Protein AF-0000000067512705 (afdb_homodimer)

Solvent-accessible surface area (backbone atoms only — not comparable to full-atom values): 88370 Å² total; per-residue (Å²): 111,64,45,64,39,95,86,66,41,78,21,60,62,83,32,33,8,22,29,70,77,24,31,73,38,90,67,80,64,71,63,32,38,35,46,33,14,24,32,22,36,38,48,51,66,57,52,46,42,45,77,76,30,64,67,62,28,48,55,54,49,47,53,42,51,43,51,32,47,50,42,26,44,75,50,65,30,34,58,62,36,64,64,78,57,28,40,36,31,27,20,31,43,97,52,34,84,58,59,33,39,40,35,37,51,51,20,44,50,51,28,27,74,69,39,88,50,53,12,14,14,4,36,19,42,39,62,27,36,36,25,68,38,65,65,66,83,26,32,42,74,43,70,46,42,63,23,56,57,48,4,48,51,32,21,72,68,31,53,73,67,32,41,23,32,35,64,65,27,45,71,62,12,55,45,45,41,62,46,78,78,48,69,42,80,38,82,56,70,44,72,39,58,34,22,36,61,74,44,80,43,81,42,71,54,78,91,47,44,65,53,54,54,48,50,55,56,43,35,73,71,61,29,46,32,23,39,17,27,57,85,30,30,47,55,70,54,53,50,49,41,52,48,61,58,30,78,75,64,56,94,44,59,58,35,56,42,58,58,40,39,93,87,38,49,60,29,60,36,44,32,51,22,40,27,71,62,61,61,54,61,66,64,60,38,72,81,38,60,71,71,33,24,49,30,41,32,31,51,40,62,77,41,74,81,70,100,56,56,69,68,56,43,53,52,35,32,51,50,21,52,48,52,52,53,68,67,43,93,56,47,36,35,38,38,35,40,60,49,44,58,59,45,67,69,57,50,57,41,66,74,67,59,59,88,53,46,32,38,43,34,30,22,54,51,80,85,42,91,44,63,45,81,41,72,64,67,81,46,60,47,46,59,28,39,39,28,64,48,58,72,40,57,68,31,45,34,42,30,53,36,44,39,24,60,69,44,91,68,61,68,67,54,42,32,72,74,29,39,84,58,59,65,65,55,38,42,63,50,64,58,27,56,94,88,34,58,50,67,62,57,18,52,28,24,52,56,28,45,38,66,70,57,50,29,50,52,25,44,50,42,15,54,55,31,41,72,70,67,39,39,69,63,13,20,51,25,23,38,73,41,68,36,27,56,61,16,16,50,44,26,42,54,52,18,51,52,34,21,60,72,46,32,32,76,71,13,41,64,32,34,54,56,16,48,75,42,36,53,81,85,48,40,61,61,45,50,22,44,43,33,26,35,36,24,24,31,65,76,42,65,71,32,95,83,20,68,65,77,72,33,64,55,57,53,51,46,56,51,34,68,75,59,74,44,56,73,62,47,64,69,42,47,74,68,27,42,50,26,48,44,60,33,48,50,47,36,51,53,35,23,52,49,30,33,43,66,47,30,41,66,62,17,45,58,58,58,62,64,76,66,60,85,72,43,55,62,43,66,52,44,39,51,33,24,50,49,24,47,40,30,41,41,54,39,36,52,80,70,17,50,68,51,68,56,78,89,78,64,86,44,62,66,33,45,28,48,35,49,33,41,43,34,49,54,28,46,62,62,37,34,36,69,57,26,50,54,50,39,52,54,48,35,73,75,37,76,36,33,54,26,26,14,48,44,40,44,51,36,38,35,68,77,37,77,63,64,67,35,45,61,41,1,53,71,22,84,73,13,29,37,44,31,40,44,36,49,22,54,51,31,44,74,72,74,42,87,27,62,70,38,42,54,49,26,44,49,42,19,61,75,54,52,29,55,69,55,35,53,50,39,52,50,51,50,37,61,68,34,39,87,77,38,54,72,62,27,53,54,50,28,52,49,41,34,52,50,23,62,75,39,51,34,40,52,56,25,52,51,20,31,50,54,42,33,53,58,37,46,75,73,72,43,90,45,69,86,55,64,75,68,85,64,73,34,65,64,53,39,34,52,54,33,46,78,69,73,41,86,58,84,68,84,45,68,29,40,35,55,59,27,52,49,53,54,52,56,48,58,59,52,52,59,61,63,59,61,60,75,75,104,109,66,45,64,38,94,87,66,41,78,20,59,63,84,33,36,8,22,29,68,78,24,33,74,37,88,64,78,64,70,62,31,38,35,45,33,14,24,32,24,37,38,48,51,66,57,52,46,42,46,78,76,30,65,66,62,26,47,55,53,51,47,51,42,51,44,51,32,49,51,42,26,44,74,49,65,31,34,57,62,37,63,63,79,56,27,40,37,31,28,19,33,43,97,52,33,83,59,60,33,37,40,35,38,52,51,17,44,51,52,29,30,72,69,37,88,50,53,13,14,16,5,37,20,43,40,64,29,37,35,26,68,39,66,64,68,84,26,32,42,74,43,68,46,42,62,22,54,56,47,4,47,52,33,21,70,68,32,51,73,69,31,41,22,32,35,65,64,27,45,71,62,11,56,46,46,40,61,45,79,76,49,70,41,81,39,81,57,69,44,74,40,59,34,22,37,61,72,44,81,45,82,42,69,54,78,91,49,46,62,53,54,55,50,50,55,54,42,37,72,71,61,31,45,32,24,40,18,27,59,84,30,29,47,56,69,56,52,51,48,42,51,48,61,58,31,79,74,64,57,93,46,60,60,35,57,42,58,57,39,39,91,87,40,50,60,31,61,36,44,34,52,22,40,27,72,60,61,61,53,62,66,65,62,39,72,81,39,59,70,70,33,24,50,29,41,32,30,52,40,63,76,42,73,80,69,100,55,56,70,68,57,44,53,52,34,33,52,50,22,52,48,52,52,54,68,66,43,94,58,47,37,36,38,38,35,41,58,49,44,58,59,44,68,71,60,50,56,40,66,74,67,60,60,88,53,47,32,39,44,32,30,21,55,53,77,84,42,90,44,62,46,82,41,72,64,67,80,47,60,46,47,59,31,39,39,29,65,49,57,71,41,58,68,31,44,35,43,31,52,34,45,40,24,59,70,44,90,66,60,69,67,55,42,32,71,73,30,40,82,57,60,63,65,55,38,41,63,49,64,57,27,56,95,86,34,60,48,68,60,55,20,52,27,24,52,56,27,46,38,67,71,57,51,30,51,50,24,43,50,43,15,54,56,30,41,74,71,66,39,42,69,62,14,21,50,26,23,39,73,42,69,36,28,57,63,16,15,50,44,26,42,54,50,18,51,51,34,22,60,71,44,32,34,78,70,14,40,63,32,34,52,56,17,48,76,42,34,53,81,84,47,39,62,60,44,49,23,45,41,32,26,36,36,24,24,32,65,75,42,64,72,32,94,84,19,68,65,76,73,33,65,55,57,53,51,46,58,52,33,68,75,59,73,45,56,72,62,48,62,68,42,47,73,68,28,42,49,25,48,44,60,35,46,50,48,37,51,53,34,24,52,49,30,34,42,68,47,31,41,68,63,18,44,59,56,59,64,62,76,67,61,86,73,43,56,61,41,65,53,44,39,50,33,24,51,48,23,47,40,29,41,41,54,38,35,52,79,70,18,51,68,49,68,55,78,89,77,64,86,45,60,66,34,45,25,47,35,48,32,40,44,37,48,53,26,46,61,62,36,34,37,68,55,28,48,54,51,37,52,53,48,36,72,75,37,76,36,33,54,27,27,14,47,44,40,43,52,36,41,35,69,75,37,79,63,62,68,34,45,59,40,1,53,73,22,84,74,13,28,37,45,32,40,46,34,48,21,52,51,32,44,74,71,74,42,87,27,61,72,38,39,54,49,26,44,52,42,18,62,73,53,49,31,55,69,58,36,55,51,37,53,52,52,50,36,63,66,33,40,87,76,38,53,71,61,28,53,54,49,28,52,49,41,34,52,52,23,63,74,39,49,36,40,52,58,25,53,50,20,31,50,53,42,33,53,57,37,46,74,72,73,44,91,44,70,85,54,63,76,67,83,63,72,34,65,64,54,40,35,51,53,34,47,76,70,73,41,85,58,85,67,81,43,68,29,38,34,54,60,27,51,49,53,54,53,56,49,60,59,52,53,59,60,63,56,59,58,76,76,104

Secondary structure (DSSP, 8-state):
-PEEPTTS-EE-TT-SB-TTT--B-S--PPPEEEEEEEEEEEETTGGGGGGG-HHHHHHHHHHHHHHHHHHHHHTT-EEEEE-SSEEEEEESSS---S-HHHHHHHHHHHHHHT-SS-EEEEEEEEEEEEEEESSGGG-EEEEESHHHHHHHHHHHHSPTT-EEE-HHHHHTSTTEEEEEEEEEEETTTEEEEEEEEEEE-----GGGHHHHHHHHHHHHHHSEEEEE-STTSSHHHHHHHHHHHHTTT--S-EEEEE--BTTB-HHHHHHHHHHHHHS-THHHHHTS-HHHHHHHHHHTTSSPPPS--HHHHHHHHHHHHHHHHHT-SS-EEEEEE-TTS--HHHHHHHHT--TTEEEEEEESS--SSSEEE--S-SS-HHHHHHHHHHTS-HHHHHHHHHHHHH-S--HHHHHHHH-S--HHHHHHTTSSBTTB--HHHHHHHHHHS-HHHHHHHHHHHHHHHHHTT-HHHHHHHHHHTT-HHHHHHHHHHHHHHHHHTT-HHHHHHHHHHHHHHS-HHHHHHHHHHHHHHHHHTTSSPPPTTSTTTT-HHHHHHHHHHHS--HHHHHHHGGGGTT-HHHHHHHHHHHHHHHHHTT-HHHHHHHT-SPPPTTS-HHHHHHHHHHHHHHHHHTT-HHHHGGGG-S---S-HHHHHHHHHHHHHHHHHTT-HHHHHHHHHHHHHHS--HHHHHHHHHHHHHTT---HHHHHHHTTSHHHHHHHHHHHHHHHHHTTS--HHHHHHHHHHHHHTT-HHHHHHHHHHHHHHHTTT-HHHHHHHHHHHHHHHHHHT-HHHHHHHHHHHHHHHHHTT---GGGS-S--SSHHHHHHHHHHTT----S--GGGHHHHHHHHHHHHHHHHHHHHHHH-/-PEEPTTS-EE-TT-SB-TTT--B-S--PPPEEEEEEEEEEEETTGGGGGGG-HHHHHHHHHHHHHHHHHHHHHTT-EEEEE-SSEEEEEESSS---S-HHHHHHHHHHHHHHT-SS-EEEEEEEEEEEEEEESSGGG-EEEEESHHHHHHHHHHHHSPTT-EEE-HHHHHTSTTEEEEEEEEEEETTTEEEEEEEEEEE-----GGGHHHHHHHHHHHHHHSEEEEE-STTSSHHHHHHHHHHHHTTT--S-EEEE---BTTB-HHHHHHHHHHHHHS-THHHHHTS-HHHHHHHHHHTTSSPPPS--HHHHHHHHHHHHHHHHHT-SS-EEEEE--TTS--HHHHHHHHT--TTEEEEEEESS--SSSEEE--S-SS-HHHHHHHHHHTS-HHHHHHHHHHHHH-S--HHHHHHHH-S--HHHHHHTTSSBTTB--HHHHHHHHHHS-HHHHHHHHHHHHHHHHHTT-HHHHHHHHHHTT-HHHHHHHHHHHHHHHHHTT-HHHHHHHHHHHHHHS-HHHHHHHHHHHHHHHHTTTSSPPPTTSTTTT-HHHHHHHHHHHS--HHHHHHHGGGGTT-HHHHHHHHHHHHHHHHHTT-HHHHHHHT-SPPPTTS-HHHHHHHHHHHHHHHHHTT-HHHHGGGG-S---S-HHHHHHHHHHHHHHHHHTT-HHHHHHHHHHHHHHS--HHHHHHHHHHHHHTT---HHHHHHHTTSHHHHHHHHHHHHHHHHHTT---HHHHHHHHHHHHHTT-HHHHHHHHHHHHHHHTTT-HHHHHHHHHHHHHHHHHHT-HHHHHHHHHHHHHHHHHTT---GGGS-S--SSHHHHHHHHHHTT----S--GGGHHHHHHHHHHHHHHHHHHHHHHH-

Structure (mmCIF, N/CA/C/O backbone):
data_AF-0000000067512705-model_v1
#
loop_
_entity.id
_entity.type
_entity.pdbx_description
1 polymer 'Adenylate cyclase related protein'
#
loop_
_atom_site.group_PDB
_atom_site.id
_atom_site.type_symbol
_atom_site.label_atom_id
_atom_site.label_alt_id
_atom_site.label_comp_id
_atom_site.label_asym_id
_atom_site.label_entity_id
_atom_site.label_seq_id
_atom_site.pdbx_PDB_ins_code
_atom_site.Cartn_x
_atom_site.Cartn_y
_atom_site.Cartn_z
_atom_site.occupancy
_atom_site.B_iso_or_equiv
_atom_site.auth_seq_id
_atom_site.auth_comp_id
_atom_site.auth_asym_id
_atom_site.auth_atom_id
_atom_site.pdbx_PDB_model_num
ATOM 1 N N . MET A 1 1 ? -10 -0.799 -21.281 1 42.94 1 MET A N 1
ATOM 2 C CA . MET A 1 1 ? -11 -0.127 -20.469 1 42.94 1 MET A CA 1
ATOM 3 C C . MET A 1 1 ? -10.398 0.33 -19.141 1 42.94 1 MET A C 1
ATOM 5 O O . MET A 1 1 ? -9.508 -0.329 -18.594 1 42.94 1 MET A O 1
ATOM 9 N N . SER A 1 2 ? -10.516 1.54 -18.906 1 55.53 2 SER A N 1
ATOM 10 C CA . SER A 1 2 ? -10.086 2.119 -17.641 1 55.53 2 SER A CA 1
ATOM 11 C C . SER A 1 2 ? -10.68 1.36 -16.453 1 55.53 2 SER A C 1
ATOM 13 O O . SER A 1 2 ? -11.773 0.794 -16.562 1 55.53 2 SER A O 1
ATOM 15 N N . VAL A 1 3 ? -9.883 0.9 -15.609 1 56.78 3 VAL A N 1
ATOM 16 C CA . VAL A 1 3 ? -10.328 0.182 -14.422 1 56.78 3 VAL A CA 1
ATOM 17 C C . VAL A 1 3 ? -10.586 1.171 -13.289 1 56.78 3 VAL A C 1
ATOM 19 O O . VAL A 1 3 ? -9.75 2.027 -13 1 56.78 3 VAL A O 1
ATOM 22 N N . ARG A 1 4 ? -11.766 1.2 -12.836 1 54.66 4 ARG A N 1
ATOM 23 C CA . ARG A 1 4 ? -12.148 2.094 -11.742 1 54.66 4 ARG A CA 1
ATOM 24 C C . ARG A 1 4 ? -11.906 1.439 -10.391 1 54.66 4 ARG A C 1
ATOM 26 O O . ARG A 1 4 ? -12.297 0.292 -10.164 1 54.66 4 ARG A O 1
ATOM 33 N N . CYS A 1 5 ? -11.195 2.049 -9.734 1 50.84 5 CYS A N 1
ATOM 34 C CA . CYS A 1 5 ? -10.891 1.6 -8.375 1 50.84 5 CYS A CA 1
ATOM 35 C C . CYS A 1 5 ? -12.078 1.811 -7.453 1 50.84 5 CYS A C 1
ATOM 37 O O . CYS A 1 5 ? -12.969 2.609 -7.75 1 50.84 5 CYS A O 1
ATOM 39 N N . ALA A 1 6 ? -12.164 1.127 -6.473 1 48.66 6 ALA A N 1
ATOM 40 C CA . ALA A 1 6 ? -13.234 1.246 -5.484 1 48.66 6 ALA A CA 1
ATOM 41 C C . ALA A 1 6 ? -13.273 2.652 -4.895 1 48.66 6 ALA A C 1
ATOM 43 O O . ALA A 1 6 ? -14.328 3.105 -4.43 1 48.66 6 ALA A O 1
ATOM 44 N N . CYS A 1 7 ? -12.211 3.352 -5 1 42.91 7 CYS A N 1
ATOM 45 C CA . CYS A 1 7 ? -12.18 4.707 -4.457 1 42.91 7 CYS A CA 1
ATOM 46 C C . CYS A 1 7 ? -12.812 5.695 -5.426 1 42.91 7 CYS A C 1
ATOM 48 O O . CYS A 1 7 ? -12.906 6.891 -5.129 1 42.91 7 CYS A O 1
ATOM 50 N N . GLY A 1 8 ? -13.148 5.172 -6.504 1 50.41 8 GLY A N 1
ATOM 51 C CA . GLY A 1 8 ? -13.812 5.98 -7.512 1 50.41 8 GLY A CA 1
ATOM 52 C C . GLY A 1 8 ? -12.867 6.496 -8.578 1 50.41 8 GLY A C 1
ATOM 53 O O . GLY A 1 8 ? -13.305 7.109 -9.555 1 50.41 8 GLY A O 1
ATOM 54 N N . GLN A 1 9 ? -11.609 6.27 -8.32 1 53.88 9 GLN A N 1
ATOM 55 C CA . GLN A 1 9 ? -10.617 6.785 -9.266 1 53.88 9 GLN A CA 1
ATOM 56 C C . GLN A 1 9 ? -10.594 5.957 -10.547 1 53.88 9 GLN A C 1
ATOM 58 O O . GLN A 1 9 ? -10.531 4.727 -10.492 1 53.88 9 GLN A O 1
ATOM 63 N N . LYS A 1 10 ? -10.688 6.582 -11.68 1 67.56 10 LYS A N 1
ATOM 64 C CA . LYS A 1 10 ? -10.43 5.953 -12.977 1 67.56 10 LYS A CA 1
ATOM 65 C C . LYS A 1 10 ? -8.938 5.785 -13.219 1 67.56 10 LYS A C 1
ATOM 67 O O . LYS A 1 10 ? -8.172 6.75 -13.117 1 67.56 10 LYS A O 1
ATOM 72 N N . ASN A 1 11 ? -8.562 4.527 -13.414 1 67.19 11 ASN A N 1
ATOM 73 C CA . ASN A 1 11 ? -7.156 4.211 -13.633 1 67.19 11 ASN A CA 1
ATOM 74 C C . ASN A 1 11 ? -6.914 3.707 -15.055 1 67.19 11 ASN A C 1
ATOM 76 O O . ASN A 1 11 ? -7.797 3.098 -15.664 1 67.19 11 ASN A O 1
ATOM 80 N N . PRO A 1 12 ? -5.879 4.082 -15.711 1 67.19 12 PRO A N 1
ATOM 81 C CA . PRO A 1 12 ? -5.586 3.52 -17.031 1 67.19 12 PRO A CA 1
ATOM 82 C C . PRO A 1 12 ? -5.531 1.994 -17.031 1 67.19 12 PRO A C 1
ATOM 84 O O . PRO A 1 12 ? -5.262 1.389 -15.984 1 67.19 12 PRO A O 1
ATOM 87 N N . PRO A 1 13 ? -5.816 1.309 -18.062 1 62.28 13 PRO A N 1
ATOM 88 C CA . PRO A 1 13 ? -5.898 -0.152 -18.141 1 62.28 13 PRO A CA 1
ATOM 89 C C . PRO A 1 13 ? -4.609 -0.839 -17.703 1 62.28 13 PRO A C 1
ATOM 91 O O . PRO A 1 13 ? -4.645 -1.969 -17.203 1 62.28 13 PRO A O 1
ATOM 94 N N . GLU A 1 14 ? -3.559 -0.141 -17.797 1 62.78 14 GLU A N 1
ATOM 95 C CA . GLU A 1 14 ? -2.262 -0.748 -17.516 1 62.78 14 GLU A CA 1
ATOM 96 C C . GLU A 1 14 ? -1.908 -0.62 -16.031 1 62.78 14 GLU A C 1
ATOM 98 O O . GLU A 1 14 ? -0.871 -1.121 -15.586 1 62.78 14 GLU A O 1
ATOM 103 N N . ALA A 1 15 ? -2.836 0.062 -15.383 1 63.5 15 ALA A N 1
ATOM 104 C CA . ALA A 1 15 ? -2.518 0.326 -13.977 1 63.5 15 ALA A CA 1
ATOM 105 C C . ALA A 1 15 ? -2.717 -0.923 -13.125 1 63.5 15 ALA A C 1
ATOM 107 O O . ALA A 1 15 ? -3.758 -1.58 -13.211 1 63.5 15 ALA A O 1
ATOM 108 N N . ARG A 1 16 ? -1.678 -1.213 -12.305 1 62.62 16 ARG A N 1
ATOM 109 C CA . ARG A 1 16 ? -1.761 -2.305 -11.336 1 62.62 16 ARG A CA 1
ATOM 110 C C . ARG A 1 16 ? -2.281 -1.809 -9.992 1 62.62 16 ARG A C 1
ATOM 112 O O . ARG A 1 16 ? -2.926 -2.559 -9.258 1 62.62 16 ARG A O 1
ATOM 119 N N . TYR A 1 17 ? -1.978 -0.574 -9.844 1 61.78 17 TYR A N 1
ATOM 120 C CA . TYR A 1 17 ? -2.418 0.076 -8.609 1 61.78 17 TYR A CA 1
ATOM 121 C C . TYR A 1 17 ? -3.184 1.358 -8.914 1 61.78 17 TYR A C 1
ATOM 123 O O . TYR A 1 17 ? -2.883 2.051 -9.891 1 61.78 17 TYR A O 1
ATOM 131 N N . CYS A 1 18 ? -4.176 1.578 -8.18 1 61.28 18 CYS A N 1
ATOM 132 C CA . CYS A 1 18 ? -4.98 2.783 -8.352 1 61.28 18 CYS A CA 1
ATOM 133 C C . CYS A 1 18 ? -4.145 4.035 -8.117 1 61.28 18 CYS A C 1
ATOM 135 O O . CYS A 1 18 ? -3.436 4.137 -7.117 1 61.28 18 CYS A O 1
ATOM 137 N N . LEU A 1 19 ? -4.258 5 -8.961 1 63.97 19 LEU A N 1
ATOM 138 C CA . LEU A 1 19 ? -3.467 6.227 -8.945 1 63.97 19 LEU A CA 1
ATOM 139 C C . LEU A 1 19 ? -3.82 7.09 -7.742 1 63.97 19 LEU A C 1
ATOM 141 O O . LEU A 1 19 ? -3.027 7.938 -7.324 1 63.97 19 LEU A O 1
ATOM 145 N N . ALA A 1 20 ? -5.023 6.84 -7.289 1 56.88 20 ALA A N 1
ATOM 146 C CA . ALA A 1 20 ? -5.527 7.738 -6.258 1 56.88 20 ALA A CA 1
ATOM 147 C C . ALA A 1 20 ? -5.316 7.152 -4.863 1 56.88 20 ALA A C 1
ATOM 149 O O . ALA A 1 20 ? -4.973 7.871 -3.924 1 56.88 20 ALA A O 1
ATOM 150 N N . CYS A 1 21 ? -5.508 5.844 -4.777 1 47.19 21 CYS A N 1
ATOM 151 C CA . CYS A 1 21 ? -5.508 5.297 -3.426 1 47.19 21 CYS A CA 1
ATOM 152 C C . CYS A 1 21 ? -4.465 4.195 -3.281 1 47.19 21 CYS A C 1
ATOM 154 O O . CYS A 1 21 ? -4.293 3.637 -2.197 1 47.19 21 CYS A O 1
ATOM 156 N N . GLY A 1 22 ? -3.771 3.84 -4.34 1 53.06 22 GLY A N 1
ATOM 157 C CA . GLY A 1 22 ? -2.699 2.857 -4.309 1 53.06 22 GLY A CA 1
ATOM 158 C C . GLY A 1 22 ? -3.201 1.428 -4.234 1 53.06 22 GLY A C 1
ATOM 159 O O . GLY A 1 22 ? -2.41 0.494 -4.078 1 53.06 22 GLY A O 1
ATOM 160 N N . GLN A 1 23 ? -4.457 1.289 -4.238 1 50.91 23 GLN A N 1
ATOM 161 C CA . GLN A 1 23 ? -5.043 -0.047 -4.207 1 50.91 23 GLN A CA 1
ATOM 162 C C . GLN A 1 23 ? -4.656 -0.842 -5.453 1 50.91 23 GLN A C 1
ATOM 164 O O . GLN A 1 23 ? -4.59 -0.29 -6.555 1 50.91 23 GLN A O 1
ATOM 169 N N . LEU A 1 24 ? -4.242 -2.059 -5.23 1 54.22 24 LEU A N 1
ATOM 170 C CA . LEU A 1 24 ? -3.955 -2.947 -6.352 1 54.22 24 LEU A CA 1
ATOM 171 C C . LEU A 1 24 ? -5.191 -3.133 -7.227 1 54.22 24 LEU A C 1
ATOM 173 O O . LEU A 1 24 ? -6.285 -3.395 -6.719 1 54.22 24 LEU A O 1
ATOM 177 N N . LEU A 1 25 ? -4.961 -2.838 -8.477 1 54.91 25 LEU A N 1
ATOM 178 C CA . LEU A 1 25 ? -6.043 -2.955 -9.453 1 54.91 25 LEU A CA 1
ATOM 179 C C . LEU A 1 25 ? -5.984 -4.301 -10.164 1 54.91 25 LEU A C 1
ATOM 181 O O . LEU A 1 25 ? -5.062 -4.562 -10.938 1 54.91 25 LEU A O 1
ATOM 185 N N . GLY A 1 26 ? -6.719 -5.402 -9.984 1 51.38 26 GLY A N 1
ATOM 186 C CA . GLY A 1 26 ? -7.09 -6.648 -10.641 1 51.38 26 GLY A CA 1
ATOM 187 C C . GLY A 1 26 ? -5.922 -7.594 -10.828 1 51.38 26 GLY A C 1
ATOM 188 O O . GLY A 1 26 ? -6.07 -8.664 -11.43 1 51.38 26 GLY A O 1
ATOM 189 N N . ALA A 1 27 ? -4.594 -7.148 -10.695 1 47.94 27 ALA A N 1
ATOM 190 C CA . ALA A 1 27 ? -3.584 -8.141 -11.039 1 47.94 27 ALA A CA 1
ATOM 191 C C . ALA A 1 27 ? -3.424 -9.172 -9.93 1 47.94 27 ALA A C 1
ATOM 193 O O . ALA A 1 27 ? -3.471 -8.828 -8.742 1 47.94 27 ALA A O 1
ATOM 194 N N . LYS A 1 28 ? -3.57 -10.391 -10.406 1 54.22 28 LYS A N 1
ATOM 195 C CA . LYS A 1 28 ? -3.426 -11.523 -9.492 1 54.22 28 LYS A CA 1
ATOM 196 C C . LYS A 1 28 ? -2.008 -11.602 -8.938 1 54.22 28 LYS A C 1
ATOM 198 O O . LYS A 1 28 ? -1.038 -11.664 -9.695 1 54.22 28 LYS A O 1
ATOM 203 N N . LEU A 1 29 ? -1.75 -11.266 -7.793 1 57.69 29 LEU A N 1
ATOM 204 C CA . LEU A 1 29 ? -0.457 -11.477 -7.152 1 57.69 29 LEU A CA 1
ATOM 205 C C . LEU A 1 29 ? -0.121 -12.961 -7.086 1 57.69 29 LEU A C 1
ATOM 207 O O . LEU A 1 29 ? -0.978 -13.781 -6.742 1 57.69 29 LEU A O 1
ATOM 211 N N . PRO A 1 30 ? 1.067 -13.32 -7.59 1 63.81 30 PRO A N 1
ATOM 212 C CA . PRO A 1 30 ? 1.448 -14.734 -7.594 1 63.81 30 PRO A CA 1
ATOM 213 C C . PRO A 1 30 ? 1.544 -15.32 -6.188 1 63.81 30 PRO A C 1
ATOM 215 O O . PRO A 1 30 ? 1.925 -14.617 -5.246 1 63.81 30 PRO A O 1
ATOM 218 N N . ARG A 1 31 ? 0.974 -16.5 -5.992 1 84.38 31 ARG A N 1
ATOM 219 C CA . ARG A 1 31 ? 1.142 -17.312 -4.793 1 84.38 31 ARG A CA 1
ATOM 220 C C . ARG A 1 31 ? 2.271 -18.328 -4.969 1 84.38 31 ARG A C 1
ATOM 222 O O . ARG A 1 31 ? 2.283 -19.078 -5.938 1 84.38 31 ARG A O 1
ATOM 229 N N . GLU A 1 32 ? 3.328 -18.234 -4.078 1 89 32 GLU A N 1
ATOM 230 C CA . GLU A 1 32 ? 4.441 -19.156 -4.207 1 89 32 GLU A CA 1
ATOM 231 C C . GLU A 1 32 ? 5.031 -19.516 -2.844 1 89 32 GLU A C 1
ATOM 233 O O . GLU A 1 32 ? 5.062 -18.672 -1.942 1 89 32 GLU A O 1
ATOM 238 N N . THR A 1 33 ? 5.402 -20.781 -2.73 1 91.5 33 THR A N 1
ATOM 239 C CA . THR A 1 33 ? 6.184 -21.188 -1.567 1 91.5 33 THR A CA 1
ATOM 240 C C . THR A 1 33 ? 7.641 -20.75 -1.721 1 91.5 33 THR A C 1
ATOM 242 O O . THR A 1 33 ? 8.234 -20.938 -2.783 1 91.5 33 THR A O 1
ATOM 245 N N . ARG A 1 34 ? 8.195 -20.188 -0.636 1 93 34 ARG A N 1
ATOM 246 C CA . ARG A 1 34 ? 9.57 -19.719 -0.688 1 93 34 ARG A CA 1
ATOM 247 C C . ARG A 1 34 ? 10.328 -20.078 0.588 1 93 34 ARG A C 1
ATOM 249 O O . ARG A 1 34 ? 9.719 -20.281 1.639 1 93 34 ARG A O 1
ATOM 256 N N . PHE A 1 35 ? 11.586 -20.312 0.399 1 94.44 35 PHE A N 1
ATOM 257 C CA . PHE A 1 35 ? 12.438 -20.312 1.582 1 94.44 35 PHE A CA 1
ATOM 258 C C . PHE A 1 35 ? 12.836 -18.875 1.962 1 94.44 35 PHE A C 1
ATOM 260 O O . PHE A 1 35 ? 13.383 -18.141 1.141 1 94.44 35 PHE A O 1
ATOM 267 N N . VAL A 1 36 ? 12.531 -18.531 3.256 1 96.31 36 VAL A N 1
ATOM 268 C CA . VAL A 1 36 ? 12.719 -17.141 3.645 1 96.31 36 VAL A CA 1
ATOM 269 C C . VAL A 1 36 ? 13.398 -17.062 5.012 1 96.31 36 VAL A C 1
ATOM 271 O O . VAL A 1 36 ? 13.43 -18.047 5.746 1 96.31 36 VAL A O 1
ATOM 274 N N . SER A 1 37 ? 14.062 -15.992 5.246 1 98.12 37 SER A N 1
ATOM 275 C CA . SER A 1 37 ? 14.492 -15.57 6.578 1 98.12 37 SER A CA 1
ATOM 276 C C . SER A 1 37 ? 13.797 -14.281 6.996 1 98.12 37 SER A C 1
ATOM 278 O O . SER A 1 37 ? 13.805 -13.297 6.258 1 98.12 37 SER A O 1
ATOM 280 N N . VAL A 1 38 ? 13.219 -14.367 8.164 1 97.81 38 VAL A N 1
ATOM 281 C CA . VAL A 1 38 ? 12.383 -13.258 8.617 1 97.81 38 VAL A CA 1
ATOM 282 C C . VAL A 1 38 ? 13.031 -12.578 9.82 1 97.81 38 VAL A C 1
ATOM 284 O O . VAL A 1 38 ? 13.508 -13.25 10.742 1 97.81 38 VAL A O 1
ATOM 287 N N . VAL A 1 39 ? 13.102 -11.234 9.742 1 98.44 39 VAL A N 1
ATOM 288 C CA . VAL A 1 39 ? 13.578 -10.438 10.867 1 98.44 39 VAL A CA 1
ATOM 289 C C . VAL A 1 39 ? 12.422 -9.656 11.477 1 98.44 39 VAL A C 1
ATOM 291 O O . VAL A 1 39 ? 11.734 -8.906 10.773 1 98.44 39 VAL A O 1
ATOM 294 N N . PHE A 1 40 ? 12.172 -9.883 12.68 1 97.31 40 PHE A N 1
ATOM 295 C CA . PHE A 1 40 ? 11.266 -9.031 13.445 1 97.31 40 PHE A CA 1
ATOM 296 C C . PHE A 1 40 ? 12.039 -8.141 14.406 1 97.31 40 PHE A C 1
ATOM 298 O O . PHE A 1 40 ? 12.625 -8.633 15.375 1 97.31 40 PHE A O 1
ATOM 305 N N . PHE A 1 41 ? 12.109 -6.867 14.141 1 97.19 41 PHE A N 1
ATOM 306 C CA . PHE A 1 41 ? 12.758 -5.859 14.969 1 97.19 41 PHE A CA 1
ATOM 307 C C . PHE A 1 41 ? 11.742 -5.133 15.844 1 97.19 41 PHE A C 1
ATOM 309 O O . PHE A 1 41 ? 10.641 -4.812 15.391 1 97.19 41 PHE A O 1
ATOM 316 N N . ASP A 1 42 ? 12.125 -4.934 17.062 1 93.88 42 ASP A N 1
ATOM 317 C CA . ASP A 1 42 ? 11.203 -4.316 18 1 93.88 42 ASP A CA 1
ATOM 318 C C . ASP A 1 42 ? 11.93 -3.354 18.938 1 93.88 42 ASP A C 1
ATOM 320 O O . ASP A 1 42 ? 13.008 -3.664 19.438 1 93.88 42 ASP A O 1
ATOM 324 N N . LEU A 1 43 ? 11.328 -2.135 19.094 1 92.56 43 LEU A N 1
ATOM 325 C CA . LEU A 1 43 ? 11.828 -1.184 20.094 1 92.56 43 LEU A CA 1
ATOM 326 C C . LEU A 1 43 ? 11.281 -1.504 21.469 1 92.56 43 LEU A C 1
ATOM 328 O O . LEU A 1 43 ? 10.07 -1.65 21.656 1 92.56 43 LEU A O 1
ATOM 332 N N . ALA A 1 44 ? 12.172 -1.615 22.422 1 87.44 44 ALA A N 1
ATOM 333 C CA . ALA A 1 44 ? 11.766 -1.922 23.797 1 87.44 44 ALA A CA 1
ATOM 334 C C . ALA A 1 44 ? 11.352 -0.657 24.531 1 87.44 44 ALA A C 1
ATOM 336 O O . ALA A 1 44 ? 11.977 0.395 24.391 1 87.44 44 ALA A O 1
ATOM 337 N 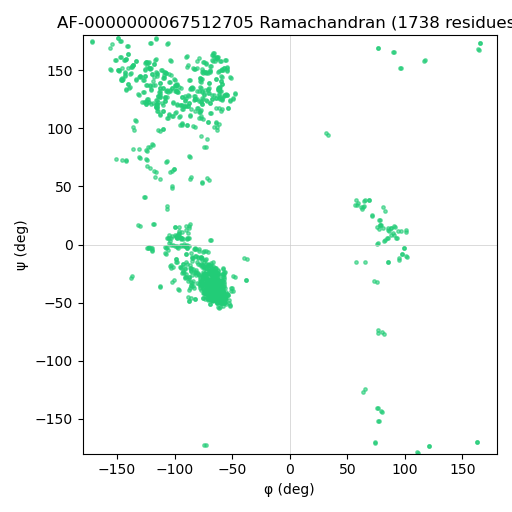N . ASN A 1 45 ? 10.242 -0.637 25.266 1 80.06 45 ASN A N 1
ATOM 338 C CA . ASN A 1 45 ? 9.734 0.438 26.109 1 80.06 45 ASN A CA 1
ATOM 339 C C . ASN A 1 45 ? 9.375 1.671 25.297 1 80.06 45 ASN A C 1
ATOM 341 O O . ASN A 1 45 ? 9.656 2.799 25.703 1 80.06 45 ASN A O 1
ATOM 345 N N . SER A 1 46 ? 8.914 1.472 24.062 1 80.25 46 SER A N 1
ATOM 346 C CA . SER A 1 46 ? 8.586 2.572 23.156 1 80.25 46 SER A CA 1
ATOM 347 C C . SER A 1 46 ? 7.426 3.4 23.703 1 80.25 46 SER A C 1
ATOM 349 O O . SER A 1 46 ? 7.309 4.59 23.391 1 80.25 46 SER A O 1
ATOM 351 N N . THR A 1 47 ? 6.621 2.732 24.5 1 78.38 47 THR A N 1
ATOM 352 C CA . THR A 1 47 ? 5.457 3.43 25.031 1 78.38 47 THR A CA 1
ATOM 353 C C . THR A 1 47 ? 5.883 4.543 25.984 1 78.38 47 THR A C 1
ATOM 355 O O . THR A 1 47 ? 5.129 5.492 26.219 1 78.38 47 THR A O 1
ATOM 358 N N . GLU A 1 48 ? 7.078 4.414 26.531 1 80.25 48 GLU A N 1
ATOM 359 C CA . GLU A 1 48 ? 7.594 5.441 27.422 1 80.25 48 GLU A CA 1
ATOM 360 C C . GLU A 1 48 ? 7.863 6.742 26.672 1 80.25 48 GLU A C 1
ATOM 362 O O . GLU A 1 48 ? 7.844 7.824 27.266 1 80.25 48 GLU A O 1
ATOM 367 N N . ALA A 1 49 ? 8.039 6.613 25.375 1 81.31 49 ALA A N 1
ATOM 368 C CA . ALA A 1 49 ? 8.328 7.785 24.547 1 81.31 49 ALA A CA 1
ATOM 369 C C . ALA A 1 49 ? 7.129 8.734 24.516 1 81.31 49 ALA A C 1
ATOM 371 O O . ALA A 1 49 ? 7.297 9.945 24.359 1 81.31 49 ALA A O 1
ATOM 372 N N . PHE A 1 50 ? 5.961 8.219 24.781 1 80.56 50 PHE A N 1
ATOM 373 C CA . PHE A 1 50 ? 4.75 9.016 24.656 1 80.56 50 PHE A CA 1
ATOM 374 C C . PHE A 1 50 ? 4.539 9.891 25.891 1 80.56 50 PHE A C 1
ATOM 376 O O . PHE A 1 50 ? 3.695 10.789 25.891 1 80.56 50 PHE A O 1
ATOM 383 N N . ARG A 1 51 ? 5.312 9.68 26.953 1 81.5 51 ARG A N 1
ATOM 384 C CA . ARG A 1 51 ? 5.227 10.516 28.156 1 81.5 51 ARG A CA 1
ATOM 385 C C . ARG A 1 51 ? 5.598 11.961 27.828 1 81.5 51 ARG A C 1
ATOM 387 O O . ARG A 1 51 ? 5.094 12.891 28.469 1 81.5 51 ARG A O 1
ATOM 394 N N . GLN A 1 52 ? 6.387 12.109 26.781 1 79.25 52 GLN A N 1
ATOM 395 C CA . GLN A 1 52 ? 6.828 13.438 26.391 1 79.25 52 GLN A CA 1
ATOM 396 C C . GLN A 1 52 ? 5.867 14.07 25.391 1 79.25 52 GLN A C 1
ATOM 398 O O . GLN A 1 52 ? 6.074 15.203 24.938 1 79.25 52 GLN A O 1
ATOM 403 N N . GLY A 1 53 ? 4.891 13.367 25.047 1 82.81 53 GLY A N 1
ATOM 404 C CA . GLY A 1 53 ? 3.93 13.875 24.094 1 82.81 53 GLY A CA 1
ATOM 405 C C . GLY A 1 53 ? 3.881 13.062 22.812 1 82.81 53 GLY A C 1
ATOM 406 O O . GLY A 1 53 ? 4.844 12.367 22.469 1 82.81 53 GLY A O 1
ATOM 407 N N . LEU A 1 54 ? 2.859 13.148 22.141 1 85.69 54 LEU A N 1
ATOM 408 C CA . LEU A 1 54 ? 2.633 12.344 20.953 1 85.69 54 LEU A CA 1
ATOM 409 C C . LEU A 1 54 ? 3.561 12.766 19.812 1 85.69 54 LEU A C 1
ATOM 411 O O . LEU A 1 54 ? 4.176 11.93 19.156 1 85.69 54 LEU A O 1
ATOM 415 N N . SER A 1 55 ? 3.727 14.109 19.609 1 85.25 55 SER A N 1
ATOM 416 C CA . SER A 1 55 ? 4.48 14.594 18.453 1 85.25 55 SER A CA 1
ATOM 417 C C . SER A 1 55 ? 5.973 14.312 18.609 1 85.25 55 SER A C 1
ATOM 419 O O . SER A 1 55 ? 6.602 13.773 17.703 1 85.25 55 SER A O 1
ATOM 421 N N . PRO A 1 56 ? 6.531 14.641 19.828 1 84.5 56 PRO A N 1
ATOM 422 C CA . PRO A 1 56 ? 7.945 14.297 19.984 1 84.5 56 PRO A CA 1
ATOM 423 C C . PRO A 1 56 ? 8.203 12.797 19.922 1 84.5 56 PRO A C 1
ATOM 425 O O . PRO A 1 56 ? 9.211 12.367 19.359 1 84.5 56 PRO A O 1
ATOM 428 N N . ALA A 1 57 ? 7.312 12.031 20.5 1 86 57 ALA A N 1
ATOM 429 C CA . ALA A 1 57 ? 7.441 10.578 20.438 1 86 57 ALA A CA 1
ATOM 430 C C . ALA A 1 57 ? 7.398 10.078 19 1 86 57 ALA A C 1
ATOM 432 O O . ALA A 1 57 ? 8.188 9.211 18.609 1 86 57 ALA A O 1
ATOM 433 N N . TYR A 1 58 ? 6.539 10.641 18.234 1 86.56 58 TYR A N 1
ATOM 434 C CA . TYR A 1 58 ? 6.395 10.273 16.844 1 86.56 58 TYR A CA 1
ATOM 435 C C . TYR A 1 58 ? 7.688 10.531 16.078 1 86.56 58 TYR A C 1
ATOM 437 O O . TYR A 1 58 ? 8.141 9.68 15.305 1 86.56 58 TYR A O 1
ATOM 445 N N . ARG A 1 59 ? 8.234 11.641 16.25 1 85.19 59 ARG A N 1
ATOM 446 C CA . ARG A 1 59 ? 9.461 12 15.539 1 85.19 59 ARG A CA 1
ATOM 447 C C . ARG A 1 59 ? 10.602 11.055 15.891 1 85.19 59 ARG A C 1
ATOM 449 O O . ARG A 1 59 ? 11.32 10.586 15.008 1 85.19 59 ARG A O 1
ATOM 456 N N . ARG A 1 60 ? 10.734 10.75 17.172 1 88.56 60 ARG A N 1
ATOM 457 C CA . ARG A 1 60 ? 11.82 9.891 17.625 1 88.56 60 ARG A CA 1
ATOM 458 C C . ARG A 1 60 ? 11.633 8.461 17.141 1 88.56 60 ARG A C 1
ATOM 460 O O . ARG A 1 60 ? 12.594 7.82 16.703 1 88.56 60 ARG A O 1
ATOM 467 N N . LEU A 1 61 ? 10.445 8 17.219 1 88.94 61 LEU A N 1
ATOM 468 C CA . LEU A 1 61 ? 10.148 6.637 16.797 1 88.94 61 LEU A CA 1
ATOM 469 C C . LEU A 1 61 ? 10.32 6.488 15.289 1 88.94 61 LEU A C 1
ATOM 471 O O . LEU A 1 61 ? 10.898 5.504 14.82 1 88.94 61 LEU A O 1
ATOM 475 N N . ARG A 1 62 ? 9.852 7.422 14.609 1 85.25 62 ARG A N 1
ATOM 476 C CA . ARG A 1 62 ? 9.992 7.402 13.156 1 85.25 62 ARG A CA 1
ATOM 477 C C . ARG A 1 62 ? 11.461 7.367 12.742 1 85.25 62 ARG A C 1
ATOM 479 O O . ARG A 1 62 ? 11.844 6.59 11.875 1 85.25 62 ARG A O 1
ATOM 486 N N . GLU A 1 63 ? 12.227 8.172 13.359 1 86.44 63 GLU A N 1
ATOM 487 C CA . GLU A 1 63 ? 13.648 8.234 13.047 1 86.44 63 GLU A CA 1
ATOM 488 C C . GLU A 1 63 ? 14.344 6.91 13.359 1 86.44 63 GLU A C 1
ATOM 490 O O . GLU A 1 63 ? 15.148 6.422 12.562 1 86.44 63 GLU A O 1
ATOM 495 N N . ALA A 1 64 ? 14.016 6.387 14.5 1 91.19 64 ALA A N 1
ATOM 496 C CA . ALA A 1 64 ? 14.617 5.121 14.914 1 91.19 64 ALA A CA 1
ATOM 497 C C . ALA A 1 64 ? 14.234 3.994 13.961 1 91.19 64 ALA A C 1
ATOM 499 O O . ALA A 1 64 ? 15.086 3.188 13.57 1 91.19 64 ALA A O 1
ATOM 500 N N . LEU A 1 65 ? 13.047 3.938 13.594 1 91.88 65 LEU A N 1
ATOM 501 C CA . LEU A 1 65 ? 12.555 2.867 12.734 1 91.88 65 LEU A CA 1
ATOM 502 C C . LEU A 1 65 ? 13.086 3.025 11.312 1 91.88 65 LEU A C 1
ATOM 504 O O . LEU A 1 65 ? 13.398 2.037 10.648 1 91.88 65 LEU A O 1
ATOM 508 N N . GLU A 1 66 ? 13.219 4.227 10.836 1 85.25 66 GLU A N 1
ATOM 509 C CA . GLU A 1 66 ? 13.758 4.469 9.5 1 85.25 66 GLU A CA 1
ATOM 510 C C . GLU A 1 66 ? 15.234 4.094 9.43 1 85.25 66 GLU A C 1
ATOM 512 O O . GLU A 1 66 ? 15.711 3.596 8.406 1 85.25 66 GLU A O 1
ATOM 517 N N . GLU A 1 67 ? 15.859 4.383 10.492 1 88.88 67 GLU A N 1
ATOM 518 C CA . GLU A 1 67 ? 17.266 3.975 10.555 1 88.88 67 GLU A CA 1
ATOM 519 C C . GLU A 1 67 ? 17.391 2.455 10.516 1 88.88 67 GLU A C 1
ATOM 521 O O . GLU A 1 67 ? 18.25 1.918 9.812 1 88.88 67 GLU A O 1
ATOM 526 N N . ALA A 1 68 ? 16.594 1.819 11.281 1 93.44 68 ALA A N 1
ATOM 527 C CA . ALA A 1 68 ? 16.594 0.358 11.281 1 93.44 68 ALA A CA 1
ATOM 528 C C . ALA A 1 68 ? 16.266 -0.188 9.891 1 93.44 68 ALA A C 1
ATOM 530 O O . ALA A 1 68 ? 16.906 -1.117 9.414 1 93.44 68 ALA A O 1
ATOM 531 N N . ALA A 1 69 ? 15.297 0.402 9.258 1 88.56 69 ALA A N 1
ATOM 532 C CA . ALA A 1 69 ? 14.906 -0.01 7.91 1 88.56 69 ALA A CA 1
ATOM 533 C C . ALA A 1 69 ? 16.047 0.184 6.926 1 88.56 69 ALA A C 1
ATOM 535 O O . ALA A 1 69 ? 16.266 -0.653 6.047 1 88.56 69 ALA A O 1
ATOM 536 N N . GLY A 1 70 ? 16.734 1.293 7.035 1 84.06 70 GLY A N 1
ATOM 537 C CA . GLY A 1 70 ? 17.875 1.55 6.184 1 84.06 70 GLY A CA 1
ATOM 538 C C . GLY A 1 70 ? 18.953 0.492 6.305 1 84.06 70 GLY A C 1
ATOM 539 O O . GLY A 1 70 ? 19.547 0.071 5.301 1 84.06 70 GLY A O 1
ATOM 540 N N . ARG A 1 71 ? 19.172 0.02 7.461 1 89 71 ARG A N 1
ATOM 541 C CA . ARG A 1 71 ? 20.172 -1.009 7.707 1 89 71 ARG A CA 1
ATOM 542 C C . ARG A 1 71 ? 19.734 -2.35 7.125 1 89 71 ARG A C 1
ATOM 544 O O . ARG A 1 71 ? 20.562 -3.113 6.621 1 89 71 ARG A O 1
ATOM 551 N N . ALA A 1 72 ? 18.469 -2.65 7.27 1 91.38 72 ALA A N 1
ATOM 552 C CA . ALA A 1 72 ? 17.938 -3.871 6.664 1 91.38 72 ALA A CA 1
ATOM 553 C C . ALA A 1 72 ? 18.078 -3.838 5.148 1 91.38 72 ALA A C 1
ATOM 555 O O . ALA A 1 72 ? 18.5 -4.828 4.535 1 91.38 72 ALA A O 1
ATOM 556 N N . ARG A 1 73 ? 17.797 -2.684 4.562 1 83.62 73 ARG A N 1
ATOM 557 C CA . ARG A 1 73 ? 17.891 -2.529 3.115 1 83.62 73 ARG A CA 1
ATOM 558 C C . ARG A 1 73 ? 19.344 -2.648 2.65 1 83.62 73 ARG A C 1
ATOM 560 O O . ARG A 1 73 ? 19.609 -3.195 1.579 1 83.62 73 ARG A O 1
ATOM 567 N N . ALA A 1 74 ? 20.203 -2.178 3.447 1 79.75 74 ALA A N 1
ATOM 568 C CA . ALA A 1 74 ? 21.625 -2.236 3.123 1 79.75 74 ALA A CA 1
ATOM 569 C C . ALA A 1 74 ? 22.109 -3.682 3.031 1 79.75 74 ALA A C 1
ATOM 571 O O . ALA A 1 74 ? 23.047 -3.98 2.301 1 79.75 74 ALA A O 1
ATOM 572 N N . ARG A 1 75 ? 21.359 -4.582 3.738 1 86.5 75 ARG A N 1
ATOM 573 C CA . ARG A 1 75 ? 21.719 -5.996 3.721 1 86.5 75 ARG A CA 1
ATOM 574 C C . ARG A 1 75 ? 20.844 -6.77 2.732 1 86.5 75 ARG A C 1
ATOM 576 O O . ARG A 1 75 ? 20.859 -8 2.723 1 86.5 75 ARG A O 1
ATOM 583 N N . GLY A 1 76 ? 20.062 -6.008 1.972 1 81.19 76 GLY A N 1
ATOM 584 C CA . GLY A 1 76 ? 19.25 -6.621 0.935 1 81.19 76 GLY A CA 1
ATOM 585 C C . GLY A 1 76 ? 17.891 -7.074 1.436 1 81.19 76 GLY A C 1
ATOM 586 O O . GLY A 1 76 ? 17.203 -7.855 0.769 1 81.19 76 GLY A O 1
ATOM 587 N N . GLY A 1 77 ? 17.531 -6.613 2.598 1 87.56 77 GLY A N 1
ATOM 588 C CA . GLY A 1 77 ? 16.25 -6.988 3.156 1 87.56 77 GLY A CA 1
ATOM 589 C C . GLY A 1 77 ? 15.086 -6.223 2.547 1 87.56 77 GLY A C 1
ATOM 590 O O . GLY A 1 77 ? 15.234 -5.055 2.184 1 87.56 77 GLY A O 1
ATOM 591 N N . PHE A 1 78 ? 13.984 -6.887 2.383 1 88.25 78 PHE A N 1
ATOM 592 C CA . PHE A 1 78 ? 12.727 -6.262 1.981 1 88.25 78 PHE A CA 1
ATOM 593 C C . PHE A 1 78 ? 11.938 -5.805 3.201 1 88.25 78 PHE A C 1
ATOM 595 O O . PHE A 1 78 ? 11.328 -6.617 3.898 1 88.25 78 PHE A O 1
ATOM 602 N N . VAL A 1 79 ? 12.031 -4.52 3.387 1 88.5 79 VAL A N 1
ATOM 603 C CA . VAL A 1 79 ? 11.258 -3.98 4.5 1 88.5 79 VAL A CA 1
ATOM 604 C C . VAL A 1 79 ? 9.773 -4.027 4.172 1 88.5 79 VAL A C 1
ATOM 606 O O . VAL A 1 79 ? 9.273 -3.197 3.41 1 88.5 79 VAL A O 1
ATOM 609 N N . HIS A 1 80 ? 9.109 -4.941 4.781 1 87.12 80 HIS A N 1
ATOM 610 C CA . HIS A 1 80 ? 7.719 -5.211 4.418 1 87.12 80 HIS A CA 1
ATOM 611 C C . HIS A 1 80 ? 6.77 -4.23 5.102 1 87.12 80 HIS A C 1
ATOM 613 O O . HIS A 1 80 ? 5.781 -3.797 4.508 1 87.12 80 HIS A O 1
ATOM 619 N N . ARG A 1 81 ? 7.035 -4.062 6.477 1 86.25 81 ARG A N 1
ATOM 620 C CA . ARG A 1 81 ? 6.074 -3.217 7.184 1 86.25 81 ARG A CA 1
ATOM 621 C C . ARG A 1 81 ? 6.707 -2.59 8.422 1 86.25 81 ARG A C 1
ATOM 623 O O . ARG A 1 81 ? 7.609 -3.17 9.023 1 86.25 81 ARG A O 1
ATOM 630 N N . PHE A 1 82 ? 6.188 -1.454 8.703 1 85.25 82 PHE A N 1
ATOM 631 C CA . PHE A 1 82 ? 6.41 -0.843 10.008 1 85.25 82 PHE A CA 1
ATOM 632 C C . PHE A 1 82 ? 5.27 -1.173 10.961 1 85.25 82 PHE A C 1
ATOM 634 O O . PHE A 1 82 ? 4.094 -1.035 10.602 1 85.25 82 PHE A O 1
ATOM 641 N N . LEU A 1 83 ? 5.504 -1.794 12.031 1 82.19 83 LEU A N 1
ATOM 642 C CA . LEU A 1 83 ? 4.504 -2.295 12.977 1 82.19 83 LEU A CA 1
ATOM 643 C C . LEU A 1 83 ? 4.406 -1.391 14.195 1 82.19 83 LEU A C 1
ATOM 645 O O . LEU A 1 83 ? 4.461 -1.868 15.336 1 82.19 83 LEU A O 1
ATOM 649 N N . GLY A 1 84 ? 4.293 -0.06 14.086 1 79.88 84 GLY A N 1
ATOM 650 C CA . GLY A 1 84 ? 4.25 0.865 15.203 1 79.88 84 GLY A CA 1
ATOM 651 C C . GLY A 1 84 ? 5.613 1.117 15.82 1 79.88 84 GLY A C 1
ATOM 652 O O . GLY A 1 84 ? 6.242 2.143 15.555 1 79.88 84 GLY A O 1
ATOM 653 N N . ASP A 1 85 ? 6.074 0.082 16.562 1 86.5 85 ASP A N 1
ATOM 654 C CA . ASP A 1 85 ? 7.398 0.211 17.172 1 86.5 85 ASP A CA 1
ATOM 655 C C . ASP A 1 85 ? 8.344 -0.873 16.656 1 86.5 85 ASP A C 1
ATOM 657 O O . ASP A 1 85 ? 9.328 -1.206 17.312 1 86.5 85 ASP A O 1
ATOM 661 N N . GLY A 1 86 ? 7.98 -1.455 15.586 1 90.62 86 GLY A N 1
ATOM 662 C CA . GLY A 1 86 ? 8.82 -2.498 15.023 1 90.62 86 GLY A CA 1
ATOM 663 C C . GLY A 1 86 ? 8.883 -2.459 13.508 1 90.62 86 GLY A C 1
ATOM 664 O O . GLY A 1 86 ? 8.234 -1.624 12.875 1 90.62 86 GLY A O 1
ATOM 665 N N . VAL A 1 87 ? 9.797 -3.27 12.992 1 92.88 87 VAL A N 1
ATOM 666 C CA . VAL A 1 87 ? 9.969 -3.404 11.547 1 92.88 87 VAL A CA 1
ATOM 667 C C . VAL A 1 87 ? 10 -4.883 11.164 1 92.88 87 VAL A C 1
ATOM 669 O O . VAL A 1 87 ? 10.633 -5.691 11.844 1 92.88 87 VAL A O 1
ATOM 672 N N . LEU A 1 88 ? 9.195 -5.242 10.203 1 93.75 88 LEU A N 1
ATOM 673 C CA . LEU A 1 88 ? 9.203 -6.59 9.648 1 93.75 88 LEU A CA 1
ATOM 674 C C . LEU A 1 88 ? 9.953 -6.625 8.312 1 93.75 88 LEU A C 1
ATOM 676 O O . LEU A 1 88 ? 9.594 -5.914 7.375 1 93.75 88 LEU A O 1
ATOM 680 N N . VAL A 1 89 ? 10.977 -7.473 8.305 1 94.06 89 VAL A N 1
ATOM 681 C CA . VAL A 1 89 ? 11.836 -7.535 7.125 1 94.06 89 VAL A CA 1
ATOM 682 C C . VAL A 1 89 ? 11.891 -8.969 6.598 1 94.06 89 VAL A C 1
ATOM 684 O O . VAL A 1 89 ? 12.008 -9.922 7.371 1 94.06 89 VAL A O 1
ATOM 687 N N . PHE A 1 90 ? 11.797 -9.078 5.27 1 93.69 90 PHE A N 1
ATOM 688 C CA . PHE A 1 90 ? 11.875 -10.383 4.629 1 93.69 90 PHE A CA 1
ATOM 689 C C . PHE A 1 90 ? 13.148 -10.5 3.797 1 93.69 90 PHE A C 1
ATOM 691 O O . PHE A 1 90 ? 13.547 -9.547 3.123 1 93.69 90 PHE A O 1
ATOM 698 N N . PHE A 1 91 ? 13.766 -11.609 3.973 1 93.56 91 PHE A N 1
ATOM 699 C CA . PHE A 1 91 ? 14.812 -12.055 3.055 1 93.56 91 PHE A CA 1
ATOM 700 C C . PHE A 1 91 ? 14.367 -13.297 2.289 1 93.56 91 PHE A C 1
ATOM 702 O O . PHE A 1 91 ? 13.906 -14.266 2.889 1 93.56 91 PHE A O 1
ATOM 709 N N . GLY A 1 92 ? 14.453 -13.227 0.991 1 90.94 92 GLY A N 1
ATOM 710 C CA . GLY A 1 92 ? 13.984 -14.336 0.173 1 90.94 92 GLY A CA 1
ATOM 711 C C . GLY A 1 92 ? 12.625 -14.086 -0.452 1 90.94 92 GLY A C 1
ATOM 712 O O . GLY A 1 92 ? 12.148 -14.891 -1.257 1 90.94 92 GLY A O 1
ATOM 713 N N . ALA A 1 93 ? 11.984 -13.086 -0.051 1 87.56 93 ALA A N 1
ATOM 714 C CA . ALA A 1 93 ? 10.734 -12.625 -0.636 1 87.56 93 ALA A CA 1
ATOM 715 C C . ALA A 1 93 ? 10.688 -11.102 -0.703 1 87.56 93 ALA A C 1
ATOM 717 O O . ALA A 1 93 ? 11.133 -10.422 0.223 1 87.56 93 ALA A O 1
ATOM 718 N N . PRO A 1 94 ? 10.219 -10.562 -1.76 1 79 94 PRO A N 1
ATOM 719 C CA . PRO A 1 94 ? 9.68 -11.234 -2.947 1 79 94 PRO A CA 1
ATOM 720 C C . PRO A 1 94 ? 10.766 -11.797 -3.854 1 79 94 PRO A C 1
ATOM 722 O O . PRO A 1 94 ? 10.477 -12.594 -4.75 1 79 94 PRO A O 1
ATOM 725 N N . ARG A 1 95 ? 11.992 -11.391 -3.539 1 79.19 95 ARG A N 1
ATOM 726 C CA . ARG A 1 95 ? 13.117 -11.844 -4.352 1 79.19 95 ARG A CA 1
ATOM 727 C C . ARG A 1 95 ? 14.234 -12.391 -3.477 1 79.19 95 ARG A C 1
ATOM 729 O O . ARG A 1 95 ? 14.469 -11.891 -2.375 1 79.19 95 ARG A O 1
ATOM 736 N N . SER A 1 96 ? 14.82 -13.359 -4.004 1 85.38 96 SER A N 1
ATOM 737 C CA . SER A 1 96 ? 15.969 -13.93 -3.301 1 85.38 96 SER A CA 1
ATOM 738 C C . SER A 1 96 ? 17.281 -13.43 -3.889 1 85.38 96 SER A C 1
ATOM 740 O O . SER A 1 96 ? 17.406 -13.266 -5.105 1 85.38 96 SER A O 1
ATOM 742 N N . GLN A 1 97 ? 18.312 -13.172 -2.965 1 76.94 97 GLN A N 1
ATOM 743 C CA . GLN A 1 97 ? 19.625 -12.719 -3.396 1 76.94 97 GLN A CA 1
ATOM 744 C C . GLN A 1 97 ? 20.719 -13.672 -2.924 1 76.94 97 GLN A C 1
ATOM 746 O O . GLN A 1 97 ? 21.906 -13.461 -3.221 1 76.94 97 GLN A O 1
ATOM 751 N N . GLY A 1 98 ? 20.359 -14.672 -2.213 1 82.69 98 GLY A N 1
ATOM 752 C CA . GLY A 1 98 ? 21.328 -15.609 -1.671 1 82.69 98 GLY A CA 1
ATOM 753 C C . GLY A 1 98 ? 21.734 -15.297 -0.244 1 82.69 98 GLY A C 1
ATOM 754 O O . GLY A 1 98 ? 21.656 -14.141 0.189 1 82.69 98 GLY A O 1
ATOM 755 N N . LEU A 1 99 ? 22.109 -16.297 0.511 1 87.62 99 LEU A N 1
ATOM 756 C CA . LEU A 1 99 ? 22.578 -16.203 1.886 1 87.62 99 LEU A CA 1
ATOM 757 C C . LEU A 1 99 ? 21.531 -15.531 2.775 1 87.62 99 LEU A C 1
ATOM 759 O O . LEU A 1 99 ? 21.875 -14.719 3.639 1 87.62 99 LEU A O 1
ATOM 763 N N . GLU A 1 100 ? 20.312 -15.852 2.5 1 92.69 100 GLU A N 1
ATOM 764 C CA . GLU A 1 100 ? 19.219 -15.18 3.195 1 92.69 100 GLU A CA 1
ATOM 765 C C . GLU A 1 100 ? 19.375 -15.281 4.707 1 92.69 100 GLU A C 1
ATOM 767 O O . GLU A 1 100 ? 19.25 -14.289 5.422 1 92.69 100 GLU A O 1
ATOM 772 N N . PRO A 1 101 ? 19.766 -16.5 5.277 1 95.38 101 PRO A N 1
ATOM 773 C CA . PRO A 1 101 ? 19.875 -16.578 6.734 1 95.38 101 PRO A CA 1
ATOM 774 C C . PRO A 1 101 ? 21 -15.703 7.289 1 95.38 101 PRO A C 1
ATOM 776 O O . PRO A 1 101 ? 20.812 -15.016 8.297 1 95.38 101 PRO A O 1
ATOM 779 N N . TRP A 1 102 ? 22.094 -15.688 6.641 1 93 102 TRP A N 1
ATOM 780 C CA . TRP A 1 102 ? 23.219 -14.875 7.098 1 93 102 TRP A CA 1
ATOM 781 C C . TRP A 1 102 ? 22.906 -13.391 7.004 1 93 102 TRP A C 1
ATOM 783 O O . TRP A 1 102 ? 23.172 -12.625 7.934 1 93 102 TRP A O 1
ATOM 793 N N . ARG A 1 103 ? 22.391 -12.961 5.883 1 92.38 103 ARG A N 1
ATOM 794 C CA . ARG A 1 103 ? 22.047 -11.555 5.672 1 92.38 103 ARG A CA 1
ATOM 795 C C . ARG A 1 103 ? 21 -11.086 6.672 1 92.38 103 ARG A C 1
ATOM 797 O O . ARG A 1 103 ? 21.031 -9.945 7.133 1 92.38 103 ARG A O 1
ATOM 804 N N . ALA A 1 104 ? 20.062 -11.953 6.953 1 97.44 104 ALA A N 1
ATOM 805 C CA . ALA A 1 104 ? 19.031 -11.617 7.93 1 97.44 104 ALA A CA 1
ATOM 806 C C . ALA A 1 104 ? 19.641 -11.398 9.312 1 97.44 104 ALA A C 1
ATOM 808 O O . ALA A 1 104 ? 19.281 -10.445 10.008 1 97.44 104 ALA A O 1
ATOM 809 N N . LEU A 1 105 ? 20.531 -12.289 9.695 1 97.5 105 LEU A N 1
ATOM 810 C CA . LEU A 1 105 ? 21.203 -12.148 10.984 1 97.5 105 LEU A CA 1
ATOM 811 C C . LEU A 1 105 ? 22.047 -10.875 11.016 1 97.5 105 LEU A C 1
ATOM 813 O O . LEU A 1 105 ? 22.062 -10.172 12.023 1 97.5 105 LEU A O 1
ATOM 817 N N . ALA A 1 106 ? 22.703 -10.594 9.938 1 95.06 106 ALA A N 1
ATOM 818 C CA . ALA A 1 106 ? 23.531 -9.391 9.844 1 95.06 106 ALA A CA 1
ATOM 819 C C . ALA A 1 106 ? 22.672 -8.133 9.969 1 95.06 106 ALA A C 1
ATOM 821 O O . ALA A 1 106 ? 23.062 -7.176 10.641 1 95.06 106 ALA A O 1
ATOM 822 N N . ALA A 1 107 ? 21.594 -8.164 9.25 1 95.56 107 ALA A N 1
ATOM 823 C CA . ALA A 1 107 ? 20.672 -7.031 9.32 1 95.56 107 ALA A CA 1
ATOM 824 C C . ALA A 1 107 ? 20.172 -6.832 10.75 1 95.56 107 ALA A C 1
ATOM 826 O O . ALA A 1 107 ? 20.203 -5.719 11.273 1 95.56 107 ALA A O 1
ATOM 827 N N . ALA A 1 108 ? 19.703 -7.91 11.352 1 98.38 108 ALA A N 1
ATOM 828 C CA . ALA A 1 108 ? 19.188 -7.84 12.719 1 98.38 108 ALA A CA 1
ATOM 829 C C . ALA A 1 108 ? 20.266 -7.312 13.68 1 98.38 108 ALA A C 1
ATOM 831 O O . ALA A 1 108 ? 19.969 -6.48 14.539 1 98.38 108 ALA A O 1
ATOM 832 N N . TRP A 1 109 ? 21.406 -7.82 13.492 1 97.12 109 TRP A N 1
ATOM 833 C CA . TRP A 1 109 ? 22.547 -7.418 14.32 1 97.12 109 TRP A CA 1
ATOM 834 C C . TRP A 1 109 ? 22.797 -5.918 14.211 1 97.12 109 TRP A C 1
ATOM 836 O O . TRP A 1 109 ? 22.922 -5.23 15.227 1 97.12 109 TRP A O 1
ATOM 846 N N . ASP A 1 110 ? 22.844 -5.391 13.062 1 95.88 110 ASP A N 1
ATOM 847 C CA . ASP A 1 110 ? 23.094 -3.975 12.805 1 95.88 110 ASP A CA 1
ATOM 848 C C . ASP A 1 110 ? 21.938 -3.115 13.32 1 95.88 110 ASP A C 1
ATOM 850 O O . ASP A 1 110 ? 22.156 -2.045 13.891 1 95.88 110 ASP A O 1
ATOM 854 N N . MET A 1 111 ? 20.75 -3.551 13.086 1 96.62 111 MET A N 1
ATOM 855 C CA . MET A 1 111 ? 19.547 -2.816 13.492 1 96.62 111 MET A CA 1
ATOM 856 C C . MET A 1 111 ? 19.531 -2.609 15.008 1 96.62 111 MET A C 1
ATOM 858 O O . MET A 1 111 ? 19.281 -1.503 15.484 1 96.62 111 MET A O 1
ATOM 862 N N . VAL A 1 112 ? 19.828 -3.68 15.742 1 97.44 112 VAL A N 1
ATOM 863 C CA . VAL A 1 112 ? 19.75 -3.646 17.203 1 97.44 112 VAL A CA 1
ATOM 864 C C . VAL A 1 112 ? 20.906 -2.824 17.766 1 97.44 112 VAL A C 1
ATOM 866 O O . VAL A 1 112 ? 20.703 -1.982 18.656 1 97.44 112 VAL A O 1
ATOM 869 N N . ARG A 1 113 ? 22.047 -2.971 17.266 1 95.06 113 ARG A N 1
ATOM 870 C CA . ARG A 1 113 ? 23.25 -2.357 17.812 1 95.06 113 ARG A CA 1
ATOM 871 C C . ARG A 1 113 ? 23.25 -0.852 17.562 1 95.06 113 ARG A C 1
ATOM 873 O O . ARG A 1 113 ? 23.781 -0.086 18.375 1 95.06 113 ARG A O 1
ATOM 880 N N . HIS A 1 114 ? 22.656 -0.388 16.547 1 94.19 114 HIS A N 1
ATOM 881 C CA . HIS A 1 114 ? 22.75 1.02 16.172 1 94.19 114 HIS A CA 1
ATOM 882 C C . HIS A 1 114 ? 21.453 1.754 16.484 1 94.19 114 HIS A C 1
ATOM 884 O O . HIS A 1 114 ? 21.297 2.926 16.125 1 94.19 114 HIS A O 1
ATOM 890 N N . SER A 1 115 ? 20.531 1.084 17.109 1 93.81 115 SER A N 1
ATOM 891 C CA . SER A 1 115 ? 19.25 1.718 17.438 1 93.81 115 SER A CA 1
ATOM 892 C C . SER A 1 115 ? 19.438 2.764 18.547 1 93.81 115 SER A C 1
ATOM 894 O O . SER A 1 115 ? 20.109 2.516 19.547 1 93.81 115 SER A O 1
ATOM 896 N N . PRO A 1 116 ? 18.828 3.979 18.359 1 90.12 116 PRO A N 1
ATOM 897 C CA . PRO A 1 116 ? 18.875 4.996 19.406 1 90.12 116 PRO A CA 1
ATOM 898 C C . PRO A 1 116 ? 18.016 4.637 20.625 1 90.12 116 PRO A C 1
ATOM 900 O O . PRO A 1 116 ? 18.156 5.25 21.688 1 90.12 116 PRO A O 1
ATOM 903 N N . PHE A 1 117 ? 17.031 3.639 20.516 1 90.19 117 PHE A N 1
ATOM 904 C CA . PHE A 1 117 ? 16.219 3.066 21.594 1 90.19 117 PHE A CA 1
ATOM 905 C C . PHE A 1 117 ? 16.672 1.643 21.906 1 90.19 117 PHE A C 1
ATOM 907 O O . PHE A 1 117 ? 17.25 0.967 21.047 1 90.19 117 PHE A O 1
ATOM 914 N N . PRO A 1 118 ? 16.516 1.329 23.172 1 92.75 118 PRO A N 1
ATOM 915 C CA . PRO A 1 118 ? 16.688 -0.11 23.391 1 92.75 118 PRO A CA 1
ATOM 916 C C . PRO A 1 118 ? 15.867 -0.952 22.406 1 92.75 118 PRO A C 1
ATOM 918 O O . PRO A 1 118 ? 14.664 -0.724 22.25 1 92.75 118 PRO A O 1
ATOM 921 N N . ALA A 1 119 ? 16.609 -1.869 21.703 1 96.25 119 ALA A N 1
ATOM 922 C CA . ALA A 1 119 ? 15.945 -2.645 20.656 1 96.25 119 ALA A CA 1
ATOM 923 C C . ALA A 1 119 ? 16.297 -4.125 20.75 1 96.25 119 ALA A C 1
ATOM 925 O O . ALA A 1 119 ? 17.25 -4.496 21.453 1 96.25 119 ALA A O 1
ATOM 926 N N . ARG A 1 120 ? 15.508 -4.922 20.219 1 97.5 120 ARG A N 1
ATOM 927 C CA . ARG A 1 120 ? 15.656 -6.371 20.141 1 97.5 120 ARG A CA 1
ATOM 928 C C . ARG A 1 120 ? 15.148 -6.91 18.812 1 97.5 120 ARG A C 1
ATOM 930 O O . ARG A 1 120 ? 14.406 -6.227 18.094 1 97.5 120 ARG A O 1
ATOM 937 N N . ALA A 1 121 ? 15.633 -8.125 18.453 1 98 121 ALA A N 1
ATOM 938 C CA . ALA A 1 121 ? 15.188 -8.688 17.188 1 98 121 ALA A CA 1
ATOM 939 C C . ALA A 1 121 ? 15.141 -10.211 17.25 1 98 121 ALA A C 1
ATOM 941 O O . ALA A 1 121 ? 15.82 -10.828 18.062 1 98 121 ALA A O 1
ATOM 942 N N . GLY A 1 122 ? 14.258 -10.773 16.516 1 98 122 GLY A N 1
ATOM 943 C CA . GLY A 1 122 ? 14.164 -12.195 16.25 1 98 122 GLY A CA 1
ATOM 944 C C . GLY A 1 122 ? 14.344 -12.547 14.789 1 98 122 GLY A C 1
ATOM 945 O O . GLY A 1 122 ? 13.852 -11.836 13.906 1 98 122 GLY A O 1
ATOM 946 N N . VAL A 1 123 ? 15.125 -13.641 14.539 1 98.5 123 VAL A N 1
ATOM 947 C CA . VAL A 1 123 ? 15.352 -14.094 13.172 1 98.5 123 VAL A CA 1
ATOM 948 C C . VAL A 1 123 ? 15.008 -15.578 13.055 1 98.5 123 VAL A C 1
ATOM 950 O O . VAL A 1 123 ? 15.391 -16.375 13.914 1 98.5 123 VAL A O 1
ATOM 953 N N . ALA A 1 124 ? 14.25 -15.93 12.07 1 97.62 124 ALA A N 1
ATOM 954 C CA . ALA A 1 124 ? 13.906 -17.328 11.805 1 97.62 124 ALA A CA 1
ATOM 955 C C . ALA A 1 124 ? 13.844 -17.594 10.305 1 97.62 124 ALA A C 1
ATOM 957 O O . ALA A 1 124 ? 13.492 -16.703 9.516 1 97.62 124 ALA A O 1
ATOM 958 N N . SER A 1 125 ? 14.211 -18.844 9.977 1 97.12 125 SER A N 1
ATOM 959 C CA . SER A 1 125 ? 14.234 -19.234 8.57 1 97.12 125 SER A CA 1
ATOM 960 C C . SER A 1 125 ? 13.406 -20.484 8.328 1 97.12 125 SER A C 1
ATOM 962 O O . SER A 1 125 ? 13.242 -21.312 9.234 1 97.12 125 SER A O 1
ATOM 964 N N . GLY A 1 126 ? 12.859 -20.594 7.141 1 94.56 126 GLY A N 1
ATOM 965 C CA . GLY A 1 126 ? 12.094 -21.766 6.723 1 94.56 126 GLY A CA 1
ATOM 966 C C . GLY A 1 126 ? 11.227 -21.5 5.512 1 94.56 126 GLY A C 1
ATOM 967 O O . GLY A 1 126 ? 11.391 -20.484 4.828 1 94.56 126 GLY A O 1
ATOM 968 N N . GLU A 1 127 ? 10.375 -22.453 5.242 1 92.5 127 GLU A N 1
ATOM 969 C CA . GLU A 1 127 ? 9.469 -22.312 4.105 1 92.5 127 GLU A CA 1
ATOM 970 C C . GLU A 1 127 ? 8.211 -21.547 4.496 1 92.5 127 GLU A C 1
ATOM 972 O O . GLU A 1 127 ? 7.688 -21.703 5.598 1 92.5 127 GLU A O 1
ATOM 977 N N . ALA A 1 128 ? 7.828 -20.641 3.691 1 92.56 128 ALA A N 1
ATOM 978 C CA . ALA A 1 128 ? 6.613 -19.844 3.881 1 92.56 128 ALA A CA 1
ATOM 979 C C . ALA A 1 128 ? 5.922 -19.578 2.547 1 92.56 128 ALA A C 1
ATOM 981 O O . ALA A 1 128 ? 6.512 -19.766 1.483 1 92.56 128 ALA A O 1
ATOM 982 N N . LEU A 1 129 ? 4.691 -19.266 2.641 1 90.75 129 LEU A N 1
ATOM 983 C CA . LEU A 1 129 ? 3.926 -18.969 1.436 1 90.75 129 LEU A CA 1
ATOM 984 C C . LEU A 1 129 ? 3.83 -17.453 1.211 1 90.75 129 LEU A C 1
ATOM 986 O O . LEU A 1 129 ? 3.426 -16.719 2.109 1 90.75 129 LEU A O 1
ATOM 990 N N . TRP A 1 130 ? 4.328 -17.016 0.071 1 89.31 130 TRP A N 1
ATOM 991 C CA . TRP A 1 130 ? 4.191 -15.633 -0.375 1 89.31 130 TRP A CA 1
ATOM 992 C C . TRP A 1 130 ? 2.941 -15.461 -1.232 1 89.31 130 TRP A C 1
ATOM 994 O O . TRP A 1 130 ? 2.781 -16.141 -2.252 1 89.31 130 TRP A O 1
ATOM 1004 N N . GLY A 1 131 ? 1.993 -14.633 -0.828 1 83.38 131 GLY A N 1
ATOM 1005 C CA . GLY A 1 131 ? 0.758 -14.422 -1.566 1 83.38 131 GLY A CA 1
ATOM 1006 C C . GLY A 1 131 ? -0.079 -13.281 -1.02 1 83.38 131 GLY A C 1
ATOM 1007 O O . GLY A 1 131 ? 0.278 -12.672 -0.011 1 83.38 131 GLY A O 1
ATOM 1008 N N . PRO A 1 132 ? -1.129 -13.023 -1.74 1 80.12 132 PRO A N 1
ATOM 1009 C CA . PRO A 1 132 ? -2.016 -11.938 -1.311 1 80.12 132 PRO A CA 1
ATOM 1010 C C . PRO A 1 132 ? -2.803 -12.281 -0.05 1 80.12 132 PRO A C 1
ATOM 1012 O O . PRO A 1 132 ? -3.258 -13.422 0.107 1 80.12 132 PRO A O 1
ATOM 1015 N N . LEU A 1 133 ? -2.756 -11.398 0.854 1 80.44 133 LEU A N 1
ATOM 1016 C CA . LEU A 1 133 ? -3.598 -11.5 2.041 1 80.44 133 LEU A CA 1
ATOM 1017 C C . LEU A 1 133 ? -4.477 -10.266 2.193 1 80.44 133 LEU A C 1
ATOM 1019 O O . LEU A 1 133 ? -3.969 -9.141 2.225 1 80.44 133 LEU A O 1
ATOM 1023 N N . GLY A 1 134 ? -5.77 -10.531 2.24 1 71.62 134 GLY A N 1
ATOM 1024 C CA . GLY A 1 134 ? -6.699 -9.43 2.424 1 71.62 134 GLY A CA 1
ATOM 1025 C C . GLY A 1 134 ? -7.172 -8.82 1.116 1 71.62 134 GLY A C 1
ATOM 1026 O O . GLY A 1 134 ? -6.688 -9.195 0.044 1 71.62 134 GLY A O 1
ATOM 1027 N N . SER A 1 135 ? -8.211 -8.047 1.214 1 60.28 135 SER A N 1
ATOM 1028 C CA . SER A 1 135 ? -8.797 -7.359 0.068 1 60.28 135 SER A CA 1
ATOM 1029 C C . SER A 1 135 ? -8.836 -5.852 0.292 1 60.28 135 SER A C 1
ATOM 1031 O O . SER A 1 135 ? -8.633 -5.379 1.414 1 60.28 135 SER A O 1
ATOM 1033 N N . GLY A 1 136 ? -8.867 -5.18 -0.732 1 53.19 136 GLY A N 1
ATOM 1034 C CA . GLY A 1 136 ? -9 -3.734 -0.645 1 53.19 136 GLY A CA 1
ATOM 1035 C C . GLY A 1 136 ? -7.711 -3.039 -0.247 1 53.19 136 GLY A C 1
ATOM 1036 O O . GLY A 1 136 ? -6.629 -3.428 -0.688 1 53.19 136 GLY A O 1
ATOM 1037 N N . TYR A 1 137 ? -7.766 -1.966 0.635 1 52.62 137 TYR A N 1
ATOM 1038 C CA . TYR A 1 137 ? -6.648 -1.139 1.082 1 52.62 137 TYR A CA 1
ATOM 1039 C C . TYR A 1 137 ? -5.652 -1.958 1.894 1 52.62 137 TYR A C 1
ATOM 1041 O O . TYR A 1 137 ? -4.441 -1.747 1.798 1 52.62 137 TYR A O 1
ATOM 1049 N N . ALA A 1 138 ? -6.238 -2.902 2.557 1 62.38 138 ALA A N 1
ATOM 1050 C CA . ALA A 1 138 ? -5.41 -3.646 3.502 1 62.38 138 ALA A CA 1
ATOM 1051 C C . ALA A 1 138 ? -4.762 -4.852 2.83 1 62.38 138 ALA A C 1
ATOM 1053 O O . ALA A 1 138 ? -3.879 -5.492 3.41 1 62.38 138 ALA A O 1
ATOM 1054 N N . GLY A 1 139 ? -5.23 -5.074 1.557 1 66 139 GLY A N 1
ATOM 1055 C CA . GLY A 1 139 ? -4.703 -6.238 0.865 1 66 139 GLY A CA 1
ATOM 1056 C C . GLY A 1 139 ? -3.297 -6.031 0.333 1 66 139 GLY A C 1
ATOM 1057 O O . GLY A 1 139 ? -2.996 -4.984 -0.248 1 66 139 GLY A O 1
ATOM 1058 N N . GLU A 1 140 ? -2.363 -6.859 0.718 1 72.44 140 GLU A N 1
ATOM 1059 C CA . GLU A 1 140 ? -0.994 -6.797 0.215 1 72.44 140 GLU A CA 1
ATOM 1060 C C . GLU A 1 140 ? -0.353 -8.18 0.178 1 72.44 140 GLU A C 1
ATOM 1062 O O . GLU A 1 140 ? -0.763 -9.078 0.916 1 72.44 140 GLU A O 1
ATOM 1067 N N . PRO A 1 141 ? 0.56 -8.344 -0.771 1 78.44 141 PRO A N 1
ATOM 1068 C CA . PRO A 1 141 ? 1.342 -9.586 -0.684 1 78.44 141 PRO A CA 1
ATOM 1069 C C . PRO A 1 141 ? 2.15 -9.68 0.607 1 78.44 141 PRO A C 1
ATOM 1071 O O . PRO A 1 141 ? 2.701 -8.68 1.071 1 78.44 141 PRO A O 1
ATOM 1074 N N . THR A 1 142 ? 2.102 -10.773 1.196 1 86.25 142 THR A N 1
ATOM 1075 C CA . THR A 1 142 ? 2.828 -10.984 2.441 1 86.25 142 THR A CA 1
ATOM 1076 C C . THR A 1 142 ? 3.262 -12.445 2.574 1 86.25 142 THR A C 1
ATOM 1078 O O . THR A 1 142 ? 3.041 -13.25 1.664 1 86.25 142 THR A O 1
ATOM 1081 N N . LEU A 1 143 ? 3.979 -12.727 3.672 1 89.88 143 LEU A N 1
ATOM 1082 C CA . LEU A 1 143 ? 4.426 -14.086 3.98 1 89.88 143 LEU A CA 1
ATOM 1083 C C . LEU A 1 143 ? 3.572 -14.695 5.086 1 89.88 143 LEU A C 1
ATOM 1085 O O . LEU A 1 143 ? 3.289 -14.047 6.094 1 89.88 143 LEU A O 1
ATOM 1089 N N . LEU A 1 144 ? 3.168 -15.906 4.809 1 89.38 144 LEU A N 1
ATOM 1090 C CA . LEU A 1 144 ? 2.521 -16.703 5.844 1 89.38 144 LEU A CA 1
ATOM 1091 C C . LEU A 1 144 ? 3.25 -18.031 6.047 1 89.38 144 LEU A C 1
ATOM 1093 O O . LEU A 1 144 ? 3.531 -18.734 5.078 1 89.38 144 LEU A O 1
ATOM 1097 N N . GLY A 1 145 ? 3.621 -18.281 7.23 1 89.69 145 GLY A N 1
ATOM 1098 C CA . GLY A 1 145 ? 4.309 -19.531 7.535 1 89.69 145 GLY A CA 1
ATOM 1099 C C . GLY A 1 145 ? 4.988 -19.516 8.891 1 89.69 145 GLY A C 1
ATOM 1100 O O . GLY A 1 145 ? 5.074 -18.469 9.539 1 89.69 145 GLY A O 1
ATOM 1101 N N . PRO A 1 146 ? 5.52 -20.609 9.312 1 89.12 146 PRO A N 1
ATOM 1102 C CA . PRO A 1 146 ? 6.09 -20.781 10.656 1 89.12 146 PRO A CA 1
ATOM 1103 C C . PRO A 1 146 ? 7.25 -19.828 10.922 1 89.12 146 PRO A C 1
ATOM 1105 O O . PRO A 1 146 ? 7.375 -19.297 12.031 1 89.12 146 PRO A O 1
ATOM 1108 N N . PRO A 1 147 ? 8.078 -19.547 9.93 1 93.38 147 PRO A N 1
ATOM 1109 C CA . PRO A 1 147 ? 9.211 -18.656 10.234 1 93.38 147 PRO A CA 1
ATOM 1110 C C . PRO A 1 147 ? 8.773 -17.25 10.625 1 93.38 147 PRO A C 1
ATOM 1112 O O . PRO A 1 147 ? 9.461 -16.578 11.406 1 93.38 147 PRO A O 1
ATOM 1115 N N . VAL A 1 148 ? 7.676 -16.812 10.07 1 92.56 148 VAL A N 1
ATOM 1116 C CA . VAL A 1 148 ? 7.18 -15.484 10.391 1 92.56 148 VAL A CA 1
ATOM 1117 C C . VAL A 1 148 ? 6.73 -15.43 11.852 1 92.56 148 VAL A C 1
ATOM 1119 O O . VAL A 1 148 ? 7.121 -14.523 12.594 1 92.56 148 VAL A O 1
ATOM 1122 N N . ASN A 1 149 ? 5.988 -16.406 12.25 1 87.75 149 ASN A N 1
ATOM 1123 C CA . ASN A 1 149 ? 5.508 -16.484 13.625 1 87.75 149 ASN A CA 1
ATOM 1124 C C . ASN A 1 149 ? 6.66 -16.672 14.609 1 87.75 149 ASN A C 1
ATOM 1126 O O . ASN A 1 149 ? 6.66 -16.078 15.695 1 87.75 149 ASN A O 1
ATOM 1130 N N . LEU A 1 150 ? 7.52 -17.484 14.203 1 92.31 150 LEU A N 1
ATOM 1131 C CA . LEU A 1 150 ? 8.648 -17.781 15.078 1 92.31 150 LEU A CA 1
ATOM 1132 C C . LEU A 1 150 ? 9.523 -16.547 15.273 1 92.31 150 LEU A C 1
ATOM 1134 O O . LEU A 1 150 ? 9.977 -16.281 16.391 1 92.31 150 LEU A O 1
ATOM 1138 N N . ALA A 1 151 ? 9.844 -15.844 14.211 1 95.38 151 ALA A N 1
ATOM 1139 C CA . ALA A 1 151 ? 10.648 -14.625 14.305 1 95.38 151 ALA A CA 1
ATOM 1140 C C . ALA A 1 151 ? 10 -13.617 15.25 1 95.38 151 ALA A C 1
ATOM 1142 O O . ALA A 1 151 ? 10.695 -12.977 16.047 1 95.38 151 ALA A O 1
ATOM 1143 N N . GLU A 1 152 ? 8.719 -13.453 15.109 1 90.75 152 GLU A N 1
ATOM 1144 C CA . GLU A 1 152 ? 7.988 -12.547 15.984 1 90.75 152 GLU A CA 1
ATOM 1145 C C . GLU A 1 152 ? 8.102 -12.977 17.453 1 90.75 152 GLU A C 1
ATOM 1147 O O . GLU A 1 152 ? 8.352 -12.148 18.328 1 90.75 152 GLU A O 1
ATOM 1152 N N . ARG A 1 153 ? 7.918 -14.219 17.703 1 88.56 153 ARG A N 1
ATOM 1153 C CA . ARG A 1 153 ? 7.988 -14.742 19.062 1 88.56 153 ARG A CA 1
ATOM 1154 C C . ARG A 1 153 ? 9.391 -14.586 19.641 1 88.56 153 ARG A C 1
ATOM 1156 O O . ARG A 1 153 ? 9.555 -14.242 20.812 1 88.56 153 ARG A O 1
ATOM 1163 N N . LEU A 1 154 ? 10.359 -14.859 18.828 1 94.31 154 LEU A N 1
ATOM 1164 C CA . LEU A 1 154 ? 11.742 -14.727 19.266 1 94.31 154 LEU A CA 1
ATOM 1165 C C . LEU A 1 154 ? 12.062 -13.273 19.625 1 94.31 154 LEU A C 1
ATOM 1167 O O . LEU A 1 154 ? 12.781 -13.016 20.594 1 94.31 154 LEU A O 1
ATOM 1171 N N . SER A 1 155 ? 11.57 -12.367 18.844 1 94.25 155 SER A N 1
ATOM 1172 C CA . SER A 1 155 ? 11.797 -10.953 19.125 1 94.25 155 SER A CA 1
ATOM 1173 C C . SER A 1 155 ? 11.203 -10.562 20.484 1 94.25 155 SER A C 1
ATOM 1175 O O . SER A 1 155 ? 11.773 -9.742 21.203 1 94.25 155 SER A O 1
ATOM 1177 N N . LYS A 1 156 ? 10.047 -11.148 20.828 1 86.38 156 LYS A N 1
ATOM 1178 C CA . LYS A 1 156 ? 9.375 -10.828 22.078 1 86.38 156 LYS A CA 1
ATOM 1179 C C . LYS A 1 156 ? 10.102 -11.453 23.266 1 86.38 156 LYS A C 1
ATOM 1181 O O . LYS A 1 156 ? 10 -10.961 24.391 1 86.38 156 LYS A O 1
ATOM 1186 N N . LEU A 1 157 ? 10.781 -12.492 23.016 1 89.62 157 LEU A N 1
ATOM 1187 C CA . LEU A 1 157 ? 11.531 -13.188 24.062 1 89.62 157 LEU A CA 1
ATOM 1188 C C . LEU A 1 157 ? 12.875 -12.523 24.297 1 89.62 157 LEU A C 1
ATOM 1190 O O . LEU A 1 157 ? 13.461 -12.664 25.375 1 89.62 157 LEU A O 1
ATOM 1194 N N . ALA A 1 158 ? 13.375 -11.828 23.328 1 94.81 158 ALA A N 1
ATOM 1195 C CA . ALA A 1 158 ? 14.711 -11.242 23.391 1 94.81 158 ALA A CA 1
ATOM 1196 C C . ALA A 1 158 ? 14.766 -10.094 24.391 1 94.81 158 ALA A C 1
ATOM 1198 O O . ALA A 1 158 ? 13.82 -9.312 24.5 1 94.81 158 ALA A O 1
ATOM 1199 N N . ALA A 1 159 ? 15.805 -10 25.141 1 94.25 159 ALA A N 1
ATOM 1200 C CA . ALA A 1 159 ? 16.078 -8.82 25.953 1 94.25 159 ALA A CA 1
ATOM 1201 C C . ALA A 1 159 ? 16.578 -7.664 25.094 1 94.25 159 ALA A C 1
ATOM 1203 O O . ALA A 1 159 ? 17.062 -7.871 23.984 1 94.25 159 ALA A O 1
ATOM 1204 N N . PRO A 1 160 ? 16.406 -6.418 25.609 1 94.44 160 PRO A N 1
ATOM 1205 C CA . PRO A 1 160 ? 16.953 -5.301 24.844 1 94.44 160 PRO A CA 1
ATOM 1206 C C . PRO A 1 160 ? 18.438 -5.461 24.531 1 94.44 160 PRO A C 1
ATOM 1208 O O . PRO A 1 160 ? 19.219 -5.785 25.438 1 94.44 160 PRO A O 1
ATOM 1211 N N . GLY A 1 161 ? 18.797 -5.324 23.297 1 96 161 GLY A N 1
ATOM 1212 C CA . GLY A 1 161 ? 20.188 -5.453 22.859 1 96 161 GLY A CA 1
ATOM 1213 C C . GLY A 1 161 ? 20.5 -6.816 22.266 1 96 161 GLY A C 1
ATOM 1214 O O . GLY A 1 161 ? 21.594 -7.031 21.734 1 96 161 GLY A O 1
ATOM 1215 N N . GLU A 1 162 ? 19.5 -7.672 22.297 1 96.88 162 GLU A N 1
ATOM 1216 C CA . GLU A 1 162 ? 19.75 -9.047 21.875 1 96.88 162 GLU A CA 1
ATOM 1217 C C . GLU A 1 162 ? 19.094 -9.344 20.531 1 96.88 162 GLU A C 1
ATOM 1219 O O . GLU A 1 162 ? 18.062 -8.75 20.203 1 96.88 162 GLU A O 1
ATOM 1224 N N . VAL A 1 163 ? 19.797 -10.25 19.828 1 98.06 163 VAL A N 1
ATOM 1225 C CA . VAL A 1 163 ? 19.219 -10.898 18.656 1 98.06 163 VAL A CA 1
ATOM 1226 C C . VAL A 1 163 ? 19.078 -12.398 18.906 1 98.06 163 VAL A C 1
ATOM 1228 O O . VAL A 1 163 ? 20.078 -13.094 19.141 1 98.06 163 VAL A O 1
ATOM 1231 N N . LEU A 1 164 ? 17.844 -12.891 18.875 1 97.94 164 LEU A N 1
ATOM 1232 C CA . LEU A 1 164 ? 17.609 -14.312 19.062 1 97.94 164 LEU A CA 1
ATOM 1233 C C . LEU A 1 164 ? 17.281 -14.992 17.734 1 97.94 164 LEU A C 1
ATOM 1235 O O . LEU A 1 164 ? 16.703 -14.367 16.844 1 97.94 164 LEU A O 1
ATOM 1239 N N . THR A 1 165 ? 17.703 -16.234 17.609 1 97.81 165 THR A N 1
ATOM 1240 C CA . THR A 1 165 ? 17.453 -17.016 16.422 1 97.81 165 THR A CA 1
ATOM 1241 C C . THR A 1 165 ? 17.281 -18.5 16.781 1 97.81 165 THR A C 1
ATOM 1243 O O . THR A 1 165 ? 17.25 -18.859 17.953 1 97.81 165 THR A O 1
ATOM 1246 N N . GLU A 1 166 ? 16.953 -19.297 15.812 1 95.94 166 GLU A N 1
ATOM 1247 C CA . GLU A 1 166 ? 16.75 -20.734 15.992 1 95.94 166 GLU A CA 1
ATOM 1248 C C . GLU A 1 166 ? 17.781 -21.547 15.203 1 95.94 166 GLU A C 1
ATOM 1250 O O . GLU A 1 166 ? 18.641 -20.984 14.523 1 95.94 166 GLU A O 1
ATOM 1255 N N . ALA A 1 167 ? 17.719 -22.875 15.328 1 94.12 167 ALA A N 1
ATOM 1256 C CA . ALA A 1 167 ? 18.766 -23.781 14.883 1 94.12 167 ALA A CA 1
ATOM 1257 C C . ALA A 1 167 ? 18.906 -23.781 13.367 1 94.12 167 ALA A C 1
ATOM 1259 O O . ALA A 1 167 ? 20.016 -23.812 12.836 1 94.12 167 ALA A O 1
ATOM 1260 N N . THR A 1 168 ? 17.844 -23.75 12.641 1 93.94 168 THR A N 1
ATOM 1261 C CA . THR A 1 168 ? 17.875 -23.812 11.188 1 93.94 168 THR A CA 1
ATOM 1262 C C . THR A 1 168 ? 18.594 -22.594 10.617 1 93.94 168 THR A C 1
ATOM 1264 O O . THR A 1 168 ? 19.438 -22.703 9.727 1 93.94 168 THR A O 1
ATOM 1267 N N . THR A 1 169 ? 18.266 -21.438 11.164 1 96.38 169 THR A N 1
ATOM 1268 C CA . THR A 1 169 ? 18.891 -20.203 10.703 1 96.38 169 THR A CA 1
ATOM 1269 C C . THR A 1 169 ? 20.391 -20.234 10.961 1 96.38 169 THR A C 1
ATOM 1271 O O . THR A 1 169 ? 21.188 -19.906 10.07 1 96.38 169 THR A O 1
ATOM 1274 N N . LEU A 1 170 ? 20.812 -20.688 12.078 1 94.31 170 LEU A N 1
ATOM 1275 C CA . LEU A 1 170 ? 22.219 -20.734 12.438 1 94.31 170 LEU A CA 1
ATOM 1276 C C . LEU A 1 170 ? 22.984 -21.719 11.57 1 94.31 170 LEU A C 1
ATOM 1278 O O . LEU A 1 170 ? 24.094 -21.453 11.141 1 94.31 170 LEU A O 1
ATOM 1282 N N . ARG A 1 171 ? 22.344 -22.812 11.352 1 91.31 171 ARG A N 1
ATOM 1283 C CA . ARG A 1 171 ? 22.984 -23.859 10.547 1 91.31 171 ARG A CA 1
ATOM 1284 C C . ARG A 1 171 ? 23.203 -23.391 9.117 1 91.31 171 ARG A C 1
ATOM 1286 O O . ARG A 1 171 ? 24.219 -23.734 8.492 1 91.31 171 ARG A O 1
ATOM 1293 N N . LEU A 1 172 ? 22.312 -22.578 8.648 1 91.88 172 LEU A N 1
ATOM 1294 C CA . LEU A 1 172 ? 22.359 -22.156 7.25 1 91.88 172 LEU A CA 1
ATOM 1295 C C . LEU A 1 172 ? 23.094 -20.828 7.105 1 91.88 172 LEU A C 1
ATOM 1297 O O . LEU A 1 172 ? 23.125 -20.25 6.016 1 91.88 172 LEU A O 1
ATOM 1301 N N . ALA A 1 173 ? 23.656 -20.328 8.195 1 91.56 173 ALA A N 1
ATOM 1302 C CA . ALA A 1 173 ? 24.469 -19.109 8.18 1 91.56 173 ALA A CA 1
ATOM 1303 C C . ALA A 1 173 ? 25.891 -19.375 8.633 1 91.56 173 ALA A C 1
ATOM 1305 O O . ALA A 1 173 ? 26.25 -19.109 9.781 1 91.56 173 ALA A O 1
ATOM 1306 N N . PRO A 1 174 ? 26.688 -19.781 7.695 1 85.25 174 PRO A N 1
ATOM 1307 C CA . PRO A 1 174 ? 28.062 -20.094 8.078 1 85.25 174 PRO A CA 1
ATOM 1308 C C . PRO A 1 174 ? 28.797 -18.891 8.672 1 85.25 174 PRO A C 1
ATOM 1310 O O . PRO A 1 174 ? 28.719 -17.781 8.141 1 85.25 174 PRO A O 1
ATOM 1313 N N . GLY A 1 175 ? 29.516 -19.125 9.781 1 86.69 175 GLY A N 1
ATOM 1314 C CA . GLY A 1 175 ? 30.281 -18.062 10.445 1 86.69 175 GLY A CA 1
ATOM 1315 C C . GLY A 1 175 ? 29.5 -17.406 11.57 1 86.69 175 GLY A C 1
ATOM 1316 O O . GLY A 1 175 ? 30.078 -16.641 12.344 1 86.69 175 GLY A O 1
ATOM 1317 N N . ALA A 1 176 ? 28.188 -17.703 11.641 1 92.19 176 ALA A N 1
ATOM 1318 C CA . ALA A 1 176 ? 27.375 -17.188 12.75 1 92.19 176 ALA A CA 1
ATOM 1319 C C . ALA A 1 176 ? 27.438 -18.125 13.953 1 92.19 176 ALA A C 1
ATOM 1321 O O . ALA A 1 176 ? 27.406 -19.344 13.797 1 92.19 176 ALA A O 1
ATOM 1322 N N . GLU A 1 177 ? 27.641 -17.516 15.078 1 94.94 177 GLU A N 1
ATOM 1323 C CA . GLU A 1 177 ? 27.672 -18.297 16.312 1 94.94 177 GLU A CA 1
ATOM 1324 C C . GLU A 1 177 ? 26.594 -17.828 17.297 1 94.94 177 GLU A C 1
ATOM 1326 O O . GLU A 1 177 ? 26.406 -16.625 17.484 1 94.94 177 GLU A O 1
ATOM 1331 N N . GLY A 1 178 ? 25.891 -18.797 17.844 1 95.88 178 GLY A N 1
ATOM 1332 C CA . GLY A 1 178 ? 24.859 -18.5 18.812 1 95.88 178 GLY A CA 1
ATOM 1333 C C . GLY A 1 178 ? 25.031 -19.266 20.125 1 95.88 178 GLY A C 1
ATOM 1334 O O . GLY A 1 178 ? 25.547 -20.391 20.125 1 95.88 178 GLY A O 1
ATOM 1335 N N . ALA A 1 179 ? 24.672 -18.609 21.203 1 96.75 179 ALA A N 1
ATOM 1336 C CA . ALA A 1 179 ? 24.641 -19.25 22.516 1 96.75 179 ALA A CA 1
ATOM 1337 C C . ALA A 1 179 ? 23.25 -19.797 22.812 1 96.75 179 ALA A C 1
ATOM 1339 O O . ALA A 1 179 ? 22.266 -19.078 22.75 1 96.75 179 ALA A O 1
ATOM 1340 N N . LEU A 1 180 ? 23.234 -21.078 23.156 1 96 180 LEU A N 1
ATOM 1341 C CA . LEU A 1 180 ? 21.953 -21.719 23.453 1 96 180 LEU A CA 1
ATOM 1342 C C . LEU A 1 180 ? 21.359 -21.172 24.75 1 96 180 LEU A C 1
ATOM 1344 O O . LEU A 1 180 ? 22.016 -21.188 25.797 1 96 180 LEU A O 1
ATOM 1348 N N . LEU A 1 181 ? 20.141 -20.594 24.75 1 94.62 181 LEU A N 1
ATOM 1349 C CA . LEU A 1 181 ? 19.453 -20.062 25.922 1 94.62 181 LEU A CA 1
ATOM 1350 C C . LEU A 1 181 ? 18.469 -21.062 26.484 1 94.62 181 LEU A C 1
ATOM 1352 O O . LEU A 1 181 ? 17.875 -20.844 27.547 1 94.62 181 LEU A O 1
ATOM 1356 N N . GLY A 1 182 ? 18.297 -22.188 25.875 1 91.5 182 GLY A N 1
ATOM 1357 C CA . GLY A 1 182 ? 17.344 -23.203 26.266 1 91.5 182 GLY A CA 1
ATOM 1358 C C . GLY A 1 182 ? 16.203 -23.359 25.266 1 91.5 182 GLY A C 1
ATOM 1359 O O . GLY A 1 182 ? 16.234 -22.781 24.188 1 91.5 182 GLY A O 1
ATOM 1360 N N . SER A 1 183 ? 15.297 -24.266 25.578 1 91.69 183 SER A N 1
ATOM 1361 C CA . SER A 1 183 ? 14.141 -24.516 24.719 1 91.69 183 SER A CA 1
ATOM 1362 C C . SER A 1 183 ? 12.914 -23.766 25.219 1 91.69 183 SER A C 1
ATOM 1364 O O . SER A 1 183 ? 12.688 -23.656 26.438 1 91.69 183 SER A O 1
ATOM 1366 N N . ARG A 1 184 ? 12.297 -23.109 24.297 1 87.31 184 ARG A N 1
ATOM 1367 C CA . ARG A 1 184 ? 11.07 -22.375 24.625 1 87.31 184 ARG A CA 1
ATOM 1368 C C . ARG A 1 184 ? 9.875 -22.969 23.891 1 87.31 184 ARG A C 1
ATOM 1370 O O . ARG A 1 184 ? 10.008 -23.469 22.781 1 87.31 184 ARG A O 1
ATOM 1377 N N . GLU A 1 185 ? 8.781 -22.906 24.609 1 80.88 185 GLU A N 1
ATOM 1378 C CA . GLU A 1 185 ? 7.559 -23.375 23.969 1 80.88 185 GLU A CA 1
ATOM 1379 C C . GLU A 1 185 ? 6.996 -22.344 23 1 80.88 185 GLU A C 1
ATOM 1381 O O . GLU A 1 185 ? 6.77 -21.188 23.375 1 80.88 185 GLU A O 1
ATOM 1386 N N . VAL A 1 186 ? 7.043 -22.734 21.844 1 71.62 186 VAL A N 1
ATOM 1387 C CA . VAL A 1 186 ? 6.379 -21.922 20.828 1 71.62 186 VAL A CA 1
ATOM 1388 C C . VAL A 1 186 ? 5.078 -22.594 20.406 1 71.62 186 VAL A C 1
ATOM 1390 O O . VAL A 1 186 ? 5.086 -23.719 19.891 1 71.62 186 VAL A O 1
ATOM 1393 N N . LYS A 1 187 ? 4.055 -22.016 20.734 1 63.19 187 LYS A N 1
ATOM 1394 C CA . LYS A 1 187 ? 2.729 -22.578 20.469 1 63.19 187 LYS A CA 1
ATOM 1395 C C . LYS A 1 187 ? 2.607 -23.062 19.031 1 63.19 187 LYS A C 1
ATOM 1397 O O . LYS A 1 187 ? 2.898 -22.312 18.094 1 63.19 187 LYS A O 1
ATOM 1402 N N . GLY A 1 188 ? 2.205 -24.125 18.719 1 64.06 188 GLY A N 1
ATOM 1403 C CA . GLY A 1 188 ? 2.023 -24.734 17.422 1 64.06 188 GLY A CA 1
ATOM 1404 C C . GLY A 1 188 ? 3.283 -25.391 16.891 1 64.06 188 GLY A C 1
ATOM 1405 O O . GLY A 1 188 ? 3.234 -26.156 15.914 1 64.06 188 GLY A O 1
ATOM 1406 N N . MET A 1 189 ? 4.5 -25.078 17.5 1 73.94 189 MET A N 1
ATOM 1407 C CA . MET A 1 189 ? 5.762 -25.609 16.984 1 73.94 189 MET A CA 1
ATOM 1408 C C . MET A 1 189 ? 6.457 -26.453 18.047 1 73.94 189 MET A C 1
ATOM 1410 O O . MET A 1 189 ? 7.461 -27.109 17.766 1 73.94 189 MET A O 1
ATOM 1414 N N . GLY A 1 190 ? 5.871 -26.438 19.203 1 77.81 190 GLY A N 1
ATOM 1415 C CA . GLY A 1 190 ? 6.465 -27.219 20.281 1 77.81 190 GLY A CA 1
ATOM 1416 C C . GLY A 1 190 ? 7.68 -26.547 20.906 1 77.81 190 GLY A C 1
ATOM 1417 O O . GLY A 1 190 ? 7.727 -25.312 21.016 1 77.81 190 GLY A O 1
ATOM 1418 N N . GLN A 1 191 ? 8.594 -27.359 21.438 1 86.44 191 GLN A N 1
ATOM 1419 C CA . GLN A 1 191 ? 9.812 -26.844 22.047 1 86.44 191 GLN A CA 1
ATOM 1420 C C . GLN A 1 191 ? 10.859 -26.5 21 1 86.44 191 GLN A C 1
ATOM 1422 O O . GLN A 1 191 ? 11.273 -27.359 20.219 1 86.44 191 GLN A O 1
ATOM 1427 N N . VAL A 1 192 ? 11.195 -25.219 20.953 1 89.56 192 VAL A N 1
ATOM 1428 C CA . VAL A 1 192 ? 12.172 -24.766 19.969 1 89.56 192 VAL A CA 1
ATOM 1429 C C . VAL A 1 192 ? 13.422 -24.266 20.688 1 89.56 192 VAL A C 1
ATOM 1431 O O . VAL A 1 192 ? 13.344 -23.406 21.562 1 89.56 192 VAL A O 1
ATOM 1434 N N . PRO A 1 193 ? 14.547 -24.891 20.328 1 94.56 193 PRO A N 1
ATOM 1435 C CA . PRO A 1 193 ? 15.781 -24.328 20.875 1 94.56 193 PRO A CA 1
ATOM 1436 C C . PRO A 1 193 ? 16.031 -22.891 20.438 1 94.56 193 PRO A C 1
ATOM 1438 O O . PRO A 1 193 ? 15.906 -22.578 19.25 1 94.56 193 PRO A O 1
ATOM 1441 N N . VAL A 1 194 ? 16.297 -22.016 21.391 1 96.06 194 VAL A N 1
ATOM 1442 C CA . VAL A 1 194 ? 16.5 -20.594 21.125 1 96.06 194 VAL A CA 1
ATOM 1443 C C . VAL A 1 194 ? 17.969 -20.219 21.344 1 96.06 194 VAL A C 1
ATOM 1445 O O . VAL A 1 194 ? 18.578 -20.641 22.328 1 96.06 194 VAL A O 1
ATOM 1448 N N . TYR A 1 195 ? 18.5 -19.453 20.375 1 97.75 195 TYR A N 1
ATOM 1449 C CA . TYR A 1 195 ? 19.906 -19.062 20.438 1 97.75 195 TYR A CA 1
ATOM 1450 C C . TYR A 1 195 ? 20.031 -17.531 20.438 1 97.75 195 TYR A C 1
ATOM 1452 O O . TYR A 1 195 ? 19.312 -16.844 19.734 1 97.75 195 TYR A O 1
ATOM 1460 N N . ARG A 1 196 ? 20.906 -17.047 21.281 1 97.81 196 ARG A N 1
ATOM 1461 C CA . ARG A 1 196 ? 21.312 -15.648 21.219 1 97.81 196 ARG A CA 1
ATOM 1462 C C . ARG A 1 196 ? 22.531 -15.469 20.328 1 97.81 196 ARG A C 1
ATOM 1464 O O . ARG A 1 196 ? 23.547 -16.141 20.516 1 97.81 196 ARG A O 1
ATOM 1471 N N . LEU A 1 197 ? 22.422 -14.633 19.344 1 97.31 197 LEU A N 1
ATOM 1472 C CA . LEU A 1 197 ? 23.547 -14.391 18.438 1 97.31 197 LEU A CA 1
ATOM 1473 C C . LEU A 1 197 ? 24.719 -13.75 19.188 1 97.31 197 LEU A C 1
ATOM 1475 O O . LEU A 1 197 ? 24.547 -12.734 19.875 1 97.31 197 LEU A O 1
ATOM 1479 N N . VAL A 1 198 ? 25.828 -14.32 19.094 1 96.31 198 VAL A N 1
ATOM 1480 C CA . VAL A 1 198 ? 27 -13.852 19.844 1 96.31 198 VAL A CA 1
ATOM 1481 C C . VAL A 1 198 ? 28.047 -13.289 18.891 1 96.31 198 VAL A C 1
ATOM 1483 O O . VAL A 1 198 ? 28.781 -12.367 19.25 1 96.31 198 VAL A O 1
ATOM 1486 N N . ARG A 1 199 ? 28.172 -13.883 17.734 1 92.88 199 ARG A N 1
ATOM 1487 C CA . ARG A 1 199 ? 29.156 -13.461 16.75 1 92.88 199 ARG A CA 1
ATOM 1488 C C . ARG A 1 199 ? 28.625 -13.672 15.328 1 92.88 199 ARG A C 1
ATOM 1490 O O . ARG A 1 199 ? 27.891 -14.617 15.07 1 92.88 199 ARG A O 1
ATOM 1497 N N . LEU A 1 200 ? 28.969 -12.758 14.547 1 90 200 LEU A N 1
ATOM 1498 C CA . LEU A 1 200 ? 28.609 -12.852 13.133 1 90 200 LEU A CA 1
ATOM 1499 C C . LEU A 1 200 ? 29.797 -12.523 12.242 1 90 200 LEU A C 1
ATOM 1501 O O . LEU A 1 200 ? 30.266 -11.383 12.242 1 90 200 LEU A O 1
ATOM 1505 N N . ALA A 1 201 ? 30.328 -13.539 11.656 1 86.31 201 ALA A N 1
ATOM 1506 C CA . ALA A 1 201 ? 31.422 -13.383 10.695 1 86.31 201 ALA A CA 1
ATOM 1507 C C . ALA A 1 201 ? 31.125 -14.125 9.398 1 86.31 201 ALA A C 1
ATOM 1509 O O . ALA A 1 201 ? 30.297 -15.047 9.383 1 86.31 201 ALA A O 1
ATOM 1510 N N . LEU A 1 202 ? 31.531 -13.555 8.375 1 79.44 202 LEU A N 1
ATOM 1511 C CA . LEU A 1 202 ? 31.422 -14.258 7.102 1 79.44 202 LEU A CA 1
ATOM 1512 C C . LEU A 1 202 ? 32.594 -15.227 6.91 1 79.44 202 LEU A C 1
ATOM 1514 O O . LEU A 1 202 ? 33.719 -14.805 6.625 1 79.44 202 LEU A O 1
ATOM 1518 N N . ASP A 1 203 ? 32.312 -16.516 7.16 1 82.62 203 ASP A N 1
ATOM 1519 C CA . ASP A 1 203 ? 33.375 -17.5 7.055 1 82.62 203 ASP A CA 1
ATOM 1520 C C . ASP A 1 203 ? 32.906 -18.719 6.254 1 82.62 203 ASP A C 1
ATOM 1522 O O . ASP A 1 203 ? 31.719 -19.094 6.305 1 82.62 203 ASP A O 1
ATOM 1526 N N . LEU A 1 204 ? 33.844 -19.219 5.453 1 82.56 204 LEU A N 1
ATOM 1527 C CA . LEU A 1 204 ? 33.531 -20.453 4.723 1 82.56 204 LEU A CA 1
ATOM 1528 C C . LEU A 1 204 ? 33.5 -21.656 5.66 1 82.56 204 LEU A C 1
ATOM 1530 O O . LEU A 1 204 ? 34.188 -21.656 6.695 1 82.56 204 LEU A O 1
ATOM 1534 N N . PRO A 1 205 ? 32.625 -22.594 5.277 1 78.81 205 PRO A N 1
ATOM 1535 C CA . PRO A 1 205 ? 32.75 -23.844 6.023 1 78.81 205 PRO A CA 1
ATOM 1536 C C . PRO A 1 205 ? 34.188 -24.422 5.977 1 78.81 205 PRO A C 1
ATOM 1538 O O . PRO A 1 205 ? 34.906 -24.188 5.012 1 78.81 205 PRO A O 1
ATOM 1541 N N . PRO A 1 206 ? 34.531 -25.094 6.984 1 79.06 206 PRO A N 1
ATOM 1542 C CA . PRO A 1 206 ? 35.906 -25.594 7.102 1 79.06 206 PRO A CA 1
ATOM 1543 C C . PRO A 1 206 ? 36.375 -26.344 5.855 1 79.06 206 PRO A C 1
ATOM 1545 O O . PRO A 1 206 ? 37.5 -26.188 5.43 1 79.06 206 PRO A O 1
ATOM 1548 N N . HIS A 1 207 ? 35.469 -27.109 5.227 1 80.56 207 HIS A N 1
ATOM 1549 C CA . HIS A 1 207 ? 35.875 -27.922 4.09 1 80.56 207 HIS A CA 1
ATOM 1550 C C . HIS A 1 207 ? 36.125 -27.078 2.852 1 80.56 207 HIS A C 1
ATOM 1552 O O . HIS A 1 207 ? 36.781 -27.516 1.91 1 80.56 207 HIS A O 1
ATOM 1558 N N . ARG A 1 208 ? 35.719 -25.828 2.832 1 84.69 208 ARG A N 1
ATOM 1559 C CA . ARG A 1 208 ? 35.875 -24.969 1.667 1 84.69 208 ARG A CA 1
ATOM 1560 C C . ARG A 1 208 ? 36.969 -23.922 1.896 1 84.69 208 ARG A C 1
ATOM 1562 O O . ARG A 1 208 ? 37.281 -23.156 0.985 1 84.69 208 ARG A O 1
ATOM 1569 N N . ARG A 1 209 ? 37.531 -23.875 3.006 1 83.75 209 ARG A N 1
ATOM 1570 C CA . ARG A 1 209 ? 38.531 -22.875 3.35 1 83.75 209 ARG A CA 1
ATOM 1571 C C . ARG A 1 209 ? 39.719 -22.953 2.42 1 83.75 209 ARG A C 1
ATOM 1573 O O . ARG A 1 209 ? 40.281 -21.938 1.998 1 83.75 209 ARG A O 1
ATOM 1580 N N . PRO A 1 210 ? 40.094 -24.156 2.076 1 86.38 210 PRO A N 1
ATOM 1581 C CA . PRO A 1 210 ? 41.219 -24.25 1.168 1 86.38 210 PRO A CA 1
ATOM 1582 C C . PRO A 1 210 ? 40.938 -23.625 -0.197 1 86.38 210 PRO A C 1
ATOM 1584 O O . PRO A 1 210 ? 41.875 -23.172 -0.874 1 86.38 210 PRO A O 1
ATOM 1587 N N . LEU A 1 211 ? 39.719 -23.578 -0.541 1 87.56 211 LEU A N 1
ATOM 1588 C CA . LEU A 1 211 ? 39.344 -23.016 -1.832 1 87.56 211 LEU A CA 1
ATOM 1589 C C . LEU A 1 211 ? 39.688 -21.531 -1.886 1 87.56 211 LEU A C 1
ATOM 1591 O O . LEU A 1 211 ? 40.062 -21 -2.943 1 87.56 211 LEU A O 1
ATOM 1595 N N . LEU A 1 212 ? 39.531 -20.938 -0.792 1 87.12 212 LEU A N 1
ATOM 1596 C CA . LEU A 1 212 ? 39.812 -19.516 -0.729 1 87.12 212 LEU A CA 1
ATOM 1597 C C . LEU A 1 212 ? 41.312 -19.234 -0.96 1 87.12 212 LEU A C 1
ATOM 1599 O O . LEU A 1 212 ? 41.656 -18.281 -1.661 1 87.12 212 LEU A O 1
ATOM 1603 N N . GLN A 1 213 ? 42.094 -19.984 -0.375 1 83.88 213 GLN A N 1
ATOM 1604 C CA . GLN A 1 213 ? 43.531 -19.828 -0.561 1 83.88 213 GLN A CA 1
ATOM 1605 C C . GLN A 1 213 ? 43.938 -20.094 -2.01 1 83.88 213 GLN A C 1
ATOM 1607 O O . GLN A 1 213 ? 44.75 -19.359 -2.576 1 83.88 213 GLN A O 1
ATOM 1612 N N . THR A 1 214 ? 43.344 -21.078 -2.496 1 88.75 214 THR A N 1
ATOM 1613 C CA . THR A 1 214 ? 43.594 -21.406 -3.891 1 88.75 214 THR A CA 1
ATOM 1614 C C . THR A 1 214 ? 43.156 -20.266 -4.812 1 88.75 214 THR A C 1
ATOM 1616 O O . THR A 1 214 ? 43.875 -19.922 -5.758 1 88.75 214 THR A O 1
ATOM 1619 N N . LEU A 1 215 ? 42.031 -19.797 -4.559 1 89.5 215 LEU A N 1
ATOM 1620 C CA . LEU A 1 215 ? 41.469 -18.703 -5.348 1 89.5 215 LEU A CA 1
ATOM 1621 C C . LEU A 1 215 ? 42.406 -17.484 -5.32 1 89.5 215 LEU A C 1
ATOM 1623 O O . LEU A 1 215 ? 42.688 -16.891 -6.363 1 89.5 215 LEU A O 1
ATOM 1627 N N . GLU A 1 216 ? 42.906 -17.172 -4.16 1 84.75 216 GLU A N 1
ATOM 1628 C CA . GLU A 1 216 ? 43.781 -16.016 -3.998 1 84.75 216 GLU A CA 1
ATOM 1629 C C . GLU A 1 216 ? 45.094 -16.219 -4.742 1 84.75 216 GLU A C 1
ATOM 1631 O O . GLU A 1 216 ? 45.562 -15.32 -5.441 1 84.75 216 GLU A O 1
ATOM 1636 N N . ALA A 1 217 ? 45.625 -17.344 -4.551 1 84.88 217 ALA A N 1
ATOM 1637 C CA . ALA A 1 217 ? 46.906 -17.656 -5.184 1 84.88 217 ALA A CA 1
ATOM 1638 C C . ALA A 1 217 ? 46.75 -17.672 -6.703 1 84.88 217 ALA A C 1
ATOM 1640 O O . ALA A 1 217 ? 47.625 -17.125 -7.41 1 84.88 217 ALA A O 1
ATOM 1641 N N . ARG A 1 218 ? 45.75 -18.156 -7.141 1 88.69 218 ARG A N 1
ATOM 1642 C CA . ARG A 1 218 ? 45.594 -18.312 -8.578 1 88.69 218 ARG A CA 1
ATOM 1643 C C . ARG A 1 218 ? 45.219 -16.984 -9.234 1 88.69 218 ARG A C 1
ATOM 1645 O O . ARG A 1 218 ? 45.594 -16.734 -10.391 1 88.69 218 ARG A O 1
ATOM 1652 N N . LEU A 1 219 ? 44.438 -16.234 -8.578 1 87.88 219 LEU A N 1
ATOM 1653 C CA . LEU A 1 219 ? 44.031 -14.945 -9.125 1 87.88 219 LEU A CA 1
ATOM 1654 C C . LEU A 1 219 ? 45.281 -14.07 -9.367 1 87.88 219 LEU A C 1
ATOM 1656 O O . LEU A 1 219 ? 45.344 -13.359 -10.375 1 87.88 219 LEU A O 1
ATOM 1660 N N . LEU A 1 220 ? 46.188 -14.156 -8.422 1 80.75 220 LEU A N 1
ATOM 1661 C CA . LEU A 1 220 ? 47.375 -13.336 -8.539 1 80.75 220 LEU A CA 1
ATOM 1662 C C . LEU A 1 220 ? 48.281 -13.836 -9.672 1 80.75 220 LEU A C 1
ATOM 1664 O O . LEU A 1 220 ? 48.938 -13.039 -10.352 1 80.75 220 LEU A O 1
ATOM 1668 N N . THR A 1 221 ? 48.188 -15.078 -9.867 1 84.5 221 THR A N 1
ATOM 1669 C CA . THR A 1 221 ? 49.062 -15.688 -10.867 1 84.5 221 THR A CA 1
ATOM 1670 C C . THR A 1 221 ? 48.406 -15.633 -12.25 1 84.5 221 THR A C 1
ATOM 1672 O O . THR A 1 221 ? 49.062 -15.258 -13.234 1 84.5 221 THR A O 1
ATOM 1675 N N . GLU A 1 222 ? 47.188 -15.953 -12.336 1 86.94 222 GLU A N 1
ATOM 1676 C CA . GLU A 1 222 ? 46.5 -16.109 -13.609 1 86.94 222 GLU A CA 1
ATOM 1677 C C . GLU A 1 222 ? 45.844 -14.797 -14.031 1 86.94 222 GLU A C 1
ATOM 1679 O O . GLU A 1 222 ? 45.562 -14.586 -15.219 1 86.94 222 GLU A O 1
ATOM 1684 N N . ARG A 1 223 ? 45.531 -13.914 -13.062 1 85.75 223 ARG A N 1
ATOM 1685 C CA . ARG A 1 223 ? 45 -12.586 -13.266 1 85.75 223 ARG A CA 1
ATOM 1686 C C . ARG A 1 223 ? 43.5 -12.656 -13.648 1 85.75 223 ARG A C 1
ATOM 1688 O O . ARG A 1 223 ? 42.781 -11.672 -13.547 1 85.75 223 ARG A O 1
ATOM 1695 N N . ARG A 1 224 ? 43.156 -13.789 -14.375 1 89.69 224 ARG A N 1
ATOM 1696 C CA . ARG A 1 224 ? 41.781 -14.047 -14.727 1 89.69 224 ARG A CA 1
ATOM 1697 C C . ARG A 1 224 ? 41.344 -15.422 -14.242 1 89.69 224 ARG A C 1
ATOM 1699 O O . ARG A 1 224 ? 41.875 -16.438 -14.656 1 89.69 224 ARG A O 1
ATOM 1706 N N . LEU A 1 225 ? 40.344 -15.305 -13.445 1 91.75 225 LEU A N 1
ATOM 1707 C CA . LEU A 1 225 ? 39.875 -16.562 -12.859 1 91.75 225 LEU A CA 1
ATOM 1708 C C . LEU A 1 225 ? 38.375 -16.594 -12.805 1 91.75 225 LEU A C 1
ATOM 1710 O O . LEU A 1 225 ? 37.719 -15.594 -12.484 1 91.75 225 LEU A O 1
ATOM 1714 N N . VAL A 1 226 ? 37.812 -17.75 -13.211 1 91.75 226 VAL A N 1
ATOM 1715 C CA . VAL A 1 226 ? 36.375 -17.922 -13.109 1 91.75 226 VAL A CA 1
ATOM 1716 C C . VAL A 1 226 ? 36.031 -19.047 -12.125 1 91.75 226 VAL A C 1
ATOM 1718 O O . VAL A 1 226 ? 36.656 -20.109 -12.164 1 91.75 226 VAL A O 1
ATOM 1721 N N . VAL A 1 227 ? 35.25 -18.703 -11.188 1 92.19 227 VAL A N 1
ATOM 1722 C CA . VAL A 1 227 ? 34.656 -19.703 -10.328 1 92.19 227 VAL A CA 1
ATOM 1723 C C . VAL A 1 227 ? 33.375 -20.234 -10.953 1 92.19 227 VAL A C 1
ATOM 1725 O O . VAL A 1 227 ? 32.375 -19.5 -11.078 1 92.19 227 VAL A O 1
ATOM 1728 N N . HIS A 1 228 ? 33.406 -21.516 -11.406 1 90.56 228 HIS A N 1
ATOM 1729 C CA . HIS A 1 228 ? 32.25 -22.031 -12.117 1 90.56 228 HIS A CA 1
ATOM 1730 C C . HIS A 1 228 ? 31.625 -23.203 -11.367 1 90.56 228 HIS A C 1
ATOM 1732 O O . HIS A 1 228 ? 32.281 -23.859 -10.562 1 90.56 228 HIS A O 1
ATOM 1738 N N . GLY A 1 229 ? 30.297 -23.453 -11.586 1 88 229 GLY A N 1
ATOM 1739 C CA . GLY A 1 229 ? 29.5 -24.5 -10.969 1 88 229 GLY A CA 1
ATOM 1740 C C . GLY A 1 229 ? 28.016 -24.297 -11.125 1 88 229 GLY A C 1
ATOM 1741 O O . GLY A 1 229 ? 27.562 -23.234 -11.547 1 88 229 GLY A O 1
ATOM 1742 N N . PRO A 1 230 ? 27.297 -25.359 -10.797 1 86.75 230 PRO A N 1
ATOM 1743 C CA . PRO A 1 230 ? 25.844 -25.234 -10.938 1 86.75 230 PRO A CA 1
ATOM 1744 C C . PRO A 1 230 ? 25.25 -24.219 -9.969 1 86.75 230 PRO A C 1
ATOM 1746 O O . PRO A 1 230 ? 25.938 -23.734 -9.07 1 86.75 230 PRO A O 1
ATOM 1749 N N . ALA A 1 231 ? 24 -23.844 -10.273 1 84.81 231 ALA A N 1
ATOM 1750 C CA . ALA A 1 231 ? 23.297 -22.922 -9.391 1 84.81 231 ALA A CA 1
ATOM 1751 C C . ALA A 1 231 ? 23.234 -23.469 -7.969 1 84.81 231 ALA A C 1
ATOM 1753 O O . ALA A 1 231 ? 22.969 -24.641 -7.758 1 84.81 231 ALA A O 1
ATOM 1754 N N . GLY A 1 232 ? 23.625 -22.672 -7.008 1 84.12 232 GLY A N 1
ATOM 1755 C CA . GLY A 1 232 ? 23.531 -23.062 -5.609 1 84.12 232 GLY A CA 1
ATOM 1756 C C . GLY A 1 232 ? 24.797 -23.703 -5.086 1 84.12 232 GLY A C 1
ATOM 1757 O O . GLY A 1 232 ? 24.844 -24.156 -3.939 1 84.12 232 GLY A O 1
ATOM 1758 N N . SER A 1 233 ? 25.828 -23.719 -5.887 1 86.62 233 SER A N 1
ATOM 1759 C CA . SER A 1 233 ? 27.062 -24.422 -5.508 1 86.62 233 SER A CA 1
ATOM 1760 C C . SER A 1 233 ? 27.859 -23.625 -4.488 1 86.62 233 SER A C 1
ATOM 1762 O O . SER A 1 233 ? 28.797 -24.141 -3.875 1 86.62 233 SER A O 1
ATOM 1764 N N . GLY A 1 234 ? 27.484 -22.359 -4.273 1 85.5 234 GLY A N 1
ATOM 1765 C CA . GLY A 1 234 ? 28.172 -21.547 -3.279 1 85.5 234 GLY A CA 1
ATOM 1766 C C . GLY A 1 234 ? 29.172 -20.578 -3.889 1 85.5 234 GLY A C 1
ATOM 1767 O O . GLY A 1 234 ? 29.984 -20 -3.174 1 85.5 234 GLY A O 1
ATOM 1768 N N . LYS A 1 235 ? 29.203 -20.375 -5.145 1 87.19 235 LYS A N 1
ATOM 1769 C CA . LYS A 1 235 ? 30.125 -19.484 -5.836 1 87.19 235 LYS A CA 1
ATOM 1770 C C . LYS A 1 235 ? 30.047 -18.062 -5.281 1 87.19 235 LYS A C 1
ATOM 1772 O O . LYS A 1 235 ? 31.062 -17.469 -4.945 1 87.19 235 LYS A O 1
ATOM 1777 N N . SER A 1 236 ? 28.797 -17.609 -5.203 1 82.88 236 SER A N 1
ATOM 1778 C CA . SER A 1 236 ? 28.578 -16.25 -4.738 1 82.88 236 SER A CA 1
ATOM 1779 C C . SER A 1 236 ? 29.078 -16.062 -3.311 1 82.88 236 SER A C 1
ATOM 1781 O O . SER A 1 236 ? 29.594 -14.992 -2.955 1 82.88 236 SER A O 1
ATOM 1783 N N . PHE A 1 237 ? 28.938 -17.094 -2.584 1 83.56 237 PHE A N 1
ATOM 1784 C CA . PHE A 1 237 ? 29.391 -17.016 -1.199 1 83.56 237 PHE A CA 1
ATOM 1785 C C . PHE A 1 237 ? 30.906 -16.984 -1.128 1 83.56 237 PHE A C 1
ATOM 1787 O O . PHE A 1 237 ? 31.484 -16.219 -0.339 1 83.56 237 PHE A O 1
ATOM 1794 N N . LEU A 1 238 ? 31.469 -17.766 -1.879 1 87.19 238 LEU A N 1
ATOM 1795 C CA . LEU A 1 238 ? 32.938 -17.781 -1.934 1 87.19 238 LEU A CA 1
ATOM 1796 C C . LEU A 1 238 ? 33.469 -16.422 -2.328 1 87.19 238 LEU A C 1
ATOM 1798 O O . LEU A 1 238 ? 34.438 -15.938 -1.729 1 87.19 238 LEU A O 1
ATOM 1802 N N . LEU A 1 239 ? 32.875 -15.797 -3.268 1 85.44 239 LEU A N 1
ATOM 1803 C CA . LEU A 1 239 ? 33.344 -14.484 -3.721 1 85.44 239 LEU A CA 1
ATOM 1804 C C . LEU A 1 239 ? 33.094 -13.43 -2.645 1 85.44 239 LEU A C 1
ATOM 1806 O O . LEU A 1 239 ? 33.906 -12.5 -2.494 1 85.44 239 LEU A O 1
ATOM 1810 N N . GLU A 1 240 ? 32 -13.625 -2.002 1 82.06 240 GLU A N 1
ATOM 1811 C CA . GLU A 1 240 ? 31.703 -12.664 -0.944 1 82.06 240 GLU A CA 1
ATOM 1812 C C . GLU A 1 240 ? 32.719 -12.758 0.194 1 82.06 240 GLU A C 1
ATOM 1814 O O . GLU A 1 240 ? 33.094 -11.742 0.775 1 82.06 240 GLU A O 1
ATOM 1819 N N . VAL A 1 241 ? 33.031 -13.93 0.572 1 85 241 VAL A N 1
ATOM 1820 C CA . VAL A 1 241 ? 34.031 -14.141 1.619 1 85 241 VAL A CA 1
ATOM 1821 C C . VAL A 1 241 ? 35.406 -13.586 1.169 1 85 241 VAL A C 1
ATOM 1823 O O . VAL A 1 241 ? 36.094 -12.961 1.954 1 85 241 VAL A O 1
ATOM 1826 N N . PHE A 1 242 ? 35.75 -13.828 -0.13 1 86.69 242 PHE A N 1
ATOM 1827 C CA . PHE A 1 242 ? 36.969 -13.289 -0.709 1 86.69 242 PHE A CA 1
ATOM 1828 C C . PHE A 1 242 ? 36.969 -11.766 -0.62 1 86.69 242 PHE A C 1
ATOM 1830 O O . PHE A 1 242 ? 38 -11.18 -0.227 1 86.69 242 PHE A O 1
ATOM 1837 N N . ARG A 1 243 ? 35.875 -11.172 -0.945 1 80.25 243 ARG A N 1
ATOM 1838 C CA . ARG A 1 243 ? 35.75 -9.719 -0.945 1 80.25 243 ARG A CA 1
ATOM 1839 C C . ARG A 1 243 ? 35.906 -9.156 0.463 1 80.25 243 ARG A C 1
ATOM 1841 O O . ARG A 1 243 ? 36.625 -8.156 0.659 1 80.25 243 ARG A O 1
ATOM 1848 N N . GLU A 1 244 ? 35.281 -9.758 1.365 1 75.06 244 GLU A N 1
ATOM 1849 C CA . GLU A 1 244 ? 35.312 -9.266 2.74 1 75.06 244 GLU A CA 1
ATOM 1850 C C . GLU A 1 244 ? 36.719 -9.422 3.346 1 75.06 244 GLU A C 1
ATOM 1852 O O . GLU A 1 244 ? 37.156 -8.578 4.129 1 75.06 244 GLU A O 1
ATOM 1857 N N . ARG A 1 245 ? 37.281 -10.438 3.08 1 73.06 245 ARG A N 1
ATOM 1858 C CA . ARG A 1 245 ? 38.625 -10.688 3.604 1 73.06 245 ARG A CA 1
ATOM 1859 C C . ARG A 1 245 ? 39.625 -9.727 2.99 1 73.06 245 ARG A C 1
ATOM 1861 O O . ARG A 1 245 ? 40.531 -9.25 3.676 1 73.06 245 ARG A O 1
ATOM 1868 N N . ARG A 1 246 ? 39.469 -9.555 1.759 1 65.69 246 ARG A N 1
ATOM 1869 C CA . ARG A 1 246 ? 40.406 -8.703 1.045 1 65.69 246 ARG A CA 1
ATOM 1870 C C . ARG A 1 246 ? 40.156 -7.227 1.354 1 65.69 246 ARG A C 1
ATOM 1872 O O . ARG A 1 246 ? 41.094 -6.406 1.258 1 65.69 246 ARG A O 1
ATOM 1879 N N . ALA A 1 247 ? 38.906 -6.844 1.401 1 56.22 247 ALA A N 1
ATOM 1880 C CA . ALA A 1 247 ? 38.656 -5.465 1.81 1 56.22 247 ALA A CA 1
ATOM 1881 C C . ALA A 1 247 ? 39.594 -5.051 2.936 1 56.22 247 ALA A C 1
ATOM 1883 O O . ALA A 1 247 ? 39.969 -3.877 3.053 1 56.22 247 ALA A O 1
ATOM 1884 N N . ARG A 1 248 ? 40.375 -6.098 3.596 1 53.62 248 ARG A N 1
ATOM 1885 C CA . ARG A 1 248 ? 41.281 -5.766 4.676 1 53.62 248 ARG A CA 1
ATOM 1886 C C . ARG A 1 248 ? 42.75 -5.758 4.184 1 53.62 248 ARG A C 1
ATOM 1888 O O . ARG A 1 248 ? 43.594 -5.105 4.777 1 53.62 248 ARG A O 1
ATOM 1895 N N . GLY A 1 249 ? 42.969 -6.418 2.98 1 56.16 249 GLY A N 1
ATOM 1896 C CA . GLY A 1 249 ? 44.406 -6.508 2.688 1 56.16 249 GLY A CA 1
ATOM 1897 C C . GLY A 1 249 ? 44.719 -6.23 1.234 1 56.16 249 GLY A C 1
ATOM 1898 O O . GLY A 1 249 ? 45.906 -6.141 0.864 1 56.16 249 GLY A O 1
ATOM 1899 N N . LEU A 1 250 ? 43.906 -6.461 0.295 1 58.97 250 LEU A N 1
ATOM 1900 C CA . LEU A 1 250 ? 44.344 -6.348 -1.09 1 58.97 250 LEU A CA 1
ATOM 1901 C C . LEU A 1 250 ? 44.531 -4.883 -1.482 1 58.97 250 LEU A C 1
ATOM 1903 O O . LEU A 1 250 ? 43.656 -4.047 -1.186 1 58.97 250 LEU A O 1
ATOM 1907 N N . PRO A 1 251 ? 45.688 -4.582 -1.93 1 64.56 251 PRO A N 1
ATOM 1908 C CA . PRO A 1 251 ? 46.094 -3.209 -2.242 1 64.56 251 PRO A CA 1
ATOM 1909 C C . PRO A 1 251 ? 45.375 -2.639 -3.455 1 64.56 251 PRO A C 1
ATOM 1911 O O . PRO A 1 251 ? 45.688 -1.537 -3.91 1 64.56 251 PRO A O 1
ATOM 1914 N N . PHE A 1 252 ? 44.344 -3.443 -4.086 1 73.12 252 PHE A N 1
ATOM 1915 C CA . PHE A 1 252 ? 43.719 -2.992 -5.324 1 73.12 252 PHE A CA 1
ATOM 1916 C C . PHE A 1 252 ? 42.312 -2.443 -5.059 1 73.12 252 PHE A C 1
ATOM 1918 O O . PHE A 1 252 ? 41.594 -2.996 -4.246 1 73.12 252 PHE A O 1
ATOM 1925 N N . PRO A 1 253 ? 42 -1.34 -5.754 1 77.38 253 PRO A N 1
ATOM 1926 C CA . PRO A 1 253 ? 40.594 -0.974 -5.758 1 77.38 253 PRO A CA 1
ATOM 1927 C C . PRO A 1 253 ? 39.688 -2.059 -6.367 1 77.38 253 PRO A C 1
ATOM 1929 O O . PRO A 1 253 ? 40.094 -2.719 -7.332 1 77.38 253 PRO A O 1
ATOM 1932 N N . THR A 1 254 ? 38.656 -2.363 -5.699 1 79.69 254 THR A N 1
ATOM 1933 C CA . THR A 1 254 ? 37.75 -3.428 -6.141 1 79.69 254 THR A CA 1
ATOM 1934 C C . THR A 1 254 ? 36.438 -2.85 -6.648 1 79.69 254 THR A C 1
ATOM 1936 O O . THR A 1 254 ? 35.812 -2.014 -5.98 1 79.69 254 THR A O 1
ATOM 1939 N N . VAL A 1 255 ? 36.094 -3.217 -7.852 1 79.56 255 VAL A N 1
ATOM 1940 C CA . VAL A 1 255 ? 34.781 -2.848 -8.438 1 79.56 255 VAL A CA 1
ATOM 1941 C C . VAL A 1 255 ? 33.938 -4.094 -8.602 1 79.56 255 VAL A C 1
ATOM 1943 O O . VAL A 1 255 ? 34.375 -5.102 -9.148 1 79.56 255 VAL A O 1
ATOM 1946 N N . ARG A 1 256 ? 32.688 -3.996 -8.102 1 80.25 256 ARG A N 1
ATOM 1947 C CA . ARG A 1 256 ? 31.75 -5.117 -8.195 1 80.25 256 ARG A CA 1
ATOM 1948 C C . ARG A 1 256 ? 30.641 -4.828 -9.203 1 80.25 256 ARG A C 1
ATOM 1950 O O . ARG A 1 256 ? 29.984 -3.783 -9.141 1 80.25 256 ARG A O 1
ATOM 1957 N N . LEU A 1 257 ? 30.531 -5.672 -10.133 1 76.19 257 LEU A N 1
ATOM 1958 C CA . LEU A 1 257 ? 29.406 -5.605 -11.07 1 76.19 257 LEU A CA 1
ATOM 1959 C C . LEU A 1 257 ? 28.469 -6.797 -10.891 1 76.19 257 LEU A C 1
ATOM 1961 O O . LEU A 1 257 ? 28.906 -7.949 -10.922 1 76.19 257 LEU A O 1
ATOM 1965 N N . GLN A 1 258 ? 27.219 -6.453 -10.375 1 65.31 258 GLN A N 1
ATOM 1966 C CA . GLN A 1 258 ? 26.234 -7.508 -10.164 1 65.31 258 GLN A CA 1
ATOM 1967 C C . GLN A 1 258 ? 25.172 -7.488 -11.258 1 65.31 258 GLN A C 1
ATOM 1969 O O . GLN A 1 258 ? 24.734 -6.418 -11.68 1 65.31 258 GLN A O 1
ATOM 1974 N N . ARG A 1 259 ? 24.5 -8.586 -11.484 1 57.53 259 ARG A N 1
ATOM 1975 C CA . ARG A 1 259 ? 23.375 -8.914 -12.367 1 57.53 259 ARG A CA 1
ATOM 1976 C C . ARG A 1 259 ? 23.422 -8.07 -13.641 1 57.53 259 ARG A C 1
ATOM 1978 O O . ARG A 1 259 ? 23.312 -6.848 -13.578 1 57.53 259 ARG A O 1
ATOM 1985 N N . MET A 1 260 ? 23.938 -8.5 -14.68 1 53.69 260 MET A N 1
ATOM 1986 C CA . MET A 1 260 ? 24.047 -7.805 -15.961 1 53.69 260 MET A CA 1
ATOM 1987 C C . MET A 1 260 ? 23.094 -8.414 -16.984 1 53.69 260 MET A C 1
ATOM 1989 O O . MET A 1 260 ? 23.281 -9.547 -17.422 1 53.69 260 MET A O 1
ATOM 1993 N N . GLY A 1 261 ? 21.734 -8.117 -16.688 1 48.78 261 GLY A N 1
ATOM 1994 C CA . GLY A 1 261 ? 20.781 -8.578 -17.688 1 48.78 261 GLY A CA 1
ATOM 1995 C C . GLY A 1 261 ? 19.953 -7.461 -18.297 1 48.78 261 GLY A C 1
ATOM 1996 O O . GLY A 1 261 ? 20.188 -6.285 -18 1 48.78 261 GLY A O 1
ATOM 1997 N N . PRO A 1 262 ? 19.234 -7.82 -19.234 1 47.91 262 PRO A N 1
ATOM 1998 C CA . PRO A 1 262 ? 18.391 -6.824 -19.906 1 47.91 262 PRO A CA 1
ATOM 1999 C C . PRO A 1 262 ? 17.609 -5.953 -18.938 1 47.91 262 PRO A C 1
ATOM 2001 O O . PRO A 1 262 ? 17.328 -4.789 -19.234 1 47.91 262 PRO A O 1
ATOM 2004 N N . GLU A 1 263 ? 17.328 -6.57 -17.734 1 47.59 263 GLU A N 1
ATOM 2005 C CA . GLU A 1 263 ? 16.469 -5.84 -16.812 1 47.59 263 GLU A CA 1
ATOM 2006 C C . GLU A 1 263 ? 17.281 -4.902 -15.922 1 47.59 263 GLU A C 1
ATOM 2008 O O . GLU A 1 263 ? 16.719 -4 -15.289 1 47.59 263 GLU A O 1
ATOM 2013 N N . MET A 1 264 ? 18.484 -5.27 -15.703 1 50.22 264 MET A N 1
ATOM 2014 C CA . MET A 1 264 ? 19.391 -4.344 -15.039 1 50.22 264 MET A CA 1
ATOM 2015 C C . MET A 1 264 ? 20.453 -3.846 -16 1 50.22 264 MET A C 1
ATOM 2017 O O . MET A 1 264 ? 21.469 -4.516 -16.203 1 50.22 264 MET A O 1
ATOM 2021 N N . PRO A 1 265 ? 20.172 -2.67 -16.469 1 57.34 265 PRO A N 1
ATOM 2022 C CA . PRO A 1 265 ? 21.062 -2.145 -17.5 1 57.34 265 PRO A CA 1
ATOM 2023 C C . PRO A 1 265 ? 22.5 -1.97 -17.016 1 57.34 265 PRO A C 1
ATOM 2025 O O . PRO A 1 265 ? 22.719 -1.595 -15.867 1 57.34 265 PRO A O 1
ATOM 2028 N N . LEU A 1 266 ? 23.484 -2.518 -17.688 1 69.38 266 LEU A N 1
ATOM 2029 C CA . LEU A 1 266 ? 24.906 -2.4 -17.453 1 69.38 266 LEU A CA 1
ATOM 2030 C C . LEU A 1 266 ? 25.281 -0.983 -17.016 1 69.38 266 LEU A C 1
ATOM 2032 O O . LEU A 1 266 ? 26.125 -0.793 -16.141 1 69.38 266 LEU A O 1
ATOM 2036 N N . ARG A 1 267 ? 24.531 -0.04 -17.5 1 70.69 267 ARG A N 1
ATOM 2037 C CA . ARG A 1 267 ? 24.797 1.363 -17.203 1 70.69 267 ARG A CA 1
ATOM 2038 C C . ARG A 1 267 ? 24.594 1.668 -15.734 1 70.69 267 ARG A C 1
ATOM 2040 O O . ARG A 1 267 ? 25.422 2.346 -15.109 1 70.69 267 ARG A O 1
ATOM 2047 N N . ALA A 1 268 ? 23.562 1.148 -15.312 1 66.06 268 ALA A N 1
ATOM 2048 C CA . ALA A 1 268 ? 23.234 1.432 -13.914 1 66.06 268 ALA A CA 1
ATOM 2049 C C . ALA A 1 268 ? 24.203 0.733 -12.969 1 66.06 268 ALA A C 1
ATOM 2051 O O . ALA A 1 268 ? 24.609 1.311 -11.961 1 66.06 268 ALA A O 1
ATOM 2052 N N . THR A 1 269 ? 24.547 -0.446 -13.281 1 71 269 THR A N 1
ATOM 2053 C CA . THR A 1 269 ? 25.453 -1.215 -12.445 1 71 269 THR A CA 1
ATOM 2054 C C . THR A 1 269 ? 26.859 -0.618 -12.492 1 71 269 THR A C 1
ATOM 2056 O O . THR A 1 269 ? 27.547 -0.57 -11.469 1 71 269 THR A O 1
ATOM 2059 N N . LEU A 1 270 ? 27.219 -0.139 -13.625 1 76.5 270 LEU A N 1
ATOM 2060 C CA . LEU A 1 270 ? 28.531 0.474 -13.797 1 76.5 270 LEU A CA 1
ATOM 2061 C C . LEU A 1 270 ? 28.641 1.777 -13.016 1 76.5 270 LEU A C 1
ATOM 2063 O O . LEU A 1 270 ? 29.641 2.037 -12.352 1 76.5 270 LEU A O 1
ATOM 2067 N N . TYR A 1 271 ? 27.625 2.555 -13.188 1 76.06 271 TYR A N 1
ATOM 2068 C CA . TYR A 1 271 ? 27.609 3.828 -12.477 1 76.06 271 TYR A CA 1
ATOM 2069 C C . TYR A 1 271 ? 27.766 3.615 -10.977 1 76.06 271 TYR A C 1
ATOM 2071 O O . TYR A 1 271 ? 28.578 4.289 -10.328 1 76.06 271 TYR A O 1
ATOM 2079 N N . ARG A 1 272 ? 27.047 2.697 -10.461 1 69.75 272 ARG A N 1
ATOM 2080 C CA . ARG A 1 272 ? 27.094 2.408 -9.039 1 69.75 272 ARG A CA 1
ATOM 2081 C C . ARG A 1 272 ? 28.469 1.903 -8.625 1 69.75 272 ARG A C 1
ATOM 2083 O O . ARG A 1 272 ? 29.016 2.314 -7.598 1 69.75 272 ARG A O 1
ATOM 2090 N N . ALA A 1 273 ? 28.984 1.086 -9.406 1 75.25 273 ALA A N 1
ATOM 2091 C CA . ALA A 1 273 ? 30.281 0.476 -9.109 1 75.25 273 ALA A CA 1
ATOM 2092 C C . ALA A 1 273 ? 31.391 1.517 -9.125 1 75.25 273 ALA A C 1
ATOM 2094 O O . ALA A 1 273 ? 32.25 1.528 -8.242 1 75.25 273 ALA A O 1
ATOM 2095 N N . VAL A 1 274 ? 31.328 2.367 -10.094 1 76.75 274 VAL A N 1
ATOM 2096 C CA . VAL A 1 274 ? 32.344 3.398 -10.25 1 76.75 274 VAL A CA 1
ATOM 2097 C C . VAL A 1 274 ? 32.25 4.414 -9.109 1 76.75 274 VAL A C 1
ATOM 2099 O O . VAL A 1 274 ? 33.25 4.855 -8.562 1 76.75 274 VAL A O 1
ATOM 2102 N N . THR A 1 275 ? 31.031 4.672 -8.828 1 76.88 275 THR A N 1
ATOM 2103 C CA . THR A 1 275 ? 30.812 5.621 -7.746 1 76.88 275 THR A CA 1
ATOM 2104 C C . THR A 1 275 ? 31.312 5.059 -6.422 1 76.88 275 THR A C 1
ATOM 2106 O O . THR A 1 275 ? 31.906 5.781 -5.621 1 76.88 275 THR A O 1
ATOM 2109 N N . GLU A 1 276 ? 31.078 3.816 -6.184 1 73.5 276 GLU A N 1
ATOM 2110 C CA . GLU A 1 276 ? 31.5 3.16 -4.949 1 73.5 276 GLU A CA 1
ATOM 2111 C C . GLU A 1 276 ? 33.031 3.07 -4.867 1 73.5 276 GLU A C 1
ATOM 2113 O O . GLU A 1 276 ? 33.594 3.25 -3.795 1 73.5 276 GLU A O 1
ATOM 2118 N N . ALA A 1 277 ? 33.625 2.818 -5.941 1 75.06 277 ALA A N 1
ATOM 2119 C CA . ALA A 1 277 ? 35.062 2.557 -5.961 1 75.06 277 ALA A CA 1
ATOM 2120 C C . ALA A 1 277 ? 35.844 3.859 -5.996 1 75.06 277 ALA A C 1
ATOM 2122 O O . ALA A 1 277 ? 36.906 3.965 -5.375 1 75.06 277 ALA A O 1
ATOM 2123 N N . PHE A 1 278 ? 35.219 4.84 -6.789 1 75.88 278 PHE A N 1
ATOM 2124 C CA . PHE A 1 278 ? 36.062 6.012 -7.059 1 75.88 278 PHE A CA 1
ATOM 2125 C C . PHE A 1 278 ? 35.406 7.273 -6.5 1 75.88 278 PHE A C 1
ATOM 2127 O O . PHE A 1 278 ? 36 8.352 -6.531 1 75.88 278 PHE A O 1
ATOM 2134 N N . GLY A 1 279 ? 34.188 7.141 -5.938 1 74.75 279 GLY A N 1
ATOM 2135 C CA . GLY A 1 279 ? 33.5 8.297 -5.398 1 74.75 279 GLY A CA 1
ATOM 2136 C C . GLY A 1 279 ? 32.781 9.109 -6.457 1 74.75 279 GLY A C 1
ATOM 2137 O O . GLY A 1 279 ? 31.547 9.133 -6.508 1 74.75 279 GLY A O 1
ATOM 2138 N N . ALA A 1 280 ? 33.594 9.93 -7.254 1 76.31 280 ALA A N 1
ATOM 2139 C CA . ALA A 1 280 ? 33 10.75 -8.305 1 76.31 280 ALA A CA 1
ATOM 2140 C C . ALA A 1 280 ? 33.375 10.219 -9.688 1 76.31 280 ALA A C 1
ATOM 2142 O O . ALA A 1 280 ? 34.531 10.203 -10.07 1 76.31 280 ALA A O 1
ATOM 2143 N N . PRO A 1 281 ? 32.344 9.727 -10.484 1 76.69 281 PRO A N 1
ATOM 2144 C CA . PRO A 1 281 ? 32.625 9.188 -11.812 1 76.69 281 PRO A CA 1
ATOM 2145 C C . PRO A 1 281 ? 33.219 10.227 -12.766 1 76.69 281 PRO A C 1
ATOM 2147 O O . PRO A 1 281 ? 33.906 9.867 -13.727 1 76.69 281 PRO A O 1
ATOM 2150 N N . GLU A 1 282 ? 33 11.508 -12.508 1 78.06 282 GLU A N 1
ATOM 2151 C CA . GLU A 1 282 ? 33.469 12.594 -13.367 1 78.06 282 GLU A CA 1
ATOM 2152 C C . GLU A 1 282 ? 35 12.656 -13.383 1 78.06 282 GLU A C 1
ATOM 2154 O O . GLU A 1 282 ? 35.594 13.125 -14.359 1 78.06 282 GLU A O 1
ATOM 2159 N N . ALA A 1 283 ? 35.625 12.164 -12.367 1 77.62 283 ALA A N 1
ATOM 2160 C CA . ALA A 1 283 ? 37.062 12.188 -12.289 1 77.62 283 ALA A CA 1
ATOM 2161 C C . ALA A 1 283 ? 37.688 11.289 -13.359 1 77.62 283 ALA A C 1
ATOM 2163 O O . ALA A 1 283 ? 38.75 11.594 -13.891 1 77.62 283 ALA A O 1
ATOM 2164 N N . LEU A 1 284 ? 37.031 10.242 -13.703 1 79.06 284 LEU A N 1
ATOM 2165 C CA . LEU A 1 284 ? 37.531 9.312 -14.711 1 79.06 284 LEU A CA 1
ATOM 2166 C C . LEU A 1 284 ? 37.406 9.906 -16.109 1 79.06 284 LEU A C 1
ATOM 2168 O O . LEU A 1 284 ? 38.125 9.531 -17.016 1 79.06 284 LEU A O 1
ATOM 2172 N N . LEU A 1 285 ? 36.5 10.812 -16.266 1 81.31 285 LEU A N 1
ATOM 2173 C CA . LEU A 1 285 ? 36.188 11.422 -17.562 1 81.31 285 LEU A CA 1
ATOM 2174 C C . LEU A 1 285 ? 37.281 12.445 -17.938 1 81.31 285 LEU A C 1
ATOM 2176 O O . LEU A 1 285 ? 37.594 12.609 -19.109 1 81.31 285 LEU A O 1
ATOM 2180 N N . ARG A 1 286 ? 37.844 13.102 -16.984 1 80.12 286 ARG A N 1
ATOM 2181 C CA . ARG A 1 286 ? 38.75 14.219 -17.188 1 80.12 286 ARG A CA 1
ATOM 2182 C C . ARG A 1 286 ? 40.031 13.758 -17.859 1 80.12 286 ARG A C 1
ATOM 2184 O O . ARG A 1 286 ? 40.656 14.516 -18.609 1 80.12 286 ARG A O 1
ATOM 2191 N N . ASN A 1 287 ? 40.406 12.5 -17.703 1 79.38 287 ASN A N 1
ATOM 2192 C CA . ASN A 1 287 ? 41.719 12.031 -18.203 1 79.38 287 ASN A CA 1
ATOM 2193 C C . ASN A 1 287 ? 41.562 11.375 -19.578 1 79.38 287 ASN A C 1
ATOM 2195 O O . ASN A 1 287 ? 42.562 10.906 -20.141 1 79.38 287 ASN A O 1
ATOM 2199 N N . LEU A 1 288 ? 40.406 11.445 -20.125 1 86.88 288 LEU A N 1
ATOM 2200 C CA . LEU A 1 288 ? 40.156 10.766 -21.391 1 86.88 288 LEU A CA 1
ATOM 2201 C C . LEU A 1 288 ? 40 11.773 -22.531 1 86.88 288 LEU A C 1
ATOM 2203 O O . LEU A 1 288 ? 39.5 12.883 -22.297 1 86.88 288 LEU A O 1
ATOM 2207 N N . PRO A 1 289 ? 40.5 11.391 -23.734 1 85.62 289 PRO A N 1
ATOM 2208 C CA . PRO A 1 289 ? 40.219 12.227 -24.906 1 85.62 289 PRO A CA 1
ATOM 2209 C C . PRO A 1 289 ? 38.719 12.461 -25.125 1 85.62 289 PRO A C 1
ATOM 2211 O O . PRO A 1 289 ? 37.906 11.703 -24.625 1 85.62 289 PRO A O 1
ATOM 2214 N N . GLY A 1 290 ? 38.312 13.469 -25.828 1 84.12 290 GLY A N 1
ATOM 2215 C CA . GLY A 1 290 ? 36.969 13.969 -25.969 1 84.12 290 GLY A CA 1
ATOM 2216 C C . GLY A 1 290 ? 35.969 12.883 -26.359 1 84.12 290 GLY A C 1
ATOM 2217 O O . GLY A 1 290 ? 34.906 12.742 -25.734 1 84.12 290 GLY A O 1
ATOM 2218 N N . ASP A 1 291 ? 36.281 12.133 -27.469 1 88.5 291 ASP A N 1
ATOM 2219 C CA . ASP A 1 291 ? 35.344 11.109 -27.938 1 88.5 291 ASP A CA 1
ATOM 2220 C C . ASP A 1 291 ? 35.219 9.977 -26.922 1 88.5 291 ASP A C 1
ATOM 2222 O O . ASP A 1 291 ? 34.125 9.461 -26.703 1 88.5 291 ASP A O 1
ATOM 2226 N N . LEU A 1 292 ? 36.344 9.672 -26.328 1 91.56 292 LEU A N 1
ATOM 2227 C CA . LEU A 1 292 ? 36.312 8.586 -25.359 1 91.56 292 LEU A CA 1
ATOM 2228 C C . LEU A 1 292 ? 35.656 9.031 -24.062 1 91.56 292 LEU A C 1
ATOM 2230 O O . LEU A 1 292 ? 34.969 8.227 -23.406 1 91.56 292 LEU A O 1
ATOM 2234 N N . ALA A 1 293 ? 35.812 10.227 -23.797 1 91.31 293 ALA A N 1
ATOM 2235 C CA . ALA A 1 293 ? 35.125 10.773 -22.625 1 91.31 293 ALA A CA 1
ATOM 2236 C C . ALA A 1 293 ? 33.625 10.742 -22.797 1 91.31 293 ALA A C 1
ATOM 2238 O O . ALA A 1 293 ? 32.875 10.453 -21.859 1 91.31 293 ALA A O 1
ATOM 2239 N N . GLU A 1 294 ? 33.25 11.047 -23.984 1 90.12 294 GLU A N 1
ATOM 2240 C CA . GLU A 1 294 ? 31.828 11.023 -24.297 1 90.12 294 GLU A CA 1
ATOM 2241 C C . GLU A 1 294 ? 31.266 9.602 -24.219 1 90.12 294 GLU A C 1
ATOM 2243 O O . GLU A 1 294 ? 30.156 9.391 -23.734 1 90.12 294 GLU A O 1
ATOM 2248 N N . ALA A 1 295 ? 32 8.719 -24.719 1 91.38 295 ALA A N 1
ATOM 2249 C CA . ALA A 1 295 ? 31.578 7.324 -24.703 1 91.38 295 ALA A CA 1
ATOM 2250 C C . ALA A 1 295 ? 31.5 6.793 -23.281 1 91.38 295 ALA A C 1
ATOM 2252 O O . ALA A 1 295 ? 30.547 6.07 -22.938 1 91.38 295 ALA A O 1
ATOM 2253 N N . LEU A 1 296 ? 32.375 7.113 -22.516 1 89.19 296 LEU A N 1
ATOM 2254 C CA . LEU A 1 296 ? 32.375 6.676 -21.125 1 89.19 296 LEU A CA 1
ATOM 2255 C C . LEU A 1 296 ? 31.234 7.301 -20.359 1 89.19 296 LEU A C 1
ATOM 2257 O O . LEU A 1 296 ? 30.578 6.633 -19.547 1 89.19 296 LEU A O 1
ATOM 2261 N N . ALA A 1 297 ? 31.047 8.562 -20.609 1 87.62 297 ALA A N 1
ATOM 2262 C CA . ALA A 1 297 ? 29.938 9.258 -19.953 1 87.62 297 ALA A CA 1
ATOM 2263 C C . ALA A 1 297 ? 28.609 8.594 -20.266 1 87.62 297 ALA A C 1
ATOM 2265 O O . ALA A 1 297 ? 27.75 8.445 -19.391 1 87.62 297 ALA A O 1
ATOM 2266 N N . TYR A 1 298 ? 28.484 8.242 -21.453 1 86.38 298 TYR A N 1
ATOM 2267 C CA . TYR A 1 298 ? 27.266 7.551 -21.875 1 86.38 298 TYR A CA 1
ATOM 2268 C C . TYR A 1 298 ? 27.156 6.188 -21.203 1 86.38 298 TYR A C 1
ATOM 2270 O O . TYR A 1 298 ? 26.094 5.812 -20.719 1 86.38 298 TYR A O 1
ATOM 2278 N N . SER A 1 299 ? 28.188 5.559 -21.141 1 85.81 299 SER A N 1
ATOM 2279 C CA . SER A 1 299 ? 28.172 4.215 -20.578 1 85.81 299 SER A CA 1
ATOM 2280 C C . SER A 1 299 ? 27.875 4.246 -19.078 1 85.81 299 SER A C 1
ATOM 2282 O O . SER A 1 299 ? 27.406 3.258 -18.516 1 85.81 299 SER A O 1
ATOM 2284 N N . LEU A 1 300 ? 28.047 5.395 -18.484 1 81.81 300 LEU A N 1
ATOM 2285 C CA . LEU A 1 300 ? 27.797 5.547 -17.062 1 81.81 300 LEU A CA 1
ATOM 2286 C C . LEU A 1 300 ? 26.453 6.223 -16.812 1 81.81 300 LEU A C 1
ATOM 2288 O O . LEU A 1 300 ? 26.078 6.48 -15.664 1 81.81 300 LEU A O 1
ATOM 2292 N N . GLY A 1 301 ? 25.828 6.527 -17.875 1 77.5 301 GLY A N 1
ATOM 2293 C CA . GLY A 1 301 ? 24.531 7.16 -17.75 1 77.5 301 GLY A CA 1
ATOM 2294 C C . GLY A 1 301 ? 24.609 8.641 -17.422 1 77.5 301 GLY A C 1
ATOM 2295 O O . GLY A 1 301 ? 23.641 9.234 -16.969 1 77.5 301 GLY A O 1
ATOM 2296 N N . LEU A 1 302 ? 25.672 9.258 -17.594 1 78.56 302 LEU A N 1
ATOM 2297 C CA . LEU A 1 302 ? 25.891 10.656 -17.234 1 78.56 302 LEU A CA 1
ATOM 2298 C C . LEU A 1 302 ? 25.547 11.586 -18.391 1 78.56 302 LEU A C 1
ATOM 2300 O O . LEU A 1 302 ? 25.359 12.781 -18.203 1 78.56 302 LEU A O 1
ATOM 2304 N N . ALA A 1 303 ? 25.547 10.969 -19.625 1 79.5 303 ALA A N 1
ATOM 2305 C CA . ALA A 1 303 ? 25.266 11.742 -20.828 1 79.5 303 ALA A CA 1
ATOM 2306 C C . ALA A 1 303 ? 24.359 10.969 -21.766 1 79.5 303 ALA A C 1
ATOM 2308 O O . ALA A 1 303 ? 24.297 9.742 -21.719 1 79.5 303 ALA A O 1
ATOM 2309 N N . PRO A 1 304 ? 23.609 11.703 -22.562 1 82.19 304 PRO A N 1
ATOM 2310 C CA . PRO A 1 304 ? 22.766 11.016 -23.562 1 82.19 304 PRO A CA 1
ATOM 2311 C C . PRO A 1 304 ? 23.594 10.312 -24.625 1 82.19 304 PRO A C 1
ATOM 2313 O O . PRO A 1 304 ? 24.797 10.555 -24.75 1 82.19 304 PRO A O 1
ATOM 2316 N N . ARG A 1 305 ? 22.938 9.461 -25.281 1 85.69 305 ARG A N 1
ATOM 2317 C CA . ARG A 1 305 ? 23.594 8.695 -26.344 1 85.69 305 ARG A CA 1
ATOM 2318 C C . ARG A 1 305 ? 24.203 9.617 -27.391 1 85.69 305 ARG A C 1
ATOM 2320 O O . ARG A 1 305 ? 23.516 10.492 -27.922 1 85.69 305 ARG A O 1
ATOM 2327 N N . PRO A 1 306 ? 25.469 9.398 -27.688 1 85.81 306 PRO A N 1
ATOM 2328 C CA . PRO A 1 306 ? 26.062 10.172 -28.781 1 85.81 306 PRO A CA 1
ATOM 2329 C C . PRO A 1 306 ? 25.547 9.766 -30.156 1 85.81 306 PRO A C 1
ATOM 2331 O O . PRO A 1 306 ? 25.109 8.625 -30.328 1 85.81 306 PRO A O 1
ATOM 2334 N N . PRO A 1 307 ? 25.438 10.672 -31.125 1 86.12 307 PRO A N 1
ATOM 2335 C CA . PRO A 1 307 ? 24.922 10.375 -32.469 1 86.12 307 PRO A CA 1
ATOM 2336 C C . PRO A 1 307 ? 25.875 9.523 -33.281 1 86.12 307 PRO A C 1
ATOM 2338 O O . PRO A 1 307 ? 26.297 9.93 -34.375 1 86.12 307 PRO A O 1
ATOM 2341 N N . TRP A 1 308 ? 26.266 8.367 -32.75 1 89.25 308 TRP A N 1
ATOM 2342 C CA . TRP A 1 308 ? 27.156 7.434 -33.438 1 89.25 308 TRP A CA 1
ATOM 2343 C C . TRP A 1 308 ? 26.406 6.168 -33.844 1 89.25 308 TRP A C 1
ATOM 2345 O O . TRP A 1 308 ? 25.375 5.836 -33.281 1 89.25 308 TRP A O 1
ATOM 2355 N N . GLU A 1 309 ? 26.875 5.594 -34.938 1 87.06 309 GLU A N 1
ATOM 2356 C CA . GLU A 1 309 ? 26.359 4.277 -35.312 1 87.06 309 GLU A CA 1
ATOM 2357 C C . GLU A 1 309 ? 26.594 3.268 -34.188 1 87.06 309 GLU A C 1
ATOM 2359 O O . GLU A 1 309 ? 27.531 3.402 -33.406 1 87.06 309 GLU A O 1
ATOM 2364 N N . LYS A 1 310 ? 25.734 2.336 -34.125 1 86.06 310 LYS A N 1
ATOM 2365 C CA . LYS A 1 310 ? 25.734 1.373 -33.031 1 86.06 310 LYS A CA 1
ATOM 2366 C C . LYS A 1 310 ? 27.109 0.717 -32.875 1 86.06 310 LYS A C 1
ATOM 2368 O O . LYS A 1 310 ? 27.641 0.597 -31.781 1 86.06 310 LYS A O 1
ATOM 2373 N N . ARG A 1 311 ? 27.688 0.345 -34.031 1 88.25 311 ARG A N 1
ATOM 2374 C CA . ARG A 1 311 ? 28.984 -0.327 -34 1 88.25 311 ARG A CA 1
ATOM 2375 C C . ARG A 1 311 ? 30.078 0.614 -33.5 1 88.25 311 ARG A C 1
ATOM 2377 O O . ARG A 1 311 ? 30.938 0.222 -32.688 1 88.25 311 ARG A O 1
ATOM 2384 N N . ALA A 1 312 ? 30.047 1.742 -33.938 1 89.69 312 ALA A N 1
ATOM 2385 C CA . ALA A 1 312 ? 31.031 2.74 -33.531 1 89.69 312 ALA A CA 1
ATOM 2386 C C . ALA A 1 312 ? 30.922 3.08 -32.062 1 89.69 312 ALA A C 1
ATOM 2388 O O . ALA A 1 312 ? 31.938 3.277 -31.391 1 89.69 312 ALA A O 1
ATOM 2389 N N . LEU A 1 313 ? 29.766 3.182 -31.688 1 89.69 313 LEU A N 1
ATOM 2390 C CA . LEU A 1 313 ? 29.531 3.484 -30.281 1 89.69 313 LEU A CA 1
ATOM 2391 C C . LEU A 1 313 ? 30.078 2.367 -29.391 1 89.69 313 LEU A C 1
ATOM 2393 O O . LEU A 1 313 ? 30.719 2.631 -28.375 1 89.69 313 LEU A O 1
ATOM 2397 N N . ASP A 1 314 ? 29.812 1.142 -29.812 1 88.56 314 ASP A N 1
ATOM 2398 C CA . ASP A 1 314 ? 30.266 -0.006 -29.047 1 88.56 314 ASP A CA 1
ATOM 2399 C C . ASP A 1 314 ? 31.797 -0.03 -28.953 1 88.56 314 ASP A C 1
ATOM 2401 O O . ASP A 1 314 ? 32.344 -0.286 -27.875 1 88.56 314 ASP A O 1
ATOM 2405 N N . GLU A 1 315 ? 32.375 0.244 -30 1 90.94 315 GLU A N 1
ATOM 2406 C CA . GLU A 1 315 ? 33.844 0.246 -30.031 1 90.94 315 GLU A CA 1
ATOM 2407 C C . GLU A 1 315 ? 34.406 1.39 -29.188 1 90.94 315 GLU A C 1
ATOM 2409 O O . GLU A 1 315 ? 35.438 1.229 -28.531 1 90.94 315 GLU A O 1
ATOM 2414 N N . ALA A 1 316 ? 33.719 2.471 -29.25 1 91.88 316 ALA A N 1
ATOM 2415 C CA . ALA A 1 316 ? 34.156 3.625 -28.469 1 91.88 316 ALA A CA 1
ATOM 2416 C C . ALA A 1 316 ? 34.031 3.357 -26.969 1 91.88 316 ALA A C 1
ATOM 2418 O O . ALA A 1 316 ? 34.875 3.775 -26.188 1 91.88 316 ALA A O 1
ATOM 2419 N N . ILE A 1 317 ? 33.031 2.703 -26.656 1 90.25 317 ILE A N 1
ATOM 2420 C CA . ILE A 1 317 ? 32.812 2.367 -25.25 1 90.25 317 ILE A CA 1
ATOM 2421 C C . ILE A 1 317 ? 33.906 1.44 -24.766 1 90.25 317 ILE A C 1
ATOM 2423 O O . ILE A 1 317 ? 34.5 1.663 -23.688 1 90.25 317 ILE A O 1
ATOM 2427 N N . LEU A 1 318 ? 34.188 0.437 -25.547 1 90.62 318 LEU A N 1
ATOM 2428 C CA . LEU A 1 318 ? 35.25 -0.519 -25.188 1 90.62 318 LEU A CA 1
ATOM 2429 C C . LEU A 1 318 ? 36.594 0.172 -25.078 1 90.62 318 LEU A C 1
ATOM 2431 O O . LEU A 1 318 ? 37.344 -0.083 -24.141 1 90.62 318 LEU A O 1
ATOM 2435 N N . ALA A 1 319 ? 36.812 1.035 -25.984 1 90.81 319 ALA A N 1
ATOM 2436 C CA . ALA A 1 319 ? 38.062 1.78 -25.984 1 90.81 319 ALA A CA 1
ATOM 2437 C C . ALA A 1 319 ? 38.125 2.707 -24.766 1 90.81 319 ALA A C 1
ATOM 2439 O O . ALA A 1 319 ? 39.188 2.854 -24.156 1 90.81 319 ALA A O 1
ATOM 2440 N N . ALA A 1 320 ? 37.062 3.273 -24.516 1 91.06 320 ALA A N 1
ATOM 2441 C CA . ALA A 1 320 ? 37 4.18 -23.375 1 91.06 320 ALA A CA 1
ATOM 2442 C C . ALA A 1 320 ? 37.281 3.426 -22.078 1 91.06 320 ALA A C 1
ATOM 2444 O O . ALA A 1 320 ? 38 3.912 -21.203 1 91.06 320 ALA A O 1
ATOM 2445 N N . TRP A 1 321 ? 36.656 2.254 -21.938 1 89.44 321 TRP A N 1
ATOM 2446 C CA . TRP A 1 321 ? 36.844 1.433 -20.75 1 89.44 321 TRP A CA 1
ATOM 2447 C C . TRP A 1 321 ? 38.312 1.065 -20.594 1 89.44 321 TRP A C 1
ATOM 2449 O O . TRP A 1 321 ? 38.906 1.179 -19.5 1 89.44 321 TRP A O 1
ATOM 2459 N N . ARG A 1 322 ? 38.906 0.723 -21.625 1 89.44 322 ARG A N 1
ATOM 2460 C CA . ARG A 1 322 ? 40.312 0.298 -21.609 1 89.44 322 ARG A CA 1
ATOM 2461 C C . ARG A 1 322 ? 41.219 1.452 -21.234 1 89.44 322 ARG A C 1
ATOM 2463 O O . ARG A 1 322 ? 42.094 1.295 -20.375 1 89.44 322 ARG A O 1
ATOM 2470 N N . GLU A 1 323 ? 40.969 2.512 -21.828 1 88.19 323 GLU A N 1
ATOM 2471 C CA . GLU A 1 323 ? 41.812 3.672 -21.578 1 88.19 323 GLU A CA 1
ATOM 2472 C C . GLU A 1 323 ? 41.656 4.16 -20.141 1 88.19 323 GLU A C 1
ATOM 2474 O O . GLU A 1 323 ? 42.656 4.57 -19.5 1 88.19 323 GLU A O 1
ATOM 2479 N N . ALA A 1 324 ? 40.469 4.184 -19.734 1 86.19 324 ALA A N 1
ATOM 2480 C CA . ALA A 1 324 ? 40.219 4.617 -18.359 1 86.19 324 ALA A CA 1
ATOM 2481 C C . ALA A 1 324 ? 40.906 3.701 -17.359 1 86.19 324 ALA A C 1
ATOM 2483 O O . ALA A 1 324 ? 41.469 4.172 -16.359 1 86.19 324 ALA A O 1
ATOM 2484 N N . LEU A 1 325 ? 40.906 2.449 -17.609 1 85.25 325 LEU A N 1
ATOM 2485 C CA . LEU A 1 325 ? 41.5 1.473 -16.703 1 85.25 325 LEU A CA 1
ATOM 2486 C C . LEU A 1 325 ? 43.031 1.515 -16.781 1 85.25 325 LEU A C 1
ATOM 2488 O O . LEU A 1 325 ? 43.719 1.332 -15.773 1 85.25 325 LEU A O 1
ATOM 2492 N N . MET A 1 326 ? 43.562 1.76 -17.922 1 83.94 326 MET A N 1
ATOM 2493 C CA . MET A 1 326 ? 45.031 1.836 -18.109 1 83.94 326 MET A CA 1
ATOM 2494 C C . MET A 1 326 ? 45.594 3.059 -17.406 1 83.94 326 MET A C 1
ATOM 2496 O O . MET A 1 326 ? 46.75 3.068 -17.016 1 83.94 326 MET A O 1
ATOM 2500 N N . GLY A 1 327 ? 44.688 4.012 -17.266 1 78.88 327 GLY A N 1
ATOM 2501 C CA . GLY A 1 327 ? 45.125 5.238 -16.609 1 78.88 327 GLY A CA 1
ATOM 2502 C C . GLY A 1 327 ? 45.188 5.125 -15.102 1 78.88 327 GLY A C 1
ATOM 2503 O O . GLY A 1 327 ? 45.75 6.008 -14.43 1 78.88 327 GLY A O 1
ATOM 2504 N N . LEU A 1 328 ? 44.781 4.004 -14.602 1 81.56 328 LEU A N 1
ATOM 2505 C CA . LEU A 1 328 ? 44.812 3.824 -13.156 1 81.56 328 LEU A CA 1
ATOM 2506 C C . LEU A 1 328 ? 46.219 3.514 -12.664 1 81.56 328 LEU A C 1
ATOM 2508 O O . LEU A 1 328 ? 46.969 2.836 -13.344 1 81.56 328 LEU A O 1
ATOM 2512 N N . LYS A 1 329 ? 46.531 4.09 -11.555 1 78.44 329 LYS A N 1
ATOM 2513 C CA . LYS A 1 329 ? 47.844 3.918 -10.969 1 78.44 329 LYS A CA 1
ATOM 2514 C C . LYS A 1 329 ? 48.062 2.492 -10.469 1 78.44 329 LYS A C 1
ATOM 2516 O O . LYS A 1 329 ? 49.188 2.014 -10.367 1 78.44 329 LYS A O 1
ATOM 2521 N N . THR A 1 330 ? 47 1.879 -10.023 1 81.44 330 THR A N 1
ATOM 2522 C CA . THR A 1 330 ? 47.031 0.521 -9.492 1 81.44 330 THR A CA 1
ATOM 2523 C C . THR A 1 330 ? 46.094 -0.391 -10.258 1 81.44 330 THR A C 1
ATOM 2525 O O . THR A 1 330 ? 45.094 0.073 -10.812 1 81.44 330 THR A O 1
ATOM 2528 N N . PRO A 1 331 ? 46.469 -1.619 -10.242 1 82.56 331 PRO A N 1
ATOM 2529 C CA . PRO A 1 331 ? 45.531 -2.555 -10.891 1 82.56 331 PRO A CA 1
ATOM 2530 C C . PRO A 1 331 ? 44.156 -2.596 -10.227 1 82.56 331 PRO A C 1
ATOM 2532 O O . PRO A 1 331 ? 44.062 -2.363 -9.023 1 82.56 331 PRO A O 1
ATOM 2535 N N . LEU A 1 332 ? 43.25 -2.863 -11.062 1 87.12 332 LEU A N 1
ATOM 2536 C CA . LEU A 1 332 ? 41.875 -2.934 -10.586 1 87.12 332 LEU A CA 1
ATOM 2537 C C . LEU A 1 332 ? 41.375 -4.379 -10.547 1 87.12 332 LEU A C 1
ATOM 2539 O O . LEU A 1 332 ? 41.656 -5.152 -11.469 1 87.12 332 LEU A O 1
ATOM 2543 N N . LEU A 1 333 ? 40.781 -4.719 -9.445 1 88.44 333 LEU A N 1
ATOM 2544 C CA . LEU A 1 333 ? 40.125 -6.008 -9.367 1 88.44 333 LEU A CA 1
ATOM 2545 C C . LEU A 1 333 ? 38.656 -5.867 -9.734 1 88.44 333 LEU A C 1
ATOM 2547 O O . LEU A 1 333 ? 37.906 -5.152 -9.062 1 88.44 333 LEU A O 1
ATOM 2551 N N . LEU A 1 334 ? 38.312 -6.504 -10.766 1 88.19 334 LEU A N 1
ATOM 2552 C CA . LEU A 1 334 ? 36.906 -6.527 -11.203 1 88.19 334 LEU A CA 1
ATOM 2553 C C . LEU A 1 334 ? 36.219 -7.82 -10.758 1 88.19 334 LEU A C 1
ATOM 2555 O O . LEU A 1 334 ? 36.594 -8.906 -11.219 1 88.19 334 LEU A O 1
ATOM 2559 N N . LEU A 1 335 ? 35.281 -7.688 -9.875 1 87.81 335 LEU A N 1
ATOM 2560 C CA . LEU A 1 335 ? 34.469 -8.82 -9.43 1 87.81 335 LEU A CA 1
ATOM 2561 C C . LEU A 1 335 ? 33.156 -8.891 -10.219 1 87.81 335 LEU A C 1
ATOM 2563 O O . LEU A 1 335 ? 32.312 -8.016 -10.094 1 87.81 335 LEU A O 1
ATOM 2567 N N . LEU A 1 336 ? 33.062 -9.891 -11.031 1 87 336 LEU A N 1
ATOM 2568 C CA . LEU A 1 336 ? 31.875 -10.078 -11.836 1 87 336 LEU A CA 1
ATOM 2569 C C . LEU A 1 336 ? 30.984 -11.164 -11.242 1 87 336 LEU A C 1
ATOM 2571 O O . LEU A 1 336 ? 31.266 -12.352 -11.375 1 87 336 LEU A O 1
ATOM 2575 N N . GLN A 1 337 ? 29.875 -10.727 -10.734 1 79.75 337 GLN A N 1
ATOM 2576 C CA . GLN A 1 337 ? 28.953 -11.672 -10.125 1 79.75 337 GLN A CA 1
ATOM 2577 C C . GLN A 1 337 ? 27.781 -11.977 -11.062 1 79.75 337 GLN A C 1
ATOM 2579 O O . GLN A 1 337 ? 27.312 -11.102 -11.781 1 79.75 337 GLN A O 1
ATOM 2584 N N . ASP A 1 338 ? 27.438 -13.227 -11.195 1 76.69 338 ASP A N 1
ATOM 2585 C CA . ASP A 1 338 ? 26.297 -13.719 -11.953 1 76.69 338 ASP A CA 1
ATOM 2586 C C . ASP A 1 338 ? 26.5 -13.516 -13.453 1 76.69 338 ASP A C 1
ATOM 2588 O O . ASP A 1 338 ? 25.609 -13.023 -14.141 1 76.69 338 ASP A O 1
ATOM 2592 N N . LEU A 1 339 ? 27.688 -13.719 -13.82 1 80.06 339 LEU A N 1
ATOM 2593 C CA . LEU A 1 339 ? 27.984 -13.609 -15.242 1 80.06 339 LEU A CA 1
ATOM 2594 C C . LEU A 1 339 ? 27.484 -14.844 -16 1 80.06 339 LEU A C 1
ATOM 2596 O O . LEU A 1 339 ? 28.266 -15.484 -16.719 1 80.06 339 LEU A O 1
ATOM 2600 N N . HIS A 1 340 ? 26.281 -15.141 -15.82 1 77.06 340 HIS A N 1
ATOM 2601 C CA . HIS A 1 340 ? 25.688 -16.328 -16.438 1 77.06 340 HIS A CA 1
ATOM 2602 C C . HIS A 1 340 ? 25.219 -16.031 -17.859 1 77.06 340 HIS A C 1
ATOM 2604 O O . HIS A 1 340 ? 25.172 -16.938 -18.703 1 77.06 340 HIS A O 1
ATOM 2610 N N . TYR A 1 341 ? 24.781 -14.867 -18.094 1 71.81 341 TYR A N 1
ATOM 2611 C CA . TYR A 1 341 ? 24.328 -14.375 -19.391 1 71.81 341 TYR A CA 1
ATOM 2612 C C . TYR A 1 341 ? 24.75 -12.93 -19.594 1 71.81 341 TYR A C 1
ATOM 2614 O O . TYR A 1 341 ? 23.922 -12.016 -19.516 1 71.81 341 TYR A O 1
ATOM 2622 N N . PRO A 1 342 ? 26.031 -12.766 -19.812 1 72.94 342 PRO A N 1
ATOM 2623 C CA . PRO A 1 342 ? 26.547 -11.398 -19.828 1 72.94 342 PRO A CA 1
ATOM 2624 C C . PRO A 1 342 ? 26.062 -10.602 -21.031 1 72.94 342 PRO A C 1
ATOM 2626 O O . PRO A 1 342 ? 25.75 -11.18 -22.078 1 72.94 342 PRO A O 1
ATOM 2629 N N . ASP A 1 343 ? 26.047 -9.344 -20.766 1 73.88 343 ASP A N 1
ATOM 2630 C CA . ASP A 1 343 ? 25.828 -8.398 -21.859 1 73.88 343 ASP A CA 1
ATOM 2631 C C . ASP A 1 343 ? 26.922 -8.531 -22.938 1 73.88 343 ASP A C 1
ATOM 2633 O O . ASP A 1 343 ? 28.094 -8.75 -22.609 1 73.88 343 ASP A O 1
ATOM 2637 N N . ARG A 1 344 ? 26.531 -8.336 -24.141 1 77.5 344 ARG A N 1
ATOM 2638 C CA . ARG A 1 344 ? 27.422 -8.555 -25.281 1 77.5 344 ARG A CA 1
ATOM 2639 C C . ARG A 1 344 ? 28.625 -7.609 -25.219 1 77.5 344 ARG A C 1
ATOM 2641 O O . ARG A 1 344 ? 29.734 -7.992 -25.562 1 77.5 344 ARG A O 1
ATOM 2648 N N . THR A 1 345 ? 28.328 -6.438 -24.766 1 79.88 345 THR A N 1
ATOM 2649 C CA . THR A 1 345 ? 29.406 -5.457 -24.688 1 79.88 345 THR A CA 1
ATOM 2650 C C . THR A 1 345 ? 30.422 -5.863 -23.625 1 79.88 345 THR A C 1
ATOM 2652 O O . THR A 1 345 ? 31.641 -5.762 -23.859 1 79.88 345 THR A O 1
ATOM 2655 N N . LEU A 1 346 ? 29.984 -6.352 -22.531 1 82.12 346 LEU A N 1
ATOM 2656 C CA . LEU A 1 346 ? 30.875 -6.797 -21.469 1 82.12 346 LEU A CA 1
ATOM 2657 C C . LEU A 1 346 ? 31.641 -8.047 -21.891 1 82.12 346 LEU A C 1
ATOM 2659 O O . LEU A 1 346 ? 32.812 -8.195 -21.562 1 82.12 346 LEU A O 1
ATOM 2663 N N . GLU A 1 347 ? 30.953 -8.891 -22.578 1 81.25 347 GLU A N 1
ATOM 2664 C CA . GLU A 1 347 ? 31.594 -10.102 -23.062 1 81.25 347 GLU A CA 1
ATOM 2665 C C . GLU A 1 347 ? 32.75 -9.773 -24 1 81.25 347 GLU A C 1
ATOM 2667 O O . GLU A 1 347 ? 33.844 -10.375 -23.891 1 81.25 347 GLU A O 1
ATOM 2672 N N . ARG A 1 348 ? 32.531 -8.852 -24.844 1 85.06 348 ARG A N 1
ATOM 2673 C CA . ARG A 1 348 ? 33.562 -8.43 -25.781 1 85.06 348 ARG A CA 1
ATOM 2674 C C . ARG A 1 348 ? 34.75 -7.77 -25.047 1 85.06 348 ARG A C 1
ATOM 2676 O O . ARG A 1 348 ? 35.906 -7.957 -25.406 1 85.06 348 ARG A O 1
ATOM 2683 N N . PHE A 1 349 ? 34.469 -7.086 -24.078 1 88.44 349 PHE A N 1
ATOM 2684 C CA . PHE A 1 349 ? 35.5 -6.438 -23.266 1 88.44 349 PHE A CA 1
ATOM 2685 C C . PHE A 1 349 ? 36.375 -7.473 -22.578 1 88.44 349 PHE A C 1
ATOM 2687 O O . PHE A 1 349 ? 37.594 -7.324 -22.531 1 88.44 349 PHE A O 1
ATOM 2694 N N . LEU A 1 350 ? 35.719 -8.5 -22.062 1 84.88 350 LEU A N 1
ATOM 2695 C CA . LEU A 1 350 ? 36.406 -9.523 -21.297 1 84.88 350 LEU A CA 1
ATOM 2696 C C . LEU A 1 350 ? 37.312 -10.367 -22.203 1 84.88 350 LEU A C 1
ATOM 2698 O O . LEU A 1 350 ? 38.25 -11.008 -21.719 1 84.88 350 LEU A O 1
ATOM 2702 N N . GLU A 1 351 ? 37 -10.359 -23.469 1 83.25 351 GLU A N 1
ATOM 2703 C CA . GLU A 1 351 ? 37.844 -11.094 -24.422 1 83.25 351 GLU A CA 1
ATOM 2704 C C . GLU A 1 351 ? 39.219 -10.438 -24.578 1 83.25 351 GLU A C 1
ATOM 2706 O O . GLU A 1 351 ? 40.219 -11.125 -24.812 1 83.25 351 GLU A O 1
ATOM 2711 N N . ARG A 1 352 ? 39.281 -9.055 -24.531 1 82.44 352 ARG A N 1
ATOM 2712 C CA . ARG A 1 352 ? 40.531 -8.305 -24.672 1 82.44 352 ARG A CA 1
ATOM 2713 C C . ARG A 1 352 ? 40.75 -7.375 -23.484 1 82.44 352 ARG A C 1
ATOM 2715 O O . ARG A 1 352 ? 40.688 -6.152 -23.625 1 82.44 352 ARG A O 1
ATOM 2722 N N . MET A 1 353 ? 41.094 -7.965 -22.406 1 79.62 353 MET A N 1
ATOM 2723 C CA . MET A 1 353 ? 41.219 -7.188 -21.172 1 79.62 353 MET A CA 1
ATOM 2724 C C . MET A 1 353 ? 42.625 -6.602 -21.047 1 79.62 353 MET A C 1
ATOM 2726 O O . MET A 1 353 ? 43.594 -7.215 -21.469 1 79.62 353 MET A O 1
ATOM 2730 N N . PRO A 1 354 ? 42.594 -5.41 -20.547 1 82.56 354 PRO A N 1
ATOM 2731 C CA . PRO A 1 354 ? 43.938 -4.82 -20.328 1 82.56 354 PRO A CA 1
ATOM 2732 C C . PRO A 1 354 ? 44.719 -5.539 -19.25 1 82.56 354 PRO A C 1
ATOM 2734 O O . PRO A 1 354 ? 44.156 -6.242 -18.406 1 82.56 354 PRO A O 1
ATOM 2737 N N . GLU A 1 355 ? 46.062 -5.426 -19.25 1 78.44 355 GLU A N 1
ATOM 2738 C CA . GLU A 1 355 ? 46.969 -6.145 -18.359 1 78.44 355 GLU A CA 1
ATOM 2739 C C . GLU A 1 355 ? 46.812 -5.672 -16.906 1 78.44 355 GLU A C 1
ATOM 2741 O O . GLU A 1 355 ? 47.125 -6.41 -15.977 1 78.44 355 GLU A O 1
ATOM 2746 N N . ASN A 1 356 ? 46.344 -4.52 -16.75 1 82.31 356 ASN A N 1
ATOM 2747 C CA . ASN A 1 356 ? 46.219 -3.975 -15.406 1 82.31 356 ASN A CA 1
ATOM 2748 C C . ASN A 1 356 ? 44.906 -4.352 -14.758 1 82.31 356 ASN A C 1
ATOM 2750 O O . ASN A 1 356 ? 44.531 -3.803 -13.719 1 82.31 356 ASN A O 1
ATOM 2754 N N . LEU A 1 357 ? 44.25 -5.32 -15.312 1 87.62 357 LEU A N 1
ATOM 2755 C CA . LEU A 1 357 ? 42.969 -5.711 -14.797 1 87.62 357 LEU A CA 1
ATOM 2756 C C . LEU A 1 357 ? 42.969 -7.152 -14.305 1 87.62 357 LEU A C 1
ATOM 2758 O O . LEU A 1 357 ? 43.406 -8.055 -15.031 1 87.62 357 LEU A O 1
ATOM 2762 N N . LEU A 1 358 ? 42.625 -7.27 -13.023 1 88.88 358 LEU A N 1
ATOM 2763 C CA . LEU A 1 358 ? 42.344 -8.594 -12.492 1 88.88 358 LEU A CA 1
ATOM 2764 C C . LEU A 1 358 ? 40.844 -8.875 -12.516 1 88.88 358 LEU A C 1
ATOM 2766 O O . LEU A 1 358 ? 40.031 -7.988 -12.195 1 88.88 358 LEU A O 1
ATOM 2770 N N . VAL A 1 359 ? 40.562 -10.086 -12.969 1 90.62 359 VAL A N 1
ATOM 2771 C CA . VAL A 1 359 ? 39.125 -10.398 -13.078 1 90.62 359 VAL A CA 1
ATOM 2772 C C . VAL A 1 359 ? 38.812 -11.672 -12.305 1 90.62 359 VAL A C 1
ATOM 2774 O O . VAL A 1 359 ? 39.469 -12.703 -12.5 1 90.62 359 VAL A O 1
ATOM 2777 N N . LEU A 1 360 ? 37.938 -11.547 -11.422 1 90.44 360 LEU A N 1
ATOM 2778 C CA . LEU A 1 360 ? 37.344 -12.695 -10.75 1 90.44 360 LEU A CA 1
ATOM 2779 C C . LEU A 1 360 ? 35.844 -12.789 -11.07 1 90.44 360 LEU A C 1
ATOM 2781 O O . LEU A 1 360 ? 35.062 -11.922 -10.68 1 90.44 360 LEU A O 1
ATOM 2785 N N . ALA A 1 361 ? 35.531 -13.867 -11.766 1 90.06 361 ALA A N 1
ATOM 2786 C CA . ALA A 1 361 ? 34.156 -13.977 -12.242 1 90.06 361 ALA A CA 1
ATOM 2787 C C . ALA A 1 361 ? 33.469 -15.219 -11.672 1 90.06 361 ALA A C 1
ATOM 2789 O O . ALA A 1 361 ? 34.125 -16.219 -11.375 1 90.06 361 ALA A O 1
ATOM 2790 N N . GLU A 1 362 ? 32.188 -15.094 -11.445 1 89.88 362 GLU A N 1
ATOM 2791 C CA . GLU A 1 362 ? 31.297 -16.219 -11.117 1 89.88 362 GLU A CA 1
ATOM 2792 C C . GLU A 1 362 ? 30.391 -16.562 -12.289 1 89.88 362 GLU A C 1
ATOM 2794 O O . GLU A 1 362 ? 29.719 -15.695 -12.844 1 89.88 362 GLU A O 1
ATOM 2799 N N . SER A 1 363 ? 30.406 -17.812 -12.664 1 87.56 363 SER A N 1
ATOM 2800 C CA . SER A 1 363 ? 29.562 -18.25 -13.773 1 87.56 363 SER A CA 1
ATOM 2801 C C . SER A 1 363 ? 29.172 -19.719 -13.633 1 87.56 363 SER A C 1
ATOM 2803 O O . SER A 1 363 ? 29.828 -20.469 -12.898 1 87.56 363 SER A O 1
ATOM 2805 N N . ARG A 1 364 ? 28.141 -20.094 -14.273 1 87.19 364 ARG A N 1
ATOM 2806 C CA . ARG A 1 364 ? 27.75 -21.484 -14.297 1 87.19 364 ARG A CA 1
ATOM 2807 C C . ARG A 1 364 ? 28.484 -22.25 -15.383 1 87.19 364 ARG A C 1
ATOM 2809 O O . ARG A 1 364 ? 28.547 -23.484 -15.359 1 87.19 364 ARG A O 1
ATOM 2816 N N . ARG A 1 365 ? 29.172 -21.469 -16.25 1 84.69 365 ARG A N 1
ATOM 2817 C CA . ARG A 1 365 ? 30 -22.031 -17.328 1 84.69 365 ARG A CA 1
ATOM 2818 C C . ARG A 1 365 ? 31.469 -21.672 -17.125 1 84.69 365 ARG A C 1
ATOM 2820 O O . ARG A 1 365 ? 31.797 -20.656 -16.516 1 84.69 365 ARG A O 1
ATOM 2827 N N . PRO A 1 366 ? 32.219 -22.562 -17.562 1 85.38 366 PRO A N 1
ATOM 2828 C CA . PRO A 1 366 ? 33.656 -22.25 -17.5 1 85.38 366 PRO A CA 1
ATOM 2829 C C . PRO A 1 366 ? 34.094 -21.234 -18.547 1 85.38 366 PRO A C 1
ATOM 2831 O O . PRO A 1 366 ? 34.688 -21.594 -19.562 1 85.38 366 PRO A O 1
ATOM 2834 N N . LEU A 1 367 ? 33.969 -20.047 -18.344 1 81.25 367 LEU A N 1
ATOM 2835 C CA . LEU A 1 367 ? 34.125 -18.938 -19.281 1 81.25 367 LEU A CA 1
ATOM 2836 C C . LEU A 1 367 ? 35.594 -18.719 -19.609 1 81.25 367 LEU A C 1
ATOM 2838 O O . LEU A 1 367 ? 35.938 -18.156 -20.672 1 81.25 367 LEU A O 1
ATOM 2842 N N . PHE A 1 368 ? 36.5 -19 -18.609 1 84.06 368 PHE A N 1
ATOM 2843 C CA . PHE A 1 368 ? 37.938 -18.75 -18.781 1 84.06 368 PHE A CA 1
ATOM 2844 C C . PHE A 1 368 ? 38.719 -20.062 -18.719 1 84.06 368 PHE A C 1
ATOM 2846 O O . PHE A 1 368 ? 38.25 -21.047 -18.156 1 84.06 368 PHE A O 1
ATOM 2853 N N . PRO A 1 369 ? 39.875 -20.031 -19.25 1 84.5 369 PRO A N 1
ATOM 2854 C CA . PRO A 1 369 ? 40.719 -21.219 -19.109 1 84.5 369 PRO A CA 1
ATOM 2855 C C . PRO A 1 369 ? 41.062 -21.531 -17.656 1 84.5 369 PRO A C 1
ATOM 2857 O O . PRO A 1 369 ? 41 -22.688 -17.234 1 84.5 369 PRO A O 1
ATOM 2860 N N . ALA A 1 370 ? 41.438 -20.438 -16.984 1 87.25 370 ALA A N 1
ATOM 2861 C CA . ALA A 1 370 ? 41.625 -20.625 -15.547 1 87.25 370 ALA A CA 1
ATOM 2862 C C . ALA A 1 370 ? 40.312 -20.688 -14.805 1 87.25 370 ALA A C 1
ATOM 2864 O O . ALA A 1 370 ? 39.531 -19.719 -14.805 1 87.25 370 ALA A O 1
ATOM 2865 N N . ARG A 1 371 ? 40.094 -21.844 -14.242 1 89.5 371 ARG A N 1
ATOM 2866 C CA . ARG A 1 371 ? 38.781 -22.016 -13.625 1 89.5 371 ARG A CA 1
ATOM 2867 C C . ARG A 1 371 ? 38.875 -22.828 -12.336 1 89.5 371 ARG A C 1
ATOM 2869 O O . ARG A 1 371 ? 39.812 -23.625 -12.172 1 89.5 371 ARG A O 1
ATOM 2876 N N . LEU A 1 372 ? 38.062 -22.469 -11.445 1 90.06 372 LEU A N 1
ATOM 2877 C CA . LEU A 1 372 ? 37.844 -23.203 -10.211 1 90.06 372 LEU A CA 1
ATOM 2878 C C . LEU A 1 372 ? 36.406 -23.75 -10.172 1 90.06 372 LEU A C 1
ATOM 2880 O O . LEU A 1 372 ? 35.438 -22.984 -10.164 1 90.06 372 LEU A O 1
ATOM 2884 N N . GLY A 1 373 ? 36.312 -25.062 -10.109 1 87.69 373 GLY A N 1
ATOM 2885 C CA . GLY A 1 373 ? 35 -25.688 -10.172 1 87.69 373 GLY A CA 1
ATOM 2886 C C . GLY A 1 373 ? 34.469 -26.031 -8.797 1 87.69 373 GLY A C 1
ATOM 2887 O O . GLY A 1 373 ? 35.188 -26.516 -7.93 1 87.69 373 GLY A O 1
ATOM 2888 N N . LEU A 1 374 ? 33.188 -25.625 -8.602 1 88.19 374 LEU A N 1
ATOM 2889 C CA . LEU A 1 374 ? 32.469 -26.016 -7.402 1 88.19 374 LEU A CA 1
ATOM 2890 C C . LEU A 1 374 ? 31.359 -27.016 -7.738 1 88.19 374 LEU A C 1
ATOM 2892 O O . LEU A 1 374 ? 30.797 -26.969 -8.836 1 88.19 374 LEU A O 1
ATOM 2896 N N . GLU A 1 375 ? 31.156 -27.984 -6.805 1 81.56 375 GLU A N 1
ATOM 2897 C CA . GLU A 1 375 ? 30.125 -29 -7.039 1 81.56 375 GLU A CA 1
ATOM 2898 C C . GLU A 1 375 ? 29.141 -29.047 -5.875 1 81.56 375 GLU A C 1
ATOM 2900 O O . GLU A 1 375 ? 29.438 -28.578 -4.777 1 81.56 375 GLU A O 1
ATOM 2905 N N . GLY A 1 376 ? 27.922 -29.578 -6.215 1 75.25 376 GLY A N 1
ATOM 2906 C CA . GLY A 1 376 ? 26.922 -29.906 -5.199 1 75.25 376 GLY A CA 1
ATOM 2907 C C . GLY A 1 376 ? 26.203 -28.672 -4.664 1 75.25 376 GLY A C 1
ATOM 2908 O O . GLY A 1 376 ? 26.516 -27.547 -5.055 1 75.25 376 GLY A O 1
ATOM 2909 N N . LEU A 1 377 ? 25.078 -28.984 -3.865 1 73.44 377 LEU A N 1
ATOM 2910 C CA . LEU A 1 377 ? 24.312 -27.938 -3.182 1 73.44 377 LEU A CA 1
ATOM 2911 C C . LEU A 1 377 ? 24.734 -27.844 -1.714 1 73.44 377 LEU A C 1
ATOM 2913 O O . LEU A 1 377 ? 24.953 -28.859 -1.063 1 73.44 377 LEU A O 1
ATOM 2917 N N . GLU A 1 378 ? 24.953 -26.688 -1.292 1 72.62 378 GLU A N 1
ATOM 2918 C CA . GLU A 1 378 ? 25.344 -26.469 0.1 1 72.62 378 GLU A CA 1
ATOM 2919 C C . GLU A 1 378 ? 24.125 -26.141 0.964 1 72.62 378 GLU A C 1
ATOM 2921 O O . GLU A 1 378 ? 24.25 -25.984 2.18 1 72.62 378 GLU A O 1
ATOM 2926 N N . ALA A 1 379 ? 23.047 -26.078 0.39 1 83.19 379 ALA A N 1
ATOM 2927 C CA . ALA A 1 379 ? 21.797 -25.719 1.064 1 83.19 379 ALA A CA 1
ATOM 2928 C C . ALA A 1 379 ? 20.609 -26.453 0.443 1 83.19 379 ALA A C 1
ATOM 2930 O O . ALA A 1 379 ? 20.734 -27.062 -0.629 1 83.19 379 ALA A O 1
ATOM 2931 N N . PRO A 1 380 ? 19.5 -26.5 1.225 1 85.62 380 PRO A N 1
ATOM 2932 C CA . PRO A 1 380 ? 18.312 -27.109 0.612 1 85.62 380 PRO A CA 1
ATOM 2933 C C . PRO A 1 380 ? 17.984 -26.484 -0.747 1 85.62 380 PRO A C 1
ATOM 2935 O O . PRO A 1 380 ? 18.172 -25.297 -0.954 1 85.62 380 PRO A O 1
ATOM 2938 N N . PRO A 1 381 ? 17.516 -27.312 -1.611 1 86.31 381 PRO A N 1
ATOM 2939 C CA . PRO A 1 381 ? 17.328 -26.906 -3.004 1 86.31 381 PRO A CA 1
ATOM 2940 C C . PRO A 1 381 ? 16.547 -25.594 -3.131 1 86.31 381 PRO A C 1
ATOM 2942 O O . PRO A 1 381 ? 16.906 -24.734 -3.936 1 86.31 381 PRO A O 1
ATOM 2945 N N . LEU A 1 382 ? 15.562 -25.453 -2.316 1 87.75 382 LEU A N 1
ATOM 2946 C CA . LEU A 1 382 ? 14.758 -24.25 -2.436 1 87.75 382 LEU A CA 1
ATOM 2947 C C . LEU A 1 382 ? 15.586 -23 -2.094 1 87.75 382 LEU A C 1
ATOM 2949 O O . LEU A 1 382 ? 15.508 -22 -2.793 1 87.75 382 LEU A O 1
ATOM 2953 N N . LEU A 1 383 ? 16.359 -23.094 -1.036 1 89.5 383 LEU A N 1
ATOM 2954 C CA . LEU A 1 383 ? 17.203 -21.984 -0.629 1 89.5 383 LEU A CA 1
ATOM 2955 C C . LEU A 1 383 ? 18.312 -21.75 -1.646 1 89.5 383 LEU A C 1
ATOM 2957 O O . LEU A 1 383 ? 18.625 -20.594 -1.991 1 89.5 383 LEU A O 1
ATOM 2961 N N . ALA A 1 384 ? 18.828 -22.812 -2.18 1 87.81 384 ALA A N 1
ATOM 2962 C CA . ALA A 1 384 ? 20.016 -22.734 -3.043 1 87.81 384 ALA A CA 1
ATOM 2963 C C . ALA A 1 384 ? 19.641 -22.234 -4.434 1 87.81 384 ALA A C 1
ATOM 2965 O O . ALA A 1 384 ? 20.438 -21.562 -5.086 1 87.81 384 ALA A O 1
ATOM 2966 N N . LEU A 1 385 ? 18.453 -22.562 -4.859 1 89.12 385 LEU A N 1
ATOM 2967 C CA . LEU A 1 385 ? 18.156 -22.359 -6.273 1 89.12 385 LEU A CA 1
ATOM 2968 C C . LEU A 1 385 ? 17.203 -21.188 -6.477 1 89.12 385 LEU A C 1
ATOM 2970 O O . LEU A 1 385 ? 17.031 -20.703 -7.598 1 89.12 385 LEU A O 1
ATOM 2974 N N . GLN A 1 386 ? 16.656 -20.625 -5.418 1 88.75 386 GLN A N 1
ATOM 2975 C CA . GLN A 1 386 ? 15.688 -19.531 -5.48 1 88.75 386 GLN A CA 1
ATOM 2976 C C . GLN A 1 386 ? 16.297 -18.281 -6.109 1 88.75 386 GLN A C 1
ATOM 2978 O O . GLN A 1 386 ? 15.656 -17.609 -6.91 1 88.75 386 GLN A O 1
ATOM 2983 N N . PRO A 1 387 ? 17.531 -17.984 -5.789 1 84.12 387 PRO A N 1
ATOM 2984 C CA . PRO A 1 387 ? 18.125 -16.797 -6.398 1 84.12 387 PRO A CA 1
ATOM 2985 C C . PRO A 1 387 ? 18.25 -16.906 -7.918 1 84.12 387 PRO A C 1
ATOM 2987 O O . PRO A 1 387 ? 18 -15.93 -8.633 1 84.12 387 PRO A O 1
ATOM 2990 N N . ALA A 1 388 ? 18.625 -18.031 -8.383 1 84.75 388 ALA A N 1
ATOM 2991 C CA . ALA A 1 388 ? 18.766 -18.25 -9.82 1 84.75 388 ALA A CA 1
ATOM 2992 C C . ALA A 1 388 ? 17.406 -18.141 -10.523 1 84.75 388 ALA A C 1
ATOM 2994 O O . ALA A 1 388 ? 17.312 -17.594 -11.625 1 84.75 388 ALA A O 1
ATOM 2995 N N . LEU A 1 389 ? 16.422 -18.688 -9.859 1 85.81 389 LEU A N 1
ATOM 2996 C CA . LEU A 1 389 ? 15.086 -18.641 -10.422 1 85.81 389 LEU A CA 1
ATOM 2997 C C . LEU A 1 389 ? 14.555 -17.219 -10.461 1 85.81 389 LEU A C 1
ATOM 2999 O O . LEU A 1 389 ? 13.938 -16.812 -11.445 1 85.81 389 LEU A O 1
ATOM 3003 N N . ASP A 1 390 ? 14.828 -16.484 -9.469 1 81.62 390 ASP A N 1
ATOM 3004 C CA . ASP A 1 390 ? 14.305 -15.117 -9.359 1 81.62 390 ASP A CA 1
ATOM 3005 C C . ASP A 1 390 ? 15.039 -14.172 -10.312 1 81.62 390 ASP A C 1
ATOM 3007 O O . ASP A 1 390 ? 14.547 -13.086 -10.617 1 81.62 390 ASP A O 1
ATOM 3011 N N . ALA A 1 391 ? 16.188 -14.523 -10.758 1 76.88 391 ALA A N 1
ATOM 3012 C CA . ALA A 1 391 ? 16.969 -13.688 -11.664 1 76.88 391 ALA A CA 1
ATOM 3013 C C . ALA A 1 391 ? 16.469 -13.805 -13.102 1 76.88 391 ALA A C 1
ATOM 3015 O O . ALA A 1 391 ? 16.781 -12.969 -13.953 1 76.88 391 ALA A O 1
ATOM 3016 N N . LEU A 1 392 ? 15.602 -14.758 -13.32 1 80.5 392 LEU A N 1
ATOM 3017 C CA . LEU A 1 392 ? 15.07 -14.984 -14.656 1 80.5 392 LEU A CA 1
ATOM 3018 C C . LEU A 1 392 ? 13.906 -14.039 -14.953 1 80.5 392 LEU A C 1
ATOM 3020 O O . LEU A 1 392 ? 13.164 -13.656 -14.047 1 80.5 392 LEU A O 1
ATOM 3024 N N . PRO A 1 393 ? 13.781 -13.734 -16.312 1 75.81 393 PRO A N 1
ATOM 3025 C CA . PRO A 1 393 ? 12.531 -13.062 -16.688 1 75.81 393 PRO A CA 1
ATOM 3026 C C . PRO A 1 393 ? 11.297 -13.922 -16.422 1 75.81 393 PRO A C 1
ATOM 3028 O O . PRO A 1 393 ? 11.391 -15.148 -16.375 1 75.81 393 PRO A O 1
ATOM 3031 N N . VAL A 1 394 ? 10.172 -13.336 -16.359 1 79.44 394 VAL A N 1
ATOM 3032 C CA . VAL A 1 394 ? 8.945 -13.969 -15.883 1 79.44 394 VAL A CA 1
ATOM 3033 C C . VAL A 1 394 ? 8.594 -15.148 -16.781 1 79.44 394 VAL A C 1
ATOM 3035 O O . VAL A 1 394 ? 8.32 -16.25 -16.297 1 79.44 394 VAL A O 1
ATOM 3038 N N . PRO A 1 395 ? 8.633 -15.016 -18.125 1 85.81 395 PRO A N 1
ATOM 3039 C CA . PRO A 1 395 ? 8.258 -16.156 -18.969 1 85.81 395 PRO A CA 1
ATOM 3040 C C . PRO A 1 395 ? 9.227 -17.328 -18.828 1 85.81 395 PRO A C 1
ATOM 3042 O O . PRO A 1 395 ? 8.797 -18.484 -18.766 1 85.81 395 PRO A O 1
ATOM 3045 N N . GLU A 1 396 ? 10.516 -17.047 -18.797 1 89.19 396 GLU A N 1
ATOM 3046 C CA . GLU A 1 396 ? 11.523 -18.094 -18.641 1 89.19 396 GLU A CA 1
ATOM 3047 C C . GLU A 1 396 ? 11.406 -18.781 -17.281 1 89.19 396 GLU A C 1
ATOM 3049 O O . GLU A 1 396 ? 11.555 -20 -17.188 1 89.19 396 GLU A O 1
ATOM 3054 N N . ARG A 1 397 ? 11.18 -17.938 -16.297 1 89.88 397 ARG A N 1
ATOM 3055 C CA . ARG A 1 397 ? 11 -18.5 -14.961 1 89.88 397 ARG A CA 1
ATOM 3056 C C . ARG A 1 397 ? 9.789 -19.438 -14.914 1 89.88 397 ARG A C 1
ATOM 3058 O O . ARG A 1 397 ? 9.891 -20.562 -14.422 1 89.88 397 ARG A O 1
ATOM 3065 N N . THR A 1 398 ? 8.711 -19.016 -15.453 1 90.88 398 THR A N 1
ATOM 3066 C CA . THR A 1 398 ? 7.48 -19.797 -15.461 1 90.88 398 THR A CA 1
ATOM 3067 C C . THR A 1 398 ? 7.66 -21.078 -16.281 1 90.88 398 THR A C 1
ATOM 3069 O O . THR A 1 398 ? 7.184 -22.141 -15.891 1 90.88 398 THR A O 1
ATOM 3072 N N . ALA A 1 399 ? 8.297 -20.922 -17.359 1 94 399 ALA A N 1
ATOM 3073 C CA . ALA A 1 399 ? 8.547 -22.078 -18.203 1 94 399 ALA A CA 1
ATOM 3074 C C . ALA A 1 399 ? 9.383 -23.125 -17.484 1 94 399 ALA A C 1
ATOM 3076 O O . ALA A 1 399 ? 9.078 -24.328 -17.531 1 94 399 ALA A O 1
ATOM 3077 N N . LEU A 1 400 ? 10.414 -22.672 -16.891 1 93.69 400 LEU A N 1
ATOM 3078 C CA . LEU A 1 400 ? 11.297 -23.578 -16.156 1 93.69 400 LEU A CA 1
ATOM 3079 C C . LEU A 1 400 ? 10.547 -24.281 -15.039 1 93.69 400 LEU A C 1
ATOM 3081 O O . LEU A 1 400 ? 10.719 -25.484 -14.82 1 93.69 400 LEU A O 1
ATOM 3085 N N . LEU A 1 401 ? 9.758 -23.547 -14.32 1 94.06 401 LEU A N 1
ATOM 3086 C CA . LEU A 1 401 ? 8.953 -24.125 -13.25 1 94.06 401 LEU A CA 1
ATOM 3087 C C . LEU A 1 401 ? 7.957 -25.141 -13.805 1 94.06 401 LEU A C 1
ATOM 3089 O O . LEU A 1 401 ? 7.762 -26.203 -13.219 1 94.06 401 LEU A O 1
ATOM 3093 N N . ALA A 1 402 ? 7.359 -24.797 -14.867 1 95.44 402 ALA A N 1
ATOM 3094 C CA . ALA A 1 402 ? 6.41 -25.719 -15.5 1 95.44 402 ALA A CA 1
ATOM 3095 C C . ALA A 1 402 ? 7.094 -27.016 -15.922 1 95.44 402 ALA A C 1
ATOM 3097 O O . ALA A 1 402 ? 6.559 -28.094 -15.703 1 95.44 402 ALA A O 1
ATOM 3098 N N . MET A 1 403 ? 8.234 -26.906 -16.516 1 95.62 403 MET A N 1
ATOM 3099 C CA . MET A 1 403 ? 8.992 -28.094 -16.938 1 95.62 403 MET A CA 1
ATOM 3100 C C . MET A 1 403 ? 9.391 -28.938 -15.734 1 95.62 403 MET A C 1
ATOM 3102 O O . MET A 1 403 ? 9.414 -30.172 -15.82 1 95.62 403 MET A O 1
ATOM 3106 N N . GLY A 1 404 ? 9.703 -28.25 -14.711 1 94.5 404 GLY A N 1
ATOM 3107 C CA . GLY A 1 404 ? 10.062 -28.969 -13.5 1 94.5 404 GLY A CA 1
ATOM 3108 C C . GLY A 1 404 ? 8.906 -29.734 -12.891 1 94.5 404 GLY A C 1
ATOM 3109 O O . GLY A 1 404 ? 9.086 -30.844 -12.398 1 94.5 404 GLY A O 1
ATOM 3110 N N . VAL A 1 405 ? 7.766 -29.172 -12.891 1 94.81 405 VAL A N 1
ATOM 3111 C CA . VAL A 1 405 ? 6.574 -29.766 -12.289 1 94.81 405 VAL A CA 1
ATOM 3112 C C . VAL A 1 405 ? 6.035 -30.875 -13.188 1 94.81 405 VAL A C 1
ATOM 3114 O O . VAL A 1 405 ? 5.695 -31.953 -12.711 1 94.81 405 VAL A O 1
ATOM 3117 N N . LEU A 1 406 ? 5.953 -30.594 -14.5 1 95.69 406 LEU A N 1
ATOM 3118 C CA . LEU A 1 406 ? 5.273 -31.469 -15.445 1 95.69 406 LEU A CA 1
ATOM 3119 C C . LEU A 1 406 ? 6.219 -32.562 -15.953 1 95.69 406 LEU A C 1
ATOM 3121 O O . LEU A 1 406 ? 5.773 -33.594 -16.438 1 95.69 406 LEU A O 1
ATOM 3125 N N . GLY A 1 407 ? 7.504 -32.312 -15.883 1 92.06 407 GLY A N 1
ATOM 3126 C CA . GLY A 1 407 ? 8.445 -33.25 -16.484 1 92.06 407 GLY A CA 1
ATOM 3127 C C . GLY A 1 407 ? 8.57 -33.062 -18 1 92.06 407 GLY A C 1
ATOM 3128 O O . GLY A 1 407 ? 8.531 -31.938 -18.5 1 92.06 407 GLY A O 1
ATOM 3129 N N . GLU A 1 408 ? 8.727 -34.125 -18.641 1 88.25 408 GLU A N 1
ATOM 3130 C CA . GLU A 1 408 ? 8.898 -34.094 -20.094 1 88.25 408 GLU A CA 1
ATOM 3131 C C . GLU A 1 408 ? 7.566 -33.875 -20.797 1 88.25 408 GLU A C 1
ATOM 3133 O O . GLU A 1 408 ? 6.723 -34.781 -20.812 1 88.25 408 GLU A O 1
ATOM 3138 N N . VAL A 1 409 ? 7.363 -32.719 -21.359 1 92.5 409 VAL A N 1
ATOM 3139 C CA . VAL A 1 409 ? 6.164 -32.375 -22.109 1 92.5 409 VAL A CA 1
ATOM 3140 C C . VAL A 1 409 ? 6.543 -31.625 -23.375 1 92.5 409 VAL A C 1
ATOM 3142 O O . VAL A 1 409 ? 7.625 -31.031 -23.453 1 92.5 409 VAL A O 1
ATOM 3145 N N . PRO A 1 410 ? 5.684 -31.75 -24.375 1 91.81 410 PRO A N 1
ATOM 3146 C CA . PRO A 1 410 ? 5.938 -30.984 -25.609 1 91.81 410 PRO A CA 1
ATOM 3147 C C . PRO A 1 410 ? 6.004 -29.469 -25.359 1 91.81 410 PRO A C 1
ATOM 3149 O O . PRO A 1 410 ? 5.379 -28.969 -24.406 1 91.81 410 PRO A O 1
ATOM 3152 N N . PRO A 1 411 ? 6.762 -28.75 -26.141 1 91 411 PRO A N 1
ATOM 3153 C CA . PRO A 1 411 ? 6.941 -27.312 -25.953 1 91 411 PRO A CA 1
ATOM 3154 C C . PRO A 1 411 ? 5.625 -26.547 -25.969 1 91 411 PRO A C 1
ATOM 3156 O O . PRO A 1 411 ? 5.492 -25.516 -25.312 1 91 411 PRO A O 1
ATOM 3159 N N . GLU A 1 412 ? 4.656 -27.078 -26.672 1 92.75 412 GLU A N 1
ATOM 3160 C CA . GLU A 1 412 ? 3.371 -26.391 -26.781 1 92.75 412 GLU A CA 1
ATOM 3161 C C . GLU A 1 412 ? 2.678 -26.297 -25.422 1 92.75 412 GLU A C 1
ATOM 3163 O O . GLU A 1 412 ? 2.002 -25.312 -25.141 1 92.75 412 GLU A O 1
ATOM 3168 N N . VAL A 1 413 ? 2.871 -27.312 -24.656 1 95.31 413 VAL A N 1
ATOM 3169 C CA . VAL A 1 413 ? 2.258 -27.328 -23.328 1 95.31 413 VAL A CA 1
ATOM 3170 C C . VAL A 1 413 ? 2.908 -26.281 -22.438 1 95.31 413 VAL A C 1
ATOM 3172 O O . VAL A 1 413 ? 2.217 -25.547 -21.734 1 95.31 413 VAL A O 1
ATOM 3175 N N . VAL A 1 414 ? 4.207 -26.156 -22.5 1 95.75 414 VAL A N 1
ATOM 3176 C CA . VAL A 1 414 ? 4.949 -25.188 -21.688 1 95.75 414 VAL A CA 1
ATOM 3177 C C . VAL A 1 414 ? 4.602 -23.766 -22.109 1 95.75 414 VAL A C 1
ATOM 3179 O O . VAL A 1 414 ? 4.434 -22.891 -21.266 1 95.75 414 VAL A O 1
ATOM 3182 N N . GLU A 1 415 ? 4.449 -23.578 -23.375 1 94.31 415 GLU A N 1
ATOM 3183 C CA . GLU A 1 415 ? 4.121 -22.266 -23.906 1 94.31 415 GLU A CA 1
ATOM 3184 C C . GLU A 1 415 ? 2.707 -21.844 -23.516 1 94.31 415 GLU A C 1
ATOM 3186 O O . GLU A 1 415 ? 2.436 -20.656 -23.328 1 94.31 415 GLU A O 1
ATOM 3191 N N . ALA A 1 416 ? 1.839 -22.797 -23.422 1 94.19 416 ALA A N 1
ATOM 3192 C CA . ALA A 1 416 ? 0.472 -22.484 -23 1 94.19 416 ALA A CA 1
ATOM 3193 C C . ALA A 1 416 ? 0.438 -21.969 -21.562 1 94.19 416 ALA A C 1
ATOM 3195 O O . ALA A 1 416 ? -0.424 -21.156 -21.219 1 94.19 416 ALA A O 1
ATOM 3196 N N . ILE A 1 417 ? 1.369 -22.422 -20.812 1 93.06 417 ILE A N 1
ATOM 3197 C CA . ILE A 1 417 ? 1.415 -22.031 -19.406 1 93.06 417 ILE A CA 1
ATOM 3198 C C . ILE A 1 417 ? 2.201 -20.719 -19.266 1 93.06 417 ILE A C 1
ATOM 3200 O O . ILE A 1 417 ? 1.743 -19.781 -18.609 1 93.06 417 ILE A O 1
ATOM 3204 N N . ALA A 1 418 ? 3.363 -20.625 -19.859 1 92.06 418 ALA A N 1
ATOM 3205 C CA . ALA A 1 418 ? 4.32 -19.547 -19.609 1 92.06 418 ALA A CA 1
ATOM 3206 C C . ALA A 1 418 ? 4.227 -18.469 -20.688 1 92.06 418 ALA A C 1
ATOM 3208 O O . ALA A 1 418 ? 4.719 -17.344 -20.516 1 92.06 418 ALA A O 1
ATOM 3209 N N . GLY A 1 419 ? 3.525 -18.719 -21.812 1 88.56 419 GLY A N 1
ATOM 3210 C CA . GLY A 1 419 ? 3.66 -17.859 -22.984 1 88.56 419 GLY A CA 1
ATOM 3211 C C . GLY A 1 419 ? 4.969 -18.062 -23.719 1 88.56 419 GLY A C 1
ATOM 3212 O O . GLY A 1 419 ? 5.711 -19 -23.438 1 88.56 419 GLY A O 1
ATOM 3213 N N . PRO A 1 420 ? 5.242 -17.234 -24.641 1 90.69 420 PRO A N 1
ATOM 3214 C CA . PRO A 1 420 ? 6.512 -17.328 -25.359 1 90.69 420 PRO A CA 1
ATOM 3215 C C . PRO A 1 420 ? 7.723 -17.047 -24.484 1 90.69 420 PRO A C 1
ATOM 3217 O O . PRO A 1 420 ? 7.719 -16.078 -23.719 1 90.69 420 PRO A O 1
ATOM 3220 N N . PHE A 1 421 ? 8.703 -17.953 -24.5 1 89.12 421 PHE A N 1
ATOM 3221 C CA . PHE A 1 421 ? 9.914 -17.781 -23.688 1 89.12 421 PHE A CA 1
ATOM 3222 C C . PHE A 1 421 ? 11.148 -18.219 -24.453 1 89.12 421 PHE A C 1
ATOM 3224 O O . PHE A 1 421 ? 11.031 -18.891 -25.5 1 89.12 421 PHE A O 1
ATOM 3231 N N . SER A 1 422 ? 12.32 -17.828 -24 1 88.75 422 SER A N 1
ATOM 3232 C CA . SER A 1 422 ? 13.586 -18.172 -24.656 1 88.75 422 SER A CA 1
ATOM 3233 C C . SER A 1 422 ? 14.195 -19.438 -24.047 1 88.75 422 SER A C 1
ATOM 3235 O O . SER A 1 422 ? 14.797 -19.391 -22.984 1 88.75 422 SER A O 1
ATOM 3237 N N . ARG A 1 423 ? 14.094 -20.562 -24.75 1 90.56 423 ARG A N 1
ATOM 3238 C CA . ARG A 1 423 ? 14.719 -21.797 -24.328 1 90.56 423 ARG A CA 1
ATOM 3239 C C . ARG A 1 423 ? 16.234 -21.688 -24.391 1 90.56 423 ARG A C 1
ATOM 3241 O O . ARG A 1 423 ? 16.938 -22.297 -23.578 1 90.56 423 ARG A O 1
ATOM 3248 N N . GLU A 1 424 ? 16.688 -20.922 -25.328 1 87.69 424 GLU A N 1
ATOM 3249 C CA . GLU A 1 424 ? 18.125 -20.703 -25.5 1 87.69 424 GLU A CA 1
ATOM 3250 C C . GLU A 1 424 ? 18.75 -20.094 -24.25 1 87.69 424 GLU A C 1
ATOM 3252 O O . GLU A 1 424 ? 19.844 -20.484 -23.844 1 87.69 424 GLU A O 1
ATOM 3257 N N . ARG A 1 425 ? 18.062 -19.266 -23.719 1 85.12 425 ARG A N 1
ATOM 3258 C CA . ARG A 1 425 ? 18.562 -18.656 -22.5 1 85.12 425 ARG A CA 1
ATOM 3259 C C . ARG A 1 425 ? 18.688 -19.672 -21.375 1 85.12 425 ARG A C 1
ATOM 3261 O O . ARG A 1 425 ? 19.656 -19.656 -20.625 1 85.12 425 ARG A O 1
ATOM 3268 N N . LEU A 1 426 ? 17.688 -20.5 -21.172 1 91.31 426 LEU A N 1
ATOM 3269 C CA . LEU A 1 426 ? 17.688 -21.5 -20.109 1 91.31 426 LEU A CA 1
ATOM 3270 C C . LEU A 1 426 ? 18.828 -22.484 -20.297 1 91.31 426 LEU A C 1
ATOM 3272 O O . LEU A 1 426 ? 19.453 -22.922 -19.312 1 91.31 426 LEU A O 1
ATOM 3276 N N . VAL A 1 427 ? 19.094 -22.766 -21.516 1 90.19 427 VAL A N 1
ATOM 3277 C CA . VAL A 1 427 ? 20.188 -23.656 -21.828 1 90.19 427 VAL A CA 1
ATOM 3278 C C . VAL A 1 427 ? 21.516 -22.953 -21.594 1 90.19 427 VAL A C 1
ATOM 3280 O O . VAL A 1 427 ? 22.453 -23.516 -21.016 1 90.19 427 VAL A O 1
ATOM 3283 N N . ALA A 1 428 ? 21.562 -21.672 -22.031 1 83.12 428 ALA A N 1
ATOM 3284 C CA . ALA A 1 428 ? 22.766 -20.891 -21.859 1 83.12 428 ALA A CA 1
ATOM 3285 C C . ALA A 1 428 ? 23.125 -20.703 -20.391 1 83.12 428 ALA A C 1
ATOM 3287 O O . ALA A 1 428 ? 24.297 -20.656 -20.016 1 83.12 428 ALA A O 1
ATOM 3288 N N . GLU A 1 429 ? 22.141 -20.672 -19.562 1 86.44 429 GLU A N 1
ATOM 3289 C CA . GLU A 1 429 ? 22.359 -20.453 -18.141 1 86.44 429 GLU A CA 1
ATOM 3290 C C . GLU A 1 429 ? 22.484 -21.781 -17.391 1 86.44 429 GLU A C 1
ATOM 3292 O O . GLU A 1 429 ? 22.531 -21.812 -16.156 1 86.44 429 GLU A O 1
ATOM 3297 N N . GLU A 1 430 ? 22.484 -22.828 -18.141 1 87.88 430 GLU A N 1
ATOM 3298 C CA . GLU A 1 430 ? 22.672 -24.188 -17.625 1 87.88 430 GLU A CA 1
ATOM 3299 C C . GLU A 1 430 ? 21.562 -24.562 -16.656 1 87.88 430 GLU A C 1
ATOM 3301 O O . GLU A 1 430 ? 21.812 -25.219 -15.633 1 87.88 430 GLU A O 1
ATOM 3306 N N . LEU A 1 431 ? 20.422 -24.031 -16.906 1 91.19 431 LEU A N 1
ATOM 3307 C CA . LEU A 1 431 ? 19.266 -24.406 -16.109 1 91.19 431 LEU A CA 1
ATOM 3308 C C . LEU A 1 431 ? 18.469 -25.516 -16.797 1 91.19 431 LEU A C 1
ATOM 3310 O O . LEU A 1 431 ? 17.641 -26.172 -16.172 1 91.19 431 LEU A O 1
ATOM 3314 N N . LEU A 1 432 ? 18.734 -25.594 -18.016 1 90.88 432 LEU A N 1
ATOM 3315 C CA . LEU A 1 432 ? 18.312 -26.734 -18.812 1 90.88 432 LEU A CA 1
ATOM 3316 C C . LEU A 1 432 ? 19.516 -27.5 -19.344 1 90.88 432 LEU A C 1
ATOM 3318 O O . LEU A 1 432 ? 20.391 -26.922 -19.984 1 90.88 432 LEU A O 1
ATOM 3322 N N . VAL A 1 433 ? 19.594 -28.75 -18.984 1 87.81 433 VAL A N 1
ATOM 3323 C CA . VAL A 1 433 ? 20.688 -29.594 -19.438 1 87.81 433 VAL A CA 1
ATOM 3324 C C . VAL A 1 433 ? 20.156 -30.734 -20.312 1 87.81 433 VAL A C 1
ATOM 3326 O O . VAL A 1 433 ? 19.312 -31.516 -19.875 1 87.81 433 VAL A O 1
ATOM 3329 N N . HIS A 1 434 ? 20.578 -30.75 -21.516 1 85.31 434 HIS A N 1
ATOM 3330 C CA . HIS A 1 434 ? 20.125 -31.75 -22.484 1 85.31 434 HIS A CA 1
ATOM 3331 C C . HIS A 1 434 ? 18.609 -31.703 -22.641 1 85.31 434 HIS A C 1
ATOM 3333 O O . HIS A 1 434 ? 17.953 -32.75 -22.672 1 85.31 434 HIS A O 1
ATOM 3339 N N . GLY A 1 435 ? 18.109 -30.5 -22.516 1 83.19 435 GLY A N 1
ATOM 3340 C CA . GLY A 1 435 ? 16.688 -30.281 -22.734 1 83.19 435 GLY A CA 1
ATOM 3341 C C . GLY A 1 435 ? 15.828 -30.609 -21.531 1 83.19 435 GLY A C 1
ATOM 3342 O O . GLY A 1 435 ? 14.602 -30.531 -21.594 1 83.19 435 GLY A O 1
ATOM 3343 N N . ARG A 1 436 ? 16.484 -30.984 -20.422 1 90.56 436 ARG A N 1
ATOM 3344 C CA . ARG A 1 436 ? 15.742 -31.375 -19.234 1 90.56 436 ARG A CA 1
ATOM 3345 C C . ARG A 1 436 ? 16.109 -30.516 -18.047 1 90.56 436 ARG A C 1
ATOM 3347 O O . ARG A 1 436 ? 17.219 -29.969 -17.984 1 90.56 436 ARG A O 1
ATOM 3354 N N . VAL A 1 437 ? 15.148 -30.406 -17.203 1 92.94 437 VAL A N 1
ATOM 3355 C CA . VAL A 1 437 ? 15.391 -29.719 -15.938 1 92.94 437 VAL A CA 1
ATOM 3356 C C . VAL A 1 437 ? 16.109 -30.641 -14.961 1 92.94 437 VAL A C 1
ATOM 3358 O O . VAL A 1 437 ? 15.656 -31.766 -14.703 1 92.94 437 VAL A O 1
ATOM 3361 N N . PRO A 1 438 ? 17.266 -30.203 -14.469 1 90.06 438 PRO A N 1
ATOM 3362 C CA . PRO A 1 438 ? 17.969 -31.047 -13.492 1 90.06 438 PRO A CA 1
ATOM 3363 C C . PRO A 1 438 ? 17.109 -31.375 -12.273 1 90.06 438 PRO A C 1
ATOM 3365 O O . PRO A 1 438 ? 16.297 -30.562 -11.852 1 90.06 438 PRO A O 1
ATOM 3368 N N . PRO A 1 439 ? 17.359 -32.531 -11.625 1 89.44 439 PRO A N 1
ATOM 3369 C CA . PRO A 1 439 ? 16.5 -33.031 -10.547 1 89.44 439 PRO A CA 1
ATOM 3370 C C . PRO A 1 439 ? 16.375 -32.062 -9.383 1 89.44 439 PRO A C 1
ATOM 3372 O O . PRO A 1 439 ? 15.281 -31.844 -8.867 1 89.44 439 PRO A O 1
ATOM 3375 N N . PRO A 1 440 ? 17.5 -31.422 -8.945 1 89.44 440 PRO A N 1
ATOM 3376 C CA . PRO A 1 440 ? 17.328 -30.484 -7.828 1 89.44 440 PRO A CA 1
ATOM 3377 C C . PRO A 1 440 ? 16.422 -29.312 -8.18 1 89.44 440 PRO A C 1
ATOM 3379 O O . PRO A 1 440 ? 15.672 -28.828 -7.324 1 89.44 440 PRO A O 1
ATOM 3382 N N . LEU A 1 441 ? 16.516 -28.922 -9.352 1 90.75 441 LEU A N 1
ATOM 3383 C CA . LEU A 1 441 ? 15.688 -27.812 -9.805 1 90.75 441 LEU A CA 1
ATOM 3384 C C . LEU A 1 441 ? 14.227 -28.234 -9.922 1 90.75 441 LEU A C 1
ATOM 3386 O O . LEU A 1 441 ? 13.32 -27.438 -9.664 1 90.75 441 LEU A O 1
ATOM 3390 N N . ALA A 1 442 ? 14 -29.422 -10.367 1 92.31 442 ALA A N 1
ATOM 3391 C CA . ALA A 1 442 ? 12.641 -29.953 -10.438 1 92.31 442 ALA A CA 1
ATOM 3392 C C . ALA A 1 442 ? 12.008 -30.047 -9.055 1 92.31 442 ALA A C 1
ATOM 3394 O O . ALA A 1 442 ? 10.828 -29.75 -8.883 1 92.31 442 ALA A O 1
ATOM 3395 N N . GLU A 1 443 ? 12.828 -30.484 -8.172 1 90.56 443 GLU A N 1
ATOM 3396 C CA . GLU A 1 443 ? 12.352 -30.547 -6.797 1 90.56 443 GLU A CA 1
ATOM 3397 C C . GLU A 1 443 ? 11.984 -29.156 -6.27 1 90.56 443 GLU A C 1
ATOM 3399 O O . GLU A 1 443 ? 10.945 -28.984 -5.629 1 90.56 443 GLU A O 1
ATOM 3404 N N . ALA A 1 444 ? 12.844 -28.234 -6.504 1 90.75 444 ALA A N 1
ATOM 3405 C CA . ALA A 1 444 ? 12.578 -26.859 -6.082 1 90.75 444 ALA A CA 1
ATOM 3406 C C . ALA A 1 444 ? 11.305 -26.312 -6.73 1 90.75 444 ALA A C 1
ATOM 3408 O O . ALA A 1 444 ? 10.516 -25.625 -6.082 1 90.75 444 ALA A O 1
ATOM 3409 N N . ALA A 1 445 ? 11.133 -26.641 -7.953 1 91.12 445 ALA A N 1
ATOM 3410 C CA . ALA A 1 445 ? 9.953 -26.172 -8.68 1 91.12 445 ALA A CA 1
ATOM 3411 C C . ALA A 1 445 ? 8.672 -26.734 -8.062 1 91.12 445 ALA A C 1
ATOM 3413 O O . ALA A 1 445 ? 7.691 -26 -7.895 1 91.12 445 ALA A O 1
ATOM 3414 N N . ARG A 1 446 ? 8.695 -28 -7.707 1 90.5 446 ARG A N 1
ATOM 3415 C CA . ARG A 1 446 ? 7.52 -28.641 -7.121 1 90.5 446 ARG A CA 1
ATOM 3416 C C . ARG A 1 446 ? 7.184 -28.031 -5.766 1 90.5 446 ARG A C 1
ATOM 3418 O O . ARG A 1 446 ? 6.016 -28 -5.363 1 90.5 446 ARG A O 1
ATOM 3425 N N . ARG A 1 447 ? 8.203 -27.547 -5.156 1 88.38 447 ARG A N 1
ATOM 3426 C CA . ARG A 1 447 ? 7.98 -26.938 -3.85 1 88.38 447 ARG A CA 1
ATOM 3427 C C . ARG A 1 447 ? 7.57 -25.484 -3.984 1 88.38 447 ARG A C 1
ATOM 3429 O O . ARG A 1 447 ? 6.816 -24.969 -3.158 1 88.38 447 ARG A O 1
ATOM 3436 N N . LEU A 1 448 ? 8.078 -24.781 -4.93 1 89.31 448 LEU A N 1
ATOM 3437 C CA . LEU A 1 448 ? 7.84 -23.359 -5.125 1 89.31 448 LEU A CA 1
ATOM 3438 C C . LEU A 1 448 ? 6.418 -23.109 -5.621 1 89.31 448 LEU A C 1
ATOM 3440 O O . LEU A 1 448 ? 5.789 -22.125 -5.25 1 89.31 448 LEU A O 1
ATOM 3444 N N . VAL A 1 449 ? 5.969 -23.953 -6.52 1 89.62 449 VAL A N 1
ATOM 3445 C CA . VAL A 1 449 ? 4.645 -23.781 -7.109 1 89.62 449 VAL A CA 1
ATOM 3446 C C . VAL A 1 449 ? 3.586 -24.391 -6.188 1 89.62 449 VAL A C 1
ATOM 3448 O O . VAL A 1 449 ? 3.666 -25.562 -5.824 1 89.62 449 VAL A O 1
ATOM 3451 N N . PRO A 1 450 ? 2.662 -23.625 -5.832 1 85.62 450 PRO A N 1
ATOM 3452 C CA . PRO A 1 450 ? 1.616 -24.141 -4.945 1 85.62 450 PRO A CA 1
ATOM 3453 C C . PRO A 1 450 ? 0.853 -25.312 -5.543 1 85.62 450 PRO A C 1
ATOM 3455 O O . PRO A 1 450 ? 0.741 -25.422 -6.766 1 85.62 450 PRO A O 1
ATOM 3458 N N . GLU A 1 451 ? 0.239 -26.094 -4.695 1 85.44 451 GLU A N 1
ATOM 3459 C CA . GLU A 1 451 ? -0.44 -27.328 -5.09 1 85.44 451 GLU A CA 1
ATOM 3460 C C . GLU A 1 451 ? -1.583 -27.047 -6.059 1 85.44 451 GLU A C 1
ATOM 3462 O O . GLU A 1 451 ? -1.779 -27.781 -7.031 1 85.44 451 GLU A O 1
ATOM 3467 N N . GLU A 1 452 ? -2.348 -26.047 -5.805 1 84.88 452 GLU A N 1
ATOM 3468 C CA . GLU A 1 452 ? -3.484 -25.719 -6.66 1 84.88 452 GLU A CA 1
ATOM 3469 C C . GLU A 1 452 ? -3.031 -25.391 -8.078 1 84.88 452 GLU A C 1
ATOM 3471 O O . GLU A 1 452 ? -3.68 -25.781 -9.047 1 84.88 452 GLU A O 1
ATOM 3476 N N . GLU A 1 453 ? -1.952 -24.688 -8.125 1 88.31 453 GLU A N 1
ATOM 3477 C CA . GLU A 1 453 ? -1.427 -24.312 -9.438 1 88.31 453 GLU A CA 1
ATOM 3478 C C . GLU A 1 453 ? -0.835 -25.516 -10.156 1 88.31 453 GLU A C 1
ATOM 3480 O O . GLU A 1 453 ? -0.985 -25.656 -11.375 1 88.31 453 GLU A O 1
ATOM 3485 N N . ARG A 1 454 ? -0.144 -26.375 -9.43 1 93.06 454 ARG A N 1
ATOM 3486 C CA . ARG A 1 454 ? 0.376 -27.594 -10.023 1 93.06 454 ARG A CA 1
ATOM 3487 C C . ARG A 1 454 ? -0.75 -28.438 -10.617 1 93.06 454 ARG A C 1
ATOM 3489 O O . ARG A 1 454 ? -0.623 -28.969 -11.727 1 93.06 454 ARG A O 1
ATOM 3496 N N . THR A 1 455 ? -1.81 -28.531 -9.859 1 93.38 455 THR A N 1
ATOM 3497 C CA . THR A 1 455 ? -2.971 -29.297 -10.312 1 93.38 455 THR A CA 1
ATOM 3498 C C . THR A 1 455 ? -3.537 -28.703 -11.602 1 93.38 455 THR A C 1
ATOM 3500 O O . THR A 1 455 ? -3.859 -29.422 -12.539 1 93.38 455 THR A O 1
ATOM 3503 N N . GLN A 1 456 ? -3.566 -27.453 -11.648 1 93.19 456 GLN A N 1
ATOM 3504 C CA . GLN A 1 456 ? -4.086 -26.781 -12.836 1 93.19 456 GLN A CA 1
ATOM 3505 C C . GLN A 1 456 ? -3.17 -27 -14.031 1 93.19 456 GLN A C 1
ATOM 3507 O O . GLN A 1 456 ? -3.645 -27.172 -15.156 1 93.19 456 GLN A O 1
ATOM 3512 N N . TRP A 1 457 ? -1.883 -26.938 -13.781 1 95.25 457 TRP A N 1
ATOM 3513 C CA . TRP A 1 457 ? -0.928 -27.156 -14.867 1 95.25 457 TRP A CA 1
ATOM 3514 C C . TRP A 1 457 ? -1.034 -28.578 -15.406 1 95.25 457 TRP A C 1
ATOM 3516 O O . TRP A 1 457 ? -0.993 -28.797 -16.625 1 95.25 457 TRP A O 1
ATOM 3526 N N . HIS A 1 458 ? -1.185 -29.562 -14.539 1 96.75 458 HIS A N 1
ATOM 3527 C CA . HIS A 1 458 ? -1.352 -30.953 -14.961 1 96.75 458 HIS A CA 1
ATOM 3528 C C . HIS A 1 458 ? -2.648 -31.125 -15.742 1 96.75 458 HIS A C 1
ATOM 3530 O O . HIS A 1 458 ? -2.68 -31.859 -16.734 1 96.75 458 HIS A O 1
ATOM 3536 N N . ARG A 1 459 ? -3.686 -30.484 -15.32 1 96.25 459 ARG A N 1
ATOM 3537 C CA . ARG A 1 459 ? -4.961 -30.547 -16.031 1 96.25 459 ARG A CA 1
ATOM 3538 C C . ARG A 1 459 ? -4.836 -29.969 -17.422 1 96.25 459 ARG A C 1
ATOM 3540 O O . ARG A 1 459 ? -5.367 -30.531 -18.391 1 96.25 459 ARG A O 1
ATOM 3547 N N . LEU A 1 460 ? -4.223 -28.891 -17.484 1 95.19 460 LEU A N 1
ATOM 3548 C CA . LEU A 1 460 ? -4.027 -28.25 -18.781 1 95.19 460 LEU A CA 1
ATOM 3549 C C . LEU A 1 460 ? -3.18 -29.125 -19.703 1 95.19 460 LEU A C 1
ATOM 3551 O O . LEU A 1 460 ? -3.492 -29.281 -20.891 1 95.19 460 LEU A O 1
ATOM 3555 N N . ALA A 1 461 ? -2.074 -29.656 -19.156 1 96.88 461 ALA A N 1
ATOM 3556 C CA . ALA A 1 461 ? -1.227 -30.562 -19.922 1 96.88 461 ALA A CA 1
ATOM 3557 C C . ALA A 1 461 ? -2.027 -31.75 -20.438 1 96.88 461 ALA A C 1
ATOM 3559 O O . ALA A 1 461 ? -1.898 -32.125 -21.609 1 96.88 461 ALA A O 1
ATOM 3560 N N . ALA A 1 462 ? -2.852 -32.312 -19.562 1 96.69 462 ALA A N 1
ATOM 3561 C CA . ALA A 1 462 ? -3.68 -33.438 -19.938 1 96.69 462 ALA A CA 1
ATOM 3562 C C . ALA A 1 462 ? -4.613 -33.094 -21.094 1 96.69 462 ALA A C 1
ATOM 3564 O O . ALA A 1 462 ? -4.758 -33.844 -22.047 1 96.69 462 ALA A O 1
ATOM 3565 N N . ARG A 1 463 ? -5.258 -31.969 -21.016 1 95.75 463 ARG A N 1
ATOM 3566 C CA . ARG A 1 463 ? -6.195 -31.516 -22.047 1 95.75 463 ARG A CA 1
ATOM 3567 C C . ARG A 1 463 ? -5.492 -31.328 -23.391 1 95.75 463 ARG A C 1
ATOM 3569 O O . ARG A 1 463 ? -5.996 -31.766 -24.422 1 95.75 463 ARG A O 1
ATOM 3576 N N . LEU A 1 464 ? -4.359 -30.719 -23.359 1 95.31 464 LEU A N 1
ATOM 3577 C CA . LEU A 1 464 ? -3.631 -30.438 -24.578 1 95.31 464 LEU A CA 1
ATOM 3578 C C . LEU A 1 464 ? -3.061 -31.703 -25.188 1 95.31 464 LEU A C 1
ATOM 3580 O O . LEU A 1 464 ? -3.068 -31.875 -26.406 1 95.31 464 LEU A O 1
ATOM 3584 N N . LEU A 1 465 ? -2.559 -32.562 -24.344 1 95.75 465 LEU A N 1
ATOM 3585 C CA . LEU A 1 465 ? -2.012 -33.844 -24.828 1 95.75 465 LEU A CA 1
ATOM 3586 C C . LEU A 1 465 ? -3.115 -34.719 -25.391 1 95.75 465 LEU A C 1
ATOM 3588 O O . LEU A 1 465 ? -2.92 -35.406 -26.406 1 95.75 465 LEU A O 1
ATOM 3592 N N . ALA A 1 466 ? -4.238 -34.719 -24.734 1 93.94 466 ALA A N 1
ATOM 3593 C CA . ALA A 1 466 ? -5.379 -35.469 -25.234 1 93.94 466 ALA A CA 1
ATOM 3594 C C . ALA A 1 466 ? -5.812 -34.969 -26.609 1 93.94 466 ALA A C 1
ATOM 3596 O O . ALA A 1 466 ? -6.164 -35.75 -27.484 1 93.94 466 ALA A O 1
ATOM 3597 N N . ALA A 1 467 ? -5.773 -33.688 -26.766 1 93.38 467 ALA A N 1
ATOM 3598 C CA . ALA A 1 467 ? -6.145 -33.062 -28.031 1 93.38 467 ALA A CA 1
ATOM 3599 C C . ALA A 1 467 ? -5.184 -33.5 -29.141 1 93.38 467 ALA A C 1
ATOM 3601 O O . ALA A 1 467 ? -5.562 -33.562 -30.312 1 93.38 467 ALA A O 1
ATOM 3602 N N . GLN A 1 468 ? -3.967 -33.844 -28.812 1 92.56 468 GLN A N 1
ATOM 3603 C CA . GLN A 1 468 ? -2.961 -34.281 -29.781 1 92.56 468 GLN A CA 1
ATOM 3604 C C . GLN A 1 468 ? -2.98 -35.781 -29.953 1 92.56 468 GLN A C 1
ATOM 3606 O O . GLN A 1 468 ? -2.143 -36.344 -30.672 1 92.56 468 GLN A O 1
ATOM 3611 N N . GLY A 1 469 ? -3.893 -36.406 -29.219 1 89.44 469 GLY A N 1
ATOM 3612 C CA . GLY A 1 469 ? -4.02 -37.844 -29.344 1 89.44 469 GLY A CA 1
ATOM 3613 C C . GLY A 1 469 ? -3.047 -38.625 -28.469 1 89.44 469 GLY A C 1
ATOM 3614 O O . GLY A 1 469 ? -2.92 -39.844 -28.594 1 89.44 469 GLY A O 1
ATOM 3615 N N . ARG A 1 470 ? -2.307 -37.938 -27.641 1 92.06 470 ARG A N 1
ATOM 3616 C CA . ARG A 1 470 ? -1.37 -38.562 -26.719 1 92.06 470 ARG A CA 1
ATOM 3617 C C . ARG A 1 470 ? -2.061 -38.938 -25.422 1 92.06 470 ARG A C 1
ATOM 3619 O O . ARG A 1 470 ? -1.771 -38.375 -24.359 1 92.06 470 ARG A O 1
ATOM 3626 N N . LEU A 1 471 ? -2.809 -39.969 -25.438 1 92.81 471 LEU A N 1
ATOM 3627 C CA . LEU A 1 471 ? -3.773 -40.281 -24.391 1 92.81 471 LEU A CA 1
ATOM 3628 C C . LEU A 1 471 ? -3.074 -40.875 -23.172 1 92.81 471 LEU A C 1
ATOM 3630 O O . LEU A 1 471 ? -3.502 -40.625 -22.047 1 92.81 471 LEU A O 1
ATOM 3634 N N . GLU A 1 472 ? -2.008 -41.688 -23.391 1 92.38 472 GLU A N 1
ATOM 3635 C CA . GLU A 1 472 ? -1.288 -42.25 -22.266 1 92.38 472 GLU A CA 1
ATOM 3636 C C . GLU A 1 472 ? -0.641 -41.156 -21.422 1 92.38 472 GLU A C 1
ATOM 3638 O O . GLU A 1 472 ? -0.701 -41.188 -20.188 1 92.38 472 GLU A O 1
ATOM 3643 N N . GLU A 1 473 ? -0.052 -40.25 -22.094 1 94.75 473 GLU A N 1
ATOM 3644 C CA . GLU A 1 473 ? 0.56 -39.125 -21.391 1 94.75 473 GLU A CA 1
ATOM 3645 C C . GLU A 1 473 ? -0.498 -38.25 -20.719 1 94.75 473 GLU A C 1
ATOM 3647 O O . GLU A 1 473 ? -0.286 -37.75 -19.609 1 94.75 473 GLU A O 1
ATOM 3652 N N . ALA A 1 474 ? -1.617 -38.062 -21.438 1 96.44 474 ALA A N 1
ATOM 3653 C CA . ALA A 1 474 ? -2.723 -37.281 -20.875 1 96.44 474 ALA A CA 1
ATOM 3654 C C . ALA A 1 474 ? -3.227 -37.938 -19.578 1 96.44 474 ALA A C 1
ATOM 3656 O O . ALA A 1 474 ? -3.508 -37.25 -18.609 1 96.44 474 ALA A O 1
ATOM 3657 N N . ALA A 1 475 ? -3.318 -39.219 -19.594 1 96.12 475 ALA A N 1
ATOM 3658 C CA . ALA A 1 475 ? -3.779 -39.938 -18.422 1 96.12 475 ALA A CA 1
ATOM 3659 C C . ALA A 1 475 ? -2.818 -39.781 -17.25 1 96.12 475 ALA A C 1
ATOM 3661 O O . ALA A 1 475 ? -3.244 -39.688 -16.094 1 96.12 475 ALA A O 1
ATOM 3662 N N . HIS A 1 476 ? -1.584 -39.844 -17.609 1 95.25 476 HIS A N 1
ATOM 3663 C CA . HIS A 1 476 ? -0.577 -39.625 -16.578 1 95.25 476 HIS A CA 1
ATOM 3664 C C . HIS A 1 476 ? -0.776 -38.281 -15.875 1 95.25 476 HIS A C 1
ATOM 3666 O O . HIS A 1 476 ? -0.777 -38.219 -14.641 1 95.25 476 HIS A O 1
ATOM 3672 N N . HIS A 1 477 ? -0.968 -37.25 -16.578 1 96.69 477 HIS A N 1
ATOM 3673 C CA . HIS A 1 477 ? -1.117 -35.906 -16.016 1 96.69 477 HIS A CA 1
ATOM 3674 C C . HIS A 1 477 ? -2.455 -35.75 -15.305 1 96.69 477 HIS A C 1
ATOM 3676 O O . HIS A 1 477 ? -2.553 -35.031 -14.305 1 96.69 477 HIS A O 1
ATOM 3682 N N . LEU A 1 478 ? -3.465 -36.438 -15.758 1 96.25 478 LEU A N 1
ATOM 3683 C CA . LEU A 1 478 ? -4.73 -36.438 -15.031 1 96.25 478 LEU A CA 1
ATOM 3684 C C . LEU A 1 478 ? -4.566 -37.094 -13.656 1 96.25 478 LEU A C 1
ATOM 3686 O O . LEU A 1 478 ? -5.133 -36.625 -12.672 1 96.25 478 LEU A O 1
ATOM 3690 N N . ALA A 1 479 ? -3.83 -38.188 -13.664 1 95.44 479 ALA A N 1
ATOM 3691 C CA . ALA A 1 479 ? -3.568 -38.844 -12.398 1 95.44 479 ALA A CA 1
ATOM 3692 C C . ALA A 1 479 ? -2.809 -37.938 -11.438 1 95.44 479 ALA A C 1
ATOM 3694 O O . ALA A 1 479 ? -3.119 -37.875 -10.25 1 95.44 479 ALA A O 1
ATOM 3695 N N . GLU A 1 480 ? -1.84 -37.219 -11.984 1 94.38 480 GLU A N 1
ATOM 3696 C CA . GLU A 1 480 ? -1.051 -36.312 -11.18 1 94.38 480 GLU A CA 1
ATOM 3697 C C . GLU A 1 480 ? -1.906 -35.156 -10.68 1 94.38 480 GLU A C 1
ATOM 3699 O O . GLU A 1 480 ? -1.614 -34.562 -9.633 1 94.38 480 GLU A O 1
ATOM 3704 N N . ALA A 1 481 ? -2.955 -34.812 -11.398 1 94.44 481 ALA A N 1
ATOM 3705 C CA . ALA A 1 481 ? -3.879 -33.75 -11 1 94.44 481 ALA A CA 1
ATOM 3706 C C . ALA A 1 481 ? -4.91 -34.281 -10 1 94.44 481 ALA A C 1
ATOM 3708 O O . ALA A 1 481 ? -5.801 -33.531 -9.578 1 94.44 481 ALA A O 1
ATOM 3709 N N . GLY A 1 482 ? -4.859 -35.625 -9.688 1 91.94 482 GLY A N 1
ATOM 3710 C CA . GLY A 1 482 ? -5.77 -36.219 -8.719 1 91.94 482 GLY A CA 1
ATOM 3711 C C . GLY A 1 482 ? -7.051 -36.719 -9.352 1 91.94 482 GLY A C 1
ATOM 3712 O O . GLY A 1 482 ? -8.016 -37.031 -8.641 1 91.94 482 GLY A O 1
ATOM 3713 N N . GLU A 1 483 ? -7.047 -36.719 -10.609 1 94.5 483 GLU A N 1
ATOM 3714 C CA . GLU A 1 483 ? -8.219 -37.188 -11.328 1 94.5 483 GLU A CA 1
ATOM 3715 C C . GLU A 1 483 ? -8.016 -38.625 -11.836 1 94.5 483 GLU A C 1
ATOM 3717 O O . GLU A 1 483 ? -8.047 -38.875 -13.039 1 94.5 483 GLU A O 1
ATOM 3722 N N . ALA A 1 484 ? -7.91 -39.469 -10.906 1 94 484 ALA A N 1
ATOM 3723 C CA . ALA A 1 484 ? -7.578 -40.875 -11.188 1 94 484 ALA A CA 1
ATOM 3724 C C . ALA A 1 484 ? -8.672 -41.531 -12.008 1 94 484 ALA A C 1
ATOM 3726 O O . ALA A 1 484 ? -8.391 -42.344 -12.883 1 94 484 ALA A O 1
ATOM 3727 N N . ARG A 1 485 ? -9.891 -41.188 -11.758 1 94.38 485 ARG A N 1
ATOM 3728 C CA . ARG A 1 485 ? -11.008 -41.781 -12.477 1 94.38 485 ARG A CA 1
ATOM 3729 C C . ARG A 1 485 ? -10.961 -41.438 -13.961 1 94.38 485 ARG A C 1
ATOM 3731 O O . ARG A 1 485 ? -11.094 -42.312 -14.82 1 94.38 485 ARG A O 1
ATOM 3738 N N . GLU A 1 486 ? -10.75 -40.281 -14.227 1 94.56 486 GLU A N 1
ATOM 3739 C CA . GLU A 1 486 ? -10.664 -39.812 -15.609 1 94.56 486 GLU A CA 1
ATOM 3740 C C . GLU A 1 486 ? -9.453 -40.406 -16.312 1 94.56 486 GLU A C 1
ATOM 3742 O O . GLU A 1 486 ? -9.516 -40.719 -17.5 1 94.56 486 GLU A O 1
ATOM 3747 N N . ALA A 1 487 ? -8.375 -40.5 -15.578 1 96.19 487 ALA A N 1
ATOM 3748 C CA . ALA A 1 487 ? -7.168 -41.125 -16.141 1 96.19 487 ALA A CA 1
ATOM 3749 C C . ALA A 1 487 ? -7.414 -42.562 -16.531 1 96.19 487 ALA A C 1
ATOM 3751 O O . ALA A 1 487 ? -7.043 -43 -17.625 1 96.19 487 ALA A O 1
ATOM 3752 N N . ALA A 1 488 ? -8.055 -43.25 -15.664 1 95.81 488 ALA A N 1
ATOM 3753 C CA . ALA A 1 488 ? -8.375 -44.656 -15.93 1 95.81 488 ALA A CA 1
ATOM 3754 C C . ALA A 1 488 ? -9.289 -44.781 -17.141 1 95.81 488 ALA A C 1
ATOM 3756 O O . ALA A 1 488 ? -9.133 -45.719 -17.953 1 95.81 488 ALA A O 1
ATOM 3757 N N . HIS A 1 489 ? -10.195 -43.906 -17.25 1 95.12 489 HIS A N 1
ATOM 3758 C CA . HIS A 1 489 ? -11.133 -43.938 -18.375 1 95.12 489 HIS A CA 1
ATOM 3759 C C . HIS A 1 489 ? -10.398 -43.719 -19.688 1 95.12 489 HIS A C 1
ATOM 3761 O O . HIS A 1 489 ? -10.68 -44.406 -20.672 1 95.12 489 HIS A O 1
ATOM 3767 N N . LEU A 1 490 ? -9.484 -42.844 -19.734 1 94.62 490 LEU A N 1
ATOM 3768 C CA . LEU A 1 490 ? -8.742 -42.562 -20.953 1 94.62 490 LEU A CA 1
ATOM 3769 C C . LEU A 1 490 ? -7.906 -43.781 -21.359 1 94.62 490 LEU A C 1
ATOM 3771 O O . LEU A 1 490 ? -7.82 -44.094 -22.547 1 94.62 490 LEU A O 1
ATOM 3775 N N . LEU A 1 491 ? -7.281 -44.344 -20.391 1 96.12 491 LEU A N 1
ATOM 3776 C CA . LEU A 1 491 ? -6.477 -45.531 -20.672 1 96.12 491 LEU A CA 1
ATOM 3777 C C . LEU A 1 491 ? -7.352 -46.656 -21.172 1 96.12 491 LEU A C 1
ATOM 3779 O O . LEU A 1 491 ? -6.957 -47.375 -22.094 1 96.12 491 LEU A O 1
ATOM 3783 N N . ARG A 1 492 ? -8.516 -46.781 -20.625 1 95.81 492 ARG A N 1
ATOM 3784 C CA . ARG A 1 492 ? -9.453 -47.812 -21.047 1 95.81 492 ARG A CA 1
ATOM 3785 C C . ARG A 1 492 ? -9.906 -47.594 -22.5 1 95.81 492 ARG A C 1
ATOM 3787 O O . ARG A 1 492 ? -9.938 -48.531 -23.297 1 95.81 492 ARG A O 1
ATOM 3794 N N . VAL A 1 493 ? -10.211 -46.438 -22.812 1 93.81 493 VAL A N 1
ATOM 3795 C CA . VAL A 1 493 ? -10.664 -46.094 -24.156 1 93.81 493 VAL A CA 1
ATOM 3796 C C . VAL A 1 493 ? -9.562 -46.406 -25.172 1 93.81 493 VAL A C 1
ATOM 3798 O O . VAL A 1 493 ? -9.836 -46.938 -26.25 1 93.81 493 VAL A O 1
ATOM 3801 N N . GLN A 1 494 ? -8.359 -46.062 -24.797 1 94.69 494 GLN A N 1
ATOM 3802 C CA . GLN A 1 494 ? -7.242 -46.344 -25.688 1 94.69 494 GLN A CA 1
ATOM 3803 C C . GLN A 1 494 ? -7.008 -47.844 -25.828 1 94.69 494 GLN A C 1
ATOM 3805 O O . GLN A 1 494 ? -6.727 -48.344 -26.906 1 94.69 494 GLN A O 1
ATOM 3810 N N . ALA A 1 495 ? -7.09 -48.5 -24.75 1 95.88 495 ALA A N 1
ATOM 3811 C CA . ALA A 1 495 ? -6.93 -49.969 -24.766 1 95.88 495 ALA A CA 1
ATOM 3812 C C . ALA A 1 495 ? -7.98 -50.625 -25.656 1 95.88 495 ALA A C 1
ATOM 3814 O O . ALA A 1 495 ? -7.66 -51.5 -26.469 1 95.88 495 ALA A O 1
ATOM 3815 N N . GLN A 1 496 ? -9.211 -50.188 -25.547 1 94.88 496 GLN A N 1
ATOM 3816 C CA . GLN A 1 496 ? -10.297 -50.719 -26.359 1 94.88 496 GLN A CA 1
ATOM 3817 C C . GLN A 1 496 ? -10.078 -50.438 -27.844 1 94.88 496 GLN A C 1
ATOM 3819 O O . GLN A 1 496 ? -10.344 -51.312 -28.688 1 94.88 496 GLN A O 1
ATOM 3824 N N . ALA A 1 497 ? -9.609 -49.312 -28.109 1 93.75 497 ALA A N 1
ATOM 3825 C CA . ALA A 1 497 ? -9.344 -48.938 -29.5 1 93.75 497 ALA A CA 1
ATOM 3826 C C . ALA A 1 497 ? -8.258 -49.844 -30.109 1 93.75 497 ALA A C 1
ATOM 3828 O O . ALA A 1 497 ? -8.391 -50.312 -31.234 1 93.75 497 ALA A O 1
ATOM 3829 N N . LEU A 1 498 ? -7.191 -50.031 -29.359 1 94.5 498 LEU A N 1
ATOM 3830 C CA . LEU A 1 498 ? -6.102 -50.875 -29.828 1 94.5 498 LEU A CA 1
ATOM 3831 C C . LEU A 1 498 ? -6.566 -52.312 -30 1 94.5 498 LEU A C 1
ATOM 3833 O O . LEU A 1 498 ? -6.188 -52.969 -30.969 1 94.5 498 LEU A O 1
ATOM 3837 N N . TRP A 1 499 ? -7.402 -52.75 -29.125 1 95.25 499 TRP A N 1
ATOM 3838 C CA . TRP A 1 499 ? -7.949 -54.094 -29.219 1 95.25 499 TRP A CA 1
ATOM 3839 C C . TRP A 1 499 ? -8.82 -54.281 -30.453 1 95.25 499 TRP A C 1
ATOM 3841 O O . TRP A 1 499 ? -8.672 -55.25 -31.203 1 95.25 499 TRP A O 1
ATOM 3851 N N . ARG A 1 500 ? -9.641 -53.312 -30.719 1 92.75 500 ARG A N 1
ATOM 3852 C CA . ARG A 1 500 ? -10.523 -53.375 -31.875 1 92.75 500 ARG A CA 1
ATOM 3853 C C . ARG A 1 500 ? -9.727 -53.344 -33.188 1 92.75 500 ARG A C 1
ATOM 3855 O O . ARG A 1 500 ? -10.172 -53.875 -34.188 1 92.75 500 ARG A O 1
ATOM 3862 N N . GLU A 1 501 ? -8.523 -52.781 -33.062 1 93.44 501 GLU A N 1
ATOM 3863 C CA . GLU A 1 501 ? -7.68 -52.688 -34.25 1 93.44 501 GLU A CA 1
ATOM 3864 C C . GLU A 1 501 ? -6.812 -53.938 -34.406 1 93.44 501 GLU A C 1
ATOM 3866 O O . GLU A 1 501 ? -6.012 -54 -35.344 1 93.44 501 GLU A O 1
ATOM 3871 N N . GLY A 1 502 ? -7.059 -54.875 -33.531 1 93 502 GLY A N 1
ATOM 3872 C CA . GLY A 1 502 ? -6.371 -56.156 -33.656 1 93 502 GLY A CA 1
ATOM 3873 C C . GLY A 1 502 ? -5.055 -56.219 -32.906 1 93 502 GLY A C 1
ATOM 3874 O O . GLY A 1 502 ? -4.199 -57.031 -33.219 1 93 502 GLY A O 1
ATOM 3875 N N . HIS A 1 503 ? -4.891 -55.25 -32 1 94.69 503 HIS A N 1
ATOM 3876 C CA . HIS A 1 503 ? -3.65 -55.219 -31.234 1 94.69 503 HIS A CA 1
ATOM 3877 C C . HIS A 1 503 ? -3.916 -55.438 -29.75 1 94.69 503 HIS A C 1
ATOM 3879 O O . HIS A 1 503 ? -3.588 -54.562 -28.938 1 94.69 503 HIS A O 1
ATOM 3885 N N . PRO A 1 504 ? -4.445 -56.594 -29.344 1 95.06 504 PRO A N 1
ATOM 3886 C CA . PRO A 1 504 ? -4.691 -56.844 -27.922 1 95.06 504 PRO A CA 1
ATOM 3887 C C . PRO A 1 504 ? -3.41 -56.875 -27.094 1 95.06 504 PRO A C 1
ATOM 3889 O O . PRO A 1 504 ? -3.441 -56.594 -25.906 1 95.06 504 PRO A O 1
ATOM 3892 N N . ASP A 1 505 ? -2.266 -57.188 -27.781 1 93.31 505 ASP A N 1
ATOM 3893 C CA . ASP A 1 505 ? -0.978 -57.188 -27.094 1 93.31 505 ASP A CA 1
ATOM 3894 C C . ASP A 1 505 ? -0.607 -55.812 -26.609 1 93.31 505 ASP A C 1
ATOM 3896 O O . ASP A 1 505 ? -0.054 -55.656 -25.516 1 93.31 505 ASP A O 1
ATOM 3900 N N . ARG A 1 506 ? -0.902 -54.844 -27.375 1 93.69 506 ARG A N 1
ATOM 3901 C CA . ARG A 1 506 ? -0.598 -53.438 -27.016 1 93.69 506 ARG A CA 1
ATOM 3902 C C . ARG A 1 506 ? -1.655 -52.875 -26.078 1 93.69 506 ARG A C 1
ATOM 3904 O O . ARG A 1 506 ? -1.401 -51.906 -25.375 1 93.69 506 ARG A O 1
ATOM 3911 N N . ALA A 1 507 ? -2.84 -53.469 -26.078 1 95.44 507 ALA A N 1
ATOM 3912 C CA . ALA A 1 507 ? -3.941 -53 -25.234 1 95.44 507 ALA A CA 1
ATOM 3913 C C . ALA A 1 507 ? -3.73 -53.469 -23.781 1 95.44 507 ALA A C 1
ATOM 3915 O O . ALA A 1 507 ? -4.145 -52.75 -22.859 1 95.44 507 ALA A O 1
ATOM 3916 N N . LEU A 1 508 ? -3.074 -54.531 -23.625 1 95 508 LEU A N 1
ATOM 3917 C CA . LEU A 1 508 ? -2.973 -55.188 -22.312 1 95 508 LEU A CA 1
ATOM 3918 C C . LEU A 1 508 ? -2.25 -54.281 -21.312 1 95 508 LEU A C 1
ATOM 3920 O O . LEU A 1 508 ? -2.732 -54.094 -20.203 1 95 508 LEU A O 1
ATOM 3924 N N . PRO A 1 509 ? -1.054 -53.75 -21.719 1 94.94 509 PRO A N 1
ATOM 3925 C CA . PRO A 1 509 ? -0.395 -52.875 -20.766 1 94.94 509 PRO A CA 1
ATOM 3926 C C . PRO A 1 509 ? -1.262 -51.688 -20.359 1 94.94 509 PRO A C 1
ATOM 3928 O O . PRO A 1 509 ? -1.186 -51.219 -19.219 1 94.94 509 PRO A O 1
ATOM 3931 N N . LEU A 1 510 ? -2.096 -51.188 -21.188 1 96.06 510 LEU A N 1
ATOM 3932 C CA . LEU A 1 510 ? -2.967 -50.031 -20.922 1 96.06 510 LEU A CA 1
ATOM 3933 C C . LEU A 1 510 ? -4.086 -50.438 -19.953 1 96.06 510 LEU A C 1
ATOM 3935 O O . LEU A 1 510 ? -4.453 -49.656 -19.078 1 96.06 510 LEU A O 1
ATOM 3939 N N . TYR A 1 511 ? -4.617 -51.594 -20.094 1 95.12 511 TYR A N 1
ATOM 3940 C CA . TYR A 1 511 ? -5.617 -52.094 -19.156 1 95.12 511 TYR A CA 1
ATOM 3941 C C . TYR A 1 511 ? -5.031 -52.219 -17.75 1 95.12 511 TYR A C 1
ATOM 3943 O O . TYR A 1 511 ? -5.695 -51.906 -16.766 1 95.12 511 TYR A O 1
ATOM 3951 N N . GLN A 1 512 ? -3.805 -52.688 -17.734 1 93.44 512 GLN A N 1
ATOM 3952 C CA . GLN A 1 512 ? -3.139 -52.844 -16.438 1 93.44 512 GLN A CA 1
ATOM 3953 C C . GLN A 1 512 ? -2.975 -51.469 -15.758 1 93.44 512 GLN A C 1
ATOM 3955 O O . GLN A 1 512 ? -3.227 -51.344 -14.562 1 93.44 512 GLN A O 1
ATOM 3960 N N . LYS A 1 513 ? -2.523 -50.562 -16.469 1 94.69 513 LYS A N 1
ATOM 3961 C CA . LYS A 1 513 ? -2.367 -49.219 -15.93 1 94.69 513 LYS A CA 1
ATOM 3962 C C . LYS A 1 513 ? -3.709 -48.625 -15.477 1 94.69 513 LYS A C 1
ATOM 3964 O O . LYS A 1 513 ? -3.791 -47.969 -14.445 1 94.69 513 LYS A O 1
ATOM 3969 N N . ALA A 1 514 ? -4.738 -48.844 -16.234 1 95.94 514 ALA A N 1
ATOM 3970 C CA . ALA A 1 514 ? -6.078 -48.375 -15.898 1 95.94 514 ALA A CA 1
ATOM 3971 C C . ALA A 1 514 ? -6.586 -49 -14.609 1 95.94 514 ALA A C 1
ATOM 3973 O O . ALA A 1 514 ? -7.246 -48.344 -13.805 1 95.94 514 ALA A O 1
ATOM 3974 N N . GLU A 1 515 ? -6.312 -50.25 -14.484 1 93.62 515 GLU A N 1
ATOM 3975 C CA . GLU A 1 515 ? -6.734 -51 -13.289 1 93.62 515 GLU A CA 1
ATOM 3976 C C . GLU A 1 515 ? -6.109 -50.406 -12.031 1 93.62 515 GLU A C 1
ATOM 3978 O O . GLU A 1 515 ? -6.75 -50.344 -10.977 1 93.62 515 GLU A O 1
ATOM 3983 N N . GLY A 1 516 ? -4.902 -49.969 -12.102 1 92.75 516 GLY A N 1
ATOM 3984 C CA . GLY A 1 516 ? -4.203 -49.375 -10.969 1 92.75 516 GLY A CA 1
ATOM 3985 C C . GLY A 1 516 ? -4.781 -48.062 -10.547 1 92.75 516 GLY A C 1
ATOM 3986 O O . GLY A 1 516 ? -4.703 -47.688 -9.375 1 92.75 516 GLY A O 1
ATOM 3987 N N . LEU A 1 517 ? -5.434 -47.312 -11.422 1 94.19 517 LEU A N 1
ATOM 3988 C CA . LEU A 1 517 ? -5.918 -45.969 -11.164 1 94.19 517 LEU A CA 1
ATOM 3989 C C . LEU A 1 517 ? -7.422 -45.969 -10.93 1 94.19 517 LEU A C 1
ATOM 3991 O O . LEU A 1 517 ? -7.961 -45.031 -10.344 1 94.19 517 LEU A O 1
ATOM 3995 N N . ALA A 1 518 ? -8.102 -47 -11.344 1 92.62 518 ALA A N 1
ATOM 3996 C CA . ALA A 1 518 ? -9.562 -47 -11.414 1 92.62 518 ALA A CA 1
ATOM 3997 C C . ALA A 1 518 ? -10.172 -47.156 -10.016 1 92.62 518 ALA A C 1
ATOM 3999 O O . ALA A 1 518 ? -9.555 -47.75 -9.125 1 92.62 518 ALA A O 1
ATOM 4000 N N . PRO A 1 519 ? -11.367 -46.594 -9.883 1 91.56 519 PRO A N 1
ATOM 4001 C CA . PRO A 1 519 ? -12.109 -46.844 -8.648 1 91.56 519 PRO A CA 1
ATOM 4002 C C . PRO A 1 519 ? -12.477 -48.312 -8.477 1 91.56 519 PRO A C 1
ATOM 4004 O O . PRO A 1 519 ? -12.5 -49.062 -9.453 1 91.56 519 PRO A O 1
ATOM 4007 N N . PRO A 1 520 ? -12.781 -48.688 -7.305 1 88.81 520 PRO A N 1
ATOM 4008 C CA . PRO A 1 520 ? -13.062 -50.094 -7.023 1 88.81 520 PRO A CA 1
ATOM 4009 C C . PRO A 1 520 ? -14.211 -50.656 -7.859 1 88.81 520 PRO A C 1
ATOM 4011 O O . PRO A 1 520 ? -14.172 -51.812 -8.281 1 88.81 520 PRO A O 1
ATOM 4014 N N . GLY A 1 521 ? -15.102 -49.906 -8.312 1 89.25 521 GLY A N 1
ATOM 4015 C CA . GLY A 1 521 ? -16.25 -50.375 -9.078 1 89.25 521 GLY A CA 1
ATOM 4016 C C . GLY A 1 521 ? -15.914 -50.719 -10.508 1 89.25 521 GLY A C 1
ATOM 4017 O O . GLY A 1 521 ? -16.641 -51.5 -11.148 1 89.25 521 GLY A O 1
ATOM 4018 N N . TRP A 1 522 ? -14.789 -50.281 -11.039 1 91.44 522 TRP A N 1
ATOM 4019 C CA . TRP A 1 522 ? -14.398 -50.531 -12.43 1 91.44 522 TRP A CA 1
ATOM 4020 C C . TRP A 1 522 ? -13.438 -51.719 -12.531 1 91.44 522 TRP A C 1
ATOM 4022 O O . TRP A 1 522 ? -13.219 -52.25 -13.625 1 91.44 522 TRP A O 1
ATOM 4032 N N . ARG A 1 523 ? -12.891 -52.094 -11.406 1 90.25 523 ARG A N 1
ATOM 4033 C CA . ARG A 1 523 ? -11.766 -53.031 -11.43 1 90.25 523 ARG A CA 1
ATOM 4034 C C . ARG A 1 523 ? -12.188 -54.375 -12.031 1 90.25 523 ARG A C 1
ATOM 4036 O O . ARG A 1 523 ? -11.453 -54.969 -12.82 1 90.25 523 ARG A O 1
ATOM 4043 N N . ALA A 1 524 ? -13.406 -54.75 -11.766 1 91 524 ALA A N 1
ATOM 4044 C CA . ALA A 1 524 ? -13.883 -56.031 -12.266 1 91 524 ALA A CA 1
ATOM 4045 C C . ALA A 1 524 ? -14.055 -56 -13.781 1 91 524 ALA A C 1
ATOM 4047 O O . ALA A 1 524 ? -13.656 -56.938 -14.477 1 91 524 ALA A O 1
ATOM 4048 N N . SER A 1 525 ? -14.641 -55.031 -14.281 1 92.69 525 SER A N 1
ATOM 4049 C CA . SER A 1 525 ? -14.867 -54.906 -15.719 1 92.69 525 SER A CA 1
ATOM 4050 C C . SER A 1 525 ? -13.555 -54.781 -16.469 1 92.69 525 SER A C 1
ATOM 4052 O O . SER A 1 525 ? -13.391 -55.375 -17.547 1 92.69 525 SER A O 1
ATOM 4054 N N . LEU A 1 526 ? -12.609 -54.094 -15.945 1 94.31 526 LEU A N 1
ATOM 4055 C CA . LEU A 1 526 ? -11.305 -53.938 -16.578 1 94.31 526 LEU A CA 1
ATOM 4056 C C . LEU A 1 526 ? -10.547 -55.25 -16.609 1 94.31 526 LEU A C 1
ATOM 4058 O O . LEU A 1 526 ? -9.906 -55.594 -17.625 1 94.31 526 LEU A O 1
ATOM 4062 N N . ALA A 1 527 ? -10.664 -55.938 -15.57 1 93.06 527 ALA A N 1
ATOM 4063 C CA . ALA A 1 527 ? -10.023 -57.25 -15.508 1 93.06 527 ALA A CA 1
ATOM 4064 C C . ALA A 1 527 ? -10.617 -58.188 -16.531 1 93.06 527 ALA A C 1
ATOM 4066 O O . ALA A 1 527 ? -9.891 -58.969 -17.156 1 93.06 527 ALA A O 1
ATOM 4067 N N . ALA A 1 528 ? -11.906 -58.156 -16.641 1 94.44 528 ALA A N 1
ATOM 4068 C CA . ALA A 1 528 ? -12.586 -59 -17.609 1 94.44 528 ALA A CA 1
ATOM 4069 C C . ALA A 1 528 ? -12.156 -58.656 -19.047 1 94.44 528 ALA A C 1
ATOM 4071 O O . ALA A 1 528 ? -11.945 -59.531 -19.875 1 94.44 528 ALA A O 1
ATOM 4072 N N . GLU A 1 529 ? -12.039 -57.469 -19.328 1 95 529 GLU A N 1
ATOM 4073 C CA . GLU A 1 529 ? -11.609 -57.031 -20.641 1 95 529 GLU A CA 1
ATOM 4074 C C . GLU A 1 529 ? -10.172 -57.438 -20.938 1 95 529 GLU A C 1
ATOM 4076 O O . GLU A 1 529 ? -9.852 -57.875 -22.031 1 95 529 GLU A O 1
ATOM 4081 N N . ALA A 1 530 ? -9.344 -57.312 -19.922 1 94.62 530 ALA A N 1
ATOM 4082 C CA . ALA A 1 530 ? -7.949 -57.719 -20.062 1 94.62 530 ALA A CA 1
ATOM 4083 C C . ALA A 1 530 ? -7.844 -59.219 -20.312 1 94.62 530 ALA A C 1
ATOM 4085 O O . ALA A 1 530 ? -7.047 -59.656 -21.141 1 94.62 530 ALA A O 1
ATOM 4086 N N . GLN A 1 531 ? -8.664 -59.906 -19.641 1 95.31 531 GLN A N 1
ATOM 4087 C CA . GLN A 1 531 ? -8.68 -61.344 -19.812 1 95.31 531 GLN A CA 1
ATOM 4088 C C . GLN A 1 531 ? -9.148 -61.719 -21.219 1 95.31 531 GLN A C 1
ATOM 4090 O O . GLN A 1 531 ? -8.578 -62.625 -21.844 1 95.31 531 GLN A O 1
ATOM 4095 N N . ASP A 1 532 ? -10.125 -61.031 -21.641 1 95.69 532 ASP A N 1
ATOM 4096 C CA . ASP A 1 532 ? -10.648 -61.312 -22.969 1 95.69 532 ASP A CA 1
ATOM 4097 C C . ASP A 1 532 ? -9.625 -60.938 -24.047 1 95.69 532 ASP A C 1
ATOM 4099 O O . ASP A 1 532 ? -9.547 -61.594 -25.094 1 95.69 532 ASP A O 1
ATOM 4103 N N . ALA A 1 533 ? -8.945 -59.906 -23.812 1 95.19 533 ALA A N 1
ATOM 4104 C CA . ALA A 1 533 ? -7.875 -59.562 -24.734 1 95.19 533 ALA A CA 1
ATOM 4105 C C . ALA A 1 533 ? -6.805 -60.625 -24.797 1 95.19 533 ALA A C 1
ATOM 4107 O O . ALA A 1 533 ? -6.312 -60.969 -25.875 1 95.19 533 ALA A O 1
ATOM 4108 N N . LEU A 1 534 ? -6.516 -61.125 -23.656 1 94.5 534 LEU A N 1
ATOM 4109 C CA . LEU A 1 534 ? -5.562 -62.25 -23.594 1 94.5 534 LEU A CA 1
ATOM 4110 C C . LEU A 1 534 ? -6.121 -63.5 -24.266 1 94.5 534 LEU A C 1
ATOM 4112 O O . LEU A 1 534 ? -5.383 -64.188 -24.938 1 94.5 534 LEU A O 1
ATOM 4116 N N . ALA A 1 535 ? -7.398 -63.688 -24.078 1 95.25 535 ALA A N 1
ATOM 4117 C CA . ALA A 1 535 ? -8.062 -64.812 -24.703 1 95.25 535 ALA A CA 1
ATOM 4118 C C . ALA A 1 535 ? -8.055 -64.688 -26.234 1 95.25 535 ALA A C 1
ATOM 4120 O O . ALA A 1 535 ? -7.988 -65.688 -26.938 1 95.25 535 ALA A O 1
ATOM 4121 N N . SER A 1 536 ? -8.094 -63.531 -26.656 1 95.25 536 SER A N 1
ATOM 4122 C CA . SER A 1 536 ? -8.086 -63.281 -28.094 1 95.25 536 SER A CA 1
ATOM 4123 C C . SER A 1 536 ? -6.746 -63.656 -28.719 1 95.25 536 SER A C 1
ATOM 4125 O O . SER A 1 536 ? -6.648 -63.844 -29.938 1 95.25 536 SER A O 1
ATOM 4127 N N . LEU A 1 537 ? -5.762 -63.75 -27.922 1 94.31 537 LEU A N 1
ATOM 4128 C CA . LEU A 1 537 ? -4.445 -64.188 -28.359 1 94.31 537 LEU A CA 1
ATOM 4129 C C . LEU A 1 537 ? -4.234 -65.688 -28.047 1 94.31 537 LEU A C 1
ATOM 4131 O O . LEU A 1 537 ? -3.154 -66.25 -28.297 1 94.31 537 LEU A O 1
ATOM 4135 N N . GLY A 1 538 ? -5.238 -66.312 -27.438 1 91.94 538 GLY A N 1
ATOM 4136 C CA . GLY A 1 538 ? -5.156 -67.75 -27.094 1 91.94 538 GLY A CA 1
ATOM 4137 C C . GLY A 1 538 ? -4.305 -68 -25.875 1 91.94 538 GLY A C 1
ATOM 4138 O O . GLY A 1 538 ? -3.795 -69.125 -25.703 1 91.94 538 GLY A O 1
ATOM 4139 N N . ARG A 1 539 ? -4.125 -67 -25.062 1 91.62 539 ARG A N 1
ATOM 4140 C CA . ARG A 1 539 ? -3.221 -67.125 -23.922 1 91.62 539 ARG A CA 1
ATOM 4141 C C . ARG A 1 539 ? -3.998 -67.25 -22.609 1 91.62 539 ARG A C 1
ATOM 4143 O O . ARG A 1 539 ? -3.404 -67.375 -21.547 1 91.62 539 ARG A O 1
ATOM 4150 N N . ALA A 1 540 ? -5.273 -67.125 -22.75 1 92.62 540 ALA A N 1
ATOM 4151 C CA . ALA A 1 540 ? -6.133 -67.312 -21.578 1 92.62 540 ALA A CA 1
ATOM 4152 C C . ALA A 1 540 ? -7.539 -67.75 -21.984 1 92.62 540 ALA A C 1
ATOM 4154 O O . ALA A 1 540 ? -7.875 -67.75 -23.172 1 92.62 540 ALA A O 1
ATOM 4155 N N . GLU A 1 541 ? -8.258 -68.062 -20.906 1 92.94 541 GLU A N 1
ATOM 4156 C CA . GLU A 1 541 ? -9.656 -68.438 -21.156 1 92.94 541 GLU A CA 1
ATOM 4157 C C . GLU A 1 541 ? -10.523 -67.188 -21.266 1 92.94 541 GLU A C 1
ATOM 4159 O O . GLU A 1 541 ? -10.148 -66.125 -20.781 1 92.94 541 GLU A O 1
ATOM 4164 N N . GLU A 1 542 ? -11.531 -67.375 -22 1 92.69 542 GLU A N 1
ATOM 4165 C CA . GLU A 1 542 ? -12.5 -66.312 -22.125 1 92.69 542 GLU A CA 1
ATOM 4166 C C . GLU A 1 542 ? -13.094 -65.938 -20.766 1 92.69 542 GLU A C 1
ATOM 4168 O O . GLU A 1 542 ? -13.375 -66.812 -19.953 1 92.69 542 GLU A O 1
ATOM 4173 N N . ALA A 1 543 ? -13.266 -64.625 -20.641 1 92.88 543 ALA A N 1
ATOM 4174 C CA . ALA A 1 543 ? -13.828 -64.125 -19.375 1 92.88 543 ALA A CA 1
ATOM 4175 C C . ALA A 1 543 ? -15.328 -64.438 -19.312 1 92.88 543 ALA A C 1
ATOM 4177 O O . ALA A 1 543 ? -16.016 -64.438 -20.328 1 92.88 543 ALA A O 1
ATOM 4178 N N . ALA A 1 544 ? -15.859 -64.688 -18 1 88.75 544 ALA A N 1
ATOM 4179 C CA . ALA A 1 544 ? -17.266 -65 -17.781 1 88.75 544 ALA A CA 1
ATOM 4180 C C . ALA A 1 544 ? -18.172 -63.844 -18.125 1 88.75 544 ALA A C 1
ATOM 4182 O O . ALA A 1 544 ? -19.281 -64.062 -18.641 1 88.75 544 ALA A O 1
ATOM 4183 N N . SER A 1 545 ? -17.719 -62.688 -17.891 1 87.12 545 SER A N 1
ATOM 4184 C CA . SER A 1 545 ? -18.531 -61.5 -18.125 1 87.12 545 SER A CA 1
ATOM 4185 C C . SER A 1 545 ? -17.812 -60.5 -19.047 1 87.12 545 SER A C 1
ATOM 4187 O O . SER A 1 545 ? -17.922 -59.281 -18.875 1 87.12 545 SER A O 1
ATOM 4189 N N . GLY A 1 546 ? -17.141 -61.031 -20.094 1 86.69 546 GLY A N 1
ATOM 4190 C CA . GLY A 1 546 ? -16.359 -60.156 -20.953 1 86.69 546 GLY A CA 1
ATOM 4191 C C . GLY A 1 546 ? -17.016 -59.938 -22.312 1 86.69 546 GLY A C 1
ATOM 4192 O O . GLY A 1 546 ? -18.078 -60.469 -22.594 1 86.69 546 GLY A O 1
ATOM 4193 N N . PRO A 1 547 ? -16.406 -59 -23.078 1 89.06 547 PRO A N 1
ATOM 4194 C CA . PRO A 1 547 ? -16.984 -58.625 -24.375 1 89.06 547 PRO A CA 1
ATOM 4195 C C . PRO A 1 547 ? -16.938 -59.781 -25.391 1 89.06 547 PRO A C 1
ATOM 4197 O O . PRO A 1 547 ? -17.75 -59.812 -26.312 1 89.06 547 PRO A O 1
ATOM 4200 N N . ARG A 1 548 ? -16.109 -60.75 -25.25 1 92.44 548 ARG A N 1
ATOM 4201 C CA . ARG A 1 548 ? -15.938 -61.844 -26.203 1 92.44 548 ARG A CA 1
ATOM 4202 C C . ARG A 1 548 ? -17.172 -62.719 -26.25 1 92.44 548 ARG A C 1
ATOM 4204 O O . ARG A 1 548 ? -17.594 -63.156 -27.328 1 92.44 548 ARG A O 1
ATOM 4211 N N . ARG A 1 549 ? -17.781 -62.969 -25.141 1 88.81 549 ARG A N 1
ATOM 4212 C CA . ARG A 1 549 ? -18.906 -63.875 -25.016 1 88.81 549 ARG A CA 1
ATOM 4213 C C . ARG A 1 549 ? -20.109 -63.344 -25.797 1 88.81 549 ARG A C 1
ATOM 4215 O O . ARG A 1 549 ? -20.891 -64.125 -26.344 1 88.81 549 ARG A O 1
ATOM 4222 N N . GLU A 1 550 ? -20.203 -62.062 -25.891 1 87.44 550 GLU A N 1
ATOM 4223 C CA . GLU A 1 550 ? -21.406 -61.469 -26.484 1 87.44 550 GLU A CA 1
ATOM 4224 C C . GLU A 1 550 ? -21.125 -61 -27.922 1 87.44 550 GLU A C 1
ATOM 4226 O O . GLU A 1 550 ? -22.016 -60.438 -28.578 1 87.44 550 GLU A O 1
ATOM 4231 N N . ASP A 1 551 ? -20.016 -61.25 -28.438 1 92.25 551 ASP A N 1
ATOM 4232 C CA . ASP A 1 551 ? -19.656 -60.719 -29.734 1 92.25 551 ASP A CA 1
ATOM 4233 C C . ASP A 1 551 ? -20.312 -61.531 -30.859 1 92.25 551 ASP A C 1
ATOM 4235 O O . ASP A 1 551 ? -20.172 -62.75 -30.891 1 92.25 551 ASP A O 1
ATOM 4239 N N . ALA A 1 552 ? -20.922 -60.875 -31.797 1 93.5 552 ALA A N 1
ATOM 4240 C CA . ALA A 1 552 ? -21.672 -61.531 -32.875 1 93.5 552 ALA A CA 1
ATOM 4241 C C . ALA A 1 552 ? -20.734 -62.219 -33.875 1 93.5 552 ALA A C 1
ATOM 4243 O O . ALA A 1 552 ? -21.062 -63.25 -34.406 1 93.5 552 ALA A O 1
ATOM 4244 N N . ALA A 1 553 ? -19.641 -61.594 -34.062 1 94.19 553 ALA A N 1
ATOM 4245 C CA . ALA A 1 553 ? -18.688 -62.188 -35.031 1 94.19 553 ALA A CA 1
ATOM 4246 C C . ALA A 1 553 ? -18.109 -63.5 -34.5 1 94.19 553 ALA A C 1
ATOM 4248 O O . ALA A 1 553 ? -17.953 -64.438 -35.25 1 94.19 553 ALA A O 1
ATOM 4249 N N . LEU A 1 554 ? -17.828 -63.562 -33.312 1 94.69 554 LEU A N 1
ATOM 4250 C CA . LEU A 1 554 ? -17.312 -64.812 -32.688 1 94.69 554 LEU A CA 1
ATOM 4251 C C . LEU A 1 554 ? -18.375 -65.875 -32.688 1 94.69 554 LEU A C 1
ATOM 4253 O O . LEU A 1 554 ? -18.062 -67.062 -32.875 1 94.69 554 LEU A O 1
ATOM 4257 N N . ALA A 1 555 ? -19.594 -65.438 -32.438 1 93.62 555 ALA A N 1
ATOM 4258 C CA . ALA A 1 555 ? -20.703 -66.375 -32.469 1 93.62 555 ALA A CA 1
ATOM 4259 C C . ALA A 1 555 ? -20.875 -67 -33.875 1 93.62 555 ALA A C 1
ATOM 4261 O O . ALA A 1 555 ? -21.062 -68.188 -34 1 93.62 555 ALA A O 1
ATOM 4262 N N . ARG A 1 556 ? -20.828 -66.125 -34.781 1 95.06 556 ARG A N 1
ATOM 4263 C CA . ARG A 1 556 ? -20.938 -66.625 -36.188 1 95.06 556 ARG A CA 1
ATOM 4264 C C . ARG A 1 556 ? -19.781 -67.5 -36.531 1 95.06 556 ARG A C 1
ATOM 4266 O O . ARG A 1 556 ? -19.969 -68.5 -37.25 1 95.06 556 ARG A O 1
ATOM 4273 N N . TYR A 1 557 ? -18.656 -67.188 -36.094 1 95.56 557 TYR A N 1
ATOM 4274 C CA . TYR A 1 557 ? -17.5 -68.062 -36.375 1 95.56 557 TYR A CA 1
ATOM 4275 C C . TYR A 1 557 ? -17.688 -69.438 -35.781 1 95.56 557 TYR A C 1
ATOM 4277 O O . TYR A 1 557 ? -17.359 -70.438 -36.406 1 95.56 557 TYR A O 1
ATOM 4285 N N . ARG A 1 558 ? -18.141 -69.5 -34.562 1 93.5 558 ARG A N 1
ATOM 4286 C CA . ARG A 1 558 ? -18.375 -70.75 -33.906 1 93.5 558 ARG A CA 1
ATOM 4287 C C . ARG A 1 558 ? -19.359 -71.625 -34.719 1 93.5 558 ARG A C 1
ATOM 4289 O O . ARG A 1 558 ? -19.188 -72.812 -34.812 1 93.5 558 ARG A O 1
ATOM 4296 N N . GLU A 1 559 ? -20.281 -71 -35.312 1 94.44 559 GLU A N 1
ATOM 4297 C CA . GLU A 1 559 ? -21.234 -71.688 -36.156 1 94.44 559 GLU A CA 1
ATOM 4298 C C . GLU A 1 559 ? -20.562 -72.188 -37.438 1 94.44 559 GLU A C 1
ATOM 4300 O O . GLU A 1 559 ? -20.781 -73.375 -37.844 1 94.44 559 GLU A O 1
ATOM 4305 N N . LEU A 1 560 ? -19.781 -71.438 -38 1 94.25 560 LEU A N 1
ATOM 4306 C CA . LEU A 1 560 ? -19.125 -71.75 -39.25 1 94.25 560 LEU A CA 1
ATOM 4307 C C . LEU A 1 560 ? -18.016 -72.812 -39 1 94.25 560 LEU A C 1
ATOM 4309 O O . LEU A 1 560 ? -17.641 -73.562 -39.938 1 94.25 560 LEU A O 1
ATOM 4313 N N . ARG A 1 561 ? -17.531 -72.812 -37.844 1 92.62 561 ARG A N 1
ATOM 4314 C CA . ARG A 1 561 ? -16.531 -73.812 -37.531 1 92.62 561 ARG A CA 1
ATOM 4315 C C . ARG A 1 561 ? -17.156 -75.25 -37.531 1 92.62 561 ARG A C 1
ATOM 4317 O O . ARG A 1 561 ? -16.5 -76.188 -37.906 1 92.62 561 ARG A O 1
ATOM 4324 N N . ALA A 1 562 ? -18.391 -75.312 -37.094 1 91.31 562 ALA A N 1
ATOM 4325 C CA . ALA A 1 562 ? -19.109 -76.562 -37.094 1 91.31 562 ALA A CA 1
ATOM 4326 C C . ALA A 1 562 ? -19.516 -76.938 -38.5 1 91.31 562 ALA A C 1
ATOM 4328 O O . ALA A 1 562 ? -19.438 -78.125 -38.844 1 91.31 562 ALA A O 1
ATOM 4329 N N . ARG A 1 563 ? -20.062 -76.062 -39.25 1 91.62 563 ARG A N 1
ATOM 4330 C CA . ARG A 1 563 ? -20.422 -76.25 -40.656 1 91.62 563 ARG A CA 1
ATOM 4331 C C . ARG A 1 563 ? -19.734 -75.25 -41.562 1 91.62 563 ARG A C 1
ATOM 4333 O O . ARG A 1 563 ? -20.359 -74.312 -42.062 1 91.62 563 ARG A O 1
ATOM 4340 N N . PRO A 1 564 ? -18.453 -75.625 -41.938 1 92.31 564 PRO A N 1
ATOM 4341 C CA . PRO A 1 564 ? -17.641 -74.625 -42.656 1 92.31 564 PRO A CA 1
ATOM 4342 C C . PRO A 1 564 ? -18.125 -74.375 -44.062 1 92.31 564 PRO A C 1
ATOM 4344 O O . PRO A 1 564 ? -18.516 -75.312 -44.781 1 92.31 564 PRO A O 1
ATOM 4347 N N . GLU A 1 565 ? -18.25 -73.125 -44.438 1 94.44 565 GLU A N 1
ATOM 4348 C CA . GLU A 1 565 ? -18.562 -72.625 -45.781 1 94.44 565 GLU A CA 1
ATOM 4349 C C . GLU A 1 565 ? -17.547 -71.562 -46.25 1 94.44 565 GLU A C 1
ATOM 4351 O O . GLU A 1 565 ? -17.422 -70.562 -45.594 1 94.44 565 GLU A O 1
ATOM 4356 N N . ALA A 1 566 ? -16.906 -71.812 -47.375 1 94.31 566 ALA A N 1
ATOM 4357 C CA . ALA A 1 566 ? -15.797 -71 -47.812 1 94.31 566 ALA A CA 1
ATOM 4358 C C . ALA A 1 566 ? -16.25 -69.5 -48 1 94.31 566 ALA A C 1
ATOM 4360 O O . ALA A 1 566 ? -15.602 -68.625 -47.531 1 94.31 566 ALA A O 1
ATOM 4361 N N . GLY A 1 567 ? -17.391 -69.312 -48.688 1 94.38 567 GLY A N 1
ATOM 4362 C CA . GLY A 1 567 ? -17.891 -67.938 -48.906 1 94.38 567 GLY A CA 1
ATOM 4363 C C . GLY A 1 567 ? -18.203 -67.188 -47.656 1 94.38 567 GLY A C 1
ATOM 4364 O O . GLY A 1 567 ? -17.875 -66.062 -47.531 1 94.38 567 GLY A O 1
ATOM 4365 N N . ALA A 1 568 ? -18.812 -67.875 -46.719 1 95.75 568 ALA A N 1
ATOM 4366 C CA . ALA A 1 568 ? -19.219 -67.312 -45.438 1 95.75 568 ALA A CA 1
ATOM 4367 C C . ALA A 1 568 ? -18 -66.938 -44.594 1 95.75 568 ALA A C 1
ATOM 4369 O O . ALA A 1 568 ? -17.969 -65.938 -43.938 1 95.75 568 ALA A O 1
ATOM 4370 N N . LEU A 1 569 ? -17.031 -67.812 -44.594 1 96.38 569 LEU A N 1
ATOM 4371 C CA . LEU A 1 569 ? -15.805 -67.625 -43.844 1 96.38 569 LEU A CA 1
ATOM 4372 C C . LEU A 1 569 ? -15.039 -66.438 -44.406 1 96.38 569 LEU A C 1
ATOM 4374 O O . LEU A 1 569 ? -14.508 -65.562 -43.625 1 96.38 569 LEU A O 1
ATOM 4378 N N . LEU A 1 570 ? -14.914 -66.312 -45.656 1 94.75 570 LEU A N 1
ATOM 4379 C CA . LEU A 1 570 ? -14.234 -65.188 -46.312 1 94.75 570 LEU A CA 1
ATOM 4380 C C . LEU A 1 570 ? -14.891 -63.844 -45.938 1 94.75 570 LEU A C 1
ATOM 4382 O O . LEU A 1 570 ? -14.195 -62.875 -45.656 1 94.75 570 LEU A O 1
ATOM 4386 N N . ALA A 1 571 ? -16.219 -63.875 -45.875 1 95.12 571 ALA A N 1
ATOM 4387 C CA . ALA A 1 571 ? -16.969 -62.656 -45.531 1 95.12 571 ALA A CA 1
ATOM 4388 C C . ALA A 1 571 ? -16.781 -62.281 -44.062 1 95.12 571 ALA A C 1
ATOM 4390 O O . ALA A 1 571 ? -16.875 -61.125 -43.719 1 95.12 571 ALA A O 1
ATOM 4391 N N . LEU A 1 572 ? -16.484 -63.219 -43.25 1 96.12 572 LEU A N 1
ATOM 4392 C CA . LEU A 1 572 ? -16.422 -63.031 -41.812 1 96.12 572 LEU A CA 1
ATOM 4393 C C . LEU A 1 572 ? -15.047 -62.531 -41.406 1 96.12 572 LEU A C 1
ATOM 4395 O O . LEU A 1 572 ? -14.891 -61.969 -40.312 1 96.12 572 LEU A O 1
ATOM 4399 N N . LEU A 1 573 ? -14.031 -62.688 -42.188 1 94.88 573 LEU A N 1
ATOM 4400 C CA . LEU A 1 573 ? -12.641 -62.469 -41.844 1 94.88 573 LEU A CA 1
ATOM 4401 C C . LEU A 1 573 ? -12.422 -61.031 -41.344 1 94.88 573 LEU A C 1
ATOM 4403 O O . LEU A 1 573 ? -11.781 -60.812 -40.312 1 94.88 573 LEU A O 1
ATOM 4407 N N . PRO A 1 574 ? -13.047 -60.031 -42 1 94.12 574 PRO A N 1
ATOM 4408 C CA . PRO A 1 574 ? -12.836 -58.656 -41.531 1 94.12 574 PRO A CA 1
ATOM 4409 C C . PRO A 1 574 ? -13.406 -58.406 -40.125 1 94.12 574 PRO A C 1
ATOM 4411 O O . PRO A 1 574 ? -12.82 -57.688 -39.344 1 94.12 574 PRO A O 1
ATOM 4414 N N . ALA A 1 575 ? -14.469 -59.062 -39.781 1 94.94 575 ALA A N 1
ATOM 4415 C CA . ALA A 1 575 ? -15.133 -58.875 -38.5 1 94.94 575 ALA A CA 1
ATOM 4416 C C . ALA A 1 575 ? -14.352 -59.562 -37.375 1 94.94 575 ALA A C 1
ATOM 4418 O O . ALA A 1 575 ? -14.555 -59.281 -36.188 1 94.94 575 ALA A O 1
ATOM 4419 N N . LEU A 1 576 ? -13.367 -60.438 -37.719 1 95.75 576 LEU A N 1
ATOM 4420 C CA . LEU A 1 576 ? -12.602 -61.188 -36.75 1 95.75 576 LEU A CA 1
ATOM 4421 C C . LEU A 1 576 ? -11.273 -60.5 -36.438 1 95.75 576 LEU A C 1
ATOM 4423 O O . LEU A 1 576 ? -10.43 -61.031 -35.719 1 95.75 576 LEU A O 1
ATOM 4427 N N . LYS A 1 577 ? -11.141 -59.281 -36.875 1 93.5 577 LYS A N 1
ATOM 4428 C CA . LYS A 1 577 ? -9.906 -58.531 -36.719 1 93.5 577 LYS A CA 1
ATOM 4429 C C . LYS A 1 577 ? -9.531 -58.406 -35.219 1 93.5 577 LYS A C 1
ATOM 4431 O O . LYS A 1 577 ? -8.367 -58.562 -34.875 1 93.5 577 LYS A O 1
ATOM 4436 N N . PRO A 1 578 ? -10.5 -58.156 -34.312 1 94.69 578 PRO A N 1
ATOM 4437 C CA . PRO A 1 578 ? -10.156 -58.031 -32.906 1 94.69 578 PRO A CA 1
ATOM 4438 C C . PRO A 1 578 ? -9.758 -59.344 -32.25 1 94.69 578 PRO A C 1
ATOM 4440 O O . PRO A 1 578 ? -9.289 -59.375 -31.109 1 94.69 578 PRO A O 1
ATOM 4443 N N . TYR A 1 579 ? -9.914 -60.438 -33 1 95.94 579 TYR A N 1
ATOM 4444 C CA . TYR A 1 579 ? -9.688 -61.781 -32.469 1 95.94 579 TYR A CA 1
ATOM 4445 C C . TYR A 1 579 ? -8.68 -62.531 -33.281 1 95.94 579 TYR A C 1
ATOM 4447 O O . TYR A 1 579 ? -9.039 -63.438 -34.062 1 95.94 579 TYR A O 1
ATOM 4455 N N . PRO A 1 580 ? -7.387 -62.219 -33 1 95.19 580 PRO A N 1
ATOM 4456 C CA . PRO A 1 580 ? -6.324 -62.781 -33.844 1 95.19 580 PRO A CA 1
ATOM 4457 C C . PRO A 1 580 ? -6.32 -64.312 -33.875 1 95.19 580 PRO A C 1
ATOM 4459 O O . PRO A 1 580 ? -6.043 -64.938 -34.906 1 95.19 580 PRO A O 1
ATOM 4462 N N . LEU A 1 581 ? -6.586 -65 -32.812 1 95 581 LEU A N 1
ATOM 4463 C CA . LEU A 1 581 ? -6.602 -66.438 -32.781 1 95 581 LEU A CA 1
ATOM 4464 C C . LEU A 1 581 ? -7.688 -67 -33.688 1 95 581 LEU A C 1
ATOM 4466 O O . LEU A 1 581 ? -7.41 -67.812 -34.562 1 95 581 LEU A O 1
ATOM 4470 N N . GLU A 1 582 ? -8.844 -66.5 -33.562 1 95.94 582 GLU A N 1
ATOM 4471 C CA . GLU A 1 582 ? -9.969 -67 -34.375 1 95.94 582 GLU A CA 1
ATOM 4472 C C . GLU A 1 582 ? -9.789 -66.625 -35.844 1 95.94 582 GLU A C 1
ATOM 4474 O O . GLU A 1 582 ? -10.195 -67.312 -36.719 1 95.94 582 GLU A O 1
ATOM 4479 N N . GLN A 1 583 ? -9.25 -65.438 -36.031 1 95.75 583 GLN A N 1
ATOM 4480 C CA . GLN A 1 583 ? -8.977 -65.062 -37.406 1 95.75 583 GLN A CA 1
ATOM 4481 C C . GLN A 1 583 ? -7.988 -66 -38.062 1 95.75 583 GLN A C 1
ATOM 4483 O O . GLN A 1 583 ? -8.18 -66.375 -39.219 1 95.75 583 GLN A O 1
ATOM 4488 N N . ALA A 1 584 ? -6.953 -66.312 -37.344 1 95 584 ALA A N 1
ATOM 4489 C CA . ALA A 1 584 ? -5.961 -67.25 -37.875 1 95 584 ALA A CA 1
ATOM 4490 C C . ALA A 1 584 ? -6.59 -68.625 -38.125 1 95 584 ALA A C 1
ATOM 4492 O O . ALA A 1 584 ? -6.316 -69.25 -39.188 1 95 584 ALA A O 1
ATOM 4493 N N . GLU A 1 585 ? -7.418 -69.125 -37.281 1 95.06 585 GLU A N 1
ATOM 4494 C CA . GLU A 1 585 ? -8.102 -70.375 -37.438 1 95.06 585 GLU A CA 1
ATOM 4495 C C . GLU A 1 585 ? -9.062 -70.312 -38.625 1 95.06 585 GLU A C 1
ATOM 4497 O O . GLU A 1 585 ? -9.141 -71.312 -39.406 1 95.06 585 GLU A O 1
ATOM 4502 N N . ALA A 1 586 ? -9.75 -69.25 -38.688 1 95.88 586 ALA A N 1
ATOM 4503 C CA . ALA A 1 586 ? -10.688 -69.125 -39.812 1 95.88 586 ALA A CA 1
ATOM 4504 C C . ALA A 1 586 ? -9.953 -69.125 -41.156 1 95.88 586 ALA A C 1
ATOM 4506 O O . ALA A 1 586 ? -10.43 -69.688 -42.125 1 95.88 586 ALA A O 1
ATOM 4507 N N . ARG A 1 587 ? -8.875 -68.5 -41.188 1 96.44 587 ARG A N 1
ATOM 4508 C CA . ARG A 1 587 ? -8.086 -68.438 -42.406 1 96.44 587 ARG A CA 1
ATOM 4509 C C . ARG A 1 587 ? -7.59 -69.875 -42.781 1 96.44 587 ARG A C 1
ATOM 4511 O O . ARG A 1 587 ? -7.602 -70.25 -43.938 1 96.44 587 ARG A O 1
ATOM 4518 N N . LEU A 1 588 ? -7.145 -70.562 -41.812 1 95.12 588 LEU A N 1
ATOM 4519 C CA . LEU A 1 588 ? -6.695 -71.938 -42.031 1 95.12 588 LEU A CA 1
ATOM 4520 C C . LEU A 1 588 ? -7.832 -72.812 -42.562 1 95.12 588 LEU A C 1
ATOM 4522 O O . LEU A 1 588 ? -7.652 -73.562 -43.5 1 95.12 588 LEU A O 1
ATOM 4526 N N . LEU A 1 589 ? -8.953 -72.75 -41.906 1 95.25 589 LEU A N 1
ATOM 4527 C CA . LEU A 1 589 ? -10.133 -73.5 -42.344 1 95.25 589 LEU A CA 1
ATOM 4528 C C . LEU A 1 589 ? -10.547 -73.125 -43.75 1 95.25 589 LEU A C 1
ATOM 4530 O O . LEU A 1 589 ? -10.828 -74 -44.562 1 95.25 589 LEU A O 1
ATOM 4534 N N . LEU A 1 590 ? -10.586 -71.812 -44 1 96.5 590 LEU A N 1
ATOM 4535 C CA . LEU A 1 590 ? -10.961 -71.375 -45.344 1 96.5 590 LEU A CA 1
ATOM 4536 C C . LEU A 1 590 ? -9.977 -71.812 -46.375 1 96.5 590 LEU A C 1
ATOM 4538 O O . LEU A 1 590 ? -10.375 -72.312 -47.438 1 96.5 590 LEU A O 1
ATOM 4542 N N . ALA A 1 591 ? -8.742 -71.75 -46.156 1 96.94 591 ALA A N 1
ATOM 4543 C CA . ALA A 1 591 ? -7.715 -72.188 -47.094 1 96.94 591 ALA A CA 1
ATOM 4544 C C . ALA A 1 591 ? -7.855 -73.688 -47.375 1 96.94 591 ALA A C 1
ATOM 4546 O O . ALA A 1 591 ? -7.699 -74.125 -48.5 1 96.94 591 ALA A O 1
ATOM 4547 N N . GLY A 1 592 ? -8.094 -74.5 -46.344 1 94.62 592 GLY A N 1
ATOM 4548 C CA . GLY A 1 592 ? -8.336 -75.875 -46.5 1 94.62 592 GLY A CA 1
ATOM 4549 C C . GLY A 1 592 ? -9.523 -76.188 -47.406 1 94.62 592 GLY A C 1
ATOM 4550 O O . GLY A 1 592 ? -9.461 -77.125 -48.25 1 94.62 592 GLY A O 1
ATOM 4551 N N . LEU A 1 593 ? -10.586 -75.5 -47.156 1 95.38 593 LEU A N 1
ATOM 4552 C CA . LEU A 1 593 ? -11.789 -75.688 -47.969 1 95.38 593 LEU A CA 1
ATOM 4553 C C . LEU A 1 593 ? -11.531 -75.312 -49.438 1 95.38 593 LEU A C 1
ATOM 4555 O O . LEU A 1 593 ? -11.969 -76.062 -50.344 1 95.38 593 LEU A O 1
ATOM 4559 N N . LEU A 1 594 ? -10.852 -74.25 -49.656 1 96.5 594 LEU A N 1
ATOM 4560 C CA . LEU A 1 594 ? -10.547 -73.812 -51 1 96.5 594 LEU A CA 1
ATOM 4561 C C . LEU A 1 594 ? -9.617 -74.812 -51.688 1 96.5 594 LEU A C 1
ATOM 4563 O O . LEU A 1 594 ? -9.789 -75.125 -52.875 1 96.5 594 LEU A O 1
ATOM 4567 N N . TRP A 1 595 ? -8.68 -75.375 -51 1 96.19 595 TRP A N 1
ATOM 4568 C CA . TRP A 1 595 ? -7.789 -76.375 -51.531 1 96.19 595 TRP A CA 1
ATOM 4569 C C . TRP A 1 595 ? -8.57 -77.625 -51.938 1 96.19 595 TRP A C 1
ATOM 4571 O O . TRP A 1 595 ? -8.375 -78.125 -53.031 1 96.19 595 TRP A O 1
ATOM 4581 N N . ARG A 1 596 ? -9.523 -78.062 -51.156 1 94.81 596 ARG A N 1
ATOM 4582 C CA . ARG A 1 596 ? -10.336 -79.188 -51.469 1 94.81 596 ARG A CA 1
ATOM 4583 C C . ARG A 1 596 ? -11.25 -78.938 -52.656 1 94.81 596 ARG A C 1
ATOM 4585 O O . ARG A 1 596 ? -11.656 -79.875 -53.344 1 94.81 596 ARG A O 1
ATOM 4592 N N . ALA A 1 597 ? -11.492 -77.688 -52.875 1 94.62 597 ALA A N 1
ATOM 4593 C CA . ALA A 1 597 ? -12.312 -77.312 -54 1 94.62 597 ALA A CA 1
ATOM 4594 C C . ALA A 1 597 ? -11.453 -77.125 -55.25 1 94.62 597 ALA A C 1
ATOM 4596 O O . ALA A 1 597 ? -11.93 -76.562 -56.25 1 94.62 597 ALA A O 1
ATOM 4597 N N . PHE A 1 598 ? -10.18 -77.5 -55.25 1 95.31 598 PHE A N 1
ATOM 4598 C CA . PHE A 1 598 ? -9.234 -77.438 -56.344 1 95.31 598 PHE A CA 1
ATOM 4599 C C . PHE A 1 598 ? -8.945 -76 -56.75 1 95.31 598 PHE A C 1
ATOM 4601 O O . PHE A 1 598 ? -8.891 -75.688 -57.938 1 95.31 598 PHE A O 1
ATOM 4608 N N . ARG A 1 599 ? -8.875 -75.188 -55.75 1 95.25 599 ARG A N 1
ATOM 4609 C CA . ARG A 1 599 ? -8.547 -73.75 -55.969 1 95.25 599 ARG A CA 1
ATOM 4610 C C . ARG A 1 599 ? -7.332 -73.375 -55.125 1 95.25 599 ARG A C 1
ATOM 4612 O O . ARG A 1 599 ? -7.43 -72.5 -54.25 1 95.25 599 ARG A O 1
ATOM 4619 N N . PRO A 1 600 ? -6.16 -73.938 -55.469 1 95.25 600 PRO A N 1
ATOM 4620 C CA . PRO A 1 600 ? -4.973 -73.688 -54.625 1 95.25 600 PRO A CA 1
ATOM 4621 C C . PRO A 1 600 ? -4.484 -72.25 -54.656 1 95.25 600 PRO A C 1
ATOM 4623 O O . PRO A 1 600 ? -3.953 -71.75 -53.656 1 95.25 600 PRO A O 1
ATOM 4626 N N . GLN A 1 601 ? -4.695 -71.5 -55.719 1 95.44 601 GLN A N 1
ATOM 4627 C CA . GLN A 1 601 ? -4.266 -70.125 -55.812 1 95.44 601 GLN A CA 1
ATOM 4628 C C . GLN A 1 601 ? -5.059 -69.25 -54.844 1 95.44 601 GLN A C 1
ATOM 4630 O O . GLN A 1 601 ? -4.492 -68.375 -54.156 1 95.44 601 GLN A O 1
ATOM 4635 N N . GLU A 1 602 ? -6.352 -69.438 -54.844 1 96.06 602 GLU A N 1
ATOM 4636 C CA . GLU A 1 602 ? -7.191 -68.688 -53.906 1 96.06 602 GLU A CA 1
ATOM 4637 C C . GLU A 1 602 ? -6.883 -69.062 -52.469 1 96.06 602 GLU A C 1
ATOM 4639 O O . GLU A 1 602 ? -6.918 -68.25 -51.562 1 96.06 602 GLU A O 1
ATOM 4644 N N . ALA A 1 603 ? -6.598 -70.312 -52.219 1 96.5 603 ALA A N 1
ATOM 4645 C CA . ALA A 1 603 ? -6.23 -70.75 -50.906 1 96.5 603 ALA A CA 1
ATOM 4646 C C . ALA A 1 603 ? -4.949 -70.125 -50.406 1 96.5 603 ALA A C 1
ATOM 4648 O O . ALA A 1 603 ? -4.855 -69.688 -49.25 1 96.5 603 ALA A O 1
ATOM 4649 N N . LEU A 1 604 ? -3.965 -70 -51.25 1 96.38 604 LEU A N 1
ATOM 4650 C CA . LEU A 1 604 ? -2.707 -69.312 -50.906 1 96.38 604 LEU A CA 1
ATOM 4651 C C . LEU A 1 604 ? -2.926 -67.875 -50.625 1 96.38 604 LEU A C 1
ATOM 4653 O O . LEU A 1 604 ? -2.281 -67.312 -49.719 1 96.38 604 LEU A O 1
ATOM 4657 N N . ALA A 1 605 ? -3.84 -67.312 -51.344 1 95.94 605 ALA A N 1
ATOM 4658 C CA . ALA A 1 605 ? -4.133 -65.875 -51.156 1 95.94 605 ALA A CA 1
ATOM 4659 C C . ALA A 1 605 ? -4.703 -65.625 -49.75 1 95.94 605 ALA A C 1
ATOM 4661 O O . ALA A 1 605 ? -4.445 -64.562 -49.156 1 95.94 605 ALA A O 1
ATOM 4662 N N . VAL A 1 606 ? -5.449 -66.5 -49.281 1 95.69 606 VAL A N 1
ATOM 4663 C CA . VAL A 1 606 ? -6.062 -66.375 -47.969 1 95.69 606 VAL A CA 1
ATOM 4664 C C . VAL A 1 606 ? -4.98 -66.438 -46.875 1 95.69 606 VAL A C 1
ATOM 4666 O O . VAL A 1 606 ? -5.113 -65.812 -45.844 1 95.69 606 VAL A O 1
ATOM 4669 N N . LEU A 1 607 ? -3.902 -67.125 -47.219 1 95.88 607 LEU A N 1
ATOM 4670 C CA . LEU A 1 607 ? -2.834 -67.312 -46.25 1 95.88 607 LEU A CA 1
ATOM 4671 C C . LEU A 1 607 ? -1.705 -66.312 -46.5 1 95.88 607 LEU A C 1
ATOM 4673 O O . LEU A 1 607 ? -0.599 -66.5 -45.969 1 95.88 607 LEU A O 1
ATOM 4677 N N . ALA A 1 608 ? -1.98 -65.312 -47.281 1 92 608 ALA A N 1
ATOM 4678 C CA . ALA A 1 608 ? -0.958 -64.375 -47.656 1 92 608 ALA A CA 1
ATOM 4679 C C . ALA A 1 608 ? -0.516 -63.531 -46.438 1 92 608 ALA A C 1
ATOM 4681 O O . ALA A 1 608 ? 0.674 -63.281 -46.25 1 92 608 ALA A O 1
ATOM 4682 N N . GLU A 1 609 ? -1.438 -63.281 -45.594 1 89.38 609 GLU A N 1
ATOM 4683 C CA . GLU A 1 609 ? -1.122 -62.5 -44.406 1 89.38 609 GLU A CA 1
ATOM 4684 C C . GLU A 1 609 ? -0.656 -63.406 -43.281 1 89.38 609 GLU A C 1
ATOM 4686 O O . GLU A 1 609 ? -1.332 -64.375 -42.938 1 89.38 609 GLU A O 1
ATOM 4691 N N . PRO A 1 610 ? 0.521 -63.062 -42.688 1 90.44 610 PRO A N 1
ATOM 4692 C CA . PRO A 1 610 ? 0.98 -63.875 -41.562 1 90.44 610 PRO A CA 1
ATOM 4693 C C . PRO A 1 610 ? 0.11 -63.719 -40.312 1 90.44 610 PRO A C 1
ATOM 4695 O O . PRO A 1 610 ? -0.484 -62.656 -40.125 1 90.44 610 PRO A O 1
ATOM 4698 N N . PRO A 1 611 ? 0.104 -64.812 -39.594 1 90.88 611 PRO A N 1
ATOM 4699 C CA . PRO A 1 611 ? -0.657 -64.688 -38.344 1 90.88 611 PRO A CA 1
ATOM 4700 C C . PRO A 1 611 ? -0.038 -63.719 -37.375 1 90.88 611 PRO A C 1
ATOM 4702 O O . PRO A 1 611 ? 1.134 -63.344 -37.5 1 90.88 611 PRO A O 1
ATOM 4705 N N . HIS A 1 612 ? -0.848 -63.281 -36.438 1 92.81 612 HIS A N 1
ATOM 4706 C CA . HIS A 1 612 ? -0.402 -62.344 -35.406 1 92.81 612 HIS A CA 1
ATOM 4707 C C . HIS A 1 612 ? 0.749 -62.938 -34.625 1 92.81 612 HIS A C 1
ATOM 4709 O O . HIS A 1 612 ? 0.722 -64.125 -34.25 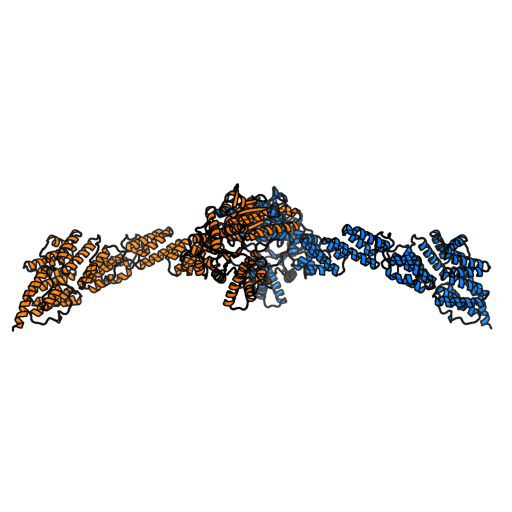1 92.81 612 HIS A O 1
ATOM 4715 N N . PRO A 1 613 ? 1.745 -62.094 -34.344 1 89.44 613 PRO A N 1
ATOM 4716 C CA . PRO A 1 613 ? 2.941 -62.562 -33.656 1 89.44 613 PRO A CA 1
ATOM 4717 C C . PRO A 1 613 ? 2.652 -63.031 -32.219 1 89.44 613 PRO A C 1
ATOM 4719 O O . PRO A 1 613 ? 3.418 -63.812 -31.656 1 89.44 613 PRO A O 1
ATOM 4722 N N . GLY A 1 614 ? 1.636 -62.594 -31.766 1 89.25 614 GLY A N 1
ATOM 4723 C CA . GLY A 1 614 ? 1.347 -62.938 -30.375 1 89.25 614 GLY A CA 1
ATOM 4724 C C . GLY A 1 614 ? 0.591 -64.25 -30.234 1 89.25 614 GLY A C 1
ATOM 4725 O O . GLY A 1 614 ? 0.296 -64.688 -29.109 1 89.25 614 GLY A O 1
ATOM 4726 N N . LEU A 1 615 ? 0.393 -64.938 -31.234 1 92.62 615 LEU A N 1
ATOM 4727 C CA . LEU A 1 615 ? -0.364 -66.188 -31.188 1 92.62 615 LEU A CA 1
ATOM 4728 C C . LEU A 1 615 ? 0.499 -67.312 -30.656 1 92.62 615 LEU A C 1
ATOM 4730 O O . LEU A 1 615 ? 1.729 -67.25 -30.688 1 92.62 615 LEU A O 1
ATOM 4734 N N . PRO A 1 616 ? -0.189 -68.438 -30.156 1 90.5 616 PRO A N 1
ATOM 4735 C CA . PRO A 1 616 ? 0.556 -69.625 -29.781 1 90.5 616 PRO A CA 1
ATOM 4736 C C . PRO A 1 616 ? 1.262 -70.312 -30.969 1 90.5 616 PRO A C 1
ATOM 4738 O O . PRO A 1 616 ? 0.884 -70.062 -32.125 1 90.5 616 PRO A O 1
ATOM 4741 N N . PRO A 1 617 ? 2.24 -71.062 -30.703 1 91.44 617 PRO A N 1
ATOM 4742 C CA . PRO A 1 617 ? 3.08 -71.625 -31.781 1 91.44 617 PRO A CA 1
ATOM 4743 C C . PRO A 1 617 ? 2.336 -72.562 -32.656 1 91.44 617 PRO A C 1
ATOM 4745 O O . PRO A 1 617 ? 2.656 -72.75 -33.844 1 91.44 617 PRO A O 1
ATOM 4748 N N . ASP A 1 618 ? 1.293 -73.25 -32.25 1 91.31 618 ASP A N 1
ATOM 4749 C CA . ASP A 1 618 ? 0.636 -74.312 -33.031 1 91.31 618 ASP A CA 1
ATOM 4750 C C . ASP A 1 618 ? -0.093 -73.75 -34.25 1 91.31 618 ASP A C 1
ATOM 4752 O O . ASP A 1 618 ? 0.138 -74.188 -35.375 1 91.31 618 ASP A O 1
ATOM 4756 N N . PRO A 1 619 ? -0.899 -72.75 -33.938 1 90.44 619 PRO A N 1
ATOM 4757 C CA . PRO A 1 619 ? -1.573 -72.188 -35.125 1 90.44 619 PRO A CA 1
ATOM 4758 C C . PRO A 1 619 ? -0.599 -71.625 -36.125 1 90.44 619 PRO A C 1
ATOM 4760 O O . PRO A 1 619 ? -0.844 -71.625 -37.344 1 90.44 619 PRO A O 1
ATOM 4763 N N . VAL A 1 620 ? 0.421 -71.062 -35.719 1 92.5 620 VAL A N 1
ATOM 4764 C CA . VAL A 1 620 ? 1.428 -70.5 -36.562 1 92.5 620 VAL A CA 1
ATOM 4765 C C . VAL A 1 620 ? 2.1 -71.562 -37.406 1 92.5 620 VAL A C 1
ATOM 4767 O O . VAL A 1 620 ? 2.312 -71.375 -38.625 1 92.5 620 VAL A O 1
ATOM 4770 N N . LEU A 1 621 ? 2.408 -72.688 -36.75 1 93.81 621 LEU A N 1
ATOM 4771 C CA . LEU A 1 621 ? 3.029 -73.812 -37.469 1 93.81 621 LEU A CA 1
ATOM 4772 C C . LEU A 1 621 ? 2.078 -74.375 -38.5 1 93.81 621 LEU A C 1
ATOM 4774 O O . LEU A 1 621 ? 2.5 -74.75 -39.625 1 93.81 621 LEU A O 1
ATOM 4778 N N . GLU A 1 622 ? 0.846 -74.5 -38.188 1 93.81 622 GLU A N 1
ATOM 4779 C CA . GLU A 1 622 ? -0.147 -75 -39.125 1 93.81 622 GLU A CA 1
ATOM 4780 C C . GLU A 1 622 ? -0.274 -74.125 -40.344 1 93.81 622 GLU A C 1
ATOM 4782 O O . GLU A 1 622 ? -0.407 -74.562 -41.469 1 93.81 622 GLU A O 1
ATOM 4787 N N . HIS A 1 623 ? -0.284 -72.812 -40 1 94.44 623 HIS A N 1
ATOM 4788 C CA . HIS A 1 623 ? -0.329 -71.875 -41.062 1 94.44 623 HIS A CA 1
ATOM 4789 C C . HIS A 1 623 ? 0.859 -72 -42.031 1 94.44 623 HIS A C 1
ATOM 4791 O O . HIS A 1 623 ? 0.686 -72.062 -43.25 1 94.44 623 HIS A O 1
ATOM 4797 N N . ARG A 1 624 ? 2.014 -72.125 -41.531 1 94.81 624 ARG A N 1
ATOM 4798 C CA . ARG A 1 624 ? 3.225 -72.312 -42.312 1 94.81 624 ARG A CA 1
ATOM 4799 C C . ARG A 1 624 ? 3.182 -73.625 -43.125 1 94.81 624 ARG A C 1
ATOM 4801 O O . ARG A 1 624 ? 3.562 -73.625 -44.312 1 94.81 624 ARG A O 1
ATOM 4808 N N . SER A 1 625 ? 2.709 -74.688 -42.531 1 95.5 625 SER A N 1
ATOM 4809 C CA . SER A 1 625 ? 2.668 -76 -43.156 1 95.5 625 SER A CA 1
ATOM 4810 C C . SER A 1 625 ? 1.698 -76 -44.312 1 95.5 625 SER A C 1
ATOM 4812 O O . SER A 1 625 ? 2.027 -76.5 -45.406 1 95.5 625 SER A O 1
ATOM 4814 N N . LEU A 1 626 ? 0.581 -75.5 -44.062 1 95.56 626 LEU A N 1
ATOM 4815 C CA . LEU A 1 626 ? -0.416 -75.438 -45.125 1 95.56 626 LEU A CA 1
ATOM 4816 C C . LEU A 1 626 ? 0.043 -74.562 -46.25 1 95.56 626 LEU A C 1
ATOM 4818 O O . LEU A 1 626 ? -0.133 -74.938 -47.438 1 95.56 626 LEU A O 1
ATOM 4822 N N . LYS A 1 627 ? 0.549 -73.438 -45.906 1 96.38 627 LYS A N 1
ATOM 4823 C CA . LYS A 1 627 ? 1.065 -72.562 -46.938 1 96.38 627 LYS A CA 1
ATOM 4824 C C . LYS A 1 627 ? 2.15 -73.25 -47.781 1 96.38 627 LYS A C 1
ATOM 4826 O O . LYS A 1 627 ? 2.166 -73.125 -49 1 96.38 627 LYS A O 1
ATOM 4831 N N . ALA A 1 628 ? 3.02 -73.938 -47.156 1 97.06 628 ALA A N 1
ATOM 4832 C CA . ALA A 1 628 ? 4.07 -74.688 -47.844 1 97.06 628 ALA A CA 1
ATOM 4833 C C . ALA A 1 628 ? 3.475 -75.688 -48.812 1 97.06 628 ALA A C 1
ATOM 4835 O O . ALA A 1 628 ? 3.93 -75.812 -49.938 1 97.06 628 ALA A O 1
ATOM 4836 N N . GLY A 1 629 ? 2.465 -76.438 -48.375 1 95.44 629 GLY A N 1
ATOM 4837 C CA . GLY A 1 629 ? 1.783 -77.375 -49.25 1 95.44 629 GLY A CA 1
ATOM 4838 C C . GLY A 1 629 ? 1.164 -76.75 -50.469 1 95.44 629 GLY A C 1
ATOM 4839 O O . GLY A 1 629 ? 1.259 -77.312 -51.562 1 95.44 629 GLY A O 1
ATOM 4840 N N . LEU A 1 630 ? 0.563 -75.625 -50.219 1 96 630 LEU A N 1
ATOM 4841 C CA . LEU A 1 630 ? -0.074 -74.938 -51.312 1 96 630 LEU A CA 1
ATOM 4842 C C . LEU A 1 630 ? 0.968 -74.438 -52.312 1 96 630 LEU A C 1
ATOM 4844 O O . LEU A 1 630 ? 0.755 -74.5 -53.531 1 96 630 LEU A O 1
ATOM 4848 N N . LEU A 1 631 ? 2.025 -74 -51.844 1 96.56 631 LEU A N 1
ATOM 4849 C CA . LEU A 1 631 ? 3.115 -73.562 -52.688 1 96.56 631 LEU A CA 1
ATOM 4850 C C . LEU A 1 631 ? 3.654 -74.688 -53.531 1 96.56 631 LEU A C 1
ATOM 4852 O O . LEU A 1 631 ? 3.947 -74.562 -54.719 1 96.56 631 LEU A O 1
ATOM 4856 N N . MET A 1 632 ? 3.736 -75.938 -52.969 1 95.94 632 MET A N 1
ATOM 4857 C CA . MET A 1 632 ? 4.195 -77.125 -53.688 1 95.94 632 MET A CA 1
ATOM 4858 C C . MET A 1 632 ? 3.207 -77.5 -54.781 1 95.94 632 MET A C 1
ATOM 4860 O O . MET A 1 632 ? 3.609 -77.875 -55.875 1 95.94 632 MET A O 1
ATOM 4864 N N . ASP A 1 633 ? 1.948 -77.312 -54.469 1 94.5 633 ASP A N 1
ATOM 4865 C CA . ASP A 1 633 ? 0.921 -77.562 -55.469 1 94.5 633 ASP A CA 1
ATOM 4866 C C . ASP A 1 633 ? 1.091 -76.688 -56.688 1 94.5 633 ASP A C 1
ATOM 4868 O O . ASP A 1 633 ? 0.753 -77.062 -57.812 1 94.5 633 ASP A O 1
ATOM 4872 N N . LEU A 1 634 ? 1.612 -75.562 -56.375 1 94.12 634 LEU A N 1
ATOM 4873 C CA . LEU A 1 634 ? 1.749 -74.5 -57.438 1 94.12 634 LEU A CA 1
ATOM 4874 C C . LEU A 1 634 ? 3.154 -74.562 -58.031 1 94.12 634 LEU A C 1
ATOM 4876 O O . LEU A 1 634 ? 3.531 -73.625 -58.781 1 94.12 634 LEU A O 1
ATOM 4880 N N . GLY A 1 635 ? 3.938 -75.562 -57.719 1 92.88 635 GLY A N 1
ATOM 4881 C CA . GLY A 1 635 ? 5.254 -75.75 -58.312 1 92.88 635 GLY A CA 1
ATOM 4882 C C . GLY A 1 635 ? 6.312 -74.812 -57.719 1 92.88 635 GLY A C 1
ATOM 4883 O O . GLY A 1 635 ? 7.379 -74.625 -58.312 1 92.88 635 GLY A O 1
ATOM 4884 N N . ARG A 1 636 ? 6.027 -74.188 -56.656 1 95.25 636 ARG A N 1
ATOM 4885 C CA . ARG A 1 636 ? 6.953 -73.25 -56.031 1 95.25 636 ARG A CA 1
ATOM 4886 C C . ARG A 1 636 ? 7.637 -73.875 -54.812 1 95.25 636 ARG A C 1
ATOM 4888 O O . ARG A 1 636 ? 7.551 -73.375 -53.688 1 95.25 636 ARG A O 1
ATOM 4895 N N . HIS A 1 637 ? 8.414 -74.938 -55.031 1 95.06 637 HIS A N 1
ATOM 4896 C CA . HIS A 1 637 ? 9.031 -75.75 -53.969 1 95.06 637 HIS A CA 1
ATOM 4897 C C . HIS A 1 637 ? 10.141 -74.938 -53.281 1 95.06 637 HIS A C 1
ATOM 4899 O O . HIS A 1 637 ? 10.359 -75.125 -52.062 1 95.06 637 HIS A O 1
ATOM 4905 N N . ALA A 1 638 ? 10.727 -74.062 -54.031 1 94.62 638 ALA A N 1
ATOM 4906 C CA . ALA A 1 638 ? 11.805 -73.25 -53.438 1 94.62 638 ALA A CA 1
ATOM 4907 C C . ALA A 1 638 ? 11.266 -72.312 -52.375 1 94.62 638 ALA A C 1
ATOM 4909 O O . ALA A 1 638 ? 11.945 -72 -51.375 1 94.62 638 ALA A O 1
ATOM 4910 N N . GLU A 1 639 ? 10.117 -71.875 -52.594 1 95.5 639 GLU A N 1
ATOM 4911 C CA . GLU A 1 639 ? 9.492 -70.938 -51.656 1 95.5 639 GLU A CA 1
ATOM 4912 C C . GLU A 1 639 ? 8.922 -71.75 -50.438 1 95.5 639 GLU A C 1
ATOM 4914 O O . GLU A 1 639 ? 8.805 -71.188 -49.344 1 95.5 639 GLU A O 1
ATOM 4919 N N . ALA A 1 640 ? 8.633 -72.938 -50.625 1 96.06 640 ALA A N 1
ATOM 4920 C CA . ALA A 1 640 ? 8.008 -73.75 -49.594 1 96.06 640 ALA A CA 1
ATOM 4921 C C . ALA A 1 640 ? 9.039 -74.25 -48.594 1 96.06 640 ALA A C 1
ATOM 4923 O O . ALA A 1 640 ? 8.727 -74.375 -47.406 1 96.06 640 ALA A O 1
ATOM 4924 N N . GLU A 1 641 ? 10.188 -74.5 -48.969 1 95.44 641 GLU A N 1
ATOM 4925 C CA . GLU A 1 641 ? 11.203 -75.125 -48.125 1 95.44 641 GLU A CA 1
ATOM 4926 C C . GLU A 1 641 ? 11.5 -74.312 -46.875 1 95.44 641 GLU A C 1
ATOM 4928 O O . GLU A 1 641 ? 11.516 -74.875 -45.781 1 95.44 641 GLU A O 1
ATOM 4933 N N . PRO A 1 642 ? 11.633 -73 -47.031 1 95.12 642 PRO A N 1
ATOM 4934 C CA . PRO A 1 642 ? 11.938 -72.25 -45.812 1 95.12 642 PRO A CA 1
ATOM 4935 C C . PRO A 1 642 ? 10.789 -72.25 -44.812 1 95.12 642 PRO A C 1
ATOM 4937 O O . PRO A 1 642 ? 11.016 -72.125 -43.594 1 95.12 642 PRO A O 1
ATOM 4940 N N . LEU A 1 643 ? 9.641 -72.438 -45.188 1 94.62 643 LEU A N 1
ATOM 4941 C CA . LEU A 1 643 ? 8.477 -72.5 -44.312 1 94.62 643 LEU A CA 1
ATOM 4942 C C . LEU A 1 643 ? 8.461 -73.812 -43.5 1 94.62 643 LEU A C 1
ATOM 4944 O O . LEU A 1 643 ? 7.777 -73.875 -42.469 1 94.62 643 LEU A O 1
ATOM 4948 N N . LEU A 1 644 ? 9.203 -74.812 -44 1 94.81 644 LEU A N 1
ATOM 4949 C CA . LEU A 1 644 ? 9.219 -76.062 -43.375 1 94.81 644 LEU A CA 1
ATOM 4950 C C . LEU A 1 644 ? 10.539 -76.312 -42.625 1 94.81 644 LEU A C 1
ATOM 4952 O O . LEU A 1 644 ? 11.094 -77.438 -42.625 1 94.81 644 LEU A O 1
ATOM 4956 N N . GLU A 1 645 ? 11.008 -75.25 -42.219 1 90.88 645 GLU A N 1
ATOM 4957 C CA . GLU A 1 645 ? 12.172 -75.25 -41.344 1 90.88 645 GLU A CA 1
ATOM 4958 C C . GLU A 1 645 ? 11.867 -74.562 -40 1 90.88 645 GLU A C 1
ATOM 4960 O O . GLU A 1 645 ? 10.891 -73.812 -39.875 1 90.88 645 GLU A O 1
ATOM 4965 N N . GLY A 1 646 ? 12.617 -75.062 -39.031 1 81.25 646 GLY A N 1
ATOM 4966 C CA . GLY A 1 646 ? 12.523 -74.375 -37.75 1 81.25 646 GLY A CA 1
ATOM 4967 C C . GLY A 1 646 ? 12.07 -75.25 -36.625 1 81.25 646 GLY A C 1
ATOM 4968 O O . GLY A 1 646 ? 11.867 -76.438 -36.812 1 81.25 646 GLY A O 1
ATOM 4969 N N . PRO A 1 647 ? 11.844 -74.625 -35.469 1 84.69 647 PRO A N 1
ATOM 4970 C CA . PRO A 1 647 ? 11.461 -75.375 -34.281 1 84.69 647 PRO A CA 1
ATOM 4971 C C . PRO A 1 647 ? 10.008 -75.812 -34.312 1 84.69 647 PRO A C 1
ATOM 4973 O O . PRO A 1 647 ? 9.156 -75.125 -34.906 1 84.69 647 PRO A O 1
ATOM 4976 N N . LEU A 1 648 ? 9.773 -77 -33.656 1 86.94 648 LEU A N 1
ATOM 4977 C CA . LEU A 1 648 ? 8.438 -77.625 -33.625 1 86.94 648 LEU A CA 1
ATOM 4978 C C . LEU A 1 648 ? 7.797 -77.438 -32.25 1 86.94 648 LEU A C 1
ATOM 4980 O O . LEU A 1 648 ? 8.453 -77.688 -31.234 1 86.94 648 LEU A O 1
ATOM 4984 N N . PRO A 1 649 ? 6.594 -77 -32.344 1 87.5 649 PRO A N 1
ATOM 4985 C CA . PRO A 1 649 ? 5.887 -76.875 -31.062 1 87.5 649 PRO A CA 1
ATOM 4986 C C . PRO A 1 649 ? 5.465 -78.25 -30.531 1 87.5 649 PRO A C 1
ATOM 4988 O O . PRO A 1 649 ? 5.871 -79.312 -31.062 1 87.5 649 PRO A O 1
ATOM 4991 N N . GLU A 1 650 ? 4.664 -78.25 -29.422 1 81.38 650 GLU A N 1
ATOM 4992 C CA . GLU A 1 650 ? 4.309 -79.5 -28.734 1 81.38 650 GLU A CA 1
ATOM 4993 C C . GLU A 1 650 ? 3.041 -80.062 -29.328 1 81.38 650 GLU A C 1
ATOM 4995 O O . GLU A 1 650 ? 2.791 -81.312 -29.156 1 81.38 650 GLU A O 1
ATOM 5000 N N . GLY A 1 651 ? 2.318 -79.312 -30.062 1 87.62 651 GLY A N 1
ATOM 5001 C CA . GLY A 1 651 ? 1.049 -79.812 -30.562 1 87.62 651 GLY A CA 1
ATOM 5002 C C . GLY A 1 651 ? 1.208 -80.938 -31.578 1 87.62 651 GLY A C 1
ATOM 5003 O O . GLY A 1 651 ? 1.896 -80.75 -32.594 1 87.62 651 GLY A O 1
ATOM 5004 N N . LEU A 1 652 ? 0.542 -82.062 -31.297 1 88.25 652 LEU A N 1
ATOM 5005 C CA . LEU A 1 652 ? 0.706 -83.25 -32.094 1 88.25 652 LEU A CA 1
ATOM 5006 C C . LEU A 1 652 ? 0.167 -83 -33.5 1 88.25 652 LEU A C 1
ATOM 5008 O O . LEU A 1 652 ? 0.779 -83.438 -34.5 1 88.25 652 LEU A O 1
ATOM 5012 N N . GLU A 1 653 ? -0.94 -82.375 -33.562 1 87.81 653 GLU A N 1
ATOM 5013 C CA . GLU A 1 653 ? -1.572 -82.188 -34.844 1 87.81 653 GLU A CA 1
ATOM 5014 C C . GLU A 1 653 ? -0.738 -81.25 -35.75 1 87.81 653 GLU A C 1
ATOM 5016 O O . GLU A 1 653 ? -0.536 -81.562 -36.906 1 87.81 653 GLU A O 1
ATOM 5021 N N . ALA A 1 654 ? -0.295 -80.188 -35.125 1 91.69 654 ALA A N 1
ATOM 5022 C CA . ALA A 1 654 ? 0.522 -79.25 -35.875 1 91.69 654 ALA A CA 1
ATOM 5023 C C . ALA A 1 654 ? 1.836 -79.875 -36.344 1 91.69 654 ALA A C 1
ATOM 5025 O O . ALA A 1 654 ? 2.281 -79.688 -37.469 1 91.69 654 ALA A O 1
ATOM 5026 N N . ARG A 1 655 ? 2.371 -80.688 -35.531 1 92.62 655 ARG A N 1
ATOM 5027 C CA . ARG A 1 655 ? 3.619 -81.375 -35.875 1 92.62 655 ARG A CA 1
ATOM 5028 C C . ARG A 1 655 ? 3.424 -82.375 -37 1 92.62 655 ARG A C 1
ATOM 5030 O O . ARG A 1 655 ? 4.289 -82.562 -37.875 1 92.62 655 ARG A O 1
ATOM 5037 N N . ALA A 1 656 ? 2.299 -83.062 -36.906 1 92 656 ALA A N 1
ATOM 5038 C CA . ALA A 1 656 ? 2.008 -84.062 -37.938 1 92 656 ALA A CA 1
ATOM 5039 C C . ALA A 1 656 ? 1.848 -83.438 -39.312 1 92 656 ALA A C 1
ATOM 5041 O O . ALA A 1 656 ? 2.344 -83.938 -40.312 1 92 656 ALA A O 1
ATOM 5042 N N . ARG A 1 657 ? 1.165 -82.375 -39.25 1 89.81 657 ARG A N 1
ATOM 5043 C CA . ARG A 1 657 ? 0.958 -81.625 -40.5 1 89.81 657 ARG A CA 1
ATOM 5044 C C . ARG A 1 657 ? 2.279 -81.125 -41.031 1 89.81 657 ARG A C 1
ATOM 5046 O O . ARG A 1 657 ? 2.516 -81.125 -42.25 1 89.81 657 ARG A O 1
ATOM 5053 N N . PHE A 1 658 ? 3.023 -80.562 -40.219 1 93.12 658 PHE A N 1
ATOM 5054 C CA . PHE A 1 658 ? 4.355 -80.125 -40.594 1 93.12 658 PHE A CA 1
ATOM 5055 C C . PHE A 1 658 ? 5.184 -81.25 -41.156 1 93.12 658 PHE A C 1
ATOM 5057 O O . PHE A 1 658 ? 5.797 -81.125 -42.219 1 93.12 658 PHE A O 1
ATOM 5064 N N . GLY A 1 659 ? 5.199 -82.312 -40.406 1 93.44 659 GLY A N 1
ATOM 5065 C CA . GLY A 1 659 ? 5.973 -83.5 -40.812 1 93.44 659 GLY A CA 1
ATOM 5066 C C . GLY A 1 659 ? 5.555 -84 -42.188 1 93.44 659 GLY A C 1
ATOM 5067 O O . GLY A 1 659 ? 6.402 -84.375 -43 1 93.44 659 GLY A O 1
ATOM 5068 N N . ALA A 1 660 ? 4.27 -84.125 -42.375 1 92.69 660 ALA A N 1
ATOM 5069 C CA . ALA A 1 660 ? 3.756 -84.625 -43.656 1 92.69 660 ALA A CA 1
ATOM 5070 C C . ALA A 1 660 ? 4.152 -83.688 -44.812 1 92.69 660 ALA A C 1
ATOM 5072 O O . ALA A 1 660 ? 4.527 -84.188 -45.875 1 92.69 660 ALA A O 1
ATOM 5073 N N . ALA A 1 661 ? 4.043 -82.438 -44.531 1 94.31 661 ALA A N 1
ATOM 5074 C CA . ALA A 1 661 ? 4.426 -81.438 -45.531 1 94.31 661 ALA A CA 1
ATOM 5075 C C . ALA A 1 661 ? 5.926 -81.5 -45.812 1 94.31 661 ALA A C 1
ATOM 5077 O O . ALA A 1 661 ? 6.352 -81.438 -46.969 1 94.31 661 ALA A O 1
ATOM 5078 N N . ARG A 1 662 ? 6.633 -81.688 -44.812 1 95.5 662 ARG A N 1
ATOM 5079 C CA . ARG A 1 662 ? 8.078 -81.812 -44.969 1 95.5 662 ARG A CA 1
ATOM 5080 C C . ARG A 1 662 ? 8.453 -83.062 -45.781 1 95.5 662 ARG A C 1
ATOM 5082 O O . ARG A 1 662 ? 9.289 -83 -46.688 1 95.5 662 ARG A O 1
ATOM 5089 N N . LEU A 1 663 ? 7.891 -84.188 -45.5 1 95 663 LEU A N 1
ATOM 5090 C CA . LEU A 1 663 ? 8.156 -85.438 -46.219 1 95 663 LEU A CA 1
ATOM 5091 C C . LEU A 1 663 ? 7.75 -85.25 -47.688 1 95 663 LEU A C 1
ATOM 5093 O O . LEU A 1 663 ? 8.461 -85.75 -48.562 1 95 663 LEU A O 1
ATOM 5097 N N . ARG A 1 664 ? 6.633 -84.688 -47.844 1 93 664 ARG A N 1
ATOM 5098 C CA . ARG A 1 664 ? 6.195 -84.5 -49.219 1 93 664 ARG A CA 1
ATOM 5099 C C . ARG A 1 664 ? 7.238 -83.688 -50 1 93 664 ARG A C 1
ATOM 5101 O O . ARG A 1 664 ? 7.566 -84 -51.125 1 93 664 ARG A O 1
ATOM 5108 N N . LEU A 1 665 ? 7.66 -82.562 -49.375 1 95.19 665 LEU A N 1
ATOM 5109 C CA . LEU A 1 665 ? 8.664 -81.75 -50.031 1 95.19 665 LEU A CA 1
ATOM 5110 C C . LEU A 1 665 ? 9.906 -82.562 -50.375 1 95.19 665 LEU A C 1
ATOM 5112 O O . LEU A 1 665 ? 10.414 -82.5 -51.5 1 95.19 665 LEU A O 1
ATOM 5116 N N . LEU A 1 666 ? 10.359 -83.438 -49.5 1 95.25 666 LEU A N 1
ATOM 5117 C CA . LEU A 1 666 ? 11.562 -84.188 -49.688 1 95.25 666 LEU A CA 1
ATOM 5118 C C . LEU A 1 666 ? 11.352 -85.25 -50.781 1 95.25 666 LEU A C 1
ATOM 5120 O O . LEU A 1 666 ? 12.227 -85.5 -51.625 1 95.25 666 LEU A O 1
ATOM 5124 N N . LEU A 1 667 ? 10.234 -85.875 -50.812 1 92.88 667 LEU A N 1
ATOM 5125 C CA . LEU A 1 667 ? 9.93 -86.875 -51.812 1 92.88 667 LEU A CA 1
ATOM 5126 C C . LEU A 1 667 ? 9.836 -86.25 -53.219 1 92.88 667 LEU A C 1
ATOM 5128 O O . LEU A 1 667 ? 10.391 -86.812 -54.188 1 92.88 667 LEU A O 1
ATOM 5132 N N . GLU A 1 668 ? 9.148 -85.188 -53.281 1 91.88 668 GLU A N 1
ATOM 5133 C CA . GLU A 1 668 ? 8.93 -84.562 -54.562 1 91.88 668 GLU A CA 1
ATOM 5134 C C . GLU A 1 668 ? 10.219 -83.938 -55.125 1 91.88 668 GLU A C 1
ATOM 5136 O O . GLU A 1 668 ? 10.375 -83.812 -56.344 1 91.88 668 GLU A O 1
ATOM 5141 N N . THR A 1 669 ? 11.102 -83.625 -54.25 1 92.44 669 THR A N 1
ATOM 5142 C CA . THR A 1 669 ? 12.367 -83.062 -54.688 1 92.44 669 THR A CA 1
ATOM 5143 C C . THR A 1 669 ? 13.445 -84.125 -54.781 1 92.44 669 THR A C 1
ATOM 5145 O O . THR A 1 669 ? 14.625 -83.812 -54.969 1 92.44 669 THR A O 1
ATOM 5148 N N . GLY A 1 670 ? 13.156 -85.438 -54.656 1 90.12 670 GLY A N 1
ATOM 5149 C CA . GLY A 1 670 ? 14.047 -86.562 -54.938 1 90.12 670 GLY A CA 1
ATOM 5150 C C . GLY A 1 670 ? 15 -86.812 -53.781 1 90.12 670 GLY A C 1
ATOM 5151 O O . GLY A 1 670 ? 16.156 -87.188 -54 1 90.12 670 GLY A O 1
ATOM 5152 N N . ARG A 1 671 ? 14.719 -86.625 -52.688 1 94.25 671 ARG A N 1
ATOM 5153 C CA . ARG A 1 671 ? 15.539 -86.812 -51.5 1 94.25 671 ARG A CA 1
ATOM 5154 C C . ARG A 1 671 ? 14.93 -87.875 -50.594 1 94.25 671 ARG A C 1
ATOM 5156 O O . ARG A 1 671 ? 14.719 -87.688 -49.406 1 94.25 671 ARG A O 1
ATOM 5163 N N . LEU A 1 672 ? 14.75 -89.062 -51.125 1 93.75 672 LEU A N 1
ATOM 5164 C CA . LEU A 1 672 ? 14.047 -90.188 -50.5 1 93.75 672 LEU A CA 1
ATOM 5165 C C . LEU A 1 672 ? 14.773 -90.625 -49.219 1 93.75 672 LEU A C 1
ATOM 5167 O O . LEU A 1 672 ? 14.141 -90.938 -48.219 1 93.75 672 LEU A O 1
ATOM 5171 N N . ALA A 1 673 ? 16.125 -90.688 -49.344 1 94.06 673 ALA A N 1
ATOM 5172 C CA . ALA A 1 673 ? 16.891 -91.125 -48.188 1 94.06 673 ALA A CA 1
ATOM 5173 C C . ALA A 1 673 ? 16.672 -90.188 -47 1 94.06 673 ALA A C 1
ATOM 5175 O O . ALA A 1 673 ? 16.484 -90.625 -45.875 1 94.06 673 ALA A O 1
ATOM 5176 N N . GLN A 1 674 ? 16.688 -89 -47.312 1 94.56 674 GLN A N 1
ATOM 5177 C CA . GLN A 1 674 ? 16.469 -88 -46.281 1 94.56 674 GLN A CA 1
ATOM 5178 C C . GLN A 1 674 ? 15.031 -88.062 -45.781 1 94.56 674 GLN A C 1
ATOM 5180 O O . GLN A 1 674 ? 14.781 -87.812 -44.594 1 94.56 674 GLN A O 1
ATOM 5185 N N . ALA A 1 675 ? 14.047 -88.188 -46.594 1 95.44 675 ALA A N 1
ATOM 5186 C CA . ALA A 1 675 ? 12.641 -88.312 -46.219 1 95.44 675 ALA A CA 1
ATOM 5187 C C . ALA A 1 675 ? 12.414 -89.438 -45.25 1 95.44 675 ALA A C 1
ATOM 5189 O O . ALA A 1 675 ? 11.664 -89.312 -44.281 1 95.44 675 ALA A O 1
ATOM 5190 N N . LEU A 1 676 ? 13.062 -90.562 -45.5 1 95.44 676 LEU A N 1
ATOM 5191 C CA . LEU A 1 676 ? 12.914 -91.75 -44.656 1 95.44 676 LEU A CA 1
ATOM 5192 C C . LEU A 1 676 ? 13.562 -91.5 -43.281 1 95.44 676 LEU A C 1
ATOM 5194 O O . LEU A 1 676 ? 12.984 -91.812 -42.25 1 95.44 676 LEU A O 1
ATOM 5198 N N . GLU A 1 677 ? 14.742 -90.938 -43.375 1 95.81 677 GLU A N 1
ATOM 5199 C CA . GLU A 1 677 ? 15.445 -90.625 -42.125 1 95.81 677 GLU A CA 1
ATOM 5200 C C . GLU A 1 677 ? 14.656 -89.625 -41.281 1 95.81 677 GLU A C 1
ATOM 5202 O O . GLU A 1 677 ? 14.375 -89.875 -40.094 1 95.81 677 GLU A O 1
ATOM 5207 N N . GLU A 1 678 ? 14.312 -88.5 -41.875 1 93.94 678 GLU A N 1
ATOM 5208 C CA . GLU A 1 678 ? 13.562 -87.5 -41.156 1 93.94 678 GLU A CA 1
ATOM 5209 C C . GLU A 1 678 ? 12.172 -88 -40.781 1 93.94 678 GLU A C 1
ATOM 5211 O O . GLU A 1 678 ? 11.664 -87.688 -39.688 1 93.94 678 GLU A O 1
ATOM 5216 N N . GLY A 1 679 ? 11.555 -88.625 -41.656 1 94.25 679 GLY A N 1
ATOM 5217 C CA . GLY A 1 679 ? 10.211 -89.125 -41.406 1 94.25 679 GLY A CA 1
ATOM 5218 C C . GLY A 1 679 ? 10.141 -90.125 -40.25 1 94.25 679 GLY A C 1
ATOM 5219 O O . GLY A 1 679 ? 9.227 -90.062 -39.438 1 94.25 679 GLY A O 1
ATOM 5220 N N . GLU A 1 680 ? 11.062 -91 -40.25 1 95.25 680 GLU A N 1
ATOM 5221 C CA . GLU A 1 680 ? 11.117 -91.938 -39.125 1 95.25 680 GLU A CA 1
ATOM 5222 C C . GLU A 1 680 ? 11.336 -91.25 -37.781 1 95.25 680 GLU A C 1
ATOM 5224 O O . GLU A 1 680 ? 10.727 -91.562 -36.781 1 95.25 680 GLU A O 1
ATOM 5229 N N . GLY A 1 681 ? 12.227 -90.312 -37.844 1 93.25 681 GLY A N 1
ATOM 5230 C CA . GLY A 1 681 ? 12.477 -89.5 -36.656 1 93.25 681 GLY A CA 1
ATOM 5231 C C . GLY A 1 681 ? 11.25 -88.75 -36.188 1 93.25 681 GLY A C 1
ATOM 5232 O O . GLY A 1 681 ? 10.945 -88.688 -35 1 93.25 681 GLY A O 1
ATOM 5233 N N . LEU A 1 682 ? 10.594 -88.062 -37.031 1 91.62 682 LEU A N 1
ATOM 5234 C CA . LEU A 1 682 ? 9.406 -87.312 -36.719 1 91.62 682 LEU A CA 1
ATOM 5235 C C . LEU A 1 682 ? 8.266 -88.188 -36.25 1 91.62 682 LEU A C 1
ATOM 5237 O O . LEU A 1 682 ? 7.527 -87.812 -35.312 1 91.62 682 LEU A O 1
ATOM 5241 N N . TYR A 1 683 ? 8.094 -89.312 -36.906 1 93.62 683 TYR A N 1
ATOM 5242 C CA . TYR A 1 683 ? 7.027 -90.25 -36.562 1 93.62 683 TYR A CA 1
ATOM 5243 C C . TYR A 1 683 ? 7.27 -90.812 -35.156 1 93.62 683 TYR A C 1
ATOM 5245 O O . TYR A 1 683 ? 6.32 -91.062 -34.406 1 93.62 683 TYR A O 1
ATOM 5253 N N . ALA A 1 684 ? 8.531 -91.062 -34.906 1 92.88 684 ALA A N 1
ATOM 5254 C CA . ALA A 1 684 ? 8.867 -91.625 -33.562 1 92.88 684 ALA A CA 1
ATOM 5255 C C . ALA A 1 684 ? 8.453 -90.625 -32.469 1 92.88 684 ALA A C 1
ATOM 5257 O O . ALA A 1 684 ? 7.992 -91.062 -31.406 1 92.88 684 ALA A O 1
ATOM 5258 N N . LYS A 1 685 ? 8.586 -89.438 -32.812 1 88.5 685 LYS A N 1
ATOM 5259 C CA . LYS A 1 685 ? 8.289 -88.438 -31.828 1 88.5 685 LYS A CA 1
ATOM 5260 C C . LYS A 1 685 ? 6.816 -88 -31.875 1 88.5 685 LYS A C 1
ATOM 5262 O O . LYS A 1 685 ? 6.266 -87.562 -30.891 1 88.5 685 LYS A O 1
ATOM 5267 N N . THR A 1 686 ? 6.27 -88.125 -33.062 1 88.62 686 THR A N 1
ATOM 5268 C CA . THR A 1 686 ? 4.887 -87.688 -33.281 1 88.62 686 THR A CA 1
ATOM 5269 C C . THR A 1 686 ? 4.102 -88.812 -34 1 88.62 686 THR A C 1
ATOM 5271 O O . THR A 1 686 ? 3.742 -88.625 -35.188 1 88.62 686 THR A O 1
ATOM 5274 N N . PRO A 1 687 ? 3.824 -89.75 -33.219 1 90 687 PRO A N 1
ATOM 5275 C CA . PRO A 1 687 ? 3.041 -90.812 -33.906 1 90 687 PRO A CA 1
ATOM 5276 C C . PRO A 1 687 ? 1.632 -90.312 -34.25 1 90 687 PRO A C 1
ATOM 5278 O O . PRO A 1 687 ? 0.838 -90 -33.375 1 90 687 PRO A O 1
ATOM 5281 N N . HIS A 1 688 ? 1.384 -90.188 -35.5 1 93.44 688 HIS A N 1
ATOM 5282 C CA . HIS A 1 688 ? 0.111 -89.75 -36.031 1 93.44 688 HIS A CA 1
ATOM 5283 C C . HIS A 1 688 ? -0.237 -90.438 -37.344 1 93.44 688 HIS A C 1
ATOM 5285 O O . HIS A 1 688 ? 0.64 -90.625 -38.188 1 93.44 688 HIS A O 1
ATOM 5291 N N . PRO A 1 689 ? -1.545 -90.75 -37.5 1 93.56 689 PRO A N 1
ATOM 5292 C CA . PRO A 1 689 ? -1.949 -91.5 -38.688 1 93.56 689 PRO A CA 1
ATOM 5293 C C . PRO A 1 689 ? -1.576 -90.75 -40 1 93.56 689 PRO A C 1
ATOM 5295 O O . PRO A 1 689 ? -1.25 -91.375 -41 1 93.56 689 PRO A O 1
ATOM 5298 N N . TRP A 1 690 ? -1.608 -89.5 -39.875 1 89.81 690 TRP A N 1
ATOM 5299 C CA . TRP A 1 690 ? -1.252 -88.75 -41.062 1 89.81 690 TRP A CA 1
ATOM 5300 C C . TRP A 1 690 ? 0.229 -88.875 -41.406 1 89.81 690 TRP A C 1
ATOM 5302 O O . TRP A 1 690 ? 0.602 -89.062 -42.562 1 89.81 690 TRP A O 1
ATOM 5312 N N . MET A 1 691 ? 0.965 -88.875 -40.438 1 91.44 691 MET A N 1
ATOM 5313 C CA . MET A 1 691 ? 2.402 -89.062 -40.625 1 91.44 691 MET A CA 1
ATOM 5314 C C . MET A 1 691 ? 2.713 -90.5 -41.062 1 91.44 691 MET A C 1
ATOM 5316 O O . MET A 1 691 ? 3.664 -90.75 -41.812 1 91.44 691 MET A O 1
ATOM 5320 N N . ALA A 1 692 ? 1.967 -91.375 -40.562 1 94.75 692 ALA A N 1
ATOM 5321 C CA . ALA A 1 692 ? 2.125 -92.75 -40.969 1 94.75 692 ALA A CA 1
ATOM 5322 C C . ALA A 1 692 ? 1.879 -92.938 -42.469 1 94.75 692 ALA A C 1
ATOM 5324 O O . ALA A 1 692 ? 2.602 -93.688 -43.156 1 94.75 692 ALA A O 1
ATOM 5325 N N . ALA A 1 693 ? 0.876 -92.312 -42.875 1 93.81 693 ALA A N 1
ATOM 5326 C CA . ALA A 1 693 ? 0.548 -92.438 -44.312 1 93.81 693 ALA A CA 1
ATOM 5327 C C . ALA A 1 693 ? 1.679 -91.812 -45.156 1 93.81 693 ALA A C 1
ATOM 5329 O O . ALA A 1 693 ? 2.045 -92.438 -46.188 1 93.81 693 ALA A O 1
ATOM 5330 N N . ALA A 1 694 ? 2.172 -90.688 -44.719 1 92.44 694 ALA A N 1
ATOM 5331 C CA . ALA A 1 694 ? 3.26 -90.062 -45.469 1 92.44 694 ALA A CA 1
ATOM 5332 C C . ALA A 1 694 ? 4.512 -90.938 -45.469 1 92.44 694 ALA A C 1
ATOM 5334 O O . ALA A 1 694 ? 5.164 -91.062 -46.5 1 92.44 694 ALA A O 1
ATOM 5335 N N . LEU A 1 695 ? 4.793 -91.438 -44.344 1 94.69 695 LEU A N 1
ATOM 5336 C CA . LEU A 1 695 ? 5.973 -92.312 -44.219 1 94.69 695 LEU A CA 1
ATOM 5337 C C . LEU A 1 695 ? 5.805 -93.625 -45 1 94.69 695 LEU A C 1
ATOM 5339 O O . LEU A 1 695 ? 6.77 -94.125 -45.562 1 94.69 695 LEU A O 1
ATOM 5343 N N . LEU A 1 696 ? 4.602 -94.188 -45.031 1 95.12 696 LEU A N 1
ATOM 5344 C CA . LEU A 1 696 ? 4.305 -95.375 -45.812 1 95.12 696 LEU A CA 1
ATOM 5345 C C . LEU A 1 696 ? 4.598 -95.125 -47.281 1 95.12 696 LEU A C 1
ATOM 5347 O O . LEU A 1 696 ? 5.148 -96 -47.969 1 95.12 696 LEU A O 1
ATOM 5351 N N . GLY A 1 697 ? 4.207 -94 -47.719 1 91.12 697 GLY A N 1
ATOM 5352 C CA . GLY A 1 697 ? 4.504 -93.625 -49.094 1 91.12 697 GLY A CA 1
ATOM 5353 C C . GLY A 1 697 ? 5.992 -93.625 -49.406 1 91.12 697 GLY A C 1
ATOM 5354 O O . GLY A 1 697 ? 6.418 -94.125 -50.438 1 91.12 697 GLY A O 1
ATOM 5355 N N . ALA A 1 698 ? 6.742 -93.062 -48.469 1 93.25 698 ALA A N 1
ATOM 5356 C CA . ALA A 1 698 ? 8.188 -93.062 -48.656 1 93.25 698 ALA A CA 1
ATOM 5357 C C . ALA A 1 698 ? 8.789 -94.438 -48.656 1 93.25 698 ALA A C 1
ATOM 5359 O O . ALA A 1 698 ? 9.633 -94.75 -49.5 1 93.25 698 ALA A O 1
ATOM 5360 N N . TRP A 1 699 ? 8.352 -95.25 -47.812 1 94.69 699 TRP A N 1
ATOM 5361 C CA . TRP A 1 699 ? 8.852 -96.625 -47.719 1 94.69 699 TRP A CA 1
ATOM 5362 C C . TRP A 1 699 ? 8.469 -97.438 -48.969 1 94.69 699 TRP A C 1
ATOM 5364 O O . TRP A 1 699 ? 9.25 -98.25 -49.438 1 94.69 699 TRP A O 1
ATOM 5374 N N . THR A 1 700 ? 7.324 -97.25 -49.469 1 93.12 700 THR A N 1
ATOM 5375 C CA . THR A 1 700 ? 6.867 -97.938 -50.656 1 93.12 700 THR A CA 1
ATOM 5376 C C . THR A 1 700 ? 7.766 -97.625 -51.844 1 93.12 700 THR A C 1
ATOM 5378 O O . THR A 1 700 ? 8.031 -98.5 -52.688 1 93.12 700 THR A O 1
ATOM 5381 N N . LEU A 1 701 ? 8.219 -96.375 -51.844 1 89.56 701 LEU A N 1
ATOM 5382 C CA . LEU A 1 701 ? 9.109 -95.938 -52.938 1 89.56 701 LEU A CA 1
ATOM 5383 C C . LEU A 1 701 ? 10.477 -96.562 -52.781 1 89.56 701 LEU A C 1
ATOM 5385 O O . LEU A 1 701 ? 11.227 -96.688 -53.781 1 89.56 701 LEU A O 1
ATOM 5389 N N . LYS A 1 702 ? 10.766 -97.062 -51.625 1 88.75 702 LYS A N 1
ATOM 5390 C CA . LYS A 1 702 ? 12 -97.75 -51.375 1 88.75 702 LYS A CA 1
ATOM 5391 C C . LYS A 1 702 ? 11.758 -99.312 -51.5 1 88.75 702 LYS A C 1
ATOM 5393 O O . LYS A 1 702 ? 12.625 -100.062 -51.156 1 88.75 702 LYS A O 1
ATOM 5398 N N . ASP A 1 703 ? 10.602 -99.75 -51.938 1 88.81 703 ASP A N 1
ATOM 5399 C CA . ASP A 1 703 ? 10.188 -101.125 -52.188 1 88.81 703 ASP A CA 1
ATOM 5400 C C . ASP A 1 703 ? 9.992 -101.875 -50.906 1 88.81 703 ASP A C 1
ATOM 5402 O O . ASP A 1 703 ? 10.312 -103.062 -50.812 1 88.81 703 ASP A O 1
ATOM 5406 N N . ARG A 1 704 ? 9.711 -101.188 -49.875 1 92.75 704 ARG A N 1
ATOM 5407 C CA . ARG A 1 704 ? 9.328 -101.75 -48.594 1 92.75 704 ARG A CA 1
ATOM 5408 C C . ARG A 1 704 ? 7.922 -101.312 -48.219 1 92.75 704 ARG A C 1
ATOM 5410 O O . ARG A 1 704 ? 7.512 -100.188 -48.5 1 92.75 704 ARG A O 1
ATOM 5417 N N . PHE A 1 705 ? 7.184 -102.25 -47.562 1 94 705 PHE A N 1
ATOM 5418 C CA . PHE A 1 705 ? 5.801 -101.938 -47.219 1 94 705 PHE A CA 1
ATOM 5419 C C . PHE A 1 705 ? 5.496 -102.375 -45.781 1 94 705 PHE A C 1
ATOM 5421 O O . PHE A 1 705 ? 4.93 -103.438 -45.531 1 94 705 PHE A O 1
ATOM 5428 N N . PRO A 1 706 ? 5.883 -101.5 -44.906 1 94.75 706 PRO A N 1
ATOM 5429 C CA . PRO A 1 706 ? 5.594 -101.812 -43.531 1 94.75 706 PRO A CA 1
ATOM 5430 C C . PRO A 1 706 ? 4.098 -101.938 -43.219 1 94.75 706 PRO A C 1
ATOM 5432 O O . PRO A 1 706 ? 3.41 -100.875 -43.219 1 94.75 706 PRO A O 1
ATOM 5435 N N . GLU A 1 707 ? 3.602 -103.062 -42.812 1 94.25 707 GLU A N 1
ATOM 5436 C CA . GLU A 1 707 ? 2.178 -103.312 -42.625 1 94.25 707 GLU A CA 1
ATOM 5437 C C . GLU A 1 707 ? 1.633 -102.5 -41.438 1 94.25 707 GLU A C 1
ATOM 5439 O O . GLU A 1 707 ? 0.463 -102.125 -41.438 1 94.25 707 GLU A O 1
ATOM 5444 N N . ALA A 1 708 ? 2.502 -102.312 -40.5 1 94.56 708 ALA A N 1
ATOM 5445 C CA . ALA A 1 708 ? 2.082 -101.562 -39.344 1 94.56 708 ALA A CA 1
ATOM 5446 C C . ALA A 1 708 ? 1.725 -100.125 -39.688 1 94.56 708 ALA A C 1
ATOM 5448 O O . ALA A 1 708 ? 0.739 -99.562 -39.188 1 94.56 708 ALA A O 1
ATOM 5449 N N . LEU A 1 709 ? 2.539 -99.5 -40.5 1 95 709 LEU A N 1
ATOM 5450 C CA . LEU A 1 709 ? 2.268 -98.188 -40.969 1 95 709 LEU A CA 1
ATOM 5451 C C . LEU A 1 709 ? 1 -98.125 -41.812 1 95 709 LEU A C 1
ATOM 5453 O O . LEU A 1 709 ? 0.228 -97.188 -41.75 1 95 709 LEU A O 1
ATOM 5457 N N . PHE A 1 710 ? 0.723 -99.125 -42.594 1 94.38 710 PHE A N 1
ATOM 5458 C CA . PHE A 1 710 ? -0.458 -99.25 -43.469 1 94.38 710 PHE A CA 1
ATOM 5459 C C . PHE A 1 710 ? -1.729 -99.25 -42.625 1 94.38 710 PHE A C 1
ATOM 5461 O O . PHE A 1 710 ? -2.674 -98.5 -42.875 1 94.38 710 PHE A O 1
ATOM 5468 N N . ARG A 1 711 ? -1.691 -100 -41.594 1 95 711 ARG A N 1
ATOM 5469 C CA . ARG A 1 711 ? -2.855 -100.125 -40.75 1 95 711 ARG A CA 1
ATOM 5470 C C . ARG A 1 711 ? -3.148 -98.812 -40.031 1 95 711 ARG A C 1
ATOM 5472 O O . ARG A 1 711 ? -4.309 -98.375 -39.906 1 95 711 ARG A O 1
ATOM 5479 N N . GLU A 1 712 ? -2.104 -98.25 -39.688 1 94.69 712 GLU A N 1
ATOM 5480 C CA . GLU A 1 712 ? -2.266 -97 -39 1 94.69 712 GLU A CA 1
ATOM 5481 C C . GLU A 1 712 ? -2.736 -95.938 -39.938 1 94.69 712 GLU A C 1
ATOM 5483 O O . GLU A 1 712 ? -3.562 -95.062 -39.562 1 94.69 712 GLU A O 1
ATOM 5488 N N . ALA A 1 713 ? -2.193 -95.812 -41.031 1 94.25 713 ALA A N 1
ATOM 5489 C CA . ALA A 1 713 ? -2.533 -94.75 -42.031 1 94.25 713 ALA A CA 1
ATOM 5490 C C . ALA A 1 713 ? -4.012 -94.875 -42.406 1 94.25 713 ALA A C 1
ATOM 5492 O O . ALA A 1 713 ? -4.629 -93.812 -42.719 1 94.25 713 ALA A O 1
ATOM 5493 N N . LEU A 1 714 ? -4.664 -96 -42.312 1 93.44 714 LEU A N 1
ATOM 5494 C CA . LEU A 1 714 ? -6.055 -96.25 -42.719 1 93.44 714 LEU A CA 1
ATOM 5495 C C . LEU A 1 714 ? -7.004 -95.5 -41.75 1 93.44 714 LEU A C 1
ATOM 5497 O O . LEU A 1 714 ? -8.164 -95.25 -42.062 1 93.44 714 LEU A O 1
ATOM 5501 N N . ALA A 1 715 ? -6.367 -95.188 -40.688 1 92.38 715 ALA A N 1
ATOM 5502 C CA . ALA A 1 715 ? -7.191 -94.625 -39.625 1 92.38 715 ALA A CA 1
ATOM 5503 C C . ALA A 1 715 ? -7.441 -93.125 -39.906 1 92.38 715 ALA A C 1
ATOM 5505 O O . ALA A 1 715 ? -8.367 -92.5 -39.375 1 92.38 715 ALA A O 1
ATOM 5506 N N . HIS A 1 716 ? -6.754 -92.562 -40.719 1 89.12 716 HIS A N 1
ATOM 5507 C CA . HIS A 1 716 ? -6.906 -91.125 -41.062 1 89.12 716 HIS A CA 1
ATOM 5508 C C . HIS A 1 716 ? -7.699 -90.938 -42.344 1 89.12 716 HIS A C 1
ATOM 5510 O O . HIS A 1 716 ? -7.461 -91.688 -43.344 1 89.12 716 HIS A O 1
ATOM 5516 N N . PRO A 1 717 ? -8.602 -90 -42.312 1 85.56 717 PRO A N 1
ATOM 5517 C CA . PRO A 1 717 ? -9.445 -89.812 -43.5 1 85.56 717 PRO A CA 1
ATOM 5518 C C . PRO A 1 717 ? -8.641 -89.5 -44.75 1 85.56 717 PRO A C 1
ATOM 5520 O O . PRO A 1 717 ? -8.883 -90.062 -45.812 1 85.56 717 PRO A O 1
ATOM 5523 N N . ASP A 1 718 ? -7.707 -88.625 -44.625 1 83.5 718 ASP A N 1
ATOM 5524 C CA . ASP A 1 718 ? -6.875 -88.25 -45.781 1 83.5 718 ASP A CA 1
ATOM 5525 C C . ASP A 1 718 ? -5.762 -89.312 -45.969 1 83.5 718 ASP A C 1
ATOM 5527 O O . ASP A 1 718 ? -5.285 -89.5 -47.094 1 83.5 718 ASP A O 1
ATOM 5531 N N . GLY A 1 719 ? -5.422 -89.938 -44.969 1 89.19 719 GLY A N 1
ATOM 5532 C CA . GLY A 1 719 ? -4.359 -90.938 -45 1 89.19 719 GLY A CA 1
ATOM 5533 C C . GLY A 1 719 ? -4.77 -92.25 -45.656 1 89.19 719 GLY A C 1
ATOM 5534 O O . GLY A 1 719 ? -3.939 -92.938 -46.25 1 89.19 719 GLY A O 1
ATOM 5535 N N . ARG A 1 720 ? -6.023 -92.5 -45.625 1 91.75 720 ARG A N 1
ATOM 5536 C CA . ARG A 1 720 ? -6.547 -93.75 -46.219 1 91.75 720 ARG A CA 1
ATOM 5537 C C . ARG A 1 720 ? -6.262 -93.812 -47.719 1 91.75 720 ARG A C 1
ATOM 5539 O O . ARG A 1 720 ? -5.793 -94.812 -48.219 1 91.75 720 ARG A O 1
ATOM 5546 N N . GLY A 1 721 ? -6.574 -92.688 -48.344 1 91.94 721 GLY A N 1
ATOM 5547 C CA . GLY A 1 721 ? -6.309 -92.625 -49.781 1 91.94 721 GLY A CA 1
ATOM 5548 C C . GLY A 1 721 ? -4.844 -92.812 -50.125 1 91.94 721 GLY A C 1
ATOM 5549 O O . GLY A 1 721 ? -4.508 -93.562 -51.062 1 91.94 721 GLY A O 1
ATOM 5550 N N . LEU A 1 722 ? -4.004 -92.312 -49.312 1 91.75 722 LEU A N 1
ATOM 5551 C CA . LEU A 1 722 ? -2.566 -92.438 -49.531 1 91.75 722 LEU A CA 1
ATOM 5552 C C . LEU A 1 722 ? -2.084 -93.812 -49.281 1 91.75 722 LEU A C 1
ATOM 5554 O O . LEU A 1 722 ? -1.198 -94.312 -49.969 1 91.75 722 LEU A O 1
ATOM 5558 N N . ALA A 1 723 ? -2.656 -94.375 -48.281 1 94.62 723 ALA A N 1
ATOM 5559 C CA . ALA A 1 723 ? -2.32 -95.812 -47.938 1 94.62 723 ALA A CA 1
ATOM 5560 C C . ALA A 1 723 ? -2.719 -96.75 -49.062 1 94.62 723 ALA A C 1
ATOM 5562 O O . ALA A 1 723 ? -1.95 -97.625 -49.438 1 94.62 723 ALA A O 1
ATOM 5563 N N . LEU A 1 724 ? -3.898 -96.562 -49.625 1 95.19 724 LEU A N 1
ATOM 5564 C CA . LEU A 1 724 ? -4.371 -97.375 -50.719 1 95.19 724 LEU A CA 1
ATOM 5565 C C . LEU A 1 724 ? -3.518 -97.188 -51.969 1 95.19 724 LEU A C 1
ATOM 5567 O O . LEU A 1 724 ? -3.271 -98.125 -52.719 1 95.19 724 LEU A O 1
ATOM 5571 N N . LEU A 1 725 ? -3.156 -96 -52.156 1 94.06 725 LEU A N 1
ATOM 5572 C CA . LEU A 1 725 ? -2.277 -95.688 -53.281 1 94.06 725 LEU A CA 1
ATOM 5573 C C . LEU A 1 725 ? -0.948 -96.438 -53.156 1 94.06 725 LEU A C 1
ATOM 5575 O O . LEU A 1 725 ? -0.435 -97 -54.125 1 94.06 725 LEU A O 1
ATOM 5579 N N . ALA A 1 726 ? -0.393 -96.375 -51.938 1 93.88 726 ALA A N 1
ATOM 5580 C CA . ALA A 1 726 ? 0.839 -97.125 -51.656 1 93.88 726 ALA A CA 1
ATOM 5581 C C . ALA A 1 726 ? 0.656 -98.625 -51.906 1 93.88 726 ALA A C 1
ATOM 5583 O O . ALA A 1 726 ? 1.542 -99.25 -52.469 1 93.88 726 ALA A O 1
ATOM 5584 N N . LEU A 1 727 ? -0.435 -99.125 -51.531 1 94.75 727 LEU A N 1
ATOM 5585 C CA . LEU A 1 727 ? -0.746 -100.562 -51.781 1 94.75 727 LEU A CA 1
ATOM 5586 C C . LEU A 1 727 ? -0.844 -100.875 -53.25 1 94.75 727 LEU A C 1
ATOM 5588 O O . LEU A 1 727 ? -0.403 -101.875 -53.719 1 94.75 727 LEU A O 1
ATOM 5592 N N . ALA A 1 728 ? -1.48 -100 -54 1 94.38 728 ALA A N 1
ATOM 5593 C CA . ALA A 1 728 ? -1.572 -100.125 -55.469 1 94.38 728 ALA A CA 1
ATOM 5594 C C . ALA A 1 728 ? -0.185 -100.188 -56.094 1 94.38 728 ALA A C 1
ATOM 5596 O O . ALA A 1 728 ? 0.07 -101 -56.969 1 94.38 728 ALA A O 1
ATOM 5597 N N . HIS A 1 729 ? 0.694 -99.375 -55.688 1 91.31 729 HIS A N 1
ATOM 5598 C CA . HIS A 1 729 ? 2.061 -99.312 -56.188 1 91.31 729 HIS A CA 1
ATOM 5599 C C . HIS A 1 729 ? 2.803 -100.625 -55.812 1 91.31 729 HIS A C 1
ATOM 5601 O O . HIS A 1 729 ? 3.596 -101.125 -56.625 1 91.31 729 HIS A O 1
ATOM 5607 N N . ARG A 1 730 ? 2.543 -101.062 -54.594 1 89 730 ARG A N 1
ATOM 5608 C CA . ARG A 1 730 ? 3.133 -102.375 -54.188 1 89 730 ARG A CA 1
ATOM 5609 C C . ARG A 1 730 ? 2.66 -103.5 -55.094 1 89 730 ARG A C 1
ATOM 5611 O O . ARG A 1 730 ? 3.461 -104.312 -55.531 1 89 730 ARG A O 1
ATOM 5618 N N . ARG A 1 731 ? 1.407 -103.562 -55.438 1 92.44 731 ARG A N 1
ATOM 5619 C CA . ARG A 1 731 ? 0.848 -104.562 -56.312 1 92.44 731 ARG A CA 1
ATOM 5620 C C . ARG A 1 731 ? 1.433 -104.5 -57.719 1 92.44 731 ARG A C 1
ATOM 5622 O O . ARG A 1 731 ? 1.691 -105.5 -58.375 1 92.44 731 ARG A O 1
ATOM 5629 N N . TRP A 1 732 ? 1.521 -103.312 -58.125 1 88.94 732 TRP A N 1
ATOM 5630 C CA . TRP A 1 732 ? 2.133 -103.062 -59.406 1 88.94 732 TRP A CA 1
ATOM 5631 C C . TRP A 1 732 ? 3.553 -103.562 -59.469 1 88.94 732 TRP A C 1
ATOM 5633 O O . TRP A 1 732 ? 3.92 -104.312 -60.406 1 88.94 732 TRP A O 1
ATOM 5643 N N . ARG A 1 733 ? 4.32 -103.438 -58.469 1 84 733 ARG A N 1
ATOM 5644 C CA . ARG A 1 733 ? 5.715 -103.875 -58.406 1 84 733 ARG A CA 1
ATOM 5645 C C . ARG A 1 733 ? 5.809 -105.438 -58.344 1 84 733 ARG A C 1
ATOM 5647 O O . ARG A 1 733 ? 6.793 -106 -58.812 1 84 733 ARG A O 1
ATOM 5654 N N . ARG A 1 734 ? 4.809 -106 -57.844 1 87.06 734 ARG A N 1
ATOM 5655 C CA . ARG A 1 734 ? 4.797 -107.438 -57.688 1 87.06 734 ARG A CA 1
ATOM 5656 C C . ARG A 1 734 ? 4.219 -108.125 -58.938 1 87.06 734 ARG A C 1
ATOM 5658 O O . ARG A 1 734 ? 4.031 -109.375 -58.969 1 87.06 734 ARG A O 1
ATOM 5665 N N . GLY A 1 735 ? 3.764 -107.375 -60 1 86.06 735 GLY A N 1
ATOM 5666 C CA . GLY A 1 735 ? 3.252 -107.938 -61.25 1 86.06 735 GLY A CA 1
ATOM 5667 C C . GLY A 1 735 ? 1.768 -108.25 -61.219 1 86.06 735 GLY A C 1
ATOM 5668 O O . GLY A 1 735 ? 1.243 -108.875 -62.094 1 86.06 735 GLY A O 1
ATOM 5669 N N . GLU A 1 736 ? 1.215 -107.75 -60.062 1 91.81 736 GLU A N 1
ATOM 5670 C CA . GLU A 1 736 ? -0.229 -107.938 -59.938 1 91.81 736 GLU A CA 1
ATOM 5671 C C . GLU A 1 736 ? -0.98 -106.75 -60.531 1 91.81 736 GLU A C 1
ATOM 5673 O O . GLU A 1 736 ? -0.391 -105.688 -60.781 1 91.81 736 GLU A O 1
ATOM 5678 N N . ASP A 1 737 ? -2.277 -106.938 -60.844 1 91.75 737 ASP A N 1
ATOM 5679 C CA . ASP A 1 737 ? -3.08 -105.875 -61.438 1 91.75 737 ASP A CA 1
ATOM 5680 C C . ASP A 1 737 ? -3.467 -104.812 -60.406 1 91.75 737 ASP A C 1
ATOM 5682 O O . ASP A 1 737 ? -4.277 -105.062 -59.5 1 91.75 737 ASP A O 1
ATOM 5686 N N . PRO A 1 738 ? -2.908 -103.625 -60.438 1 94.38 738 PRO A N 1
ATOM 5687 C CA . PRO A 1 738 ? -3.188 -102.625 -59.438 1 94.38 738 PRO A CA 1
ATOM 5688 C C . PRO A 1 738 ? -4.43 -101.75 -59.781 1 94.38 738 PRO A C 1
ATOM 5690 O O . PRO A 1 738 ? -4.832 -100.938 -59 1 94.38 738 PRO A O 1
ATOM 5693 N N . VAL A 1 739 ? -5.141 -101.875 -60.875 1 94.44 739 VAL A N 1
ATOM 5694 C CA . VAL A 1 739 ? -6.164 -101 -61.469 1 94.44 739 VAL A CA 1
ATOM 5695 C C . VAL A 1 739 ? -7.348 -100.875 -60.5 1 94.44 739 VAL A C 1
ATOM 5697 O O . VAL A 1 739 ? -7.848 -99.75 -60.25 1 94.44 739 VAL A O 1
ATOM 5700 N N . PRO A 1 740 ? -7.781 -102.125 -59.938 1 95.25 740 PRO A N 1
ATOM 5701 C CA . PRO A 1 740 ? -8.898 -102 -59 1 95.25 740 PRO A CA 1
ATOM 5702 C C . PRO A 1 740 ? -8.578 -101.125 -57.812 1 95.25 740 PRO A C 1
ATOM 5704 O O . PRO A 1 740 ? -9.453 -100.375 -57.344 1 95.25 740 PRO A O 1
ATOM 5707 N N . LEU A 1 741 ? -7.344 -101.125 -57.375 1 95.38 741 LEU A N 1
ATOM 5708 C CA . LEU A 1 741 ? -6.93 -100.312 -56.25 1 95.38 741 LEU A CA 1
ATOM 5709 C C . LEU A 1 741 ? -6.84 -98.875 -56.656 1 95.38 741 LEU A C 1
ATOM 5711 O O . LEU A 1 741 ? -7.211 -98 -55.875 1 95.38 741 LEU A O 1
ATOM 5715 N N . PHE A 1 742 ? -6.328 -98.5 -57.812 1 94.88 742 PHE A N 1
ATOM 5716 C CA . PHE A 1 742 ? -6.301 -97.125 -58.281 1 94.88 742 PHE A CA 1
ATOM 5717 C C . PHE A 1 742 ? -7.711 -96.5 -58.375 1 94.88 742 PHE A C 1
ATOM 5719 O O . PHE A 1 742 ? -7.934 -95.375 -58.031 1 94.88 742 PHE A O 1
ATOM 5726 N N . LYS A 1 743 ? -8.656 -97.375 -58.875 1 95.06 743 LYS A N 1
ATOM 5727 C CA . LYS A 1 743 ? -10.047 -96.938 -58.938 1 95.06 743 LYS A CA 1
ATOM 5728 C C . LYS A 1 743 ? -10.602 -96.625 -57.562 1 95.06 743 LYS A C 1
ATOM 5730 O O . LYS A 1 743 ? -11.367 -95.688 -57.375 1 95.06 743 LYS A O 1
ATOM 5735 N N . GLU A 1 744 ? -10.18 -97.5 -56.625 1 95.25 744 GLU A N 1
ATOM 5736 C CA . GLU A 1 744 ? -10.594 -97.312 -55.25 1 95.25 744 GLU A CA 1
ATOM 5737 C C . GLU A 1 744 ? -10.008 -96 -54.688 1 95.25 744 GLU A C 1
ATOM 5739 O O . GLU A 1 744 ? -10.672 -95.25 -53.938 1 95.25 744 GLU A O 1
ATOM 5744 N N . VAL A 1 745 ? -8.711 -95.688 -54.969 1 95.06 745 VAL A N 1
ATOM 5745 C CA . VAL A 1 745 ? -8.055 -94.5 -54.562 1 95.06 745 VAL A CA 1
ATOM 5746 C C . VAL A 1 745 ? -8.797 -93.25 -55.125 1 95.06 745 VAL A C 1
ATOM 5748 O O . VAL A 1 745 ? -9.016 -92.25 -54.406 1 95.06 745 VAL A O 1
ATOM 5751 N N . LEU A 1 746 ? -9.195 -93.25 -56.344 1 94.75 746 LEU A N 1
ATOM 5752 C CA . LEU A 1 746 ? -9.914 -92.125 -57 1 94.75 746 LEU A CA 1
ATOM 5753 C C . LEU A 1 746 ? -11.289 -91.938 -56.375 1 94.75 746 LEU A C 1
ATOM 5755 O O . LEU A 1 746 ? -11.766 -90.812 -56.25 1 94.75 746 LEU A O 1
ATOM 5759 N N . LYS A 1 747 ? -11.898 -93.125 -56 1 94.75 747 LYS A N 1
ATOM 5760 C CA . LYS A 1 747 ? -13.172 -93.062 -55.281 1 94.75 747 LYS A CA 1
ATOM 5761 C C . LYS A 1 747 ? -13 -92.312 -53.938 1 94.75 747 LYS A C 1
ATOM 5763 O O . LYS A 1 747 ? -13.82 -91.5 -53.562 1 94.75 747 LYS A O 1
ATOM 5768 N N . GLU A 1 748 ? -11.922 -92.688 -53.25 1 92.56 748 GLU A N 1
ATOM 5769 C CA . GLU A 1 748 ? -11.625 -92.062 -51.969 1 92.56 748 GLU A CA 1
ATOM 5770 C C . GLU A 1 748 ? -11.328 -90.562 -52.125 1 92.56 748 GLU A C 1
ATOM 5772 O O . GLU A 1 748 ? -11.727 -89.75 -51.312 1 92.56 748 GLU A O 1
ATOM 5777 N N . ALA A 1 749 ? -10.602 -90.188 -53.125 1 92.81 749 ALA A N 1
ATOM 5778 C CA . ALA A 1 749 ? -10.227 -88.812 -53.406 1 92.81 749 ALA A CA 1
ATOM 5779 C C . ALA A 1 749 ? -11.453 -87.938 -53.75 1 92.81 749 ALA A C 1
ATOM 5781 O O . ALA A 1 749 ? -11.438 -86.75 -53.594 1 92.81 749 ALA A O 1
ATOM 5782 N N . ARG A 1 750 ? -12.539 -88.562 -54.25 1 91.31 750 ARG A N 1
ATOM 5783 C CA . ARG A 1 750 ? -13.789 -87.875 -54.562 1 91.31 750 ARG A CA 1
ATOM 5784 C C . ARG A 1 750 ? -14.672 -87.812 -53.312 1 91.31 750 ARG A C 1
ATOM 5786 O O . ARG A 1 750 ? -15.391 -86.812 -53.125 1 91.31 750 ARG A O 1
ATOM 5793 N N . ARG A 1 751 ? -14.633 -88.875 -52.531 1 91.19 751 ARG A N 1
ATOM 5794 C CA . ARG A 1 751 ? -15.43 -88.938 -51.312 1 91.19 751 ARG A CA 1
ATOM 5795 C C . ARG A 1 751 ? -15.008 -87.812 -50.375 1 91.19 751 ARG A C 1
ATOM 5797 O O . ARG A 1 751 ? -15.859 -87.062 -49.875 1 91.19 751 ARG A O 1
ATOM 5804 N N . LEU A 1 752 ? -13.773 -87.75 -50.094 1 90.56 752 LEU A N 1
ATOM 5805 C CA . LEU A 1 752 ? -13.156 -86.625 -49.438 1 90.56 752 LEU A CA 1
ATOM 5806 C C . LEU A 1 752 ? -12.18 -85.875 -50.375 1 90.56 752 LEU A C 1
ATOM 5808 O O . LEU A 1 752 ? -11.031 -86.312 -50.5 1 90.56 752 LEU A O 1
ATOM 5812 N N . PRO A 1 753 ? -12.734 -84.812 -50.938 1 91.75 753 PRO A N 1
ATOM 5813 C CA . PRO A 1 753 ? -11.969 -84.25 -52.031 1 91.75 753 PRO A CA 1
ATOM 5814 C C . PRO A 1 753 ? -10.516 -83.938 -51.656 1 91.75 753 PRO A C 1
ATOM 5816 O O . PRO A 1 753 ? -10.266 -83.188 -50.719 1 91.75 753 PRO A O 1
ATOM 5819 N N . ASN A 1 754 ? -9.648 -84.562 -52.281 1 93.56 754 ASN A N 1
ATOM 5820 C CA . ASN A 1 754 ? -8.203 -84.438 -52.125 1 93.56 754 ASN A CA 1
ATOM 5821 C C . ASN A 1 754 ? -7.5 -84.375 -53.469 1 93.56 754 ASN A C 1
ATOM 5823 O O . ASN A 1 754 ? -7.25 -85.375 -54.094 1 93.56 754 ASN A O 1
ATOM 5827 N N . PRO A 1 755 ? -7.227 -83 -53.781 1 94 755 PRO A N 1
ATOM 5828 C CA . PRO A 1 755 ? -6.648 -82.812 -55.125 1 94 755 PRO A CA 1
ATOM 5829 C C . PRO A 1 755 ? -5.297 -83.5 -55.281 1 94 755 PRO A C 1
ATOM 5831 O O . PRO A 1 755 ? -4.988 -84 -56.375 1 94 755 PRO A O 1
ATOM 5834 N N . TYR A 1 756 ? -4.551 -83.562 -54.25 1 90.19 756 TYR A N 1
ATOM 5835 C CA . TYR A 1 756 ? -3.234 -84.188 -54.312 1 90.19 756 TYR A CA 1
ATOM 5836 C C . TYR A 1 756 ? -3.354 -85.688 -54.594 1 90.19 756 TYR A C 1
ATOM 5838 O O . TYR A 1 756 ? -2.699 -86.188 -55.531 1 90.19 756 TYR A O 1
ATOM 5846 N N . LEU A 1 757 ? -4.164 -86.312 -53.938 1 90.75 757 LEU A N 1
ATOM 5847 C CA . LEU A 1 757 ? -4.414 -87.75 -54.125 1 90.75 757 LEU A CA 1
ATOM 5848 C C . LEU A 1 757 ? -5.039 -88 -55.469 1 90.75 757 LEU A C 1
ATOM 5850 O O . LEU A 1 757 ? -4.676 -89 -56.156 1 90.75 757 LEU A O 1
ATOM 5854 N N . HIS A 1 758 ? -5.926 -87.188 -55.844 1 94.25 758 HIS A N 1
ATOM 5855 C CA . HIS A 1 758 ? -6.629 -87.375 -57.125 1 94.25 758 HIS A CA 1
ATOM 5856 C C . HIS A 1 758 ? -5.652 -87.312 -58.312 1 94.25 758 HIS A C 1
ATOM 5858 O O . HIS A 1 758 ? -5.664 -88.25 -59.156 1 94.25 758 HIS A O 1
ATOM 5864 N N . HIS A 1 759 ? -4.828 -86.375 -58.344 1 92.62 759 HIS A N 1
ATOM 5865 C CA . HIS A 1 759 ? -3.898 -86.188 -59.469 1 92.62 759 HIS A CA 1
ATOM 5866 C C . HIS A 1 759 ? -2.816 -87.312 -59.438 1 92.62 759 HIS A C 1
ATOM 5868 O O . HIS A 1 759 ? -2.428 -87.812 -60.469 1 92.62 759 HIS A O 1
ATOM 5874 N N . LEU A 1 760 ? -2.398 -87.688 -58.281 1 89.69 760 LEU A N 1
ATOM 5875 C CA . LEU A 1 760 ? -1.382 -88.75 -58.156 1 89.69 760 LEU A CA 1
ATOM 5876 C C . LEU A 1 760 ? -1.929 -90.062 -58.625 1 89.69 760 LEU A C 1
ATOM 5878 O O . LEU A 1 760 ? -1.224 -90.875 -59.281 1 89.69 760 LEU A O 1
ATOM 5882 N N . ALA A 1 761 ? -3.096 -90.375 -58.25 1 92.31 761 ALA A N 1
ATOM 5883 C CA . ALA A 1 761 ? -3.732 -91.625 -58.656 1 92.31 761 ALA A CA 1
ATOM 5884 C C . ALA A 1 761 ? -3.92 -91.688 -60.156 1 92.31 761 ALA A C 1
ATOM 5886 O O . ALA A 1 761 ? -3.645 -92.688 -60.781 1 92.31 761 ALA A O 1
ATOM 5887 N N . LEU A 1 762 ? -4.398 -90.625 -60.781 1 91.94 762 LEU A N 1
ATOM 5888 C CA . LEU A 1 762 ? -4.613 -90.562 -62.219 1 91.94 762 LEU A CA 1
ATOM 5889 C C . LEU A 1 762 ? -3.291 -90.688 -62.969 1 91.94 762 LEU A C 1
ATOM 5891 O O . LEU A 1 762 ? -3.209 -91.438 -63.969 1 91.94 762 LEU A O 1
ATOM 5895 N N . SER A 1 763 ? -2.332 -90.062 -62.5 1 88.5 763 SER A N 1
ATOM 5896 C CA . SER A 1 763 ? -1.017 -90.125 -63.125 1 88.5 763 SER A CA 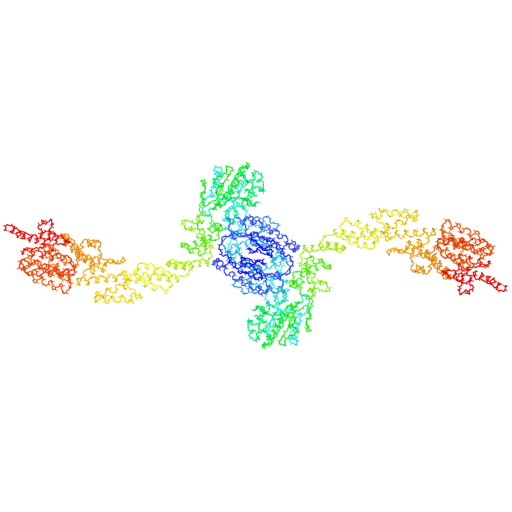1
ATOM 5897 C C . SER A 1 763 ? -0.431 -91.5 -63 1 88.5 763 SER A C 1
ATOM 5899 O O . SER A 1 763 ? 0.123 -92.062 -63.969 1 88.5 763 SER A O 1
ATOM 5901 N N . SER A 1 764 ? -0.554 -92.125 -61.875 1 87.56 764 SER A N 1
ATOM 5902 C CA . SER A 1 764 ? -0.063 -93.5 -61.656 1 87.56 764 SER A CA 1
ATOM 5903 C C . SER A 1 764 ? -0.807 -94.5 -62.531 1 87.56 764 SER A C 1
ATOM 5905 O O . SER A 1 764 ? -0.195 -95.438 -63.125 1 87.56 764 SER A O 1
ATOM 5907 N N . LEU A 1 765 ? -2.066 -94.312 -62.625 1 90.06 765 LEU A N 1
ATOM 5908 C CA . LEU A 1 765 ? -2.879 -95.188 -63.469 1 90.06 765 LEU A CA 1
ATOM 5909 C C . LEU A 1 765 ? -2.473 -95.062 -64.938 1 90.06 765 LEU A C 1
ATOM 5911 O O . LEU A 1 765 ? -2.359 -96.062 -65.688 1 90.06 765 LEU A O 1
ATOM 5915 N N . ALA A 1 766 ? -2.273 -93.812 -65.375 1 86.56 766 ALA A N 1
ATOM 5916 C CA . ALA A 1 766 ? -1.854 -93.562 -66.75 1 86.56 766 ALA A CA 1
ATOM 5917 C C . ALA A 1 766 ? -0.503 -94.25 -67 1 86.56 766 ALA A C 1
ATOM 5919 O O . ALA A 1 766 ? -0.311 -94.812 -68.062 1 86.56 766 ALA A O 1
ATOM 5920 N N . LEU A 1 767 ? 0.36 -94.188 -66.125 1 82.31 767 LEU A N 1
ATOM 5921 C CA . LEU A 1 767 ? 1.688 -94.75 -66.312 1 82.31 767 LEU A CA 1
ATOM 5922 C C . LEU A 1 767 ? 1.616 -96.25 -66.375 1 82.31 767 LEU A C 1
ATOM 5924 O O . LEU A 1 767 ? 2.363 -96.875 -67.125 1 82.31 767 LEU A O 1
ATOM 5928 N N . TYR A 1 768 ? 0.789 -96.938 -65.625 1 82.56 768 TYR A N 1
ATOM 5929 C CA . TYR A 1 768 ? 0.614 -98.375 -65.625 1 82.56 768 TYR A CA 1
ATOM 5930 C C . TYR A 1 768 ? 0.007 -98.812 -66.938 1 82.56 768 TYR A C 1
ATOM 5932 O O . TYR A 1 768 ? 0.434 -99.875 -67.5 1 82.56 768 TYR A O 1
ATOM 5940 N N . LEU A 1 769 ? -0.974 -98.062 -67.438 1 87.19 769 LEU A N 1
ATOM 5941 C CA . LEU A 1 769 ? -1.734 -98.5 -68.625 1 87.19 769 LEU A CA 1
ATOM 5942 C C . LEU A 1 769 ? -0.986 -98.125 -69.875 1 87.19 769 LEU A C 1
ATOM 5944 O O . LEU A 1 769 ? -1.322 -98.688 -70.938 1 87.19 769 LEU A O 1
ATOM 5948 N N . TRP A 1 770 ? -0.038 -97.375 -69.812 1 82.75 770 TRP A N 1
ATOM 5949 C CA . TRP A 1 770 ? 0.694 -96.875 -71 1 82.75 770 TRP A CA 1
ATOM 5950 C C . TRP A 1 770 ? 1.139 -98 -71.875 1 82.75 770 TRP A C 1
ATOM 5952 O O . TRP A 1 770 ? 0.778 -98 -73.062 1 82.75 770 TRP A O 1
ATOM 5962 N N . PRO A 1 771 ? 1.806 -99.062 -71.375 1 75.44 771 PRO A N 1
ATOM 5963 C CA . PRO A 1 771 ? 2.246 -100.125 -72.25 1 75.44 771 PRO A CA 1
ATOM 5964 C C . PRO A 1 771 ? 1.106 -101.062 -72.688 1 75.44 771 PRO A C 1
ATOM 5966 O O . PRO A 1 771 ? 1.197 -101.75 -73.688 1 75.44 771 PRO A O 1
ATOM 5969 N N . LYS A 1 772 ? 0.08 -101.062 -72 1 82.62 772 LYS A N 1
ATOM 5970 C CA . LYS A 1 772 ? -0.973 -102.062 -72.188 1 82.62 772 LYS A CA 1
ATOM 5971 C C . LYS A 1 772 ? -2.129 -101.5 -73 1 82.62 772 LYS A C 1
ATOM 5973 O O . LYS A 1 772 ? -2.715 -102.188 -73.812 1 82.62 772 LYS A O 1
ATOM 5978 N N . ALA A 1 773 ? -2.428 -100.25 -72.938 1 88.62 773 ALA A N 1
ATOM 5979 C CA . ALA A 1 773 ? -3.584 -99.688 -73.562 1 88.62 773 ALA A CA 1
ATOM 5980 C C . ALA A 1 773 ? -3.309 -98.188 -73.938 1 88.62 773 ALA A C 1
ATOM 5982 O O . ALA A 1 773 ? -3.85 -97.312 -73.312 1 88.62 773 ALA A O 1
ATOM 5983 N N . PRO A 1 774 ? -2.537 -97.938 -74.938 1 82.81 774 PRO A N 1
ATOM 5984 C CA . PRO A 1 774 ? -2.1 -96.562 -75.312 1 82.81 774 PRO A CA 1
ATOM 5985 C C . PRO A 1 774 ? -3.264 -95.688 -75.688 1 82.81 774 PRO A C 1
ATOM 5987 O O . PRO A 1 774 ? -3.211 -94.438 -75.375 1 82.81 774 PRO A O 1
ATOM 5990 N N . ARG A 1 775 ? -4.332 -96.188 -76.312 1 86 775 ARG A N 1
ATOM 5991 C CA . ARG A 1 775 ? -5.473 -95.375 -76.625 1 86 775 ARG A CA 1
ATOM 5992 C C . ARG A 1 775 ? -6.18 -94.812 -75.438 1 86 775 ARG A C 1
ATOM 5994 O O . ARG A 1 775 ? -6.578 -93.688 -75.375 1 86 775 ARG A O 1
ATOM 6001 N N . LYS A 1 776 ? -6.309 -95.625 -74.375 1 88.06 776 LYS A N 1
ATOM 6002 C CA . LYS A 1 776 ? -6.926 -95.188 -73.125 1 88.06 776 LYS A CA 1
ATOM 6003 C C . LYS A 1 776 ? -6.074 -94.188 -72.375 1 88.06 776 LYS A C 1
ATOM 6005 O O . LYS A 1 776 ? -6.602 -93.25 -71.75 1 88.06 776 LYS A O 1
ATOM 6010 N N . VAL A 1 777 ? -4.82 -94.312 -72.5 1 87.94 777 VAL A N 1
ATOM 6011 C CA . VAL A 1 777 ? -3.902 -93.438 -71.812 1 87.94 777 VAL A CA 1
ATOM 6012 C C . VAL A 1 777 ? -3.906 -92.062 -72.5 1 87.94 777 VAL A C 1
ATOM 6014 O O . VAL A 1 777 ? -3.736 -91 -71.875 1 87.94 777 VAL A O 1
ATOM 6017 N N . GLN A 1 778 ? -4.086 -92.062 -73.812 1 87.94 778 GLN A N 1
ATOM 6018 C CA . GLN A 1 778 ? -4.223 -90.812 -74.5 1 87.94 778 GLN A CA 1
ATOM 6019 C C . GLN A 1 778 ? -5.414 -90 -74 1 87.94 778 GLN A C 1
ATOM 6021 O O . GLN A 1 778 ? -5.32 -88.812 -73.812 1 87.94 778 GLN A O 1
ATOM 6026 N N . ALA A 1 779 ? -6.5 -90.688 -73.688 1 90.25 779 ALA A N 1
ATOM 6027 C CA . ALA A 1 779 ? -7.684 -90.062 -73.125 1 90.25 779 ALA A CA 1
ATOM 6028 C C . ALA A 1 779 ? -7.434 -89.562 -71.75 1 90.25 779 ALA A C 1
ATOM 6030 O O . ALA A 1 779 ? -7.836 -88.438 -71.375 1 90.25 779 ALA A O 1
ATOM 6031 N N . LEU A 1 780 ? -6.746 -90.312 -70.938 1 89.56 780 LEU A N 1
ATOM 6032 C CA . LEU A 1 780 ? -6.438 -90 -69.562 1 89.56 780 LEU A CA 1
ATOM 6033 C C . LEU A 1 780 ? -5.484 -88.812 -69.5 1 89.56 780 LEU A C 1
ATOM 6035 O O . LEU A 1 780 ? -5.641 -87.938 -68.688 1 89.56 780 LEU A O 1
ATOM 6039 N N . SER A 1 781 ? -4.457 -88.812 -70.312 1 89.12 781 SER A N 1
ATOM 6040 C CA . SER A 1 781 ? -3.492 -87.688 -70.375 1 89.12 781 SER A CA 1
ATOM 6041 C C . SER A 1 781 ? -4.156 -86.375 -70.812 1 89.12 781 SER A C 1
ATOM 6043 O O . SER A 1 781 ? -3.811 -85.312 -70.312 1 89.12 781 SER A O 1
ATOM 6045 N N . GLN A 1 782 ? -5.105 -86.5 -71.75 1 90.81 782 GLN A N 1
ATOM 6046 C CA . GLN A 1 782 ? -5.848 -85.312 -72.188 1 90.81 782 GLN A CA 1
ATOM 6047 C C . GLN A 1 782 ? -6.707 -84.75 -71 1 90.81 782 GLN A C 1
ATOM 6049 O O . GLN A 1 782 ? -6.77 -83.562 -70.812 1 90.81 782 GLN A O 1
ATOM 6054 N N . HIS A 1 783 ? -7.32 -85.625 -70.375 1 92 783 HIS A N 1
ATOM 6055 C CA . HIS A 1 783 ? -8.133 -85.25 -69.188 1 92 783 HIS A CA 1
ATOM 6056 C C . HIS A 1 783 ? -7.273 -84.562 -68.125 1 92 783 HIS A C 1
ATOM 6058 O O . HIS A 1 783 ? -7.641 -83.5 -67.625 1 92 783 HIS A O 1
ATOM 6064 N N . LEU A 1 784 ? -6.148 -85.125 -67.812 1 91.75 784 LEU A N 1
ATOM 6065 C CA . LEU A 1 784 ? -5.246 -84.625 -66.812 1 91.75 784 LEU A CA 1
ATOM 6066 C C . LEU A 1 784 ? -4.723 -83.25 -67.188 1 91.75 784 LEU A C 1
ATOM 6068 O O . LEU A 1 784 ? -4.621 -82.312 -66.375 1 91.75 784 LEU A O 1
ATOM 6072 N N . LEU A 1 785 ? -4.352 -83.125 -68.438 1 92.19 785 LEU A N 1
ATOM 6073 C CA . LEU A 1 785 ? -3.848 -81.875 -68.938 1 92.19 785 LEU A CA 1
ATOM 6074 C C . LEU A 1 785 ? -4.895 -80.75 -68.812 1 92.19 785 LEU A C 1
ATOM 6076 O O . LEU A 1 785 ? -4.598 -79.688 -68.312 1 92.19 785 LEU A O 1
ATOM 6080 N N . TYR A 1 786 ? -6.125 -81.062 -69.188 1 92.38 786 TYR A N 1
ATOM 6081 C CA . TYR A 1 786 ? -7.195 -80.062 -69.125 1 92.38 786 TYR A CA 1
ATOM 6082 C C . TYR A 1 786 ? -7.527 -79.75 -67.688 1 92.38 786 TYR A C 1
ATOM 6084 O O . TYR A 1 786 ? -7.641 -78.562 -67.312 1 92.38 786 TYR A O 1
ATOM 6092 N N . HIS A 1 787 ? -7.648 -80.688 -66.938 1 92.38 787 HIS A N 1
ATOM 6093 C CA . HIS A 1 787 ? -8.07 -80.5 -65.562 1 92.38 787 HIS A CA 1
ATOM 6094 C C . HIS A 1 787 ? -7.027 -79.75 -64.75 1 92.38 787 HIS A C 1
ATOM 6096 O O . HIS A 1 787 ? -7.363 -78.812 -64 1 92.38 787 HIS A O 1
ATOM 6102 N N . THR A 1 788 ? -5.797 -80.062 -64.812 1 93.81 788 THR A N 1
ATOM 6103 C CA . THR A 1 788 ? -4.73 -79.375 -64.062 1 93.81 788 THR A CA 1
ATOM 6104 C C . THR A 1 788 ? -4.48 -78 -64.562 1 93.81 788 THR A C 1
ATOM 6106 O O . THR A 1 788 ? -4.137 -77.062 -63.812 1 93.81 788 THR A O 1
ATOM 6109 N N . HIS A 1 789 ? -4.629 -77.812 -65.812 1 92.5 789 HIS A N 1
ATOM 6110 C CA . HIS A 1 789 ? -4.527 -76.438 -66.375 1 92.5 789 HIS A CA 1
ATOM 6111 C C . HIS A 1 789 ? -5.629 -75.562 -65.812 1 92.5 789 HIS A C 1
ATOM 6113 O O . HIS A 1 789 ? -5.379 -74.375 -65.5 1 92.5 789 HIS A O 1
ATOM 6119 N N . LYS A 1 790 ? -6.785 -76.062 -65.75 1 92.5 790 LYS A N 1
ATOM 6120 C CA . LYS A 1 790 ? -7.934 -75.312 -65.25 1 92.5 790 LYS A CA 1
ATOM 6121 C C . LYS A 1 790 ? -7.805 -75 -63.75 1 92.5 790 LYS A C 1
ATOM 6123 O O . LYS A 1 790 ? -8.141 -73.938 -63.281 1 92.5 790 LYS A O 1
ATOM 6128 N N . THR A 1 791 ? -7.305 -75.938 -63.031 1 92.5 791 THR A N 1
ATOM 6129 C CA . THR A 1 791 ? -7.312 -75.875 -61.562 1 92.5 791 THR A CA 1
ATOM 6130 C C . THR A 1 791 ? -6 -75.25 -61.062 1 92.5 791 THR A C 1
ATOM 6132 O O . THR A 1 791 ? -5.934 -74.75 -59.938 1 92.5 791 THR A O 1
ATOM 6135 N N . GLY A 1 792 ? -4.973 -75.312 -61.812 1 90.75 792 GLY A N 1
ATOM 6136 C CA . GLY A 1 792 ? -3.736 -74.562 -61.5 1 90.75 792 GLY A CA 1
ATOM 6137 C C . GLY A 1 792 ? -2.732 -75.438 -60.781 1 90.75 792 GLY A C 1
ATOM 6138 O O . GLY A 1 792 ? -1.731 -75 -60.25 1 90.75 792 GLY A O 1
ATOM 6139 N N . PHE A 1 793 ? -2.934 -76.75 -60.719 1 93.31 793 PHE A N 1
ATOM 6140 C CA . PHE A 1 793 ? -1.976 -77.688 -60.094 1 93.31 793 PHE A CA 1
ATOM 6141 C C . PHE A 1 793 ? -0.802 -77.938 -61.031 1 93.31 793 PHE A C 1
ATOM 6143 O O . PHE A 1 793 ? -0.832 -78.875 -61.812 1 93.31 793 PHE A O 1
ATOM 6150 N N . LEU A 1 794 ? 0.187 -77.125 -60.781 1 91.88 794 LEU A N 1
ATOM 6151 C CA . LEU A 1 794 ? 1.237 -77 -61.781 1 91.88 794 LEU A CA 1
ATOM 6152 C C . LEU A 1 794 ? 2.094 -78.25 -61.875 1 91.88 794 LEU A C 1
ATOM 6154 O O . LEU A 1 794 ? 2.504 -78.625 -62.969 1 91.88 794 LEU A O 1
ATOM 6158 N N . VAL A 1 795 ? 2.416 -78.875 -60.844 1 87.75 795 VAL A N 1
ATOM 6159 C CA . VAL A 1 795 ? 3.281 -80.062 -60.844 1 87.75 795 VAL A CA 1
ATOM 6160 C C . VAL A 1 795 ? 2.625 -81.188 -61.625 1 87.75 795 VAL A C 1
ATOM 6162 O O . VAL A 1 795 ? 3.279 -81.812 -62.438 1 87.75 795 VAL A O 1
ATOM 6165 N N . HIS A 1 796 ? 1.402 -81.375 -61.438 1 90.94 796 HIS A N 1
ATOM 6166 C CA . HIS A 1 796 ? 0.667 -82.375 -62.125 1 90.94 796 HIS A CA 1
ATOM 6167 C C . HIS A 1 796 ? 0.409 -82 -63.594 1 90.94 796 HIS A C 1
ATOM 6169 O O . HIS A 1 796 ? 0.312 -82.875 -64.438 1 90.94 796 HIS A O 1
ATOM 6175 N N . LEU A 1 797 ? 0.332 -80.75 -63.812 1 92.5 797 LEU A N 1
ATOM 6176 C CA . LEU A 1 797 ? 0.25 -80.312 -65.188 1 92.5 797 LEU A CA 1
ATOM 6177 C C . LEU A 1 797 ? 1.514 -80.625 -65.938 1 92.5 797 LEU A C 1
ATOM 6179 O O . LEU A 1 797 ? 1.438 -81.062 -67.125 1 92.5 797 LEU A O 1
ATOM 6183 N N . GLU A 1 798 ? 2.621 -80.5 -65.375 1 91.81 798 GLU A N 1
ATOM 6184 C CA . GLU A 1 798 ? 3.891 -80.812 -66 1 91.81 798 GLU A CA 1
ATOM 6185 C C . GLU A 1 798 ? 3.947 -82.312 -66.312 1 91.81 798 GLU A C 1
ATOM 6187 O O . GLU A 1 798 ? 4.352 -82.688 -67.375 1 91.81 798 GLU A O 1
ATOM 6192 N N . VAL A 1 799 ? 3.467 -83.125 -65.438 1 87.69 799 VAL A N 1
ATOM 6193 C CA . VAL A 1 799 ? 3.449 -84.562 -65.625 1 87.69 799 VAL A CA 1
ATOM 6194 C C . VAL A 1 799 ? 2.498 -84.938 -66.75 1 87.69 799 VAL A C 1
ATOM 6196 O O . VAL A 1 799 ? 2.814 -85.75 -67.562 1 87.69 799 VAL A O 1
ATOM 6199 N N . ALA A 1 800 ? 1.389 -84.312 -66.75 1 88.88 800 ALA A N 1
ATOM 6200 C CA . ALA A 1 800 ? 0.408 -84.562 -67.812 1 88.88 800 ALA A CA 1
ATOM 6201 C C . ALA A 1 800 ? 0.964 -84.125 -69.188 1 88.88 800 ALA A C 1
ATOM 6203 O O . ALA A 1 800 ? 0.762 -84.875 -70.188 1 88.88 800 ALA A O 1
ATOM 6204 N N . ARG A 1 801 ? 1.653 -83.062 -69.25 1 90.94 801 ARG A N 1
ATOM 6205 C CA . ARG A 1 801 ? 2.27 -82.625 -70.5 1 90.94 801 ARG A CA 1
ATOM 6206 C C . ARG A 1 801 ? 3.324 -83.625 -71 1 90.94 801 ARG A C 1
ATOM 6208 O O . ARG A 1 801 ? 3.367 -83.938 -72.188 1 90.94 801 ARG A O 1
ATOM 6215 N N . LEU A 1 802 ? 4.07 -84.062 -70.125 1 87.81 802 LEU A N 1
ATOM 6216 C CA . LEU A 1 802 ? 5.156 -84.938 -70.438 1 87.81 802 LEU A CA 1
ATOM 6217 C C . LEU A 1 802 ? 4.609 -86.312 -70.875 1 87.81 802 LEU A C 1
ATOM 6219 O O . LEU A 1 802 ? 5.125 -86.938 -71.812 1 87.81 802 LEU A O 1
ATOM 6223 N N . LEU A 1 803 ? 3.596 -86.812 -70.25 1 83.94 803 LEU A N 1
ATOM 6224 C CA . LEU A 1 803 ? 2.941 -88.062 -70.562 1 83.94 803 LEU A CA 1
ATOM 6225 C C . LEU A 1 803 ? 2.334 -87.938 -72 1 83.94 803 LEU A C 1
ATOM 6227 O O . LEU A 1 803 ? 2.471 -88.875 -72.812 1 83.94 803 LEU A O 1
ATOM 6231 N N . ARG A 1 804 ? 1.72 -86.875 -72.25 1 88.12 804 ARG A N 1
ATOM 6232 C CA . ARG A 1 804 ? 1.134 -86.688 -73.562 1 88.12 804 ARG A CA 1
ATOM 6233 C C . ARG A 1 804 ? 2.217 -86.562 -74.625 1 88.12 804 ARG A C 1
ATOM 6235 O O . ARG A 1 804 ? 2.074 -87.188 -75.75 1 88.12 804 ARG A O 1
ATOM 6242 N N . ALA A 1 805 ? 3.223 -85.875 -74.375 1 87.44 805 ALA A N 1
ATOM 6243 C CA . ALA A 1 805 ? 4.336 -85.75 -75.312 1 87.44 805 ALA A CA 1
ATOM 6244 C C . ALA A 1 805 ? 4.945 -87.125 -75.625 1 87.44 805 ALA A C 1
ATOM 6246 O O . ALA A 1 805 ? 5.281 -87.438 -76.75 1 87.44 805 ALA A O 1
ATOM 6247 N N . GLN A 1 806 ? 5.039 -87.938 -74.625 1 82.12 806 GLN A N 1
ATOM 6248 C CA . GLN A 1 806 ? 5.594 -89.25 -74.75 1 82.12 806 GLN A CA 1
ATOM 6249 C C . GLN A 1 806 ? 4.727 -90.125 -75.688 1 82.12 806 GLN A C 1
ATOM 6251 O O . GLN A 1 806 ? 5.238 -90.812 -76.562 1 82.12 806 GLN A O 1
ATOM 6256 N N . LEU A 1 807 ? 3.449 -90.125 -75.5 1 83.25 807 LEU A N 1
ATOM 6257 C CA . LEU A 1 807 ? 2.508 -90.875 -76.312 1 83.25 807 LEU A CA 1
ATOM 6258 C C . LEU A 1 807 ? 2.49 -90.438 -77.75 1 83.25 807 LEU A C 1
ATOM 6260 O O . LEU A 1 807 ? 2.447 -91.25 -78.688 1 83.25 807 LEU A O 1
ATOM 6264 N N . LEU A 1 808 ? 2.617 -89.188 -77.938 1 85 808 LEU A N 1
ATOM 6265 C CA . LEU A 1 808 ? 2.605 -88.625 -79.312 1 85 808 LEU A CA 1
ATOM 6266 C C . LEU A 1 808 ? 3.916 -88.938 -80 1 85 808 LEU A C 1
ATOM 6268 O O . LEU A 1 808 ? 3.916 -89.25 -81.188 1 85 808 LEU A O 1
ATOM 6272 N N . LEU A 1 809 ? 4.941 -88.875 -79.375 1 81.88 809 LEU A N 1
ATOM 6273 C CA . LEU A 1 809 ? 6.238 -89.188 -79.938 1 81.88 809 LEU A CA 1
ATOM 6274 C C . LEU A 1 809 ? 6.285 -90.625 -80.438 1 81.88 809 LEU A C 1
ATOM 6276 O O . LEU A 1 809 ? 6.898 -90.938 -81.438 1 81.88 809 LEU A O 1
ATOM 6280 N N . GLU A 1 810 ? 5.664 -91.5 -79.75 1 79.81 810 GLU A N 1
ATOM 6281 C CA . GLU A 1 810 ? 5.637 -92.938 -80.125 1 79.81 810 GLU A CA 1
ATOM 6282 C C . GLU A 1 810 ? 4.82 -93.188 -81.375 1 79.81 810 GLU A C 1
ATOM 6284 O O . GLU A 1 810 ? 5.027 -94.188 -82.062 1 79.81 810 GLU A O 1
ATOM 6289 N N . THR A 1 811 ? 3.932 -92.312 -81.688 1 80.44 811 THR A N 1
ATOM 6290 C CA . THR A 1 811 ? 3.139 -92.438 -82.875 1 80.44 811 THR A CA 1
ATOM 6291 C C . THR A 1 811 ? 3.73 -91.562 -84 1 80.44 811 THR A C 1
ATOM 6293 O O . THR A 1 811 ? 3.148 -91.5 -85.125 1 80.44 811 THR A O 1
ATOM 6296 N N . GLY A 1 812 ? 4.91 -90.938 -83.812 1 79.5 812 GLY A N 1
ATOM 6297 C CA . GLY A 1 812 ? 5.656 -90.188 -84.875 1 79.5 812 GLY A CA 1
ATOM 6298 C C . GLY A 1 812 ? 5.223 -88.75 -85 1 79.5 812 GLY A C 1
ATOM 6299 O O . GLY A 1 812 ? 5.562 -88.125 -86 1 79.5 812 GLY A O 1
ATOM 6300 N N . GLU A 1 813 ? 4.492 -88.25 -84.125 1 84.75 813 GLU A N 1
ATOM 6301 C CA . GLU A 1 813 ? 4.02 -86.875 -84.188 1 84.75 813 GLU A CA 1
ATOM 6302 C C . GLU A 1 813 ? 4.988 -85.875 -83.5 1 84.75 813 GLU A C 1
ATOM 6304 O O . GLU A 1 813 ? 5.73 -86.312 -82.625 1 84.75 813 GLU A O 1
ATOM 6309 N N . ARG A 1 814 ? 4.977 -84.625 -83.938 1 82.56 814 ARG A N 1
ATOM 6310 C CA . ARG A 1 814 ? 5.828 -83.625 -83.312 1 82.56 814 ARG A CA 1
ATOM 6311 C C . ARG A 1 814 ? 5.285 -83.188 -82 1 82.56 814 ARG A C 1
ATOM 6313 O O . ARG A 1 814 ? 4.07 -83.125 -81.812 1 82.56 814 ARG A O 1
ATOM 6320 N N . VAL A 1 815 ? 6.168 -82.875 -80.812 1 86.19 815 VAL A N 1
ATOM 6321 C CA . VAL A 1 815 ? 5.703 -82.688 -79.438 1 86.19 815 VAL A CA 1
ATOM 6322 C C . VAL A 1 815 ? 6.305 -81.438 -78.875 1 86.19 815 VAL A C 1
ATOM 6324 O O . VAL A 1 815 ? 6.184 -81.125 -77.688 1 86.19 815 VAL A O 1
ATOM 6327 N N . ASP A 1 816 ? 6.918 -80.375 -79.75 1 84.62 816 ASP A N 1
ATOM 6328 C CA . ASP A 1 816 ? 7.613 -79.188 -79.25 1 84.62 816 ASP A CA 1
ATOM 6329 C C . ASP A 1 816 ? 6.68 -78.312 -78.438 1 84.62 816 ASP A C 1
ATOM 6331 O O . ASP A 1 816 ? 7.094 -77.688 -77.438 1 84.62 816 ASP A O 1
ATOM 6335 N N . HIS A 1 817 ? 5.426 -78.25 -78.812 1 86.75 817 HIS A N 1
ATOM 6336 C CA . HIS A 1 817 ? 4.465 -77.375 -78.125 1 86.75 817 HIS A CA 1
ATOM 6337 C C . HIS A 1 817 ? 4.145 -77.875 -76.75 1 86.75 817 HIS A C 1
ATOM 6339 O O . HIS A 1 817 ? 3.711 -77.062 -75.875 1 86.75 817 HIS A O 1
ATOM 6345 N N . LEU A 1 818 ? 4.406 -79.062 -76.438 1 89.81 818 LEU A N 1
ATOM 6346 C CA . LEU A 1 818 ? 4.117 -79.625 -75.125 1 89.81 818 LEU A CA 1
ATOM 6347 C C . LEU A 1 818 ? 5.332 -79.5 -74.188 1 89.81 818 LEU A C 1
ATOM 6349 O O . LEU A 1 818 ? 5.207 -79.625 -73 1 89.81 818 LEU A O 1
ATOM 6353 N N . LEU A 1 819 ? 6.48 -79.25 -74.75 1 89.56 819 LEU A N 1
ATOM 6354 C CA . LEU A 1 819 ? 7.719 -79.25 -74 1 89.56 819 LEU A CA 1
ATOM 6355 C C . LEU A 1 819 ? 8.211 -77.875 -73.688 1 89.56 819 LEU A C 1
ATOM 6357 O O . LEU A 1 819 ? 9.297 -77.688 -73.125 1 89.56 819 LEU A O 1
ATOM 6361 N N . GLY A 1 820 ? 7.379 -76.812 -74 1 89.5 820 GLY A N 1
ATOM 6362 C CA . GLY A 1 820 ? 7.754 -75.375 -73.812 1 89.5 820 GLY A CA 1
ATOM 6363 C C . GLY A 1 820 ? 7.43 -74.938 -72.375 1 89.5 820 GLY A C 1
ATOM 6364 O O . GLY A 1 820 ? 6.664 -74 -72.25 1 89.5 820 GLY A O 1
ATOM 6365 N N . PHE A 1 821 ? 7.922 -75.5 -71.312 1 89.69 821 PHE A N 1
ATOM 6366 C CA . PHE A 1 821 ? 7.715 -75.062 -69.938 1 89.69 821 PHE A CA 1
ATOM 6367 C C . PHE A 1 821 ? 8.977 -75.312 -69.062 1 89.69 821 PHE A C 1
ATOM 6369 O O . PHE A 1 821 ? 9.859 -76.062 -69.5 1 89.69 821 PHE A O 1
ATOM 6376 N N . ALA A 1 822 ? 9.133 -74.5 -68.062 1 90.62 822 ALA A N 1
ATOM 6377 C CA . ALA A 1 822 ? 10.227 -74.688 -67.125 1 90.62 822 ALA A CA 1
ATOM 6378 C C . ALA A 1 822 ? 9.836 -75.75 -66.062 1 90.62 822 ALA A C 1
ATOM 6380 O O . ALA A 1 822 ? 8.898 -75.5 -65.312 1 90.62 822 ALA A O 1
ATOM 6381 N N . PRO A 1 823 ? 10.508 -76.938 -66 1 90.06 823 PRO A N 1
ATOM 6382 C CA . PRO A 1 823 ? 10.148 -77.938 -65 1 90.06 823 PRO A CA 1
ATOM 6383 C C . PRO A 1 823 ? 10.367 -77.5 -63.562 1 90.06 823 PRO A C 1
ATOM 6385 O O . PRO A 1 823 ? 11.344 -76.812 -63.281 1 90.06 823 PRO A O 1
ATOM 6388 N N . SER A 1 824 ? 9.5 -77.875 -62.719 1 90.94 824 SER A N 1
ATOM 6389 C CA . SER A 1 824 ? 9.539 -77.5 -61.312 1 90.94 824 SER A CA 1
ATOM 6390 C C . SER A 1 824 ? 10.32 -78.5 -60.469 1 90.94 824 SER A C 1
ATOM 6392 O O . SER A 1 824 ? 10.797 -78.125 -59.375 1 90.94 824 SER A O 1
ATOM 6394 N N . LEU A 1 825 ? 10.398 -79.75 -60.938 1 91.81 825 LEU A N 1
ATOM 6395 C CA . LEU A 1 825 ? 11 -80.812 -60.125 1 91.81 825 LEU A CA 1
ATOM 6396 C C . LEU A 1 825 ? 12.102 -81.5 -60.906 1 91.81 825 LEU A C 1
ATOM 6398 O O . LEU A 1 825 ? 12.109 -81.438 -62.156 1 91.81 825 LEU A O 1
ATOM 6402 N N . PRO A 1 826 ? 13.062 -82.125 -60.156 1 88.56 826 PRO A N 1
ATOM 6403 C CA . PRO A 1 826 ? 14.125 -82.812 -60.844 1 88.56 826 PRO A CA 1
ATOM 6404 C C . PRO A 1 826 ? 13.594 -84 -61.719 1 88.56 826 PRO A C 1
ATOM 6406 O O . PRO A 1 826 ? 14.125 -84.25 -62.812 1 88.56 826 PRO A O 1
ATOM 6409 N N . LEU A 1 827 ? 12.586 -84.562 -61.344 1 86.44 827 LEU A N 1
ATOM 6410 C CA . LEU A 1 827 ? 12.008 -85.688 -62.094 1 86.44 827 LEU A CA 1
ATOM 6411 C C . LEU A 1 827 ? 11.438 -85.188 -63.438 1 86.44 827 LEU A C 1
ATOM 6413 O O . LEU A 1 827 ? 11.688 -85.812 -64.5 1 86.44 827 LEU A O 1
ATOM 6417 N N . THR A 1 828 ? 10.672 -84.125 -63.438 1 88.19 828 THR A N 1
ATOM 6418 C CA . THR A 1 828 ? 10.078 -83.562 -64.688 1 88.19 828 THR A CA 1
ATOM 6419 C C . THR A 1 828 ? 11.156 -83 -65.562 1 88.19 828 THR A C 1
ATOM 6421 O O . THR A 1 828 ? 11.047 -83 -66.75 1 88.19 828 THR A O 1
ATOM 6424 N N . ARG A 1 829 ? 12.125 -82.5 -64.938 1 87.94 829 ARG A N 1
ATOM 6425 C CA . ARG A 1 829 ? 13.242 -82 -65.688 1 87.94 829 ARG A CA 1
ATOM 6426 C C . ARG A 1 829 ? 13.961 -83.062 -66.438 1 87.94 829 ARG A C 1
ATOM 6428 O O . ARG A 1 829 ? 14.258 -82.938 -67.625 1 87.94 829 ARG A O 1
ATOM 6435 N N . ALA A 1 830 ? 14.211 -84.188 -65.812 1 84.88 830 ALA A N 1
ATOM 6436 C CA . ALA A 1 830 ? 14.875 -85.312 -66.438 1 84.88 830 ALA A CA 1
ATOM 6437 C C . ALA A 1 830 ? 14.016 -85.938 -67.5 1 84.88 830 ALA A C 1
ATOM 6439 O O . ALA A 1 830 ? 14.523 -86.312 -68.562 1 84.88 830 ALA A O 1
ATOM 6440 N N . TRP A 1 831 ? 12.773 -86 -67.312 1 83.81 831 TRP A N 1
ATOM 6441 C CA . TRP A 1 831 ? 11.836 -86.562 -68.25 1 83.81 831 TRP A CA 1
ATOM 6442 C C . TRP A 1 831 ? 11.742 -85.688 -69.5 1 83.81 831 TRP A C 1
ATOM 6444 O O . TRP A 1 831 ? 11.766 -86.188 -70.625 1 83.81 831 TRP A O 1
ATOM 6454 N N . LYS A 1 832 ? 11.625 -84.5 -69.25 1 86.69 832 LYS A N 1
ATOM 6455 C CA . LYS A 1 832 ? 11.586 -83.5 -70.375 1 86.69 832 LYS A CA 1
ATOM 6456 C C . LYS A 1 832 ? 12.859 -83.625 -71.25 1 86.69 832 LYS A C 1
ATOM 6458 O O . LYS A 1 832 ? 12.797 -83.625 -72.438 1 86.69 832 LYS A O 1
ATOM 6463 N N . ALA A 1 833 ? 13.992 -83.688 -70.562 1 83.56 833 ALA A N 1
ATOM 6464 C CA . ALA A 1 833 ? 15.273 -83.812 -71.25 1 83.56 833 ALA A CA 1
ATOM 6465 C C . ALA A 1 833 ? 15.336 -85.062 -72.125 1 83.56 833 ALA A C 1
ATOM 6467 O O . ALA A 1 833 ? 15.828 -85.062 -73.25 1 83.56 833 ALA A O 1
ATOM 6468 N N . ALA A 1 834 ? 14.828 -86.125 -71.625 1 80.56 834 ALA A N 1
ATOM 6469 C CA . ALA A 1 834 ? 14.82 -87.438 -72.375 1 80.56 834 ALA A CA 1
ATOM 6470 C C . ALA A 1 834 ? 13.961 -87.312 -73.625 1 80.56 834 ALA A C 1
ATOM 6472 O O . ALA A 1 834 ? 14.32 -87.875 -74.625 1 80.56 834 ALA A O 1
ATOM 6473 N N . LEU A 1 835 ? 12.914 -86.688 -73.562 1 82.75 835 LEU A N 1
ATOM 6474 C CA . LEU A 1 835 ? 12.008 -86.562 -74.688 1 82.75 835 LEU A CA 1
ATOM 6475 C C . LEU A 1 835 ? 12.586 -85.625 -75.75 1 82.75 835 LEU A C 1
ATOM 6477 O O . LEU A 1 835 ? 12.219 -85.688 -76.938 1 82.75 835 LEU A O 1
ATOM 6481 N N . GLN A 1 836 ? 13.562 -84.812 -75.312 1 83 836 GLN A N 1
ATOM 6482 C CA . GLN A 1 836 ? 14.219 -83.938 -76.25 1 83 836 GLN A CA 1
ATOM 6483 C C . GLN A 1 836 ? 15.5 -84.562 -76.812 1 83 836 GLN A C 1
ATOM 6485 O O . GLN A 1 836 ? 16.219 -83.875 -77.562 1 83 836 GLN A O 1
ATOM 6490 N N . GLY A 1 837 ? 15.805 -85.75 -76.5 1 76.69 837 GLY A N 1
ATOM 6491 C CA . GLY A 1 837 ? 16.984 -86.438 -77 1 76.69 837 GLY A CA 1
ATOM 6492 C C . GLY A 1 837 ? 18.25 -86.062 -76.25 1 76.69 837 GLY A C 1
ATOM 6493 O O . GLY A 1 837 ? 19.359 -86.25 -76.812 1 76.69 837 GLY A O 1
ATOM 6494 N N . GLN A 1 838 ? 18.125 -85.5 -75.25 1 78.31 838 GLN A N 1
ATOM 6495 C CA . GLN A 1 838 ? 19.281 -85.062 -74.5 1 78.31 838 GLN A CA 1
ATOM 6496 C C . GLN A 1 838 ? 19.578 -86.062 -73.375 1 78.31 838 GLN A C 1
ATOM 6498 O O . GLN A 1 838 ? 18.688 -86.812 -72.875 1 78.31 838 GLN A O 1
ATOM 6503 N N . GLU A 1 839 ? 20.938 -86.5 -73.062 1 68.12 839 GLU A N 1
ATOM 6504 C CA . GLU A 1 839 ? 21.297 -87.375 -71.938 1 68.12 839 GLU A CA 1
ATOM 6505 C C . GLU A 1 839 ? 20.875 -86.75 -70.625 1 68.12 839 GLU A C 1
ATOM 6507 O O . GLU A 1 839 ? 21.094 -85.562 -70.375 1 68.12 839 GLU A O 1
ATOM 6512 N N . ALA A 1 840 ? 19.984 -87.438 -70 1 63.16 840 ALA A N 1
ATOM 6513 C CA . ALA A 1 840 ? 19.453 -87 -68.75 1 63.16 840 ALA A CA 1
ATOM 6514 C C . ALA A 1 840 ? 20.547 -87 -67.625 1 63.16 840 ALA A C 1
ATOM 6516 O O . ALA A 1 840 ? 21.172 -88 -67.375 1 63.16 840 ALA A O 1
ATOM 6517 N N . ALA A 1 841 ? 21.156 -85.75 -67.25 1 59.84 841 ALA A N 1
ATOM 6518 C CA . ALA A 1 841 ? 22.25 -85.625 -66.25 1 59.84 841 ALA A CA 1
ATOM 6519 C C . ALA A 1 841 ? 21.781 -85.938 -64.875 1 59.84 841 ALA A C 1
ATOM 6521 O O . ALA A 1 841 ? 22.594 -86.125 -63.969 1 59.84 841 ALA A O 1
ATOM 6522 N N . GLU A 1 842 ? 20.5 -86 -64.5 1 64.38 842 GLU A N 1
ATOM 6523 C CA . GLU A 1 842 ? 20.094 -86 -63.125 1 64.38 842 GLU A CA 1
ATOM 6524 C C . GLU A 1 842 ? 20 -87.375 -62.562 1 64.38 842 GLU A C 1
ATOM 6526 O O . GLU A 1 842 ? 19.547 -88.312 -63.25 1 64.38 842 GLU A O 1
ATOM 6531 N N . ASP A 1 843 ? 20.703 -87.625 -61.406 1 68.12 843 ASP A N 1
ATOM 6532 C CA . ASP A 1 843 ? 20.641 -88.875 -60.625 1 68.12 843 ASP A CA 1
ATOM 6533 C C . ASP A 1 843 ? 19.234 -89.062 -60.062 1 68.12 843 ASP A C 1
ATOM 6535 O O . ASP A 1 843 ? 18.75 -88.25 -59.281 1 68.12 843 ASP A O 1
ATOM 6539 N N . LEU A 1 844 ? 18.406 -90 -60.656 1 80.94 844 LEU A N 1
ATOM 6540 C CA . LEU A 1 844 ? 17.016 -90.25 -60.25 1 80.94 844 LEU A CA 1
ATOM 6541 C C . LEU A 1 844 ? 16.953 -91.312 -59.188 1 80.94 844 LEU A C 1
ATOM 6543 O O . LEU A 1 844 ? 15.883 -91.875 -58.938 1 80.94 844 LEU A O 1
ATOM 6547 N N . GLU A 1 845 ? 18.109 -91.562 -58.594 1 76.69 845 GLU A N 1
ATOM 6548 C CA . GLU A 1 845 ? 18.141 -92.562 -57.531 1 76.69 845 GLU A CA 1
ATOM 6549 C C . GLU A 1 845 ? 17.297 -92.125 -56.344 1 76.69 845 GLU A C 1
ATOM 6551 O O . GLU A 1 845 ? 16.75 -92.938 -55.625 1 76.69 845 GLU A O 1
ATOM 6556 N N . GLY A 1 846 ? 17.156 -90.875 -56.25 1 79.81 846 GLY A N 1
ATOM 6557 C CA . GLY A 1 846 ? 16.438 -90.312 -55.125 1 79.81 846 GLY A CA 1
ATOM 6558 C C . GLY A 1 846 ? 14.93 -90.5 -55.219 1 79.81 846 GLY A C 1
ATOM 6559 O O . GLY A 1 846 ? 14.188 -90.188 -54.281 1 79.81 846 GLY A O 1
ATOM 6560 N N . TYR A 1 847 ? 14.508 -91 -56.25 1 81.25 847 TYR A N 1
ATOM 6561 C CA . TYR A 1 847 ? 13.078 -91.25 -56.438 1 81.25 847 TYR A CA 1
ATOM 6562 C C . TYR A 1 847 ? 12.734 -92.688 -56.312 1 81.25 847 TYR A C 1
ATOM 6564 O O . TYR A 1 847 ? 11.609 -93.125 -56.594 1 81.25 847 TYR A O 1
ATOM 6572 N N . GLY A 1 848 ? 13.648 -93.562 -56.031 1 72.88 848 GLY A N 1
ATOM 6573 C CA . GLY A 1 848 ? 13.422 -95 -55.781 1 72.88 848 GLY A CA 1
ATOM 6574 C C . GLY A 1 848 ? 12.914 -95.75 -57 1 72.88 848 GLY A C 1
ATOM 6575 O O . GLY A 1 848 ? 13.508 -95.625 -58.094 1 72.88 848 GLY A O 1
ATOM 6576 N N . ILE A 1 849 ? 11.852 -96.375 -56.844 1 69.62 849 ILE A N 1
ATOM 6577 C CA . ILE A 1 849 ? 11.305 -97.25 -57.875 1 69.62 849 ILE A CA 1
ATOM 6578 C C . ILE A 1 849 ? 10.836 -96.375 -59.062 1 69.62 849 ILE A C 1
ATOM 6580 O O . ILE A 1 849 ? 10.914 -96.812 -60.219 1 69.62 849 ILE A O 1
ATOM 6584 N N . LEU A 1 850 ? 10.406 -95.188 -58.75 1 67.06 850 LEU A N 1
ATOM 6585 C CA . LEU A 1 850 ? 9.938 -94.312 -59.812 1 67.06 850 LEU A CA 1
ATOM 6586 C C . LEU A 1 850 ? 11.094 -93.875 -60.688 1 67.06 850 LEU A C 1
ATOM 6588 O O . LEU A 1 850 ? 10.945 -93.812 -61.906 1 67.06 850 LEU A O 1
ATOM 6592 N N . GLY A 1 851 ? 12.109 -93.625 -60.031 1 66.75 851 GLY A N 1
ATOM 6593 C CA . GLY A 1 851 ? 13.297 -93.312 -60.812 1 66.75 851 GLY A CA 1
ATOM 6594 C C . GLY A 1 851 ? 13.75 -94.438 -61.719 1 66.75 851 GLY A C 1
ATOM 6595 O O . GLY A 1 851 ? 14.102 -94.188 -62.875 1 66.75 851 GLY A O 1
ATOM 6596 N N . ARG A 1 852 ? 13.672 -95.625 -61.25 1 67 852 ARG A N 1
ATOM 6597 C CA . ARG A 1 852 ? 14.055 -96.812 -62.031 1 67 852 ARG A CA 1
ATOM 6598 C C . ARG A 1 852 ? 13.102 -97 -63.219 1 67 852 ARG A C 1
ATOM 6600 O O . ARG A 1 852 ? 13.539 -97.312 -64.312 1 67 852 ARG A O 1
ATOM 6607 N N . TRP A 1 853 ? 11.969 -96.812 -62.969 1 63.78 853 TRP A N 1
ATOM 6608 C CA . TRP A 1 853 ? 10.953 -97 -64 1 63.78 853 TRP A CA 1
ATOM 6609 C C . TRP A 1 853 ? 11.172 -96 -65.125 1 63.78 853 TRP A C 1
ATOM 6611 O O . TRP A 1 853 ? 11.156 -96.375 -66.312 1 63.78 853 TRP A O 1
ATOM 6621 N N . VAL A 1 854 ? 11.445 -94.812 -64.75 1 64.44 854 VAL A N 1
ATOM 6622 C CA . VAL A 1 854 ? 11.641 -93.75 -65.75 1 64.44 854 VAL A CA 1
ATOM 6623 C C . VAL A 1 854 ? 12.914 -94.062 -66.562 1 64.44 854 VAL A C 1
ATOM 6625 O O . VAL A 1 854 ? 12.938 -93.875 -67.812 1 64.44 854 VAL A O 1
ATOM 6628 N N . ARG A 1 855 ? 13.812 -94.562 -65.938 1 63.09 855 ARG A N 1
ATOM 6629 C CA . ARG A 1 855 ? 15.047 -94.938 -66.625 1 63.09 855 ARG A CA 1
ATOM 6630 C C . ARG A 1 855 ? 14.82 -96 -67.625 1 63.09 855 ARG A C 1
ATOM 6632 O O . ARG A 1 855 ? 15.391 -96 -68.75 1 63.09 855 ARG A O 1
ATOM 6639 N N . ARG A 1 856 ? 14.008 -96.938 -67.25 1 61.28 856 ARG A N 1
ATOM 6640 C CA . ARG A 1 856 ? 13.711 -98.062 -68.188 1 61.28 856 ARG A CA 1
ATOM 6641 C C . ARG A 1 856 ? 12.867 -97.625 -69.375 1 61.28 856 ARG A C 1
ATOM 6643 O O . ARG A 1 856 ? 13.078 -98.062 -70.5 1 61.28 856 ARG A O 1
ATOM 6650 N N . LEU A 1 857 ? 11.922 -96.875 -69.062 1 57.81 857 LEU A N 1
ATOM 6651 C CA . LEU A 1 857 ? 11.047 -96.375 -70.125 1 57.81 857 LEU A CA 1
ATOM 6652 C C . LEU A 1 857 ? 11.844 -95.562 -71.125 1 57.81 857 LEU A C 1
ATOM 6654 O O . LEU A 1 857 ? 11.586 -95.688 -72.375 1 57.81 857 LEU A O 1
ATOM 6658 N N . TRP A 1 858 ? 12.844 -95 -70.625 1 58.66 858 TRP A N 1
ATOM 6659 C CA . TRP A 1 858 ? 13.68 -94.125 -71.5 1 58.66 858 TRP A CA 1
ATOM 6660 C C . TRP A 1 858 ? 14.57 -95 -72.375 1 58.66 858 TRP A C 1
ATOM 6662 O O . TRP A 1 858 ? 14.828 -94.625 -73.562 1 58.66 858 TRP A O 1
ATOM 6672 N N . ARG A 1 859 ? 14.953 -96.062 -71.938 1 54.59 859 ARG A N 1
ATOM 6673 C CA . ARG A 1 859 ? 15.773 -96.938 -72.75 1 54.59 859 ARG A CA 1
ATOM 6674 C C . ARG A 1 859 ? 14.945 -97.562 -73.812 1 54.59 859 ARG A C 1
ATOM 6676 O O . ARG A 1 859 ? 15.445 -97.812 -74.938 1 54.59 859 ARG A O 1
ATOM 6683 N N . ARG A 1 860 ? 13.766 -97.875 -73.625 1 51.06 860 ARG A N 1
ATOM 6684 C CA . ARG A 1 860 ? 12.898 -98.438 -74.688 1 51.06 860 ARG A CA 1
ATOM 6685 C C . ARG A 1 860 ? 12.539 -97.438 -75.75 1 51.06 860 ARG A C 1
ATOM 6687 O O . ARG A 1 860 ? 12.406 -97.75 -76.938 1 51.06 860 ARG A O 1
ATOM 6694 N N . GLY A 1 861 ? 12.305 -96.188 -75.438 1 48.81 861 GLY A N 1
ATOM 6695 C CA . GLY A 1 861 ? 11.977 -95.125 -76.312 1 48.81 861 GLY A CA 1
ATOM 6696 C C . GLY A 1 861 ? 13.148 -94.688 -77.188 1 48.81 861 GLY A C 1
ATOM 6697 O O . GLY A 1 861 ? 12.953 -94.188 -78.312 1 48.81 861 GLY A O 1
ATOM 6698 N N . ALA A 1 862 ? 14.32 -94.75 -76.75 1 46.62 862 ALA A N 1
ATOM 6699 C CA . ALA A 1 862 ? 15.484 -94.5 -77.625 1 46.62 862 ALA A CA 1
ATOM 6700 C C . ALA A 1 862 ? 15.594 -95.562 -78.75 1 46.62 862 ALA A C 1
ATOM 6702 O O . ALA A 1 862 ? 16.062 -95.25 -79.812 1 46.62 862 ALA A O 1
ATOM 6703 N N . ALA A 1 863 ? 15.258 -96.688 -78.562 1 40.78 863 ALA A N 1
ATOM 6704 C CA . ALA A 1 863 ? 15.281 -97.688 -79.625 1 40.78 863 ALA A CA 1
ATOM 6705 C C . ALA A 1 863 ? 14.258 -97.375 -80.688 1 40.78 863 ALA A C 1
ATOM 6707 O O . ALA A 1 863 ? 14.508 -97.562 -81.875 1 40.78 863 ALA A O 1
ATOM 6708 N N . TRP A 1 864 ? 13.258 -96.688 -80.312 1 37 864 TRP A N 1
ATOM 6709 C CA . TRP A 1 864 ? 12.234 -96.375 -81.312 1 37 864 TRP A CA 1
ATOM 6710 C C . TRP A 1 864 ? 12.617 -95.125 -82.125 1 37 864 TRP A C 1
ATOM 6712 O O . TRP A 1 864 ? 12.289 -95 -83.312 1 37 864 TRP A O 1
ATOM 6722 N N . THR A 1 865 ? 13.281 -94.188 -81.625 1 40.53 865 THR A N 1
ATOM 6723 C CA . THR A 1 865 ? 13.758 -93.062 -82.312 1 40.53 865 THR A CA 1
ATOM 6724 C C . THR A 1 865 ? 14.945 -93.375 -83.188 1 40.53 865 THR A C 1
ATOM 6726 O O . THR A 1 865 ? 15.227 -92.688 -84.188 1 40.53 865 THR A O 1
ATOM 6729 N N . ARG A 1 866 ? 15.844 -94.312 -83.062 1 41.84 866 ARG A N 1
ATOM 6730 C CA . ARG A 1 866 ? 16.938 -94.688 -83.938 1 41.84 866 ARG A CA 1
ATOM 6731 C C . ARG A 1 866 ? 16.438 -95.5 -85.125 1 41.84 866 ARG A C 1
ATOM 6733 O O . ARG A 1 866 ? 17.109 -95.562 -86.188 1 41.84 866 ARG A O 1
ATOM 6740 N N . ALA A 1 867 ? 15.477 -96.25 -85.188 1 39.22 867 ALA A N 1
ATOM 6741 C CA . ALA A 1 867 ? 15.086 -97 -86.375 1 39.22 867 ALA A CA 1
ATOM 6742 C C . ALA A 1 867 ? 14.602 -96.062 -87.5 1 39.22 867 ALA A C 1
ATOM 6744 O O . ALA A 1 867 ? 14.594 -96.438 -88.625 1 39.22 867 ALA A O 1
ATOM 6745 N N . ARG A 1 868 ? 14.055 -94.938 -87.312 1 40.81 868 ARG A N 1
ATOM 6746 C CA . ARG A 1 868 ? 13.547 -94.125 -88.438 1 40.81 868 ARG A CA 1
ATOM 6747 C C . ARG A 1 868 ? 14.641 -93.25 -89.062 1 40.81 868 ARG A C 1
ATOM 6749 O O . ARG A 1 868 ? 14.391 -92.5 -90 1 40.81 868 ARG A O 1
ATOM 6756 N N . ARG A 1 869 ? 15.75 -92.938 -88.438 1 38.41 869 ARG A N 1
ATOM 6757 C CA . ARG A 1 869 ? 16.719 -92.188 -89.25 1 38.41 869 ARG A CA 1
ATOM 6758 C C . ARG A 1 869 ? 17.297 -93.062 -90.375 1 38.41 869 ARG A C 1
ATOM 6760 O O . ARG A 1 869 ? 18 -92.562 -91.25 1 38.41 869 ARG A O 1
ATOM 6767 N N . TRP A 1 870 ? 17.359 -94.438 -90.25 1 32.25 870 TRP A N 1
ATOM 6768 C CA . TRP A 1 870 ? 17.969 -95.188 -91.312 1 32.25 870 TRP A CA 1
ATOM 6769 C C . TRP A 1 870 ? 16.938 -95.5 -92.438 1 32.25 870 TRP A C 1
ATOM 6771 O O . TRP A 1 870 ? 17.281 -95.938 -93.5 1 32.25 870 TRP A O 1
ATOM 6781 N N . SER A 1 871 ? 15.641 -95.5 -92.312 1 26.81 871 SER A N 1
ATOM 6782 C CA . SER A 1 871 ? 14.914 -95.625 -93.562 1 26.81 871 SER A CA 1
ATOM 6783 C C . SER A 1 871 ? 14.719 -94.188 -94.188 1 26.81 871 SER A C 1
ATOM 6785 O O . SER A 1 871 ? 14.469 -93.25 -93.438 1 26.81 871 SER A O 1
ATOM 6787 N N . MET B 1 1 ? 4.203 17.922 -14.555 1 43.22 1 MET B N 1
ATOM 6788 C CA . MET B 1 1 ? 5.297 17 -14.844 1 43.22 1 MET B CA 1
ATOM 6789 C C . MET B 1 1 ? 5.008 15.617 -14.266 1 43.22 1 MET B C 1
ATOM 6791 O O . MET B 1 1 ? 4.375 15.5 -13.211 1 43.22 1 MET B O 1
ATOM 6795 N N . SER B 1 2 ? 5.031 14.703 -15.086 1 55.41 2 SER B N 1
ATOM 6796 C CA . SER B 1 2 ? 4.875 13.305 -14.688 1 55.41 2 SER B CA 1
ATOM 6797 C C . SER B 1 2 ? 5.852 12.938 -13.578 1 55.41 2 SER B C 1
ATOM 6799 O O . SER B 1 2 ? 6.941 13.508 -13.484 1 55.41 2 SER B O 1
ATOM 6801 N N . VAL B 1 3 ? 5.379 12.477 -12.516 1 56.53 3 VAL B N 1
ATOM 6802 C CA . VAL B 1 3 ? 6.211 12.062 -11.391 1 56.53 3 VAL B CA 1
ATOM 6803 C C . VAL B 1 3 ? 6.617 10.602 -11.562 1 56.53 3 VAL B C 1
ATOM 6805 O O . VAL B 1 3 ? 5.773 9.742 -11.828 1 56.53 3 VAL B O 1
ATOM 6808 N N . ARG B 1 4 ? 7.863 10.398 -11.641 1 55.69 4 ARG B N 1
ATOM 6809 C CA . ARG B 1 4 ? 8.391 9.047 -11.797 1 55.69 4 ARG B CA 1
ATOM 6810 C C . ARG B 1 4 ? 8.594 8.375 -10.445 1 55.69 4 ARG B C 1
ATOM 6812 O O . ARG B 1 4 ? 9.18 8.961 -9.531 1 55.69 4 ARG B O 1
ATOM 6819 N N . CYS B 1 5 ? 8 7.391 -10.359 1 50.84 5 CYS B N 1
ATOM 6820 C CA . CYS B 1 5 ? 8.117 6.59 -9.148 1 50.84 5 CYS B CA 1
ATOM 6821 C C . CYS B 1 5 ? 9.477 5.898 -9.086 1 50.84 5 CYS B C 1
ATOM 6823 O O . CYS B 1 5 ? 10.148 5.742 -10.109 1 50.84 5 CYS B O 1
ATOM 6825 N N . ALA B 1 6 ? 9.898 5.59 -8.008 1 49.03 6 ALA B N 1
ATOM 6826 C CA . ALA B 1 6 ? 11.164 4.891 -7.805 1 49.03 6 ALA B CA 1
ATOM 6827 C C . ALA B 1 6 ? 11.18 3.562 -8.555 1 49.03 6 ALA B C 1
ATOM 6829 O O . ALA B 1 6 ? 12.25 3.057 -8.914 1 49.03 6 ALA B O 1
ATOM 6830 N N . CYS B 1 7 ? 10.039 3.062 -8.867 1 43.16 7 CYS B N 1
ATOM 6831 C CA . CYS B 1 7 ? 9.984 1.799 -9.594 1 43.16 7 CYS B CA 1
ATOM 6832 C C . CYS B 1 7 ? 10.211 2.016 -11.086 1 43.16 7 CYS B C 1
ATOM 6834 O O . CYS B 1 7 ? 10.242 1.057 -11.859 1 43.16 7 CYS B O 1
ATOM 6836 N N . GLY B 1 8 ? 10.32 3.217 -11.383 1 51.34 8 GLY B N 1
ATOM 6837 C CA . GLY B 1 8 ? 10.594 3.578 -12.766 1 51.34 8 GLY B CA 1
ATOM 6838 C C . GLY B 1 8 ? 9.344 3.961 -13.539 1 51.34 8 GLY B C 1
ATOM 6839 O O . GLY B 1 8 ? 9.43 4.391 -14.695 1 51.34 8 GLY B O 1
ATOM 6840 N N . GLN B 1 9 ? 8.227 3.74 -12.883 1 54.75 9 GLN B N 1
ATOM 6841 C CA . GLN B 1 9 ? 6.969 4.02 -13.578 1 54.75 9 GLN B CA 1
ATOM 6842 C C . GLN B 1 9 ? 6.711 5.52 -13.664 1 54.75 9 GLN B C 1
ATOM 6844 O O . GLN B 1 9 ? 6.82 6.234 -12.664 1 54.75 9 GLN B O 1
ATOM 6849 N N . LYS B 1 10 ? 6.414 6.039 -14.82 1 67.75 10 LYS B N 1
ATOM 6850 C CA . LYS B 1 10 ? 5.91 7.395 -15.016 1 67.75 10 LYS B CA 1
ATOM 6851 C C . LYS B 1 10 ? 4.434 7.492 -14.633 1 67.75 10 LYS B C 1
ATOM 6853 O O . LYS B 1 10 ? 3.609 6.715 -15.117 1 67.75 10 LYS B O 1
ATOM 6858 N N . ASN B 1 11 ? 4.18 8.375 -13.672 1 66.94 11 ASN B N 1
ATOM 6859 C CA . ASN B 1 11 ? 2.816 8.562 -13.188 1 66.94 11 ASN B CA 1
ATOM 6860 C C . ASN B 1 11 ? 2.277 9.938 -13.555 1 66.94 11 ASN B C 1
ATOM 6862 O O . ASN B 1 11 ? 3.041 10.898 -13.672 1 66.94 11 ASN B O 1
ATOM 6866 N N . PRO B 1 12 ? 1.07 10.086 -13.953 1 66.75 12 PRO B N 1
ATOM 6867 C CA . PRO B 1 12 ? 0.521 11.422 -14.203 1 66.75 12 PRO B CA 1
ATOM 6868 C C . PRO B 1 12 ? 0.673 12.359 -13 1 66.75 12 PRO B C 1
ATOM 6870 O O . PRO B 1 12 ? 0.773 11.898 -11.859 1 66.75 12 PRO B O 1
ATOM 6873 N N . PRO B 1 13 ? 0.751 13.617 -13.156 1 61.78 13 PRO B N 1
ATOM 6874 C CA . PRO B 1 13 ? 1.011 14.594 -12.086 1 61.78 13 PRO B CA 1
ATOM 6875 C C . PRO B 1 13 ? -0.011 14.516 -10.961 1 61.78 13 PRO B C 1
ATOM 6877 O O . PRO B 1 13 ? 0.307 14.836 -9.812 1 61.78 13 PRO B O 1
ATOM 6880 N N . GLU B 1 14 ? -1.13 14.031 -11.266 1 61.91 14 GLU B N 1
ATOM 6881 C CA . GLU B 1 14 ? -2.209 14.023 -10.289 1 61.91 14 GLU B CA 1
ATOM 6882 C C . GLU B 1 14 ? -2.178 12.758 -9.438 1 61.91 14 GLU B C 1
ATOM 6884 O O . GLU B 1 14 ? -2.984 12.594 -8.523 1 61.91 14 GLU B O 1
ATOM 6889 N N . ALA B 1 15 ? -1.213 11.945 -9.844 1 63.38 15 ALA B N 1
ATOM 6890 C CA . ALA B 1 15 ? -1.185 10.656 -9.156 1 63.38 15 ALA B CA 1
ATOM 6891 C C . ALA B 1 15 ? -0.601 10.797 -7.754 1 63.38 15 ALA B C 1
ATOM 6893 O O . ALA B 1 15 ? 0.453 11.414 -7.574 1 63.38 15 ALA B O 1
ATOM 6894 N N . ARG B 1 16 ? -1.322 10.203 -6.762 1 62.56 16 ARG B N 1
ATOM 6895 C CA . ARG B 1 16 ? -0.838 10.141 -5.387 1 62.56 16 ARG B CA 1
ATOM 6896 C C . ARG B 1 16 ? -0.048 8.859 -5.141 1 62.56 16 ARG B C 1
ATOM 6898 O O . ARG B 1 16 ? 0.866 8.844 -4.312 1 62.56 16 ARG B O 1
ATOM 6905 N N . TYR B 1 17 ? -0.482 7.941 -5.914 1 61.94 17 TYR B N 1
ATOM 6906 C CA . TYR B 1 17 ? 0.181 6.645 -5.828 1 61.94 17 TYR B CA 1
ATOM 6907 C C . TYR B 1 17 ? 0.658 6.184 -7.199 1 61.94 17 TYR B C 1
ATOM 6909 O O . TYR B 1 17 ? 0.019 6.469 -8.211 1 61.94 17 TYR B O 1
ATOM 6917 N N . CYS B 1 18 ? 1.773 5.602 -7.227 1 61.38 18 CYS B N 1
ATOM 6918 C CA . CYS B 1 18 ? 2.336 5.086 -8.469 1 61.38 18 CYS B CA 1
ATOM 6919 C C . CYS B 1 18 ? 1.43 4.023 -9.078 1 61.38 18 CYS B C 1
ATOM 6921 O O . CYS B 1 18 ? 1.005 3.094 -8.391 1 61.38 18 CYS B O 1
ATOM 6923 N N . LEU B 1 19 ? 1.168 4.094 -10.328 1 64.19 19 LEU B N 1
ATOM 6924 C CA . LEU B 1 19 ? 0.24 3.219 -11.039 1 64.19 19 LEU B CA 1
ATOM 6925 C C . LEU B 1 19 ? 0.792 1.799 -11.125 1 64.19 19 LEU B C 1
ATOM 6927 O O . LEU B 1 19 ? 0.034 0.845 -11.32 1 64.19 19 LEU B O 1
ATOM 6931 N N . ALA B 1 20 ? 2.104 1.762 -11 1 57.41 20 ALA B N 1
ATOM 6932 C CA . ALA B 1 20 ? 2.74 0.469 -11.242 1 57.41 20 ALA B CA 1
ATOM 6933 C C . ALA B 1 20 ? 2.984 -0.27 -9.93 1 57.41 20 ALA B C 1
ATOM 6935 O O . ALA B 1 20 ? 2.801 -1.487 -9.852 1 57.41 20 ALA B O 1
ATOM 6936 N N . CYS B 1 21 ? 3.373 0.494 -8.938 1 47.19 21 CYS B N 1
ATOM 6937 C CA . CYS B 1 21 ? 3.803 -0.216 -7.734 1 47.19 21 CYS B CA 1
ATOM 6938 C C . CYS B 1 21 ? 2.992 0.222 -6.523 1 47.19 21 CYS B C 1
ATOM 6940 O O . CYS B 1 21 ? 3.186 -0.296 -5.422 1 47.19 21 CYS B O 1
ATOM 6942 N N . GLY B 1 22 ? 2.084 1.178 -6.684 1 53.09 22 GLY B N 1
ATOM 6943 C CA . GLY B 1 22 ? 1.2 1.628 -5.621 1 53.09 22 GLY B CA 1
ATOM 6944 C C . GLY B 1 22 ? 1.893 2.52 -4.609 1 53.09 22 GLY B C 1
ATOM 6945 O O . GLY B 1 22 ? 1.303 2.883 -3.588 1 53.09 22 GLY B O 1
ATOM 6946 N N . GLN B 1 23 ? 3.121 2.75 -4.844 1 50.81 23 GLN B N 1
ATOM 6947 C CA . GLN B 1 23 ? 3.867 3.629 -3.947 1 50.81 23 GLN B CA 1
ATOM 6948 C C . GLN B 1 23 ? 3.289 5.039 -3.955 1 50.81 23 GLN B C 1
ATOM 6950 O O . GLN B 1 23 ? 2.861 5.535 -5 1 50.81 23 GLN B O 1
ATOM 6955 N N . LEU B 1 24 ? 3.139 5.57 -2.789 1 54.38 24 LEU B N 1
ATOM 6956 C CA . LEU B 1 24 ? 2.701 6.957 -2.678 1 54.38 24 LEU B CA 1
ATOM 6957 C C . LEU B 1 24 ? 3.678 7.891 -3.387 1 54.38 24 LEU B C 1
ATOM 6959 O O . LEU B 1 24 ? 4.891 7.785 -3.201 1 54.38 24 LEU B O 1
ATOM 6963 N N . LEU B 1 25 ? 3.109 8.633 -4.293 1 54.78 25 LEU B N 1
ATOM 6964 C CA . LEU B 1 25 ? 3.9 9.57 -5.082 1 54.78 25 LEU B CA 1
ATOM 6965 C C . LEU B 1 25 ? 3.889 10.953 -4.445 1 54.78 25 LEU B C 1
ATOM 6967 O O . LEU B 1 25 ? 2.861 11.641 -4.445 1 54.78 25 LEU B O 1
ATOM 6971 N N . GLY B 1 26 ? 4.844 11.547 -3.734 1 51.22 26 GLY B N 1
ATOM 6972 C CA . GLY B 1 26 ? 5.25 12.859 -3.238 1 51.22 26 GLY B CA 1
ATOM 6973 C C . GLY B 1 26 ? 4.199 13.516 -2.369 1 51.22 26 GLY B C 1
ATOM 6974 O O . GLY B 1 26 ? 4.367 14.664 -1.944 1 51.22 26 GLY B O 1
ATOM 6975 N N . ALA B 1 27 ? 2.885 13.023 -2.363 1 47.84 27 ALA B N 1
ATOM 6976 C CA . ALA B 1 27 ? 1.973 13.836 -1.563 1 47.84 27 ALA B CA 1
ATOM 6977 C C . ALA B 1 27 ? 2.197 13.609 -0.072 1 47.84 27 ALA B C 1
ATOM 6979 O O . ALA B 1 27 ? 2.451 12.484 0.358 1 47.84 27 ALA B O 1
ATOM 6980 N N . LYS B 1 28 ? 2.424 14.734 0.517 1 54.22 28 LYS B N 1
ATOM 6981 C CA . LYS B 1 28 ? 2.633 14.734 1.962 1 54.22 28 LYS B CA 1
ATOM 6982 C C . LYS B 1 28 ? 1.402 14.211 2.695 1 54.22 28 LYS B C 1
ATOM 6984 O O . LYS B 1 28 ? 0.301 14.742 2.529 1 54.22 28 LYS B O 1
ATOM 6989 N N . LEU B 1 29 ? 1.371 13.078 3.158 1 57.72 29 LEU B N 1
ATOM 6990 C CA . LEU B 1 29 ? 0.296 12.594 4.02 1 57.72 29 LEU B CA 1
ATOM 6991 C C . LEU B 1 29 ? 0.172 13.461 5.27 1 57.72 29 LEU B C 1
ATOM 6993 O O . LEU B 1 29 ? 1.179 13.812 5.891 1 57.72 29 LEU B O 1
ATOM 6997 N N . PRO B 1 30 ? -1.038 13.961 5.492 1 63.88 30 PRO B N 1
ATOM 6998 C CA . PRO B 1 30 ? -1.225 14.828 6.656 1 63.88 30 PRO B CA 1
ATOM 6999 C C . PRO B 1 30 ? -0.94 14.117 7.977 1 63.88 30 PRO B C 1
ATOM 7001 O O . PRO B 1 30 ? -1.195 12.922 8.102 1 63.88 30 PRO B O 1
ATOM 7004 N N . ARG B 1 31 ? -0.184 14.75 8.852 1 84.12 31 ARG B N 1
ATOM 7005 C CA . ARG B 1 31 ? 0.013 14.344 10.242 1 84.12 31 ARG B CA 1
ATOM 7006 C C . ARG B 1 31 ? -1.016 14.992 11.156 1 84.12 31 ARG B C 1
ATOM 7008 O O . ARG B 1 31 ? -1.17 16.219 11.148 1 84.12 31 ARG B O 1
ATOM 7015 N N . GLU B 1 32 ? -1.846 14.156 11.859 1 88.94 32 GLU B N 1
ATOM 7016 C CA . GLU B 1 32 ? -2.859 14.727 12.742 1 88.94 32 GLU B CA 1
ATOM 7017 C C . GLU B 1 32 ? -3.068 13.859 13.977 1 88.94 32 GLU B C 1
ATOM 7019 O O . GLU B 1 32 ? -2.98 12.633 13.898 1 88.94 32 GLU B O 1
ATOM 7024 N N . THR B 1 33 ? -3.266 14.562 15.086 1 91.56 33 THR B N 1
ATOM 7025 C CA . THR B 1 33 ? -3.705 13.852 16.281 1 91.56 33 THR B CA 1
ATOM 7026 C C . THR B 1 33 ? -5.195 13.531 16.203 1 91.56 33 THR B C 1
ATOM 7028 O O . THR B 1 33 ? -6.004 14.391 15.844 1 91.56 33 THR B O 1
ATOM 7031 N N . ARG B 1 34 ? -5.531 12.289 16.578 1 93 34 ARG B N 1
ATOM 7032 C CA . ARG B 1 34 ? -6.926 11.859 16.5 1 93 34 ARG B CA 1
ATOM 7033 C C . ARG B 1 34 ? -7.312 11.047 17.719 1 93 34 ARG B C 1
ATOM 7035 O O . ARG B 1 34 ? -6.453 10.445 18.375 1 93 34 ARG B O 1
ATOM 7042 N N . PHE B 1 35 ? -8.547 11.203 18.078 1 94.5 35 PHE B N 1
ATOM 7043 C CA . PHE B 1 35 ? -9.094 10.211 19 1 94.5 35 PHE B CA 1
ATOM 7044 C C . PHE B 1 35 ? -9.539 8.969 18.25 1 94.5 35 PHE B C 1
ATOM 7046 O O . PHE B 1 35 ? -10.344 9.047 17.328 1 94.5 35 PHE B O 1
ATOM 7053 N N . VAL B 1 36 ? -8.992 7.785 18.703 1 96.31 36 VAL B N 1
ATOM 7054 C CA . VAL B 1 36 ? -9.227 6.574 17.938 1 96.31 36 VAL B CA 1
ATOM 7055 C C . VAL B 1 36 ? -9.57 5.418 18.875 1 96.31 36 VAL B C 1
ATOM 7057 O O . VAL B 1 36 ? -9.32 5.5 20.078 1 96.31 36 VAL B O 1
ATOM 7060 N N . SER B 1 37 ? -10.266 4.473 18.375 1 98.12 37 SER B N 1
ATOM 7061 C CA . SER B 1 37 ? -10.414 3.15 18.969 1 98.12 37 SER B CA 1
ATOM 7062 C C . SER B 1 37 ? -9.781 2.072 18.094 1 98.12 37 SER B C 1
ATOM 7064 O O . SER B 1 37 ? -10.078 1.988 16.906 1 98.12 37 SER B O 1
ATOM 7066 N N . VAL B 1 38 ? -8.945 1.316 18.734 1 97.81 38 VAL B N 1
ATOM 7067 C CA . VAL B 1 38 ? -8.148 0.352 17.984 1 97.81 38 VAL B CA 1
ATOM 7068 C C . VAL B 1 38 ? -8.57 -1.068 18.359 1 97.81 38 VAL B C 1
ATOM 7070 O O . VAL B 1 38 ? -8.742 -1.38 19.531 1 97.81 38 VAL B O 1
ATOM 7073 N N . VAL B 1 39 ? -8.781 -1.873 17.312 1 98.44 39 VAL B N 1
ATOM 7074 C CA . VAL B 1 39 ? -9.062 -3.291 17.516 1 98.44 39 VAL B CA 1
ATOM 7075 C C . VAL B 1 39 ? -7.887 -4.129 17.016 1 98.44 39 VAL B C 1
ATOM 7077 O O . VAL B 1 39 ? -7.469 -4.004 15.859 1 98.44 39 VAL B O 1
ATOM 7080 N N . PHE B 1 40 ? -7.348 -4.875 17.875 1 97.38 40 PHE B N 1
ATOM 7081 C CA . PHE B 1 40 ? -6.391 -5.902 17.484 1 97.38 40 PHE B CA 1
ATOM 7082 C C . PHE B 1 40 ? -7.008 -7.293 17.578 1 97.38 40 PHE B C 1
ATOM 7084 O O . PHE B 1 40 ? -7.301 -7.766 18.688 1 97.38 40 PHE B O 1
ATOM 7091 N N . PHE B 1 41 ? -7.266 -7.914 16.469 1 97.25 41 PHE B N 1
ATOM 7092 C CA . PHE B 1 41 ? -7.812 -9.266 16.375 1 97.25 41 PHE B CA 1
ATOM 7093 C C . PHE B 1 41 ? -6.707 -10.281 16.125 1 97.25 41 PHE B C 1
ATOM 7095 O O . PHE B 1 41 ? -5.785 -10.023 15.344 1 97.25 41 PHE B O 1
ATOM 7102 N N . ASP B 1 42 ? -6.816 -11.367 16.797 1 94 42 ASP B N 1
ATOM 7103 C CA . ASP B 1 42 ? -5.77 -12.375 16.688 1 94 42 ASP B CA 1
ATOM 7104 C C . ASP B 1 42 ? -6.363 -13.781 16.703 1 94 42 ASP B C 1
ATOM 7106 O O . ASP B 1 42 ? -7.262 -14.078 17.5 1 94 42 ASP B O 1
ATOM 7110 N N . LEU B 1 43 ? -5.875 -14.633 15.75 1 92.69 43 LEU B N 1
ATOM 7111 C CA . LEU B 1 43 ? -6.23 -16.047 15.758 1 92.69 43 LEU B CA 1
ATOM 7112 C C . LEU B 1 43 ? -5.344 -16.828 16.719 1 92.69 43 LEU B C 1
ATOM 7114 O O . LEU B 1 43 ? -4.117 -16.734 16.656 1 92.69 43 LEU B O 1
ATOM 7118 N N . ALA B 1 44 ? -5.98 -17.578 17.594 1 87.62 44 ALA B N 1
ATOM 7119 C CA . ALA B 1 44 ? -5.234 -18.359 18.562 1 87.62 44 ALA B CA 1
ATOM 7120 C C . ALA B 1 44 ? -4.801 -19.703 17.969 1 87.62 44 ALA B C 1
ATOM 7122 O O . ALA B 1 44 ? -5.559 -20.344 17.234 1 87.62 44 ALA B O 1
ATOM 7123 N N . ASN B 1 45 ? -3.57 -20.156 18.156 1 80.19 45 ASN B N 1
ATOM 7124 C CA . ASN B 1 45 ? -3.004 -21.422 17.734 1 80.19 45 ASN B CA 1
ATOM 7125 C C . ASN B 1 45 ? -2.979 -21.562 16.219 1 80.19 45 ASN B C 1
ATOM 7127 O O . ASN B 1 45 ? -3.279 -22.641 15.68 1 80.19 45 ASN B O 1
ATOM 7131 N N . SER B 1 46 ? -2.809 -20.453 15.5 1 80.44 46 SER B N 1
ATOM 7132 C CA . SER B 1 46 ? -2.818 -20.453 14.039 1 80.44 46 SER B CA 1
ATOM 7133 C C . SER B 1 46 ? -1.661 -21.266 13.477 1 80.44 46 SER B C 1
ATOM 7135 O O . SER B 1 46 ? -1.748 -21.797 12.367 1 80.44 46 SER B O 1
ATOM 7137 N N . THR B 1 47 ? -0.619 -21.344 14.289 1 78.5 47 THR B N 1
ATOM 7138 C CA . THR B 1 47 ? 0.557 -22.078 13.812 1 78.5 47 THR B CA 1
ATOM 7139 C C . THR B 1 47 ? 0.248 -23.562 13.656 1 78.5 47 THR B C 1
ATOM 7141 O O . THR B 1 47 ? 0.929 -24.266 12.898 1 78.5 47 THR B O 1
ATOM 7144 N N . GLU B 1 48 ? -0.77 -24.016 14.359 1 80.25 48 GLU B N 1
ATOM 7145 C CA . GLU B 1 48 ? -1.169 -25.422 14.258 1 80.25 48 GLU B CA 1
ATOM 7146 C C . GLU B 1 48 ? -1.747 -25.719 12.875 1 80.25 48 GLU B C 1
ATOM 7148 O O . GLU B 1 48 ? -1.708 -26.859 12.422 1 80.25 48 GLU B O 1
ATOM 7153 N N . ALA B 1 49 ? -2.205 -24.672 12.219 1 81.5 49 ALA B N 1
ATOM 7154 C CA . ALA B 1 49 ? -2.801 -24.828 10.891 1 81.5 49 ALA B CA 1
ATOM 7155 C C . ALA B 1 49 ? -1.758 -25.297 9.875 1 81.5 49 ALA B C 1
ATOM 7157 O O . ALA B 1 49 ? -2.088 -25.984 8.906 1 81.5 49 ALA B O 1
ATOM 7158 N N . PHE B 1 50 ? -0.51 -25.047 10.156 1 80.75 50 PHE B N 1
ATOM 7159 C CA . PHE B 1 50 ? 0.541 -25.328 9.188 1 80.75 50 PHE B CA 1
ATOM 7160 C C . PHE B 1 50 ? 0.939 -26.797 9.234 1 80.75 50 PHE B C 1
ATOM 7162 O O . PHE B 1 50 ? 1.66 -27.281 8.359 1 80.75 50 PHE B O 1
ATOM 7169 N N . ARG B 1 51 ? 0.462 -27.547 10.242 1 81.56 51 ARG B N 1
ATOM 7170 C CA . ARG B 1 51 ? 0.729 -28.984 10.312 1 81.56 51 ARG B CA 1
ATOM 7171 C C . ARG B 1 51 ? 0.14 -29.703 9.109 1 81.56 51 ARG B C 1
ATOM 7173 O O . ARG B 1 51 ? 0.67 -30.734 8.68 1 81.56 51 ARG B O 1
ATOM 7180 N N . GLN B 1 52 ? -0.886 -29.094 8.539 1 79.38 52 GLN B N 1
ATOM 7181 C CA . GLN B 1 52 ? -1.55 -29.703 7.395 1 79.38 52 GLN B CA 1
ATOM 7182 C C . GLN B 1 52 ? -0.922 -29.25 6.082 1 79.38 52 GLN B C 1
ATOM 7184 O O . GLN B 1 52 ? -1.351 -29.656 5.004 1 79.38 52 GLN B O 1
ATOM 7189 N N . GLY B 1 53 ? 0.019 -28.438 6.18 1 83 53 GLY B N 1
ATOM 7190 C CA . GLY B 1 53 ? 0.67 -27.938 4.984 1 83 53 GLY B CA 1
ATOM 7191 C C . GLY B 1 53 ? 0.507 -26.438 4.805 1 83 53 GLY B C 1
ATOM 7192 O O . GLY B 1 53 ? -0.429 -25.844 5.34 1 83 53 GLY B O 1
ATOM 7193 N N . LEU B 1 54 ? 1.335 -25.875 4.086 1 85.88 54 LEU B N 1
ATOM 7194 C CA . LEU B 1 54 ? 1.364 -24.422 3.916 1 85.88 54 LEU B CA 1
ATOM 7195 C C . LEU B 1 54 ? 0.157 -23.953 3.117 1 85.88 54 LEU B C 1
ATOM 7197 O O . LEU B 1 54 ? -0.499 -22.969 3.498 1 85.88 54 LEU B O 1
ATOM 7201 N N . SER B 1 55 ? -0.207 -24.672 2.018 1 85.25 55 SER B N 1
ATOM 7202 C CA . SER B 1 55 ? -1.257 -24.203 1.12 1 85.25 55 SER B CA 1
ATOM 7203 C C . SER B 1 55 ? -2.629 -24.297 1.778 1 85.25 55 SER B C 1
ATOM 7205 O O . SER B 1 55 ? -3.393 -23.328 1.776 1 85.25 55 SER B O 1
ATOM 7207 N N . PRO B 1 56 ? -2.924 -25.484 2.404 1 84.56 56 PRO B N 1
ATOM 7208 C CA . PRO B 1 56 ? -4.215 -25.547 3.09 1 84.56 56 PRO B CA 1
ATOM 7209 C C . PRO B 1 56 ? -4.316 -24.547 4.242 1 84.56 56 PRO B C 1
ATOM 7211 O O . PRO B 1 56 ? -5.375 -23.953 4.461 1 84.56 56 PRO B O 1
ATOM 7214 N N . ALA B 1 57 ? -3.232 -24.406 4.965 1 86.19 57 ALA B N 1
ATOM 7215 C CA . ALA B 1 57 ? -3.213 -23.438 6.062 1 86.19 57 ALA B CA 1
ATOM 7216 C C . ALA B 1 57 ? -3.451 -22.016 5.547 1 86.19 57 ALA B C 1
ATOM 7218 O O . ALA B 1 57 ? -4.211 -21.25 6.148 1 86.19 57 ALA B O 1
ATOM 7219 N N . TYR B 1 58 ? -2.859 -21.719 4.453 1 86.69 58 TYR B N 1
ATOM 7220 C CA . TYR B 1 58 ? -3.008 -20.406 3.846 1 86.69 58 TYR B CA 1
ATOM 7221 C C . TYR B 1 58 ? -4.461 -20.141 3.484 1 86.69 58 TYR B C 1
ATOM 7223 O O . TYR B 1 58 ? -4.984 -19.047 3.762 1 86.69 58 TYR B O 1
ATOM 7231 N N . ARG B 1 59 ? -5.07 -21.047 2.879 1 85.5 59 ARG B N 1
ATOM 7232 C CA . ARG B 1 59 ? -6.457 -20.875 2.457 1 85.5 59 ARG B CA 1
ATOM 7233 C C . ARG B 1 59 ? -7.371 -20.656 3.656 1 85.5 59 ARG B C 1
ATOM 7235 O O . ARG B 1 59 ? -8.219 -19.75 3.639 1 85.5 59 ARG B O 1
ATOM 7242 N N . ARG B 1 60 ? -7.172 -21.438 4.691 1 88.75 60 ARG B N 1
ATOM 7243 C CA . ARG B 1 60 ? -8.016 -21.344 5.879 1 88.75 60 ARG B CA 1
ATOM 7244 C C . ARG B 1 60 ? -7.801 -20.031 6.617 1 88.75 60 ARG B C 1
ATOM 7246 O O . ARG B 1 60 ? -8.758 -19.391 7.059 1 88.75 60 ARG B O 1
ATOM 7253 N N . LEU B 1 61 ? -6.57 -19.672 6.746 1 89.19 61 LEU B N 1
ATOM 7254 C CA . LEU B 1 61 ? -6.238 -18.438 7.445 1 89.19 61 LEU B CA 1
ATOM 7255 C C . LEU B 1 61 ? -6.742 -17.219 6.676 1 89.19 61 LEU B C 1
ATOM 7257 O O . LEU B 1 61 ? -7.297 -16.281 7.266 1 89.19 61 LEU B O 1
ATOM 7261 N N . ARG B 1 62 ? -6.547 -17.25 5.445 1 85.5 62 ARG B N 1
ATOM 7262 C CA . ARG B 1 62 ? -7.016 -16.156 4.602 1 85.5 62 ARG B CA 1
ATOM 7263 C C . ARG B 1 62 ? -8.523 -15.984 4.715 1 85.5 62 ARG B C 1
ATOM 7265 O O . ARG B 1 62 ? -9.023 -14.867 4.863 1 85.5 62 ARG B O 1
ATOM 7272 N N . GLU B 1 63 ? -9.219 -17.062 4.66 1 86.94 63 GLU B N 1
ATOM 7273 C CA . GLU B 1 63 ? -10.672 -17.016 4.754 1 86.94 63 GLU B CA 1
ATOM 7274 C C . GLU B 1 63 ? -11.117 -16.469 6.109 1 86.94 63 GLU B C 1
ATOM 7276 O O . GLU B 1 63 ? -12.031 -15.648 6.18 1 86.94 63 GLU B O 1
ATOM 7281 N N . ALA B 1 64 ? -10.477 -16.969 7.125 1 91.38 64 ALA B N 1
ATOM 7282 C CA . ALA B 1 64 ? -10.828 -16.531 8.477 1 91.38 64 ALA B CA 1
ATOM 7283 C C . ALA B 1 64 ? -10.555 -15.031 8.656 1 91.38 64 ALA B C 1
ATOM 7285 O O . ALA B 1 64 ? -11.375 -14.312 9.227 1 91.38 64 ALA B O 1
ATOM 7286 N N . LEU B 1 65 ? -9.492 -14.594 8.195 1 92.06 65 LEU B N 1
ATOM 7287 C CA . LEU B 1 65 ? -9.094 -13.195 8.359 1 92.06 65 LEU B CA 1
ATOM 7288 C C . LEU B 1 65 ? -9.953 -12.289 7.492 1 92.06 65 LEU B C 1
ATOM 7290 O O . LEU B 1 65 ? -10.305 -11.18 7.906 1 92.06 65 LEU B O 1
ATOM 7294 N N . GLU B 1 66 ? -10.328 -12.719 6.328 1 85.5 66 GLU B N 1
ATOM 7295 C CA . GLU B 1 66 ? -11.195 -11.93 5.457 1 85.5 66 GLU B CA 1
ATOM 7296 C C . GLU B 1 66 ? -12.602 -11.797 6.039 1 85.5 66 GLU B C 1
ATOM 7298 O O . GLU B 1 66 ? -13.242 -10.75 5.895 1 85.5 66 GLU B O 1
ATOM 7303 N N . GLU B 1 67 ? -12.977 -12.844 6.613 1 89.12 67 GLU B N 1
ATOM 7304 C CA . GLU B 1 67 ? -14.273 -12.781 7.289 1 89.12 67 GLU B CA 1
ATOM 7305 C C . GLU B 1 67 ? -14.242 -11.789 8.445 1 89.12 67 GLU B C 1
ATOM 7307 O O . GLU B 1 67 ? -15.18 -11 8.617 1 89.12 67 GLU B O 1
ATOM 7312 N N . ALA B 1 68 ? -13.211 -11.867 9.211 1 93.56 68 ALA B N 1
ATOM 7313 C CA . ALA B 1 68 ? -13.055 -10.922 10.312 1 93.56 68 ALA B CA 1
ATOM 7314 C C . ALA B 1 68 ? -13 -9.484 9.797 1 93.56 68 ALA B C 1
ATOM 7316 O O . ALA B 1 68 ? -13.641 -8.594 10.352 1 93.56 68 ALA B O 1
ATOM 7317 N N . ALA B 1 69 ? -12.281 -9.281 8.734 1 88.62 69 ALA B N 1
ATOM 7318 C CA . ALA B 1 69 ? -12.172 -7.953 8.133 1 88.62 69 ALA B CA 1
ATOM 7319 C C . ALA B 1 69 ? -13.531 -7.461 7.645 1 88.62 69 ALA B C 1
ATOM 7321 O O . ALA B 1 69 ? -13.859 -6.281 7.789 1 88.62 69 ALA B O 1
ATOM 7322 N N . GLY B 1 70 ? -14.289 -8.336 7.039 1 84.31 70 GLY B N 1
ATOM 7323 C CA . GLY B 1 70 ? -15.633 -7.984 6.594 1 84.31 70 GLY B CA 1
ATOM 7324 C C . GLY B 1 70 ? -16.531 -7.512 7.719 1 84.31 70 GLY B C 1
ATOM 7325 O O . GLY B 1 70 ? -17.281 -6.547 7.559 1 84.31 70 GLY B O 1
ATOM 7326 N N . ARG B 1 71 ? -16.406 -8.109 8.828 1 89.12 71 ARG B N 1
ATOM 7327 C CA . ARG B 1 71 ? -17.219 -7.738 9.992 1 89.12 71 ARG B CA 1
ATOM 7328 C C . ARG B 1 71 ? -16.781 -6.383 10.547 1 89.12 71 ARG B C 1
ATOM 7330 O O . ARG B 1 71 ? -17.625 -5.605 11.008 1 89.12 71 ARG B O 1
ATOM 7337 N N . ALA B 1 72 ? -15.484 -6.152 10.555 1 91.31 72 ALA B N 1
ATOM 7338 C CA . ALA B 1 72 ? -14.984 -4.848 10.977 1 91.31 72 ALA B CA 1
ATOM 7339 C C . ALA B 1 72 ? -15.484 -3.742 10.055 1 91.31 72 ALA B C 1
ATOM 7341 O O . ALA B 1 72 ? -15.922 -2.686 10.523 1 91.31 72 ALA B O 1
ATOM 7342 N N . ARG B 1 73 ? -15.469 -4.023 8.766 1 83.5 73 ARG B N 1
ATOM 7343 C CA . ARG B 1 73 ? -15.922 -3.041 7.781 1 83.5 73 ARG B CA 1
ATOM 7344 C C . ARG B 1 73 ? -17.406 -2.773 7.926 1 83.5 73 ARG B C 1
ATOM 7346 O O . ARG B 1 73 ? -17.859 -1.642 7.746 1 83.5 73 ARG B O 1
ATOM 7353 N N . ALA B 1 74 ? -18.094 -3.779 8.258 1 79.88 74 ALA B N 1
ATOM 7354 C CA . ALA B 1 74 ? -19.547 -3.654 8.438 1 79.88 74 ALA B CA 1
ATOM 7355 C C . ALA B 1 74 ? -19.875 -2.703 9.586 1 79.88 74 ALA B C 1
ATOM 7357 O O . ALA B 1 74 ? -20.938 -2.062 9.586 1 79.88 74 ALA B O 1
ATOM 7358 N N . ARG B 1 75 ? -18.906 -2.572 10.523 1 86.5 75 ARG B N 1
ATOM 7359 C CA . ARG B 1 75 ? -19.094 -1.682 11.664 1 86.5 75 ARG B CA 1
ATOM 7360 C C . ARG B 1 75 ? -18.406 -0.341 11.438 1 86.5 75 ARG B C 1
ATOM 7362 O O . ARG B 1 75 ? -18.281 0.462 12.367 1 86.5 75 ARG B O 1
ATOM 7369 N N . GLY B 1 76 ? -17.906 -0.172 10.211 1 80.81 76 GLY B N 1
ATOM 7370 C CA . GLY B 1 76 ? -17.297 1.096 9.844 1 80.81 76 GLY B CA 1
ATOM 7371 C C . GLY B 1 76 ? -15.82 1.164 10.18 1 80.81 76 GLY B C 1
ATOM 7372 O O . GLY B 1 76 ? -15.227 2.248 10.203 1 80.81 76 GLY B O 1
ATOM 7373 N N . GLY B 1 77 ? -15.25 0.033 10.461 1 87.38 77 GLY B N 1
ATOM 7374 C CA . GLY B 1 77 ? -13.836 -0.003 10.789 1 87.38 77 GLY B CA 1
ATOM 7375 C C . GLY B 1 77 ? -12.938 0.088 9.57 1 87.38 77 GLY B C 1
ATOM 7376 O O . GLY B 1 77 ? -13.281 -0.415 8.5 1 87.38 77 GLY B O 1
ATOM 7377 N N . PHE B 1 78 ? -11.836 0.766 9.711 1 88.19 78 PHE B N 1
ATOM 7378 C CA . PHE B 1 78 ? -10.789 0.802 8.703 1 88.19 78 PHE B CA 1
ATOM 7379 C C . PHE B 1 78 ? -9.789 -0.329 8.914 1 88.19 78 PHE B C 1
ATOM 7381 O O . PHE B 1 78 ? -8.953 -0.263 9.82 1 88.19 78 PHE B O 1
ATOM 7388 N N . VAL B 1 79 ? -9.969 -1.309 8.086 1 88.5 79 VAL B N 1
ATOM 7389 C CA . VAL B 1 79 ? -9.023 -2.414 8.18 1 88.5 79 VAL B CA 1
ATOM 7390 C C . VAL B 1 79 ? -7.656 -1.97 7.668 1 88.5 79 VAL B C 1
ATOM 7392 O O . VAL B 1 79 ? -7.438 -1.875 6.461 1 88.5 79 VAL B O 1
ATOM 7395 N N . HIS B 1 80 ? -6.77 -1.76 8.57 1 87.19 80 HIS B N 1
ATOM 7396 C CA . HIS B 1 80 ? -5.484 -1.162 8.227 1 87.19 80 HIS B CA 1
ATOM 7397 C C . HIS B 1 80 ? -4.516 -2.211 7.691 1 87.19 80 HIS B C 1
ATOM 7399 O O . HIS B 1 80 ? -3.748 -1.934 6.766 1 87.19 80 HIS B O 1
ATOM 7405 N N . ARG B 1 81 ? -4.473 -3.387 8.469 1 86.19 81 ARG B N 1
ATOM 7406 C CA . ARG B 1 81 ? -3.477 -4.359 8.031 1 86.19 81 ARG B CA 1
ATOM 7407 C C . ARG B 1 81 ? -3.857 -5.77 8.477 1 86.19 81 ARG B C 1
ATOM 7409 O O . ARG B 1 81 ? -4.527 -5.945 9.492 1 86.19 81 ARG B O 1
ATOM 7416 N N . PHE B 1 82 ? -3.406 -6.66 7.672 1 85.5 82 PHE B N 1
ATOM 7417 C CA . PHE B 1 82 ? -3.381 -8.062 8.07 1 85.5 82 PHE B CA 1
ATOM 7418 C C . PHE B 1 82 ? -2.018 -8.438 8.633 1 85.5 82 PHE B C 1
ATOM 7420 O O . PHE B 1 82 ? -0.983 -8.125 8.039 1 85.5 82 PHE B O 1
ATOM 7427 N N . LEU B 1 83 ? -1.936 -8.867 9.82 1 82.12 83 LEU B N 1
ATOM 7428 C CA . LEU B 1 83 ? -0.698 -9.141 10.539 1 82.12 83 LEU B CA 1
ATOM 7429 C C . LEU B 1 83 ? -0.418 -10.641 10.586 1 82.12 83 LEU B C 1
ATOM 7431 O O . LEU B 1 83 ? -0.161 -11.195 11.664 1 82.12 83 LEU B O 1
ATOM 7435 N N . GLY B 1 84 ? -0.45 -11.398 9.484 1 80.12 84 GLY B N 1
ATOM 7436 C CA . GLY B 1 84 ? -0.251 -12.836 9.477 1 80.12 84 GLY B CA 1
ATOM 7437 C C . GLY B 1 84 ? -1.46 -13.609 9.969 1 80.12 84 GLY B C 1
ATOM 7438 O O . GLY B 1 84 ? -2.262 -14.094 9.164 1 80.12 84 GLY B O 1
ATOM 7439 N N . ASP B 1 85 ? -1.617 -13.57 11.312 1 86.62 85 ASP B N 1
ATOM 7440 C CA . ASP B 1 85 ? -2.773 -14.258 11.883 1 86.62 85 ASP B CA 1
ATOM 7441 C C . ASP B 1 85 ? -3.693 -13.273 12.602 1 86.62 85 ASP B C 1
ATOM 7443 O O . ASP B 1 85 ? -4.473 -13.672 13.469 1 86.62 85 ASP B O 1
ATOM 7447 N N . GLY B 1 86 ? -3.521 -12.055 12.305 1 90.69 86 GLY B N 1
ATOM 7448 C CA . GLY B 1 86 ? -4.352 -11.047 12.945 1 90.69 86 GLY B CA 1
ATOM 7449 C C . GLY B 1 86 ? -4.773 -9.938 12 1 90.69 86 GLY B C 1
ATOM 7450 O O . GLY B 1 86 ? -4.387 -9.93 10.828 1 90.69 86 GLY B O 1
ATOM 7451 N N . VAL B 1 87 ? -5.688 -9.109 12.508 1 93 87 VAL B N 1
ATOM 7452 C CA . VAL B 1 87 ? -6.18 -7.957 11.766 1 93 87 VAL B CA 1
ATOM 7453 C C . VAL B 1 87 ? -6.137 -6.715 12.656 1 93 87 VAL B C 1
ATOM 7455 O O . VAL B 1 87 ? -6.496 -6.773 13.836 1 93 87 VAL B O 1
ATOM 7458 N N . LEU B 1 88 ? -5.555 -5.672 12.156 1 93.88 88 LEU B N 1
ATOM 7459 C CA . LEU B 1 88 ? -5.547 -4.379 12.836 1 93.88 88 LEU B CA 1
ATOM 7460 C C . LEU B 1 88 ? -6.578 -3.438 12.219 1 93.88 88 LEU B C 1
ATOM 7462 O O . LEU B 1 88 ? -6.527 -3.15 11.023 1 93.88 88 LEU B O 1
ATOM 7466 N N . VAL B 1 89 ? -7.473 -2.988 13.086 1 94.06 89 VAL B N 1
ATOM 7467 C CA . VAL B 1 89 ? -8.578 -2.16 12.609 1 94.06 89 VAL B CA 1
ATOM 7468 C C . VAL B 1 89 ? -8.594 -0.838 13.375 1 94.06 89 VAL B C 1
ATOM 7470 O O . VAL B 1 89 ? -8.422 -0.818 14.594 1 94.06 89 VAL B O 1
ATOM 7473 N N . PHE B 1 90 ? -8.812 0.236 12.625 1 93.62 90 PHE B N 1
ATOM 7474 C CA . PHE B 1 90 ? -8.906 1.556 13.234 1 93.62 90 PHE B CA 1
ATOM 7475 C C . PHE B 1 90 ? -10.312 2.115 13.117 1 93.62 90 PHE B C 1
ATOM 7477 O O . PHE B 1 90 ? -10.961 1.962 12.078 1 93.62 90 PHE B O 1
ATOM 7484 N N . PHE B 1 91 ? -10.75 2.643 14.211 1 93.31 91 PHE B N 1
ATOM 7485 C CA . PHE B 1 91 ? -11.922 3.506 14.227 1 93.31 91 PHE B CA 1
ATOM 7486 C C . PHE B 1 91 ? -11.539 4.934 14.586 1 93.31 91 PHE B C 1
ATOM 7488 O O . PHE B 1 91 ? -10.852 5.164 15.586 1 93.31 91 PHE B O 1
ATOM 7495 N N . GLY B 1 92 ? -11.945 5.855 13.766 1 90.75 92 GLY B N 1
ATOM 7496 C CA . GLY B 1 92 ? -11.562 7.242 13.992 1 90.75 92 GLY B CA 1
ATOM 7497 C C . GLY B 1 92 ? -10.422 7.707 13.109 1 90.75 92 GLY B C 1
ATOM 7498 O O . GLY B 1 92 ? -10.062 8.883 13.117 1 90.75 92 GLY B O 1
ATOM 7499 N N . ALA B 1 93 ? -9.812 6.832 12.445 1 87.56 93 ALA B N 1
ATOM 7500 C CA . ALA B 1 93 ? -8.781 7.113 11.453 1 87.56 93 ALA B CA 1
ATOM 7501 C C . ALA B 1 93 ? -8.914 6.188 10.242 1 87.56 93 ALA B C 1
ATOM 7503 O O . ALA B 1 93 ? -9.203 4.996 10.398 1 87.56 93 ALA B O 1
ATOM 7504 N N . PRO B 1 94 ? -8.766 6.688 9.086 1 78.81 94 PRO B N 1
ATOM 7505 C CA . PRO B 1 94 ? -8.453 8.078 8.742 1 78.81 94 PRO B CA 1
ATOM 7506 C C . PRO B 1 94 ? -9.656 9 8.867 1 78.81 94 PRO B C 1
ATOM 7508 O O . PRO B 1 94 ? -9.508 10.227 8.852 1 78.81 94 PRO B O 1
ATOM 7511 N N . ARG B 1 95 ? -10.812 8.367 9.031 1 78.94 95 ARG B N 1
ATOM 7512 C CA . ARG B 1 95 ? -12.039 9.156 9.133 1 78.94 95 ARG B CA 1
ATOM 7513 C C . ARG B 1 95 ? -12.859 8.719 10.344 1 78.94 95 ARG B C 1
ATOM 7515 O O . ARG B 1 95 ? -12.891 7.535 10.688 1 78.94 95 ARG B O 1
ATOM 7522 N N . SER B 1 96 ? -13.445 9.672 10.883 1 85.31 96 SER B N 1
ATOM 7523 C CA . SER B 1 96 ? -14.328 9.383 12.008 1 85.31 96 SER B CA 1
ATOM 7524 C C . SER B 1 96 ? -15.789 9.359 11.578 1 85.31 96 SER B C 1
ATOM 7526 O O . SER B 1 96 ? -16.203 10.164 10.742 1 85.31 96 SER B O 1
ATOM 7528 N N . GLN B 1 97 ? -16.594 8.398 12.188 1 77.06 97 GLN B N 1
ATOM 7529 C CA . GLN B 1 97 ? -18.016 8.281 11.891 1 77.06 97 GLN B CA 1
ATOM 7530 C C . GLN B 1 97 ? -18.859 8.422 13.156 1 77.06 97 GLN B C 1
ATOM 7532 O O . GLN B 1 97 ? -20.094 8.391 13.094 1 77.06 97 GLN B O 1
ATOM 7537 N N . GLY B 1 98 ? -18.25 8.555 14.266 1 82.75 98 GLY B N 1
ATOM 7538 C CA . GLY B 1 98 ? -18.953 8.648 15.531 1 82.75 98 GLY B CA 1
ATOM 7539 C C . GLY B 1 98 ? -19.047 7.316 16.25 1 82.75 98 GLY B C 1
ATOM 7540 O O . GLY B 1 98 ? -19 6.254 15.633 1 82.75 98 GLY B O 1
ATOM 7541 N N . LEU B 1 99 ? -19.125 7.355 17.578 1 87.69 99 LEU B N 1
ATOM 7542 C CA . LEU B 1 99 ? -19.281 6.195 18.438 1 87.69 99 LEU B CA 1
ATOM 7543 C C . LEU B 1 99 ? -18.125 5.211 18.25 1 87.69 99 LEU B C 1
ATOM 7545 O O . LEU B 1 99 ? -18.344 3.998 18.234 1 87.69 99 LEU B O 1
ATOM 7549 N N . GLU B 1 100 ? -16.969 5.766 18.031 1 92.69 100 GLU B N 1
ATOM 7550 C CA . GLU B 1 100 ? -15.828 4.922 17.688 1 92.69 100 GLU B CA 1
ATOM 7551 C C . GLU B 1 100 ? -15.617 3.832 18.734 1 92.69 100 GLU B C 1
ATOM 7553 O O . GLU B 1 100 ? -15.438 2.662 18.391 1 92.69 100 GLU B O 1
ATOM 7558 N N . PRO B 1 101 ? -15.711 4.152 20.109 1 95.38 101 PRO B N 1
ATOM 7559 C CA . PRO B 1 101 ? -15.484 3.096 21.094 1 95.38 101 PRO B CA 1
ATOM 7560 C C . PRO B 1 101 ? -16.531 1.983 21.016 1 95.38 101 PRO B C 1
ATOM 7562 O O . PRO B 1 101 ? -16.188 0.801 21.078 1 95.38 101 PRO B O 1
ATOM 7565 N N . TRP B 1 102 ? -17.734 2.34 20.859 1 93 102 TRP B N 1
ATOM 7566 C CA . TRP B 1 102 ? -18.812 1.348 20.797 1 93 102 TRP B CA 1
ATOM 7567 C C . TRP B 1 102 ? -18.672 0.492 19.547 1 93 102 TRP B C 1
ATOM 7569 O O . TRP B 1 102 ? -18.797 -0.733 19.594 1 93 102 TRP B O 1
ATOM 7579 N N . ARG B 1 103 ? -18.484 1.11 18.406 1 92.38 103 ARG B N 1
ATOM 7580 C CA . ARG B 1 103 ? -18.359 0.397 17.141 1 92.38 103 ARG B CA 1
ATOM 7581 C C . ARG B 1 103 ? -17.156 -0.541 17.156 1 92.38 103 ARG B C 1
ATOM 7583 O O . ARG B 1 103 ? -17.203 -1.633 16.594 1 92.38 103 ARG B O 1
ATOM 7590 N N . ALA B 1 104 ? -16.094 -0.089 17.75 1 97.44 104 ALA B N 1
ATOM 7591 C CA . ALA B 1 104 ? -14.906 -0.929 17.859 1 97.44 104 ALA B CA 1
ATOM 7592 C C . ALA B 1 104 ? -15.195 -2.182 18.688 1 97.44 104 ALA B C 1
ATOM 7594 O O . ALA B 1 104 ? -14.789 -3.285 18.312 1 97.44 104 ALA B O 1
ATOM 7595 N N . LEU B 1 105 ? -15.867 -1.984 19.812 1 97.5 105 LEU B N 1
ATOM 7596 C CA . LEU B 1 105 ? -16.234 -3.123 20.641 1 97.5 105 LEU B CA 1
ATOM 7597 C C . LEU B 1 105 ? -17.172 -4.066 19.906 1 97.5 105 LEU B C 1
ATOM 7599 O O . LEU B 1 105 ? -17.031 -5.285 19.984 1 97.5 105 LEU B O 1
ATOM 7603 N N . ALA B 1 106 ? -18.094 -3.508 19.188 1 95 106 ALA B N 1
ATOM 7604 C CA . ALA B 1 106 ? -19.031 -4.312 18.406 1 95 106 ALA B CA 1
ATOM 7605 C C . ALA B 1 106 ? -18.328 -5.121 17.328 1 95 106 ALA B C 1
ATOM 7607 O O . ALA B 1 106 ? -18.641 -6.289 17.109 1 95 106 ALA B O 1
ATOM 7608 N N . ALA B 1 107 ? -17.453 -4.441 16.656 1 95.62 107 ALA B N 1
ATOM 7609 C CA . ALA B 1 107 ? -16.656 -5.125 15.633 1 95.62 107 ALA B CA 1
ATOM 7610 C C . ALA B 1 107 ? -15.859 -6.277 16.234 1 95.62 107 ALA B C 1
ATOM 7612 O O . ALA B 1 107 ? -15.898 -7.398 15.727 1 95.62 107 ALA B O 1
ATOM 7613 N N . ALA B 1 108 ? -15.148 -5.984 17.312 1 98.38 108 ALA B N 1
ATOM 7614 C CA . ALA B 1 108 ? -14.344 -7.004 17.984 1 98.38 108 ALA B CA 1
ATOM 7615 C C . ALA B 1 108 ? -15.211 -8.18 18.422 1 98.38 108 ALA B C 1
ATOM 7617 O O . ALA B 1 108 ? -14.82 -9.344 18.25 1 98.38 108 ALA B O 1
ATOM 7618 N N . TRP B 1 109 ? -16.312 -7.84 18.969 1 97.12 109 TRP B N 1
ATOM 7619 C CA . TRP B 1 109 ? -17.25 -8.852 19.438 1 97.12 109 TRP B CA 1
ATOM 7620 C C . TRP B 1 109 ? -17.688 -9.766 18.297 1 97.12 109 TRP B C 1
ATOM 7622 O O . TRP B 1 109 ? -17.641 -10.992 18.422 1 97.12 109 TRP B O 1
ATOM 7632 N N . ASP B 1 110 ? -18.062 -9.242 17.203 1 95.94 110 ASP B N 1
ATOM 7633 C CA . ASP B 1 110 ? -18.516 -10 16.031 1 95.94 110 ASP B CA 1
ATOM 7634 C C . ASP B 1 110 ? -17.375 -10.812 15.43 1 95.94 110 ASP B C 1
ATOM 7636 O O . ASP B 1 110 ? -17.562 -11.961 15.023 1 95.94 110 ASP B O 1
ATOM 7640 N N . MET B 1 111 ? -16.234 -10.219 15.336 1 96.69 111 MET B N 1
ATOM 7641 C CA . MET B 1 111 ? -15.062 -10.867 14.75 1 96.69 111 MET B CA 1
ATOM 7642 C C . MET B 1 111 ? -14.711 -12.141 15.516 1 96.69 111 MET B C 1
ATOM 7644 O O . MET B 1 111 ? -14.469 -13.188 14.914 1 96.69 111 MET B O 1
ATOM 7648 N N . VAL B 1 112 ? -14.711 -12.047 16.844 1 97.44 112 VAL B N 1
ATOM 7649 C CA . VAL B 1 112 ? -14.289 -13.156 17.688 1 97.44 112 VAL B CA 1
ATOM 7650 C C . VAL B 1 112 ? -15.359 -14.242 17.688 1 97.44 112 VAL B C 1
ATOM 7652 O O . VAL B 1 112 ? -15.055 -15.43 17.547 1 97.44 112 VAL B O 1
ATOM 7655 N N . ARG B 1 113 ? -16.578 -13.898 17.75 1 95.12 113 ARG B N 1
ATOM 7656 C CA . ARG B 1 113 ? -17.672 -14.844 17.906 1 95.12 113 ARG B CA 1
ATOM 7657 C C . ARG B 1 113 ? -17.906 -15.625 16.625 1 95.12 113 ARG B C 1
ATOM 7659 O O . ARG B 1 113 ? -18.312 -16.781 16.656 1 95.12 113 ARG B O 1
ATOM 7666 N N . HIS B 1 114 ? -17.625 -15.078 15.508 1 94.31 114 HIS B N 1
ATOM 7667 C CA . HIS B 1 114 ? -17.953 -15.711 14.234 1 94.31 114 HIS B CA 1
ATOM 7668 C C . HIS B 1 114 ? -16.703 -16.281 13.562 1 94.31 114 HIS B C 1
ATOM 7670 O O . HIS B 1 114 ? -16.766 -16.75 12.43 1 94.31 114 HIS B O 1
ATOM 7676 N N . SER B 1 115 ? -15.594 -16.219 14.25 1 93.94 115 SER B N 1
ATOM 7677 C CA . SER B 1 115 ? -14.359 -16.75 13.68 1 93.94 115 SER B CA 1
ATOM 7678 C C . SER B 1 115 ? -14.383 -18.266 13.594 1 93.94 115 SER B C 1
ATOM 7680 O O . SER B 1 115 ? -14.773 -18.938 14.555 1 93.94 115 SER B O 1
ATOM 7682 N N . PRO B 1 116 ? -13.961 -18.844 12.43 1 90.25 116 PRO B N 1
ATOM 7683 C CA . PRO B 1 116 ? -13.875 -20.312 12.312 1 90.25 116 PRO B CA 1
ATOM 7684 C C . PRO B 1 116 ? -12.727 -20.891 13.133 1 90.25 116 PRO B C 1
ATOM 7686 O O . PRO B 1 116 ? -12.672 -22.109 13.344 1 90.25 116 PRO B O 1
ATOM 7689 N N . PHE B 1 117 ? -11.68 -20.062 13.586 1 90.31 117 PHE B N 1
ATOM 7690 C CA . PHE B 1 117 ? -10.586 -20.422 14.492 1 90.31 117 PHE B CA 1
ATOM 7691 C C . PHE B 1 117 ? -10.789 -19.781 15.859 1 90.31 117 PHE B C 1
ATOM 7693 O O . PHE B 1 117 ? -11.477 -18.766 15.984 1 90.31 117 PHE B O 1
ATOM 7700 N N . PRO B 1 118 ? -10.32 -20.516 16.844 1 92.81 118 PRO B N 1
ATOM 7701 C CA . PRO B 1 118 ? -10.289 -19.766 18.094 1 92.81 118 PRO B CA 1
ATOM 7702 C C . PRO B 1 118 ? -9.625 -18.391 17.938 1 92.81 118 PRO B C 1
ATOM 7704 O O . PRO B 1 118 ? -8.531 -18.297 17.391 1 92.81 118 PRO B O 1
ATOM 7707 N N . ALA B 1 119 ? -10.406 -17.359 18.375 1 96.31 119 ALA B N 1
ATOM 7708 C CA . ALA B 1 119 ? -9.93 -15.984 18.172 1 96.31 119 ALA B CA 1
ATOM 7709 C C . ALA B 1 119 ? -10.086 -15.148 19.438 1 96.31 119 ALA B C 1
ATOM 7711 O O . ALA B 1 119 ? -10.789 -15.547 20.359 1 96.31 119 ALA B O 1
ATOM 7712 N N . ARG B 1 120 ? -9.352 -14.133 19.516 1 97.56 120 ARG B N 1
ATOM 7713 C CA . ARG B 1 120 ? -9.359 -13.156 20.609 1 97.56 120 ARG B CA 1
ATOM 7714 C C . ARG B 1 120 ? -9.117 -11.75 20.078 1 97.56 120 ARG B C 1
ATOM 7716 O O . ARG B 1 120 ? -8.648 -11.578 18.953 1 97.56 120 ARG B O 1
ATOM 7723 N N . ALA B 1 121 ? -9.531 -10.75 20.891 1 98.06 121 ALA B N 1
ATOM 7724 C CA . ALA B 1 121 ? -9.336 -9.375 20.422 1 98.06 121 ALA B CA 1
ATOM 7725 C C . ALA B 1 121 ? -9.109 -8.438 21.609 1 98.06 121 ALA B C 1
ATOM 7727 O O . ALA B 1 121 ? -9.516 -8.727 22.734 1 98.06 121 ALA B O 1
ATOM 7728 N N . GLY B 1 122 ? -8.367 -7.418 21.375 1 98 122 GLY B N 1
ATOM 7729 C CA . GLY B 1 122 ? -8.188 -6.293 22.281 1 98 122 GLY B CA 1
ATOM 7730 C C . GLY B 1 122 ? -8.656 -4.977 21.688 1 98 122 GLY B C 1
ATOM 7731 O O . GLY B 1 122 ? -8.469 -4.723 20.5 1 98 122 GLY B O 1
ATOM 7732 N N . VAL B 1 123 ? -9.359 -4.172 22.531 1 98.5 123 VAL B N 1
ATOM 7733 C CA . VAL B 1 123 ? -9.852 -2.873 22.094 1 98.5 123 VAL B CA 1
ATOM 7734 C C . VAL B 1 123 ? -9.391 -1.788 23.062 1 98.5 123 VAL B C 1
ATOM 7736 O O . VAL B 1 123 ? -9.469 -1.961 24.281 1 98.5 123 VAL B O 1
ATOM 7739 N N . ALA B 1 124 ? -8.844 -0.73 22.547 1 97.69 124 ALA B N 1
ATOM 7740 C CA . ALA B 1 124 ? -8.43 0.413 23.359 1 97.69 124 ALA B CA 1
ATOM 7741 C C . ALA B 1 124 ? -8.695 1.727 22.625 1 97.69 124 ALA B C 1
ATOM 7743 O O . ALA B 1 124 ? -8.625 1.783 21.391 1 97.69 124 ALA B O 1
ATOM 7744 N N . SER B 1 125 ? -8.992 2.734 23.453 1 97.12 125 SER B N 1
ATOM 7745 C CA . SER B 1 125 ? -9.297 4.043 22.891 1 97.12 125 SER B CA 1
ATOM 7746 C C . SER B 1 125 ? -8.414 5.129 23.5 1 97.12 125 SER B C 1
ATOM 7748 O O . SER B 1 125 ? -7.953 4.996 24.625 1 97.12 125 SER B O 1
ATOM 7750 N N . GLY B 1 126 ? -8.164 6.152 22.719 1 94.56 126 GLY B N 1
ATOM 7751 C CA . GLY B 1 126 ? -7.391 7.305 23.172 1 94.56 126 GLY B CA 1
ATOM 7752 C C . GLY B 1 126 ? -6.863 8.148 22.016 1 94.56 126 GLY B C 1
ATOM 7753 O O . GLY B 1 126 ? -7.301 7.992 20.875 1 94.56 126 GLY B O 1
ATOM 7754 N N . GLU B 1 127 ? -6.004 9.062 22.375 1 92.56 127 GLU B N 1
ATOM 7755 C CA . GLU B 1 127 ? -5.406 9.93 21.359 1 92.56 127 GLU B CA 1
ATOM 7756 C C . GLU B 1 127 ? -4.184 9.281 20.734 1 92.56 127 GLU B C 1
ATOM 7758 O O . GLU B 1 127 ? -3.4 8.617 21.406 1 92.56 127 GLU B O 1
ATOM 7763 N N . ALA B 1 128 ? -4.102 9.344 19.469 1 92.56 128 ALA B N 1
ATOM 7764 C CA . ALA B 1 128 ? -2.971 8.828 18.703 1 92.56 128 ALA B CA 1
ATOM 7765 C C . ALA B 1 128 ? -2.646 9.734 17.516 1 92.56 128 ALA B C 1
ATOM 7767 O O . ALA B 1 128 ? -3.451 10.594 17.141 1 92.56 128 ALA B O 1
ATOM 7768 N N . LEU B 1 129 ? -1.463 9.602 17.047 1 90.75 129 LEU B N 1
ATOM 7769 C CA . LEU B 1 129 ? -1.039 10.406 15.898 1 90.75 129 LEU B CA 1
ATOM 7770 C C . LEU B 1 129 ? -1.161 9.609 14.602 1 90.75 129 LEU B C 1
ATOM 7772 O O . LEU B 1 129 ? -0.63 8.5 14.492 1 90.75 129 LEU B O 1
ATOM 7776 N N . TRP B 1 130 ? -1.964 10.125 13.695 1 89.25 130 TRP B N 1
ATOM 7777 C CA . TRP B 1 130 ? -2.086 9.586 12.352 1 89.25 130 TRP B CA 1
ATOM 7778 C C . TRP B 1 130 ? -1.103 10.258 11.398 1 89.25 130 TRP B C 1
ATOM 7780 O O . TRP B 1 130 ? -1.116 11.484 11.25 1 89.25 130 TRP B O 1
ATOM 7790 N N . GLY B 1 131 ? -0.173 9.516 10.789 1 83.19 131 GLY B N 1
ATOM 7791 C CA . GLY B 1 131 ? 0.822 10.078 9.891 1 83.19 131 GLY B CA 1
ATOM 7792 C C . GLY B 1 131 ? 1.638 9.023 9.172 1 83.19 131 GLY B C 1
ATOM 7793 O O . GLY B 1 131 ? 1.464 7.828 9.414 1 83.19 131 GLY B O 1
ATOM 7794 N N . PRO B 1 132 ? 2.455 9.516 8.281 1 80 132 PRO B N 1
ATOM 7795 C CA . PRO B 1 132 ? 3.297 8.594 7.516 1 80 132 PRO B CA 1
ATOM 7796 C C . PRO B 1 132 ? 4.391 7.953 8.367 1 80 132 PRO B C 1
ATOM 7798 O O . PRO B 1 132 ? 4.98 8.617 9.227 1 80 132 PRO B O 1
ATOM 7801 N N . LEU B 1 133 ? 4.473 6.688 8.258 1 80.25 133 LEU B N 1
ATOM 7802 C CA . LEU B 1 133 ? 5.574 5.953 8.867 1 80.25 133 LEU B CA 1
ATOM 7803 C C . LEU B 1 133 ? 6.328 5.141 7.82 1 80.25 133 LEU B C 1
ATOM 7805 O O . LEU B 1 133 ? 5.73 4.332 7.105 1 80.25 133 LEU B O 1
ATOM 7809 N N . GLY B 1 134 ? 7.617 5.418 7.75 1 71.88 134 GLY B N 1
ATOM 7810 C CA . GLY B 1 134 ? 8.445 4.672 6.816 1 71.88 134 GLY B CA 1
ATOM 7811 C C . GLY B 1 134 ? 8.523 5.32 5.445 1 71.88 134 GLY B C 1
ATOM 7812 O O . GLY B 1 134 ? 7.836 6.305 5.176 1 71.88 134 GLY B O 1
ATOM 7813 N N . SER B 1 135 ? 9.477 4.859 4.68 1 59.88 135 SER B N 1
ATOM 7814 C CA . SER B 1 135 ? 9.695 5.34 3.318 1 59.88 135 SER B CA 1
ATOM 7815 C C . SER B 1 135 ? 9.617 4.199 2.309 1 59.88 135 SER B C 1
ATOM 7817 O O . SER B 1 135 ? 9.633 3.027 2.688 1 59.88 135 SER B O 1
ATOM 7819 N N . GLY B 1 136 ? 9.344 4.547 1.152 1 52.88 136 GLY B N 1
ATOM 7820 C CA . GLY B 1 136 ? 9.336 3.561 0.084 1 52.88 136 GLY B CA 1
ATOM 7821 C C . GLY B 1 136 ? 8.109 2.668 0.099 1 52.88 136 GLY B C 1
ATOM 7822 O O . GLY B 1 136 ? 7.008 3.131 0.385 1 52.88 136 GLY B O 1
ATOM 7823 N N . TYR B 1 137 ? 8.258 1.319 -0.185 1 52.34 137 TYR B N 1
ATOM 7824 C CA . TYR B 1 137 ? 7.191 0.324 -0.278 1 52.34 137 TYR B CA 1
ATOM 7825 C C . TYR B 1 137 ? 6.512 0.123 1.072 1 52.34 137 TYR B C 1
ATOM 7827 O O . TYR B 1 137 ? 5.301 -0.079 1.14 1 52.34 137 TYR B O 1
ATOM 7835 N N . ALA B 1 138 ? 7.336 0.3 2.047 1 62.06 138 ALA B N 1
ATOM 7836 C CA . ALA B 1 138 ? 6.844 -0.034 3.381 1 62.06 138 ALA B CA 1
ATOM 7837 C C . ALA B 1 138 ? 6.188 1.176 4.043 1 62.06 138 ALA B C 1
ATOM 7839 O O . ALA B 1 138 ? 5.547 1.049 5.086 1 62.06 138 ALA B O 1
ATOM 7840 N N . GLY B 1 139 ? 6.363 2.342 3.33 1 66 139 GLY B N 1
ATOM 7841 C CA . GLY B 1 139 ? 5.816 3.553 3.92 1 66 139 GLY B CA 1
ATOM 7842 C C . GLY B 1 139 ? 4.312 3.668 3.762 1 66 139 GLY B C 1
ATOM 7843 O O . GLY B 1 139 ? 3.773 3.396 2.686 1 66 139 GLY B O 1
ATOM 7844 N N . GLU B 1 140 ? 3.582 3.805 4.852 1 72.31 140 GLU B N 1
ATOM 7845 C CA . GLU B 1 140 ? 2.135 3.99 4.809 1 72.31 140 GLU B CA 1
ATOM 7846 C C . GLU B 1 140 ? 1.653 4.844 5.98 1 72.31 140 GLU B C 1
ATOM 7848 O O . GLU B 1 140 ? 2.32 4.918 7.016 1 72.31 140 GLU B O 1
ATOM 7853 N N . PRO B 1 141 ? 0.564 5.562 5.746 1 78.31 141 PRO B N 1
ATOM 7854 C CA . PRO B 1 141 ? -0.039 6.211 6.914 1 78.31 141 PRO B CA 1
ATOM 7855 C C . PRO B 1 141 ? -0.507 5.207 7.965 1 78.31 141 PRO B C 1
ATOM 7857 O O . PRO B 1 141 ? -1.035 4.148 7.621 1 78.31 141 PRO B O 1
ATOM 7860 N N . THR B 1 142 ? -0.206 5.488 9.141 1 86.31 142 THR B N 1
ATOM 7861 C CA . THR B 1 142 ? -0.593 4.602 10.234 1 86.31 142 THR B CA 1
ATOM 7862 C C . THR B 1 142 ? -0.823 5.395 11.516 1 86.31 142 THR B C 1
ATOM 7864 O O . THR B 1 142 ? -0.738 6.625 11.516 1 86.31 142 THR B O 1
ATOM 7867 N N . LEU B 1 143 ? -1.232 4.668 12.57 1 89.88 143 LEU B N 1
ATOM 7868 C CA . LEU B 1 143 ? -1.444 5.262 13.891 1 89.88 143 LEU B CA 1
ATOM 7869 C C . LEU B 1 143 ? -0.295 4.918 14.828 1 89.88 143 LEU B C 1
ATOM 7871 O O . LEU B 1 143 ? 0.145 3.77 14.891 1 89.88 143 LEU B O 1
ATOM 7875 N N . LEU B 1 144 ? 0.161 5.961 15.469 1 89.44 144 LEU B N 1
ATOM 7876 C CA . LEU B 1 144 ? 1.114 5.766 16.562 1 89.44 144 LEU B CA 1
ATOM 7877 C C . LEU B 1 144 ? 0.599 6.387 17.859 1 89.44 144 LEU B C 1
ATOM 7879 O O . LEU B 1 144 ? 0.176 7.547 17.859 1 89.44 144 LEU B O 1
ATOM 7883 N N . GLY B 1 145 ? 0.546 5.613 18.859 1 89.81 145 GLY B N 1
ATOM 7884 C CA . GLY B 1 145 ? 0.088 6.113 20.141 1 89.81 145 GLY B CA 1
ATOM 7885 C C . GLY B 1 145 ? -0.254 5.008 21.125 1 89.81 145 GLY B C 1
ATOM 7886 O O . GLY B 1 145 ? -0.29 3.83 20.75 1 89.81 145 GLY B O 1
ATOM 7887 N N . PRO B 1 146 ? -0.543 5.34 22.344 1 89.19 146 PRO B N 1
ATOM 7888 C CA . PRO B 1 146 ? -0.761 4.375 23.422 1 89.19 146 PRO B CA 1
ATOM 7889 C C . PRO B 1 146 ? -1.923 3.426 23.141 1 89.19 146 PRO B C 1
ATOM 7891 O O . PRO B 1 146 ? -1.841 2.234 23.453 1 89.19 146 PRO B O 1
ATOM 7894 N N . PRO B 1 147 ? -2.988 3.904 22.516 1 93.44 147 PRO B N 1
ATOM 7895 C CA . PRO B 1 147 ? -4.105 2.979 22.297 1 93.44 147 PRO B CA 1
ATOM 7896 C C . PRO B 1 147 ? -3.744 1.821 21.375 1 93.44 147 PRO B C 1
ATOM 7898 O O . PRO B 1 147 ? -4.293 0.725 21.5 1 93.44 147 PRO B O 1
ATOM 7901 N N . VAL B 1 148 ? -2.869 2.07 20.453 1 92.62 148 VAL B N 1
ATOM 7902 C CA . VAL B 1 148 ? -2.461 1.021 19.531 1 92.62 148 VAL B CA 1
ATOM 7903 C C . VAL B 1 148 ? -1.693 -0.063 20.281 1 92.62 148 VAL B C 1
ATOM 7905 O O . VAL B 1 148 ? -1.992 -1.252 20.141 1 92.62 148 VAL B O 1
ATOM 7908 N N . ASN B 1 149 ? -0.765 0.352 21.078 1 87.94 149 ASN B N 1
ATOM 7909 C CA . ASN B 1 149 ? 0.03 -0.582 21.875 1 87.94 149 ASN B CA 1
ATOM 7910 C C . ASN B 1 149 ? -0.829 -1.33 22.891 1 87.94 149 ASN B C 1
ATOM 7912 O O . ASN B 1 149 ? -0.637 -2.527 23.109 1 87.94 149 ASN B O 1
ATOM 7916 N N . LEU B 1 150 ? -1.673 -0.593 23.469 1 92.44 150 LEU B N 1
ATOM 7917 C CA . LEU B 1 150 ? -2.527 -1.186 24.484 1 92.44 150 LEU B CA 1
ATOM 7918 C C . LEU B 1 150 ? -3.463 -2.225 23.875 1 92.44 150 LEU B C 1
ATOM 7920 O O . LEU B 1 150 ? -3.664 -3.297 24.453 1 92.44 150 LEU B O 1
ATOM 7924 N N . ALA B 1 151 ? -4.09 -1.914 22.766 1 95.5 151 ALA B N 1
ATOM 7925 C CA . ALA B 1 151 ? -4.977 -2.861 22.094 1 95.5 151 ALA B CA 1
ATOM 7926 C C . ALA B 1 151 ? -4.242 -4.156 21.766 1 95.5 151 ALA B C 1
ATOM 7928 O O . ALA B 1 151 ? -4.793 -5.25 21.922 1 95.5 151 ALA B O 1
ATOM 7929 N N . GLU B 1 152 ? -3.057 -4.02 21.25 1 90.81 152 GLU B N 1
ATOM 7930 C CA . GLU B 1 152 ? -2.248 -5.188 20.922 1 90.81 152 GLU B CA 1
ATOM 7931 C C . GLU B 1 152 ? -1.968 -6.027 22.172 1 90.81 152 GLU B C 1
ATOM 7933 O O . GLU B 1 152 ? -2.096 -7.25 22.141 1 90.81 152 GLU B O 1
ATOM 7938 N N . ARG B 1 153 ? -1.591 -5.395 23.219 1 88.62 153 ARG B N 1
ATOM 7939 C CA . ARG B 1 153 ? -1.283 -6.094 24.469 1 88.62 153 ARG B CA 1
ATOM 7940 C C . ARG B 1 153 ? -2.521 -6.785 25.031 1 88.62 153 ARG B C 1
ATOM 7942 O O . ARG B 1 153 ? -2.438 -7.91 25.531 1 88.62 153 ARG B O 1
ATOM 7949 N N . LEU B 1 154 ? -3.619 -6.102 24.969 1 94.38 154 LEU B N 1
ATOM 7950 C CA . LEU B 1 154 ? -4.867 -6.672 25.469 1 94.38 154 LEU B CA 1
ATOM 7951 C C . LEU B 1 154 ? -5.25 -7.91 24.656 1 94.38 154 LEU B C 1
ATOM 7953 O O . LEU B 1 154 ? -5.75 -8.891 25.219 1 94.38 154 LEU B O 1
ATOM 7957 N N . SER B 1 155 ? -5.059 -7.852 23.391 1 94.31 155 SER B N 1
ATOM 7958 C CA . SER B 1 155 ? -5.359 -9.008 22.547 1 94.31 155 SER B CA 1
ATOM 7959 C C . SER B 1 155 ? -4.512 -10.211 22.938 1 94.31 155 SER B C 1
ATOM 7961 O O . SER B 1 155 ? -4.98 -11.352 22.891 1 94.31 155 SER B O 1
ATOM 7963 N N . LYS B 1 156 ? -3.252 -9.961 23.312 1 86.5 156 LYS B N 1
ATOM 7964 C CA . LYS B 1 156 ? -2.342 -11.047 23.672 1 86.5 156 LYS B CA 1
ATOM 7965 C C . LYS B 1 156 ? -2.697 -11.617 25.047 1 86.5 156 LYS B C 1
ATOM 7967 O O . LYS B 1 156 ? -2.395 -12.781 25.344 1 86.5 156 LYS B O 1
ATOM 7972 N N . LEU B 1 157 ? -3.295 -10.828 25.844 1 89.75 157 LEU B N 1
ATOM 7973 C CA . LEU B 1 157 ? -3.691 -11.25 27.188 1 89.75 157 LEU B CA 1
ATOM 7974 C C . LEU B 1 157 ? -5.012 -12.016 27.141 1 89.75 157 LEU B C 1
ATOM 7976 O O . LEU B 1 157 ? -5.301 -12.805 28.047 1 89.75 157 LEU B O 1
ATOM 7980 N N . ALA B 1 158 ? -5.793 -11.781 26.141 1 94.81 158 ALA B N 1
ATOM 7981 C CA . ALA B 1 158 ? -7.137 -12.352 26.047 1 94.81 158 ALA B CA 1
ATOM 7982 C C . ALA B 1 158 ? -7.078 -13.859 25.797 1 94.81 158 ALA B C 1
ATOM 7984 O O . ALA B 1 158 ? -6.223 -14.336 25.047 1 94.81 158 ALA B O 1
ATOM 7985 N N . ALA B 1 159 ? -7.922 -14.602 26.438 1 94.25 159 ALA B N 1
ATOM 7986 C CA . ALA B 1 159 ? -8.125 -16.016 26.109 1 94.25 159 ALA B CA 1
ATOM 7987 C C . ALA B 1 159 ? -8.93 -16.172 24.828 1 94.25 159 ALA B C 1
ATOM 7989 O O . ALA B 1 159 ? -9.648 -15.25 24.422 1 94.25 159 ALA B O 1
ATOM 7990 N N . PRO B 1 160 ? -8.781 -17.344 24.156 1 94.5 160 PRO B N 1
ATOM 7991 C CA . PRO B 1 160 ? -9.609 -17.547 22.969 1 94.5 160 PRO B CA 1
ATOM 7992 C C . PRO B 1 160 ? -11.102 -17.375 23.25 1 94.5 160 PRO B C 1
ATOM 7994 O O . PRO B 1 160 ? -11.609 -17.938 24.234 1 94.5 160 PRO B O 1
ATOM 7997 N N . GLY B 1 161 ? -11.766 -16.562 22.469 1 96 161 GLY B N 1
ATOM 7998 C CA . GLY B 1 161 ? -13.188 -16.312 22.641 1 96 161 GLY B CA 1
ATOM 7999 C C . GLY B 1 161 ? -13.484 -15.023 23.375 1 96 161 GLY B C 1
ATOM 8000 O O . GLY B 1 161 ? -14.641 -14.602 23.469 1 96 161 GLY B O 1
ATOM 8001 N N . GLU B 1 162 ? -12.414 -14.375 23.797 1 96.94 162 GLU B N 1
ATOM 8002 C CA . GLU B 1 162 ? -12.609 -13.195 24.641 1 96.94 162 GLU B CA 1
ATOM 8003 C C . GLU B 1 162 ? -12.258 -11.914 23.891 1 96.94 162 GLU B C 1
ATOM 8005 O O . GLU B 1 162 ? -11.406 -11.922 23 1 96.94 162 GLU B O 1
ATOM 8010 N N . VAL B 1 163 ? -13 -10.875 24.297 1 98.06 163 VAL B N 1
ATOM 8011 C CA . VAL B 1 163 ? -12.648 -9.5 23.938 1 98.06 163 VAL B CA 1
ATOM 8012 C C . VAL B 1 163 ? -12.297 -8.711 25.188 1 98.06 163 VAL B C 1
ATOM 8014 O O . VAL B 1 163 ? -13.117 -8.555 26.094 1 98.06 163 VAL B O 1
ATOM 8017 N N . LEU B 1 164 ? -11.055 -8.234 25.266 1 97.94 164 LEU B N 1
ATOM 8018 C CA . LEU B 1 164 ? -10.617 -7.43 26.391 1 97.94 164 LEU B CA 1
ATOM 8019 C C . LEU B 1 164 ? -10.547 -5.953 26.016 1 97.94 164 LEU B C 1
ATOM 8021 O O . LEU B 1 164 ? -10.266 -5.613 24.875 1 97.94 164 LEU B O 1
ATOM 8025 N N . THR B 1 165 ? -10.859 -5.117 26.969 1 97.88 165 THR B N 1
ATOM 8026 C CA . THR B 1 165 ? -10.805 -3.67 26.781 1 97.88 165 THR B CA 1
ATOM 8027 C C . THR B 1 165 ? -10.398 -2.967 28.062 1 97.88 165 THR B C 1
ATOM 8029 O O . THR B 1 165 ? -10.07 -3.621 29.062 1 97.88 165 THR B O 1
ATOM 8032 N N . GLU B 1 166 ? -10.211 -1.681 28 1 96 166 GLU B N 1
ATOM 8033 C CA . GLU B 1 166 ? -9.812 -0.867 29.156 1 96 166 GLU B CA 1
ATOM 8034 C C . GLU B 1 166 ? -10.898 0.137 29.516 1 96 166 GLU B C 1
ATOM 8036 O O . GLU B 1 166 ? -11.945 0.192 28.875 1 96 166 GLU B O 1
ATOM 8041 N N . ALA B 1 167 ? -10.688 0.903 30.594 1 94.12 167 ALA B N 1
ATOM 8042 C CA . ALA B 1 167 ? -11.703 1.709 31.25 1 94.12 167 ALA B CA 1
ATOM 8043 C C . ALA B 1 167 ? -12.195 2.832 30.344 1 94.12 167 ALA B C 1
ATOM 8045 O O . ALA B 1 167 ? -13.391 3.133 30.312 1 94.12 167 ALA B O 1
ATOM 8046 N N . THR B 1 168 ? -11.336 3.492 29.641 1 94 168 THR B N 1
ATOM 8047 C CA . THR B 1 168 ? -11.711 4.621 28.797 1 94 168 THR B CA 1
ATOM 8048 C C . THR B 1 168 ? -12.664 4.18 27.688 1 94 168 THR B C 1
ATOM 8050 O O . THR B 1 168 ? -13.672 4.844 27.438 1 94 168 THR B O 1
ATOM 8053 N N . THR B 1 169 ? -12.352 3.061 27.094 1 96.38 169 THR B N 1
ATOM 8054 C CA . THR B 1 169 ? -13.195 2.541 26.031 1 96.38 169 THR B CA 1
ATOM 8055 C C . THR B 1 169 ? -14.586 2.207 26.562 1 96.38 169 THR B C 1
ATOM 8057 O O . THR B 1 169 ? -15.594 2.568 25.938 1 96.38 169 THR B O 1
ATOM 8060 N N . LEU B 1 170 ? -14.672 1.609 27.672 1 94.31 170 LEU B N 1
ATOM 8061 C CA . LEU B 1 170 ? -15.945 1.204 28.25 1 94.31 170 LEU B CA 1
ATOM 8062 C C . LEU B 1 170 ? -16.781 2.422 28.641 1 94.31 170 LEU B C 1
ATOM 8064 O O . LEU B 1 170 ? -17.984 2.447 28.422 1 94.31 170 LEU B O 1
ATOM 8068 N N . ARG B 1 171 ? -16.094 3.359 29.188 1 91.38 171 ARG B N 1
ATOM 8069 C CA . ARG B 1 171 ? -16.781 4.57 29.641 1 91.38 171 ARG B CA 1
ATOM 8070 C C . ARG B 1 171 ? -17.391 5.32 28.453 1 91.38 171 ARG B C 1
ATOM 8072 O O . ARG B 1 171 ? -18.469 5.902 28.578 1 91.38 171 ARG B O 1
ATOM 8079 N N . LEU B 1 172 ? -16.734 5.246 27.344 1 91.88 172 LEU B N 1
ATOM 8080 C CA . LEU B 1 172 ? -17.156 6.027 26.188 1 91.88 172 LEU B CA 1
ATOM 8081 C C . LEU B 1 172 ? -18.031 5.195 25.266 1 91.88 172 LEU B C 1
ATOM 8083 O O . LEU B 1 172 ? -18.391 5.637 24.172 1 91.88 172 LEU B O 1
ATOM 8087 N N . ALA B 1 173 ? -18.391 3.984 25.688 1 91.62 173 ALA B N 1
ATOM 8088 C CA . ALA B 1 173 ? -19.297 3.115 24.938 1 91.62 173 ALA B CA 1
ATOM 8089 C C . ALA B 1 173 ? -20.531 2.795 25.766 1 91.62 173 ALA B C 1
ATOM 8091 O O . ALA B 1 173 ? -20.641 1.71 26.344 1 91.62 173 ALA B O 1
ATOM 8092 N N . PRO B 1 174 ? -21.484 3.678 25.672 1 85.44 174 PRO B N 1
ATOM 8093 C CA . PRO B 1 174 ? -22.688 3.434 26.469 1 85.44 174 PRO B CA 1
ATOM 8094 C C . PRO B 1 174 ? -23.391 2.131 26.094 1 85.44 174 PRO B C 1
ATOM 8096 O O . PRO B 1 174 ? -23.562 1.833 24.906 1 85.44 174 PRO B O 1
ATOM 8099 N N . GLY B 1 175 ? -23.797 1.369 27.125 1 86.88 175 GLY B N 1
ATOM 8100 C CA . GLY B 1 175 ? -24.484 0.105 26.906 1 86.88 175 GLY B CA 1
ATOM 8101 C C . GLY B 1 175 ? -23.547 -1.09 26.922 1 86.88 175 GLY B C 1
ATOM 8102 O O . GLY B 1 175 ? -24 -2.236 26.938 1 86.88 175 GLY B O 1
ATOM 8103 N N . ALA B 1 176 ? -22.219 -0.814 26.859 1 92.25 176 ALA B N 1
ATOM 8104 C CA . ALA B 1 176 ? -21.234 -1.889 26.969 1 92.25 176 ALA B CA 1
ATOM 8105 C C . ALA B 1 176 ? -20.922 -2.197 28.422 1 92.25 176 ALA B C 1
ATOM 8107 O O . ALA B 1 176 ? -20.797 -1.284 29.25 1 92.25 176 ALA B O 1
ATOM 8108 N N . GLU B 1 177 ? -20.906 -3.453 28.719 1 95 177 GLU B N 1
ATOM 8109 C CA . GLU B 1 177 ? -20.562 -3.887 30.062 1 95 177 GLU B CA 1
ATOM 8110 C C . GLU B 1 177 ? -19.344 -4.812 30.062 1 95 177 GLU B C 1
ATOM 8112 O O . GLU B 1 177 ? -19.25 -5.711 29.219 1 95 177 GLU B O 1
ATOM 8117 N N . GLY B 1 178 ? -18.438 -4.527 30.969 1 95.88 178 GLY B N 1
ATOM 8118 C CA . GLY B 1 178 ? -17.234 -5.348 31.109 1 95.88 178 GLY B CA 1
ATOM 8119 C C . GLY B 1 178 ? -17.016 -5.859 32.5 1 95.88 178 GLY B C 1
ATOM 8120 O O . GLY B 1 178 ? -17.406 -5.199 33.469 1 95.88 178 GLY B O 1
ATOM 8121 N N . ALA B 1 179 ? -16.484 -7.051 32.594 1 96.81 179 ALA B N 1
ATOM 8122 C CA . ALA B 1 179 ? -16.078 -7.621 33.875 1 96.81 179 ALA B CA 1
ATOM 8123 C C . ALA B 1 179 ? -14.602 -7.336 34.156 1 96.81 179 ALA B C 1
ATOM 8125 O O . ALA B 1 179 ? -13.734 -7.645 33.344 1 96.81 179 ALA B O 1
ATOM 8126 N N . LEU B 1 180 ? -14.375 -6.777 35.312 1 96 180 LEU B N 1
ATOM 8127 C CA . LEU B 1 180 ? -13 -6.445 35.688 1 96 180 LEU B CA 1
ATOM 8128 C C . LEU B 1 180 ? -12.188 -7.711 35.938 1 96 180 LEU B C 1
ATOM 8130 O O . LEU B 1 180 ? -12.578 -8.562 36.719 1 96 180 LEU B O 1
ATOM 8134 N N . LEU B 1 181 ? -11.07 -7.945 35.219 1 94.62 181 LEU B N 1
ATOM 8135 C CA . LEU B 1 181 ? -10.188 -9.102 35.375 1 94.62 181 LEU B CA 1
ATOM 8136 C C . LEU B 1 181 ? -8.984 -8.758 36.25 1 94.62 181 LEU B C 1
ATOM 8138 O O . LEU B 1 181 ? -8.188 -9.633 36.594 1 94.62 181 LEU B O 1
ATOM 8142 N N . GLY B 1 182 ? -8.867 -7.566 36.688 1 91.56 182 GLY B N 1
ATOM 8143 C CA . GLY B 1 182 ? -7.738 -7.09 37.469 1 91.56 182 GLY B CA 1
ATOM 8144 C C . GLY B 1 182 ? -6.863 -6.113 36.719 1 91.56 182 GLY B C 1
ATOM 8145 O O . GLY B 1 182 ? -7.223 -5.664 35.625 1 91.56 182 GLY B O 1
ATOM 8146 N N . SER B 1 183 ? -5.805 -5.664 37.375 1 91.69 183 SER B N 1
ATOM 8147 C CA . SER B 1 183 ? -4.859 -4.734 36.75 1 91.69 183 SER B CA 1
ATOM 8148 C C . SER B 1 183 ? -3.637 -5.469 36.219 1 91.69 183 SER B C 1
ATOM 8150 O O . SER B 1 183 ? -3.152 -6.418 36.844 1 91.69 183 SER B O 1
ATOM 8152 N N . ARG B 1 184 ? -3.33 -5.125 35 1 87.44 184 ARG B N 1
ATOM 8153 C CA . ARG B 1 184 ? -2.148 -5.715 34.375 1 87.44 184 ARG B CA 1
ATOM 8154 C C . ARG B 1 184 ? -1.096 -4.652 34.094 1 87.44 184 ARG B C 1
ATOM 8156 O O . ARG B 1 184 ? -1.43 -3.498 33.812 1 87.44 184 ARG B O 1
ATOM 8163 N N . GLU B 1 185 ? 0.114 -5.125 34.219 1 80.88 185 GLU B N 1
ATOM 8164 C CA . GLU B 1 185 ? 1.203 -4.203 33.906 1 80.88 185 GLU B CA 1
ATOM 8165 C C . GLU B 1 185 ? 1.406 -4.082 32.406 1 80.88 185 GLU B C 1
ATOM 8167 O O . GLU B 1 185 ? 1.58 -5.086 31.703 1 80.88 185 GLU B O 1
ATOM 8172 N N . VAL B 1 186 ? 1.142 -2.967 31.984 1 71.75 186 VAL B N 1
ATOM 8173 C CA . VAL B 1 186 ? 1.455 -2.658 30.594 1 71.75 186 VAL B CA 1
ATOM 8174 C C . VAL B 1 186 ? 2.693 -1.768 30.531 1 71.75 186 VAL B C 1
ATOM 8176 O O . VAL B 1 186 ? 2.703 -0.665 31.094 1 71.75 186 VAL B O 1
ATOM 8179 N N . LYS B 1 187 ? 3.688 -2.275 30.047 1 63.25 187 LYS B N 1
ATOM 8180 C CA . LYS B 1 187 ? 4.973 -1.583 29.984 1 63.25 187 LYS B CA 1
ATOM 8181 C C . LYS B 1 187 ? 4.809 -0.167 29.438 1 63.25 187 LYS B C 1
ATOM 8183 O O . LYS B 1 187 ? 4.227 0.029 28.375 1 63.25 187 LYS B O 1
ATOM 8188 N N . GLY B 1 188 ? 5.242 0.78 29.969 1 64.25 188 GLY B N 1
ATOM 8189 C CA . GLY B 1 188 ? 5.191 2.184 29.594 1 64.25 188 GLY B CA 1
ATOM 8190 C C . GLY B 1 188 ? 3.928 2.881 30.062 1 64.25 188 GLY B C 1
ATOM 8191 O O . GLY B 1 188 ? 3.84 4.109 30.016 1 64.25 188 GLY B O 1
ATOM 8192 N N . MET B 1 189 ? 2.855 2.09 30.484 1 74.12 189 MET B N 1
ATOM 8193 C CA . MET B 1 189 ? 1.58 2.688 30.875 1 74.12 189 MET B CA 1
ATOM 8194 C C . MET B 1 189 ? 1.246 2.363 32.312 1 74.12 189 MET B C 1
ATOM 8196 O O . MET B 1 189 ? 0.286 2.898 32.875 1 74.12 189 MET B O 1
ATOM 8200 N N . GLY B 1 190 ? 2.074 1.56 32.875 1 77.94 190 GLY B N 1
ATOM 8201 C CA . GLY B 1 190 ? 1.836 1.185 34.281 1 77.94 190 GLY B CA 1
ATOM 8202 C C . GLY B 1 190 ? 0.727 0.161 34.438 1 77.94 190 GLY B C 1
ATOM 8203 O O . GLY B 1 190 ? 0.572 -0.73 33.594 1 77.94 190 GLY B O 1
ATOM 8204 N N . GLN B 1 191 ? 0.054 0.19 35.594 1 86.56 191 GLN B N 1
ATOM 8205 C CA . GLN B 1 191 ? -1.039 -0.732 35.875 1 86.56 191 GLN B CA 1
ATOM 8206 C C . GLN B 1 191 ? -2.332 -0.275 35.188 1 86.56 191 GLN B C 1
ATOM 8208 O O . GLN B 1 191 ? -2.812 0.832 35.469 1 86.56 191 GLN B O 1
ATOM 8213 N N . VAL B 1 192 ? -2.811 -1.104 34.281 1 89.56 192 VAL B N 1
ATOM 8214 C CA . VAL B 1 192 ? -4.031 -0.768 33.562 1 89.56 192 VAL B CA 1
ATOM 8215 C C . VAL B 1 192 ? -5.133 -1.769 33.906 1 89.56 192 VAL B C 1
ATOM 8217 O O . VAL B 1 192 ? -4.941 -2.98 33.781 1 89.56 192 VAL B O 1
ATOM 8220 N N . PRO B 1 193 ? -6.23 -1.219 34.438 1 94.56 193 PRO B N 1
ATOM 8221 C CA . PRO B 1 193 ? -7.359 -2.133 34.656 1 94.56 193 PRO B CA 1
ATOM 8222 C C . PRO B 1 193 ? -7.855 -2.75 33.344 1 94.56 193 PRO B C 1
ATOM 8224 O O . PRO B 1 193 ? -8.039 -2.041 32.344 1 94.56 193 PRO B O 1
ATOM 8227 N N . VAL B 1 194 ? -7.992 -4.07 33.344 1 96.12 194 VAL B N 1
ATOM 8228 C CA . VAL B 1 194 ? -8.398 -4.809 32.156 1 96.12 194 VAL B CA 1
ATOM 8229 C C . VAL B 1 194 ? -9.805 -5.371 32.344 1 96.12 194 VAL B C 1
ATOM 8231 O O . VAL B 1 194 ? -10.125 -5.91 33.406 1 96.12 194 VAL B O 1
ATOM 8234 N N . TYR B 1 195 ? -10.633 -5.199 31.297 1 97.75 195 TYR B N 1
ATOM 8235 C CA . TYR B 1 195 ? -12.016 -5.656 31.344 1 97.75 195 TYR B CA 1
ATOM 8236 C C . TYR B 1 195 ? -12.305 -6.656 30.234 1 97.75 195 TYR B C 1
ATOM 8238 O O . TYR B 1 195 ? -11.844 -6.484 29.109 1 97.75 195 TYR B O 1
ATOM 8246 N N . ARG B 1 196 ? -12.992 -7.711 30.578 1 97.81 196 ARG B N 1
ATOM 8247 C CA . ARG B 1 196 ? -13.547 -8.617 29.578 1 97.81 196 ARG B CA 1
ATOM 8248 C C . ARG B 1 196 ? -14.961 -8.195 29.188 1 97.81 196 ARG B C 1
ATOM 8250 O O . ARG B 1 196 ? -15.828 -8.016 30.031 1 97.81 196 ARG B O 1
ATOM 8257 N N . LEU B 1 197 ? -15.172 -7.98 27.938 1 97.38 197 LEU B N 1
ATOM 8258 C CA . LEU B 1 197 ? -16.5 -7.582 27.453 1 97.38 197 LEU B CA 1
ATOM 8259 C C . LEU B 1 197 ? -17.516 -8.688 27.703 1 97.38 197 LEU B C 1
ATOM 8261 O O . LEU B 1 197 ? -17.297 -9.836 27.312 1 97.38 197 LEU B O 1
ATOM 8265 N N . VAL B 1 198 ? -18.562 -8.367 28.344 1 96.31 198 VAL B N 1
ATOM 8266 C CA . VAL B 1 198 ? -19.562 -9.359 28.719 1 96.31 198 VAL B CA 1
ATOM 8267 C C . VAL B 1 198 ? -20.859 -9.117 27.953 1 96.31 198 VAL B C 1
ATOM 8269 O O . VAL B 1 198 ? -21.578 -10.062 27.641 1 96.31 198 VAL B O 1
ATOM 8272 N N . ARG B 1 199 ? -21.188 -7.883 27.734 1 92.94 199 ARG B N 1
ATOM 8273 C CA . ARG B 1 199 ? -22.406 -7.512 27.031 1 92.94 199 ARG B CA 1
ATOM 8274 C C . ARG B 1 199 ? -22.203 -6.254 26.203 1 92.94 199 ARG B C 1
ATOM 8276 O O . ARG B 1 199 ? -21.438 -5.363 26.578 1 92.94 199 ARG B O 1
ATOM 8283 N N . LEU B 1 200 ? -22.828 -6.289 25.109 1 90.19 200 LEU B N 1
ATOM 8284 C CA . LEU B 1 200 ? -22.797 -5.125 24.234 1 90.19 200 LEU B CA 1
ATOM 8285 C C . LEU B 1 200 ? -24.188 -4.801 23.719 1 90.19 200 LEU B C 1
ATOM 8287 O O . LEU B 1 200 ? -24.781 -5.59 22.969 1 90.19 200 LEU B O 1
ATOM 8291 N N . ALA B 1 201 ? -24.719 -3.754 24.234 1 86.56 201 ALA B N 1
ATOM 8292 C CA . ALA B 1 201 ? -26.016 -3.244 23.781 1 86.56 201 ALA B CA 1
ATOM 8293 C C . ALA B 1 201 ? -25.938 -1.751 23.469 1 86.56 201 ALA B C 1
ATOM 8295 O O . ALA B 1 201 ? -25.047 -1.055 23.969 1 86.56 201 ALA B O 1
ATOM 8296 N N . LEU B 1 202 ? -26.656 -1.39 22.516 1 79.62 202 LEU B N 1
ATOM 8297 C CA . LEU B 1 202 ? -26.766 0.042 22.25 1 79.62 202 LEU B CA 1
ATOM 8298 C C . LEU B 1 202 ? -27.828 0.68 23.141 1 79.62 202 LEU B C 1
ATOM 8300 O O . LEU B 1 202 ? -29.031 0.479 22.922 1 79.62 202 LEU B O 1
ATOM 8304 N N . ASP B 1 203 ? -27.359 1.365 24.188 1 83 203 ASP B N 1
ATOM 8305 C CA . ASP B 1 203 ? -28.297 1.969 25.125 1 83 203 ASP B CA 1
ATOM 8306 C C . ASP B 1 203 ? -27.906 3.41 25.438 1 83 203 ASP B C 1
ATOM 8308 O O . ASP B 1 203 ? -26.734 3.746 25.469 1 83 203 ASP B O 1
ATOM 8312 N N . LEU B 1 204 ? -28.969 4.23 25.562 1 82.81 204 LEU B N 1
ATOM 8313 C CA . LEU B 1 204 ? -28.719 5.609 25.969 1 82.81 204 LEU B CA 1
ATOM 8314 C C . LEU B 1 204 ? -28.344 5.684 27.438 1 82.81 204 LEU B C 1
ATOM 8316 O O . LEU B 1 204 ? -28.734 4.828 28.234 1 82.81 204 LEU B O 1
ATOM 8320 N N . PRO B 1 205 ? -27.484 6.676 27.719 1 78.94 205 PRO B N 1
ATOM 8321 C CA . PRO B 1 205 ? -27.297 6.91 29.141 1 78.94 205 PRO B CA 1
ATOM 8322 C C . PRO B 1 205 ? -28.609 7.164 29.891 1 78.94 205 PRO B C 1
ATOM 8324 O O . PRO B 1 205 ? -29.562 7.664 29.281 1 78.94 205 PRO B O 1
ATOM 8327 N N . PRO B 1 206 ? -28.641 6.797 31.078 1 79.12 206 PRO B N 1
ATOM 8328 C CA . PRO B 1 206 ? -29.875 6.875 31.844 1 79.12 206 PRO B CA 1
ATOM 8329 C C . PRO B 1 206 ? -30.547 8.25 31.766 1 79.12 206 PRO B C 1
ATOM 8331 O O . PRO B 1 206 ? -31.766 8.344 31.656 1 79.12 206 PRO B O 1
ATOM 8334 N N . HIS B 1 207 ? -29.75 9.32 31.75 1 80.56 207 HIS B N 1
ATOM 8335 C CA . HIS B 1 207 ? -30.312 10.664 31.766 1 80.56 207 HIS B CA 1
ATOM 8336 C C . HIS B 1 207 ? -30.938 11.023 30.422 1 80.56 207 HIS B C 1
ATOM 8338 O O . HIS B 1 207 ? -31.766 11.938 30.344 1 80.56 207 HIS B O 1
ATOM 8344 N N . ARG B 1 208 ? -30.703 10.273 29.375 1 84.75 208 ARG B N 1
ATOM 8345 C CA . ARG B 1 208 ? -31.203 10.578 28.047 1 84.75 208 ARG B CA 1
ATOM 8346 C C . ARG B 1 208 ? -32.312 9.609 27.641 1 84.75 208 ARG B C 1
ATOM 8348 O O . ARG B 1 208 ? -32.938 9.773 26.594 1 84.75 208 ARG B O 1
ATOM 8355 N N . ARG B 1 209 ? -32.625 8.672 28.453 1 84.56 209 ARG B N 1
ATOM 8356 C CA . ARG B 1 209 ? -33.625 7.656 28.125 1 84.56 209 ARG B CA 1
ATOM 8357 C C . ARG B 1 209 ? -35 8.281 27.906 1 84.56 209 ARG B C 1
ATOM 8359 O O . ARG B 1 209 ? -35.719 7.879 27 1 84.56 209 ARG B O 1
ATOM 8366 N N . PRO B 1 210 ? -35.281 9.273 28.672 1 86.44 210 PRO B N 1
ATOM 8367 C CA . PRO B 1 210 ? -36.594 9.891 28.453 1 86.44 210 PRO B CA 1
ATOM 8368 C C . PRO B 1 210 ? -36.688 10.555 27.078 1 86.44 210 PRO B C 1
ATOM 8370 O O . PRO B 1 210 ? -37.812 10.672 26.547 1 86.44 210 PRO B O 1
ATOM 8373 N N . LEU B 1 211 ? -35.625 10.93 26.547 1 87.69 211 LEU B N 1
ATOM 8374 C CA . LEU B 1 211 ? -35.625 11.578 25.25 1 87.69 211 LEU B CA 1
ATOM 8375 C C . LEU B 1 211 ? -36.125 10.625 24.172 1 87.69 211 LEU B C 1
ATOM 8377 O O . LEU B 1 211 ? -36.75 11.039 23.203 1 87.69 211 LEU B O 1
ATOM 8381 N N . LEU B 1 212 ? -35.781 9.438 24.359 1 87.31 212 LEU B N 1
ATOM 8382 C CA . LEU B 1 212 ? -36.188 8.438 23.375 1 87.31 212 LEU B CA 1
ATOM 8383 C C . LEU B 1 212 ? -37.688 8.258 23.375 1 87.31 212 LEU B C 1
ATOM 8385 O O . LEU B 1 212 ? -38.312 8.133 22.312 1 87.31 212 LEU B O 1
ATOM 8389 N N . GLN B 1 213 ? -38.25 8.211 24.484 1 84.12 213 GLN B N 1
ATOM 8390 C CA . GLN B 1 213 ? -39.688 8.094 24.594 1 84.12 213 GLN B CA 1
ATOM 8391 C C . GLN B 1 213 ? -40.406 9.312 24 1 84.12 213 GLN B C 1
ATOM 8393 O O . GLN B 1 213 ? -41.406 9.18 23.297 1 84.12 213 GLN B O 1
ATOM 8398 N N . THR B 1 214 ? -39.844 10.391 24.312 1 88.75 214 THR B N 1
ATOM 8399 C CA . THR B 1 214 ? -40.375 11.625 23.766 1 88.75 214 THR B CA 1
ATOM 8400 C C . THR B 1 214 ? -40.281 11.633 22.234 1 88.75 214 THR B C 1
ATOM 8402 O O . THR B 1 214 ? -41.219 12.047 21.562 1 88.75 214 THR B O 1
ATOM 8405 N N . LEU B 1 215 ? -39.188 11.266 21.766 1 89.62 215 LEU B N 1
ATOM 8406 C CA . LEU B 1 215 ? -38.969 11.211 20.328 1 89.62 215 LEU B CA 1
ATOM 8407 C C . LEU B 1 215 ? -39.969 10.305 19.656 1 89.62 215 LEU B C 1
ATOM 8409 O O . LEU B 1 215 ? -40.562 10.672 18.625 1 89.62 215 LEU B O 1
ATOM 8413 N N . GLU B 1 216 ? -40.219 9.172 20.234 1 85 216 GLU B N 1
ATOM 8414 C CA . GLU B 1 216 ? -41.156 8.203 19.672 1 85 216 GLU B CA 1
ATOM 8415 C C . GLU B 1 216 ? -42.562 8.75 19.672 1 85 216 GLU B C 1
ATOM 8417 O O . GLU B 1 216 ? -43.281 8.641 18.672 1 85 216 GLU B O 1
ATOM 8422 N N . ALA B 1 217 ? -42.906 9.266 20.75 1 85 217 ALA B N 1
ATOM 8423 C CA . ALA B 1 217 ? -44.25 9.805 20.906 1 85 217 ALA B CA 1
ATOM 8424 C C . ALA B 1 217 ? -44.5 10.977 19.953 1 85 217 ALA B C 1
ATOM 8426 O O . ALA B 1 217 ? -45.531 11.062 19.312 1 85 217 ALA B O 1
ATOM 8427 N N . ARG B 1 218 ? -43.594 11.727 19.812 1 88.75 218 ARG B N 1
ATOM 8428 C CA . ARG B 1 218 ? -43.719 12.938 19 1 88.75 218 ARG B CA 1
ATOM 8429 C C . ARG B 1 218 ? -43.656 12.609 17.516 1 88.75 218 ARG B C 1
ATOM 8431 O O . ARG B 1 218 ? -44.312 13.266 16.703 1 88.75 218 ARG B O 1
ATOM 8438 N N . LEU B 1 219 ? -42.844 11.727 17.172 1 88 219 LEU B N 1
ATOM 8439 C CA . LEU B 1 219 ? -42.719 11.344 15.766 1 88 219 LEU B CA 1
ATOM 8440 C C . LEU B 1 219 ? -44.062 10.82 15.242 1 88 219 LEU B C 1
ATOM 8442 O O . LEU B 1 219 ? -44.438 11.109 14.109 1 88 219 LEU B O 1
ATOM 8446 N N . LEU B 1 220 ? -44.719 10.055 16.109 1 80.81 220 LEU B N 1
ATOM 8447 C CA . LEU B 1 220 ? -46 9.484 15.688 1 80.81 220 LEU B CA 1
ATOM 8448 C C . LEU B 1 220 ? -47.062 10.57 15.578 1 80.81 220 LEU B C 1
ATOM 8450 O O . LEU B 1 220 ? -47.938 10.492 14.719 1 80.81 220 LEU B O 1
ATOM 8454 N N . THR B 1 221 ? -46.906 11.523 16.391 1 84.5 221 THR B N 1
ATOM 8455 C CA . THR B 1 221 ? -47.906 12.586 16.438 1 84.5 221 THR B CA 1
ATOM 8456 C C . THR B 1 221 ? -47.625 13.656 15.391 1 84.5 221 THR B C 1
ATOM 8458 O O . THR B 1 221 ? -48.5 14.086 14.648 1 84.5 221 THR B O 1
ATOM 8461 N N . GLU B 1 222 ? -46.406 14.062 15.297 1 87.06 222 GLU B N 1
ATOM 8462 C CA . GLU B 1 222 ? -46.031 15.195 14.461 1 87.06 222 GLU B CA 1
ATOM 8463 C C . GLU B 1 222 ? -45.625 14.742 13.062 1 87.06 222 GLU B C 1
ATOM 8465 O O . GLU B 1 222 ? -45.656 15.531 12.117 1 87.06 222 GLU B O 1
ATOM 8470 N N . ARG B 1 223 ? -45.219 13.477 12.922 1 85.94 223 ARG B N 1
ATOM 8471 C CA . ARG B 1 223 ? -44.875 12.82 11.664 1 85.94 223 ARG B CA 1
ATOM 8472 C C . ARG B 1 223 ? -43.531 13.328 11.141 1 85.94 223 ARG B C 1
ATOM 8474 O O . ARG B 1 223 ? -42.906 12.688 10.281 1 85.94 223 ARG B O 1
ATOM 8481 N N . ARG B 1 224 ? -43.25 14.648 11.469 1 89.62 224 ARG B N 1
ATOM 8482 C CA . ARG B 1 224 ? -41.938 15.234 11.117 1 89.62 224 ARG B CA 1
ATOM 8483 C C . ARG B 1 224 ? -41.25 15.805 12.344 1 89.62 224 ARG B C 1
ATOM 8485 O O . ARG B 1 224 ? -41.781 16.719 12.992 1 89.62 224 ARG B O 1
ATOM 8492 N N . LEU B 1 225 ? -40.125 15.242 12.531 1 91.94 225 LEU B N 1
ATOM 8493 C CA . LEU B 1 225 ? -39.406 15.664 13.727 1 91.94 225 LEU B CA 1
ATOM 8494 C C . LEU B 1 225 ? -37.938 15.82 13.438 1 91.94 225 LEU B C 1
ATOM 8496 O O . LEU B 1 225 ? -37.344 15 12.727 1 91.94 225 LEU B O 1
ATOM 8500 N N . VAL B 1 226 ? -37.344 16.922 13.922 1 91.88 226 VAL B N 1
ATOM 8501 C CA . VAL B 1 226 ? -35.906 17.125 13.781 1 91.88 226 VAL B CA 1
ATOM 8502 C C . VAL B 1 226 ? -35.25 17.141 15.156 1 91.88 226 VAL B C 1
ATOM 8504 O O . VAL B 1 226 ? -35.75 17.781 16.078 1 91.88 226 VAL B O 1
ATOM 8507 N N . VAL B 1 227 ? -34.312 16.281 15.281 1 92.31 227 VAL B N 1
ATOM 8508 C CA . VAL B 1 227 ? -33.438 16.359 16.438 1 92.31 227 VAL B CA 1
ATOM 8509 C C . VAL B 1 227 ? -32.281 17.312 16.156 1 92.31 227 VAL B C 1
ATOM 8511 O O . VAL B 1 227 ? -31.438 17.031 15.289 1 92.31 227 VAL B O 1
ATOM 8514 N N . HIS B 1 228 ? -32.281 18.469 16.859 1 90.75 228 HIS B N 1
ATOM 8515 C CA . HIS B 1 228 ? -31.266 19.469 16.547 1 90.75 228 HIS B CA 1
ATOM 8516 C C . HIS B 1 228 ? -30.359 19.734 17.734 1 90.75 228 HIS B C 1
ATOM 8518 O O . HIS B 1 228 ? -30.75 19.484 18.875 1 90.75 228 HIS B O 1
ATOM 8524 N N . GLY B 1 229 ? -29.109 20.219 17.484 1 88.19 229 GLY B N 1
ATOM 8525 C CA . GLY B 1 229 ? -28.094 20.531 18.484 1 88.19 229 GLY B CA 1
ATOM 8526 C C . GLY B 1 229 ? -26.703 20.672 17.875 1 88.19 229 GLY B C 1
ATOM 8527 O O . GLY B 1 229 ? -26.484 20.344 16.719 1 88.19 229 GLY B O 1
ATOM 8528 N N . PRO B 1 230 ? -25.828 21.188 18.719 1 87 230 PRO B N 1
ATOM 8529 C CA . PRO B 1 230 ? -24.469 21.375 18.188 1 87 230 PRO B CA 1
ATOM 8530 C C . PRO B 1 230 ? -23.766 20.047 17.875 1 87 230 PRO B C 1
ATOM 8532 O O . PRO B 1 230 ? -24.281 18.984 18.219 1 87 230 PRO B O 1
ATOM 8535 N N . ALA B 1 231 ? -22.688 20.172 17.109 1 85.19 231 ALA B N 1
ATOM 8536 C CA . ALA B 1 231 ? -21.891 19 16.797 1 85.19 231 ALA B CA 1
ATOM 8537 C C . ALA B 1 231 ? -21.438 18.281 18.062 1 85.19 231 ALA B C 1
ATOM 8539 O O . ALA B 1 231 ? -21 18.922 19.031 1 85.19 231 ALA B O 1
ATOM 8540 N N . GLY B 1 232 ? -21.656 17 18.141 1 84.5 232 GLY B N 1
ATOM 8541 C CA . GLY B 1 232 ? -21.203 16.203 19.281 1 84.5 232 GLY B CA 1
ATOM 8542 C C . GLY B 1 232 ? -22.234 16.078 20.375 1 84.5 232 GLY B C 1
ATOM 8543 O O . GLY B 1 232 ? -21.953 15.5 21.438 1 84.5 232 GLY B O 1
ATOM 8544 N N . SER B 1 233 ? -23.422 16.578 20.141 1 86.75 233 SER B N 1
ATOM 8545 C CA . SER B 1 233 ? -24.438 16.609 21.188 1 86.75 233 SER B CA 1
ATOM 8546 C C . SER B 1 233 ? -25.062 15.234 21.391 1 86.75 233 SER B C 1
ATOM 8548 O O . SER B 1 233 ? -25.766 15 22.375 1 86.75 233 SER B O 1
ATOM 8550 N N . GLY B 1 234 ? -24.781 14.305 20.484 1 85.81 234 GLY B N 1
ATOM 8551 C CA . GLY B 1 234 ? -25.297 12.953 20.641 1 85.81 234 GLY B CA 1
ATOM 8552 C C . GLY B 1 234 ? -26.516 12.68 19.781 1 85.81 234 GLY B C 1
ATOM 8553 O O . GLY B 1 234 ? -27.203 11.672 19.969 1 85.81 234 GLY B O 1
ATOM 8554 N N . LYS B 1 235 ? -26.859 13.5 18.844 1 87.38 235 LYS B N 1
ATOM 8555 C CA . LYS B 1 235 ? -28.016 13.344 17.969 1 87.38 235 LYS B CA 1
ATOM 8556 C C . LYS B 1 235 ? -27.953 12.016 17.219 1 87.38 235 LYS B C 1
ATOM 8558 O O . LYS B 1 235 ? -28.922 11.25 17.219 1 87.38 235 LYS B O 1
ATOM 8563 N N . SER B 1 236 ? -26.797 11.797 16.625 1 83.06 236 SER B N 1
ATOM 8564 C CA . SER B 1 236 ? -26.625 10.578 15.836 1 83.06 236 SER B CA 1
ATOM 8565 C C . SER B 1 236 ? -26.781 9.328 16.703 1 83.06 236 SER B C 1
ATOM 8567 O O . SER B 1 236 ? -27.297 8.312 16.234 1 83.06 236 SER B O 1
ATOM 8569 N N . PHE B 1 237 ? -26.344 9.453 17.875 1 83.81 237 PHE B N 1
ATOM 8570 C CA . PHE B 1 237 ? -26.453 8.312 18.781 1 83.81 237 PHE B CA 1
ATOM 8571 C C . PHE B 1 237 ? -27.906 8.062 19.156 1 83.81 237 PHE B C 1
ATOM 8573 O O . PHE B 1 237 ? -28.359 6.914 19.203 1 83.81 237 PHE B O 1
ATOM 8580 N N . LEU B 1 238 ? -28.562 9.094 19.406 1 87.44 238 LEU B N 1
ATOM 8581 C CA . LEU B 1 238 ? -29.984 8.984 19.734 1 87.44 238 LEU B CA 1
ATOM 8582 C C . LEU B 1 238 ? -30.766 8.336 18.594 1 87.44 238 LEU B C 1
ATOM 8584 O O . LEU B 1 238 ? -31.594 7.465 18.828 1 87.44 238 LEU B O 1
ATOM 8588 N N . LEU B 1 239 ? -30.484 8.719 17.406 1 85.44 239 LEU B N 1
ATOM 8589 C CA . LEU B 1 239 ? -31.156 8.156 16.234 1 85.44 239 LEU B CA 1
ATOM 8590 C C . LEU B 1 239 ? -30.781 6.691 16.047 1 85.44 239 LEU B C 1
ATOM 8592 O O . LEU B 1 239 ? -31.625 5.883 15.625 1 85.44 239 LEU B O 1
ATOM 8596 N N . GLU B 1 240 ? -29.562 6.449 16.344 1 82.31 240 GLU B N 1
ATOM 8597 C CA . GLU B 1 240 ? -29.125 5.062 16.188 1 82.31 240 GLU B CA 1
ATOM 8598 C C . GLU B 1 240 ? -29.812 4.152 17.203 1 82.31 240 GLU B C 1
ATOM 8600 O O . GLU B 1 240 ? -30.156 3.01 16.875 1 82.31 240 GLU B O 1
ATOM 8605 N N . VAL B 1 241 ? -29.922 4.59 18.391 1 85.31 241 VAL B N 1
ATOM 8606 C CA . VAL B 1 241 ? -30.609 3.826 19.422 1 85.31 241 VAL B CA 1
ATOM 8607 C C . VAL B 1 241 ? -32.094 3.658 19.047 1 85.31 241 VAL B C 1
ATOM 8609 O O . VAL B 1 241 ? -32.656 2.578 19.219 1 85.31 241 VAL B O 1
ATOM 8612 N N . PHE B 1 242 ? -32.719 4.75 18.5 1 86.75 242 PHE B N 1
ATOM 8613 C CA . PHE B 1 242 ? -34.094 4.703 18.031 1 86.75 242 PHE B CA 1
ATOM 8614 C C . PHE B 1 242 ? -34.25 3.648 16.938 1 86.75 242 PHE B C 1
ATOM 8616 O O . PHE B 1 242 ? -35.188 2.859 16.969 1 86.75 242 PHE B O 1
ATOM 8623 N N . ARG B 1 243 ? -33.312 3.637 16.031 1 80.25 243 ARG B N 1
ATOM 8624 C CA . ARG B 1 243 ? -33.344 2.707 14.914 1 80.25 243 ARG B CA 1
ATOM 8625 C C . ARG B 1 243 ? -33.25 1.264 15.391 1 80.25 243 ARG B C 1
ATOM 8627 O O . ARG B 1 243 ? -33.969 0.392 14.922 1 80.25 243 ARG B O 1
ATOM 8634 N N . GLU B 1 244 ? -32.344 1.038 16.25 1 75.06 244 GLU B N 1
ATOM 8635 C CA . GLU B 1 244 ? -32.125 -0.32 16.719 1 75.06 244 GLU B CA 1
ATOM 8636 C C . GLU B 1 244 ? -33.281 -0.834 17.547 1 75.06 244 GLU B C 1
ATOM 8638 O O . GLU B 1 244 ? -33.625 -2.021 17.484 1 75.06 244 GLU B O 1
ATOM 8643 N N . ARG B 1 245 ? -33.781 -0.043 18.297 1 72.94 245 ARG B N 1
ATOM 8644 C CA . ARG B 1 245 ? -34.938 -0.429 19.109 1 72.94 245 ARG B CA 1
ATOM 8645 C C . ARG B 1 245 ? -36.156 -0.702 18.25 1 72.94 245 ARG B C 1
ATOM 8647 O O . ARG B 1 245 ? -36.938 -1.627 18.531 1 72.94 245 ARG B O 1
ATOM 8654 N N . ARG B 1 246 ? -36.312 0.145 17.344 1 65.44 246 ARG B N 1
ATOM 8655 C CA . ARG B 1 246 ? -37.5 0.032 16.5 1 65.44 246 ARG B CA 1
ATOM 8656 C C . ARG B 1 246 ? -37.344 -1.109 15.5 1 65.44 246 ARG B C 1
ATOM 8658 O O . ARG B 1 246 ? -38.344 -1.649 15.016 1 65.44 246 ARG B O 1
ATOM 8665 N N . ALA B 1 247 ? -36.188 -1.25 14.906 1 56.22 247 ALA B N 1
ATOM 8666 C CA . ALA B 1 247 ? -36 -2.416 14.047 1 56.22 247 ALA B CA 1
ATOM 8667 C C . ALA B 1 247 ? -36.688 -3.641 14.633 1 56.22 247 ALA B C 1
ATOM 8669 O O . ALA B 1 247 ? -37.156 -4.52 13.898 1 56.22 247 ALA B O 1
ATOM 8670 N N . ARG B 1 248 ? -37.156 -3.572 16 1 53.34 248 ARG B N 1
ATOM 8671 C CA . ARG B 1 248 ? -37.812 -4.715 16.625 1 53.34 248 ARG B CA 1
ATOM 8672 C C . ARG B 1 248 ? -39.344 -4.512 16.641 1 53.34 248 ARG B C 1
ATOM 8674 O O . ARG B 1 248 ? -40.094 -5.48 16.719 1 53.34 248 ARG B O 1
ATOM 8681 N N . GLY B 1 249 ? -39.781 -3.215 16.484 1 56.03 249 GLY B N 1
ATOM 8682 C CA . GLY B 1 249 ? -41.219 -3.094 16.703 1 56.03 249 GLY B CA 1
ATOM 8683 C C . GLY B 1 249 ? -41.906 -2.201 15.68 1 56.03 249 GLY B C 1
ATOM 8684 O O . GLY B 1 249 ? -43.125 -2.096 15.664 1 56.03 249 GLY B O 1
ATOM 8685 N N . LEU B 1 250 ? -41.281 -1.254 15.078 1 58.81 250 LEU B N 1
ATOM 8686 C CA . LEU B 1 250 ? -42.031 -0.323 14.25 1 58.81 250 LEU B CA 1
ATOM 8687 C C . LEU B 1 250 ? -42.5 -0.99 12.961 1 58.81 250 LEU B C 1
ATOM 8689 O O . LEU B 1 250 ? -41.688 -1.669 12.297 1 58.81 250 LEU B O 1
ATOM 8693 N N . PRO B 1 251 ? -43.75 -0.966 12.75 1 64.56 251 PRO B N 1
ATOM 8694 C CA . PRO B 1 251 ? -44.375 -1.655 11.625 1 64.56 251 PRO B CA 1
ATOM 8695 C C . PRO B 1 251 ? -44.031 -1.037 10.273 1 64.56 251 PRO B C 1
ATOM 8697 O O . PRO B 1 251 ? -44.562 -1.444 9.242 1 64.56 251 PRO B O 1
ATOM 8700 N N . PHE B 1 252 ? -43.094 0.069 10.242 1 73.19 252 PHE B N 1
ATOM 8701 C CA . PHE B 1 252 ? -42.844 0.777 8.992 1 73.19 252 PHE B CA 1
ATOM 8702 C C . PHE B 1 252 ? -41.469 0.377 8.414 1 73.19 252 PHE B C 1
ATOM 8704 O O . PHE B 1 252 ? -40.5 0.209 9.156 1 73.19 252 PHE B O 1
ATOM 8711 N N . PRO B 1 253 ? -41.438 0.214 7.078 1 77.44 253 PRO B N 1
ATOM 8712 C CA . PRO B 1 253 ? -40.125 0.14 6.465 1 77.44 253 PRO B CA 1
ATOM 8713 C C . PRO B 1 253 ? -39.281 1.399 6.699 1 77.44 253 PRO B C 1
ATOM 8715 O O . PRO B 1 253 ? -39.844 2.508 6.699 1 77.44 253 PRO B O 1
ATOM 8718 N N . THR B 1 254 ? -38.094 1.217 7.098 1 79.56 254 THR B N 1
ATOM 8719 C CA . THR B 1 254 ? -37.219 2.338 7.422 1 79.56 254 THR B CA 1
ATOM 8720 C C . THR B 1 254 ? -36.125 2.49 6.371 1 79.56 254 THR B C 1
ATOM 8722 O O . THR B 1 254 ? -35.469 1.514 6.004 1 79.56 254 THR B O 1
ATOM 8725 N N . VAL B 1 255 ? -36 3.682 5.824 1 79.25 255 VAL B N 1
ATOM 8726 C CA . VAL B 1 255 ? -34.938 4.027 4.891 1 79.25 255 VAL B CA 1
ATOM 8727 C C . VAL B 1 255 ? -34 5.051 5.527 1 79.25 255 VAL B C 1
ATOM 8729 O O . VAL B 1 255 ? -34.469 6.066 6.059 1 79.25 255 VAL B O 1
ATOM 8732 N N . ARG B 1 256 ? -32.688 4.746 5.477 1 80.19 256 ARG B N 1
ATOM 8733 C CA . ARG B 1 256 ? -31.703 5.641 6.051 1 80.19 256 ARG B CA 1
ATOM 8734 C C . ARG B 1 256 ? -30.891 6.34 4.953 1 80.19 256 ARG B C 1
ATOM 8736 O O . ARG B 1 256 ? -30.375 5.688 4.051 1 80.19 256 ARG B O 1
ATOM 8743 N N . LEU B 1 257 ? -30.906 7.59 4.996 1 76.06 257 LEU B N 1
ATOM 8744 C 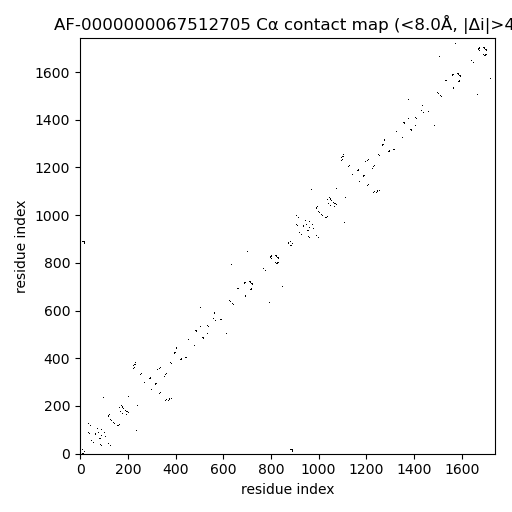CA . LEU B 1 257 ? -30.062 8.383 4.109 1 76.06 257 LEU B CA 1
ATOM 8745 C C . LEU B 1 257 ? -28.984 9.117 4.902 1 76.06 257 LEU B C 1
ATOM 8747 O O . LEU B 1 257 ? -29.297 9.812 5.875 1 76.06 257 LEU B O 1
ATOM 8751 N N . GLN B 1 258 ? -27.688 8.656 4.66 1 65.19 258 GLN B N 1
ATOM 8752 C CA . GLN B 1 258 ? -26.578 9.297 5.352 1 65.19 258 GLN B CA 1
ATOM 8753 C C . GLN B 1 258 ? -25.812 10.234 4.418 1 65.19 258 GLN B C 1
ATOM 8755 O O . GLN B 1 258 ? -25.625 9.922 3.238 1 65.19 258 GLN B O 1
ATOM 8760 N N . ARG B 1 259 ? -25.078 11.195 4.961 1 57.38 259 ARG B N 1
ATOM 8761 C CA . ARG B 1 259 ? -24.156 12.195 4.422 1 57.38 259 ARG B CA 1
ATOM 8762 C C . ARG B 1 259 ? -24.609 12.648 3.033 1 57.38 259 ARG B C 1
ATOM 8764 O O . ARG B 1 259 ? -24.672 11.836 2.107 1 57.38 259 ARG B O 1
ATOM 8771 N N . MET B 1 260 ? -25.297 13.633 2.879 1 53.16 260 MET B N 1
ATOM 8772 C CA . MET B 1 260 ? -25.781 14.156 1.609 1 53.16 260 MET B CA 1
ATOM 8773 C C . MET B 1 260 ? -25.031 15.43 1.222 1 53.16 260 MET B C 1
ATOM 8775 O O . MET B 1 260 ? -25.172 16.453 1.882 1 53.16 260 MET B O 1
ATOM 8779 N N . GLY B 1 261 ? -23.672 15.133 0.824 1 48.72 261 GLY B N 1
ATOM 8780 C CA . GLY B 1 261 ? -22.938 16.281 0.321 1 48.72 261 GLY B CA 1
ATOM 8781 C C . GLY B 1 261 ? -22.422 16.094 -1.095 1 48.72 261 GLY B C 1
ATOM 8782 O O . GLY B 1 261 ? -22.734 15.094 -1.742 1 48.72 261 GLY B O 1
ATOM 8783 N N . PRO B 1 262 ? -21.906 17.109 -1.566 1 47.75 262 PRO B N 1
ATOM 8784 C CA . PRO B 1 262 ? -21.391 17.062 -2.936 1 47.75 262 PRO B CA 1
ATOM 8785 C C . PRO B 1 262 ? -20.5 15.844 -3.188 1 47.75 262 PRO B C 1
ATOM 8787 O O . PRO B 1 262 ? -20.438 15.344 -4.312 1 47.75 262 PRO B O 1
ATOM 8790 N N . GLU B 1 263 ? -19.875 15.383 -2.064 1 47.06 263 GLU B N 1
ATOM 8791 C CA . GLU B 1 263 ? -18.891 14.312 -2.252 1 47.06 263 GLU B CA 1
ATOM 8792 C C . GLU B 1 263 ? -19.562 12.938 -2.217 1 47.06 263 GLU B C 1
ATOM 8794 O O . GLU B 1 263 ? -18.984 11.945 -2.637 1 47.06 263 GLU B O 1
ATOM 8799 N N . MET B 1 264 ? -20.625 12.859 -1.523 1 49.88 264 MET B N 1
ATOM 8800 C CA . MET B 1 264 ? -21.438 11.648 -1.589 1 49.88 264 MET B CA 1
ATOM 8801 C C . MET B 1 264 ? -22.766 11.922 -2.312 1 49.88 264 MET B C 1
ATOM 8803 O O . MET B 1 264 ? -23.719 12.398 -1.706 1 49.88 264 MET B O 1
ATOM 8807 N N . PRO B 1 265 ? -22.703 11.531 -3.562 1 57.09 265 PRO B N 1
ATOM 8808 C CA . PRO B 1 265 ? -23.875 11.859 -4.395 1 57.09 265 PRO B CA 1
ATOM 8809 C C . PRO B 1 265 ? -25.156 11.227 -3.887 1 57.09 265 PRO B C 1
ATOM 8811 O O . PRO B 1 265 ? -25.141 10.094 -3.402 1 57.09 265 PRO B O 1
ATOM 8814 N N . LEU B 1 266 ? -26.203 11.977 -3.639 1 69.06 266 LEU B N 1
ATOM 8815 C CA . LEU B 1 266 ? -27.547 11.562 -3.242 1 69.06 266 LEU B CA 1
ATOM 8816 C C . LEU B 1 266 ? -27.953 10.281 -3.961 1 69.06 266 LEU B C 1
ATOM 8818 O O . LEU B 1 266 ? -28.594 9.406 -3.371 1 69.06 266 LEU B O 1
ATOM 8822 N N . ARG B 1 267 ? -27.453 10.109 -5.145 1 70.31 267 ARG B N 1
ATOM 8823 C CA . ARG B 1 267 ? -27.812 8.961 -5.961 1 70.31 267 ARG B CA 1
ATOM 8824 C C . ARG B 1 267 ? -27.297 7.664 -5.336 1 70.31 267 ARG B C 1
ATOM 8826 O O . ARG B 1 267 ? -28.016 6.668 -5.281 1 70.31 267 ARG B O 1
ATOM 8833 N N . ALA B 1 268 ? -26.156 7.789 -4.918 1 66 268 ALA B N 1
ATOM 8834 C CA . ALA B 1 268 ? -25.531 6.59 -4.355 1 66 268 ALA B CA 1
ATOM 8835 C C . ALA B 1 268 ? -26.172 6.215 -3.023 1 66 268 ALA B C 1
ATOM 8837 O O . ALA B 1 268 ? -26.406 5.035 -2.748 1 66 268 ALA B O 1
ATOM 8838 N N . THR B 1 269 ? -26.453 7.172 -2.238 1 70.88 269 THR B N 1
ATOM 8839 C CA . THR B 1 269 ? -27.062 6.938 -0.934 1 70.88 269 THR B CA 1
ATOM 8840 C C . THR B 1 269 ? -28.484 6.434 -1.091 1 70.88 269 THR B C 1
ATOM 8842 O O . THR B 1 269 ? -28.938 5.559 -0.343 1 70.88 269 THR B O 1
ATOM 8845 N N . LEU B 1 270 ? -29.156 6.953 -2.07 1 76.38 270 LEU B N 1
ATOM 8846 C CA . LEU B 1 270 ? -30.531 6.547 -2.338 1 76.38 270 LEU B CA 1
ATOM 8847 C C . LEU B 1 270 ? -30.594 5.102 -2.818 1 76.38 270 LEU B C 1
ATOM 8849 O O . LEU B 1 270 ? -31.438 4.332 -2.379 1 76.38 270 LEU B O 1
ATOM 8853 N N . TYR B 1 271 ? -29.734 4.844 -3.74 1 75.19 271 TYR B N 1
ATOM 8854 C CA . TYR B 1 271 ? -29.703 3.482 -4.27 1 75.19 271 TYR B CA 1
ATOM 8855 C C . TYR B 1 271 ? -29.484 2.469 -3.152 1 75.19 271 TYR B C 1
ATOM 8857 O O . TYR B 1 271 ? -30.188 1.461 -3.078 1 75.19 271 TYR B O 1
ATOM 8865 N N . ARG B 1 272 ? -28.562 2.744 -2.305 1 69.38 272 ARG B N 1
ATOM 8866 C CA . ARG B 1 272 ? -28.25 1.846 -1.198 1 69.38 272 ARG B CA 1
ATOM 8867 C C . ARG B 1 272 ? -29.438 1.717 -0.249 1 69.38 272 ARG B C 1
ATOM 8869 O O . ARG B 1 272 ? -29.766 0.615 0.193 1 69.38 272 ARG B O 1
ATOM 8876 N N . ALA B 1 273 ? -30.016 2.781 0.005 1 75.06 273 ALA B N 1
ATOM 8877 C CA . ALA B 1 273 ? -31.125 2.812 0.948 1 75.06 273 ALA B CA 1
ATOM 8878 C C . ALA B 1 273 ? -32.344 2.037 0.407 1 75.06 273 ALA B C 1
ATOM 8880 O O . ALA B 1 273 ? -32.969 1.272 1.139 1 75.06 273 ALA B O 1
ATOM 8881 N N . VAL B 1 274 ? -32.594 2.221 -0.844 1 76.5 274 VAL B N 1
ATOM 8882 C CA . VAL B 1 274 ? -33.719 1.563 -1.485 1 76.5 274 VAL B CA 1
ATOM 8883 C C . VAL B 1 274 ? -33.469 0.062 -1.579 1 76.5 274 VAL B C 1
ATOM 8885 O O . VAL B 1 274 ? -34.375 -0.745 -1.345 1 76.5 274 VAL B O 1
ATOM 8888 N N . THR B 1 275 ? -32.25 -0.197 -1.883 1 76.81 275 THR B N 1
ATOM 8889 C CA . THR B 1 275 ? -31.906 -1.605 -1.985 1 76.81 275 THR B CA 1
ATOM 8890 C C . THR B 1 275 ? -32.031 -2.297 -0.63 1 76.81 275 THR B C 1
ATOM 8892 O O . THR B 1 275 ? -32.5 -3.432 -0.547 1 76.81 275 THR B O 1
ATOM 8895 N N . GLU B 1 276 ? -31.594 -1.651 0.398 1 73.56 276 GLU B N 1
ATOM 8896 C CA . GLU B 1 276 ? -31.656 -2.203 1.749 1 73.56 276 GLU B CA 1
ATOM 8897 C C . GLU B 1 276 ? -33.094 -2.365 2.217 1 73.56 276 GLU B C 1
ATOM 8899 O O . GLU B 1 276 ? -33.438 -3.354 2.875 1 73.56 276 GLU B O 1
ATOM 8904 N N . ALA B 1 277 ? -33.906 -1.445 1.885 1 75 277 ALA B N 1
ATOM 8905 C CA . ALA B 1 277 ? -35.25 -1.413 2.4 1 75 277 ALA B CA 1
ATOM 8906 C C . ALA B 1 277 ? -36.188 -2.314 1.577 1 75 277 ALA B C 1
ATOM 8908 O O . ALA B 1 277 ? -37.062 -2.963 2.123 1 75 277 ALA B O 1
ATOM 8909 N N . PHE B 1 278 ? -35.844 -2.291 0.213 1 75.81 278 PHE B N 1
ATOM 8910 C CA . PHE B 1 278 ? -36.844 -2.932 -0.651 1 75.81 278 PHE B CA 1
ATOM 8911 C C . PHE B 1 278 ? -36.219 -4.098 -1.409 1 75.81 278 PHE B C 1
ATOM 8913 O O . PHE B 1 278 ? -36.906 -4.836 -2.109 1 75.81 278 PHE B O 1
ATOM 8920 N N . GLY B 1 279 ? -34.906 -4.309 -1.236 1 74.81 279 GLY B N 1
ATOM 8921 C CA . GLY B 1 279 ? -34.219 -5.387 -1.933 1 74.81 279 GLY B CA 1
ATOM 8922 C C . GLY B 1 279 ? -33.875 -5.039 -3.365 1 74.81 279 GLY B C 1
ATOM 8923 O O . GLY B 1 279 ? -32.688 -4.879 -3.693 1 74.81 279 GLY B O 1
ATOM 8924 N N . ALA B 1 280 ? -34.938 -5.059 -4.289 1 76.5 280 ALA B N 1
ATOM 8925 C CA . ALA B 1 280 ? -34.688 -4.73 -5.691 1 76.5 280 ALA B CA 1
ATOM 8926 C C . ALA B 1 280 ? -35.312 -3.385 -6.055 1 76.5 280 ALA B C 1
ATOM 8928 O O . ALA B 1 280 ? -36.531 -3.219 -6.012 1 76.5 280 ALA B O 1
ATOM 8929 N N . PRO B 1 281 ? -34.438 -2.373 -6.406 1 76.62 281 PRO B N 1
ATOM 8930 C CA . PRO B 1 281 ? -34.969 -1.046 -6.754 1 76.62 281 PRO B CA 1
ATOM 8931 C C . PRO B 1 281 ? -35.875 -1.066 -7.984 1 76.62 281 PRO B C 1
ATOM 8933 O O . PRO B 1 281 ? -36.719 -0.188 -8.148 1 76.62 281 PRO B O 1
ATOM 8936 N N . GLU B 1 282 ? -35.75 -2.062 -8.844 1 78 282 GLU B N 1
ATOM 8937 C CA . GLU B 1 282 ? -36.5 -2.176 -10.078 1 78 282 GLU B CA 1
ATOM 8938 C C . GLU B 1 282 ? -38 -2.365 -9.797 1 78 282 GLU B C 1
ATOM 8940 O O . GLU B 1 282 ? -38.844 -1.99 -10.609 1 78 282 GLU B O 1
ATOM 8945 N N . ALA B 1 283 ? -38.312 -2.871 -8.664 1 77.88 283 ALA B N 1
ATOM 8946 C CA . ALA B 1 283 ? -39.688 -3.104 -8.297 1 77.88 283 ALA B CA 1
ATOM 8947 C C . ALA B 1 283 ? -40.438 -1.786 -8.125 1 77.88 283 ALA B C 1
ATOM 8949 O O . ALA B 1 283 ? -41.625 -1.696 -8.438 1 77.88 283 ALA B O 1
ATOM 8950 N N . LEU B 1 284 ? -39.781 -0.764 -7.703 1 79.19 284 LEU B N 1
ATOM 8951 C CA . LEU B 1 284 ? -40.375 0.549 -7.508 1 79.19 284 LEU B CA 1
ATOM 8952 C C . LEU B 1 284 ? -40.656 1.233 -8.844 1 79.19 284 LEU B C 1
ATOM 8954 O O . LEU B 1 284 ? -41.531 2.088 -8.953 1 79.19 284 LEU B O 1
ATOM 8958 N N . LEU B 1 285 ? -39.906 0.849 -9.828 1 81.5 285 LEU B N 1
ATOM 8959 C CA . LEU B 1 285 ? -39.969 1.46 -11.148 1 81.5 285 LEU B CA 1
ATOM 8960 C C . LEU B 1 285 ? -41.219 0.962 -11.906 1 81.5 285 LEU B C 1
ATOM 8962 O O . LEU B 1 285 ? -41.812 1.708 -12.68 1 81.5 285 LEU B O 1
ATOM 8966 N N . ARG B 1 286 ? -41.594 -0.225 -11.695 1 80.25 286 ARG B N 1
ATOM 8967 C CA . ARG B 1 286 ? -42.656 -0.887 -12.453 1 80.25 286 ARG B CA 1
ATOM 8968 C C . ARG B 1 286 ? -44 -0.221 -12.219 1 80.25 286 ARG B C 1
ATOM 8970 O O . ARG B 1 286 ? -44.875 -0.21 -13.102 1 80.25 286 ARG B O 1
ATOM 8977 N N . ASN B 1 287 ? -44.219 0.416 -11.078 1 79.62 287 ASN B N 1
ATOM 8978 C CA . ASN B 1 287 ? -45.5 0.956 -10.727 1 79.62 287 ASN B CA 1
ATOM 8979 C C . ASN B 1 287 ? -45.625 2.432 -11.102 1 79.62 287 ASN B C 1
ATOM 8981 O O . ASN B 1 287 ? -46.656 3.055 -10.859 1 79.62 287 ASN B O 1
ATOM 8985 N N . LEU B 1 288 ? -44.625 2.934 -11.766 1 87.06 288 LEU B N 1
ATOM 8986 C CA . LEU B 1 288 ? -44.625 4.355 -12.086 1 87.06 288 LEU B CA 1
ATOM 8987 C C . LEU B 1 288 ? -44.844 4.578 -13.586 1 87.06 288 LEU B C 1
ATOM 8989 O O . LEU B 1 288 ? -44.438 3.752 -14.398 1 87.06 288 LEU B O 1
ATOM 8993 N N . PRO B 1 289 ? -45.562 5.703 -13.898 1 85.75 289 PRO B N 1
ATOM 8994 C CA . PRO B 1 289 ? -45.656 6.07 -15.32 1 85.75 289 PRO B CA 1
ATOM 8995 C C . PRO B 1 289 ? -44.281 6.25 -15.969 1 85.75 289 PRO B C 1
ATOM 8997 O O . PRO B 1 289 ? -43.281 6.449 -15.273 1 85.75 289 PRO B O 1
ATOM 9000 N N . GLY B 1 290 ? -44.188 6.164 -17.266 1 84.38 290 GLY B N 1
ATOM 9001 C CA . GLY B 1 290 ? -42.938 6.094 -18.031 1 84.38 290 GLY B CA 1
ATOM 9002 C C . GLY B 1 290 ? -41.969 7.199 -17.688 1 84.38 290 GLY B C 1
ATOM 9003 O O . GLY B 1 290 ? -40.781 6.938 -17.438 1 84.38 290 GLY B O 1
ATOM 9004 N N . ASP B 1 291 ? -42.438 8.469 -17.734 1 88.5 291 ASP B N 1
ATOM 9005 C CA . ASP B 1 291 ? -41.531 9.594 -17.469 1 88.5 291 ASP B CA 1
ATOM 9006 C C . ASP B 1 291 ? -41.062 9.578 -16.016 1 88.5 291 ASP B C 1
ATOM 9008 O O . ASP B 1 291 ? -39.875 9.867 -15.75 1 88.5 291 ASP B O 1
ATOM 9012 N N . LEU B 1 292 ? -41.969 9.211 -15.172 1 91.5 292 LEU B N 1
ATOM 9013 C CA . LEU B 1 292 ? -41.625 9.18 -13.758 1 91.5 292 LEU B CA 1
ATOM 9014 C C . LEU B 1 292 ? -40.688 7.996 -13.453 1 91.5 292 LEU B C 1
ATOM 9016 O O . LEU B 1 292 ? -39.812 8.094 -12.609 1 91.5 292 LEU B O 1
ATOM 9020 N N . ALA B 1 293 ? -40.906 6.996 -14.164 1 91.31 293 ALA B N 1
ATOM 9021 C CA . ALA B 1 293 ? -40.062 5.828 -14.008 1 91.31 293 ALA B CA 1
ATOM 9022 C C . ALA B 1 293 ? -38.625 6.141 -14.445 1 91.31 293 ALA B C 1
ATOM 9024 O O . ALA B 1 293 ? -37.656 5.695 -13.812 1 91.31 293 ALA B O 1
ATOM 9025 N N . GLU B 1 294 ? -38.594 6.879 -15.469 1 90.25 294 GLU B N 1
ATOM 9026 C CA . GLU B 1 294 ? -37.281 7.285 -15.977 1 90.25 294 GLU B CA 1
ATOM 9027 C C . GLU B 1 294 ? -36.562 8.211 -14.992 1 90.25 294 GLU B C 1
ATOM 9029 O O . GLU B 1 294 ? -35.344 8.102 -14.789 1 90.25 294 GLU B O 1
ATOM 9034 N N . ALA B 1 295 ? -37.281 9.086 -14.469 1 91.38 295 ALA B N 1
ATOM 9035 C CA . ALA B 1 295 ? -36.719 10.023 -13.5 1 91.38 295 ALA B CA 1
ATOM 9036 C C . ALA B 1 295 ? -36.25 9.297 -12.242 1 91.38 295 ALA B C 1
ATOM 9038 O O . ALA B 1 295 ? -35.188 9.609 -11.703 1 91.38 295 ALA B O 1
ATOM 9039 N N . LEU B 1 296 ? -36.969 8.422 -11.828 1 89.06 296 LEU B N 1
ATOM 9040 C CA . LEU B 1 296 ? -36.625 7.66 -10.641 1 89.06 296 LEU B CA 1
ATOM 9041 C C . LEU B 1 296 ? -35.375 6.797 -10.898 1 89.06 296 LEU B C 1
ATOM 9043 O O . LEU B 1 296 ? -34.5 6.691 -10.047 1 89.06 296 LEU B O 1
ATOM 9047 N N . ALA B 1 297 ? -35.406 6.184 -12.047 1 87.75 297 ALA B N 1
ATOM 9048 C CA . ALA B 1 297 ? -34.25 5.355 -12.414 1 87.75 297 ALA B CA 1
ATOM 9049 C C . ALA B 1 297 ? -32.969 6.164 -12.422 1 87.75 297 ALA B C 1
ATOM 9051 O O . ALA B 1 297 ? -31.922 5.688 -11.969 1 87.75 297 ALA B O 1
ATOM 9052 N N . TYR B 1 298 ? -33.094 7.309 -12.906 1 86.44 298 TYR B N 1
ATOM 9053 C CA . TYR B 1 298 ? -31.938 8.195 -12.922 1 86.44 298 TYR B CA 1
ATOM 9054 C C . TYR B 1 298 ? -31.531 8.586 -11.508 1 86.44 298 TYR B C 1
ATOM 9056 O O . TYR B 1 298 ? -30.344 8.586 -11.18 1 86.44 298 TYR B O 1
ATOM 9064 N N . SER B 1 299 ? -32.438 8.844 -10.758 1 85.81 299 SER B N 1
ATOM 9065 C CA . SER B 1 299 ? -32.156 9.289 -9.398 1 85.81 299 SER B CA 1
ATOM 9066 C C . SER B 1 299 ? -31.516 8.172 -8.578 1 85.81 299 SER B C 1
ATOM 9068 O O . SER B 1 299 ? -30.828 8.438 -7.59 1 85.81 299 SER B O 1
ATOM 9070 N N . LEU B 1 300 ? -31.656 6.961 -9.047 1 81.81 300 LEU B N 1
ATOM 9071 C CA . LEU B 1 300 ? -31.109 5.812 -8.344 1 81.81 300 LEU B CA 1
ATOM 9072 C C . LEU B 1 300 ? -29.828 5.332 -9.016 1 81.81 300 LEU B C 1
ATOM 9074 O O . LEU B 1 300 ? -29.234 4.344 -8.586 1 81.81 300 LEU B O 1
ATOM 9078 N N . GLY B 1 301 ? -29.516 6 -10.031 1 77.5 301 GLY B N 1
ATOM 9079 C CA . GLY B 1 301 ? -28.281 5.652 -10.742 1 77.5 301 GLY B CA 1
ATOM 9080 C C . GLY B 1 301 ? -28.453 4.438 -11.633 1 77.5 301 GLY B C 1
ATOM 9081 O O . GLY B 1 301 ? -27.453 3.814 -12.023 1 77.5 301 GLY B O 1
ATOM 9082 N N . LEU B 1 302 ? -29.578 4.047 -11.953 1 78.88 302 LEU B N 1
ATOM 9083 C CA . LEU B 1 302 ? -29.844 2.844 -12.727 1 78.88 302 LEU B CA 1
ATOM 9084 C C . LEU B 1 302 ? -29.891 3.154 -14.219 1 78.88 302 LEU B C 1
ATOM 9086 O O . LEU B 1 302 ? -29.797 2.248 -15.055 1 78.88 302 LEU B O 1
ATOM 9090 N N . ALA B 1 303 ? -30.125 4.469 -14.523 1 79.94 303 ALA B N 1
ATOM 9091 C CA . ALA B 1 303 ? -30.203 4.906 -15.914 1 79.94 303 ALA B CA 1
ATOM 9092 C C . ALA B 1 303 ? -29.453 6.219 -16.125 1 79.94 303 ALA B C 1
ATOM 9094 O O . ALA B 1 303 ? -29.25 6.977 -15.172 1 79.94 303 ALA B O 1
ATOM 9095 N N . PRO B 1 304 ? -29 6.422 -17.344 1 82.38 304 PRO B N 1
ATOM 9096 C CA . PRO B 1 304 ? -28.344 7.703 -17.625 1 82.38 304 PRO B CA 1
ATOM 9097 C C . PRO B 1 304 ? -29.312 8.883 -17.562 1 82.38 304 PRO B C 1
ATOM 9099 O O . PRO B 1 304 ? -30.531 8.688 -17.531 1 82.38 304 PRO B O 1
ATOM 9102 N N . ARG B 1 305 ? -28.734 10.008 -17.469 1 85.25 305 ARG B N 1
ATOM 9103 C CA . ARG B 1 305 ? -29.531 11.227 -17.391 1 85.25 305 ARG B CA 1
ATOM 9104 C C . ARG B 1 305 ? -30.453 11.359 -18.578 1 85.25 305 ARG B C 1
ATOM 9106 O O . ARG B 1 305 ? -30.016 11.273 -19.734 1 85.25 305 ARG B O 1
ATOM 9113 N N . PRO B 1 306 ? -31.734 11.57 -18.328 1 86 306 PRO B N 1
ATOM 9114 C CA . PRO B 1 306 ? -32.656 11.82 -19.438 1 86 306 PRO B CA 1
ATOM 9115 C C . PRO B 1 306 ? -32.406 13.18 -20.094 1 86 306 PRO B C 1
ATOM 9117 O O . PRO B 1 306 ? -31.906 14.102 -19.453 1 86 306 PRO B O 1
ATOM 9120 N N . PRO B 1 307 ? -32.656 13.312 -21.391 1 86.31 307 PRO B N 1
ATOM 9121 C CA . PRO B 1 307 ? -32.438 14.57 -22.109 1 86.31 307 PRO B CA 1
ATOM 9122 C C . PRO B 1 307 ? -33.469 15.648 -21.75 1 86.31 307 PRO B C 1
ATOM 9124 O O . PRO B 1 307 ? -34.156 16.156 -22.641 1 86.31 307 PRO B O 1
ATOM 9127 N N . TRP B 1 308 ? -33.562 15.969 -20.484 1 89.25 308 TRP B N 1
ATOM 9128 C CA . TRP B 1 308 ? -34.469 17 -19.984 1 89.25 308 TRP B CA 1
ATOM 9129 C C . TRP B 1 308 ? -33.719 18.203 -19.469 1 89.25 308 TRP B C 1
ATOM 9131 O O . TRP B 1 308 ? -32.531 18.094 -19.094 1 89.25 308 TRP B O 1
ATOM 9141 N N . GLU B 1 309 ? -34.375 19.344 -19.578 1 87.25 309 GLU B N 1
ATOM 9142 C CA . GLU B 1 309 ? -33.812 20.516 -18.938 1 87.25 309 GLU B CA 1
ATOM 9143 C C . GLU B 1 309 ? -33.656 20.312 -17.438 1 87.25 309 GLU B C 1
ATOM 9145 O O . GLU B 1 309 ? -34.406 19.531 -16.828 1 87.25 309 GLU B O 1
ATOM 9150 N N . LYS B 1 310 ? -32.719 20.953 -16.906 1 85.88 310 LYS B N 1
ATOM 9151 C CA . LYS B 1 310 ? -32.375 20.75 -15.5 1 85.88 310 LYS B CA 1
ATOM 9152 C C . LYS B 1 310 ? -33.594 20.922 -14.594 1 85.88 310 LYS B C 1
ATOM 9154 O O . LYS B 1 310 ? -33.812 20.094 -13.703 1 85.88 310 LYS B O 1
ATOM 9159 N N . ARG B 1 311 ? -34.375 21.953 -14.883 1 88.5 311 ARG B N 1
ATOM 9160 C CA . ARG B 1 311 ? -35.531 22.234 -14.055 1 88.5 311 ARG B CA 1
ATOM 9161 C C . ARG B 1 311 ? -36.594 21.125 -14.219 1 88.5 311 ARG B C 1
ATOM 9163 O O . ARG B 1 311 ? -37.188 20.688 -13.234 1 88.5 311 ARG B O 1
ATOM 9170 N N . ALA B 1 312 ? -36.75 20.75 -15.328 1 89.69 312 ALA B N 1
ATOM 9171 C CA . ALA B 1 312 ? -37.75 19.703 -15.617 1 89.69 312 ALA B CA 1
ATOM 9172 C C . ALA B 1 312 ? -37.312 18.375 -14.992 1 89.69 312 ALA B C 1
ATOM 9174 O O . ALA B 1 312 ? -38.156 17.625 -14.484 1 89.69 312 ALA B O 1
ATOM 9175 N N . LEU B 1 313 ? -36.156 18.156 -15.109 1 89.69 313 LEU B N 1
ATOM 9176 C CA . LEU B 1 313 ? -35.625 16.922 -14.523 1 89.69 313 LEU B CA 1
ATOM 9177 C C . LEU B 1 313 ? -35.812 16.922 -13.008 1 89.69 313 LEU B C 1
ATOM 9179 O O . LEU B 1 313 ? -36.25 15.922 -12.438 1 89.69 313 LEU B O 1
ATOM 9183 N N . ASP B 1 314 ? -35.531 18.062 -12.398 1 88.5 314 ASP B N 1
ATOM 9184 C CA . ASP B 1 314 ? -35.656 18.172 -10.953 1 88.5 314 ASP B CA 1
ATOM 9185 C C . ASP B 1 314 ? -37.125 17.953 -10.523 1 88.5 314 ASP B C 1
ATOM 9187 O O . ASP B 1 314 ? -37.375 17.25 -9.547 1 88.5 314 ASP B O 1
ATOM 9191 N N . GLU B 1 315 ? -37.969 18.516 -11.242 1 90.88 315 GLU B N 1
ATOM 9192 C CA . GLU B 1 315 ? -39.375 18.375 -10.93 1 90.88 315 GLU B CA 1
ATOM 9193 C C . GLU B 1 315 ? -39.875 16.938 -11.141 1 90.88 315 GLU B C 1
ATOM 9195 O O . GLU B 1 315 ? -40.688 16.438 -10.375 1 90.88 315 GLU B O 1
ATOM 9200 N N . ALA B 1 316 ? -39.312 16.359 -12.148 1 91.75 316 ALA B N 1
ATOM 9201 C CA . ALA B 1 316 ? -39.688 14.977 -12.438 1 91.75 316 ALA B CA 1
ATOM 9202 C C . ALA B 1 316 ? -39.188 14.039 -11.344 1 91.75 316 ALA B C 1
ATOM 9204 O O . ALA B 1 316 ? -39.875 13.086 -10.977 1 91.75 316 ALA B O 1
ATOM 9205 N N . ILE B 1 317 ? -38.062 14.32 -10.891 1 90.25 317 ILE B N 1
ATOM 9206 C CA . ILE B 1 317 ? -37.5 13.508 -9.828 1 90.25 317 ILE B CA 1
ATOM 9207 C C . ILE B 1 317 ? -38.344 13.617 -8.57 1 90.25 317 ILE B C 1
ATOM 9209 O O . ILE B 1 317 ? -38.688 12.602 -7.945 1 90.25 317 ILE B O 1
ATOM 9213 N N . LEU B 1 318 ? -38.719 14.836 -8.227 1 90.56 318 LEU B N 1
ATOM 9214 C CA . LEU B 1 318 ? -39.531 15.078 -7.047 1 90.56 318 LEU B CA 1
ATOM 9215 C C . LEU B 1 318 ? -40.875 14.398 -7.188 1 90.56 318 LEU B C 1
ATOM 9217 O O . LEU B 1 318 ? -41.375 13.773 -6.242 1 90.56 318 LEU B O 1
ATOM 9221 N N . ALA B 1 319 ? -41.375 14.508 -8.352 1 90.81 319 ALA B N 1
ATOM 9222 C CA . ALA B 1 319 ? -42.688 13.875 -8.609 1 90.81 319 ALA B CA 1
ATOM 9223 C C . ALA B 1 319 ? -42.562 12.359 -8.555 1 90.81 319 ALA B C 1
ATOM 9225 O O . ALA B 1 319 ? -43.469 11.688 -8.039 1 90.81 319 ALA B O 1
ATOM 9226 N N . ALA B 1 320 ? -41.531 11.922 -9.078 1 91.06 320 ALA B N 1
ATOM 9227 C CA . ALA B 1 320 ? -41.312 10.477 -9.062 1 91.06 320 ALA B CA 1
ATOM 9228 C C . ALA B 1 320 ? -41.188 9.953 -7.637 1 91.06 320 ALA B C 1
ATOM 9230 O O . ALA B 1 320 ? -41.75 8.906 -7.301 1 91.06 320 ALA B O 1
ATOM 9231 N N . TRP B 1 321 ? -40.438 10.664 -6.809 1 89.38 321 TRP B N 1
ATOM 9232 C CA . TRP B 1 321 ? -40.281 10.281 -5.41 1 89.38 321 TRP B CA 1
ATOM 9233 C C . TRP B 1 321 ? -41.625 10.25 -4.699 1 89.38 321 TRP B C 1
ATOM 9235 O O . TRP B 1 321 ? -41.938 9.289 -3.986 1 89.38 321 TRP B O 1
ATOM 9245 N N . ARG B 1 322 ? -42.406 11.188 -4.938 1 89.38 322 ARG B N 1
ATOM 9246 C CA . ARG B 1 322 ? -43.688 11.297 -4.289 1 89.38 322 ARG B CA 1
ATOM 9247 C C . ARG B 1 322 ? -44.625 10.164 -4.707 1 89.38 322 ARG B C 1
ATOM 9249 O O . ARG B 1 322 ? -45.25 9.523 -3.861 1 89.38 322 ARG B O 1
ATOM 9256 N N . GLU B 1 323 ? -44.625 9.953 -5.945 1 88.25 323 GLU B N 1
ATOM 9257 C CA . GLU B 1 323 ? -45.5 8.914 -6.461 1 88.25 323 GLU B CA 1
ATOM 9258 C C . GLU B 1 323 ? -45.062 7.535 -5.98 1 88.25 323 GLU B C 1
ATOM 9260 O O . GLU B 1 323 ? -45.906 6.688 -5.68 1 88.25 323 GLU B O 1
ATOM 9265 N N . ALA B 1 324 ? -43.844 7.348 -6.023 1 86.25 324 ALA B N 1
ATOM 9266 C CA . ALA B 1 324 ? -43.312 6.062 -5.562 1 86.25 324 ALA B CA 1
ATOM 9267 C C . ALA B 1 324 ? -43.656 5.824 -4.098 1 86.25 324 ALA B C 1
ATOM 9269 O O . ALA B 1 324 ? -44 4.707 -3.707 1 86.25 324 ALA B O 1
ATOM 9270 N N . LEU B 1 325 ? -43.594 6.836 -3.309 1 85.25 325 LEU B N 1
ATOM 9271 C CA . LEU B 1 325 ? -43.844 6.723 -1.877 1 85.25 325 LEU B CA 1
ATOM 9272 C C . LEU B 1 325 ? -45.344 6.582 -1.604 1 85.25 325 LEU B C 1
ATOM 9274 O O . LEU B 1 325 ? -45.75 5.859 -0.688 1 85.25 325 LEU B O 1
ATOM 9278 N N . MET B 1 326 ? -46.156 7.227 -2.371 1 84.06 326 MET B N 1
ATOM 9279 C CA . MET B 1 326 ? -47.594 7.152 -2.203 1 84.06 326 MET B CA 1
ATOM 9280 C C . MET B 1 326 ? -48.125 5.762 -2.561 1 84.06 326 MET B C 1
ATOM 9282 O O . MET B 1 326 ? -49.156 5.34 -2.061 1 84.06 326 MET B O 1
ATOM 9286 N N . GLY B 1 327 ? -47.312 5.148 -3.395 1 79 327 GLY B N 1
ATOM 9287 C CA . GLY B 1 327 ? -47.719 3.816 -3.824 1 79 327 GLY B CA 1
ATOM 9288 C C . GLY B 1 327 ? -47.438 2.744 -2.795 1 79 327 GLY B C 1
ATOM 9289 O O . GLY B 1 327 ? -47.875 1.607 -2.922 1 79 327 GLY B O 1
ATOM 9290 N N . LEU B 1 328 ? -46.781 3.133 -1.732 1 81.62 328 LEU B N 1
ATOM 9291 C CA . LEU B 1 328 ? -46.438 2.156 -0.705 1 81.62 328 LEU B CA 1
ATOM 9292 C C . LEU B 1 328 ? -47.656 1.831 0.162 1 81.62 328 LEU B C 1
ATOM 9294 O O . LEU B 1 328 ? -48.5 2.705 0.436 1 81.62 328 LEU B O 1
ATOM 9298 N N . LYS B 1 329 ? -47.781 0.588 0.489 1 79.25 329 LYS B N 1
ATOM 9299 C CA . LYS B 1 329 ? -48.906 0.115 1.288 1 79.25 329 LYS B CA 1
ATOM 9300 C C . LYS B 1 329 ? -48.812 0.634 2.721 1 79.25 329 LYS B C 1
ATOM 9302 O O . LYS B 1 329 ? -49.844 0.76 3.402 1 79.25 329 LYS B O 1
ATOM 9307 N N . THR B 1 330 ? -47.625 0.805 3.215 1 81.62 330 THR B N 1
ATOM 9308 C CA . THR B 1 330 ? -47.406 1.277 4.574 1 81.62 330 THR B CA 1
ATOM 9309 C C . THR B 1 330 ? -46.531 2.547 4.57 1 81.62 330 THR B C 1
ATOM 9311 O O . THR B 1 330 ? -45.75 2.775 3.645 1 81.62 330 THR B O 1
ATOM 9314 N N . PRO B 1 331 ? -46.75 3.295 5.602 1 82.56 331 PRO B N 1
ATOM 9315 C CA . PRO B 1 331 ? -45.938 4.496 5.691 1 82.56 331 PRO B CA 1
ATOM 9316 C C . PRO B 1 331 ? -44.438 4.168 5.809 1 82.56 331 PRO B C 1
ATOM 9318 O O . PRO B 1 331 ? -44.062 3.123 6.352 1 82.56 331 PRO B O 1
ATOM 9321 N N . LEU B 1 332 ? -43.719 5.074 5.266 1 87.06 332 LEU B N 1
ATOM 9322 C CA . LEU B 1 332 ? -42.25 4.91 5.293 1 87.06 332 LEU B CA 1
ATOM 9323 C C . LEU B 1 332 ? -41.625 5.867 6.293 1 87.06 332 LEU B C 1
ATOM 9325 O O . LEU B 1 332 ? -42 7.035 6.379 1 87.06 332 LEU B O 1
ATOM 9329 N N . LEU B 1 333 ? -40.781 5.324 7.086 1 88.44 333 LEU B N 1
ATOM 9330 C CA . LEU B 1 333 ? -39.969 6.18 7.949 1 88.44 333 LEU B CA 1
ATOM 9331 C C . LEU B 1 333 ? -38.625 6.531 7.277 1 88.44 333 LEU B C 1
ATOM 9333 O O . LEU B 1 333 ? -37.844 5.645 6.977 1 88.44 333 LEU B O 1
ATOM 9337 N N . LEU B 1 334 ? -38.5 7.754 7.051 1 88.19 334 LEU B N 1
ATOM 9338 C CA . LEU B 1 334 ? -37.25 8.258 6.484 1 88.19 334 LEU B CA 1
ATOM 9339 C C . LEU B 1 334 ? -36.344 8.828 7.57 1 88.19 334 LEU B C 1
ATOM 9341 O O . LEU B 1 334 ? -36.688 9.836 8.195 1 88.19 334 LEU B O 1
ATOM 9345 N N . LEU B 1 335 ? -35.219 8.188 7.793 1 87.81 335 LEU B N 1
ATOM 9346 C CA . LEU B 1 335 ? -34.219 8.664 8.734 1 87.81 335 LEU B CA 1
ATOM 9347 C C . LEU B 1 335 ? -33.125 9.453 8.008 1 87.81 335 LEU B C 1
ATOM 9349 O O . LEU B 1 335 ? -32.344 8.883 7.227 1 87.81 335 LEU B O 1
ATOM 9353 N N . LEU B 1 336 ? -33.125 10.711 8.227 1 87 336 LEU B N 1
ATOM 9354 C CA . LEU B 1 336 ? -32.125 11.578 7.598 1 87 336 LEU B CA 1
ATOM 9355 C C . LEU B 1 336 ? -31.016 11.93 8.57 1 87 336 LEU B C 1
ATOM 9357 O O . LEU B 1 336 ? -31.203 12.766 9.461 1 87 336 LEU B O 1
ATOM 9361 N N . GLN B 1 337 ? -29.875 11.391 8.289 1 79.69 337 GLN B N 1
ATOM 9362 C CA . GLN B 1 337 ? -28.734 11.641 9.156 1 79.69 337 GLN B CA 1
ATOM 9363 C C . GLN B 1 337 ? -27.797 12.68 8.547 1 79.69 337 GLN B C 1
ATOM 9365 O O . GLN B 1 337 ? -27.609 12.711 7.332 1 79.69 337 GLN B O 1
ATOM 9370 N N . ASP B 1 338 ? -27.359 13.617 9.328 1 76.75 338 ASP B N 1
ATOM 9371 C CA . ASP B 1 338 ? -26.375 14.633 8.977 1 76.75 338 ASP B CA 1
ATOM 9372 C C . ASP B 1 338 ? -26.953 15.617 7.953 1 76.75 338 ASP B C 1
ATOM 9374 O O . ASP B 1 338 ? -26.312 15.914 6.945 1 76.75 338 ASP B O 1
ATOM 9378 N N . LEU B 1 339 ? -28.172 15.891 8.156 1 80.19 339 LEU B N 1
ATOM 9379 C CA . LEU B 1 339 ? -28.797 16.859 7.277 1 80.19 339 LEU B CA 1
ATOM 9380 C C . LEU B 1 339 ? -28.359 18.281 7.637 1 80.19 339 LEU B C 1
ATOM 9382 O O . LEU B 1 339 ? -29.203 19.156 7.867 1 80.19 339 LEU B O 1
ATOM 9386 N N . HIS B 1 340 ? -27.125 18.484 7.68 1 77.06 340 HIS B N 1
ATOM 9387 C CA . HIS B 1 340 ? -26.578 19.781 8.062 1 77.06 340 HIS B CA 1
ATOM 9388 C C . HIS B 1 340 ? -26.484 20.719 6.859 1 77.06 340 HIS B C 1
ATOM 9390 O O . HIS B 1 340 ? -26.547 21.938 7.016 1 77.06 340 HIS B O 1
ATOM 9396 N N . TYR B 1 341 ? -26.25 20.188 5.727 1 71.88 341 TYR B N 1
ATOM 9397 C CA . TYR B 1 341 ? -26.172 20.891 4.457 1 71.88 341 TYR B CA 1
ATOM 9398 C C . TYR B 1 341 ? -26.781 20.062 3.332 1 71.88 341 TYR B C 1
ATOM 9400 O O . TYR B 1 341 ? -26.062 19.5 2.506 1 71.88 341 TYR B O 1
ATOM 9408 N N . PRO B 1 342 ? -28.078 19.984 3.371 1 72.81 342 PRO B N 1
ATOM 9409 C CA . PRO B 1 342 ? -28.719 19.062 2.447 1 72.81 342 PRO B CA 1
ATOM 9410 C C . PRO B 1 342 ? -28.609 19.5 0.99 1 72.81 342 PRO B C 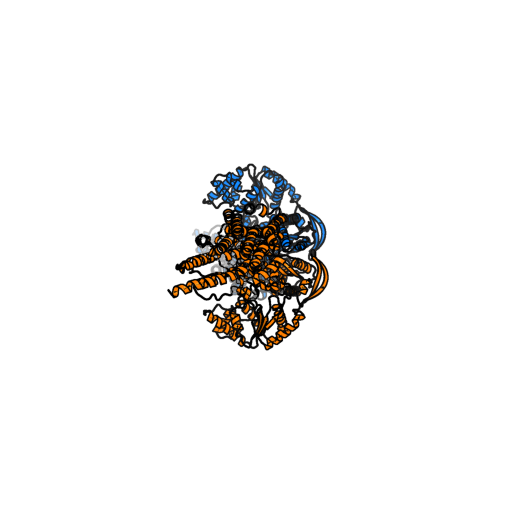1
ATOM 9412 O O . PRO B 1 342 ? -28.484 20.688 0.711 1 72.81 342 PRO B O 1
ATOM 9415 N N . ASP B 1 343 ? -28.672 18.484 0.202 1 73.69 343 ASP B N 1
ATOM 9416 C CA . ASP B 1 343 ? -28.828 18.703 -1.233 1 73.69 343 ASP B CA 1
ATOM 9417 C C . ASP B 1 343 ? -30.109 19.484 -1.54 1 73.69 343 ASP B C 1
ATOM 9419 O O . ASP B 1 343 ? -31.141 19.25 -0.906 1 73.69 343 ASP B O 1
ATOM 9423 N N . ARG B 1 344 ? -30.031 20.312 -2.525 1 77.25 344 ARG B N 1
ATOM 9424 C CA . ARG B 1 344 ? -31.141 21.203 -2.846 1 77.25 344 ARG B CA 1
ATOM 9425 C C . ARG B 1 344 ? -32.375 20.422 -3.244 1 77.25 344 ARG B C 1
ATOM 9427 O O . ARG B 1 344 ? -33.5 20.812 -2.914 1 77.25 344 ARG B O 1
ATOM 9434 N N . THR B 1 345 ? -32.125 19.344 -3.934 1 79.69 345 THR B N 1
ATOM 9435 C CA . THR B 1 345 ? -33.25 18.531 -4.375 1 79.69 345 THR B CA 1
ATOM 9436 C C . THR B 1 345 ? -33.938 17.891 -3.18 1 79.69 345 THR B C 1
ATOM 9438 O O . THR B 1 345 ? -35.188 17.859 -3.117 1 79.69 345 THR B O 1
ATOM 9441 N N . LEU B 1 346 ? -33.219 17.422 -2.244 1 82.19 346 LEU B N 1
ATOM 9442 C CA . LEU B 1 346 ? -33.781 16.812 -1.043 1 82.19 346 LEU B CA 1
ATOM 9443 C C . LEU B 1 346 ? -34.469 17.859 -0.179 1 82.19 346 LEU B C 1
ATOM 9445 O O . LEU B 1 346 ? -35.531 17.578 0.406 1 82.19 346 LEU B O 1
ATOM 9449 N N . GLU B 1 347 ? -33.875 18.984 -0.122 1 81.25 347 GLU B N 1
ATOM 9450 C CA . GLU B 1 347 ? -34.469 20.078 0.64 1 81.25 347 GLU B CA 1
ATOM 9451 C C . GLU B 1 347 ? -35.875 20.438 0.095 1 81.25 347 GLU B C 1
ATOM 9453 O O . GLU B 1 347 ? -36.812 20.625 0.863 1 81.25 347 GLU B O 1
ATOM 9458 N N . ARG B 1 348 ? -35.938 20.5 -1.185 1 85 348 ARG B N 1
ATOM 9459 C CA . ARG B 1 348 ? -37.219 20.828 -1.831 1 85 348 ARG B CA 1
ATOM 9460 C C . ARG B 1 348 ? -38.219 19.719 -1.604 1 85 348 ARG B C 1
ATOM 9462 O O . ARG B 1 348 ? -39.406 19.984 -1.416 1 85 348 ARG B O 1
ATOM 9469 N N . PHE B 1 349 ? -37.812 18.578 -1.585 1 88.38 349 PHE B N 1
ATOM 9470 C CA . PHE B 1 349 ? -38.688 17.438 -1.336 1 88.38 349 PHE B CA 1
ATOM 9471 C C . PHE B 1 349 ? -39.25 17.484 0.072 1 88.38 349 PHE B C 1
ATOM 9473 O O . PHE B 1 349 ? -40.438 17.219 0.273 1 88.38 349 PHE B O 1
ATOM 9480 N N . LEU B 1 350 ? -38.406 17.828 1.011 1 84.88 350 LEU B N 1
ATOM 9481 C CA . LEU B 1 350 ? -38.781 17.844 2.418 1 84.88 350 LEU B CA 1
ATOM 9482 C C . LEU B 1 350 ? -39.75 18.984 2.709 1 84.88 350 LEU B C 1
ATOM 9484 O O . LEU B 1 350 ? -40.5 18.938 3.695 1 84.88 350 LEU B O 1
ATOM 9488 N N . GLU B 1 351 ? -39.781 19.969 1.856 1 83.38 351 GLU B N 1
ATOM 9489 C CA . GLU B 1 351 ? -40.719 21.062 2.02 1 83.38 351 GLU B CA 1
ATOM 9490 C C . GLU B 1 351 ? -42.156 20.609 1.741 1 83.38 351 GLU B C 1
ATOM 9492 O O . GLU B 1 351 ? -43.094 21.125 2.348 1 83.38 351 GLU B O 1
ATOM 9497 N N . ARG B 1 352 ? -42.375 19.672 0.734 1 82.5 352 ARG B N 1
ATOM 9498 C CA . ARG B 1 352 ? -43.688 19.156 0.364 1 82.5 352 ARG B CA 1
ATOM 9499 C C . ARG B 1 352 ? -43.719 17.641 0.452 1 82.5 352 ARG B C 1
ATOM 9501 O O . ARG B 1 352 ? -43.844 16.953 -0.567 1 82.5 352 ARG B O 1
ATOM 9508 N N . MET B 1 353 ? -43.719 17.172 1.653 1 79.81 353 MET B N 1
ATOM 9509 C CA . MET B 1 353 ? -43.656 15.719 1.856 1 79.81 353 MET B CA 1
ATOM 9510 C C . MET B 1 353 ? -45.031 15.094 1.819 1 79.81 353 MET B C 1
ATOM 9512 O O . MET B 1 353 ? -46 15.711 2.25 1 79.81 353 MET B O 1
ATOM 9516 N N . PRO B 1 354 ? -45.031 13.953 1.226 1 82.62 354 PRO B N 1
ATOM 9517 C CA . PRO B 1 354 ? -46.344 13.266 1.22 1 82.62 354 PRO B CA 1
ATOM 9518 C C . PRO B 1 354 ? -46.781 12.828 2.613 1 82.62 354 PRO B C 1
ATOM 9520 O O . PRO B 1 354 ? -45.938 12.711 3.521 1 82.62 354 PRO B O 1
ATOM 9523 N N . GLU B 1 355 ? -48.062 12.609 2.836 1 78.44 355 GLU B N 1
ATOM 9524 C CA . GLU B 1 355 ? -48.656 12.297 4.133 1 78.44 355 GLU B CA 1
ATOM 9525 C C . GLU B 1 355 ? -48.219 10.922 4.625 1 78.44 355 GLU B C 1
ATOM 9527 O O . GLU B 1 355 ? -48.219 10.656 5.828 1 78.44 355 GLU B O 1
ATOM 9532 N N . ASN B 1 356 ? -47.875 10.102 3.742 1 82.44 356 ASN B N 1
ATOM 9533 C CA . ASN B 1 356 ? -47.5 8.742 4.125 1 82.44 356 ASN B CA 1
ATOM 9534 C C . ASN B 1 356 ? -46.031 8.648 4.492 1 82.44 356 ASN B C 1
ATOM 9536 O O . ASN B 1 356 ? -45.469 7.547 4.613 1 82.44 356 ASN B O 1
ATOM 9540 N N . LEU B 1 357 ? -45.438 9.758 4.758 1 87.69 357 LEU B N 1
ATOM 9541 C CA . LEU B 1 357 ? -44 9.766 5.062 1 87.69 357 LEU B CA 1
ATOM 9542 C C . LEU B 1 357 ? -43.75 10.328 6.457 1 87.69 357 LEU B C 1
ATOM 9544 O O . LEU B 1 357 ? -44.25 11.406 6.793 1 87.69 357 LEU B O 1
ATOM 9548 N N . LEU B 1 358 ? -43.125 9.477 7.258 1 88.88 358 LEU B N 1
ATOM 9549 C CA . LEU B 1 358 ? -42.562 9.961 8.516 1 88.88 358 LEU B CA 1
ATOM 9550 C C . LEU B 1 358 ? -41.094 10.328 8.359 1 88.88 358 LEU B C 1
ATOM 9552 O O . LEU B 1 358 ? -40.344 9.609 7.699 1 88.88 358 LEU B O 1
ATOM 9556 N N . VAL B 1 359 ? -40.781 11.484 8.922 1 90.62 359 VAL B N 1
ATOM 9557 C CA . VAL B 1 359 ? -39.406 11.922 8.758 1 90.62 359 VAL B CA 1
ATOM 9558 C C . VAL B 1 359 ? -38.781 12.203 10.125 1 90.62 359 VAL B C 1
ATOM 9560 O O . VAL B 1 359 ? -39.344 12.945 10.93 1 90.62 359 VAL B O 1
ATOM 9563 N N . LEU B 1 360 ? -37.75 11.547 10.375 1 90.56 360 LEU B N 1
ATOM 9564 C CA . LEU B 1 360 ? -36.875 11.859 11.508 1 90.56 360 LEU B CA 1
ATOM 9565 C C . LEU B 1 360 ? -35.5 12.32 11.039 1 90.56 360 LEU B C 1
ATOM 9567 O O . LEU B 1 360 ? -34.75 11.547 10.445 1 90.56 360 LEU B O 1
ATOM 9571 N N . ALA B 1 361 ? -35.219 13.57 11.344 1 90.12 361 ALA B N 1
ATOM 9572 C CA . ALA B 1 361 ? -34 14.156 10.812 1 90.12 361 ALA B CA 1
ATOM 9573 C C . ALA B 1 361 ? -33.062 14.602 11.945 1 90.12 361 ALA B C 1
ATOM 9575 O O . ALA B 1 361 ? -33.531 14.945 13.031 1 90.12 361 ALA B O 1
ATOM 9576 N N . GLU B 1 362 ? -31.797 14.5 11.695 1 89.94 362 GLU B N 1
ATOM 9577 C CA . GLU B 1 362 ? -30.766 15.062 12.539 1 89.94 362 GLU B CA 1
ATOM 9578 C C . GLU B 1 362 ? -30.109 16.281 11.875 1 89.94 362 GLU B C 1
ATOM 9580 O O . GLU B 1 362 ? -29.688 16.219 10.719 1 89.94 362 GLU B O 1
ATOM 9585 N N . SER B 1 363 ? -30.078 17.359 12.578 1 87.62 363 SER B N 1
ATOM 9586 C CA . SER B 1 363 ? -29.469 18.578 12.039 1 87.62 363 SER B CA 1
ATOM 9587 C C . SER B 1 363 ? -28.906 19.453 13.141 1 87.62 363 SER B C 1
ATOM 9589 O O . SER B 1 363 ? -29.281 19.328 14.305 1 87.62 363 SER B O 1
ATOM 9591 N N . ARG B 1 364 ? -28.016 20.297 12.797 1 87.44 364 ARG B N 1
ATOM 9592 C CA . ARG B 1 364 ? -27.484 21.266 13.75 1 87.44 364 ARG B CA 1
ATOM 9593 C C . ARG B 1 364 ? -28.375 22.5 13.828 1 87.44 364 ARG B C 1
ATOM 9595 O O . ARG B 1 364 ? -28.281 23.281 14.781 1 87.44 364 ARG B O 1
ATOM 9602 N N . ARG B 1 365 ? -29.328 22.578 12.844 1 84.75 365 ARG B N 1
ATOM 9603 C CA . ARG B 1 365 ? -30.297 23.656 12.797 1 84.75 365 ARG B CA 1
ATOM 9604 C C . ARG B 1 365 ? -31.719 23.125 13 1 84.75 365 ARG B C 1
ATOM 9606 O O . ARG B 1 365 ? -32 21.969 12.68 1 84.75 365 ARG B O 1
ATOM 9613 N N . PRO B 1 366 ? -32.469 23.922 13.578 1 85.62 366 PRO B N 1
ATOM 9614 C CA . PRO B 1 366 ? -33.875 23.531 13.711 1 85.62 366 PRO B CA 1
ATOM 9615 C C . PRO B 1 366 ? -34.656 23.609 12.398 1 85.62 366 PRO B C 1
ATOM 9617 O O . PRO B 1 366 ? -35.406 24.547 12.18 1 85.62 366 PRO B O 1
ATOM 9620 N N . LEU B 1 367 ? -34.625 22.688 11.609 1 81.69 367 LEU B N 1
ATOM 9621 C CA . LEU B 1 367 ? -35.125 22.672 10.234 1 81.69 367 LEU B CA 1
ATOM 9622 C C . LEU B 1 367 ? -36.625 22.609 10.203 1 81.69 367 LEU B C 1
ATOM 9624 O O . LEU B 1 367 ? -37.25 23 9.211 1 81.69 367 LEU B O 1
ATOM 9628 N N . PHE B 1 368 ? -37.25 21.938 11.242 1 84.44 368 PHE B N 1
ATOM 9629 C CA . PHE B 1 368 ? -38.688 21.75 11.281 1 84.44 368 PHE B CA 1
ATOM 9630 C C . PHE B 1 368 ? -39.281 22.453 12.492 1 84.44 368 PHE B C 1
ATOM 9632 O O . PHE B 1 368 ? -38.594 22.734 13.469 1 84.44 368 PHE B O 1
ATOM 9639 N N . PRO B 1 369 ? -40.531 22.719 12.414 1 84.81 369 PRO B N 1
ATOM 9640 C CA . PRO B 1 369 ? -41.188 23.281 13.594 1 84.81 369 PRO B CA 1
ATOM 9641 C C . PRO B 1 369 ? -41.125 22.359 14.805 1 84.81 369 PRO B C 1
ATOM 9643 O O . PRO B 1 369 ? -40.875 22.797 15.922 1 84.81 369 PRO B O 1
ATOM 9646 N N . ALA B 1 370 ? -41.438 21.109 14.484 1 87.56 370 ALA B N 1
ATOM 9647 C CA . ALA B 1 370 ? -41.312 20.109 15.555 1 87.56 370 ALA B CA 1
ATOM 9648 C C . ALA B 1 370 ? -39.844 19.734 15.75 1 87.56 370 ALA B C 1
ATOM 9650 O O . ALA B 1 370 ? -39.188 19.203 14.836 1 87.56 370 ALA B O 1
ATOM 9651 N N . ARG B 1 371 ? -39.375 20.078 16.906 1 89.88 371 ARG B N 1
ATOM 9652 C CA . ARG B 1 371 ? -37.938 19.875 17.109 1 89.88 371 ARG B CA 1
ATOM 9653 C C . ARG B 1 371 ? -37.656 19.422 18.547 1 89.88 371 ARG B C 1
ATOM 9655 O O . ARG B 1 371 ? -38.438 19.703 19.453 1 89.88 371 ARG B O 1
ATOM 9662 N N . LEU B 1 372 ? -36.688 18.609 18.641 1 90.25 372 LEU B N 1
ATOM 9663 C CA . LEU B 1 372 ? -36.094 18.172 19.906 1 90.25 372 LEU B CA 1
ATOM 9664 C C . LEU B 1 372 ? -34.656 18.656 20 1 90.25 372 LEU B C 1
ATOM 9666 O O . LEU B 1 372 ? -33.812 18.25 19.203 1 90.25 372 LEU B O 1
ATOM 9670 N N . GLY B 1 373 ? -34.406 19.469 21 1 87.94 373 GLY B N 1
ATOM 9671 C CA . GLY B 1 373 ? -33.094 20.062 21.125 1 87.94 373 GLY B CA 1
ATOM 9672 C C . GLY B 1 373 ? -32.188 19.312 22.094 1 87.94 373 GLY B C 1
ATOM 9673 O O . GLY B 1 373 ? -32.656 18.891 23.172 1 87.94 373 GLY B O 1
ATOM 9674 N N . LEU B 1 374 ? -30.969 19.031 21.625 1 88.31 374 LEU B N 1
ATOM 9675 C CA . LEU B 1 374 ? -29.938 18.469 22.484 1 88.31 374 LEU B CA 1
ATOM 9676 C C . LEU B 1 374 ? -28.844 19.484 22.766 1 88.31 374 LEU B C 1
ATOM 9678 O O . LEU B 1 374 ? -28.562 20.344 21.938 1 88.31 374 LEU B O 1
ATOM 9682 N N . GLU B 1 375 ? -28.312 19.438 24.031 1 81.81 375 GLU B N 1
ATOM 9683 C CA . GLU B 1 375 ? -27.266 20.375 24.422 1 81.81 375 GLU B CA 1
ATOM 9684 C C . GLU B 1 375 ? -26.031 19.641 24.938 1 81.81 375 GLU B C 1
ATOM 9686 O O . GLU B 1 375 ? -26.109 18.469 25.312 1 81.81 375 GLU B O 1
ATOM 9691 N N . GLY B 1 376 ? -24.875 20.359 24.859 1 75.38 376 GLY B N 1
ATOM 9692 C CA . GLY B 1 376 ? -23.656 19.906 25.484 1 75.38 376 GLY B CA 1
ATOM 9693 C C . GLY B 1 376 ? -22.969 18.797 24.719 1 75.38 376 GLY B C 1
ATOM 9694 O O . GLY B 1 376 ? -23.484 18.312 23.719 1 75.38 376 GLY B O 1
ATOM 9695 N N . LEU B 1 377 ? -21.656 18.5 25.172 1 73.56 377 LEU B N 1
ATOM 9696 C CA . LEU B 1 377 ? -20.875 17.391 24.625 1 73.56 377 LEU B CA 1
ATOM 9697 C C . LEU B 1 377 ? -20.938 16.188 25.547 1 73.56 377 LEU B C 1
ATOM 9699 O O . LEU B 1 377 ? -20.906 16.328 26.766 1 73.56 377 LEU B O 1
ATOM 9703 N N . GLU B 1 378 ? -21.188 15.109 24.984 1 72.88 378 GLU B N 1
ATOM 9704 C CA . GLU B 1 378 ? -21.25 13.875 25.766 1 72.88 378 GLU B CA 1
ATOM 9705 C C . GLU B 1 378 ? -19.906 13.141 25.75 1 72.88 378 GLU B C 1
ATOM 9707 O O . GLU B 1 378 ? -19.766 12.094 26.391 1 72.88 378 GLU B O 1
ATOM 9712 N N . ALA B 1 379 ? -19.016 13.656 25.109 1 83.25 379 ALA B N 1
ATOM 9713 C CA . ALA B 1 379 ? -17.688 13.055 24.969 1 83.25 379 ALA B CA 1
ATOM 9714 C C . ALA B 1 379 ? -16.609 14.133 24.859 1 83.25 379 ALA B C 1
ATOM 9716 O O . ALA B 1 379 ? -16.922 15.312 24.688 1 83.25 379 ALA B O 1
ATOM 9717 N N . PRO B 1 380 ? -15.344 13.695 25.125 1 85.81 380 PRO B N 1
ATOM 9718 C CA . PRO B 1 380 ? -14.273 14.68 24.922 1 85.81 380 PRO B CA 1
ATOM 9719 C C . PRO B 1 380 ? -14.336 15.344 23.547 1 85.81 380 PRO B C 1
ATOM 9721 O O . PRO B 1 380 ? -14.703 14.703 22.562 1 85.81 380 PRO B O 1
ATOM 9724 N N . PRO B 1 381 ? -14.016 16.594 23.547 1 86.5 381 PRO B N 1
ATOM 9725 C CA . PRO B 1 381 ? -14.195 17.391 22.344 1 86.5 381 PRO B CA 1
ATOM 9726 C C . PRO B 1 381 ? -13.617 16.734 21.094 1 86.5 381 PRO B C 1
ATOM 9728 O O . PRO B 1 381 ? -14.242 16.75 20.031 1 86.5 381 PRO B O 1
ATOM 9731 N N . LEU B 1 382 ? -12.492 16.141 21.25 1 87.88 382 LEU B N 1
ATOM 9732 C CA . LEU B 1 382 ? -11.867 15.539 20.078 1 87.88 382 LEU B CA 1
ATOM 9733 C C . LEU B 1 382 ? -12.719 14.391 19.531 1 87.88 382 LEU B C 1
ATOM 9735 O O . LEU B 1 382 ? -12.914 14.273 18.328 1 87.88 382 LEU B O 1
ATOM 9739 N N . LEU B 1 383 ? -13.195 13.555 20.422 1 89.56 383 LEU B N 1
ATOM 9740 C CA . LEU B 1 383 ? -14.039 12.43 20.016 1 89.56 383 LEU B CA 1
ATOM 9741 C C . LEU B 1 383 ? -15.375 12.914 19.484 1 89.56 383 LEU B C 1
ATOM 9743 O O . LEU B 1 383 ? -15.867 12.406 18.469 1 89.56 383 LEU B O 1
ATOM 9747 N N . ALA B 1 384 ? -15.883 13.953 20.094 1 88 384 ALA B N 1
ATOM 9748 C CA . ALA B 1 384 ? -17.234 14.422 19.781 1 88 384 ALA B CA 1
ATOM 9749 C C . ALA B 1 384 ? -17.266 15.188 18.469 1 88 384 ALA B C 1
ATOM 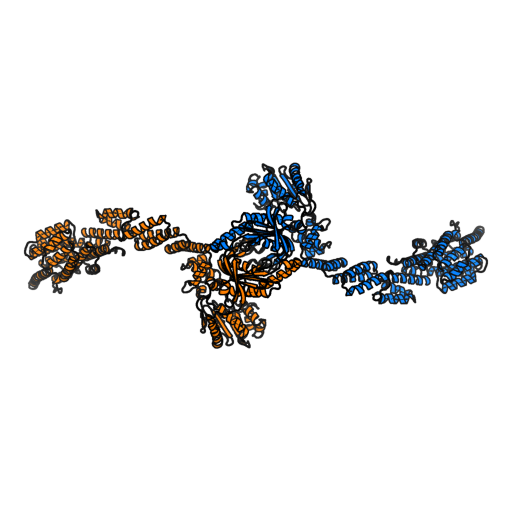9751 O O . ALA B 1 384 ? -18.25 15.156 17.75 1 88 384 ALA B O 1
ATOM 9752 N N . LEU B 1 385 ? -16.172 15.852 18.172 1 89.19 385 LEU B N 1
ATOM 9753 C CA . LEU B 1 385 ? -16.25 16.828 17.094 1 89.19 385 LEU B CA 1
ATOM 9754 C C . LEU B 1 385 ? -15.5 16.328 15.859 1 89.19 385 LEU B C 1
ATOM 9756 O O . LEU B 1 385 ? -15.656 16.891 14.766 1 89.19 385 LEU B O 1
ATOM 9760 N N . GLN B 1 386 ? -14.781 15.227 15.945 1 88.81 386 GLN B N 1
ATOM 9761 C CA . GLN B 1 386 ? -13.984 14.68 14.859 1 88.81 386 GLN B CA 1
ATOM 9762 C C . GLN B 1 386 ? -14.859 14.281 13.672 1 88.81 386 GLN B C 1
ATOM 9764 O O . GLN B 1 386 ? -14.5 14.523 12.523 1 88.81 386 GLN B O 1
ATOM 9769 N N . PRO B 1 387 ? -16.016 13.711 13.93 1 84.19 387 PRO B N 1
ATOM 9770 C CA . PRO B 1 387 ? -16.859 13.336 12.797 1 84.19 387 PRO B CA 1
ATOM 9771 C C . PRO B 1 387 ? -17.312 14.539 11.977 1 84.19 387 PRO B C 1
ATOM 9773 O O . PRO B 1 387 ? -17.344 14.484 10.742 1 84.19 387 PRO B O 1
ATOM 9776 N N . ALA B 1 388 ? -17.672 15.586 12.633 1 84.94 388 ALA B N 1
ATOM 9777 C CA . ALA B 1 388 ? -18.109 16.797 11.945 1 84.94 388 ALA B CA 1
ATOM 9778 C C . ALA B 1 388 ? -16.984 17.406 11.125 1 84.94 388 ALA B C 1
ATOM 9780 O O . ALA B 1 388 ? -17.203 17.891 10.016 1 84.94 388 ALA B O 1
ATOM 9781 N N . LEU B 1 389 ? -15.828 17.375 11.719 1 85.94 389 LEU B N 1
ATOM 9782 C CA . LEU B 1 389 ? -14.656 17.922 11.031 1 85.94 389 LEU B CA 1
ATOM 9783 C C . LEU B 1 389 ? -14.312 17.094 9.805 1 85.94 389 LEU B C 1
ATOM 9785 O O . LEU B 1 389 ? -13.992 17.641 8.75 1 85.94 389 LEU B O 1
ATOM 9789 N N . ASP B 1 390 ? -14.422 15.82 9.914 1 81.81 390 ASP B N 1
ATOM 9790 C CA . ASP B 1 390 ? -14.039 14.93 8.82 1 81.81 390 ASP B CA 1
ATOM 9791 C C . ASP B 1 390 ? -15.078 14.953 7.703 1 81.81 390 ASP B C 1
ATOM 9793 O O . ASP B 1 390 ? -14.789 14.539 6.574 1 81.81 390 ASP B O 1
ATOM 9797 N N . ALA B 1 391 ? -16.25 15.391 7.949 1 77 391 ALA B N 1
ATOM 9798 C CA . ALA B 1 391 ? -17.312 15.453 6.949 1 77 391 ALA B CA 1
ATOM 9799 C C . ALA B 1 391 ? -17.141 16.672 6.043 1 77 391 ALA B C 1
ATOM 9801 O O . ALA B 1 391 ? -17.734 16.734 4.965 1 77 391 ALA B O 1
ATOM 9802 N N . LEU B 1 392 ? -16.266 17.547 6.426 1 80.62 392 LEU B N 1
ATOM 9803 C CA . LEU B 1 392 ? -16.031 18.766 5.652 1 80.62 392 LEU B CA 1
ATOM 9804 C C . LEU B 1 392 ? -15.086 18.5 4.488 1 80.62 392 LEU B C 1
ATOM 9806 O O . LEU B 1 392 ? -14.195 17.656 4.586 1 80.62 392 LEU B O 1
ATOM 9810 N N . PRO B 1 393 ? -15.312 19.344 3.404 1 75.5 393 PRO B N 1
ATOM 9811 C CA . PRO B 1 393 ? -14.273 19.328 2.377 1 75.5 393 PRO B CA 1
ATOM 9812 C C . PRO B 1 393 ? -12.922 19.828 2.9 1 75.5 393 PRO B C 1
ATOM 9814 O O . PRO B 1 393 ? -12.875 20.578 3.871 1 75.5 393 PRO B O 1
ATOM 9817 N N . VAL B 1 394 ? -11.891 19.531 2.24 1 79.5 394 VAL B N 1
ATOM 9818 C CA . VAL B 1 394 ? -10.523 19.719 2.723 1 79.5 394 VAL B CA 1
ATOM 9819 C C . VAL B 1 394 ? -10.273 21.203 2.98 1 79.5 394 VAL B C 1
ATOM 9821 O O . VAL B 1 394 ? -9.781 21.578 4.047 1 79.5 394 VAL B O 1
ATOM 9824 N N . PRO B 1 395 ? -10.641 22.125 2.068 1 85.81 395 PRO B N 1
ATOM 9825 C CA . PRO B 1 395 ? -10.359 23.547 2.332 1 85.81 395 PRO B CA 1
ATOM 9826 C C . PRO B 1 395 ? -11.141 24.094 3.527 1 85.81 395 PRO B C 1
ATOM 9828 O O . PRO B 1 395 ? -10.586 24.828 4.336 1 85.81 395 PRO B O 1
ATOM 9831 N N . GLU B 1 396 ? -12.398 23.734 3.641 1 89.19 396 GLU B N 1
ATOM 9832 C CA . GLU B 1 396 ? -13.227 24.172 4.758 1 89.19 396 GLU B CA 1
ATOM 9833 C C . GLU B 1 396 ? -12.727 23.609 6.078 1 89.19 396 GLU B C 1
ATOM 9835 O O . GLU B 1 396 ? -12.719 24.297 7.098 1 89.19 396 GLU B O 1
ATOM 9840 N N . ARG B 1 397 ? -12.352 22.344 5.984 1 89.81 397 ARG B N 1
ATOM 9841 C CA . ARG B 1 397 ? -11.805 21.719 7.184 1 89.81 397 ARG B CA 1
ATOM 9842 C C . ARG B 1 397 ? -10.531 22.422 7.637 1 89.81 397 ARG B C 1
ATOM 9844 O O . ARG B 1 397 ? -10.383 22.75 8.812 1 89.81 397 ARG B O 1
ATOM 9851 N N . THR B 1 398 ? -9.656 22.688 6.742 1 90.88 398 THR B N 1
ATOM 9852 C CA . THR B 1 398 ? -8.391 23.328 7.047 1 90.88 398 THR B CA 1
ATOM 9853 C C . THR B 1 398 ? -8.617 24.75 7.555 1 90.88 398 THR B C 1
ATOM 9855 O O . THR B 1 398 ? -7.953 25.203 8.492 1 90.88 398 THR B O 1
ATOM 9858 N N . ALA B 1 399 ? -9.508 25.391 6.938 1 94 399 ALA B N 1
ATOM 9859 C CA . ALA B 1 399 ? -9.828 26.766 7.352 1 94 399 ALA B CA 1
ATOM 9860 C C . ALA B 1 399 ? -10.352 26.781 8.781 1 94 399 ALA B C 1
ATOM 9862 O O . ALA B 1 399 ? -9.945 27.641 9.586 1 94 399 ALA B O 1
ATOM 9863 N N . LEU B 1 400 ? -11.258 25.922 9.031 1 93.75 400 LEU B N 1
ATOM 9864 C CA . LEU B 1 400 ? -11.836 25.859 10.367 1 93.75 400 LEU B CA 1
ATOM 9865 C C . LEU B 1 400 ? -10.773 25.547 11.406 1 93.75 400 LEU B C 1
ATOM 9867 O O . LEU B 1 400 ? -10.766 26.141 12.492 1 93.75 400 LEU B O 1
ATOM 9871 N N . LEU B 1 401 ? -9.922 24.625 11.109 1 94.12 401 LEU B N 1
ATOM 9872 C CA . LEU B 1 401 ? -8.828 24.266 12.008 1 94.12 401 LEU B CA 1
ATOM 9873 C C . LEU B 1 401 ? -7.895 25.453 12.211 1 94.12 401 LEU B C 1
ATOM 9875 O O . LEU B 1 401 ? -7.453 25.719 13.328 1 94.12 401 LEU B O 1
ATOM 9879 N N . ALA B 1 402 ? -7.598 26.109 11.172 1 95.5 402 ALA B N 1
ATOM 9880 C CA . ALA B 1 402 ? -6.73 27.281 11.25 1 95.5 402 ALA B CA 1
ATOM 9881 C C . ALA B 1 402 ? -7.352 28.359 12.133 1 95.5 402 ALA B C 1
ATOM 9883 O O . ALA B 1 402 ? -6.672 28.969 12.969 1 95.5 402 ALA B O 1
ATOM 9884 N N . MET B 1 403 ? -8.609 28.625 11.969 1 95.62 403 MET B N 1
ATOM 9885 C CA . MET B 1 403 ? -9.305 29.625 12.773 1 95.62 403 MET B CA 1
ATOM 9886 C C . MET B 1 403 ? -9.32 29.219 14.242 1 95.62 403 MET B C 1
ATOM 9888 O O . MET B 1 403 ? -9.234 30.062 15.133 1 95.62 403 MET B O 1
ATOM 9892 N N . GLY B 1 404 ? -9.461 27.953 14.422 1 94.56 404 GLY B N 1
ATOM 9893 C CA . GLY B 1 404 ? -9.445 27.453 15.789 1 94.56 404 GLY B CA 1
ATOM 9894 C C . GLY B 1 404 ? -8.102 27.625 16.469 1 94.56 404 GLY B C 1
ATOM 9895 O O . GLY B 1 404 ? -8.039 27.953 17.656 1 94.56 404 GLY B O 1
ATOM 9896 N N . VAL B 1 405 ? -7.066 27.391 15.773 1 94.88 405 VAL B N 1
ATOM 9897 C CA . VAL B 1 405 ? -5.715 27.453 16.312 1 94.88 405 VAL B CA 1
ATOM 9898 C C . VAL B 1 405 ? -5.285 28.906 16.484 1 94.88 405 VAL B C 1
ATOM 9900 O O . VAL B 1 405 ? -4.73 29.281 17.516 1 94.88 405 VAL B O 1
ATOM 9903 N N . LEU B 1 406 ? -5.535 29.734 15.453 1 95.75 406 LEU B N 1
ATOM 9904 C CA . LEU B 1 406 ? -5.008 31.094 15.383 1 95.75 406 LEU B CA 1
ATOM 9905 C C . LEU B 1 406 ? -5.922 32.062 16.109 1 95.75 406 LEU B C 1
ATOM 9907 O O . LEU B 1 406 ? -5.492 33.156 16.516 1 95.75 406 LEU B O 1
ATOM 9911 N N . GLY B 1 407 ? -7.176 31.703 16.266 1 92.06 407 GLY B N 1
ATOM 9912 C CA . GLY B 1 407 ? -8.133 32.656 16.812 1 92.06 407 GLY B CA 1
ATOM 9913 C C . GLY B 1 407 ? -8.625 33.656 15.797 1 92.06 407 GLY B C 1
ATOM 9914 O O . GLY B 1 407 ? -8.836 33.312 14.633 1 92.06 407 GLY B O 1
ATOM 9915 N N . GLU B 1 408 ? -8.82 34.844 16.25 1 88.31 408 GLU B N 1
ATOM 9916 C CA . GLU B 1 408 ? -9.336 35.875 15.367 1 88.31 408 GLU B CA 1
ATOM 9917 C C . GLU B 1 408 ? -8.234 36.438 14.469 1 88.31 408 GLU B C 1
ATOM 9919 O O . GLU B 1 408 ? -7.336 37.125 14.945 1 88.31 408 GLU B O 1
ATOM 9924 N N . VAL B 1 409 ? -8.297 36.125 13.211 1 92.56 409 VAL B N 1
ATOM 9925 C CA . VAL B 1 409 ? -7.352 36.625 12.219 1 92.56 409 VAL B CA 1
ATOM 9926 C C . VAL B 1 409 ? -8.102 37.062 10.961 1 92.56 409 VAL B C 1
ATOM 9928 O O . VAL B 1 409 ? -9.227 36.594 10.719 1 92.56 409 VAL B O 1
ATOM 9931 N N . PRO B 1 410 ? -7.496 37.969 10.242 1 91.94 410 PRO B N 1
ATOM 9932 C CA . PRO B 1 410 ? -8.109 38.375 8.977 1 91.94 410 PRO B CA 1
ATOM 9933 C C . PRO B 1 410 ? -8.273 37.219 8.008 1 91.94 410 PRO B C 1
ATOM 9935 O O . PRO B 1 410 ? -7.504 36.25 8.047 1 91.94 410 PRO B O 1
ATOM 9938 N N . PRO B 1 411 ? -9.266 37.25 7.152 1 91.06 411 PRO B N 1
ATOM 9939 C CA . PRO B 1 411 ? -9.555 36.156 6.215 1 91.06 411 PRO B CA 1
ATOM 9940 C C . PRO B 1 411 ? -8.367 35.844 5.312 1 91.06 411 PRO B C 1
ATOM 9942 O O . PRO B 1 411 ? -8.188 34.688 4.91 1 91.06 411 PRO B O 1
ATOM 9945 N N . GLU B 1 412 ? -7.535 36.812 5.059 1 92.75 412 GLU B N 1
ATOM 9946 C CA . GLU B 1 412 ? -6.391 36.625 4.172 1 92.75 412 GLU B CA 1
ATOM 9947 C C . GLU B 1 412 ? -5.414 35.594 4.766 1 92.75 412 GLU B C 1
ATOM 9949 O O . GLU B 1 412 ? -4.797 34.812 4.031 1 92.75 412 GLU B O 1
ATOM 9954 N N . VAL B 1 413 ? -5.32 35.656 6.039 1 95.38 413 VAL B N 1
ATOM 9955 C CA . VAL B 1 413 ? -4.41 34.719 6.723 1 95.38 413 VAL B CA 1
ATOM 9956 C C . VAL B 1 413 ? -4.941 33.312 6.617 1 95.38 413 VAL B C 1
ATOM 9958 O O . VAL B 1 413 ? -4.184 32.375 6.34 1 95.38 413 VAL B O 1
ATOM 9961 N N . VAL B 1 414 ? -6.215 33.125 6.793 1 95.81 414 VAL B N 1
ATOM 9962 C CA . VAL B 1 414 ? -6.84 31.797 6.738 1 95.81 414 VAL B CA 1
ATOM 9963 C C . VAL B 1 414 ? -6.758 31.25 5.32 1 95.81 414 VAL B C 1
ATOM 9965 O O . VAL B 1 414 ? -6.488 30.062 5.121 1 95.81 414 VAL B O 1
ATOM 9968 N N . GLU B 1 415 ? -6.93 32.094 4.367 1 94.31 415 GLU B N 1
ATOM 9969 C CA . GLU B 1 415 ? -6.879 31.688 2.969 1 94.31 415 GLU B CA 1
ATOM 9970 C C . GLU B 1 415 ? -5.461 31.297 2.562 1 94.31 415 GLU B C 1
ATOM 9972 O O . GLU B 1 415 ? -5.277 30.422 1.717 1 94.31 415 GLU B O 1
ATOM 9977 N N . ALA B 1 416 ? -4.5 31.922 3.143 1 94.19 416 ALA B N 1
ATOM 9978 C CA . ALA B 1 416 ? -3.113 31.562 2.852 1 94.19 416 ALA B CA 1
ATOM 9979 C C . ALA B 1 416 ? -2.799 30.141 3.316 1 94.19 416 ALA B C 1
ATOM 9981 O O . ALA B 1 416 ? -1.969 29.453 2.717 1 94.19 416 ALA B O 1
ATOM 9982 N N . ILE B 1 417 ? -3.477 29.766 4.328 1 93 417 ILE B N 1
ATOM 9983 C CA . ILE B 1 417 ? -3.23 28.438 4.898 1 93 417 ILE B CA 1
ATOM 9984 C C . ILE B 1 417 ? -4.094 27.406 4.184 1 93 417 ILE B C 1
ATOM 9986 O O . ILE B 1 417 ? -3.594 26.359 3.77 1 93 417 ILE B O 1
ATOM 9990 N N . ALA B 1 418 ? -5.363 27.656 4.016 1 92.06 418 ALA B N 1
ATOM 9991 C CA . ALA B 1 418 ? -6.34 26.672 3.57 1 92.06 418 ALA B CA 1
ATOM 9992 C C . ALA B 1 418 ? -6.621 26.812 2.076 1 92.06 418 ALA B C 1
ATOM 9994 O O . ALA B 1 418 ? -7.172 25.891 1.455 1 92.06 418 ALA B O 1
ATOM 9995 N N . GLY B 1 419 ? -6.188 27.891 1.417 1 88.5 419 GLY B N 1
ATOM 9996 C CA . GLY B 1 419 ? -6.684 28.203 0.088 1 88.5 419 GLY B CA 1
ATOM 9997 C C . GLY B 1 419 ? -8.102 28.75 0.094 1 88.5 419 GLY B C 1
ATOM 9998 O O . GLY B 1 419 ? -8.648 29.047 1.154 1 88.5 419 GLY B O 1
ATOM 9999 N N . PRO B 1 420 ? -8.672 28.859 -1.023 1 90.75 420 PRO B N 1
ATOM 10000 C CA . PRO B 1 420 ? -10.055 29.328 -1.093 1 90.75 420 PRO B CA 1
ATOM 10001 C C . PRO B 1 420 ? -11.047 28.344 -0.485 1 90.75 420 PRO B C 1
ATOM 10003 O O . PRO B 1 420 ? -10.969 27.141 -0.749 1 90.75 420 PRO B O 1
ATOM 10006 N N . PHE B 1 421 ? -11.906 28.828 0.418 1 89.25 421 PHE B N 1
ATOM 10007 C CA . PHE B 1 421 ? -12.898 27.969 1.056 1 89.25 421 PHE B CA 1
ATOM 10008 C C . PHE B 1 421 ? -14.227 28.703 1.212 1 89.25 421 PHE B C 1
ATOM 10010 O O . PHE B 1 421 ? -14.289 29.922 1.057 1 89.25 421 PHE B O 1
ATOM 10017 N N . SER B 1 422 ? -15.297 27.984 1.469 1 88.88 422 SER B N 1
ATOM 10018 C CA . SER B 1 422 ? -16.625 28.547 1.624 1 88.88 422 SER B CA 1
ATOM 10019 C C . SER B 1 422 ? -16.938 28.844 3.088 1 88.88 422 SER B C 1
ATOM 10021 O O . SER B 1 422 ? -17.281 27.938 3.85 1 88.88 422 SER B O 1
ATOM 10023 N N . ARG B 1 423 ? -16.891 30.094 3.484 1 90.62 423 ARG B N 1
ATOM 10024 C CA . ARG B 1 423 ? -17.266 30.5 4.832 1 90.62 423 ARG B CA 1
ATOM 10025 C C . ARG B 1 423 ? -18.75 30.312 5.07 1 90.62 423 ARG B C 1
ATOM 10027 O O . ARG B 1 423 ? -19.172 30 6.188 1 90.62 423 ARG B O 1
ATOM 10034 N N . GLU B 1 424 ? -19.5 30.469 4.02 1 87.81 424 GLU B N 1
ATOM 10035 C CA . GLU B 1 424 ? -20.953 30.297 4.082 1 87.81 424 GLU B CA 1
ATOM 10036 C C . GLU B 1 424 ? -21.312 28.891 4.535 1 87.81 424 GLU B C 1
ATOM 10038 O O . GLU B 1 424 ? -22.25 28.719 5.324 1 87.81 424 GLU B O 1
ATOM 10043 N N . ARG B 1 425 ? -20.609 28.047 4.07 1 85.38 425 ARG B N 1
ATOM 10044 C CA . ARG B 1 425 ? -20.875 26.656 4.461 1 85.38 425 ARG B CA 1
ATOM 10045 C C . ARG B 1 425 ? -20.609 26.453 5.949 1 85.38 425 ARG B C 1
ATOM 10047 O O . ARG B 1 425 ? -21.391 25.766 6.625 1 85.38 425 ARG B O 1
ATOM 10054 N N . LEU B 1 426 ? -19.516 26.938 6.465 1 91.44 426 LEU B N 1
ATOM 10055 C CA . LEU B 1 426 ? -19.172 26.781 7.871 1 91.44 426 LEU B CA 1
ATOM 10056 C C . LEU B 1 426 ? -20.219 27.438 8.773 1 91.44 426 LEU B C 1
ATOM 10058 O O . LEU B 1 426 ? -20.531 26.906 9.836 1 91.44 426 LEU B O 1
ATOM 10062 N N . VAL B 1 427 ? -20.719 28.516 8.281 1 90.25 427 VAL B N 1
ATOM 10063 C CA . VAL B 1 427 ? -21.75 29.203 9.039 1 90.25 427 VAL B CA 1
ATOM 10064 C C . VAL B 1 427 ? -23.062 28.406 8.953 1 90.25 427 VAL B C 1
ATOM 10066 O O . VAL B 1 427 ? -23.766 28.25 9.953 1 90.25 427 VAL B O 1
ATOM 10069 N N . ALA B 1 428 ? -23.328 27.922 7.734 1 83.25 428 ALA B N 1
ATOM 10070 C CA . ALA B 1 428 ? -24.562 27.156 7.516 1 83.25 428 ALA B CA 1
ATOM 10071 C C . ALA B 1 428 ? -24.562 25.875 8.359 1 83.25 428 ALA B C 1
ATOM 10073 O O . ALA B 1 428 ? -25.609 25.438 8.828 1 83.25 428 ALA B O 1
ATOM 10074 N N . GLU B 1 429 ? -23.422 25.344 8.609 1 86.56 429 GLU B N 1
ATOM 10075 C CA . GLU B 1 429 ? -23.312 24.094 9.375 1 86.56 429 GLU B CA 1
ATOM 10076 C C . GLU B 1 429 ? -23.125 24.391 10.859 1 86.56 429 GLU B C 1
ATOM 10078 O O . GLU B 1 429 ? -22.875 23.469 11.648 1 86.56 429 GLU B O 1
ATOM 10083 N N . GLU B 1 430 ? -23.188 25.625 11.195 1 88 430 GLU B N 1
ATOM 10084 C CA . GLU B 1 430 ? -23.109 26.078 12.586 1 88 430 GLU B CA 1
ATOM 10085 C C . GLU B 1 430 ? -21.766 25.719 13.203 1 88 430 GLU B C 1
ATOM 10087 O O . GLU B 1 430 ? -21.703 25.344 14.383 1 88 430 GLU B O 1
ATOM 10092 N N . LEU B 1 431 ? -20.781 25.688 12.375 1 91.38 431 LEU B N 1
ATOM 10093 C CA . LEU B 1 431 ? -19.438 25.469 12.875 1 91.38 431 LEU B CA 1
ATOM 10094 C C . LEU B 1 431 ? -18.719 26.781 13.109 1 91.38 431 LEU B C 1
ATOM 10096 O O . LEU B 1 431 ? -17.688 26.828 13.805 1 91.38 431 LEU B O 1
ATOM 10100 N N . LEU B 1 432 ? -19.234 27.734 12.484 1 91.06 432 LEU B N 1
ATOM 10101 C CA . LEU B 1 432 ? -18.891 29.125 12.773 1 91.06 432 LEU B CA 1
ATOM 10102 C C . LEU B 1 432 ? -20.109 29.875 13.312 1 91.06 432 LEU B C 1
ATOM 10104 O O . LEU B 1 432 ? -21.172 29.891 12.68 1 91.06 432 LEU B O 1
ATOM 10108 N N . VAL B 1 433 ? -19.969 30.391 14.492 1 87.94 433 VAL B N 1
ATOM 10109 C CA . VAL B 1 433 ? -21.047 31.156 15.109 1 87.94 433 VAL B CA 1
ATOM 10110 C C . VAL B 1 433 ? -20.609 32.594 15.305 1 87.94 433 VAL B C 1
ATOM 10112 O O . VAL B 1 433 ? -19.609 32.875 15.984 1 87.94 433 VAL B O 1
ATOM 10115 N N . HIS B 1 434 ? -21.297 33.469 14.703 1 85.5 434 HIS B N 1
ATOM 10116 C CA . HIS B 1 434 ? -20.984 34.906 14.75 1 85.5 434 HIS B CA 1
ATOM 10117 C C . HIS B 1 434 ? -19.562 35.156 14.273 1 85.5 434 HIS B C 1
ATOM 10119 O O . HIS B 1 434 ? -18.828 35.938 14.898 1 85.5 434 HIS B O 1
ATOM 10125 N N . GLY B 1 435 ? -19.172 34.344 13.328 1 83.25 435 GLY B N 1
ATOM 10126 C CA . GLY B 1 435 ? -17.891 34.531 12.688 1 83.25 435 GLY B CA 1
ATOM 10127 C C . GLY B 1 435 ? -16.734 33.938 13.477 1 83.25 435 GLY B C 1
ATOM 10128 O O . GLY B 1 435 ? -15.57 34.062 13.086 1 83.25 435 GLY B O 1
ATOM 10129 N N . ARG B 1 436 ? -17.062 33.281 14.57 1 90.62 436 ARG B N 1
ATOM 10130 C CA . ARG B 1 436 ? -16.031 32.719 15.43 1 90.62 436 ARG B CA 1
ATOM 10131 C C . ARG B 1 436 ? -16.188 31.203 15.586 1 90.62 436 ARG B C 1
ATOM 10133 O O . ARG B 1 436 ? -17.297 30.688 15.477 1 90.62 436 ARG B O 1
ATOM 10140 N N . VAL B 1 437 ? -15.078 30.609 15.812 1 93 437 VAL B N 1
ATOM 10141 C CA . VAL B 1 437 ? -15.086 29.188 16.109 1 93 437 VAL B CA 1
ATOM 10142 C C . VAL B 1 437 ? -15.461 28.969 17.578 1 93 437 VAL B C 1
ATOM 10144 O O . VAL B 1 437 ? -14.836 29.531 18.469 1 93 437 VAL B O 1
ATOM 10147 N N . PRO B 1 438 ? -16.484 28.172 17.828 1 90.19 438 PRO B N 1
ATOM 10148 C CA . PRO B 1 438 ? -16.844 27.891 19.219 1 90.19 438 PRO B CA 1
ATOM 10149 C C . PRO B 1 438 ? -15.695 27.297 20.016 1 90.19 438 PRO B C 1
ATOM 10151 O O . PRO B 1 438 ? -14.883 26.547 19.453 1 90.19 438 PRO B O 1
ATOM 10154 N N . PRO B 1 439 ? -15.648 27.516 21.344 1 89.62 439 PRO B N 1
ATOM 10155 C CA . PRO B 1 439 ? -14.516 27.141 22.188 1 89.62 439 PRO B CA 1
ATOM 10156 C C . PRO B 1 439 ? -14.227 25.641 22.125 1 89.62 439 PRO B C 1
ATOM 10158 O O . PRO B 1 439 ? -13.062 25.234 22.016 1 89.62 439 PRO B O 1
ATOM 10161 N N . PRO B 1 440 ? -15.281 24.766 22.172 1 89.56 440 PRO B N 1
ATOM 10162 C CA . PRO B 1 440 ? -14.945 23.344 22.094 1 89.56 440 PRO B CA 1
ATOM 10163 C C . PRO B 1 440 ? -14.281 22.953 20.781 1 89.56 440 PRO B C 1
ATOM 10165 O O . PRO B 1 440 ? -13.406 22.078 20.766 1 89.56 440 PRO B O 1
ATOM 10168 N N . LEU B 1 441 ? -14.695 23.562 19.797 1 90.94 441 LEU B N 1
ATOM 10169 C CA . LEU B 1 441 ? -14.117 23.281 18.484 1 90.94 441 LEU B CA 1
ATOM 10170 C C . LEU B 1 441 ? -12.688 23.812 18.391 1 90.94 441 LEU B C 1
ATOM 10172 O O . LEU B 1 441 ? -11.836 23.203 17.734 1 90.94 441 LEU B O 1
ATOM 10176 N N . ALA B 1 442 ? -12.445 24.953 18.953 1 92.56 442 ALA B N 1
ATOM 10177 C CA . ALA B 1 442 ? -11.094 25.5 19 1 92.56 442 ALA B CA 1
ATOM 10178 C C . ALA B 1 442 ? -10.148 24.578 19.766 1 92.56 442 ALA B C 1
ATOM 10180 O O . ALA B 1 442 ? -9 24.391 19.375 1 92.56 442 ALA B O 1
ATOM 10181 N N . GLU B 1 443 ? -10.68 24.094 20.828 1 90.62 443 GLU B N 1
ATOM 10182 C CA . GLU B 1 443 ? -9.883 23.156 21.609 1 90.62 443 GLU B CA 1
ATOM 10183 C C . GLU B 1 443 ? -9.555 21.906 20.797 1 90.62 443 GLU B C 1
ATOM 10185 O O . GLU B 1 443 ? -8.422 21.422 20.812 1 90.62 443 GLU B O 1
ATOM 10190 N N . ALA B 1 444 ? -10.539 21.375 20.141 1 90.88 444 ALA B N 1
ATOM 10191 C CA . ALA B 1 444 ? -10.328 20.203 19.297 1 90.88 444 ALA B CA 1
ATOM 10192 C C . ALA B 1 444 ? -9.312 20.5 18.203 1 90.88 444 ALA B C 1
ATOM 10194 O O . ALA B 1 444 ? -8.477 19.641 17.891 1 90.88 444 ALA B O 1
ATOM 10195 N N . ALA B 1 445 ? -9.406 21.641 17.656 1 91.25 445 ALA B N 1
ATOM 10196 C CA . ALA B 1 445 ? -8.492 22.031 16.594 1 91.25 445 ALA B CA 1
ATOM 10197 C C . ALA B 1 445 ? -7.047 22.062 17.094 1 91.25 445 ALA B C 1
ATOM 10199 O O . ALA B 1 445 ? -6.137 21.578 16.406 1 91.25 445 ALA B O 1
ATOM 10200 N N . ARG B 1 446 ? -6.84 22.609 18.266 1 90.56 446 ARG B N 1
ATOM 10201 C CA . ARG B 1 446 ? -5.504 22.719 18.844 1 90.56 446 ARG B CA 1
ATOM 10202 C C . ARG B 1 446 ? -4.922 21.328 19.125 1 90.56 446 ARG B C 1
ATOM 10204 O O . ARG B 1 446 ? -3.705 21.141 19.094 1 90.56 446 ARG B O 1
ATOM 10211 N N . ARG B 1 447 ? -5.82 20.453 19.359 1 88.44 447 ARG B N 1
ATOM 10212 C CA . ARG B 1 447 ? -5.363 19.094 19.656 1 88.44 447 ARG B CA 1
ATOM 10213 C C . ARG B 1 447 ? -5.152 18.297 18.359 1 88.44 447 ARG B C 1
ATOM 10215 O O . ARG B 1 447 ? -4.285 17.422 18.297 1 88.44 447 ARG B O 1
ATOM 10222 N N . LEU B 1 448 ? -5.949 18.516 17.391 1 89.5 448 LEU B N 1
ATOM 10223 C CA . LEU B 1 448 ? -5.91 17.766 16.141 1 89.5 448 LEU B CA 1
ATOM 10224 C C . LEU B 1 448 ? -4.68 18.141 15.32 1 89.5 448 LEU B C 1
ATOM 10226 O O . LEU B 1 448 ? -4.09 17.297 14.648 1 89.5 448 LEU B O 1
ATOM 10230 N N . VAL B 1 449 ? -4.367 19.422 15.289 1 89.69 449 VAL B N 1
ATOM 10231 C CA . VAL B 1 449 ? -3.246 19.906 14.492 1 89.69 449 VAL B CA 1
ATOM 10232 C C . VAL B 1 449 ? -1.942 19.719 15.266 1 89.69 449 VAL B C 1
ATOM 10234 O O . VAL B 1 449 ? -1.812 20.203 16.406 1 89.69 449 VAL B O 1
ATOM 10237 N N . PRO B 1 450 ? -1.047 19.078 14.703 1 85.62 450 PRO B N 1
ATOM 10238 C CA . PRO B 1 450 ? 0.228 18.844 15.391 1 85.62 450 PRO B CA 1
ATOM 10239 C C . PRO B 1 450 ? 0.948 20.156 15.734 1 85.62 450 PRO B C 1
ATOM 10241 O O . PRO B 1 450 ? 0.779 21.156 15.047 1 85.62 450 PRO B O 1
ATOM 10244 N N . GLU B 1 451 ? 1.828 20.078 16.703 1 85.5 451 GLU B N 1
ATOM 10245 C CA . GLU B 1 451 ? 2.521 21.25 17.234 1 85.5 451 GLU B CA 1
ATOM 10246 C C . GLU B 1 451 ? 3.363 21.922 16.156 1 85.5 451 GLU B C 1
ATOM 10248 O O . GLU B 1 451 ? 3.408 23.156 16.078 1 85.5 451 GLU B O 1
ATOM 10253 N N . GLU B 1 452 ? 4.051 21.172 15.391 1 84.75 452 GLU B N 1
ATOM 10254 C CA . GLU B 1 452 ? 4.914 21.734 14.352 1 84.75 452 GLU B CA 1
ATOM 10255 C C . GLU B 1 452 ? 4.105 22.547 13.336 1 84.75 452 GLU B C 1
ATOM 10257 O O . GLU B 1 452 ? 4.539 23.609 12.891 1 84.75 452 GLU B O 1
ATOM 10262 N N . GLU B 1 453 ? 2.975 22 13.031 1 88.25 453 GLU B N 1
ATOM 10263 C CA . GLU B 1 453 ? 2.115 22.688 12.07 1 88.25 453 GLU B CA 1
ATOM 10264 C C . GLU B 1 453 ? 1.504 23.953 12.68 1 88.25 453 GLU B C 1
ATOM 10266 O O . GLU B 1 453 ? 1.372 24.969 12 1 88.25 453 GLU B O 1
ATOM 10271 N N . ARG B 1 454 ? 1.102 23.875 13.922 1 93.31 454 ARG B N 1
ATOM 10272 C CA . ARG B 1 454 ? 0.591 25.062 14.609 1 93.31 454 ARG B CA 1
ATOM 10273 C C . ARG B 1 454 ? 1.628 26.172 14.617 1 93.31 454 ARG B C 1
ATOM 10275 O O . ARG B 1 454 ? 1.301 27.344 14.367 1 93.31 454 ARG B O 1
ATOM 10282 N N . THR B 1 455 ? 2.84 25.797 14.914 1 93.44 455 THR B N 1
ATOM 10283 C CA . THR B 1 455 ? 3.936 26.75 14.938 1 93.44 455 THR B CA 1
ATOM 10284 C C . THR B 1 455 ? 4.113 27.406 13.57 1 93.44 455 THR B C 1
ATOM 10286 O O . THR B 1 455 ? 4.281 28.625 13.469 1 93.44 455 THR B O 1
ATOM 10289 N N . GLN B 1 456 ? 3.996 26.641 12.594 1 93.19 456 GLN B N 1
ATOM 10290 C CA . GLN B 1 456 ? 4.145 27.156 11.242 1 93.19 456 GLN B CA 1
ATOM 10291 C C . GLN B 1 456 ? 3 28.109 10.883 1 93.19 456 GLN B C 1
ATOM 10293 O O . GLN B 1 456 ? 3.209 29.125 10.219 1 93.19 456 GLN B O 1
ATOM 10298 N N . TRP B 1 457 ? 1.812 27.75 11.305 1 95.31 457 TRP B N 1
ATOM 10299 C CA . TRP B 1 457 ? 0.656 28.594 11.031 1 95.31 457 TRP B CA 1
ATOM 10300 C C . TRP B 1 457 ? 0.781 29.938 11.75 1 95.31 457 TRP B C 1
ATOM 10302 O O . TRP B 1 457 ? 0.474 30.984 11.172 1 95.31 457 TRP B O 1
ATOM 10312 N N . HIS B 1 458 ? 1.238 29.906 12.992 1 96.75 458 HIS B N 1
ATOM 10313 C CA . HIS B 1 458 ? 1.446 31.141 13.742 1 96.75 458 HIS B CA 1
ATOM 10314 C C . HIS B 1 458 ? 2.531 32 13.102 1 96.75 458 HIS B C 1
ATOM 10316 O O . HIS B 1 458 ? 2.404 33.219 13.047 1 96.75 458 HIS B O 1
ATOM 10322 N N . ARG B 1 459 ? 3.566 31.391 12.625 1 96.19 459 ARG B N 1
ATOM 10323 C CA . ARG B 1 459 ? 4.633 32.125 11.953 1 96.19 459 ARG B CA 1
ATOM 10324 C C . ARG B 1 459 ? 4.121 32.781 10.68 1 96.19 459 ARG B C 1
ATOM 10326 O O . ARG B 1 459 ? 4.465 33.938 10.398 1 96.19 459 ARG B O 1
ATOM 10333 N N . LEU B 1 460 ? 3.402 32.062 9.969 1 95.19 460 LEU B N 1
ATOM 10334 C CA . LEU B 1 460 ? 2.836 32.625 8.742 1 95.19 460 LEU B CA 1
ATOM 10335 C C . LEU B 1 460 ? 1.895 33.781 9.047 1 95.19 460 LEU B C 1
ATOM 10337 O O . LEU B 1 460 ? 1.93 34.812 8.375 1 95.19 460 LEU B O 1
ATOM 10341 N N . ALA B 1 461 ? 1.013 33.562 10.047 1 96.88 461 ALA B N 1
ATOM 10342 C CA . ALA B 1 461 ? 0.106 34.656 10.461 1 96.88 461 ALA B CA 1
ATOM 10343 C C . ALA B 1 461 ? 0.881 35.906 10.867 1 96.88 461 ALA B C 1
ATOM 10345 O O . ALA B 1 461 ? 0.519 37 10.477 1 96.88 461 ALA B O 1
ATOM 10346 N N . ALA B 1 462 ? 1.943 35.688 11.625 1 96.69 462 ALA B N 1
ATOM 10347 C CA . ALA B 1 462 ? 2.773 36.812 12.062 1 96.69 462 ALA B CA 1
ATOM 10348 C C . ALA B 1 462 ? 3.361 37.531 10.867 1 96.69 462 ALA B C 1
ATOM 10350 O O . ALA B 1 462 ? 3.355 38.781 10.836 1 96.69 462 ALA B O 1
ATOM 10351 N N . ARG B 1 463 ? 3.879 36.844 9.914 1 95.69 463 ARG B N 1
ATOM 10352 C CA . ARG B 1 463 ? 4.492 37.438 8.727 1 95.69 463 ARG B CA 1
ATOM 10353 C C . ARG B 1 463 ? 3.475 38.25 7.938 1 95.69 463 ARG B C 1
ATOM 10355 O O . ARG B 1 463 ? 3.762 39.375 7.512 1 95.69 463 ARG B O 1
ATOM 10362 N N . LEU B 1 464 ? 2.328 37.719 7.762 1 95.25 464 LEU B N 1
ATOM 10363 C CA . LEU B 1 464 ? 1.302 38.375 6.961 1 95.25 464 LEU B CA 1
ATOM 10364 C C . LEU B 1 464 ? 0.74 39.594 7.695 1 95.25 464 LEU B C 1
ATOM 10366 O O . LEU B 1 464 ? 0.471 40.625 7.078 1 95.25 464 LEU B O 1
ATOM 10370 N N . LEU B 1 465 ? 0.547 39.438 8.969 1 95.75 465 LEU B N 1
ATOM 10371 C CA . LEU B 1 465 ? 0.043 40.562 9.766 1 95.75 465 LEU B CA 1
ATOM 10372 C C . LEU B 1 465 ? 1.068 41.688 9.844 1 95.75 465 LEU B C 1
ATOM 10374 O O . LEU B 1 465 ? 0.709 42.844 9.781 1 95.75 465 LEU B O 1
ATOM 10378 N N . ALA B 1 466 ? 2.305 41.312 9.977 1 93.81 466 ALA B N 1
ATOM 10379 C CA . ALA B 1 466 ? 3.363 42.312 9.984 1 93.81 466 ALA B CA 1
ATOM 10380 C C . ALA B 1 466 ? 3.404 43.062 8.664 1 93.81 466 ALA B C 1
ATOM 10382 O O . ALA B 1 466 ? 3.617 44.281 8.648 1 93.81 466 ALA B O 1
ATOM 10383 N N . ALA B 1 467 ? 3.191 42.344 7.605 1 93.31 467 ALA B N 1
ATOM 10384 C CA . ALA B 1 467 ? 3.184 42.969 6.281 1 93.31 467 ALA B CA 1
ATOM 10385 C C . ALA B 1 467 ? 2.033 43.969 6.145 1 93.31 467 ALA B C 1
ATOM 10387 O O . ALA B 1 467 ? 2.129 44.938 5.391 1 93.31 467 ALA B O 1
ATOM 10388 N N . GLN B 1 468 ? 0.978 43.812 6.898 1 92.56 468 GLN B N 1
ATOM 10389 C CA . GLN B 1 468 ? -0.179 44.688 6.871 1 92.56 468 GLN B CA 1
ATOM 10390 C C . GLN B 1 468 ? -0.042 45.812 7.902 1 92.56 468 GLN B C 1
ATOM 10392 O O . GLN B 1 468 ? -0.961 46.625 8.086 1 92.56 468 GLN B O 1
ATOM 10397 N N . GLY B 1 469 ? 1.078 45.75 8.617 1 89.31 469 GLY B N 1
ATOM 10398 C CA . GLY B 1 469 ? 1.323 46.781 9.602 1 89.31 469 GLY B CA 1
ATOM 10399 C C . GLY B 1 469 ? 0.674 46.5 10.945 1 89.31 469 GLY B C 1
ATOM 10400 O O . GLY B 1 469 ? 0.653 47.375 11.82 1 89.31 469 GLY B O 1
ATOM 10401 N N . ARG B 1 470 ? 0.084 45.344 11.102 1 91.94 470 ARG B N 1
ATOM 10402 C CA . ARG B 1 470 ? -0.535 44.938 12.367 1 91.94 470 ARG B CA 1
ATOM 10403 C C . ARG B 1 470 ? 0.481 44.281 13.289 1 91.94 470 ARG B C 1
ATOM 10405 O O . ARG B 1 470 ? 0.394 43.094 13.57 1 91.94 470 ARG B O 1
ATOM 10412 N N . LEU B 1 471 ? 1.302 45.062 13.859 1 92.75 471 LEU B N 1
ATOM 10413 C CA . LEU B 1 471 ? 2.518 44.594 14.523 1 92.75 471 LEU B CA 1
ATOM 10414 C C . LEU B 1 471 ? 2.195 43.938 15.867 1 92.75 471 LEU B C 1
ATOM 10416 O O . LEU B 1 471 ? 2.855 43 16.281 1 92.75 471 LEU B O 1
ATOM 10420 N N . GLU B 1 472 ? 1.2 44.531 16.594 1 92.31 472 GLU B N 1
ATOM 10421 C CA . GLU B 1 472 ? 0.836 43.938 17.891 1 92.31 472 GLU B CA 1
ATOM 10422 C C . GLU B 1 472 ? 0.296 42.531 17.719 1 92.31 472 GLU B C 1
ATOM 10424 O O . GLU B 1 472 ? 0.654 41.625 18.484 1 92.31 472 GLU B O 1
ATOM 10429 N N . GLU B 1 473 ? -0.528 42.375 16.75 1 94.75 473 GLU B N 1
ATOM 10430 C CA . GLU B 1 473 ? -1.069 41.062 16.469 1 94.75 473 GLU B CA 1
ATOM 10431 C C . GLU B 1 473 ? 0.02 40.094 15.969 1 94.75 473 GLU B C 1
ATOM 10433 O O . GLU B 1 473 ? 0.028 38.938 16.312 1 94.75 473 GLU B O 1
ATOM 10438 N N . ALA B 1 474 ? 0.906 40.656 15.125 1 96.5 474 ALA B N 1
ATOM 10439 C CA . ALA B 1 474 ? 2.029 39.875 14.641 1 96.5 474 ALA B CA 1
ATOM 10440 C C . ALA B 1 474 ? 2.889 39.375 15.797 1 96.5 474 ALA B C 1
ATOM 10442 O O . ALA B 1 474 ? 3.322 38.219 15.797 1 96.5 474 ALA B O 1
ATOM 10443 N N . ALA B 1 475 ? 3.109 40.219 16.75 1 96.06 475 ALA B N 1
ATOM 10444 C CA . ALA B 1 475 ? 3.91 39.844 17.922 1 96.06 475 ALA B CA 1
ATOM 10445 C C . ALA B 1 475 ? 3.24 38.75 18.719 1 96.06 475 ALA B C 1
ATOM 10447 O O . ALA B 1 475 ? 3.914 37.844 19.25 1 96.06 475 ALA B O 1
ATOM 10448 N N . HIS B 1 476 ? 1.971 38.906 18.812 1 95.25 476 HIS B N 1
ATOM 10449 C CA . HIS B 1 476 ? 1.223 37.875 19.516 1 95.25 476 HIS B CA 1
ATOM 10450 C C . HIS B 1 476 ? 1.44 36.5 18.891 1 95.25 476 HIS B C 1
ATOM 10452 O O . HIS B 1 476 ? 1.729 35.531 19.578 1 95.25 476 HIS B O 1
ATOM 10458 N N . HIS B 1 477 ? 1.352 36.375 17.625 1 96.69 477 HIS B N 1
ATOM 10459 C CA . HIS B 1 477 ? 1.491 35.125 16.922 1 96.69 477 HIS B CA 1
ATOM 10460 C C . HIS B 1 477 ? 2.938 34.625 16.938 1 96.69 477 HIS B C 1
ATOM 10462 O O . HIS B 1 477 ? 3.195 33.438 16.969 1 96.69 477 HIS B O 1
ATOM 10468 N N . LEU B 1 478 ? 3.867 35.531 16.938 1 96.19 478 LEU B N 1
ATOM 10469 C CA . LEU B 1 478 ? 5.262 35.125 17.094 1 96.19 478 LEU B CA 1
ATOM 10470 C C . LEU B 1 478 ? 5.496 34.5 18.469 1 96.19 478 LEU B C 1
ATOM 10472 O O . LEU B 1 478 ? 6.23 33.531 18.578 1 96.19 478 LEU B O 1
ATOM 10476 N N . ALA B 1 479 ? 4.902 35.125 19.453 1 95.44 479 ALA B N 1
ATOM 10477 C CA . ALA B 1 479 ? 5.02 34.562 20.797 1 95.44 479 ALA B CA 1
ATOM 10478 C C . ALA B 1 479 ? 4.418 33.156 20.859 1 95.44 479 ALA B C 1
ATOM 10480 O O . ALA B 1 479 ? 4.996 32.25 21.469 1 95.44 479 ALA B O 1
ATOM 10481 N N . GLU B 1 480 ? 3.281 33 20.219 1 94.38 480 GLU B N 1
ATOM 10482 C CA . GLU B 1 480 ? 2.613 31.703 20.188 1 94.38 480 GLU B CA 1
ATOM 10483 C C . GLU B 1 480 ? 3.439 30.672 19.422 1 94.38 480 GLU B C 1
ATOM 10485 O O . GLU B 1 480 ? 3.359 29.469 19.688 1 94.38 480 GLU B O 1
ATOM 10490 N N . ALA B 1 481 ? 4.242 31.141 18.5 1 94.5 481 ALA B N 1
ATOM 10491 C CA . ALA B 1 481 ? 5.113 30.266 17.719 1 94.5 481 ALA B CA 1
ATOM 10492 C C . ALA B 1 481 ? 6.402 29.953 18.484 1 94.5 481 ALA B C 1
ATOM 10494 O O . ALA B 1 481 ? 7.281 29.25 17.969 1 94.5 481 ALA B O 1
ATOM 10495 N N . GLY B 1 482 ? 6.562 30.578 19.688 1 92 482 GLY B N 1
ATOM 10496 C CA . GLY B 1 482 ? 7.734 30.328 20.516 1 92 482 GLY B CA 1
ATOM 10497 C C . GLY B 1 482 ? 8.875 31.281 20.234 1 92 482 GLY B C 1
ATOM 10498 O O . GLY B 1 482 ? 10.008 31.062 20.688 1 92 482 GLY B O 1
ATOM 10499 N N . GLU B 1 483 ? 8.57 32.219 19.469 1 94.5 483 GLU B N 1
ATOM 10500 C CA . GLU B 1 483 ? 9.586 33.219 19.109 1 94.5 483 GLU B CA 1
ATOM 10501 C C . GLU B 1 483 ? 9.422 34.5 19.938 1 94.5 483 GLU B C 1
ATOM 10503 O O . GLU B 1 483 ? 9.195 35.562 19.391 1 94.5 483 GLU B O 1
ATOM 10508 N N . ALA B 1 484 ? 9.633 34.344 21.172 1 94 484 ALA B N 1
ATOM 10509 C CA . ALA B 1 484 ? 9.391 35.406 22.125 1 94 484 ALA B CA 1
ATOM 10510 C C . ALA B 1 484 ? 10.32 36.594 21.891 1 94 484 ALA B C 1
ATOM 10512 O O . ALA B 1 484 ? 9.93 37.75 22.047 1 94 484 ALA B O 1
ATOM 10513 N N . ARG B 1 485 ? 11.516 36.312 21.484 1 94.31 485 ARG B N 1
ATOM 10514 C CA . ARG B 1 485 ? 12.492 37.375 21.25 1 94.31 485 ARG B CA 1
ATOM 10515 C C . ARG B 1 485 ? 12.055 38.25 20.094 1 94.31 485 ARG B C 1
ATOM 10517 O O . ARG B 1 485 ? 12.07 39.469 20.203 1 94.31 485 ARG B O 1
ATOM 10524 N N . GLU B 1 486 ? 11.656 37.688 19.094 1 94.5 486 GLU B N 1
ATOM 10525 C CA . GLU B 1 486 ? 11.211 38.406 17.922 1 94.5 486 GLU B CA 1
ATOM 10526 C C . GLU B 1 486 ? 9.93 39.188 18.219 1 94.5 486 GLU B C 1
ATOM 10528 O O . GLU B 1 486 ? 9.742 40.312 17.734 1 94.5 486 GLU B O 1
ATOM 10533 N N . ALA B 1 487 ? 9.078 38.594 19.016 1 96.19 487 ALA B N 1
ATOM 10534 C CA . ALA B 1 487 ? 7.844 39.25 19.422 1 96.19 487 ALA B CA 1
ATOM 10535 C C . ALA B 1 487 ? 8.141 40.531 20.219 1 96.19 487 ALA B C 1
ATOM 10537 O O . ALA B 1 487 ? 7.566 41.594 19.969 1 96.19 487 ALA B O 1
ATOM 10538 N N . ALA B 1 488 ? 9.031 40.406 21.125 1 95.81 488 ALA B N 1
ATOM 10539 C CA . ALA B 1 488 ? 9.43 41.531 21.953 1 95.81 488 ALA B CA 1
ATOM 10540 C C . ALA B 1 488 ? 10.039 42.656 21.094 1 95.81 488 ALA B C 1
ATOM 10542 O O . ALA B 1 488 ? 9.797 43.812 21.344 1 95.81 488 ALA B O 1
ATOM 10543 N N . HIS B 1 489 ? 10.797 42.25 20.156 1 95.06 489 HIS B N 1
ATOM 10544 C CA . HIS B 1 489 ? 11.438 43.219 19.266 1 95.06 489 HIS B CA 1
ATOM 10545 C C . HIS B 1 489 ? 10.398 44 18.469 1 95.06 489 HIS B C 1
ATOM 10547 O O . HIS B 1 489 ? 10.508 45.219 18.344 1 95.06 489 HIS B O 1
ATOM 10553 N N . LEU B 1 490 ? 9.422 43.375 18.031 1 94.62 490 LEU B N 1
ATOM 10554 C CA . LEU B 1 490 ? 8.391 44.031 17.234 1 94.62 490 LEU B CA 1
ATOM 10555 C C . LEU B 1 490 ? 7.602 45 18.094 1 94.62 490 LEU B C 1
ATOM 10557 O O . LEU B 1 490 ? 7.273 46.125 17.625 1 94.62 490 LEU B O 1
ATOM 10561 N N . LEU B 1 491 ? 7.293 44.594 19.25 1 96.12 491 LEU B N 1
ATOM 10562 C CA . LEU B 1 491 ? 6.574 45.469 20.172 1 96.12 491 LEU B CA 1
ATOM 10563 C C . LEU B 1 491 ? 7.418 46.688 20.531 1 96.12 491 LEU B C 1
ATOM 10565 O O . LEU B 1 491 ? 6.898 47.781 20.609 1 96.12 491 LEU B O 1
ATOM 10569 N N . ARG B 1 492 ? 8.68 46.469 20.688 1 95.75 492 ARG B N 1
ATOM 10570 C CA . ARG B 1 492 ? 9.586 47.562 21 1 95.75 492 ARG B CA 1
ATOM 10571 C C . ARG B 1 492 ? 9.664 48.562 19.859 1 95.75 492 ARG B C 1
ATOM 10573 O O . ARG B 1 492 ? 9.617 49.781 20.078 1 95.75 492 ARG B O 1
ATOM 10580 N N . VAL B 1 493 ? 9.766 48.094 18.688 1 93.75 493 VAL B N 1
ATOM 10581 C CA . VAL B 1 493 ? 9.852 48.938 17.516 1 93.75 493 VAL B CA 1
ATOM 10582 C C . VAL B 1 493 ? 8.586 49.781 17.375 1 93.75 493 VAL B C 1
ATOM 10584 O O . VAL B 1 493 ? 8.648 50.969 17.078 1 93.75 493 VAL B O 1
ATOM 10587 N N . GLN B 1 494 ? 7.477 49.156 17.641 1 94.69 494 GLN B N 1
ATOM 10588 C CA . GLN B 1 494 ? 6.211 49.875 17.562 1 94.69 494 GLN B CA 1
ATOM 10589 C C . GLN B 1 494 ? 6.105 50.906 18.672 1 94.69 494 GLN B C 1
ATOM 10591 O O . GLN B 1 494 ? 5.629 52.031 18.453 1 94.69 494 GLN B O 1
ATOM 10596 N N . ALA B 1 495 ? 6.512 50.531 19.812 1 95.88 495 ALA B N 1
ATOM 10597 C CA . ALA B 1 495 ? 6.5 51.469 20.938 1 95.88 495 ALA B CA 1
ATOM 10598 C C . ALA B 1 495 ? 7.371 52.688 20.656 1 95.88 495 ALA B C 1
ATOM 10600 O O . ALA B 1 495 ? 6.961 53.812 20.906 1 95.88 495 ALA B O 1
ATOM 10601 N N . GLN B 1 496 ? 8.523 52.469 20.109 1 94.81 496 GLN B N 1
ATOM 10602 C CA . GLN B 1 496 ? 9.453 53.562 19.781 1 94.81 496 GLN B CA 1
ATOM 10603 C C . GLN B 1 496 ? 8.859 54.469 18.719 1 94.81 496 GLN B C 1
ATOM 10605 O O . GLN B 1 496 ? 9.008 55.688 18.797 1 94.81 496 GLN B O 1
ATOM 10610 N N . ALA B 1 497 ? 8.219 53.906 17.797 1 93.75 497 ALA B N 1
ATOM 10611 C CA . ALA B 1 497 ? 7.602 54.688 16.734 1 93.75 497 ALA B CA 1
ATOM 10612 C C . ALA B 1 497 ? 6.5 55.594 17.297 1 93.75 497 ALA B C 1
ATOM 10614 O O . ALA B 1 497 ? 6.41 56.781 16.953 1 93.75 497 ALA B O 1
ATOM 10615 N N . LEU B 1 498 ? 5.676 55.031 18.141 1 94.44 498 LEU B N 1
ATOM 10616 C CA . LEU B 1 498 ? 4.594 55.812 18.75 1 94.44 498 LEU B CA 1
ATOM 10617 C C . LEU B 1 498 ? 5.152 56.906 19.641 1 94.44 498 LEU B C 1
ATOM 10619 O O . LEU B 1 498 ? 4.621 58.031 19.656 1 94.44 498 LEU B O 1
ATOM 10623 N N . TRP B 1 499 ? 6.207 56.625 20.312 1 95.19 499 TRP B N 1
ATOM 10624 C CA . TRP B 1 499 ? 6.852 57.625 21.172 1 95.19 499 TRP B CA 1
ATOM 10625 C C . TRP B 1 499 ? 7.414 58.75 20.344 1 95.19 499 TRP B C 1
ATOM 10627 O O . TRP B 1 499 ? 7.203 59.938 20.656 1 95.19 499 TRP B O 1
ATOM 10637 N N . ARG B 1 500 ? 8.039 58.438 19.266 1 92.69 500 ARG B N 1
ATOM 10638 C CA . ARG B 1 500 ? 8.625 59.438 18.391 1 92.69 500 ARG B CA 1
ATOM 10639 C C . ARG B 1 500 ? 7.551 60.344 17.766 1 92.69 500 ARG B C 1
ATOM 10641 O O . ARG B 1 500 ? 7.801 61.5 17.453 1 92.69 500 ARG B O 1
ATOM 10648 N N . GLU B 1 501 ? 6.359 59.75 17.688 1 93.44 501 GLU B N 1
ATOM 10649 C CA . GLU B 1 501 ? 5.25 60.5 17.078 1 93.44 501 GLU B CA 1
ATOM 10650 C C . GLU B 1 501 ? 4.5 61.312 18.125 1 93.44 501 GLU B C 1
ATOM 10652 O O . GLU B 1 501 ? 3.516 61.969 17.797 1 93.44 501 GLU B O 1
ATOM 10657 N N . GLY B 1 502 ? 5.047 61.281 19.328 1 93 502 GLY B N 1
ATOM 10658 C CA . GLY B 1 502 ? 4.477 62.125 20.359 1 93 502 GLY B CA 1
ATOM 10659 C C . GLY B 1 502 ? 3.391 61.438 21.172 1 93 502 GLY B C 1
ATOM 10660 O O . GLY B 1 502 ? 2.578 62.125 21.812 1 93 502 GLY B O 1
ATOM 10661 N N . HIS B 1 503 ? 3.342 60.125 21.047 1 94.75 503 HIS B N 1
ATOM 10662 C CA . HIS B 1 503 ? 2.318 59.375 21.781 1 94.75 503 HIS B CA 1
ATOM 10663 C C . HIS B 1 503 ? 2.945 58.406 22.766 1 94.75 503 HIS B C 1
ATOM 10665 O O . HIS B 1 503 ? 2.729 57.188 22.688 1 94.75 503 HIS B O 1
ATOM 10671 N N . PRO B 1 504 ? 3.678 58.938 23.781 1 95.06 504 PRO B N 1
ATOM 10672 C CA . PRO B 1 504 ? 4.273 58.031 24.781 1 95.06 504 PRO B CA 1
ATOM 10673 C C . PRO B 1 504 ? 3.23 57.281 25.594 1 95.06 504 PRO B C 1
ATOM 10675 O O . PRO B 1 504 ? 3.514 56.188 26.094 1 95.06 504 PRO B O 1
ATOM 10678 N N . ASP B 1 505 ? 2.006 57.875 25.672 1 93.38 505 ASP B N 1
ATOM 10679 C CA . ASP B 1 505 ? 0.921 57.188 26.391 1 93.38 505 ASP B CA 1
ATOM 10680 C C . ASP B 1 505 ? 0.535 55.875 25.719 1 93.38 505 ASP B C 1
ATOM 10682 O O . ASP B 1 505 ? 0.237 54.906 26.391 1 93.38 505 ASP B O 1
ATOM 10686 N N . ARG B 1 506 ? 0.539 55.875 24.453 1 93.75 506 ARG B N 1
ATOM 10687 C CA . ARG B 1 506 ? 0.185 54.688 23.672 1 93.75 506 ARG B CA 1
ATOM 10688 C C . ARG B 1 506 ? 1.369 53.75 23.578 1 93.75 506 ARG B C 1
ATOM 10690 O O . ARG B 1 506 ? 1.189 52.531 23.328 1 93.75 506 ARG B O 1
ATOM 10697 N N . ALA B 1 507 ? 2.574 54.25 23.734 1 95.38 507 ALA B N 1
ATOM 10698 C CA . ALA B 1 507 ? 3.793 53.438 23.656 1 95.38 507 ALA B CA 1
ATOM 10699 C C . ALA B 1 507 ? 3.977 52.594 24.922 1 95.38 507 ALA B C 1
ATOM 10701 O O . ALA B 1 507 ? 4.523 51.5 24.875 1 95.38 507 ALA B O 1
ATOM 10702 N N . LEU B 1 508 ? 3.492 53.094 26 1 95 508 LEU B N 1
ATOM 10703 C CA . LEU B 1 508 ? 3.77 52.5 27.312 1 95 508 LEU B CA 1
ATOM 10704 C C . LEU B 1 508 ? 3.217 51.094 27.406 1 95 508 LEU B C 1
ATOM 10706 O O . LEU B 1 508 ? 3.926 50.156 27.812 1 95 508 LEU B O 1
ATOM 10710 N N . PRO B 1 509 ? 1.911 50.906 27.016 1 94.94 509 PRO B N 1
ATOM 10711 C CA . PRO B 1 509 ? 1.412 49.531 27.094 1 94.94 509 PRO B CA 1
ATOM 10712 C C . PRO B 1 509 ? 2.221 48.562 26.234 1 94.94 509 PRO B C 1
ATOM 10714 O O . PRO B 1 509 ? 2.367 47.406 26.578 1 94.94 509 PRO B O 1
ATOM 10717 N N . LEU B 1 510 ? 2.771 49 25.156 1 96.06 510 LEU B N 1
ATOM 10718 C CA . LEU B 1 510 ? 3.561 48.156 24.25 1 96.06 510 LEU B CA 1
ATOM 10719 C C . LEU B 1 510 ? 4.906 47.812 24.875 1 96.06 510 LEU B C 1
ATOM 10721 O O . LEU B 1 510 ? 5.395 46.688 24.734 1 96.06 510 LEU B O 1
ATOM 10725 N N . TYR B 1 511 ? 5.52 48.719 25.562 1 95.06 511 TYR B N 1
ATOM 10726 C CA . TYR B 1 511 ? 6.754 48.438 26.281 1 95.06 511 TYR B CA 1
ATOM 10727 C C . TYR B 1 511 ? 6.535 47.406 27.375 1 95.06 511 TYR B C 1
ATOM 10729 O O . TYR B 1 511 ? 7.379 46.531 27.578 1 95.06 511 TYR B O 1
ATOM 10737 N N . GLN B 1 512 ? 5.406 47.531 28.016 1 93.5 512 GLN B N 1
ATOM 10738 C CA . GLN B 1 512 ? 5.078 46.562 29.062 1 93.5 512 GLN B CA 1
ATOM 10739 C C . GLN B 1 512 ? 4.941 45.156 28.484 1 93.5 512 GLN B C 1
ATOM 10741 O O . GLN B 1 512 ? 5.453 44.219 29.062 1 93.5 512 GLN B O 1
ATOM 10746 N N . LYS B 1 513 ? 4.25 45.062 27.453 1 94.69 513 LYS B N 1
ATOM 10747 C CA . LYS B 1 513 ? 4.082 43.75 26.797 1 94.69 513 LYS B CA 1
ATOM 10748 C C . LYS B 1 513 ? 5.426 43.219 26.328 1 94.69 513 LYS B C 1
ATOM 10750 O O . LYS B 1 513 ? 5.68 42 26.438 1 94.69 513 LYS B O 1
ATOM 10755 N N . ALA B 1 514 ? 6.266 44.031 25.797 1 95.94 514 ALA B N 1
ATOM 10756 C CA . ALA B 1 514 ? 7.586 43.625 25.328 1 95.94 514 ALA B CA 1
ATOM 10757 C C . ALA B 1 514 ? 8.445 43.125 26.484 1 95.94 514 ALA B C 1
ATOM 10759 O O . ALA B 1 514 ? 9.211 42.188 26.328 1 95.94 514 ALA B O 1
ATOM 10760 N N . GLU B 1 515 ? 8.344 43.812 27.578 1 93.69 515 GLU B N 1
ATOM 10761 C CA . GLU B 1 515 ? 9.117 43.406 28.75 1 93.69 515 GLU B CA 1
ATOM 10762 C C . GLU B 1 515 ? 8.742 42 29.219 1 93.69 515 GLU B C 1
ATOM 10764 O O . GLU B 1 515 ? 9.602 41.25 29.672 1 93.69 515 GLU B O 1
ATOM 10769 N N . GLY B 1 516 ? 7.52 41.656 29.141 1 92.81 516 GLY B N 1
ATOM 10770 C CA . GLY B 1 516 ? 7.047 40.344 29.531 1 92.81 516 GLY B CA 1
ATOM 10771 C C . GLY B 1 516 ? 7.566 39.219 28.656 1 92.81 516 GLY B C 1
ATOM 10772 O O . GLY B 1 516 ? 7.719 38.094 29.094 1 92.81 516 GLY B O 1
ATOM 10773 N N . LEU B 1 517 ? 7.918 39.5 27.406 1 94.19 517 LEU B N 1
ATOM 10774 C CA . LEU B 1 517 ? 8.297 38.5 26.422 1 94.19 517 LEU B CA 1
ATOM 10775 C C . LEU B 1 517 ? 9.812 38.469 26.219 1 94.19 517 LEU B C 1
ATOM 10777 O O . LEU B 1 517 ? 10.367 37.5 25.734 1 94.19 517 LEU B O 1
ATOM 10781 N N . ALA B 1 518 ? 10.477 39.531 26.594 1 92.62 518 ALA B N 1
ATOM 10782 C CA . ALA B 1 518 ? 11.875 39.75 26.234 1 92.62 518 ALA B CA 1
ATOM 10783 C C . ALA B 1 518 ? 12.805 38.875 27.047 1 92.62 518 ALA B C 1
ATOM 10785 O O . ALA B 1 518 ? 12.484 38.5 28.172 1 92.62 518 ALA B O 1
ATOM 10786 N N . PRO B 1 519 ? 13.93 38.531 26.406 1 91.5 519 PRO B N 1
ATOM 10787 C CA . PRO B 1 519 ? 14.969 37.844 27.188 1 91.5 519 PRO B CA 1
ATOM 10788 C C . PRO B 1 519 ? 15.516 38.719 28.312 1 91.5 519 PRO B C 1
ATOM 10790 O O . PRO B 1 519 ? 15.383 39.938 28.297 1 91.5 519 PRO B O 1
ATOM 10793 N N . PRO B 1 520 ? 16.125 38.094 29.266 1 88.88 520 PRO B N 1
ATOM 10794 C CA . PRO B 1 520 ? 16.609 38.812 30.438 1 88.88 520 PRO B CA 1
ATOM 10795 C C . PRO B 1 520 ? 17.578 39.938 30.094 1 88.88 520 PRO B C 1
ATOM 10797 O O . PRO B 1 520 ? 17.562 41 30.719 1 88.88 520 PRO B O 1
ATOM 10800 N N . GLY B 1 521 ? 18.25 39.906 29.031 1 89.25 521 GLY B N 1
ATOM 10801 C CA . GLY B 1 521 ? 19.219 40.906 28.656 1 89.25 521 GLY B CA 1
ATOM 10802 C C . GLY B 1 521 ? 18.594 42.188 28.141 1 89.25 521 GLY B C 1
ATOM 10803 O O . GLY B 1 521 ? 19.219 43.25 28.156 1 89.25 521 GLY B O 1
ATOM 10804 N N . TRP B 1 522 ? 17.344 42.188 27.75 1 91.38 522 TRP B N 1
ATOM 10805 C CA . TRP B 1 522 ? 16.656 43.344 27.172 1 91.38 522 TRP B CA 1
ATOM 10806 C C . TRP B 1 522 ? 15.82 44.062 28.219 1 91.38 522 TRP B C 1
ATOM 10808 O O . TRP B 1 522 ? 15.414 45.219 28.016 1 91.38 522 TRP B O 1
ATOM 10818 N N . ARG B 1 523 ? 15.602 43.406 29.328 1 90.31 523 ARG B N 1
ATOM 10819 C CA . ARG B 1 523 ? 14.609 43.906 30.281 1 90.31 523 ARG B CA 1
ATOM 10820 C C . ARG B 1 523 ? 15.016 45.25 30.844 1 90.31 523 ARG B C 1
ATOM 10822 O O . ARG B 1 523 ? 14.172 46.156 30.984 1 90.31 523 ARG B O 1
ATOM 10829 N N . ALA B 1 524 ? 16.281 45.438 31.016 1 91.06 524 ALA B N 1
ATOM 10830 C CA . ALA B 1 524 ? 16.766 46.688 31.578 1 91.06 524 ALA B CA 1
ATOM 10831 C C . ALA B 1 524 ? 16.562 47.844 30.594 1 91.06 524 ALA B C 1
ATOM 10833 O O . ALA B 1 524 ? 16.125 48.938 30.969 1 91.06 524 ALA B O 1
ATOM 10834 N N . SER B 1 525 ? 16.906 47.656 29.406 1 92.75 525 SER B N 1
ATOM 10835 C CA . SER B 1 525 ? 16.781 48.688 28.391 1 92.75 525 SER B CA 1
ATOM 10836 C C . SER B 1 525 ? 15.312 49.031 28.141 1 92.75 525 SER B C 1
ATOM 10838 O O . SER B 1 525 ? 14.969 50.219 27.953 1 92.75 525 SER B O 1
ATOM 10840 N N . LEU B 1 526 ? 14.461 48.094 28.156 1 94.31 526 LEU B N 1
ATOM 10841 C CA . LEU B 1 526 ? 13.039 48.312 27.953 1 94.31 526 LEU B CA 1
ATOM 10842 C C . LEU B 1 526 ? 12.43 49.094 29.109 1 94.31 526 LEU B C 1
ATOM 10844 O O . LEU B 1 526 ? 11.609 50 28.891 1 94.31 526 LEU B O 1
ATOM 10848 N N . ALA B 1 527 ? 12.867 48.781 30.219 1 93.12 527 ALA B N 1
ATOM 10849 C CA . ALA B 1 527 ? 12.391 49.5 31.406 1 93.12 527 ALA B CA 1
ATOM 10850 C C . ALA B 1 527 ? 12.828 50.938 31.375 1 93.12 527 ALA B C 1
ATOM 10852 O O . ALA B 1 527 ? 12.062 51.844 31.75 1 93.12 527 ALA B O 1
ATOM 10853 N N . ALA B 1 528 ? 14.031 51.156 30.984 1 94.5 528 ALA B N 1
ATOM 10854 C CA . ALA B 1 528 ? 14.547 52.5 30.875 1 94.5 528 ALA B CA 1
ATOM 10855 C C . ALA B 1 528 ? 13.766 53.312 29.844 1 94.5 528 ALA B C 1
ATOM 10857 O O . ALA B 1 528 ? 13.461 54.469 30.062 1 94.5 528 ALA B O 1
ATOM 10858 N N . GLU B 1 529 ? 13.461 52.75 28.797 1 95.06 529 GLU B N 1
ATOM 10859 C CA . GLU B 1 529 ? 12.688 53.438 27.75 1 95.06 529 GLU B CA 1
ATOM 10860 C C . GLU B 1 529 ? 11.273 53.75 28.234 1 95.06 529 GLU B C 1
ATOM 10862 O O . GLU B 1 529 ? 10.75 54.812 27.969 1 95.06 529 GLU B O 1
ATOM 10867 N N . ALA B 1 530 ? 10.711 52.781 28.938 1 94.69 530 ALA B N 1
ATOM 10868 C CA . ALA B 1 530 ? 9.367 53 29.484 1 94.69 530 ALA B CA 1
ATOM 10869 C C . ALA B 1 530 ? 9.359 54.125 30.5 1 94.69 530 ALA B C 1
ATOM 10871 O O . ALA B 1 530 ? 8.438 54.969 30.516 1 94.69 530 ALA B O 1
ATOM 10872 N N . GLN B 1 531 ? 10.375 54.156 31.219 1 95.38 531 GLN B N 1
ATOM 10873 C CA . GLN B 1 531 ? 10.5 55.25 32.219 1 95.38 531 GLN B CA 1
ATOM 10874 C C . GLN B 1 531 ? 10.656 56.594 31.547 1 95.38 531 GLN B C 1
ATOM 10876 O O . GLN B 1 531 ? 10.055 57.594 31.969 1 95.38 531 GLN B O 1
ATOM 10881 N N . ASP B 1 532 ? 11.422 56.594 30.547 1 95.69 532 ASP B N 1
ATOM 10882 C CA . ASP B 1 532 ? 11.641 57.844 29.828 1 95.69 532 ASP B CA 1
ATOM 10883 C C . ASP B 1 532 ? 10.367 58.312 29.109 1 95.69 532 ASP B C 1
ATOM 10885 O O . ASP B 1 532 ? 10.109 59.5 29 1 95.69 532 ASP B O 1
ATOM 10889 N N . ALA B 1 533 ? 9.656 57.375 28.656 1 95.25 533 ALA B N 1
ATOM 10890 C CA . ALA B 1 533 ? 8.367 57.719 28.047 1 95.25 533 ALA B CA 1
ATOM 10891 C C . ALA B 1 533 ? 7.43 58.344 29.094 1 95.25 533 ALA B C 1
ATOM 10893 O O . ALA B 1 533 ? 6.734 59.312 28.812 1 95.25 533 ALA B O 1
ATOM 10894 N N . LEU B 1 534 ? 7.48 57.781 30.234 1 94.56 534 LEU B N 1
ATOM 10895 C CA . LEU B 1 534 ? 6.684 58.312 31.328 1 94.56 534 LEU B CA 1
ATOM 10896 C C . LEU B 1 534 ? 7.188 59.688 31.734 1 94.56 534 LEU B C 1
ATOM 10898 O O . LEU B 1 534 ? 6.395 60.594 32.031 1 94.56 534 LEU B O 1
ATOM 10902 N N . ALA B 1 535 ? 8.477 59.844 31.703 1 95.25 535 ALA B N 1
ATOM 10903 C CA . ALA B 1 535 ? 9.086 61.125 32.031 1 95.25 535 ALA B CA 1
ATOM 10904 C C . ALA B 1 535 ? 8.719 62.188 31.016 1 95.25 535 ALA B C 1
ATOM 10906 O O . ALA B 1 535 ? 8.578 63.375 31.375 1 95.25 535 ALA B O 1
ATOM 10907 N N . SER B 1 536 ? 8.523 61.75 29.859 1 95.31 536 SER B N 1
ATOM 10908 C CA . SER B 1 536 ? 8.148 62.688 28.781 1 95.31 536 SER B CA 1
ATOM 10909 C C . SER B 1 536 ? 6.75 63.25 29.016 1 95.31 536 SER B C 1
ATOM 10911 O O . SER B 1 536 ? 6.391 64.25 28.438 1 95.31 536 SER B O 1
ATOM 10913 N N . LEU B 1 537 ? 5.992 62.594 29.812 1 94.31 537 LEU B N 1
ATOM 10914 C CA . LEU B 1 537 ? 4.66 63.062 30.172 1 94.31 537 LEU B CA 1
ATOM 10915 C C . LEU B 1 537 ? 4.68 63.75 31.547 1 94.31 537 LEU B C 1
ATOM 10917 O O . LEU B 1 537 ? 3.635 64.188 32.031 1 94.31 537 LEU B O 1
ATOM 10921 N N . GLY B 1 538 ? 5.863 63.781 32.156 1 91.88 538 GLY B N 1
ATOM 10922 C CA . GLY B 1 538 ? 6.008 64.438 33.438 1 91.88 538 GLY B CA 1
ATOM 10923 C C . GLY B 1 538 ? 5.5 63.594 34.594 1 91.88 538 GLY B C 1
ATOM 10924 O O . GLY B 1 538 ? 5.168 64.125 35.656 1 91.88 538 GLY B O 1
ATOM 10925 N N . ARG B 1 539 ? 5.418 62.312 34.375 1 91.62 539 ARG B N 1
ATOM 10926 C CA . ARG B 1 539 ? 4.828 61.438 35.375 1 91.62 539 ARG B CA 1
ATOM 10927 C C . ARG B 1 539 ? 5.902 60.594 36.094 1 91.62 539 ARG B C 1
ATOM 10929 O O . ARG B 1 539 ? 5.594 59.812 36.969 1 91.62 539 ARG B O 1
ATOM 10936 N N . ALA B 1 540 ? 7.098 60.812 35.625 1 92.69 540 ALA B N 1
ATOM 10937 C CA . ALA B 1 540 ? 8.219 60.094 36.25 1 92.69 540 ALA B CA 1
ATOM 10938 C C . ALA B 1 540 ? 9.523 60.844 36.031 1 92.69 540 ALA B C 1
ATOM 10940 O O . ALA B 1 540 ? 9.578 61.781 35.219 1 92.69 540 ALA B O 1
ATOM 10941 N N . GLU B 1 541 ? 10.508 60.344 36.781 1 93 541 GLU B N 1
ATOM 10942 C CA . GLU B 1 541 ? 11.836 60.906 36.594 1 93 541 GLU B CA 1
ATOM 10943 C C . GLU B 1 541 ? 12.523 60.312 35.375 1 93 541 GLU B C 1
ATOM 10945 O O . GLU B 1 541 ? 12.164 59.219 34.938 1 93 541 GLU B O 1
ATOM 10950 N N . GLU B 1 542 ? 13.352 61.094 34.844 1 92.69 542 GLU B N 1
ATOM 10951 C CA . GLU B 1 542 ? 14.148 60.625 33.719 1 92.69 542 GLU B CA 1
ATOM 10952 C C . GLU B 1 542 ? 15 59.406 34.125 1 92.69 542 GLU B C 1
ATOM 10954 O O . GLU B 1 542 ? 15.547 59.375 35.219 1 92.69 542 GLU B O 1
ATOM 10959 N N . ALA B 1 543 ? 15.07 58.5 33.188 1 92.94 543 ALA B N 1
ATOM 10960 C CA . ALA B 1 543 ? 15.859 57.312 33.438 1 92.94 543 ALA B CA 1
ATOM 10961 C C . ALA B 1 543 ? 17.359 57.625 33.375 1 92.94 543 ALA B C 1
ATOM 10963 O O . ALA B 1 543 ? 17.781 58.469 32.594 1 92.94 543 ALA B O 1
ATOM 10964 N N . ALA B 1 544 ? 18.188 56.844 34.219 1 88.81 544 ALA B N 1
ATOM 10965 C CA . ALA B 1 544 ? 19.625 57.031 34.312 1 88.81 544 ALA B CA 1
ATOM 10966 C C . ALA B 1 544 ? 20.312 56.656 33 1 88.81 544 ALA B C 1
ATOM 10968 O O . ALA B 1 544 ? 21.281 57.312 32.594 1 88.81 544 ALA B O 1
ATOM 10969 N N . SER B 1 545 ? 19.797 55.688 32.344 1 87.31 545 SER B N 1
ATOM 10970 C CA . SER B 1 545 ? 20.406 55.219 31.109 1 87.31 545 SER B CA 1
ATOM 10971 C C . SER B 1 545 ? 19.406 55.188 29.969 1 87.31 545 SER B C 1
ATOM 10973 O O . SER B 1 545 ? 19.438 54.281 29.109 1 87.31 545 SER B O 1
ATOM 10975 N N . GLY B 1 546 ? 18.547 56.25 29.891 1 86.94 546 GLY B N 1
ATOM 10976 C CA . GLY B 1 546 ? 17.516 56.25 28.875 1 86.94 546 GLY B CA 1
ATOM 10977 C C . GLY B 1 546 ? 17.797 57.188 27.734 1 86.94 546 GLY B C 1
ATOM 10978 O O . GLY B 1 546 ? 18.812 57.906 27.734 1 86.94 546 GLY B O 1
ATOM 10979 N N . PRO B 1 547 ? 16.938 57.125 26.703 1 89.25 547 PRO B N 1
ATOM 10980 C CA . PRO B 1 547 ? 17.156 57.938 25.5 1 89.25 547 PRO B CA 1
ATOM 10981 C C . PRO B 1 547 ? 17 59.406 25.766 1 89.25 547 PRO B C 1
ATOM 10983 O O . PRO B 1 547 ? 17.562 60.25 25.031 1 89.25 547 PRO B O 1
ATOM 10986 N N . ARG B 1 548 ? 16.328 59.844 26.781 1 92.5 548 ARG B N 1
ATOM 10987 C CA . ARG B 1 548 ? 16.047 61.25 27.047 1 92.5 548 ARG B CA 1
ATOM 10988 C C . ARG B 1 548 ? 17.328 62 27.406 1 92.5 548 ARG B C 1
ATOM 10990 O O . ARG B 1 548 ? 17.516 63.156 26.984 1 92.5 548 ARG B O 1
ATOM 10997 N N . ARG B 1 549 ? 18.188 61.375 28.125 1 88.81 549 ARG B N 1
ATOM 10998 C CA . ARG B 1 549 ? 19.406 62.031 28.625 1 88.81 549 ARG B CA 1
ATOM 10999 C C . ARG B 1 549 ? 20.344 62.406 27.484 1 88.81 549 ARG B C 1
ATOM 11001 O O . ARG B 1 549 ? 21.031 63.438 27.562 1 88.81 549 ARG B O 1
ATOM 11008 N N . GLU B 1 550 ? 20.266 61.688 26.422 1 87.62 550 GLU B N 1
ATOM 11009 C CA . GLU B 1 550 ? 21.219 61.875 25.344 1 87.62 550 GLU B CA 1
ATOM 110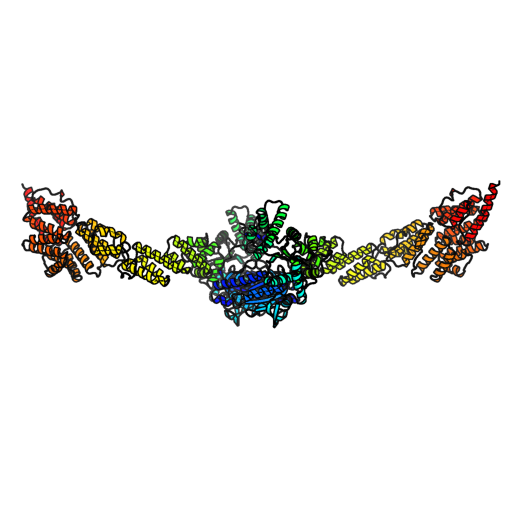10 C C . GLU B 1 550 ? 20.578 62.625 24.172 1 87.62 550 GLU B C 1
ATOM 11012 O O . GLU B 1 550 ? 21.219 62.906 23.156 1 87.62 550 GLU B O 1
ATOM 11017 N N . ASP B 1 551 ? 19.406 63.062 24.312 1 92.31 551 ASP B N 1
ATOM 11018 C CA . ASP B 1 551 ? 18.688 63.656 23.203 1 92.31 551 ASP B CA 1
ATOM 11019 C C . ASP B 1 551 ? 19.141 65.125 23 1 92.31 551 ASP B C 1
ATOM 11021 O O . ASP B 1 551 ? 19.125 65.938 23.938 1 92.31 551 ASP B O 1
ATOM 11025 N N . ALA B 1 552 ? 19.438 65.5 21.797 1 93.5 552 ALA B N 1
ATOM 11026 C CA . ALA B 1 552 ? 19.969 66.812 21.453 1 93.5 552 ALA B CA 1
ATOM 11027 C C . ALA B 1 552 ? 18.906 67.875 21.594 1 93.5 552 ALA B C 1
ATOM 11029 O O . ALA B 1 552 ? 19.203 69 21.969 1 93.5 552 ALA B O 1
ATOM 11030 N N . ALA B 1 553 ? 17.719 67.5 21.25 1 94.19 553 ALA B N 1
ATOM 11031 C CA . ALA B 1 553 ? 16.625 68.5 21.328 1 94.19 553 ALA B CA 1
ATOM 11032 C C . ALA B 1 553 ? 16.344 68.875 22.781 1 94.19 553 ALA B C 1
ATOM 11034 O O . ALA B 1 553 ? 16.109 70.062 23.078 1 94.19 553 ALA B O 1
ATOM 11035 N N . LEU B 1 554 ? 16.359 68 23.625 1 94.62 554 LEU B N 1
ATOM 11036 C CA . LEU B 1 554 ? 16.125 68.25 25.047 1 94.62 554 LEU B CA 1
ATOM 11037 C C . LEU B 1 554 ? 17.281 69.062 25.641 1 94.62 554 LEU B C 1
ATOM 11039 O O . LEU B 1 554 ? 17.047 69.938 26.484 1 94.62 554 LEU B O 1
ATOM 11043 N N . ALA B 1 555 ? 18.469 68.75 25.188 1 93.62 555 ALA B N 1
ATOM 11044 C CA . ALA B 1 555 ? 19.625 69.5 25.625 1 93.62 555 ALA B CA 1
ATOM 11045 C C . ALA B 1 555 ? 19.516 70.938 25.188 1 93.62 555 ALA B C 1
ATOM 11047 O O . ALA B 1 555 ? 19.797 71.875 25.969 1 93.62 555 ALA B O 1
ATOM 11048 N N . ARG B 1 556 ? 19.172 71.125 24 1 95 556 ARG B N 1
ATOM 11049 C CA . ARG B 1 556 ? 18.984 72.5 23.469 1 95 556 ARG B CA 1
ATOM 11050 C C . ARG B 1 556 ? 17.875 73.188 24.219 1 95 556 ARG B C 1
ATOM 11052 O O . ARG B 1 556 ? 17.984 74.438 24.484 1 95 556 ARG B O 1
ATOM 11059 N N . TYR B 1 557 ? 16.859 72.562 24.5 1 95.31 557 TYR B N 1
ATOM 11060 C CA . TYR B 1 557 ? 15.758 73.188 25.234 1 95.31 557 TYR B CA 1
ATOM 11061 C C . TYR B 1 557 ? 16.219 73.625 26.609 1 95.31 557 TYR B C 1
ATOM 11063 O O . TYR B 1 557 ? 15.844 74.688 27.078 1 95.31 557 TYR B O 1
ATOM 11071 N N . ARG B 1 558 ? 16.969 72.75 27.297 1 93.44 558 ARG B N 1
ATOM 11072 C CA . ARG B 1 558 ? 17.484 73.125 28.609 1 93.44 558 ARG B CA 1
ATOM 11073 C C . ARG B 1 558 ? 18.312 74.375 28.547 1 93.44 558 ARG B C 1
ATOM 11075 O O . ARG B 1 558 ? 18.25 75.25 29.438 1 93.44 558 ARG B O 1
ATOM 11082 N N . GLU B 1 559 ? 19 74.562 27.5 1 94.44 559 GLU B N 1
ATOM 11083 C CA . GLU B 1 559 ? 19.797 75.75 27.281 1 94.44 559 GLU B CA 1
ATOM 11084 C C . GLU B 1 559 ? 18.891 77 27.062 1 94.44 559 GLU B C 1
ATOM 11086 O O . GLU B 1 559 ? 19.125 78.062 27.641 1 94.44 559 GLU B O 1
ATOM 11091 N N . LEU B 1 560 ? 17.906 76.812 26.312 1 94.19 560 LEU B N 1
ATOM 11092 C CA . LEU B 1 560 ? 17.016 77.875 25.969 1 94.19 560 LEU B CA 1
ATOM 11093 C C . LEU B 1 560 ? 16.109 78.25 27.141 1 94.19 560 LEU B C 1
ATOM 11095 O O . LEU B 1 560 ? 15.602 79.375 27.234 1 94.19 560 LEU B O 1
ATOM 11099 N N . ARG B 1 561 ? 15.93 77.312 27.969 1 92.5 561 ARG B N 1
ATOM 11100 C CA . ARG B 1 561 ? 15.141 77.625 29.172 1 92.5 561 ARG B CA 1
ATOM 11101 C C . ARG B 1 561 ? 15.875 78.562 30.094 1 92.5 561 ARG B C 1
ATOM 11103 O O . ARG B 1 561 ? 15.25 79.438 30.734 1 92.5 561 ARG B O 1
ATOM 11110 N N . ALA B 1 562 ? 17.188 78.438 30.109 1 91.25 562 ALA B N 1
ATOM 11111 C CA . ALA B 1 562 ? 18.016 79.375 30.906 1 91.25 562 ALA B CA 1
ATOM 11112 C C . ALA B 1 562 ? 18.109 80.75 30.266 1 91.25 562 ALA B C 1
ATOM 11114 O O . ALA B 1 562 ? 18.062 81.75 30.969 1 91.25 562 ALA B O 1
ATOM 11115 N N . ARG B 1 563 ? 18.344 80.812 28.969 1 91.62 563 ARG B N 1
ATOM 11116 C CA . ARG B 1 563 ? 18.391 82 28.219 1 91.62 563 ARG B CA 1
ATOM 11117 C C . ARG B 1 563 ? 17.406 82 27.062 1 91.62 563 ARG B C 1
ATOM 11119 O O . ARG B 1 563 ? 17.797 81.812 25.906 1 91.62 563 ARG B O 1
ATOM 11126 N N . PRO B 1 564 ? 16.109 82.375 27.406 1 92.12 564 PRO B N 1
ATOM 11127 C CA . PRO B 1 564 ? 15.055 82.125 26.406 1 92.12 564 PRO B CA 1
ATOM 11128 C C . PRO B 1 564 ? 15.156 83.125 25.234 1 92.12 564 PRO B C 1
ATOM 11130 O O . PRO B 1 564 ? 15.461 84.312 25.422 1 92.12 564 PRO B O 1
ATOM 11133 N N . GLU B 1 565 ? 15.086 82.625 24.016 1 94.44 565 GLU B N 1
ATOM 11134 C CA . GLU B 1 565 ? 15.016 83.375 22.781 1 94.44 565 GLU B CA 1
ATOM 11135 C C . GLU B 1 565 ? 13.828 82.938 21.922 1 94.44 565 GLU B C 1
ATOM 11137 O O . GLU B 1 565 ? 13.734 81.75 21.547 1 94.44 565 GLU B O 1
ATOM 11142 N N . ALA B 1 566 ? 12.945 83.812 21.578 1 94.38 566 ALA B N 1
ATOM 11143 C CA . ALA B 1 566 ? 11.688 83.5 20.906 1 94.38 566 ALA B CA 1
ATOM 11144 C C . ALA B 1 566 ? 11.938 82.75 19.594 1 94.38 566 ALA B C 1
ATOM 11146 O O . ALA B 1 566 ? 11.32 81.75 19.312 1 94.38 566 ALA B O 1
ATOM 11147 N N . GLY B 1 567 ? 12.852 83.25 18.75 1 94.38 567 GLY B N 1
ATOM 11148 C CA . GLY B 1 567 ? 13.148 82.625 17.469 1 94.38 567 GLY B CA 1
ATOM 11149 C C . GLY B 1 567 ? 13.672 81.25 17.594 1 94.38 567 GLY B C 1
ATOM 11150 O O . GLY B 1 567 ? 13.266 80.312 16.859 1 94.38 567 GLY B O 1
ATOM 11151 N N . ALA B 1 568 ? 14.555 81.062 18.562 1 95.69 568 ALA B N 1
ATOM 11152 C CA . ALA B 1 568 ? 15.18 79.75 18.766 1 95.69 568 ALA B CA 1
ATOM 11153 C C . ALA B 1 568 ? 14.172 78.75 19.312 1 95.69 568 ALA B C 1
ATOM 11155 O O . ALA B 1 568 ? 14.195 77.562 18.953 1 95.69 568 ALA B O 1
ATOM 11156 N N . LEU B 1 569 ? 13.328 79.188 20.203 1 96.31 569 LEU B N 1
ATOM 11157 C CA . LEU B 1 569 ? 12.297 78.312 20.766 1 96.31 569 LEU B CA 1
ATOM 11158 C C . LEU B 1 569 ? 11.305 77.875 19.688 1 96.31 569 LEU B C 1
ATOM 11160 O O . LEU B 1 569 ? 10.891 76.75 19.641 1 96.31 569 LEU B O 1
ATOM 11164 N N . LEU B 1 570 ? 10.883 78.75 18.844 1 94.75 570 LEU B N 1
ATOM 11165 C CA . LEU B 1 570 ? 9.961 78.438 17.75 1 94.75 570 LEU B CA 1
ATOM 11166 C C . LEU B 1 570 ? 10.539 77.375 16.828 1 94.75 570 LEU B C 1
ATOM 11168 O O . LEU B 1 570 ? 9.836 76.5 16.391 1 94.75 570 LEU B O 1
ATOM 11172 N N . ALA B 1 571 ? 11.844 77.5 16.594 1 95.06 571 ALA B N 1
ATOM 11173 C CA . ALA B 1 571 ? 12.523 76.562 15.695 1 95.06 571 ALA B CA 1
ATOM 11174 C C . ALA B 1 571 ? 12.656 75.188 16.344 1 95.06 571 ALA B C 1
ATOM 11176 O O . ALA B 1 571 ? 12.695 74.188 15.648 1 95.06 571 ALA B O 1
ATOM 11177 N N . LEU B 1 572 ? 12.664 75.125 17.625 1 96.06 572 LEU B N 1
ATOM 11178 C CA . LEU B 1 572 ? 12.93 73.938 18.359 1 96.06 572 LEU B CA 1
ATOM 11179 C C . LEU B 1 572 ? 11.648 73.125 18.562 1 96.06 572 LEU B C 1
ATOM 11181 O O . LEU B 1 572 ? 11.688 71.938 18.812 1 96.06 572 LEU B O 1
ATOM 11185 N N . LEU B 1 573 ? 10.492 73.688 18.406 1 94.81 573 LEU B N 1
ATOM 11186 C CA . LEU B 1 573 ? 9.211 73.125 18.781 1 94.81 573 LEU B CA 1
ATOM 11187 C C . LEU B 1 573 ? 8.977 71.812 18.047 1 94.81 573 LEU B C 1
ATOM 11189 O O . LEU B 1 573 ? 8.57 70.812 18.656 1 94.81 573 LEU B O 1
ATOM 11193 N N . PRO B 1 574 ? 9.328 71.75 16.719 1 94.12 574 PRO B N 1
ATOM 11194 C CA . PRO B 1 574 ? 9.086 70.438 16.031 1 94.12 574 PRO B CA 1
ATOM 11195 C C . PRO B 1 574 ? 9.945 69.312 16.562 1 94.12 574 PRO B C 1
ATOM 11197 O O . PRO B 1 574 ? 9.492 68.188 16.609 1 94.12 574 PRO B O 1
ATOM 11200 N N . ALA B 1 575 ? 11.117 69.562 17.016 1 94.94 575 ALA B N 1
ATOM 11201 C CA . ALA B 1 575 ? 12.047 68.562 17.516 1 94.94 575 ALA B CA 1
ATOM 11202 C C . ALA B 1 575 ? 11.625 68.062 18.891 1 94.94 575 ALA B C 1
ATOM 11204 O O . ALA B 1 575 ? 12.062 67 19.344 1 94.94 575 ALA B O 1
ATOM 11205 N N . LEU B 1 576 ? 10.688 68.812 19.578 1 95.75 576 LEU B N 1
ATOM 11206 C CA . LEU B 1 576 ? 10.258 68.438 20.922 1 95.75 576 LEU B CA 1
ATOM 11207 C C . LEU B 1 576 ? 8.977 67.625 20.891 1 95.75 576 LEU B C 1
ATOM 11209 O O . LEU B 1 576 ? 8.391 67.312 21.922 1 95.75 576 LEU B O 1
ATOM 11213 N N . LYS B 1 577 ? 8.617 67.125 19.719 1 93.44 577 LYS B N 1
ATOM 11214 C CA . LYS B 1 577 ? 7.387 66.375 19.516 1 93.44 577 LYS B CA 1
ATOM 11215 C C . LYS B 1 577 ? 7.363 65.125 20.406 1 93.44 577 LYS B C 1
ATOM 11217 O O . LYS B 1 577 ? 6.348 64.812 21.031 1 93.44 577 LYS B O 1
ATOM 11222 N N . PRO B 1 578 ? 8.492 64.438 20.594 1 94.62 578 PRO B N 1
ATOM 11223 C CA . PRO B 1 578 ? 8.484 63.188 21.422 1 94.62 578 PRO B CA 1
ATOM 11224 C C . PRO B 1 578 ? 8.391 63.5 22.922 1 94.62 578 PRO B C 1
ATOM 11226 O O . PRO B 1 578 ? 8.203 62.594 23.734 1 94.62 578 PRO B O 1
ATOM 11229 N N . TYR B 1 579 ? 8.469 64.812 23.234 1 95.94 579 TYR B N 1
ATOM 11230 C CA . TYR B 1 579 ? 8.516 65.25 24.625 1 95.94 579 TYR B CA 1
ATOM 11231 C C . TYR B 1 579 ? 7.418 66.25 24.938 1 95.94 579 TYR B C 1
ATOM 11233 O O . TYR B 1 579 ? 7.68 67.438 25.078 1 95.94 579 TYR B O 1
ATOM 11241 N N . PRO B 1 580 ? 6.215 65.625 25.188 1 95.19 580 PRO B N 1
ATOM 11242 C CA . PRO B 1 580 ? 5.039 66.5 25.344 1 95.19 580 PRO B CA 1
ATOM 11243 C C . PRO B 1 580 ? 5.188 67.5 26.484 1 95.19 580 PRO B C 1
ATOM 11245 O O . PRO B 1 580 ? 4.734 68.625 26.375 1 95.19 580 PRO B O 1
ATOM 11248 N N . LEU B 1 581 ? 5.766 67.188 27.594 1 94.94 581 LEU B N 1
ATOM 11249 C CA . LEU B 1 581 ? 5.934 68.125 28.703 1 94.94 581 LEU B CA 1
ATOM 11250 C C . LEU B 1 581 ? 6.82 69.312 28.312 1 94.94 581 LEU B C 1
ATOM 11252 O O . LEU B 1 581 ? 6.434 70.438 28.5 1 94.94 581 LEU B O 1
ATOM 11256 N N . GLU B 1 582 ? 7.914 69 27.781 1 95.94 582 GLU B N 1
ATOM 11257 C CA . GLU B 1 582 ? 8.859 70.062 27.375 1 95.94 582 GLU B CA 1
ATOM 11258 C C . GLU B 1 582 ? 8.297 70.875 26.234 1 95.94 582 GLU B C 1
ATOM 11260 O O . GLU B 1 582 ? 8.555 72.062 26.156 1 95.94 582 GLU B O 1
ATOM 11265 N N . GLN B 1 583 ? 7.613 70.25 25.391 1 95.75 583 GLN B N 1
ATOM 11266 C CA . GLN B 1 583 ? 6.98 71 24.297 1 95.75 583 GLN B CA 1
ATOM 11267 C C . GLN B 1 583 ? 5.965 72 24.844 1 95.75 583 GLN B C 1
ATOM 11269 O O . GLN B 1 583 ? 5.914 73.125 24.391 1 95.75 583 GLN B O 1
ATOM 11274 N N . ALA B 1 584 ? 5.168 71.562 25.766 1 95 584 ALA B N 1
ATOM 11275 C CA . ALA B 1 584 ? 4.184 72.438 26.391 1 95 584 ALA B CA 1
ATOM 11276 C C . ALA B 1 584 ? 4.859 73.562 27.109 1 95 584 ALA B C 1
ATOM 11278 O O . ALA B 1 584 ? 4.41 74.688 27.016 1 95 584 ALA B O 1
ATOM 11279 N N . GLU B 1 585 ? 5.918 73.312 27.812 1 95.06 585 GLU B N 1
ATOM 11280 C CA . GLU B 1 585 ? 6.668 74.312 28.531 1 95.06 585 GLU B CA 1
ATOM 11281 C C . GLU B 1 585 ? 7.309 75.312 27.562 1 95.06 585 GLU B C 1
ATOM 11283 O O . GLU B 1 585 ? 7.301 76.5 27.797 1 95.06 585 GLU B O 1
ATOM 11288 N N . ALA B 1 586 ? 7.848 74.75 26.547 1 95.88 586 ALA B N 1
ATOM 11289 C CA . ALA B 1 586 ? 8.469 75.625 25.531 1 95.88 586 ALA B CA 1
ATOM 11290 C C . ALA B 1 586 ? 7.445 76.562 24.891 1 95.88 586 ALA B C 1
ATOM 11292 O O . ALA B 1 586 ? 7.738 77.75 24.625 1 95.88 586 ALA B O 1
ATOM 11293 N N . ARG B 1 587 ? 6.324 76.062 24.625 1 96.38 587 ARG B N 1
ATOM 11294 C CA . ARG B 1 587 ? 5.262 76.875 24.047 1 96.38 587 ARG B CA 1
ATOM 11295 C C . ARG B 1 587 ? 4.84 78 25 1 96.38 587 ARG B C 1
ATOM 11297 O O . ARG B 1 587 ? 4.602 79.125 24.578 1 96.38 587 ARG B O 1
ATOM 11304 N N . LEU B 1 588 ? 4.723 77.688 26.25 1 95.12 588 LEU B N 1
ATOM 11305 C CA . LEU B 1 588 ? 4.371 78.688 27.266 1 95.12 588 LEU B CA 1
ATOM 11306 C C . LEU B 1 588 ? 5.434 79.75 27.344 1 95.12 588 LEU B C 1
ATOM 11308 O O . LEU B 1 588 ? 5.105 80.938 27.391 1 95.12 588 LEU B O 1
ATOM 11312 N N . LEU B 1 589 ? 6.648 79.312 27.391 1 95.19 589 LEU B N 1
ATOM 11313 C CA . LEU B 1 589 ? 7.77 80.25 27.453 1 95.19 589 LEU B CA 1
ATOM 11314 C C . LEU B 1 589 ? 7.789 81.188 26.219 1 95.19 589 LEU B C 1
ATOM 11316 O O . LEU B 1 589 ? 7.957 82.375 26.328 1 95.19 589 LEU B O 1
ATOM 11320 N N . LEU B 1 590 ? 7.641 80.562 25.078 1 96.56 590 LEU B N 1
ATOM 11321 C CA . LEU B 1 590 ? 7.641 81.25 23.812 1 96.56 590 LEU B CA 1
ATOM 11322 C C . LEU B 1 590 ? 6.484 82.25 23.766 1 96.56 590 LEU B C 1
ATOM 11324 O O . LEU B 1 590 ? 6.672 83.438 23.375 1 96.56 590 LEU B O 1
ATOM 11328 N N . ALA B 1 591 ? 5.332 81.875 24.125 1 97 591 ALA B N 1
ATOM 11329 C CA . ALA B 1 591 ? 4.164 82.75 24.141 1 97 591 ALA B CA 1
ATOM 11330 C C . ALA B 1 591 ? 4.379 83.938 25.078 1 97 591 ALA B C 1
ATOM 11332 O O . ALA B 1 591 ? 4 85.125 24.75 1 97 591 ALA B O 1
ATOM 11333 N N . GLY B 1 592 ? 4.945 83.688 26.219 1 94.56 592 GLY B N 1
ATOM 11334 C CA . GLY B 1 592 ? 5.277 84.75 27.156 1 94.56 592 GLY B CA 1
ATOM 11335 C C . GLY B 1 592 ? 6.246 85.812 26.578 1 94.56 592 GLY B C 1
ATOM 11336 O O . GLY B 1 592 ? 6.074 87 26.766 1 94.56 592 GLY B O 1
ATOM 11337 N N . LEU B 1 593 ? 7.238 85.312 25.922 1 95.38 593 LEU B N 1
ATOM 11338 C CA . LEU B 1 593 ? 8.234 86.188 25.312 1 95.38 593 LEU B CA 1
ATOM 11339 C C . LEU B 1 593 ? 7.602 87 24.203 1 95.38 593 LEU B C 1
ATOM 11341 O O . LEU B 1 593 ? 7.891 88.188 24.094 1 95.38 593 LEU B O 1
ATOM 11345 N N . LEU B 1 594 ? 6.781 86.438 23.438 1 96.5 594 LEU B N 1
ATOM 11346 C CA . LEU B 1 594 ? 6.117 87.125 22.344 1 96.5 594 LEU B CA 1
ATOM 11347 C C . LEU B 1 594 ? 5.16 88.188 22.891 1 96.5 594 LEU B C 1
ATOM 11349 O O . LEU B 1 594 ? 5.066 89.312 22.359 1 96.5 594 LEU B O 1
ATOM 11353 N N . TRP B 1 595 ? 4.477 87.875 23.938 1 96.19 595 TRP B N 1
ATOM 11354 C CA . TRP B 1 595 ? 3.592 88.812 24.594 1 96.19 595 TRP B CA 1
ATOM 11355 C C . TRP B 1 595 ? 4.371 90 25.109 1 96.19 595 TRP B C 1
ATOM 11357 O O . TRP B 1 595 ? 3.969 91.188 24.891 1 96.19 595 TRP B O 1
ATOM 11367 N N . ARG B 1 596 ? 5.516 89.812 25.688 1 94.88 596 ARG B N 1
ATOM 11368 C CA . ARG B 1 596 ? 6.344 90.875 26.219 1 94.88 596 ARG B CA 1
ATOM 11369 C C . ARG B 1 596 ? 6.922 91.75 25.094 1 94.88 596 ARG B C 1
ATOM 11371 O O . ARG B 1 596 ? 7.238 92.875 25.281 1 94.88 596 ARG B O 1
ATOM 11378 N N . ALA B 1 597 ? 6.977 91.125 23.953 1 94.62 597 ALA B N 1
ATOM 11379 C CA . ALA B 1 597 ? 7.461 91.875 22.781 1 94.62 597 ALA B CA 1
ATOM 11380 C C . ALA B 1 597 ? 6.312 92.562 22.047 1 94.62 597 ALA B C 1
ATOM 11382 O O . ALA B 1 597 ? 6.48 93 20.922 1 94.62 597 ALA B O 1
ATOM 11383 N N . PHE B 1 598 ? 5.125 92.625 22.672 1 95.31 598 PHE B N 1
ATOM 11384 C CA . PHE B 1 598 ? 3.941 93.312 22.172 1 95.31 598 PHE B CA 1
ATOM 11385 C C . PHE B 1 598 ? 3.424 92.688 20.906 1 95.31 598 PHE B C 1
ATOM 11387 O O . PHE B 1 598 ? 3.053 93.312 19.953 1 95.31 598 PHE B O 1
ATOM 11394 N N . ARG B 1 599 ? 3.51 91.375 20.859 1 95.31 599 ARG B N 1
ATOM 11395 C CA . ARG B 1 599 ? 3.004 90.562 19.75 1 95.31 599 ARG B CA 1
ATOM 11396 C C . ARG B 1 599 ? 1.988 89.562 20.219 1 95.31 599 ARG B C 1
ATOM 11398 O O . ARG B 1 599 ? 2.201 88.312 20.078 1 95.31 599 ARG B O 1
ATOM 11405 N N . PRO B 1 600 ? 0.841 90 20.703 1 95.25 600 PRO B N 1
ATOM 11406 C CA . PRO B 1 600 ? -0.135 89.125 21.312 1 95.25 600 PRO B CA 1
ATOM 11407 C C . PRO B 1 600 ? -0.751 88.125 20.312 1 95.25 600 PRO B C 1
ATOM 11409 O O . PRO B 1 600 ? -1.08 87 20.672 1 95.25 600 PRO B O 1
ATOM 11412 N N . GLN B 1 601 ? -0.877 88.5 19.047 1 95.5 601 GLN B N 1
ATOM 11413 C CA . GLN B 1 601 ? -1.449 87.625 18.031 1 95.5 601 GLN B CA 1
ATOM 11414 C C . GLN B 1 601 ? -0.54 86.375 17.781 1 95.5 601 GLN B C 1
ATOM 11416 O O . GLN B 1 601 ? -1.011 85.25 17.672 1 95.5 601 GLN B O 1
ATOM 11421 N N . GLU B 1 602 ? 0.74 86.688 17.656 1 96.06 602 GLU B N 1
ATOM 11422 C CA . GLU B 1 602 ? 1.7 85.625 17.469 1 96.06 602 GLU B CA 1
ATOM 11423 C C . GLU B 1 602 ? 1.779 84.75 18.688 1 96.06 602 GLU B C 1
ATOM 11425 O O . GLU B 1 602 ? 1.936 83.5 18.562 1 96.06 602 GLU B O 1
ATOM 11430 N N . ALA B 1 603 ? 1.676 85.312 19.828 1 96.5 603 ALA B N 1
ATOM 11431 C CA . ALA B 1 603 ? 1.682 84.562 21.078 1 96.5 603 ALA B CA 1
ATOM 11432 C C . ALA B 1 603 ? 0.49 83.625 21.141 1 96.5 603 ALA B C 1
ATOM 11434 O O . ALA B 1 603 ? 0.633 82.438 21.547 1 96.5 603 ALA B O 1
ATOM 11435 N N . LEU B 1 604 ? -0.667 84.062 20.766 1 96.38 604 LEU B N 1
ATOM 11436 C CA . LEU B 1 604 ? -1.866 83.188 20.766 1 96.38 604 LEU B CA 1
ATOM 11437 C C . LEU B 1 604 ? -1.735 82.062 19.766 1 96.38 604 LEU B C 1
ATOM 11439 O O . LEU B 1 604 ? -2.205 80.938 20.016 1 96.38 604 LEU B O 1
ATOM 11443 N N . ALA B 1 605 ? -1.08 82.375 18.688 1 95.94 605 ALA B N 1
ATOM 11444 C CA . ALA B 1 605 ? -0.893 81.375 17.656 1 95.94 605 ALA B CA 1
ATOM 11445 C C . ALA B 1 605 ? -0.037 80.188 18.188 1 95.94 605 ALA B C 1
ATOM 11447 O O . ALA B 1 605 ? -0.247 79.062 17.797 1 95.94 605 ALA B O 1
ATOM 11448 N N . VAL B 1 606 ? 0.886 80.5 18.984 1 95.75 606 VAL B N 1
ATOM 11449 C CA . VAL B 1 606 ? 1.78 79.5 19.562 1 95.75 606 VAL B CA 1
ATOM 11450 C C . VAL B 1 606 ? 0.997 78.562 20.5 1 95.75 606 VAL B C 1
ATOM 11452 O O . VAL B 1 606 ? 1.308 77.375 20.609 1 95.75 606 VAL B O 1
ATOM 11455 N N . LEU B 1 607 ? -0.049 79.125 21.078 1 95.88 607 LEU B N 1
ATOM 11456 C CA . LEU B 1 607 ? -0.834 78.375 22.047 1 95.88 607 LEU B CA 1
ATOM 11457 C C . LEU B 1 607 ? -2.082 77.812 21.391 1 95.88 607 LEU B C 1
ATOM 11459 O O . LEU B 1 607 ? -3.008 77.375 22.078 1 95.88 607 LEU B O 1
ATOM 11463 N N . ALA B 1 608 ? -2.113 77.812 20.094 1 92.12 608 ALA B N 1
ATOM 11464 C CA . ALA B 1 608 ? -3.281 77.312 19.375 1 92.12 608 ALA B CA 1
ATOM 11465 C C . ALA B 1 608 ? -3.496 75.812 19.609 1 92.12 608 ALA B C 1
ATOM 11467 O O . ALA B 1 608 ? -4.629 75.375 19.766 1 92.12 608 ALA B O 1
ATOM 11468 N N . GLU B 1 609 ? -2.441 75.188 19.688 1 89.38 609 GLU B N 1
ATOM 11469 C CA . GLU B 1 609 ? -2.535 73.75 19.891 1 89.38 609 GLU B CA 1
ATOM 11470 C C . GLU B 1 609 ? -2.629 73.375 21.375 1 89.38 609 GLU B C 1
ATOM 11472 O O . GLU B 1 609 ? -1.799 73.812 22.172 1 89.38 609 GLU B O 1
ATOM 11477 N N . PRO B 1 610 ? -3.658 72.562 21.75 1 90.44 610 PRO B N 1
ATOM 11478 C CA . PRO B 1 610 ? -3.754 72.188 23.156 1 90.44 610 PRO B CA 1
ATOM 11479 C C . PRO B 1 610 ? -2.633 71.25 23.578 1 90.44 610 PRO B C 1
ATOM 11481 O O . PRO B 1 610 ? -2.117 70.5 22.766 1 90.44 610 PRO B O 1
ATOM 11484 N N . PRO B 1 611 ? -2.338 71.438 24.844 1 90.81 611 PRO B N 1
ATOM 11485 C CA . PRO B 1 611 ? -1.318 70.5 25.344 1 90.81 611 PRO B CA 1
ATOM 11486 C C . PRO B 1 611 ? -1.779 69.062 25.328 1 90.81 611 PRO B C 1
ATOM 11488 O O . PRO B 1 611 ? -2.98 68.75 25.234 1 90.81 611 PRO B O 1
ATOM 11491 N N . HIS B 1 612 ? -0.824 68.188 25.375 1 92.81 612 HIS B N 1
ATOM 11492 C CA . HIS B 1 612 ? -1.103 66.75 25.391 1 92.81 612 HIS B CA 1
ATOM 11493 C C . HIS B 1 612 ? -1.964 66.375 26.594 1 92.81 612 HIS B C 1
ATOM 11495 O O . HIS B 1 612 ? -1.735 66.812 27.703 1 92.81 612 HIS B O 1
ATOM 11501 N N . PRO B 1 613 ? -2.953 65.5 26.344 1 89.44 613 PRO B N 1
ATOM 11502 C CA . PRO B 1 613 ? -3.896 65.125 27.406 1 89.44 613 PRO B CA 1
ATOM 11503 C C . PRO B 1 613 ? -3.232 64.375 28.547 1 89.44 613 PRO B C 1
ATOM 11505 O O . PRO B 1 613 ? -3.762 64.375 29.672 1 89.44 613 PRO B O 1
ATOM 11508 N N . GLY B 1 614 ? -2.182 63.875 28.281 1 89.25 614 GLY B N 1
ATOM 11509 C CA . GLY B 1 614 ? -1.539 63.094 29.297 1 89.25 614 GLY B CA 1
ATOM 11510 C C . GLY B 1 614 ? -0.642 63.906 30.219 1 89.25 614 GLY B C 1
ATOM 11511 O O . GLY B 1 614 ? -0.057 63.344 31.156 1 89.25 614 GLY B O 1
ATOM 11512 N N . LEU B 1 615 ? -0.622 65.125 30.109 1 92.69 615 LEU B N 1
ATOM 11513 C CA . LEU B 1 615 ? 0.243 66 30.922 1 92.69 615 LEU B CA 1
ATOM 11514 C C . LEU B 1 615 ? -0.354 66.25 32.312 1 92.69 615 LEU B C 1
ATOM 11516 O O . LEU B 1 615 ? -1.559 66.062 32.5 1 92.69 615 LEU B O 1
ATOM 11520 N N . PRO B 1 616 ? 0.548 66.625 33.281 1 90.56 616 PRO B N 1
ATOM 11521 C CA . PRO B 1 616 ? 0.034 67 34.594 1 90.56 616 PRO B CA 1
ATOM 11522 C C . PRO B 1 616 ? -0.863 68.25 34.531 1 90.56 616 PRO B C 1
ATOM 11524 O O . PRO B 1 616 ? -0.794 69 33.562 1 90.56 616 PRO B O 1
ATOM 11527 N N . PRO B 1 617 ? -1.674 68.438 35.5 1 91.5 617 PRO B N 1
ATOM 11528 C CA . PRO B 1 617 ? -2.688 69.5 35.438 1 91.5 617 PRO B CA 1
ATOM 11529 C C . PRO B 1 617 ? -2.08 70.875 35.5 1 91.5 617 PRO B C 1
ATOM 11531 O O . PRO B 1 617 ? -2.656 71.875 34.938 1 91.5 617 PRO B O 1
ATOM 11534 N N . ASP B 1 618 ? -0.915 71.125 36.031 1 91.31 618 ASP B N 1
ATOM 11535 C CA . ASP B 1 618 ? -0.354 72.5 36.219 1 91.31 618 ASP B CA 1
ATOM 11536 C C . ASP B 1 618 ? 0.006 73.125 34.875 1 91.31 618 ASP B C 1
ATOM 11538 O O . ASP B 1 618 ? -0.439 74.25 34.562 1 91.31 618 ASP B O 1
ATOM 11542 N N . PRO B 1 619 ? 0.751 72.375 34.125 1 90.38 619 PRO B N 1
ATOM 11543 C CA . PRO B 1 619 ? 1.071 73 32.812 1 90.38 619 PRO B CA 1
ATOM 11544 C C . PRO B 1 619 ? -0.168 73.25 31.969 1 90.38 619 PRO B C 1
ATOM 11546 O O . PRO B 1 619 ? -0.211 74.188 31.203 1 90.38 619 PRO B O 1
ATOM 11549 N N . VAL B 1 620 ? -1.114 72.438 32.062 1 92.5 620 VAL B N 1
ATOM 11550 C CA . VAL B 1 620 ? -2.352 72.625 31.312 1 92.5 620 VAL B CA 1
ATOM 11551 C C . VAL B 1 620 ? -3.094 73.875 31.766 1 92.5 620 VAL B C 1
ATOM 11553 O O . VAL B 1 620 ? -3.607 74.625 30.953 1 92.5 620 VAL B O 1
ATOM 11556 N N . LEU B 1 621 ? -3.115 74.062 33.094 1 93.81 621 LEU B N 1
ATOM 11557 C CA . LEU B 1 621 ? -3.773 75.188 33.656 1 93.81 621 LEU B CA 1
ATOM 11558 C C . LEU B 1 621 ? -3.043 76.5 33.25 1 93.81 621 LEU B C 1
ATOM 11560 O O . LEU B 1 621 ? -3.674 77.5 32.938 1 93.81 621 LEU B O 1
ATOM 11564 N N . GLU B 1 622 ? -1.769 76.5 33.25 1 93.81 622 GLU B N 1
ATOM 11565 C CA . GLU B 1 622 ? -0.979 77.625 32.844 1 93.81 622 GLU B CA 1
ATOM 11566 C C . GLU B 1 622 ? -1.236 78 31.391 1 93.81 622 GLU B C 1
ATOM 11568 O O . GLU B 1 622 ? -1.33 79.188 31.031 1 93.81 622 GLU B O 1
ATOM 11573 N N . HIS B 1 623 ? -1.279 76.938 30.609 1 94.56 623 HIS B N 1
ATOM 11574 C CA . HIS B 1 623 ? -1.587 77.125 29.203 1 94.56 623 HIS B CA 1
ATOM 11575 C C . HIS B 1 623 ? -2.941 77.75 29.016 1 94.56 623 HIS B C 1
ATOM 11577 O O . HIS B 1 623 ? -3.057 78.75 28.281 1 94.56 623 HIS B O 1
ATOM 11583 N N . ARG B 1 624 ? -3.926 77.375 29.703 1 94.88 624 ARG B N 1
ATOM 11584 C CA . ARG B 1 624 ? -5.27 77.938 29.609 1 94.88 624 ARG B CA 1
ATOM 11585 C C . ARG B 1 624 ? -5.289 79.375 30.109 1 94.88 624 ARG B C 1
ATOM 11587 O O . ARG B 1 624 ? -5.938 80.25 29.5 1 94.88 624 ARG B O 1
ATOM 11594 N N . SER B 1 625 ? -4.578 79.625 31.172 1 95.5 625 SER B N 1
ATOM 11595 C CA . SER B 1 625 ? -4.559 81 31.781 1 95.5 625 SER B CA 1
ATOM 11596 C C . SER B 1 625 ? -3.896 82 30.859 1 95.5 625 SER B C 1
ATOM 11598 O O . SER B 1 625 ? -4.422 83.062 30.672 1 95.5 625 SER B O 1
ATOM 11600 N N . LEU B 1 626 ? -2.816 81.562 30.359 1 95.5 626 LEU B N 1
ATOM 11601 C CA . LEU B 1 626 ? -2.109 82.5 29.469 1 95.5 626 LEU B CA 1
ATOM 11602 C C . LEU B 1 626 ? -2.914 82.75 28.188 1 95.5 626 LEU B C 1
ATOM 11604 O O . LEU B 1 626 ? -2.986 83.875 27.703 1 95.5 626 LEU B O 1
ATOM 11608 N N . LYS B 1 627 ? -3.434 81.688 27.688 1 96.5 627 LYS B N 1
ATOM 11609 C CA . LYS B 1 627 ? -4.266 81.812 26.5 1 96.5 627 LYS B CA 1
ATOM 11610 C C . LYS B 1 627 ? -5.445 82.75 26.75 1 96.5 627 LYS B C 1
ATOM 11612 O O . LYS B 1 627 ? -5.766 83.625 25.906 1 96.5 627 LYS B O 1
ATOM 11617 N N . ALA B 1 628 ? -6.062 82.625 27.875 1 97.06 628 ALA B N 1
ATOM 11618 C CA . ALA B 1 628 ? -7.168 83.5 28.234 1 97.06 628 ALA B CA 1
ATOM 11619 C C . ALA B 1 628 ? -6.719 85 28.312 1 97.06 628 ALA B C 1
ATOM 11621 O O . ALA B 1 628 ? -7.418 85.875 27.828 1 97.06 628 ALA B O 1
ATOM 11622 N N . GLY B 1 629 ? -5.578 85.188 28.859 1 95.44 629 GLY B N 1
ATOM 11623 C CA . GLY B 1 629 ? -5.02 86.562 28.938 1 95.44 629 GLY B CA 1
ATOM 11624 C C . GLY B 1 629 ? -4.777 87.188 27.562 1 95.44 629 GLY B C 1
ATOM 11625 O O . GLY B 1 629 ? -5.07 88.375 27.344 1 95.44 629 GLY B O 1
ATOM 11626 N N . LEU B 1 630 ? -4.25 86.312 26.734 1 96 630 LEU B N 1
ATOM 11627 C CA . LEU B 1 630 ? -3.969 86.812 25.391 1 96 630 LEU B CA 1
ATOM 11628 C C . LEU B 1 630 ? -5.262 87.125 24.641 1 96 630 LEU B C 1
ATOM 11630 O O . LEU B 1 630 ? -5.336 88.062 23.906 1 96 630 LEU B O 1
ATOM 11634 N N . LEU B 1 631 ? -6.219 86.312 24.844 1 96.62 631 LEU B N 1
ATOM 11635 C CA . LEU B 1 631 ? -7.52 86.562 24.234 1 96.62 631 LEU B CA 1
ATOM 11636 C C . LEU B 1 631 ? -8.125 87.875 24.734 1 96.62 631 LEU B C 1
ATOM 11638 O O . LEU B 1 631 ? -8.711 88.625 23.969 1 96.62 631 LEU B O 1
ATOM 11642 N N . MET B 1 632 ? -7.941 88.188 25.984 1 95.94 632 MET B N 1
ATOM 11643 C CA . MET B 1 632 ? -8.438 89.438 26.562 1 95.94 632 MET B CA 1
ATOM 11644 C C . MET B 1 632 ? -7.703 90.688 25.969 1 95.94 632 MET B C 1
ATOM 11646 O O . MET B 1 632 ? -8.312 91.688 25.703 1 95.94 632 MET B O 1
ATOM 11650 N N . ASP B 1 633 ? -6.445 90.438 25.734 1 94.44 633 ASP B N 1
ATOM 11651 C CA . ASP B 1 633 ? -5.664 91.5 25.094 1 94.44 633 ASP B CA 1
ATOM 11652 C C . ASP B 1 633 ? -6.207 91.812 23.703 1 94.44 633 ASP B C 1
ATOM 11654 O O . ASP B 1 633 ? -6.113 93 23.25 1 94.44 633 ASP B O 1
ATOM 11658 N N . LEU B 1 634 ? -6.746 90.812 23.141 1 94.25 634 LEU B N 1
ATOM 11659 C CA . LEU B 1 634 ? -7.223 90.938 21.781 1 94.25 634 LEU B CA 1
ATOM 11660 C C . LEU B 1 634 ? -8.719 91.25 21.75 1 94.25 634 LEU B C 1
ATOM 11662 O O . LEU B 1 634 ? -9.352 91.188 20.688 1 94.25 634 LEU B O 1
ATOM 11666 N N . GLY B 1 635 ? -9.312 91.562 22.875 1 92.81 635 GLY B N 1
ATOM 11667 C CA . GLY B 1 635 ? -10.703 91.938 22.969 1 92.81 635 GLY B CA 1
ATOM 11668 C C . GLY B 1 635 ? -11.68 90.812 22.859 1 92.81 635 GLY B C 1
ATOM 11669 O O . GLY B 1 635 ? -12.867 91 22.609 1 92.81 635 GLY B O 1
ATOM 11670 N N . ARG B 1 636 ? -11.227 89.625 22.984 1 95.31 636 ARG B N 1
ATOM 11671 C CA . ARG B 1 636 ? -12.062 88.438 22.859 1 95.31 636 ARG B CA 1
ATOM 11672 C C . ARG B 1 636 ? -12.375 87.812 24.219 1 95.31 636 ARG B C 1
ATOM 11674 O O . ARG B 1 636 ? -12.078 86.688 24.484 1 95.31 636 ARG B O 1
ATOM 11681 N N . HIS B 1 637 ? -13.062 88.562 25.062 1 95.06 637 HIS B N 1
ATOM 11682 C CA . HIS B 1 637 ? -13.328 88.25 26.453 1 95.06 637 HIS B CA 1
ATOM 11683 C C . HIS B 1 637 ? -14.312 87.062 26.531 1 95.06 637 HIS B C 1
ATOM 11685 O O . HIS B 1 637 ? -14.219 86.25 27.438 1 95.06 637 HIS B O 1
ATOM 11691 N N . ALA B 1 638 ? -15.141 87 25.516 1 94.62 638 ALA B N 1
ATOM 11692 C CA . ALA B 1 638 ? -16.125 85.875 25.516 1 94.62 638 ALA B CA 1
ATOM 11693 C C . ALA B 1 638 ? -15.438 84.562 25.312 1 94.62 638 ALA B C 1
ATOM 11695 O O . ALA B 1 638 ? -15.883 83.5 25.859 1 94.62 638 ALA B O 1
ATOM 11696 N N . GLU B 1 639 ? -14.43 84.562 24.594 1 95.56 639 GLU B N 1
ATOM 11697 C CA . GLU B 1 639 ? -13.68 83.312 24.344 1 95.56 639 GLU B CA 1
ATOM 11698 C C . GLU B 1 639 ? -12.773 83 25.516 1 95.56 639 GLU B C 1
ATOM 11700 O O . GLU B 1 639 ? -12.445 81.812 25.734 1 95.56 639 GLU B O 1
ATOM 11705 N N . ALA B 1 640 ? -12.414 83.938 26.234 1 96.06 640 ALA B N 1
ATOM 11706 C CA . ALA B 1 640 ? -11.492 83.75 27.359 1 96.06 640 ALA B CA 1
ATOM 11707 C C . ALA B 1 640 ? -12.195 83.188 28.578 1 96.06 640 ALA B C 1
ATOM 11709 O O . ALA B 1 640 ? -11.594 82.438 29.344 1 96.06 640 ALA B O 1
ATOM 11710 N N . GLU B 1 641 ? -13.367 83.5 28.812 1 95.44 641 GLU B N 1
ATOM 11711 C CA . GLU B 1 641 ? -14.086 83.188 30.047 1 95.44 641 GLU B CA 1
ATOM 11712 C C . GLU B 1 641 ? -14.156 81.625 30.266 1 95.44 641 GLU B C 1
ATOM 11714 O O . GLU B 1 641 ? -13.859 81.188 31.344 1 95.44 641 GLU B O 1
ATOM 11719 N N . PRO B 1 642 ? -14.461 80.875 29.188 1 95.25 642 PRO B N 1
ATOM 11720 C CA . PRO B 1 642 ? -14.531 79.438 29.422 1 95.25 642 PRO B CA 1
ATOM 11721 C C . PRO B 1 642 ? -13.188 78.812 29.797 1 95.25 642 PRO B C 1
ATOM 11723 O O . PRO B 1 642 ? -13.133 77.75 30.438 1 95.25 642 PRO B O 1
ATOM 11726 N N . LEU B 1 643 ? -12.148 79.375 29.438 1 94.75 643 LEU B N 1
ATOM 11727 C CA . LEU B 1 643 ? -10.812 78.875 29.734 1 94.75 643 LEU B CA 1
ATOM 11728 C C . LEU B 1 643 ? -10.477 79.125 31.203 1 94.75 643 LEU B C 1
ATOM 11730 O O . LEU B 1 643 ? -9.562 78.5 31.734 1 94.75 643 LEU B O 1
ATOM 11734 N N . LEU B 1 644 ? -11.219 80.062 31.828 1 94.81 644 LEU B N 1
ATOM 11735 C CA . LEU B 1 644 ? -10.953 80.375 33.219 1 94.81 644 LEU B CA 1
ATOM 11736 C C . LEU B 1 644 ? -12.023 79.812 34.125 1 94.81 644 LEU B C 1
ATOM 11738 O O . LEU B 1 644 ? -12.453 80.438 35.094 1 94.81 644 LEU B O 1
ATOM 11742 N N . GLU B 1 645 ? -12.477 78.75 33.688 1 90.81 645 GLU B N 1
ATOM 11743 C CA . GLU B 1 645 ? -13.398 77.938 34.469 1 90.81 645 GLU B CA 1
ATOM 11744 C C . GLU B 1 645 ? -12.844 76.562 34.719 1 90.81 645 GLU B C 1
ATOM 11746 O O . GLU B 1 645 ? -11.945 76.062 34 1 90.81 645 GLU B O 1
ATOM 11751 N N . GLY B 1 646 ? -13.297 76 35.844 1 81.31 646 GLY B N 1
ATOM 11752 C CA . GLY B 1 646 ? -12.969 74.625 36.062 1 81.31 646 GLY B CA 1
ATOM 11753 C C . GLY B 1 646 ? -12.172 74.375 37.344 1 81.31 646 GLY B C 1
ATOM 11754 O O . GLY B 1 646 ? -11.898 75.312 38.094 1 81.31 646 GLY B O 1
ATOM 11755 N N . PRO B 1 647 ? -11.742 73.125 37.5 1 84.38 647 PRO B N 1
ATOM 11756 C CA . PRO B 1 647 ? -11.016 72.75 38.688 1 84.38 647 PRO B CA 1
ATOM 11757 C C . PRO B 1 647 ? -9.57 73.25 38.688 1 84.38 647 PRO B C 1
ATOM 11759 O O . PRO B 1 647 ? -8.953 73.375 37.656 1 84.38 647 PRO B O 1
ATOM 11762 N N . LEU B 1 648 ? -9.07 73.562 39.969 1 86.75 648 LEU B N 1
ATOM 11763 C CA . LEU B 1 648 ? -7.715 74.062 40.094 1 86.75 648 LEU B CA 1
ATOM 11764 C C . LEU B 1 648 ? -6.785 73 40.688 1 86.75 648 LEU B C 1
ATOM 11766 O O . LEU B 1 648 ? -7.16 72.312 41.625 1 86.75 648 LEU B O 1
ATOM 11770 N N . PRO B 1 649 ? -5.703 72.938 40 1 87.69 649 PRO B N 1
ATOM 11771 C CA . PRO B 1 649 ? -4.723 72 40.531 1 87.69 649 PRO B CA 1
ATOM 11772 C C . PRO B 1 649 ? -4.051 72.5 41.812 1 87.69 649 PRO B C 1
ATOM 11774 O O . PRO B 1 649 ? -4.469 73.5 42.375 1 87.69 649 PRO B O 1
ATOM 11777 N N . GLU B 1 650 ? -3.01 71.75 42.281 1 81.5 650 GLU B N 1
ATOM 11778 C CA . GLU B 1 650 ? -2.383 72.062 43.562 1 81.5 650 GLU B CA 1
ATOM 11779 C C . GLU B 1 650 ? -1.236 73.062 43.375 1 81.5 650 GLU B C 1
ATOM 11781 O O . GLU B 1 650 ? -0.84 73.75 44.344 1 81.5 650 GLU B O 1
ATOM 11786 N N . GLY B 1 651 ? -0.799 73.188 42.188 1 87.56 651 GLY B N 1
ATOM 11787 C CA . GLY B 1 651 ? 0.358 74.062 41.969 1 87.56 651 GLY B CA 1
ATOM 11788 C C . GLY B 1 651 ? 0.068 75.562 42.219 1 87.56 651 GLY B C 1
ATOM 11789 O O . GLY B 1 651 ? -0.858 76.125 41.625 1 87.56 651 GLY B O 1
ATOM 11790 N N . LEU B 1 652 ? 0.885 76.125 43.094 1 88.12 652 LEU B N 1
ATOM 11791 C CA . LEU B 1 652 ? 0.652 77.5 43.562 1 88.12 652 LEU B CA 1
ATOM 11792 C C . LEU B 1 652 ? 0.813 78.5 42.406 1 88.12 652 LEU B C 1
ATOM 11794 O O . LEU B 1 652 ? 0.031 79.438 42.281 1 88.12 652 LEU B O 1
ATOM 11798 N N . GLU B 1 653 ? 1.819 78.25 41.656 1 87.62 653 GLU B N 1
ATOM 11799 C CA . GLU B 1 653 ? 2.102 79.188 40.594 1 87.62 653 GLU B CA 1
ATOM 11800 C C . GLU B 1 653 ? 0.993 79.125 39.531 1 87.62 653 GLU B C 1
ATOM 11802 O O . GLU B 1 653 ? 0.546 80.188 39.062 1 87.62 653 GLU B O 1
ATOM 11807 N N . ALA B 1 654 ? 0.603 77.938 39.188 1 91.69 654 ALA B N 1
ATOM 11808 C CA . ALA B 1 654 ? -0.458 77.812 38.188 1 91.69 654 ALA B CA 1
ATOM 11809 C C . ALA B 1 654 ? -1.771 78.375 38.719 1 91.69 654 ALA B C 1
ATOM 11811 O O . ALA B 1 654 ? -2.492 79.062 37.969 1 91.69 654 ALA B O 1
ATOM 11812 N N . ARG B 1 655 ? -2.02 78.25 39.938 1 92.56 655 ARG B N 1
ATOM 11813 C CA . ARG B 1 655 ? -3.234 78.75 40.531 1 92.56 655 ARG B CA 1
ATOM 11814 C C . ARG B 1 655 ? -3.215 80.312 40.562 1 92.56 655 ARG B C 1
ATOM 11816 O O . ARG B 1 655 ? -4.246 80.938 40.344 1 92.56 655 ARG B O 1
ATOM 11823 N N . ALA B 1 656 ? -2.037 80.812 40.906 1 91.88 656 ALA B N 1
ATOM 11824 C CA . ALA B 1 656 ? -1.903 82.25 40.969 1 91.88 656 ALA B CA 1
ATOM 11825 C C . ALA B 1 656 ? -2.139 82.875 39.594 1 91.88 656 ALA B C 1
ATOM 11827 O O . ALA B 1 656 ? -2.807 83.938 39.469 1 91.88 656 ALA B O 1
ATOM 11828 N N . ARG B 1 657 ? -1.575 82.25 38.656 1 89.75 657 ARG B N 1
ATOM 11829 C CA . ARG B 1 657 ? -1.745 82.75 37.281 1 89.75 657 ARG B CA 1
ATOM 11830 C C . ARG B 1 657 ? -3.205 82.688 36.875 1 89.75 657 ARG B C 1
ATOM 11832 O O . ARG B 1 657 ? -3.717 83.625 36.219 1 89.75 657 ARG B O 1
ATOM 11839 N N . PHE B 1 658 ? -3.777 81.625 37.125 1 93.12 658 PHE B N 1
ATOM 11840 C CA . PHE B 1 658 ? -5.199 81.438 36.844 1 93.12 658 PHE B CA 1
ATOM 11841 C C . PHE B 1 658 ? -6.023 82.5 37.562 1 93.12 658 PHE B C 1
ATOM 11843 O O . PHE B 1 658 ? -6.883 83.125 36.969 1 93.12 658 PHE B O 1
ATOM 11850 N N . GLY B 1 659 ? -5.746 82.625 38.844 1 93.38 659 GLY B N 1
ATOM 11851 C CA . GLY B 1 659 ? -6.48 83.625 39.656 1 93.38 659 GLY B CA 1
ATOM 11852 C C . GLY B 1 659 ? -6.344 85 39.156 1 93.38 659 GLY B C 1
ATOM 11853 O O . GLY B 1 659 ? -7.324 85.75 39.094 1 93.38 659 GLY B O 1
ATOM 11854 N N . ALA B 1 660 ? -5.137 85.375 38.812 1 92.56 660 ALA B N 1
ATOM 11855 C CA . ALA B 1 660 ? -4.895 86.75 38.312 1 92.56 660 ALA B CA 1
ATOM 11856 C C . ALA B 1 660 ? -5.645 87 37 1 92.56 660 ALA B C 1
ATOM 11858 O O . ALA B 1 660 ? -6.215 88.062 36.781 1 92.56 660 ALA B O 1
ATOM 11859 N N . ALA B 1 661 ? -5.609 85.938 36.156 1 94.31 661 ALA B N 1
ATOM 11860 C CA . ALA B 1 661 ? -6.316 86.062 34.875 1 94.31 661 ALA B CA 1
ATOM 11861 C C . ALA B 1 661 ? -7.824 86.125 35.094 1 94.31 661 ALA B C 1
ATOM 11863 O O . ALA B 1 661 ? -8.523 86.875 34.406 1 94.31 661 ALA B O 1
ATOM 11864 N N . ARG B 1 662 ? -8.266 85.375 36 1 95.5 662 ARG B N 1
ATOM 11865 C CA . ARG B 1 662 ? -9.688 85.375 36.344 1 95.5 662 ARG B CA 1
ATOM 11866 C C . ARG B 1 662 ? -10.117 86.75 36.875 1 95.5 662 ARG B C 1
ATOM 11868 O O . ARG B 1 662 ? -11.148 87.312 36.469 1 95.5 662 ARG B O 1
ATOM 11875 N N . LEU B 1 663 ? -9.375 87.312 37.781 1 94.94 663 LEU B N 1
ATOM 11876 C CA . LEU B 1 663 ? -9.68 88.625 38.344 1 94.94 663 LEU B CA 1
ATOM 11877 C C . LEU B 1 663 ? -9.656 89.75 37.25 1 94.94 663 LEU B C 1
ATOM 11879 O O . LEU B 1 663 ? -10.508 90.625 37.25 1 94.94 663 LEU B O 1
ATOM 11883 N N . ARG B 1 664 ? -8.688 89.625 36.469 1 92.88 664 ARG B N 1
ATOM 11884 C CA . ARG B 1 664 ? -8.609 90.562 35.344 1 92.88 664 ARG B CA 1
ATOM 11885 C C . ARG B 1 664 ? -9.883 90.5 34.5 1 92.88 664 ARG B C 1
ATOM 11887 O O . ARG B 1 664 ? -10.438 91.562 34.156 1 92.88 664 ARG B O 1
ATOM 11894 N N . LEU B 1 665 ? -10.25 89.312 34.156 1 95.25 665 LEU B N 1
ATOM 11895 C CA . LEU B 1 665 ? -11.461 89.125 33.344 1 95.25 665 LEU B CA 1
ATOM 11896 C C . LEU B 1 665 ? -12.664 89.75 34.031 1 95.25 665 LEU B C 1
ATOM 11898 O O . LEU B 1 665 ? -13.43 90.5 33.406 1 95.25 665 LEU B O 1
ATOM 11902 N N . LEU B 1 666 ? -12.797 89.562 35.344 1 95.19 666 LEU B N 1
ATOM 11903 C CA . LEU B 1 666 ? -13.93 90.125 36.094 1 95.19 666 LEU B CA 1
ATOM 11904 C C . LEU B 1 666 ? -13.883 91.625 36.188 1 95.19 666 LEU B C 1
ATOM 11906 O O . LEU B 1 666 ? -14.914 92.312 36.031 1 95.19 666 LEU B O 1
ATOM 11910 N N . LEU B 1 667 ? -12.758 92.188 36.375 1 92.88 667 LEU B N 1
ATOM 11911 C CA . LEU B 1 667 ? -12.602 93.625 36.469 1 92.88 667 LEU B CA 1
ATOM 11912 C C . LEU B 1 667 ? -12.891 94.312 35.125 1 92.88 667 LEU B C 1
ATOM 11914 O O . LEU B 1 667 ? -13.609 95.312 35.094 1 92.88 667 LEU B O 1
ATOM 11918 N N . GLU B 1 668 ? -12.359 93.688 34.094 1 91.69 668 GLU B N 1
ATOM 11919 C CA . GLU B 1 668 ? -12.516 94.312 32.781 1 91.69 668 GLU B CA 1
ATOM 11920 C C . GLU B 1 668 ? -13.953 94.188 32.281 1 91.69 668 GLU B C 1
ATOM 11922 O O . GLU B 1 668 ? -14.406 95 31.484 1 91.69 668 GLU B O 1
ATOM 11927 N N . THR B 1 669 ? -14.633 93.25 32.781 1 92.44 669 THR B N 1
ATOM 11928 C CA . THR B 1 669 ? -16.016 93.062 32.375 1 92.44 669 THR B CA 1
ATOM 11929 C C . THR B 1 669 ? -16.984 93.688 33.375 1 92.44 669 THR B C 1
ATOM 11931 O O . THR B 1 669 ? -18.188 93.438 33.281 1 92.44 669 THR B O 1
ATOM 11934 N N . GLY B 1 670 ? -16.531 94.438 34.375 1 90 670 GLY B N 1
ATOM 11935 C CA . GLY B 1 670 ? -17.359 95.25 35.25 1 90 670 GLY B CA 1
ATOM 11936 C C . GLY B 1 670 ? -17.969 94.438 36.375 1 90 670 GLY B C 1
ATOM 11937 O O . GLY B 1 670 ? -19.094 94.688 36.812 1 90 670 GLY B O 1
ATOM 11938 N N . ARG B 1 671 ? -17.469 93.5 36.812 1 94.19 671 ARG B N 1
ATOM 11939 C CA . ARG B 1 671 ? -17.953 92.625 37.875 1 94.19 671 ARG B CA 1
ATOM 11940 C C . ARG B 1 671 ? -17.047 92.75 39.125 1 94.19 671 ARG B C 1
ATOM 11942 O O . ARG B 1 671 ? -16.578 91.688 39.625 1 94.19 671 ARG B O 1
ATOM 11949 N N . LEU B 1 672 ? -16.875 93.875 39.625 1 93.62 672 LEU B N 1
ATOM 11950 C CA . LEU B 1 672 ? -15.945 94.188 40.719 1 93.62 672 LEU B CA 1
ATOM 11951 C C . LEU B 1 672 ? -16.297 93.438 41.969 1 93.62 672 LEU B C 1
ATOM 11953 O O . LEU B 1 672 ? -15.422 92.938 42.688 1 93.62 672 LEU B O 1
ATOM 11957 N N . ALA B 1 673 ? -17.641 93.438 42.25 1 94 673 ALA B N 1
ATOM 11958 C CA . ALA B 1 673 ? -18.062 92.688 43.469 1 94 673 ALA B CA 1
ATOM 11959 C C . ALA B 1 673 ? -17.641 91.25 43.438 1 94 673 ALA B C 1
ATOM 11961 O O . ALA B 1 673 ? -17.156 90.688 44.406 1 94 673 ALA B O 1
ATOM 11962 N N . GLN B 1 674 ? -17.859 90.688 42.312 1 94.56 674 GLN B N 1
ATOM 11963 C CA . GLN B 1 674 ? -17.484 89.312 42.125 1 94.56 674 GLN B CA 1
ATOM 11964 C C . GLN B 1 674 ? -15.969 89.125 42.156 1 94.56 674 GLN B C 1
ATOM 11966 O O . GLN B 1 674 ? -15.461 88.125 42.688 1 94.56 674 GLN B O 1
ATOM 11971 N N . ALA B 1 675 ? -15.211 90 41.562 1 95.5 675 ALA B N 1
ATOM 11972 C CA . ALA B 1 675 ? -13.75 89.938 41.562 1 95.5 675 ALA B CA 1
ATOM 11973 C C . ALA B 1 675 ? -13.188 90 42.969 1 95.5 675 ALA B C 1
ATOM 11975 O O . ALA B 1 675 ? -12.242 89.25 43.281 1 95.5 675 ALA B O 1
ATOM 11976 N N . LEU B 1 676 ? -13.766 90.812 43.812 1 95.31 676 LEU B N 1
ATOM 11977 C CA . LEU B 1 676 ? -13.297 90.938 45.188 1 95.31 676 LEU B CA 1
ATOM 11978 C C . LEU B 1 676 ? -13.625 89.625 45.969 1 95.31 676 LEU B C 1
ATOM 11980 O O . LEU B 1 676 ? -12.789 89.125 46.719 1 95.31 676 LEU B O 1
ATOM 11984 N N . GLU B 1 677 ? -14.844 89.188 45.75 1 95.81 677 GLU B N 1
ATOM 11985 C CA . GLU B 1 677 ? -15.25 88 46.438 1 95.81 677 GLU B CA 1
ATOM 11986 C C . GLU B 1 677 ? -14.383 86.812 46.031 1 95.81 677 GLU B C 1
ATOM 11988 O O . GLU B 1 677 ? -13.812 86.125 46.875 1 95.81 677 GLU B O 1
ATOM 11993 N N . GLU B 1 678 ? -14.289 86.562 44.75 1 94 678 GLU B N 1
ATOM 11994 C CA . GLU B 1 678 ? -13.5 85.5 44.25 1 94 678 GLU B CA 1
ATOM 11995 C C . GLU B 1 678 ? -12.008 85.688 44.531 1 94 678 GLU B C 1
ATOM 11997 O O . GLU B 1 678 ? -11.297 84.688 44.812 1 94 678 GLU B O 1
ATOM 12002 N N . GLY B 1 679 ? -11.578 86.812 44.344 1 94.19 679 GLY B N 1
ATOM 12003 C CA . GLY B 1 679 ? -10.172 87.125 44.562 1 94.19 679 GLY B CA 1
ATOM 12004 C C . GLY B 1 679 ? -9.734 86.875 46 1 94.19 679 GLY B C 1
ATOM 12005 O O . GLY B 1 679 ? -8.656 86.312 46.219 1 94.19 679 GLY B O 1
ATOM 12006 N N . GLU B 1 680 ? -10.539 87.312 46.906 1 95.25 680 GLU B N 1
ATOM 12007 C CA . GLU B 1 680 ? -10.234 87.062 48.312 1 95.25 680 GLU B CA 1
ATOM 12008 C C . GLU B 1 680 ? -10.195 85.625 48.625 1 95.25 680 GLU B C 1
ATOM 12010 O O . GLU B 1 680 ? -9.336 85.125 49.375 1 95.25 680 GLU B O 1
ATOM 12015 N N . GLY B 1 681 ? -11.156 84.938 48.062 1 93.31 681 GLY B N 1
ATOM 12016 C CA . GLY B 1 681 ? -11.188 83.5 48.25 1 93.31 681 GLY B CA 1
ATOM 12017 C C . GLY B 1 681 ? -9.969 82.812 47.656 1 93.31 681 GLY B C 1
ATOM 12018 O O . GLY B 1 681 ? -9.398 81.938 48.281 1 93.31 681 GLY B O 1
ATOM 12019 N N . LEU B 1 682 ? -9.594 83.125 46.5 1 91.69 682 LEU B N 1
ATOM 12020 C CA . LEU B 1 682 ? -8.453 82.5 45.844 1 91.69 682 LEU B CA 1
ATOM 12021 C C . LEU B 1 682 ? -7.145 82.875 46.531 1 91.69 682 LEU B C 1
ATOM 12023 O O . LEU B 1 682 ? -6.246 82 46.656 1 91.69 682 LEU B O 1
ATOM 12027 N N . TYR B 1 683 ? -7.043 84.125 46.938 1 93.56 683 TYR B N 1
ATOM 12028 C CA . TYR B 1 683 ? -5.836 84.562 47.625 1 93.56 683 TYR B CA 1
ATOM 12029 C C . TYR B 1 683 ? -5.676 83.875 48.969 1 93.56 683 TYR B C 1
ATOM 12031 O O . TYR B 1 683 ? -4.555 83.562 49.375 1 93.56 683 TYR B O 1
ATOM 12039 N N . ALA B 1 684 ? -6.789 83.688 49.625 1 92.69 684 ALA B N 1
ATOM 12040 C CA . ALA B 1 684 ? -6.746 82.938 50.906 1 92.69 684 ALA B CA 1
ATOM 12041 C C . ALA B 1 684 ? -6.184 81.562 50.719 1 92.69 684 ALA B C 1
ATOM 12043 O O . ALA B 1 684 ? -5.445 81.062 51.562 1 92.69 684 ALA B O 1
ATOM 12044 N N . LYS B 1 685 ? -6.512 81 49.625 1 88.25 685 LYS B N 1
ATOM 12045 C CA . LYS B 1 685 ? -6.094 79.625 49.375 1 88.25 685 LYS B CA 1
ATOM 12046 C C . LYS B 1 685 ? -4.719 79.625 48.719 1 88.25 685 LYS B C 1
ATOM 12048 O O . LYS B 1 685 ? -3.998 78.625 48.812 1 88.25 685 LYS B O 1
ATOM 12053 N N . THR B 1 686 ? -4.469 80.625 47.969 1 88.62 686 THR B N 1
ATOM 12054 C CA . THR B 1 686 ? -3.227 80.688 47.188 1 88.62 686 THR B CA 1
ATOM 12055 C C . THR B 1 686 ? -2.533 82.062 47.406 1 88.62 686 THR B C 1
ATOM 12057 O O . THR B 1 686 ? -2.492 82.875 46.5 1 88.62 686 THR B O 1
ATOM 12060 N N . PRO B 1 687 ? -1.983 82.125 48.531 1 89.88 687 PRO B N 1
ATOM 12061 C CA . PRO B 1 687 ? -1.287 83.375 48.75 1 89.88 687 PRO B CA 1
ATOM 12062 C C . PRO B 1 687 ? -0.055 83.5 47.844 1 89.88 687 PRO B C 1
ATOM 12064 O O . PRO B 1 687 ? 0.899 82.75 47.969 1 89.88 687 PRO B O 1
ATOM 12067 N N . HIS B 1 688 ? -0.129 84.438 46.938 1 93.38 688 HIS B N 1
ATOM 12068 C CA . HIS B 1 688 ? 0.926 84.688 45.969 1 93.38 688 HIS B CA 1
ATOM 12069 C C . HIS B 1 688 ? 1.016 86.188 45.625 1 93.38 688 HIS B C 1
ATOM 12071 O O . HIS B 1 688 ? -0.008 86.812 45.469 1 93.38 688 HIS B O 1
ATOM 12077 N N . PRO B 1 689 ? 2.268 86.625 45.469 1 93.38 689 PRO B N 1
ATOM 12078 C CA . PRO B 1 689 ? 2.443 88.062 45.219 1 93.38 689 PRO B CA 1
ATOM 12079 C C . PRO B 1 689 ? 1.706 88.5 43.969 1 93.38 689 PRO B C 1
ATOM 12081 O O . PRO B 1 689 ? 1.213 89.625 43.906 1 93.38 689 PRO B O 1
ATOM 12084 N N . TRP B 1 690 ? 1.646 87.688 43.062 1 89.44 690 TRP B N 1
ATOM 12085 C CA . TRP B 1 690 ? 0.943 88 41.844 1 89.44 690 TRP B CA 1
ATOM 12086 C C . TRP B 1 690 ? -0.551 88.188 42.094 1 89.44 690 TRP B C 1
ATOM 12088 O O . TRP B 1 690 ? -1.176 89.125 41.594 1 89.44 690 TRP B O 1
ATOM 12098 N N . MET B 1 691 ? -1.038 87.375 42.844 1 91.31 691 MET B N 1
ATOM 12099 C CA . MET B 1 691 ? -2.447 87.438 43.219 1 91.31 691 MET B CA 1
ATOM 12100 C C . MET B 1 691 ? -2.711 88.625 44.094 1 91.31 691 MET B C 1
ATOM 12102 O O . MET B 1 691 ? -3.795 89.25 44.062 1 91.31 691 MET B O 1
ATOM 12106 N N . ALA B 1 692 ? -1.779 88.938 44.875 1 94.69 692 ALA B N 1
ATOM 12107 C CA . ALA B 1 692 ? -1.889 90.125 45.75 1 94.69 692 ALA B CA 1
ATOM 12108 C C . ALA B 1 692 ? -1.994 91.375 44.906 1 94.69 692 ALA B C 1
ATOM 12110 O O . ALA B 1 692 ? -2.779 92.312 45.219 1 94.69 692 ALA B O 1
ATOM 12111 N N . ALA B 1 693 ? -1.188 91.438 43.969 1 93.62 693 ALA B N 1
ATOM 12112 C CA . ALA B 1 693 ? -1.203 92.562 43.094 1 93.62 693 ALA B CA 1
ATOM 12113 C C . ALA B 1 693 ? -2.555 92.75 42.406 1 93.62 693 ALA B C 1
ATOM 12115 O O . ALA B 1 693 ? -3.094 93.812 42.312 1 93.62 693 ALA B O 1
ATOM 12116 N N . ALA B 1 694 ? -3.043 91.625 41.906 1 92.44 694 ALA B N 1
ATOM 12117 C CA . ALA B 1 694 ? -4.332 91.625 41.219 1 92.44 694 ALA B CA 1
ATOM 12118 C C . ALA B 1 694 ? -5.457 92 42.156 1 92.44 694 ALA B C 1
ATOM 12120 O O . ALA B 1 694 ? -6.32 92.812 41.812 1 92.44 694 ALA B O 1
ATOM 12121 N N . LEU B 1 695 ? -5.418 91.5 43.312 1 94.56 695 LEU B N 1
ATOM 12122 C CA . LEU B 1 695 ? -6.438 91.812 44.312 1 94.56 695 LEU B CA 1
ATOM 12123 C C . LEU B 1 695 ? -6.34 93.25 44.781 1 94.56 695 LEU B C 1
ATOM 12125 O O . LEU B 1 695 ? -7.359 93.875 45.031 1 94.56 695 LEU B O 1
ATOM 12129 N N . LEU B 1 696 ? -5.109 93.812 44.938 1 95.19 696 LEU B N 1
ATOM 12130 C CA . LEU B 1 696 ? -4.891 95.188 45.312 1 95.19 696 LEU B CA 1
ATOM 12131 C C . LEU B 1 696 ? -5.547 96.125 44.281 1 95.19 696 LEU B C 1
ATOM 12133 O O . LEU B 1 696 ? -6.156 97.125 44.656 1 95.19 696 LEU B O 1
ATOM 12137 N N . GLY B 1 697 ? -5.402 95.75 43.062 1 91 697 GLY B N 1
ATOM 12138 C CA . GLY B 1 697 ? -6.055 96.5 42.031 1 91 697 GLY B CA 1
ATOM 12139 C C . GLY B 1 697 ? -7.562 96.562 42.156 1 91 697 GLY B C 1
ATOM 12140 O O . GLY B 1 697 ? -8.18 97.625 42 1 91 697 GLY B O 1
ATOM 12141 N N . ALA B 1 698 ? -8.125 95.438 42.5 1 93.19 698 ALA B N 1
ATOM 12142 C CA . ALA B 1 698 ? -9.57 95.375 42.688 1 93.19 698 ALA B CA 1
ATOM 12143 C C . ALA B 1 698 ? -10.016 96.188 43.875 1 93.19 698 ALA B C 1
ATOM 12145 O O . ALA B 1 698 ? -11 96.938 43.781 1 93.19 698 ALA B O 1
ATOM 12146 N N . TRP B 1 699 ? -9.305 96.125 44.938 1 94.56 699 TRP B N 1
ATOM 12147 C CA . TRP B 1 699 ? -9.641 96.875 46.156 1 94.56 699 TRP B CA 1
ATOM 12148 C C . TRP B 1 699 ? -9.492 98.375 45.906 1 94.56 699 TRP B C 1
ATOM 12150 O O . TRP B 1 699 ? -10.273 99.188 46.438 1 94.56 699 TRP B O 1
ATOM 12160 N N . THR B 1 700 ? -8.508 98.75 45.219 1 92.94 700 THR B N 1
ATOM 12161 C CA . THR B 1 700 ? -8.289 100.188 44.906 1 92.94 700 THR B CA 1
ATOM 12162 C C . THR B 1 700 ? -9.477 100.75 44.125 1 92.94 700 THR B C 1
ATOM 12164 O O . THR B 1 700 ? -9.844 101.938 44.344 1 92.94 700 THR B O 1
ATOM 12167 N N . LEU B 1 701 ? -10.055 99.875 43.281 1 89.19 701 LEU B N 1
ATOM 12168 C CA . LEU B 1 701 ? -11.211 100.312 42.5 1 89.19 701 LEU B CA 1
ATOM 12169 C C . LEU B 1 701 ? -12.438 100.5 43.375 1 89.19 701 LEU B C 1
ATOM 12171 O O . LEU B 1 701 ? -13.391 101.188 43.031 1 89.19 701 LEU B O 1
ATOM 12175 N N . LYS B 1 702 ? -12.391 99.812 44.531 1 88.38 702 LYS B N 1
ATOM 12176 C CA . LYS B 1 702 ? -13.453 100 45.5 1 88.38 702 LYS B CA 1
ATOM 12177 C C . LYS B 1 702 ? -13.094 101.062 46.531 1 88.38 702 LYS B C 1
ATOM 12179 O O . LYS B 1 702 ? -13.773 101.188 47.562 1 88.38 702 LYS B O 1
ATOM 12184 N N . ASP B 1 703 ? -12.047 101.812 46.344 1 88.31 703 ASP B N 1
ATOM 12185 C CA . ASP B 1 703 ? -11.562 102.938 47.156 1 88.31 703 ASP B CA 1
ATOM 12186 C C . ASP B 1 703 ? -10.984 102.5 48.469 1 88.31 703 ASP B C 1
ATOM 12188 O O . ASP B 1 703 ? -11.148 103.125 49.5 1 88.31 703 ASP B O 1
ATOM 12192 N N . ARG B 1 704 ? -10.547 101.312 48.5 1 92.69 704 ARG B N 1
ATOM 12193 C CA . ARG B 1 704 ? -9.805 100.75 49.625 1 92.69 704 ARG B CA 1
ATOM 12194 C C . ARG B 1 704 ? -8.398 100.312 49.219 1 92.69 704 ARG B C 1
ATOM 12196 O O . ARG B 1 704 ? -8.18 99.875 48.094 1 92.69 704 ARG B O 1
ATOM 12203 N N . PHE B 1 705 ? -7.445 100.562 50.125 1 94 705 PHE B N 1
ATOM 12204 C CA . PHE B 1 705 ? -6.055 100.25 49.781 1 94 705 PHE B CA 1
ATOM 12205 C C . PHE B 1 705 ? -5.375 99.438 50.906 1 94 705 PHE B C 1
ATOM 12207 O O . PHE B 1 705 ? -4.672 100.062 51.75 1 94 705 PHE B O 1
ATOM 12214 N N . PRO B 1 706 ? -5.617 98.188 50.875 1 94.75 706 PRO B N 1
ATOM 12215 C CA . PRO B 1 706 ? -4.973 97.375 51.906 1 94.75 706 PRO B CA 1
ATOM 12216 C C . PRO B 1 706 ? -3.451 97.375 51.812 1 94.75 706 PRO B C 1
ATOM 12218 O O . PRO B 1 706 ? -2.885 96.812 50.875 1 94.75 706 PRO B O 1
ATOM 12221 N N . GLU B 1 707 ? -2.76 97.875 52.812 1 94.19 707 GLU B N 1
ATOM 12222 C CA . GLU B 1 707 ? -1.312 98.062 52.812 1 94.19 707 GLU B CA 1
ATOM 12223 C C . GLU B 1 707 ? -0.578 96.75 52.812 1 94.19 707 GLU B C 1
ATOM 12225 O O . GLU B 1 707 ? 0.512 96.625 52.25 1 94.19 707 GLU B O 1
ATOM 12230 N N . ALA B 1 708 ? -1.217 95.812 53.406 1 94.5 708 ALA B N 1
ATOM 12231 C CA . ALA B 1 708 ? -0.605 94.5 53.438 1 94.5 708 ALA B CA 1
ATOM 12232 C C . ALA B 1 708 ? -0.487 93.875 52.062 1 94.5 708 ALA B C 1
ATOM 12234 O O . ALA B 1 708 ? 0.53 93.25 51.719 1 94.5 708 ALA B O 1
ATOM 12235 N N . LEU B 1 709 ? -1.51 94 51.281 1 94.94 709 LEU B N 1
ATOM 12236 C CA . LEU B 1 709 ? -1.495 93.562 49.906 1 94.94 709 LEU B CA 1
ATOM 12237 C C . LEU B 1 709 ? -0.479 94.312 49.094 1 94.94 709 LEU B C 1
ATOM 12239 O O . LEU B 1 709 ? 0.185 93.75 48.219 1 94.94 709 LEU B O 1
ATOM 12243 N N . PHE B 1 710 ? -0.309 95.625 49.312 1 94.38 710 PHE B N 1
ATOM 12244 C CA . PHE B 1 710 ? 0.637 96.438 48.594 1 94.38 710 PHE B CA 1
ATOM 12245 C C . PHE B 1 710 ? 2.068 96 48.844 1 94.38 710 PHE B C 1
ATOM 12247 O O . PHE B 1 710 ? 2.844 95.812 47.875 1 94.38 710 PHE B O 1
ATOM 12254 N N . ARG B 1 711 ? 2.352 95.688 50.031 1 94.94 711 ARG B N 1
ATOM 12255 C CA . ARG B 1 711 ? 3.697 95.188 50.375 1 94.94 711 ARG B CA 1
ATOM 12256 C C . ARG B 1 711 ? 4.016 93.875 49.719 1 94.94 711 ARG B C 1
ATOM 12258 O O . ARG B 1 711 ? 5.125 93.688 49.219 1 94.94 711 ARG B O 1
ATOM 12265 N N . GLU B 1 712 ? 3.039 93.188 49.75 1 94.75 712 GLU B N 1
ATOM 12266 C CA . GLU B 1 712 ? 3.234 91.875 49.188 1 94.75 712 GLU B CA 1
ATOM 12267 C C . GLU B 1 712 ? 3.355 91.938 47.656 1 94.75 712 GLU B C 1
ATOM 12269 O O . GLU B 1 712 ? 4.156 91.188 47.062 1 94.75 712 GLU B O 1
ATOM 12274 N N . ALA B 1 713 ? 2.564 92.625 47.031 1 94.19 713 ALA B N 1
ATOM 12275 C CA . ALA B 1 713 ? 2.555 92.75 45.562 1 94.19 713 ALA B CA 1
ATOM 12276 C C . ALA B 1 713 ? 3.902 93.25 45.062 1 94.19 713 ALA B C 1
ATOM 12278 O O . ALA B 1 713 ? 4.328 92.938 43.969 1 94.19 713 ALA B O 1
ATOM 12279 N N . LEU B 1 714 ? 4.66 94.062 45.844 1 93.31 714 LEU B N 1
ATOM 12280 C CA . LEU B 1 714 ? 5.934 94.625 45.469 1 93.31 714 LEU B CA 1
ATOM 12281 C C . LEU B 1 714 ? 7.012 93.562 45.312 1 93.31 714 LEU B C 1
ATOM 12283 O O . LEU B 1 714 ? 8.023 93.812 44.656 1 93.31 714 LEU B O 1
ATOM 12287 N N . ALA B 1 715 ? 6.625 92.5 45.844 1 92.38 715 ALA B N 1
ATOM 12288 C CA . ALA B 1 715 ? 7.613 91.375 45.844 1 92.38 715 ALA B CA 1
ATOM 12289 C C . ALA B 1 715 ? 7.648 90.688 44.5 1 92.38 715 ALA B C 1
ATOM 12291 O O . ALA B 1 715 ? 8.617 90 44.156 1 92.38 715 ALA B O 1
ATOM 12292 N N . HIS B 1 716 ? 6.727 90.875 43.719 1 88.81 716 HIS B N 1
ATOM 12293 C CA . HIS B 1 716 ? 6.656 90.25 42.406 1 88.81 716 HIS B CA 1
ATOM 12294 C C . HIS B 1 716 ? 7.094 91.188 41.312 1 88.81 716 HIS B C 1
ATOM 12296 O O . HIS B 1 716 ? 6.703 92.375 41.312 1 88.81 716 HIS B O 1
ATOM 12302 N N . PRO B 1 717 ? 7.891 90.625 40.375 1 85.25 717 PRO B N 1
ATOM 12303 C CA . PRO B 1 717 ? 8.398 91.562 39.344 1 85.25 717 PRO B CA 1
ATOM 12304 C C . PRO B 1 717 ? 7.289 92.188 38.531 1 85.25 717 PRO B C 1
ATOM 12306 O O . PRO B 1 717 ? 7.324 93.375 38.25 1 85.25 717 PRO B O 1
ATOM 12309 N N . ASP B 1 718 ? 6.328 91.438 38.125 1 82.94 718 ASP B N 1
ATOM 12310 C CA . ASP B 1 718 ? 5.211 91.938 37.375 1 82.94 718 ASP B CA 1
ATOM 12311 C C . ASP B 1 718 ? 4.191 92.625 38.281 1 82.94 718 ASP B C 1
ATOM 12313 O O . ASP B 1 718 ? 3.482 93.562 37.875 1 82.94 718 ASP B O 1
ATOM 12317 N N . GLY B 1 719 ? 4.168 92.25 39.469 1 88.94 719 GLY B N 1
ATOM 12318 C CA . GLY B 1 719 ? 3.23 92.75 40.438 1 88.94 719 GLY B CA 1
ATOM 12319 C C . GLY B 1 719 ? 3.596 94.188 40.938 1 88.94 719 GLY B C 1
ATOM 12320 O O . GLY B 1 719 ? 2.717 94.938 41.281 1 88.94 719 GLY B O 1
ATOM 12321 N N . ARG B 1 720 ? 4.852 94.438 40.875 1 91.62 720 ARG B N 1
ATOM 12322 C CA . ARG B 1 720 ? 5.34 95.75 41.344 1 91.62 720 ARG B CA 1
ATOM 12323 C C . ARG B 1 720 ? 4.711 96.875 40.531 1 91.62 720 ARG B C 1
ATOM 12325 O O . ARG B 1 720 ? 4.238 97.875 41.094 1 91.62 720 ARG B O 1
ATOM 12332 N N . GLY B 1 721 ? 4.738 96.688 39.25 1 91.81 721 GLY B N 1
ATOM 12333 C CA . GLY B 1 721 ? 4.137 97.75 38.406 1 91.81 721 GLY B CA 1
ATOM 12334 C C . GLY B 1 721 ? 2.658 97.938 38.656 1 91.81 721 GLY B C 1
ATOM 12335 O O . GLY B 1 721 ? 2.174 99.062 38.688 1 91.81 721 GLY B O 1
ATOM 12336 N N . LEU B 1 722 ? 1.983 96.875 38.938 1 91.62 722 LEU B N 1
ATOM 12337 C CA . LEU B 1 722 ? 0.553 96.938 39.219 1 91.62 722 LEU B CA 1
ATOM 12338 C C . LEU B 1 722 ? 0.292 97.562 40.562 1 91.62 722 LEU B C 1
ATOM 12340 O O . LEU B 1 722 ? -0.683 98.312 40.75 1 91.62 722 LEU B O 1
ATOM 12344 N N . ALA B 1 723 ? 1.151 97.25 41.469 1 94.5 723 ALA B N 1
ATOM 12345 C CA . ALA B 1 723 ? 1.042 97.875 42.812 1 94.5 723 ALA B CA 1
ATOM 12346 C C . ALA B 1 723 ? 1.248 99.375 42.75 1 94.5 723 ALA B C 1
ATOM 12348 O O . ALA B 1 723 ? 0.506 100.125 43.375 1 94.5 723 ALA B O 1
ATOM 12349 N N . LEU B 1 724 ? 2.238 99.812 42.031 1 95.19 724 LEU B N 1
ATOM 12350 C CA . LEU B 1 724 ? 2.514 101.25 41.875 1 95.19 724 LEU B CA 1
ATOM 12351 C C . LEU B 1 724 ? 1.371 101.938 41.156 1 95.19 724 LEU B C 1
ATOM 12353 O O . LEU B 1 724 ? 1.045 103.125 41.469 1 95.19 724 LEU B O 1
ATOM 12357 N N . LEU B 1 725 ? 0.847 101.25 40.188 1 93.94 725 LEU B N 1
ATOM 12358 C CA . LEU B 1 725 ? -0.301 101.812 39.5 1 93.94 725 LEU B CA 1
ATOM 12359 C C . LEU B 1 725 ? -1.479 102 40.438 1 93.94 725 LEU B C 1
ATOM 12361 O O . LEU B 1 725 ? -2.154 103.062 40.375 1 93.94 725 LEU B O 1
ATOM 12365 N N . ALA B 1 726 ? -1.732 101 41.281 1 93.75 726 ALA B N 1
ATOM 12366 C CA . ALA B 1 726 ? -2.787 101.125 42.281 1 93.75 726 ALA B CA 1
ATOM 12367 C C . ALA B 1 726 ? -2.525 102.312 43.25 1 93.75 726 ALA B C 1
ATOM 12369 O O . ALA B 1 726 ? -3.449 103.062 43.594 1 93.75 726 ALA B O 1
ATOM 12370 N N . LEU B 1 727 ? -1.32 102.5 43.625 1 94.75 727 LEU B N 1
ATOM 12371 C CA . LEU B 1 727 ? -0.939 103.625 44.469 1 94.75 727 LEU B CA 1
ATOM 12372 C C . LEU B 1 727 ? -1.172 104.938 43.781 1 94.75 727 LEU B C 1
ATOM 12374 O O . LEU B 1 727 ? -1.602 105.938 44.406 1 94.75 727 LEU B O 1
ATOM 12378 N N . ALA B 1 728 ? -0.823 105.062 42.531 1 94.25 728 ALA B N 1
ATOM 12379 C CA . ALA B 1 728 ? -1.067 106.25 41.719 1 94.25 728 ALA B CA 1
ATOM 12380 C C . ALA B 1 728 ? -2.553 106.562 41.719 1 94.25 728 ALA B C 1
ATOM 12382 O O . ALA B 1 728 ? -2.93 107.75 41.844 1 94.25 728 ALA B O 1
ATOM 12383 N N . HIS B 1 729 ? -3.381 105.625 41.531 1 91.19 729 HIS B N 1
ATOM 12384 C CA . HIS B 1 729 ? -4.824 105.812 41.5 1 91.19 729 HIS B CA 1
ATOM 12385 C C . HIS B 1 729 ? -5.332 106.312 42.875 1 91.19 729 HIS B C 1
ATOM 12387 O O . HIS B 1 729 ? -6.234 107.125 42.938 1 91.19 729 HIS B O 1
ATOM 12393 N N . ARG B 1 730 ? -4.742 105.688 43.906 1 89.31 730 ARG B N 1
ATOM 12394 C CA . ARG B 1 730 ? -5.094 106.125 45.25 1 89.31 730 ARG B CA 1
ATOM 12395 C C . ARG B 1 730 ? -4.742 107.625 45.469 1 89.31 730 ARG B C 1
ATOM 12397 O O . ARG B 1 730 ? -5.531 108.375 46.031 1 89.31 730 ARG B O 1
ATOM 12404 N N . ARG B 1 731 ? -3.604 108.062 45.031 1 92.44 731 ARG B N 1
ATOM 12405 C CA . ARG B 1 731 ? -3.172 109.438 45.156 1 92.44 731 ARG B CA 1
ATOM 12406 C C . ARG B 1 731 ? -4.082 110.375 44.344 1 92.44 731 ARG B C 1
ATOM 12408 O O . ARG B 1 731 ? -4.387 111.5 44.781 1 92.44 731 ARG B O 1
ATOM 12415 N N . TRP B 1 732 ? -4.395 109.875 43.219 1 88.81 732 TRP B N 1
ATOM 12416 C CA . TRP B 1 732 ? -5.32 110.625 42.375 1 88.81 732 TRP B CA 1
ATOM 12417 C C . TRP B 1 732 ? -6.648 110.875 43.094 1 88.81 732 TRP B C 1
ATOM 12419 O O . TRP B 1 732 ? -7.164 111.938 43.125 1 88.81 732 TRP B O 1
ATOM 12429 N N . ARG B 1 733 ? -7.152 109.938 43.781 1 83.88 733 ARG B N 1
ATOM 12430 C CA . ARG B 1 733 ? -8.438 110 44.469 1 83.88 733 ARG B CA 1
ATOM 12431 C C . ARG B 1 733 ? -8.367 110.875 45.688 1 83.88 733 ARG B C 1
ATOM 12433 O O . ARG B 1 733 ? -9.375 111.5 46.062 1 83.88 733 ARG B O 1
ATOM 12440 N N . ARG B 1 734 ? -7.234 111 46.219 1 87 734 ARG B N 1
ATOM 12441 C CA . ARG B 1 734 ? -7.051 111.875 47.406 1 87 734 ARG B CA 1
ATOM 12442 C C . ARG B 1 734 ? -6.723 113.312 47.031 1 87 734 ARG B C 1
ATOM 12444 O O . ARG B 1 734 ? -6.434 114.125 47.906 1 87 734 ARG B O 1
ATOM 12451 N N . GLY B 1 735 ? -6.617 113.688 45.75 1 85.75 735 GLY B N 1
ATOM 12452 C CA . GLY B 1 735 ? -6.371 115 45.25 1 85.75 735 GLY B CA 1
ATOM 12453 C C . GLY B 1 735 ? -4.898 115.375 45.188 1 85.75 735 GLY B C 1
ATOM 12454 O O . GLY B 1 735 ? -4.535 116.5 45.031 1 85.75 735 GLY B O 1
ATOM 12455 N N . GLU B 1 736 ? -4.133 114.25 45.375 1 91.94 736 GLU B N 1
ATOM 12456 C CA . GLU B 1 736 ? -2.688 114.438 45.25 1 91.94 736 GLU B CA 1
ATOM 12457 C C . GLU B 1 736 ? -2.221 114.25 43.812 1 91.94 736 GLU B C 1
ATOM 12459 O O . GLU B 1 736 ? -2.945 113.625 43 1 91.94 736 GLU B O 1
ATOM 12464 N N . ASP B 1 737 ? -1.023 114.75 43.5 1 91.75 737 ASP B N 1
ATOM 12465 C CA . ASP B 1 737 ? -0.495 114.625 42.125 1 91.75 737 ASP B CA 1
ATOM 12466 C C . ASP B 1 737 ? 0.027 113.188 41.875 1 91.75 737 ASP B C 1
ATOM 12468 O O . ASP B 1 737 ? 1.041 112.812 42.438 1 91.75 737 ASP B O 1
ATOM 12472 N N . PRO B 1 738 ? -0.64 112.438 41.062 1 94.31 738 PRO B N 1
ATOM 12473 C CA . PRO B 1 738 ? -0.23 111.062 40.812 1 94.31 738 PRO B CA 1
ATOM 12474 C C . PRO B 1 738 ? 0.813 110.938 39.719 1 94.31 738 PRO B C 1
ATOM 12476 O O . PRO B 1 738 ? 1.301 109.812 39.438 1 94.31 738 PRO B O 1
ATOM 12479 N N . VAL B 1 739 ? 1.248 111.875 38.938 1 94.38 739 VAL B N 1
ATOM 12480 C CA . VAL B 1 739 ? 2.016 111.875 37.688 1 94.38 739 VAL B CA 1
ATOM 12481 C C . VAL B 1 739 ? 3.377 111.25 37.938 1 94.38 739 VAL B C 1
ATOM 12483 O O . VAL B 1 739 ? 3.816 110.438 37.125 1 94.38 739 VAL B O 1
ATOM 12486 N N . PRO B 1 740 ? 4.062 111.688 39.094 1 95.25 740 PRO B N 1
ATOM 12487 C CA . PRO B 1 740 ? 5.355 111 39.344 1 95.25 740 PRO B CA 1
ATOM 12488 C C . PRO B 1 740 ? 5.242 109.5 39.438 1 95.25 740 PRO B C 1
ATOM 12490 O O . PRO B 1 740 ? 6.129 108.812 38.969 1 95.25 740 PRO B O 1
ATOM 12493 N N . LEU B 1 741 ? 4.164 109.062 40.031 1 95.25 741 LEU B N 1
ATOM 12494 C CA . LEU B 1 741 ? 3.953 107.625 40.188 1 95.25 741 LEU B CA 1
ATOM 12495 C C . LEU B 1 741 ? 3.627 107 38.844 1 95.25 741 LEU B C 1
ATOM 12497 O O . LEU B 1 741 ? 4.078 105.875 38.562 1 95.25 741 LEU B O 1
ATOM 12501 N N . PHE B 1 742 ? 2.814 107.562 37.969 1 94.75 742 PHE B N 1
ATOM 12502 C CA . PHE B 1 742 ? 2.533 107 36.625 1 94.75 742 PHE B CA 1
ATOM 12503 C C . PHE B 1 742 ? 3.818 106.875 35.812 1 94.75 742 PHE B C 1
ATOM 12505 O O . PHE B 1 742 ? 3.996 105.938 35.062 1 94.75 742 PHE B O 1
ATOM 12512 N N . LYS B 1 743 ? 4.699 107.938 35.938 1 95.06 743 LYS B N 1
ATOM 12513 C CA . LYS B 1 743 ? 5.984 107.875 35.25 1 95.06 743 LYS B CA 1
ATOM 12514 C C . LYS B 1 743 ? 6.828 106.688 35.75 1 95.06 743 LYS B C 1
ATOM 12516 O O . LYS B 1 743 ? 7.516 106.062 34.969 1 95.06 743 LYS B O 1
ATOM 12521 N N . GLU B 1 744 ? 6.723 106.5 37.062 1 95.19 744 GLU B N 1
ATOM 12522 C CA . GLU B 1 744 ? 7.434 105.375 37.656 1 95.19 744 GLU B CA 1
ATOM 12523 C C . GLU B 1 744 ? 6.871 104.062 37.125 1 95.19 744 GLU B C 1
ATOM 12525 O O . GLU B 1 744 ? 7.621 103.125 36.875 1 95.19 744 GLU B O 1
ATOM 12530 N N . VAL B 1 745 ? 5.535 103.938 37.031 1 94.94 745 VAL B N 1
ATOM 12531 C CA . VAL B 1 745 ? 4.875 102.75 36.5 1 94.94 745 VAL B CA 1
ATOM 12532 C C . VAL B 1 745 ? 5.34 102.5 35.062 1 94.94 745 VAL B C 1
ATOM 12534 O O . VAL B 1 745 ? 5.617 101.312 34.688 1 94.94 745 VAL B O 1
ATOM 12537 N N . LEU B 1 746 ? 5.422 103.438 34.219 1 94.69 746 LEU B N 1
ATOM 12538 C CA . LEU B 1 746 ? 5.848 103.312 32.812 1 94.69 746 LEU B CA 1
ATOM 12539 C C . LEU B 1 746 ? 7.309 102.875 32.75 1 94.69 746 LEU B C 1
ATOM 12541 O O . LEU B 1 746 ? 7.691 102.125 31.828 1 94.69 746 LEU B O 1
ATOM 12545 N N . LYS B 1 747 ? 8.117 103.438 33.719 1 94.62 747 LYS B N 1
ATOM 12546 C CA . LYS B 1 747 ? 9.508 103 33.781 1 94.62 747 LYS B CA 1
ATOM 12547 C C . LYS B 1 747 ? 9.594 101.5 34.125 1 94.62 747 LYS B C 1
ATOM 12549 O O . LYS B 1 747 ? 10.398 100.75 33.531 1 94.62 747 LYS B O 1
ATOM 12554 N N . GLU B 1 748 ? 8.75 101.062 35.062 1 92.5 748 GLU B N 1
ATOM 12555 C CA . GLU B 1 748 ? 8.703 99.688 35.438 1 92.5 748 GLU B CA 1
ATOM 12556 C C . GLU B 1 748 ? 8.234 98.812 34.25 1 92.5 748 GLU B C 1
ATOM 12558 O O . GLU B 1 748 ? 8.734 97.688 34.031 1 92.5 748 GLU B O 1
ATOM 12563 N N . ALA B 1 749 ? 7.266 99.188 33.5 1 92.75 749 ALA B N 1
ATOM 12564 C CA . ALA B 1 749 ? 6.699 98.5 32.344 1 92.75 749 ALA B CA 1
ATOM 12565 C C . ALA B 1 749 ? 7.723 98.375 31.234 1 92.75 749 ALA B C 1
ATOM 12567 O O . ALA B 1 749 ? 7.621 97.438 30.391 1 92.75 749 ALA B O 1
ATOM 12568 N N . ARG B 1 750 ? 8.711 99.25 31.172 1 91.25 750 ARG B N 1
ATOM 12569 C CA . ARG B 1 750 ? 9.781 99.188 30.188 1 91.25 750 ARG B CA 1
ATOM 12570 C C . ARG B 1 750 ? 10.914 98.312 30.672 1 91.25 750 ARG B C 1
ATOM 12572 O O . ARG B 1 750 ? 11.555 97.625 29.859 1 91.25 750 ARG B O 1
ATOM 12579 N N . ARG B 1 751 ? 11.18 98.438 31.984 1 90.94 751 ARG B N 1
ATOM 12580 C CA . ARG B 1 751 ? 12.234 97.562 32.562 1 90.94 751 ARG B CA 1
ATOM 12581 C C . ARG B 1 751 ? 11.945 96.125 32.375 1 90.94 751 ARG B C 1
ATOM 12583 O O . ARG B 1 751 ? 12.805 95.375 31.891 1 90.94 751 ARG B O 1
ATOM 12590 N N . LEU B 1 752 ? 10.812 95.75 32.781 1 90.44 752 LEU B N 1
ATOM 12591 C CA . LEU B 1 752 ? 10.258 94.438 32.438 1 90.44 752 LEU B CA 1
ATOM 12592 C C . LEU B 1 752 ? 9.031 94.562 31.562 1 90.44 752 LEU B C 1
ATOM 12594 O O . LEU B 1 752 ? 7.922 94.812 32.062 1 90.44 752 LEU B O 1
ATOM 12598 N N . PRO B 1 753 ? 9.328 94.375 30.281 1 91.81 753 PRO B N 1
ATOM 12599 C CA . PRO B 1 753 ? 8.273 94.75 29.328 1 91.81 753 PRO B CA 1
ATOM 12600 C C . PRO B 1 753 ? 6.93 94.062 29.672 1 91.81 753 PRO B C 1
ATOM 12602 O O . PRO B 1 753 ? 6.832 92.875 29.734 1 91.81 753 PRO B O 1
ATOM 12605 N N . ASN B 1 754 ? 6 94.875 29.969 1 93.62 754 ASN B N 1
ATOM 12606 C CA . ASN B 1 754 ? 4.629 94.438 30.281 1 93.62 754 ASN B CA 1
ATOM 12607 C C . ASN B 1 754 ? 3.619 95.375 29.562 1 93.62 754 ASN B C 1
ATOM 12609 O O . ASN B 1 754 ? 3.334 96.438 30.016 1 93.62 754 ASN B O 1
ATOM 12613 N N . PRO B 1 755 ? 3.143 94.75 28.422 1 93.94 755 PRO B N 1
ATOM 12614 C CA . PRO B 1 755 ? 2.248 95.5 27.594 1 93.94 755 PRO B CA 1
ATOM 12615 C C . PRO B 1 755 ? 0.971 95.938 28.328 1 93.94 755 PRO B C 1
ATOM 12617 O O . PRO B 1 755 ? 0.464 97.062 28.125 1 93.94 755 PRO B O 1
ATOM 12620 N N . TYR B 1 756 ? 0.487 95.062 29.156 1 90.38 756 TYR B N 1
ATOM 12621 C CA . TYR B 1 756 ? -0.734 95.375 29.891 1 90.38 756 TYR B CA 1
ATOM 12622 C C . TYR B 1 756 ? -0.542 96.562 30.828 1 90.38 756 TYR B C 1
ATOM 12624 O O . TYR B 1 756 ? -1.343 97.5 30.812 1 90.38 756 TYR B O 1
ATOM 12632 N N . LEU B 1 757 ? 0.475 96.562 31.531 1 90.69 757 LEU B N 1
ATOM 12633 C CA . LEU B 1 757 ? 0.818 97.625 32.469 1 90.69 757 LEU B C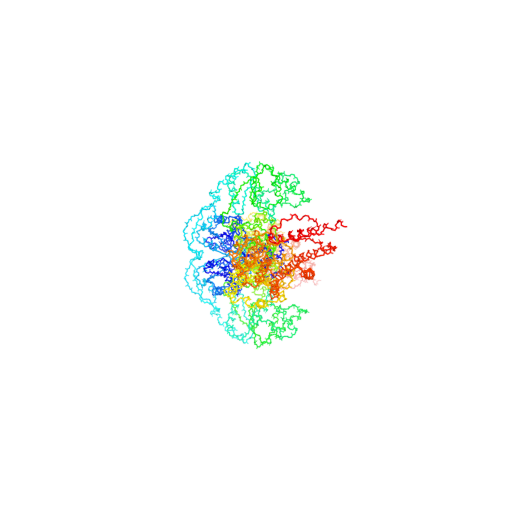A 1
ATOM 12634 C C . LEU B 1 757 ? 1.124 98.938 31.688 1 90.69 757 LEU B C 1
ATOM 12636 O O . LEU B 1 757 ? 0.706 100 32.094 1 90.69 757 LEU B O 1
ATOM 12640 N N . HIS B 1 758 ? 1.794 98.812 30.656 1 94.25 758 HIS B N 1
ATOM 12641 C CA . HIS B 1 758 ? 2.18 99.938 29.828 1 94.25 758 HIS B CA 1
ATOM 12642 C C . HIS B 1 758 ? 0.955 100.688 29.312 1 94.25 758 HIS B C 1
ATOM 12644 O O . HIS B 1 758 ? 0.854 101.938 29.484 1 94.25 758 HIS B O 1
ATOM 12650 N N . HIS B 1 759 ? 0.056 100 28.766 1 92.75 759 HIS B N 1
ATOM 12651 C CA . HIS B 1 759 ? -1.127 100.625 28.172 1 92.75 759 HIS B CA 1
ATOM 12652 C C . HIS B 1 759 ? -2.059 101.188 29.25 1 92.75 759 HIS B C 1
ATOM 12654 O O . HIS B 1 759 ? -2.635 102.25 29.094 1 92.75 759 HIS B O 1
ATOM 12660 N N . LEU B 1 760 ? -2.143 100.5 30.375 1 89.62 760 LEU B N 1
ATOM 12661 C CA . LEU B 1 760 ? -2.994 101 31.469 1 89.62 760 LEU B CA 1
ATOM 12662 C C . LEU B 1 760 ? -2.443 102.25 32.094 1 89.62 760 LEU B C 1
ATOM 12664 O O . LEU B 1 760 ? -3.205 103.188 32.438 1 89.62 760 LEU B O 1
ATOM 12668 N N . ALA B 1 761 ? -1.196 102.312 32.25 1 92.38 761 ALA B N 1
ATOM 12669 C CA . ALA B 1 761 ? -0.551 103.5 32.812 1 92.38 761 ALA B CA 1
ATOM 12670 C C . ALA B 1 761 ? -0.726 104.688 31.891 1 92.38 761 ALA B C 1
ATOM 12672 O O . ALA B 1 761 ? -1.034 105.75 32.375 1 92.38 761 ALA B O 1
ATOM 12673 N N . LEU B 1 762 ? -0.522 104.5 30.625 1 91.81 762 LEU B N 1
ATOM 12674 C CA . LEU B 1 762 ? -0.663 105.625 29.672 1 91.81 762 LEU B CA 1
ATOM 12675 C C . LEU B 1 762 ? -2.105 106.125 29.609 1 91.81 762 LEU B C 1
ATOM 12677 O O . LEU B 1 762 ? -2.355 107.312 29.547 1 91.81 762 LEU B O 1
ATOM 12681 N N . SER B 1 763 ? -2.994 105.188 29.609 1 88.56 763 SER B N 1
ATOM 12682 C CA . SER B 1 763 ? -4.406 105.562 29.578 1 88.56 763 SER B CA 1
ATOM 12683 C C . SER B 1 763 ? -4.809 106.312 30.844 1 88.56 763 SER B C 1
ATOM 12685 O O . SER B 1 763 ? -5.527 107.312 30.797 1 88.56 763 SER B O 1
ATOM 12687 N N . SER B 1 764 ? -4.348 105.875 32 1 87.88 764 SER B N 1
ATOM 12688 C CA . SER B 1 764 ? -4.641 106.5 33.281 1 87.88 764 SER B CA 1
ATOM 12689 C C . SER B 1 764 ? -4.035 107.938 33.344 1 87.88 764 SER B C 1
ATOM 12691 O O . SER B 1 764 ? -4.676 108.875 33.812 1 87.88 764 SER B O 1
ATOM 12693 N N . LEU B 1 765 ? -2.854 108 32.844 1 89.94 765 LEU B N 1
ATOM 12694 C CA . LEU B 1 765 ? -2.188 109.312 32.812 1 89.94 765 LEU B CA 1
ATOM 12695 C C . LEU B 1 765 ? -2.943 110.25 31.906 1 89.94 765 LEU B C 1
ATOM 12697 O O . LEU B 1 765 ? -3.127 111.438 32.25 1 89.94 765 LEU B O 1
ATOM 12701 N N . ALA B 1 766 ? -3.361 109.812 30.781 1 86.88 766 ALA B N 1
ATOM 12702 C CA . ALA B 1 766 ? -4.117 110.625 29.828 1 86.88 766 ALA B CA 1
ATOM 12703 C C . ALA B 1 766 ? -5.43 111.062 30.453 1 86.88 766 ALA B C 1
ATOM 12705 O O . ALA B 1 766 ? -5.812 112.25 30.297 1 86.88 766 ALA B O 1
ATOM 12706 N N . LEU B 1 767 ? -6.062 110.25 31.141 1 82.5 767 LEU B N 1
ATOM 12707 C CA . LEU B 1 767 ? -7.328 110.625 31.781 1 82.5 767 LEU B CA 1
ATOM 12708 C C . LEU B 1 767 ? -7.121 111.625 32.906 1 82.5 767 LEU B C 1
ATOM 12710 O O . LEU B 1 767 ? -7.953 112.5 33.094 1 82.5 767 LEU B O 1
ATOM 12714 N N . TYR B 1 768 ? -6.027 111.5 33.625 1 83.5 768 TYR B N 1
ATOM 12715 C CA . TYR B 1 768 ? -5.715 112.5 34.688 1 83.5 768 TYR B CA 1
ATOM 12716 C C . TYR B 1 768 ? -5.391 113.875 34.125 1 83.5 768 TYR B C 1
ATOM 12718 O O . TYR B 1 768 ? -5.828 114.875 34.656 1 83.5 768 TYR B O 1
ATOM 12726 N N . LEU B 1 769 ? -4.715 113.875 33.031 1 87.38 769 LEU B N 1
ATOM 12727 C CA . LEU B 1 769 ? -4.219 115.125 32.469 1 87.38 769 LEU B CA 1
ATOM 12728 C C . LEU B 1 769 ? -5.281 115.812 31.609 1 87.38 769 LEU B C 1
ATOM 12730 O O . LEU B 1 769 ? -5.164 117 31.266 1 87.38 769 LEU B O 1
ATOM 12734 N N . TRP B 1 770 ? -6.273 115.125 31.281 1 82.69 770 TRP B N 1
ATOM 12735 C CA . TRP B 1 770 ? -7.309 115.625 30.344 1 82.69 770 TRP B CA 1
ATOM 12736 C C . TRP B 1 770 ? -7.852 116.938 30.734 1 82.69 770 TRP B C 1
ATOM 12738 O O . TRP B 1 770 ? -7.781 117.938 29.953 1 82.69 770 TRP B O 1
ATOM 12748 N N . PRO B 1 771 ? -8.258 117.188 32.031 1 75.31 771 PRO B N 1
ATOM 12749 C CA . PRO B 1 771 ? -8.797 118.5 32.406 1 75.31 771 PRO B CA 1
ATOM 12750 C C . PRO B 1 771 ? -7.699 119.562 32.594 1 75.31 771 PRO B C 1
ATOM 12752 O O . PRO B 1 771 ? -7.965 120.75 32.5 1 75.31 771 PRO B O 1
ATOM 12755 N N . LYS B 1 772 ? -6.535 119.125 32.75 1 82.5 772 LYS B N 1
ATOM 12756 C CA . LYS B 1 772 ? -5.465 120.062 33.156 1 82.5 772 LYS B CA 1
ATOM 12757 C C . LYS B 1 772 ? -4.598 120.438 31.969 1 82.5 772 LYS B C 1
ATOM 12759 O O . LYS B 1 772 ? -4.156 121.625 31.891 1 82.5 772 LYS B O 1
ATOM 12764 N N . ALA B 1 773 ? -4.402 119.625 31.047 1 88.5 773 ALA B N 1
ATOM 12765 C CA . ALA B 1 773 ? -3.502 119.875 29.922 1 88.5 773 ALA B CA 1
ATOM 12766 C C . ALA B 1 773 ? -3.998 119.25 28.641 1 88.5 773 ALA B C 1
ATOM 12768 O O . ALA B 1 773 ? -3.416 118.25 28.188 1 88.5 773 ALA B O 1
ATOM 12769 N N . PRO B 1 774 ? -5.016 119.75 28.016 1 82.88 774 PRO B N 1
ATOM 12770 C CA . PRO B 1 774 ? -5.652 119.062 26.859 1 82.88 774 PRO B CA 1
ATOM 12771 C C . PRO B 1 774 ? -4.699 118.875 25.688 1 82.88 774 PRO B C 1
ATOM 12773 O O . PRO B 1 774 ? -4.801 117.938 24.953 1 82.88 774 PRO B O 1
ATOM 12776 N N . ARG B 1 775 ? -3.752 119.875 25.5 1 86.31 775 ARG B N 1
ATOM 12777 C CA . ARG B 1 775 ? -2.818 119.75 24.391 1 86.31 775 ARG B CA 1
ATOM 12778 C C . ARG B 1 775 ? -1.895 118.562 24.578 1 86.31 775 ARG B C 1
ATOM 12780 O O . ARG B 1 775 ? -1.613 117.812 23.625 1 86.31 775 ARG B O 1
ATOM 12787 N N . LYS B 1 776 ? -1.45 118.25 25.75 1 88.19 776 LYS B N 1
ATOM 12788 C CA . LYS B 1 776 ? -0.594 117.125 26.062 1 88.19 776 LYS B CA 1
ATOM 12789 C C . LYS B 1 776 ? -1.351 115.812 25.906 1 88.19 776 LYS B C 1
ATOM 12791 O O . LYS B 1 776 ? -0.783 114.812 25.453 1 88.19 776 LYS B O 1
ATOM 12796 N N . VAL B 1 777 ? -2.561 115.812 26.234 1 88.19 777 VAL B N 1
ATOM 12797 C CA . VAL B 1 777 ? -3.379 114.625 26.172 1 88.19 777 VAL B CA 1
ATOM 12798 C C . VAL B 1 777 ? -3.67 114.25 24.703 1 88.19 777 VAL B C 1
ATOM 12800 O O . VAL B 1 777 ? -3.777 113.062 24.344 1 88.19 777 VAL B O 1
ATOM 12803 N N . GLN B 1 778 ? -3.799 115.25 23.891 1 88.06 778 GLN B N 1
ATOM 12804 C CA . GLN B 1 778 ? -3.959 115 22.453 1 88.06 778 GLN B CA 1
ATOM 12805 C C . GLN B 1 778 ? -2.762 114.25 21.891 1 88.06 778 GLN B C 1
ATOM 12807 O O . GLN B 1 778 ? -2.926 113.375 21.094 1 88.06 778 GLN B O 1
ATOM 12812 N N . ALA B 1 779 ? -1.574 114.625 22.359 1 90.38 779 ALA B N 1
ATOM 12813 C CA . ALA B 1 779 ? -0.36 113.938 21.922 1 90.38 779 ALA B CA 1
ATOM 12814 C C . ALA B 1 779 ? -0.314 112.5 22.469 1 90.38 779 ALA B C 1
ATOM 12816 O O . ALA B 1 779 ? 0.059 111.562 21.75 1 90.38 779 ALA B O 1
ATOM 12817 N N . LEU B 1 780 ? -0.72 112.312 23.703 1 89.62 780 LEU B N 1
ATOM 12818 C CA . LEU B 1 780 ? -0.723 111 24.344 1 89.62 780 LEU B CA 1
ATOM 12819 C C . LEU B 1 780 ? -1.747 110.125 23.688 1 89.62 780 LEU B C 1
ATOM 12821 O O . LEU B 1 780 ? -1.48 108.938 23.469 1 89.62 780 LEU B O 1
ATOM 12825 N N . SER B 1 781 ? -2.932 110.562 23.406 1 89.19 781 SER B N 1
ATOM 12826 C CA . SER B 1 781 ? -3.98 109.812 22.766 1 89.19 781 SER B CA 1
ATOM 12827 C C . SER B 1 781 ? -3.566 109.375 21.359 1 89.19 781 SER B C 1
ATOM 12829 O O . SER B 1 781 ? -3.883 108.25 20.938 1 89.19 781 SER B O 1
ATOM 12831 N N . GLN B 1 782 ? -2.859 110.25 20.641 1 91.06 782 GLN B N 1
ATOM 12832 C CA . GLN B 1 782 ? -2.355 109.938 19.312 1 91.06 782 GLN B CA 1
ATOM 12833 C C . GLN B 1 782 ? -1.306 108.812 19.391 1 91.06 782 GLN B C 1
ATOM 12835 O O . GLN B 1 782 ? -1.311 107.875 18.594 1 91.06 782 GLN B O 1
ATOM 12840 N N . HIS B 1 783 ? -0.477 108.938 20.328 1 91.94 783 HIS B N 1
ATOM 12841 C CA . HIS B 1 783 ? 0.541 107.938 20.547 1 91.94 783 HIS B CA 1
ATOM 12842 C C . HIS B 1 783 ? -0.093 106.562 20.875 1 91.94 783 HIS B C 1
ATOM 12844 O O . HIS B 1 783 ? 0.285 105.562 20.312 1 91.94 783 HIS B O 1
ATOM 12850 N N . LEU B 1 784 ? -1.039 106.562 21.781 1 91.75 784 LEU B N 1
ATOM 12851 C CA . LEU B 1 784 ? -1.724 105.375 22.188 1 91.75 784 LEU B CA 1
ATOM 12852 C C . LEU B 1 784 ? -2.457 104.75 21 1 91.75 784 LEU B C 1
ATOM 12854 O O . LEU B 1 784 ? -2.447 103.5 20.844 1 91.75 784 LEU B O 1
ATOM 12858 N N . LEU B 1 785 ? -3.131 105.5 20.25 1 92.19 785 LEU B N 1
ATOM 12859 C CA . LEU B 1 785 ? -3.863 105.062 19.078 1 92.19 785 LEU B CA 1
ATOM 12860 C C . LEU B 1 785 ? -2.922 104.375 18.078 1 92.19 785 LEU B C 1
ATOM 12862 O O . LEU B 1 785 ? -3.197 103.25 17.625 1 92.19 785 LEU B O 1
ATOM 12866 N N . TYR B 1 786 ? -1.79 105 17.828 1 92.38 786 TYR B N 1
ATOM 12867 C CA . TYR B 1 786 ? -0.832 104.438 16.875 1 92.38 786 TYR B CA 1
ATOM 12868 C C . TYR B 1 786 ? -0.203 103.188 17.406 1 92.38 786 TYR B C 1
ATOM 12870 O O . TYR B 1 786 ? -0.129 102.188 16.688 1 92.38 786 TYR B O 1
ATOM 12878 N N . HIS B 1 787 ? 0.192 103.25 18.578 1 92.38 787 HIS B N 1
ATOM 12879 C CA . HIS B 1 787 ? 0.91 102.125 19.172 1 92.38 787 HIS B CA 1
ATOM 12880 C C . HIS B 1 787 ? 0.011 100.875 19.312 1 92.38 787 HIS B C 1
ATOM 12882 O O . HIS B 1 787 ? 0.424 99.75 18.984 1 92.38 787 HIS B O 1
ATOM 12888 N N . THR B 1 788 ? -1.166 101 19.766 1 93.75 788 THR B N 1
ATOM 12889 C CA . THR B 1 788 ? -2.08 99.875 19.984 1 93.75 788 THR B CA 1
ATOM 12890 C C . THR B 1 788 ? -2.58 99.312 18.641 1 93.75 788 THR B C 1
ATOM 12892 O O . THR B 1 788 ? -2.82 98.125 18.516 1 93.75 788 THR B O 1
ATOM 12895 N N . HIS B 1 789 ? -2.74 100.188 17.703 1 92.5 789 HIS B N 1
ATOM 12896 C CA . HIS B 1 789 ? -3.1 99.688 16.375 1 92.5 789 HIS B CA 1
ATOM 12897 C C . HIS B 1 789 ? -1.994 98.812 15.773 1 92.5 789 HIS B C 1
ATOM 12899 O O . HIS B 1 789 ? -2.273 97.812 15.141 1 92.5 789 HIS B O 1
ATOM 12905 N N . LYS B 1 790 ? -0.801 99.25 16 1 92.56 790 LYS B N 1
ATOM 12906 C CA . LYS B 1 790 ? 0.351 98.562 15.453 1 92.56 790 LYS B CA 1
ATOM 12907 C C . LYS B 1 790 ? 0.55 97.188 16.156 1 92.56 790 LYS B C 1
ATOM 12909 O O . LYS B 1 790 ? 0.876 96.188 15.523 1 92.56 790 LYS B O 1
ATOM 12914 N N . THR B 1 791 ? 0.332 97.188 17.406 1 92.5 791 THR B N 1
ATOM 12915 C CA . THR B 1 791 ? 0.673 96 18.219 1 92.5 791 THR B CA 1
ATOM 12916 C C . THR B 1 791 ? -0.532 95.125 18.359 1 92.5 791 THR B C 1
ATOM 12918 O O . THR B 1 791 ? -0.38 93.938 18.688 1 92.5 791 THR B O 1
ATOM 12921 N N . GLY B 1 792 ? -1.71 95.562 18.172 1 90.62 792 GLY B N 1
ATOM 12922 C CA . GLY B 1 792 ? -2.896 94.75 18.109 1 90.62 792 GLY B CA 1
ATOM 12923 C C . GLY B 1 792 ? -3.605 94.625 19.453 1 90.62 792 GLY B C 1
ATOM 12924 O O . GLY B 1 792 ? -4.504 93.812 19.609 1 90.62 792 GLY B O 1
ATOM 12925 N N . PHE B 1 793 ? -3.262 95.375 20.422 1 93.19 793 PHE B N 1
ATOM 12926 C CA . PHE B 1 793 ? -3.953 95.438 21.703 1 93.19 793 PHE B CA 1
ATOM 12927 C C . PHE B 1 793 ? -5.285 96.125 21.609 1 93.19 793 PHE B C 1
ATOM 12929 O O . PHE B 1 793 ? -5.348 97.375 21.828 1 93.19 793 PHE B O 1
ATOM 12936 N N . LEU B 1 794 ? -6.27 95.375 21.375 1 92.19 794 LEU B N 1
ATOM 12937 C CA . LEU B 1 794 ? -7.539 95.875 20.875 1 92.19 794 LEU B CA 1
ATOM 12938 C C . LEU B 1 794 ? -8.266 96.625 21.984 1 92.19 794 LEU B C 1
ATOM 12940 O O . LEU B 1 794 ? -8.891 97.688 21.719 1 92.19 794 LEU B O 1
ATOM 12944 N N . VAL B 1 795 ? -8.25 96.25 23.172 1 87.75 795 VAL B N 1
ATOM 12945 C CA . VAL B 1 795 ? -8.977 96.875 24.266 1 87.75 795 VAL B CA 1
ATOM 12946 C C . VAL B 1 795 ? -8.422 98.25 24.5 1 87.75 795 VAL B C 1
ATOM 12948 O O . VAL B 1 795 ? -9.188 99.25 24.672 1 87.75 795 VAL B O 1
ATOM 12951 N N . HIS B 1 796 ? -7.188 98.375 24.469 1 90.81 796 HIS B N 1
ATOM 12952 C CA . HIS B 1 796 ? -6.543 99.688 24.672 1 90.81 796 HIS B CA 1
ATOM 12953 C C . HIS B 1 796 ? -6.676 100.562 23.438 1 90.81 796 HIS B C 1
ATOM 12955 O O . HIS B 1 796 ? -6.699 101.812 23.562 1 90.81 796 HIS B O 1
ATOM 12961 N N . LEU B 1 797 ? -6.777 99.938 22.344 1 92.44 797 LEU B N 1
ATOM 12962 C CA . LEU B 1 797 ? -7.07 100.688 21.125 1 92.44 797 LEU B CA 1
ATOM 12963 C C . LEU B 1 797 ? -8.445 101.312 21.219 1 92.44 797 LEU B C 1
ATOM 12965 O O . LEU B 1 797 ? -8.609 102.5 20.812 1 92.44 797 LEU B O 1
ATOM 12969 N N . GLU B 1 798 ? -9.391 100.625 21.719 1 91.75 798 GLU B N 1
ATOM 12970 C CA . GLU B 1 798 ? -10.734 101.188 21.891 1 91.75 798 GLU B CA 1
ATOM 12971 C C . GLU B 1 798 ? -10.727 102.375 22.844 1 91.75 798 GLU B C 1
ATOM 12973 O O . GLU B 1 798 ? -11.344 103.438 22.547 1 91.75 798 GLU B O 1
ATOM 12978 N N . VAL B 1 799 ? -9.953 102.25 23.859 1 87.69 799 VAL B N 1
ATOM 12979 C CA . VAL B 1 799 ? -9.844 103.375 24.844 1 87.69 799 VAL B CA 1
ATOM 12980 C C . VAL B 1 799 ? -9.164 104.562 24.203 1 87.69 799 VAL B C 1
ATOM 12982 O O . VAL B 1 799 ? -9.578 105.688 24.422 1 87.69 799 VAL B O 1
ATOM 12985 N N . ALA B 1 800 ? -8.172 104.312 23.469 1 88.69 800 ALA B N 1
ATOM 12986 C CA . ALA B 1 800 ? -7.453 105.375 22.797 1 88.69 800 ALA B CA 1
ATOM 12987 C C . ALA B 1 800 ? -8.352 106.125 21.797 1 88.69 800 ALA B C 1
ATOM 12989 O O . ALA B 1 800 ? -8.32 107.312 21.703 1 88.69 800 ALA B O 1
ATOM 12990 N N . ARG B 1 801 ? -9.133 105.375 21.078 1 90.88 801 ARG B N 1
ATOM 12991 C CA . ARG B 1 801 ? -10.07 105.938 20.125 1 90.88 801 ARG B CA 1
ATOM 12992 C C . ARG B 1 801 ? -11.109 106.812 20.828 1 90.88 801 ARG B C 1
ATOM 12994 O O . ARG B 1 801 ? -11.398 107.938 20.375 1 90.88 801 ARG B O 1
ATOM 13001 N N . LEU B 1 802 ? -11.578 106.375 21.875 1 88 802 LEU B N 1
ATOM 13002 C CA . LEU B 1 802 ? -12.625 107.062 22.594 1 88 802 LEU B CA 1
ATOM 13003 C C . LEU B 1 802 ? -12.07 108.312 23.25 1 88 802 LEU B C 1
ATOM 13005 O O . LEU B 1 802 ? -12.727 109.375 23.266 1 88 802 LEU B O 1
ATOM 13009 N N . LEU B 1 803 ? -10.883 108.25 23.797 1 84.12 803 LEU B N 1
ATOM 13010 C CA . LEU B 1 803 ? -10.211 109.438 24.375 1 84.12 803 LEU B CA 1
ATOM 13011 C C . LEU B 1 803 ? -9.969 110.5 23.312 1 84.12 803 LEU B C 1
ATOM 13013 O O . LEU B 1 803 ? -10.203 111.688 23.562 1 84.12 803 LEU B O 1
ATOM 13017 N N . ARG B 1 804 ? -9.547 110.062 22.219 1 88.12 804 ARG B N 1
ATOM 13018 C CA . ARG B 1 804 ? -9.32 111 21.125 1 88.12 804 ARG B CA 1
ATOM 13019 C C . ARG B 1 804 ? -10.625 111.625 20.641 1 88.12 804 ARG B C 1
ATOM 13021 O O . ARG B 1 804 ? -10.688 112.812 20.391 1 88.12 804 ARG B O 1
ATOM 13028 N N . ALA B 1 805 ? -11.602 110.875 20.516 1 87.56 805 ALA B N 1
ATOM 13029 C CA . ALA B 1 805 ? -12.914 111.375 20.109 1 87.56 805 ALA B CA 1
ATOM 13030 C C . ALA B 1 805 ? -13.445 112.375 21.094 1 87.56 805 ALA B C 1
ATOM 13032 O O . ALA B 1 805 ? -14.016 113.375 20.703 1 87.56 805 ALA B O 1
ATOM 13033 N N . GLN B 1 806 ? -13.227 112.125 22.312 1 82.31 806 GLN B N 1
ATOM 13034 C CA . GLN B 1 806 ? -13.672 113.062 23.375 1 82.31 806 GLN B CA 1
ATOM 13035 C C . GLN B 1 806 ? -12.969 114.375 23.281 1 82.31 806 GLN B C 1
ATOM 13037 O O . GLN B 1 806 ? -13.609 115.438 23.375 1 82.31 806 GLN B O 1
ATOM 13042 N N . LEU B 1 807 ? -11.695 114.438 23.078 1 83.31 807 LEU B N 1
ATOM 13043 C CA . LEU B 1 807 ? -10.891 115.625 22.984 1 83.31 807 LEU B CA 1
ATOM 13044 C C . LEU B 1 807 ? -11.273 116.438 21.734 1 83.31 807 LEU B C 1
ATOM 13046 O O . LEU B 1 807 ? -11.367 117.688 21.797 1 83.31 807 LEU B O 1
ATOM 13050 N N . LEU B 1 808 ? -11.562 115.75 20.703 1 85.06 808 LEU B N 1
ATOM 13051 C CA . LEU B 1 808 ? -11.922 116.438 19.453 1 85.06 808 LEU B CA 1
ATOM 13052 C C . LEU B 1 808 ? -13.336 117 19.547 1 85.06 808 LEU B C 1
ATOM 13054 O O . LEU B 1 808 ? -13.594 118.125 19.031 1 85.06 808 LEU B O 1
ATOM 13058 N N . LEU B 1 809 ? -14.188 116.375 20.125 1 81.81 809 LEU B N 1
ATOM 13059 C CA . LEU B 1 809 ? -15.547 116.812 20.312 1 81.81 809 LEU B CA 1
ATOM 13060 C C . LEU B 1 809 ? -15.57 118.125 21.141 1 81.81 809 LEU B C 1
ATOM 13062 O O . LEU B 1 809 ? -16.375 119 20.891 1 81.81 809 LEU B O 1
ATOM 13066 N N . GLU B 1 810 ? -14.695 118.25 22.094 1 79.75 810 GLU B N 1
ATOM 13067 C CA . GLU B 1 810 ? -14.617 119.438 22.953 1 79.75 810 GLU B CA 1
ATOM 13068 C C . GLU B 1 810 ? -14.109 120.625 22.188 1 79.75 810 GLU B C 1
ATOM 13070 O O . GLU B 1 810 ? -14.383 121.75 22.562 1 79.75 810 GLU B O 1
ATOM 13075 N N . THR B 1 811 ? -13.422 120.375 21.125 1 80.44 811 THR B N 1
ATOM 13076 C CA . THR B 1 811 ? -12.93 121.5 20.297 1 80.44 811 THR B CA 1
ATOM 13077 C C . THR B 1 811 ? -13.852 121.75 19.109 1 80.44 811 THR B C 1
ATOM 13079 O O . THR B 1 811 ? -13.555 122.562 18.234 1 80.44 811 THR B O 1
ATOM 13082 N N . GLY B 1 812 ? -15.008 121.062 18.984 1 79.44 812 GLY B N 1
ATOM 13083 C CA . GLY B 1 812 ? -16.047 121.25 18 1 79.44 812 GLY B CA 1
ATOM 13084 C C . GLY B 1 812 ? -15.797 120.5 16.703 1 79.44 812 GLY B C 1
ATOM 13085 O O . GLY B 1 812 ? -16.422 120.812 15.68 1 79.44 812 GLY B O 1
ATOM 13086 N N . GLU B 1 813 ? -14.938 119.625 16.656 1 84.06 813 GLU B N 1
ATOM 13087 C CA . GLU B 1 813 ? -14.625 118.812 15.461 1 84.06 813 GLU B CA 1
ATOM 13088 C C . GLU B 1 813 ? -15.484 117.562 15.383 1 84.06 813 GLU B C 1
ATOM 13090 O O . GLU B 1 813 ? -15.953 117.062 16.406 1 84.06 813 GLU B O 1
ATOM 13095 N N . ARG B 1 814 ? -15.664 117.062 14.148 1 80.69 814 ARG B N 1
ATOM 13096 C CA . ARG B 1 814 ? -16.453 115.875 13.93 1 80.69 814 ARG B CA 1
ATOM 13097 C C . ARG B 1 814 ? -15.641 114.625 14.312 1 80.69 814 ARG B C 1
ATOM 13099 O O . ARG B 1 814 ? -14.438 114.562 14.07 1 80.69 814 ARG B O 1
ATOM 13106 N N . VAL B 1 815 ? -16.281 113.5 14.961 1 85.62 815 VAL B N 1
ATOM 13107 C CA . VAL B 1 815 ? -15.531 112.375 15.531 1 85.62 815 VAL B CA 1
ATOM 13108 C C . VAL B 1 815 ? -16.094 111.062 15.039 1 85.62 815 VAL B C 1
ATOM 13110 O O . VAL B 1 815 ? -15.719 110 15.531 1 85.62 815 VAL B O 1
ATOM 13113 N N . ASP B 1 816 ? -17 110.938 13.883 1 84.38 816 ASP B N 1
ATOM 13114 C CA . ASP B 1 816 ? -17.672 109.75 13.414 1 84.38 816 ASP B CA 1
ATOM 13115 C C . ASP B 1 816 ? -16.672 108.688 13.008 1 84.38 816 ASP B C 1
ATOM 13117 O O . ASP B 1 816 ? -16.891 107.5 13.219 1 84.38 816 ASP B O 1
ATOM 13121 N N . HIS B 1 817 ? -15.531 109.062 12.508 1 86.94 817 HIS B N 1
ATOM 13122 C CA . HIS B 1 817 ? -14.531 108.125 12.008 1 86.94 817 HIS B CA 1
ATOM 13123 C C . HIS B 1 817 ? -13.844 107.375 13.156 1 86.94 817 HIS B C 1
ATOM 13125 O O . HIS B 1 817 ? -13.305 106.312 12.969 1 86.94 817 HIS B O 1
ATOM 13131 N N . LEU B 1 818 ? -13.898 107.875 14.305 1 89.88 818 LEU B N 1
ATOM 13132 C CA . LEU B 1 818 ? -13.25 107.312 15.469 1 89.88 818 LEU B CA 1
ATOM 13133 C C . LEU B 1 818 ? -14.227 106.375 16.219 1 89.88 818 LEU B C 1
ATOM 13135 O O . LEU B 1 818 ? -13.805 105.562 17.016 1 89.88 818 LEU B O 1
ATOM 13139 N N . LEU B 1 819 ? -15.492 106.5 15.93 1 89.56 819 LEU B N 1
ATOM 13140 C CA . LEU B 1 819 ? -16.5 105.812 16.703 1 89.56 819 LEU B CA 1
ATOM 13141 C C . LEU B 1 819 ? -17.047 104.625 15.922 1 89.56 819 LEU B C 1
ATOM 13143 O O . LEU B 1 819 ? -17.969 103.938 16.375 1 89.56 819 LEU B O 1
ATOM 13147 N N . GLY B 1 820 ? -16.422 104.25 14.711 1 89.5 820 GLY B N 1
ATOM 13148 C CA . GLY B 1 820 ? -16.859 103.125 13.883 1 89.5 820 GLY B CA 1
ATOM 13149 C C . GLY B 1 820 ? -16.266 101.812 14.289 1 89.5 820 GLY B C 1
ATOM 13150 O O . GLY B 1 820 ? -15.578 101.188 13.5 1 89.5 820 GLY B O 1
ATOM 13151 N N . PHE B 1 821 ? -16.391 101.312 15.523 1 89.94 821 PHE B N 1
ATOM 13152 C CA . PHE B 1 821 ? -15.906 100.062 15.977 1 89.94 821 PHE B CA 1
ATOM 13153 C C . PHE B 1 821 ? -16.906 99.375 16.938 1 89.94 821 PHE B C 1
ATOM 13155 O O . PHE B 1 821 ? -17.781 100.062 17.469 1 89.94 821 PHE B O 1
ATOM 13162 N N . ALA B 1 822 ? -16.891 98.062 16.984 1 90.62 822 ALA B N 1
ATOM 13163 C CA . ALA B 1 822 ? -17.703 97.375 17.969 1 90.62 822 ALA B CA 1
ATOM 13164 C C . ALA B 1 822 ? -16.984 97.25 19.297 1 90.62 822 ALA B C 1
ATOM 13166 O O . ALA B 1 822 ? -15.914 96.625 19.391 1 90.62 822 ALA B O 1
ATOM 13167 N N . PRO B 1 823 ? -17.5 97.875 20.375 1 90 823 PRO B N 1
ATOM 13168 C CA . PRO B 1 823 ? -16.828 97.875 21.688 1 90 823 PRO B CA 1
ATOM 13169 C C . PRO B 1 823 ? -16.734 96.438 22.266 1 90 823 PRO B C 1
ATOM 13171 O O . PRO B 1 823 ? -17.688 95.688 22.125 1 90 823 PRO B O 1
ATOM 13174 N N . SER B 1 824 ? -15.664 96.188 22.891 1 91.19 824 SER B N 1
ATOM 13175 C CA . SER B 1 824 ? -15.406 94.812 23.438 1 91.19 824 SER B CA 1
ATOM 13176 C C . SER B 1 824 ? -15.867 94.75 24.891 1 91.19 824 SER B C 1
ATOM 13178 O O . SER B 1 824 ? -16.109 93.625 25.406 1 91.19 824 SER B O 1
ATOM 13180 N N . LEU B 1 825 ? -15.914 95.875 25.578 1 91.75 825 LEU B N 1
ATOM 13181 C CA . LEU B 1 825 ? -16.203 95.875 27.016 1 91.75 825 LEU B CA 1
ATOM 13182 C C . LEU B 1 825 ? -17.391 96.75 27.328 1 91.75 825 LEU B C 1
ATOM 13184 O O . LEU B 1 825 ? -17.688 97.688 26.562 1 91.75 825 LEU B O 1
ATOM 13188 N N . PRO B 1 826 ? -18.078 96.5 28.469 1 88.56 826 PRO B N 1
ATOM 13189 C CA . PRO B 1 826 ? -19.203 97.312 28.844 1 88.56 826 PRO B CA 1
ATOM 13190 C C . PRO B 1 826 ? -18.797 98.812 29.062 1 88.56 826 PRO B C 1
ATOM 13192 O O . PRO B 1 826 ? -19.531 99.688 28.719 1 88.56 826 PRO B O 1
ATOM 13195 N N . LEU B 1 827 ? -17.672 99 29.516 1 86.44 827 LEU B N 1
ATOM 13196 C CA . LEU B 1 827 ? -17.188 100.375 29.766 1 86.44 827 LEU B CA 1
ATOM 13197 C C . LEU B 1 827 ? -16.984 101.125 28.453 1 86.44 827 LEU B C 1
ATOM 13199 O O . LEU B 1 827 ? -17.422 102.312 28.344 1 86.44 827 LEU B O 1
ATOM 13203 N N . THR B 1 828 ? -16.359 100.562 27.484 1 88.25 828 THR B N 1
ATOM 13204 C CA . THR B 1 828 ? -16.125 101.188 26.203 1 88.25 828 THR B CA 1
ATOM 13205 C C . THR B 1 828 ? -17.438 101.375 25.422 1 88.25 828 THR B C 1
ATOM 13207 O O . THR B 1 828 ? -17.625 102.312 24.688 1 88.25 828 THR B O 1
ATOM 13210 N N . ARG B 1 829 ? -18.281 100.438 25.656 1 88.25 829 ARG B N 1
ATOM 13211 C CA . ARG B 1 829 ? -19.594 100.562 25.047 1 88.25 829 ARG B CA 1
ATOM 13212 C C . ARG B 1 829 ? -20.359 101.75 25.594 1 88.25 829 ARG B C 1
ATOM 13214 O O . ARG B 1 829 ? -20.953 102.562 24.828 1 88.25 829 ARG B O 1
ATOM 13221 N N . ALA B 1 830 ? -20.344 101.938 26.875 1 85 830 ALA B N 1
ATOM 13222 C CA . ALA B 1 830 ? -21.031 103.062 27.516 1 85 830 ALA B CA 1
ATOM 13223 C C . ALA B 1 830 ? -20.391 104.375 27.125 1 85 830 ALA B C 1
ATOM 13225 O O . ALA B 1 830 ? -21.094 105.375 26.891 1 85 830 ALA B O 1
ATOM 13226 N N . TRP B 1 831 ? -19.141 104.438 27.047 1 83.75 831 TRP B N 1
ATOM 13227 C CA . TRP B 1 831 ? -18.406 105.625 26.672 1 83.75 831 TRP B CA 1
ATOM 13228 C C . TRP B 1 831 ? -18.688 106 25.219 1 83.75 831 TRP B C 1
ATOM 13230 O O . TRP B 1 831 ? -18.938 107.188 24.922 1 83.75 831 TRP B O 1
ATOM 13240 N N . LYS B 1 832 ? -18.656 105.062 24.406 1 86.75 832 LYS B N 1
ATOM 13241 C CA . LYS B 1 832 ? -18.969 105.312 23 1 86.75 832 LYS B CA 1
ATOM 13242 C C . LYS B 1 832 ? -20.391 105.812 22.844 1 86.75 832 LYS B C 1
ATOM 13244 O O . LYS B 1 832 ? -20.625 106.812 22.094 1 86.75 832 LYS B O 1
ATOM 13249 N N . ALA B 1 833 ? -21.328 105.25 23.547 1 83.5 833 ALA B N 1
ATOM 13250 C CA . ALA B 1 833 ? -22.719 105.688 23.484 1 83.5 833 ALA B CA 1
ATOM 13251 C C . ALA B 1 833 ? -22.859 107.125 23.953 1 83.5 833 ALA B C 1
ATOM 13253 O O . ALA B 1 833 ? -23.609 107.938 23.375 1 83.5 833 ALA B O 1
ATOM 13254 N N . ALA B 1 834 ? -22.141 107.5 24.969 1 80.5 834 ALA B N 1
ATOM 13255 C CA . ALA B 1 834 ? -22.188 108.875 25.516 1 80.5 834 ALA B CA 1
ATOM 13256 C C . ALA B 1 834 ? -21.656 109.875 24.5 1 80.5 834 ALA B C 1
ATOM 13258 O O . ALA B 1 834 ? -22.203 111 24.375 1 80.5 834 ALA B O 1
ATOM 13259 N N . LEU B 1 835 ? -20.719 109.562 23.781 1 82.69 835 LEU B N 1
ATOM 13260 C CA . LEU B 1 835 ? -20.125 110.438 22.797 1 82.69 835 LEU B CA 1
ATOM 13261 C C . LEU B 1 835 ? -21.031 110.562 21.562 1 82.69 835 LEU B C 1
ATOM 13263 O O . LEU B 1 835 ? -20.953 111.562 20.844 1 82.69 835 LEU B O 1
ATOM 13267 N N . GLN B 1 836 ? -21.938 109.625 21.469 1 82.94 836 GLN B N 1
ATOM 13268 C CA . GLN B 1 836 ? -22.891 109.688 20.359 1 82.94 836 GLN B CA 1
ATOM 13269 C C . GLN B 1 836 ? -24.203 110.312 20.781 1 82.94 836 GLN B C 1
ATOM 13271 O O . GLN B 1 836 ? -25.141 110.438 20 1 82.94 836 GLN B O 1
ATOM 13276 N N . GLY B 1 837 ? -24.312 110.812 21.969 1 76.44 837 GLY B N 1
ATOM 13277 C CA . GLY B 1 837 ? -25.5 111.5 22.469 1 76.44 837 GLY B CA 1
ATOM 13278 C C . GLY B 1 837 ? -26.594 110.562 22.891 1 76.44 837 GLY B C 1
ATOM 13279 O O . GLY B 1 837 ? -27.766 110.938 22.984 1 76.44 837 GLY B O 1
ATOM 13280 N N . GLN B 1 838 ? -26.297 109.438 23.062 1 77.94 838 GLN B N 1
ATOM 13281 C CA . GLN B 1 838 ? -27.281 108.438 23.484 1 77.94 838 GLN B CA 1
ATOM 13282 C C . GLN B 1 838 ? -27.203 108.188 24.984 1 77.94 838 GLN B C 1
ATOM 13284 O O . GLN B 1 838 ? -26.172 108.438 25.609 1 77.94 838 GLN B O 1
ATOM 13289 N N . GLU B 1 839 ? -28.406 108.062 25.766 1 67.25 839 GLU B N 1
ATOM 13290 C CA . GLU B 1 839 ? -28.422 107.75 27.188 1 67.25 839 GLU B CA 1
ATOM 13291 C C . GLU B 1 839 ? -27.734 106.375 27.438 1 67.25 839 GLU B C 1
ATOM 13293 O O . GLU B 1 839 ? -28 105.438 26.734 1 67.25 839 GLU B O 1
ATOM 13298 N N . ALA B 1 840 ? -26.672 106.5 28.125 1 62.78 840 ALA B N 1
ATOM 13299 C CA . ALA B 1 840 ? -25.875 105.312 28.453 1 62.78 840 ALA B CA 1
ATOM 13300 C C . ALA B 1 840 ? -26.672 104.312 29.344 1 62.78 840 ALA B C 1
ATOM 13302 O O . ALA B 1 840 ? -27.109 104.75 30.438 1 62.78 840 ALA B O 1
ATOM 13303 N N . ALA B 1 841 ? -27.312 103.188 28.812 1 59.47 841 ALA B N 1
ATOM 13304 C CA . ALA B 1 841 ? -28.141 102.188 29.531 1 59.47 841 ALA B CA 1
ATOM 13305 C C . ALA B 1 841 ? -27.312 101.438 30.531 1 59.47 841 ALA B C 1
ATOM 13307 O O . ALA B 1 841 ? -27.859 100.75 31.406 1 59.47 841 ALA B O 1
ATOM 13308 N N . GLU B 1 842 ? -25.984 101.375 30.469 1 64.12 842 GLU B N 1
ATOM 13309 C CA . GLU B 1 842 ? -25.266 100.312 31.219 1 64.12 842 GLU B CA 1
ATOM 13310 C C . GLU B 1 842 ? -24.891 100.812 32.625 1 64.12 842 GLU B C 1
ATOM 13312 O O . GLU B 1 842 ? -24.531 101.938 32.812 1 64.12 842 GLU B O 1
ATOM 13317 N N . ASP B 1 843 ? -25.281 100 33.656 1 67.25 843 ASP B N 1
ATOM 13318 C CA . ASP B 1 843 ? -24.922 100.188 35.062 1 67.25 843 ASP B CA 1
ATOM 13319 C C . ASP B 1 843 ? -23.406 100.062 35.25 1 67.25 843 ASP B C 1
ATOM 13321 O O . ASP B 1 843 ? -22.828 99 35 1 67.25 843 ASP B O 1
ATOM 13325 N N . LEU B 1 844 ? -22.641 101.188 35.375 1 80.25 844 LEU B N 1
ATOM 13326 C CA . LEU B 1 844 ? -21.188 101.25 35.5 1 80.25 844 LEU B CA 1
ATOM 13327 C C . LEU B 1 844 ? -20.75 101.125 36.969 1 80.25 844 LEU B C 1
ATOM 13329 O O . LEU B 1 844 ? -19.609 101.438 37.312 1 80.25 844 LEU B O 1
ATOM 13333 N N . GLU B 1 845 ? -21.719 100.688 37.75 1 75.38 845 GLU B N 1
ATOM 13334 C CA . GLU B 1 845 ? -21.422 100.562 39.188 1 75.38 845 GLU B CA 1
ATOM 13335 C C . GLU B 1 845 ? -20.344 99.5 39.375 1 75.38 845 GLU B C 1
ATOM 13337 O O . GLU B 1 845 ? -19.562 99.562 40.344 1 75.38 845 GLU B O 1
ATOM 13342 N N . GLY B 1 846 ? -20.281 98.562 38.469 1 78.88 846 GLY B N 1
ATOM 13343 C CA . GLY B 1 846 ? -19.359 97.438 38.562 1 78.88 846 GLY B CA 1
ATOM 13344 C C . GLY B 1 846 ? -17.922 97.875 38.281 1 78.88 846 GLY B C 1
ATOM 13345 O O . GLY B 1 846 ? -17.016 97.062 38.469 1 78.88 846 GLY B O 1
ATOM 13346 N N . TYR B 1 847 ? -17.719 99 37.938 1 79.69 847 TYR B N 1
ATOM 13347 C CA . TYR B 1 847 ? -16.359 99.5 37.688 1 79.69 847 TYR B CA 1
ATOM 13348 C C . TYR B 1 847 ? -15.859 100.375 38.812 1 79.69 847 TYR B C 1
ATOM 13350 O O . TYR B 1 847 ? -14.797 101 38.688 1 79.69 847 TYR B O 1
ATOM 13358 N N . GLY B 1 848 ? -16.594 100.562 39.875 1 71.56 848 GLY B N 1
ATOM 13359 C CA . GLY B 1 848 ? -16.188 101.312 41.031 1 71.56 848 GLY B CA 1
ATOM 13360 C C . GLY B 1 848 ? -15.93 102.812 40.75 1 71.56 848 GLY B C 1
ATOM 13361 O O . GLY B 1 848 ? -16.781 103.5 40.156 1 71.56 848 GLY B O 1
ATOM 13362 N N . ILE B 1 849 ? -14.797 103.25 41.125 1 68.5 849 ILE B N 1
ATOM 13363 C CA . ILE B 1 849 ? -14.445 104.625 41.031 1 68.5 849 ILE B CA 1
ATOM 13364 C C . ILE B 1 849 ? -14.352 105.062 39.562 1 68.5 849 ILE B C 1
ATOM 13366 O O . ILE B 1 849 ? -14.672 106.188 39.188 1 68.5 849 ILE B O 1
ATOM 13370 N N . LEU B 1 850 ? -13.969 104.062 38.719 1 65.88 850 LEU B N 1
ATOM 13371 C CA . LEU B 1 850 ? -13.852 104.375 37.312 1 65.88 850 LEU B CA 1
ATOM 13372 C C . LEU B 1 850 ? -15.219 104.625 36.688 1 65.88 850 LEU B C 1
ATOM 13374 O O . LEU B 1 850 ? -15.375 105.5 35.844 1 65.88 850 LEU B O 1
ATOM 13378 N N . GLY B 1 851 ? -16.062 103.875 37.156 1 65.5 851 GLY B N 1
ATOM 13379 C CA . GLY B 1 851 ? -17.422 104.062 36.688 1 65.5 851 GLY B CA 1
ATOM 13380 C C . GLY B 1 851 ? -17.984 105.438 37.062 1 65.5 851 GLY B C 1
ATOM 13381 O O . GLY B 1 851 ? -18.625 106.125 36.25 1 65.5 851 GLY B O 1
ATOM 13382 N N . ARG B 1 852 ? -17.688 105.812 38.25 1 65.75 852 ARG B N 1
ATOM 13383 C CA . ARG B 1 852 ? -18.141 107.125 38.75 1 65.75 852 ARG B CA 1
ATOM 13384 C C . ARG B 1 852 ? -17.5 108.312 38 1 65.75 852 ARG B C 1
ATOM 13386 O O . ARG B 1 852 ? -18.156 109.25 37.656 1 65.75 852 ARG B O 1
ATOM 13393 N N . TRP B 1 853 ? -16.359 108.125 37.75 1 62.78 853 TRP B N 1
ATOM 13394 C CA . TRP B 1 853 ? -15.617 109.125 37.031 1 62.78 853 TRP B CA 1
ATOM 13395 C C . TRP B 1 853 ? -16.188 109.312 35.625 1 62.78 853 TRP B C 1
ATOM 13397 O O . TRP B 1 853 ? -16.406 110.438 35.188 1 62.78 853 TRP B O 1
ATOM 13407 N N . VAL B 1 854 ? -16.484 108.25 35.031 1 63.84 854 VAL B N 1
ATOM 13408 C CA . VAL B 1 854 ? -17 108.312 33.656 1 63.84 854 VAL B CA 1
ATOM 13409 C C . VAL B 1 854 ? -18.391 108.938 33.656 1 63.84 854 VAL B C 1
ATOM 13411 O O . VAL B 1 854 ? -18.719 109.75 32.781 1 63.84 854 VAL B O 1
ATOM 13414 N N . ARG B 1 855 ? -19.062 108.688 34.656 1 62.53 855 ARG B N 1
ATOM 13415 C CA . ARG B 1 855 ? -20.391 109.312 34.781 1 62.53 855 ARG B CA 1
ATOM 13416 C C . ARG B 1 855 ? -20.312 110.812 34.969 1 62.53 855 ARG B C 1
ATOM 13418 O O . ARG B 1 855 ? -21.125 111.562 34.406 1 62.53 855 ARG B O 1
ATOM 13425 N N . ARG B 1 856 ? -19.359 111.25 35.719 1 60.78 856 ARG B N 1
ATOM 13426 C CA . ARG B 1 856 ? -19.172 112.688 35.969 1 60.78 856 ARG B CA 1
ATOM 13427 C C . ARG B 1 856 ? -18.688 113.375 34.688 1 60.78 856 ARG B C 1
ATOM 13429 O O . ARG B 1 856 ? -19.125 114.5 34.406 1 60.78 856 ARG B O 1
ATOM 13436 N N . LEU B 1 857 ? -17.781 112.812 34.094 1 57.44 857 LEU B N 1
ATOM 13437 C CA . LEU B 1 857 ? -17.234 113.375 32.875 1 57.44 857 LEU B CA 1
ATOM 13438 C C . LEU B 1 857 ? -18.328 113.562 31.812 1 57.44 857 LEU B C 1
ATOM 13440 O O . LEU B 1 857 ? -18.359 114.562 31.094 1 57.44 857 LEU B O 1
ATOM 13444 N N . TRP B 1 858 ? -19.234 112.688 31.891 1 58.59 858 TRP B N 1
ATOM 13445 C CA . TRP B 1 858 ? -20.312 112.625 30.906 1 58.59 858 TRP B CA 1
ATOM 13446 C C . TRP B 1 858 ? -21.344 113.75 31.203 1 58.59 858 TRP B C 1
ATOM 13448 O O . TRP B 1 858 ? -21.906 114.312 30.281 1 58.59 858 TRP B O 1
ATOM 13458 N N . ARG B 1 859 ? -21.516 114 32.375 1 54.38 859 ARG B N 1
ATOM 13459 C CA . ARG B 1 859 ? -22.422 115.125 32.75 1 54.38 859 ARG B CA 1
ATOM 13460 C C . ARG B 1 859 ? -21.844 116.5 32.406 1 54.38 859 ARG B C 1
ATOM 13462 O O . ARG B 1 859 ? -22.578 117.375 32.031 1 54.38 859 ARG B O 1
ATOM 13469 N N . ARG B 1 860 ? -20.656 116.688 32.406 1 50.88 860 ARG B N 1
ATOM 13470 C CA . ARG B 1 860 ? -20.016 117.938 32 1 50.88 860 ARG B CA 1
ATOM 13471 C C . ARG B 1 860 ? -20.031 118.125 30.484 1 50.88 860 ARG B C 1
ATOM 13473 O O . ARG B 1 860 ? -20.172 119.188 29.969 1 50.88 860 ARG B O 1
ATOM 13480 N N . GLY B 1 861 ? -19.875 117.062 29.734 1 49.28 861 GLY B N 1
ATOM 13481 C CA . GLY B 1 861 ? -19.859 117.125 28.281 1 49.28 861 GLY B CA 1
ATOM 13482 C C . GLY B 1 861 ? -21.234 117.312 27.672 1 49.28 861 GLY B C 1
ATOM 13483 O O . GLY B 1 861 ? -21.359 117.75 26.547 1 49.28 861 GLY B O 1
ATOM 13484 N N . ALA B 1 862 ? -22.297 116.938 28.266 1 46.97 862 ALA B N 1
ATOM 13485 C CA . ALA B 1 862 ? -23.641 117.25 27.797 1 46.97 862 ALA B CA 1
ATOM 13486 C C . ALA B 1 862 ? -23.906 118.75 27.891 1 46.97 862 ALA B C 1
ATOM 13488 O O . ALA B 1 862 ? -24.656 119.312 27.094 1 46.97 862 ALA B O 1
ATOM 13489 N N . ALA B 1 863 ? -23.406 119.438 28.75 1 40.72 863 ALA B N 1
ATOM 13490 C CA . ALA B 1 863 ? -23.609 120.875 28.828 1 40.72 863 ALA B CA 1
ATOM 13491 C C . ALA B 1 863 ? -22.938 121.562 27.641 1 40.72 863 ALA B C 1
ATOM 13493 O O . ALA B 1 863 ? -23.469 122.562 27.125 1 40.72 863 ALA B O 1
ATOM 13494 N N . TRP B 1 864 ? -21.969 120.938 27.125 1 37.12 864 TRP B N 1
ATOM 13495 C CA . TRP B 1 864 ? -21.266 121.625 26.031 1 37.12 864 TRP B CA 1
ATOM 13496 C C . TRP B 1 864 ? -21.953 121.312 24.703 1 37.12 864 TRP B C 1
ATOM 13498 O O . TRP B 1 864 ? -21.969 122.188 23.797 1 37.12 864 TRP B O 1
ATOM 13508 N N . THR B 1 865 ? -22.562 120.25 24.484 1 40.56 865 THR B N 1
ATOM 13509 C CA . THR B 1 865 ? -23.297 120 23.266 1 40.56 865 THR B CA 1
ATOM 13510 C C . THR B 1 865 ? -24.625 120.75 23.25 1 40.56 865 THR B C 1
ATOM 13512 O O . THR B 1 865 ? -25.188 121 22.188 1 40.56 865 THR B O 1
ATOM 13515 N N . ARG B 1 866 ? -25.344 121.188 24.25 1 40.97 866 ARG B N 1
ATOM 13516 C CA . ARG B 1 866 ? -26.562 121.938 24.25 1 40.97 866 ARG B CA 1
ATOM 13517 C C . ARG B 1 866 ? -26.281 123.438 23.922 1 40.97 866 ARG B C 1
ATOM 13519 O O . ARG B 1 866 ? -27.156 124.125 23.438 1 40.97 866 ARG B O 1
ATOM 13526 N N . ALA B 1 867 ? -25.266 124 24.281 1 36.88 867 ALA B N 1
ATOM 13527 C CA . ALA B 1 867 ? -25.094 125.438 24 1 36.88 867 ALA B CA 1
ATOM 13528 C C . ALA B 1 867 ? -25.016 125.688 22.5 1 36.88 867 ALA B C 1
ATOM 13530 O O . ALA B 1 867 ? -25.297 126.812 22.031 1 36.88 867 ALA B O 1
ATOM 13531 N N . ARG B 1 868 ? -24.562 124.875 21.656 1 40.66 868 ARG B N 1
ATOM 13532 C CA . ARG B 1 868 ? -24.422 125.25 20.25 1 40.66 868 ARG B CA 1
ATOM 13533 C C . ARG B 1 868 ? -25.734 125.062 19.5 1 40.66 868 ARG B C 1
ATOM 13535 O O . ARG B 1 868 ? -25.812 125.312 18.297 1 40.66 868 ARG B O 1
ATOM 13542 N N . ARG B 1 869 ? -26.719 124.25 19.922 1 38.91 869 ARG B N 1
ATOM 13543 C CA . ARG B 1 869 ? -27.922 124.25 19.094 1 38.91 869 ARG B CA 1
ATOM 13544 C C . ARG B 1 869 ? -28.641 125.625 19.188 1 38.91 869 ARG B C 1
ATOM 13546 O O . ARG B 1 869 ? -29.578 125.875 18.422 1 38.91 869 ARG B O 1
ATOM 13553 N N . TRP B 1 870 ? -28.469 126.438 20.297 1 32.94 870 TRP B N 1
ATOM 13554 C CA . TRP B 1 870 ? -29.219 127.688 20.281 1 32.94 870 TRP B CA 1
ATOM 13555 C C . TRP B 1 870 ? -28.453 128.75 19.531 1 32.94 870 TRP B C 1
ATOM 13557 O O . TRP B 1 870 ? -29.016 129.875 19.234 1 32.94 870 TRP B O 1
ATOM 13567 N N . SER B 1 871 ? -27.156 128.875 19.344 1 27.11 871 SER B N 1
ATOM 13568 C CA . SER B 1 871 ? -26.703 130 18.453 1 27.11 871 SER B CA 1
ATOM 13569 C C . SER B 1 871 ? -26.766 129.5 17 1 27.11 871 SER B C 1
ATOM 13571 O O . SER B 1 871 ? -26.453 128.375 16.672 1 27.11 871 SER B O 1
#

Radius of gyration: 68.57 Å; Cα contacts (8 Å, |Δi|>4): 3054; chains: 2; bounding box: 98×238×147 Å

Nearest PDB structures (foldseek):
  1wc1-assembly2_B  TM=8.841E-01  e=1.710E-09  Limnospira platensis
  2bw7-assembly1_B  TM=8.751E-01  e=3.091E-09  Limnospira platensis
  1wc5-assembly1_A  TM=8.765E-01  e=1.359E-08  Limnospira platensis
  4ust-assembly1_A  TM=7.693E-01  e=3.700E-05  Homo sapiens
  6lys-assembly1_D  TM=3.656E-01  e=9.893E-01  Escherichia coli K-12

Organism: Thermus thermophilus (strain ATCC 27634 / DSM 579 / HB8) (NCBI:txid300852)

pLDDT: mean 86.42, std 11.65, range [26.81, 98.5]

InterPro domains:
  IPR001054 Adenylyl cyclase class-3/4/guanylyl cyclase [PS50125] (37-155)
  IPR001054 Adenylyl cyclase class-3/4/guanylyl cyclase [cd07302] (36-197)
  IPR027417 P-loop containing nucleoside triphosphate hydrolase [SSF52540] (204-365)
  IPR029787 Nucleotide cyclase [G3DSA:3.30.70.1230] (26-200)
  IPR029787 Nucleotide cyclase [SSF55073] (29-197)
  IPR041664 Orc1-like, AAA ATPase domain [PF13191] (208-353)

Sequence (1742 aa):
MSVRCACGQKNPPEARYCLACGQLLGAKLPRETRFVSVVFFDLANSTEAFRQGLSPAYRRLREALEEAAGRARARGGFVHRFLGDGVLVFFGAPRSQGLEPWRALAAAWDMVRHSPFPARAGVASGEALWGPLGSGYAGEPTLLGPPVNLAERLSKLAAPGEVLTEATTLRLAPGAEGALLGSREVKGMGQVPVYRLVRLALDLPPHRRPLLQTLEARLLTERRLVVHGPAGSGKSFLLEVFRERRARGLPFPTVRLQRMGPEMPLRATLYRAVTEAFGAPEALLRNLPGDLAEALAYSLGLAPRPPWEKRALDEAILAAWREALMGLKTPLLLLLQDLHYPDRTLERFLERMPENLLVLAESRRPLFPARLGLEGLEAPPLLALQPALDALPVPERTALLAMGVLGEVPPEVVEAIAGPFSRERLVAEELLVHGRVPPPLAEAARRLVPEEERTQWHRLAARLLAAQGRLEEAAHHLAEAGEAREAAHLLRVQAQALWREGHPDRALPLYQKAEGLAPPGWRASLAAEAQDALASLGRAEEAASGPRREDAALARYRELRARPEAGALLALLPALKPYPLEQAEARLLLAGLLWRAFRPQEALAVLAEPPHPGLPPDPVLEHRSLKAGLLMDLGRHAEAEPLLEGPLPEGLEARARFGAARLRLLLETGRLAQALEEGEGLYAKTPHPWMAAALLGAWTLKDRFPEALFREALAHPDGRGLALLALAHRRWRRGEDPVPLFKEVLKEARRLPNPYLHHLALSSLALYLWPKAPRKVQALSQHLLYHTHKTGFLVHLEVARLLRAQLLLETGERVDHLLGFAPSLPLTRAWKAALQGQEAAEDLEGYGILGRWVRRLWRRGAAWTRARRWSMSVRCACGQKNPPEARYCLACGQLLGAKLPRETRFVSVVFFDLANSTEAFRQGLSPAYRRLREALEEAAGRARARGGFVHRFLGDGVLVFFGAPRSQGLEPWRALAAAWDMVRHSPFPARAGVASGEALWGPLGSGYAGEPTLLGPPVNLAERLSKLAAPGEVLTEATTLRLAPGAEGALLGSREVKGMGQVPVYRLVRLALDLPPHRRPLLQTLEARLLTERRLVVHGPAGSGKSFLLEVFRERRARGLPFPTVRLQRMGPEMPLRATLYRAVTEAFGAPEALLRNLPGDLAEALAYSLGLAPRPPWEKRALDEAILAAWREALMGLKTPLLLLLQDLHYPDRTLERFLERMPENLLVLAESRRPLFPARLGLEGLEAPPLLALQPALDALPVPERTALLAMGVLGEVPPEVVEAIAGPFSRERLVAEELLVHGRVPPPLAEAARRLVPEEERTQWHRLAARLLAAQGRLEEAAHHLAEAGEAREAAHLLRVQAQALWREGHPDRALPLYQKAEGLAPPGWRASLAAEAQDALASLGRAEEAASGPRREDAALARYRELRARPEAGALLALLPALKPYPLEQAEARLLLAGLLWRAFRPQEALAVLAEPPHPGLPPDPVLEHRSLKAGLLMDLGRHAEAEPLLEGPLPEGLEARARFGAARLRLLLETGRLAQALEEGEGLYAKTPHPWMAAALLGAWTLKDRFPEALFREALAHPDGRGLALLALAHRRWRRGEDPVPLFKEVLKEARRLPNPYLHHLALSSLALYLWPKAPRKVQALSQHLLYHTHKTGFLVHLEVARLLRAQLLLETGERVDHLLGFAPSLPLTRAWKAALQGQEAAEDLEGYGILGRWVRRLWRRGAAWTRARRWS

Foldseek 3Di:
DFQADPVRATHPPPDQAGPPQRFGTPDFWDKWKFKKKKKKKFFPPLVVLCVVHDVRSVVLQVVLAVVLVVLLVVLVWDFDDDDPGITITMAGPPAHDALRLQSNVRSQLVSQVPGPGQMFMFMEIDMWMWGWDDHDSPIDTDTDDDRHQRRVVLRVVDDGSWYKYFDVSQLSQPQWDWDWPAWDQDPPPGTTTMTTTDDRDLDDDPVCVVVLVVVVVCLVVVLEEEEAADFQLCLVSSVVNNCVVCVPPPPAQEFEAEQADPVDPQLCSVLVRCCVRPVDPVVLLVPDPDLLSQLCCVSNVNDDDDPDDPVVSLVSNLVSVQVSQVPDPAAYEYEYEAVLPHDPSVLVSVVDDDPSYRYYYYYNDPSDPHYHYGYDHPDQLSSRCRNVLSSDDQLVSQLLLLCLLLPDADVVLSCVGRNDDDPVSCVSRVCADPNHGDNSSSVNSNNTHDLVVSLVSLQSRLVVCVVVVNQQSSLVSCVVSVNLAVSLVSLQVVLVVCLQQQNLVVSLVSLVSSLVSHDPVCNVQSVLASQCSCVLQVNHDHGPPHPLVVQPLNVVLVVCVVVPDLVSLVVSLNVCSSRLVSSLVSLLVNLVVCVLVLALVVSLVSLVDQGDPSHDVQSNLSSLLSNLVSCVLLLNLVVNVVSLDDDDDPDLVSLLSSLLSNLVSCLQQLNLVVSLVSLVVSCVNRVALSSLLSNQLSQLLQVDGDVVSLVSVCVDLVSVLSSLVSVLSNCVVVVHHSLVSLVVSCVSCVVRPDPVSNLVSLLVNLLSCCVPPVVVSLVSLVVQCVVCVVSNRVQSNLSSLLSNLLSQVLVVHDSVVSLPDDHSHLVSVQSSCLSVVHHRPDDSVSNHPVSVSSVVVSVVSVVSVVVVVVD/DFQADPVRATHPPPDQAGPPQRHGGPDFWDKWKFKKKKKKKFFPPLVVLCVVHDVRSVVLQVVQAVVLVVLLVVLVWDFDDDDPGITITMAGPPAHDALRLQSNVRSQLVSQVPGPGQMFMFMEIDMWMWGWDDDDSPIDTDTDDDRHQRRVVLRVVDDGSWYKYFDVSQLSRPQWDWDWPAWDQDPPPGTTTMTTTDDRDLDDDPVCVVVLVVCVVCLVVVLEEEEAAAFQLCLVSSVVNNCVVCVPPPPAQEFEAEQADPVDPQLCSVLVRCCVRPVDPVVLLVPDPDLLSQLCCVSNVNDDDDPDDPVVSLVSNLVSVQVSQVPDPAAYEYEYEAVLPHDPSVLVSVVDDDPSYRYYYYANDPSDPHYHYGYDHPDQLSSRCRNVLSSDDQLVSQLLLLCLLLPDADVVLSCVGRNDDDPVSCVSRVCADPNHGDNSSSVNSNNTRDLVVSLVSLQSRLVVCVVVVNQQSSLVSCVVSVNLAVSLVSLQVVLVVCLQQQNLVVSLVSLVSSLVSHDPVCNVQSVLANQCSCVLQVNHDHGPPHPLVVQPLNVVLVVCVVVPDLVVLVVSLNVCSSRLVSNLVSLLVNLVVCVLVLALVVSLVSLVDQGDPSHDVQSNLSSLLSNLVSCVLLLNLVVNQVSLDDDDDPDLVSLLSSLLSNLVSCLQQLQLVVSLVSLVVSCVVRVALSSLLSNQLSQLLQVDGDVVSLVSVCVDLVSVLSSLVSVLSNCVVVVHHSVVSLVVSCVSCVVRPDPVSNLVSLLVNLVSCCVPPVPVSLVSLVVQCVVCVVSNRVQSNLSSLLSNLVSQVLVVDDNVVSLPDDHSHLVSVQSSCLSVVHPRPDDSVSNHPVSVVSVVVSVVSVVVVVVVVVD